Protein 6RJR (pdb70)

Sequence (2008 aa):
FQGAMGHPTNTADVRKDRVVTNSQGAPINEPFATQRVGQHGPLLLQDFNLLDSLAHFNRERIPERNPHAHGSGAFGYLEITDDITDVCGSAMFDTVGKRTRCLVRFSTVGGEKKGGSADTARDPRGFAIKFYSEEGNVDWVNNNTPVFFIRDPSKFPHFIHTQKRNPETNMKDADMFWDFLTTEENQVAIHQVMILFSDRGTPASYRNMNSYSGHTYKWSNKQGEWRYVQVHLKTDQGIKNLNNEEATKLAGENPDYCQKDLFENIAKGNYPSWTLYIQTMTEEEAEKLPFSVFDLTKVWPHKQFPLRRVGKMVLNENPENYFAQVEQAAFSPSHTVPYQEASADPVLQARLFSYPDAHRYRLGPNYSQIPVNCCPYASKVFNPAIRDGPMNVNGNLGKEPNYLSTSKKYQFIQQSKPIQQHQEVWSGPAPVHWATSPGDIDFVQARDLYNKVLSKQPGQQKALAHNVAVHVASACPEIQDRVFAMFARVDRGLSENIKKEALSLSPRGHPTNTADVRKDRVVTNSQGAPINEPFATQRVGQHGPLLLQDFNLLDSLAHFNRERIPERNPHAHGSGAFGYLEITDDITDVCGSAMFDTVGKRTRCLVRFSTVGGEKGSADTARDPRGFAIKFYSEEGNVDWVNNNTPVFFIRDPSKFPHFIHTQKRNPETNMKDADMMFWDFLTTEENQVAIHQVMILFSDRGTPASYRNMNSYSGHTYKWSNKQGEWRYVQVHLKTDQGIKNLNNEEATKLAGENPDYCQKDLFENIAKGNYPSWTLYIQTMTEEEAEKLPFSVFDLTKVWPHKQFPLRRVGKMVLNENPENYFAQVEQAAFSPSHTVPYQEASADPVLQARLFSYPDAHRYRLGPNYSQIPVNCCPYASKVFNPAIRDGPMNVNGNLGKEPNYLSTSKKYQFIQQSKPIQQHQEVWSGPAMPVHWATSPGDIDFVQARDLYNKVLSKQPGQQKALAHNVAVHVASACPEIQDRVFAMFARVDRGLSENIKKEALSLSPRHPTNTADVRKDRVVTNSQGAPINEPFATQRVGQHGPLLLQDFNLLDSSLAHFNRERIPERNPHAHGSGAFGYLEITDDITDVCGSAMFDTVGKRTRCLVRFSTVGGEKGSADTARDPRGFAIKFYSEEGNVDWVNNNTPVFFIRDPSKFPHFIHTQKRNPETNMKDADMFWDFLTTEENQVVAIHQVMILFSDRGTPASYRNMNSYSGHTYKWSNKQGEWRYVQVHLKTDQGIKNLNNEEATKLAGENPDYCQKDLFENIAKGNYPSWTLYIQTMTEEEAEKLPFSVFDLTKVWPHKQFPLRRVGKMVLNENPENYFAQVEQAAFSPSHTVPYQEASADPVLQARLFSYPDAHRYRLGPNYSQIPVNCCPYASKVFNPAIRDGPMNVNGNLGKEPNYLSTSKKYQFIQQSKPIQQHQEVWSGPAMPVHWATSPGDIDFVQARDLYNKVLSKQPGQQKALAHNVAVHVASACCPEIQDRVFAMFARVDRGLSSENIKKEALSLSPRGHPTNTADVRKDRVVTNSQGAPINEPFATQRVGQHGPLLLQDFNLLDSLAHFNRERIPERNPHAHGSGAFGYLEITDDITDVCGSAMFDTVGKRTRCLVRFSTVGGEKGSADTARDPRGFAIKFYSEEGNVDWVNNNTPVFFIRDPSKFPHFIHTQKRNPETNMKDADMFWDFLTTEENQVAIHQVMILFSDRGTPASYRNMNSYSGHTYKWSNKQGEWRYVQVHLKTDQGIKNLNNEEATKLAGENPDYCQKDLFENIAKGNYPSWTLYIQTMTEEEAEKLPFSVFDLTKVWPHKQFPLRRVGKMVLNENPENYFAQVEQAAFSPSHTVPYQEASADPVLQARLFSYPDAHRYRLGPNYSQIPVNCCPYASKVFNPAIRDGPMNVNGNLGKEPNYLSTSKKYQFIQQSKPIQQHQEVWSGPAMPVHWATSPGDIDFVQARDLYNKVLSKQPGQQKALAHNVAVHVASACPEIQDRRVFAMFARVDRGLSENIKKEALSLSPRK

Structure (mmCIF, N/CA/C/O backbone):
data_6RJR
#
_entry.id   6RJR
#
_cell.length_a   96.670
_cell.length_b   131.620
_cell.length_c   176.670
_cell.angle_alpha   90.00
_cell.angle_beta   90.00
_cell.angle_gamma   90.00
#
_symmetry.space_group_name_H-M   'P 21 21 21'
#
loop_
_entity.id
_entity.type
_entity.pdbx_description
1 polymer Catalase
2 non-polymer 'PROTOPORPHYRIN IX CONTAINING FE'
3 non-polymer 'NADPH DIHYDRO-NICOTINAMIDE-ADENINE-DINUCLEOTIDE PHOSPHATE'
4 non-polymer GLYCEROL
5 non-polymer 'POTASSIUM ION'
6 non-polymer 'CHLORIDE ION'
7 water water
#
loop_
_atom_site.group_PDB
_atom_site.id
_atom_site.type_symbol
_atom_site.label_atom_id
_atom_site.label_alt_id
_atom_site.label_comp_id
_atom_site.label_asym_id
_atom_site.label_entity_id
_atom_site.label_seq_id
_atom_site.pdbx_PDB_ins_code
_atom_site.Cartn_x
_atom_site.Cartn_y
_atom_site.Cartn_z
_atom_site.occupancy
_atom_site.B_iso_or_equiv
_atom_site.auth_seq_id
_atom_site.auth_comp_id
_atom_site.auth_asym_id
_atom_site.auth_atom_id
_atom_site.pdbx_PDB_model_num
ATOM 1 N N . PHE A 1 23 ? 80.209 33.176 55.358 1.00 45.24 -3 PHE A N 1
ATOM 2 C CA . PHE A 1 23 ? 80.822 32.901 54.033 1.00 54.37 -3 PHE A CA 1
ATOM 3 C C . PHE A 1 23 ? 80.591 34.026 53.017 1.00 55.48 -3 PHE A C 1
ATOM 4 O O . PHE A 1 23 ? 79.590 34.746 53.073 1.00 54.69 -3 PHE A O 1
ATOM 12 N N . GLN A 1 24 ? 81.504 34.151 52.060 1.00 57.30 -2 GLN A N 1
ATOM 13 C CA . GLN A 1 24 ? 81.333 35.127 50.995 1.00 79.24 -2 GLN A CA 1
ATOM 14 C C . GLN A 1 24 ? 80.084 34.824 50.179 1.00 68.18 -2 GLN A C 1
ATOM 15 O O . GLN A 1 24 ? 79.659 33.677 50.050 1.00 65.17 -2 GLN A O 1
ATOM 21 N N . GLY A 1 25 ? 79.499 35.875 49.609 1.00 64.06 -1 GLY A N 1
ATOM 22 C CA . GLY A 1 25 ? 78.287 35.738 48.832 1.00 74.29 -1 GLY A CA 1
ATOM 23 C C . GLY A 1 25 ? 78.539 35.585 47.338 1.00 64.34 -1 GLY A C 1
ATOM 24 O O . GLY A 1 25 ? 79.668 35.569 46.855 1.00 73.17 -1 GLY A O 1
ATOM 25 N N . ALA A 1 26 ? 77.437 35.460 46.599 1.00 44.75 0 ALA A N 1
ATOM 26 C CA . ALA A 1 26 ? 77.489 35.363 45.146 1.00 55.99 0 ALA A CA 1
ATOM 27 C C . ALA A 1 26 ? 77.842 36.708 44.521 1.00 78.18 0 ALA A C 1
ATOM 28 O O . ALA A 1 26 ? 77.205 37.721 44.825 1.00 58.58 0 ALA A O 1
ATOM 30 N N . MET A 1 27 ? 78.859 36.715 43.643 1.00 92.60 1 MET A N 1
ATOM 31 C CA . MET A 1 27 ? 79.228 37.926 42.909 1.00 86.19 1 MET A CA 1
ATOM 32 C C . MET A 1 27 ? 78.364 38.087 41.656 1.00 77.68 1 MET A C 1
ATOM 33 O O . MET A 1 27 ? 78.034 37.101 40.989 1.00 81.41 1 MET A O 1
ATOM 38 N N . GLY A 1 28 ? 78.002 39.329 41.343 1.00 63.75 2 GLY A N 1
ATOM 39 C CA . GLY A 1 28 ? 77.445 39.649 40.043 1.00 67.45 2 GLY A CA 1
ATOM 40 C C . GLY A 1 28 ? 78.515 39.583 38.976 1.00 53.47 2 GLY A C 1
ATOM 41 O O . GLY A 1 28 ? 79.718 39.522 39.248 1.00 47.90 2 GLY A O 1
ATOM 42 N N . HIS A 1 29 ? 78.095 39.584 37.720 1.00 46.06 3 HIS A N 1
ATOM 43 C CA . HIS A 1 29 ? 79.080 39.417 36.658 1.00 40.36 3 HIS A CA 1
ATOM 44 C C . HIS A 1 29 ? 80.024 40.627 36.602 1.00 53.13 3 HIS A C 1
ATOM 45 O O . HIS A 1 29 ? 79.635 41.761 36.901 1.00 28.06 3 HIS A O 1
ATOM 52 N N . PRO A 1 30 ? 81.290 40.403 36.257 1.00 30.07 4 PRO A N 1
ATOM 53 C CA . PRO A 1 30 ? 82.234 41.537 36.236 1.00 38.26 4 PRO A CA 1
ATOM 54 C C . PRO A 1 30 ? 81.827 42.666 35.308 1.00 32.60 4 PRO A C 1
ATOM 55 O O . PRO A 1 30 ? 82.158 43.825 35.584 1.00 27.49 4 PRO A O 1
ATOM 59 N N . THR A 1 31 ? 81.127 42.358 34.209 1.00 27.67 5 THR A N 1
ATOM 60 C CA . THR A 1 31 ? 80.638 43.407 33.322 1.00 26.33 5 THR A CA 1
ATOM 61 C C . THR A 1 31 ? 79.448 44.176 33.886 1.00 29.27 5 THR A C 1
ATOM 62 O O . THR A 1 31 ? 78.983 45.130 33.246 1.00 24.04 5 THR A O 1
ATOM 66 N N . ASN A 1 32 ? 78.859 43.715 34.991 1.00 30.00 6 ASN A N 1
ATOM 67 C CA . ASN A 1 32 ? 77.610 44.314 35.455 1.00 28.59 6 ASN A CA 1
ATOM 68 C C . ASN A 1 32 ? 77.473 44.163 36.969 1.00 35.65 6 ASN A C 1
ATOM 69 O O . ASN A 1 32 ? 76.588 43.472 37.475 1.00 39.74 6 ASN A O 1
ATOM 74 N N . THR A 1 33 ? 78.288 44.912 37.712 1.00 36.72 7 THR A N 1
ATOM 75 C CA . THR A 1 33 ? 78.285 44.787 39.160 1.00 41.29 7 THR A CA 1
ATOM 76 C C . THR A 1 33 ? 78.771 46.082 39.797 1.00 39.80 7 THR A C 1
ATOM 77 O O . THR A 1 33 ? 79.027 47.074 39.113 1.00 23.48 7 THR A O 1
ATOM 81 N N . ALA A 1 34 ? 78.862 46.079 41.130 1.00 24.77 8 ALA A N 1
ATOM 82 C CA . ALA A 1 34 ? 79.265 47.269 41.872 1.00 30.91 8 ALA A CA 1
ATOM 83 C C . ALA A 1 34 ? 79.943 46.865 43.181 1.00 36.84 8 ALA A C 1
ATOM 84 O O . ALA A 1 34 ? 79.884 45.701 43.599 1.00 32.87 8 ALA A O 1
ATOM 86 N N . ASP A 1 35 ? 80.524 47.867 43.866 1.00 35.40 9 ASP A N 1
ATOM 87 C CA . ASP A 1 35 ? 81.212 47.671 45.143 1.00 38.52 9 ASP A CA 1
ATOM 88 C C . ASP A 1 35 ? 80.718 48.723 46.122 1.00 35.59 9 ASP A C 1
ATOM 89 O O . ASP A 1 35 ? 81.082 49.905 46.009 1.00 39.48 9 ASP A O 1
ATOM 94 N N . VAL A 1 36 ? 79.941 48.279 47.111 1.00 31.70 10 VAL A N 1
ATOM 95 C CA . VAL A 1 36 ? 79.296 49.164 48.071 1.00 31.41 10 VAL A CA 1
ATOM 96 C C . VAL A 1 36 ? 79.663 48.726 49.482 1.00 37.23 10 VAL A C 1
ATOM 97 O O . VAL A 1 36 ? 79.458 47.560 49.846 1.00 55.75 10 VAL A O 1
ATOM 101 N N . ARG A 1 37 ? 80.159 49.671 50.286 1.00 27.86 11 ARG A N 1
ATOM 102 C CA . ARG A 1 37 ? 80.551 49.380 51.662 1.00 33.43 11 ARG A CA 1
ATOM 103 C C . ARG A 1 37 ? 79.448 48.643 52.404 1.00 42.60 11 ARG A C 1
ATOM 104 O O . ARG A 1 37 ? 78.292 49.064 52.395 1.00 42.09 11 ARG A O 1
ATOM 112 N N . LYS A 1 38 ? 79.816 47.573 53.099 1.00 36.93 12 LYS A N 1
ATOM 113 C CA . LYS A 1 38 ? 78.815 46.892 53.904 1.00 43.34 12 LYS A CA 1
ATOM 114 C C . LYS A 1 38 ? 78.388 47.757 55.082 1.00 44.29 12 LYS A C 1
ATOM 115 O O . LYS A 1 38 ? 77.215 47.760 55.449 1.00 30.06 12 LYS A O 1
ATOM 121 N N . ASP A 1 39 ? 79.297 48.530 55.658 1.00 29.35 13 ASP A N 1
ATOM 122 C CA . ASP A 1 39 ? 78.980 49.313 56.850 1.00 30.12 13 ASP A CA 1
ATOM 123 C C . ASP A 1 39 ? 78.131 50.554 56.559 1.00 30.74 13 ASP A C 1
ATOM 124 O O . ASP A 1 39 ? 77.683 51.216 57.509 1.00 35.54 13 ASP A O 1
ATOM 129 N N . ARG A 1 40 ? 77.899 50.884 55.285 1.00 27.26 14 ARG A N 1
ATOM 130 C CA . ARG A 1 40 ? 77.074 52.009 54.873 1.00 42.46 14 ARG A CA 1
ATOM 131 C C . ARG A 1 40 ? 77.635 53.340 55.344 1.00 45.46 14 ARG A C 1
ATOM 132 O O . ARG A 1 40 ? 76.938 54.335 55.336 1.00 25.25 14 ARG A O 1
ATOM 140 N N . VAL A 1 41 ? 78.912 53.406 55.710 1.00 42.40 15 VAL A N 1
ATOM 141 C CA . VAL A 1 41 ? 79.491 54.672 56.157 1.00 32.94 15 VAL A CA 1
ATOM 142 C C . VAL A 1 41 ? 79.660 55.578 54.949 1.00 26.97 15 VAL A C 1
ATOM 143 O O . VAL A 1 41 ? 80.402 55.251 54.006 1.00 28.52 15 VAL A O 1
ATOM 147 N N . VAL A 1 42 ? 79.018 56.750 55.001 1.00 33.64 16 VAL A N 1
ATOM 148 C CA . VAL A 1 42 ? 79.090 57.722 53.921 1.00 23.56 16 VAL A CA 1
ATOM 149 C C . VAL A 1 42 ? 80.394 58.494 54.047 1.00 23.72 16 VAL A C 1
ATOM 150 O O . VAL A 1 42 ? 80.740 58.942 55.148 1.00 29.30 16 VAL A O 1
ATOM 154 N N . THR A 1 43 ? 81.104 58.668 52.924 1.00 23.25 17 THR A N 1
ATOM 155 C CA . THR A 1 43 ? 82.429 59.273 52.881 1.00 41.92 17 THR A CA 1
ATOM 156 C C . THR A 1 43 ? 82.498 60.295 51.753 1.00 34.54 17 THR A C 1
ATOM 157 O O . THR A 1 43 ? 81.602 60.376 50.910 1.00 22.70 17 THR A O 1
ATOM 161 N N . ASN A 1 44 ? 83.607 61.052 51.688 1.00 31.99 18 ASN A N 1
ATOM 162 C CA . ASN A 1 44 ? 83.831 61.926 50.539 1.00 27.72 18 ASN A CA 1
ATOM 163 C C . ASN A 1 44 ? 84.543 61.130 49.447 1.00 22.08 18 ASN A C 1
ATOM 164 O O . ASN A 1 44 ? 84.718 59.912 49.557 1.00 26.17 18 ASN A O 1
ATOM 169 N N . SER A 1 45 ? 84.957 61.807 48.373 1.00 39.46 19 SER A N 1
ATOM 170 C CA . SER A 1 45 ? 85.579 61.113 47.255 1.00 28.59 19 SER A CA 1
ATOM 171 C C . SER A 1 45 ? 86.973 60.574 47.600 1.00 32.88 19 SER A C 1
ATOM 172 O O . SER A 1 45 ? 87.584 59.910 46.764 1.00 26.56 19 SER A O 1
ATOM 175 N N . GLN A 1 46 ? 87.499 60.859 48.799 1.00 29.77 20 GLN A N 1
ATOM 176 C CA . GLN A 1 46 ? 88.802 60.362 49.233 1.00 24.59 20 GLN A CA 1
ATOM 177 C C . GLN A 1 46 ? 88.705 59.412 50.432 1.00 27.92 20 GLN A C 1
ATOM 178 O O . GLN A 1 46 ? 89.731 59.129 51.094 1.00 25.57 20 GLN A O 1
ATOM 184 N N . GLY A 1 47 ? 87.498 58.945 50.762 1.00 24.43 21 GLY A N 1
ATOM 185 C CA . GLY A 1 47 ? 87.315 57.935 51.779 1.00 25.88 21 GLY A CA 1
ATOM 186 C C . GLY A 1 47 ? 87.253 58.455 53.191 1.00 26.05 21 GLY A C 1
ATOM 187 O O . GLY A 1 47 ? 87.156 57.651 54.127 1.00 26.35 21 GLY A O 1
ATOM 188 N N . ALA A 1 48 ? 87.327 59.725 53.378 1.00 33.44 22 ALA A N 1
ATOM 189 C CA . ALA A 1 48 ? 87.156 60.254 54.721 1.00 38.38 22 ALA A CA 1
ATOM 190 C C . ALA A 1 48 ? 85.661 60.374 55.024 1.00 33.37 22 ALA A C 1
ATOM 191 O O . ALA A 1 48 ? 84.878 60.694 54.131 1.00 24.61 22 ALA A O 1
ATOM 193 N N . PRO A 1 49 ? 85.238 60.052 56.243 1.00 26.23 23 PRO A N 1
ATOM 194 C CA . PRO A 1 49 ? 83.801 60.081 56.552 1.00 35.43 23 PRO A CA 1
ATOM 195 C C . PRO A 1 49 ? 83.222 61.475 56.651 1.00 25.36 23 PRO A C 1
ATOM 196 O O . PRO A 1 49 ? 83.854 62.406 57.150 1.00 28.77 23 PRO A O 1
ATOM 200 N N . ILE A 1 50 ? 81.988 61.607 56.194 1.00 24.70 24 ILE A N 1
ATOM 201 C CA . ILE A 1 50 ? 81.201 62.840 56.372 1.00 27.59 24 ILE A CA 1
ATOM 202 C C . ILE A 1 50 ? 80.354 62.679 57.634 1.00 30.35 24 ILE A C 1
ATOM 203 O O . ILE A 1 50 ? 79.623 61.691 57.779 1.00 37.46 24 ILE A O 1
ATOM 208 N N . ASN A 1 51 ? 80.455 63.642 58.545 1.00 34.54 25 ASN A N 1
ATOM 209 C CA . ASN A 1 51 ? 79.810 63.531 59.840 1.00 33.13 25 ASN A CA 1
ATOM 210 C C . ASN A 1 51 ? 78.442 64.219 59.914 1.00 35.50 25 ASN A C 1
ATOM 211 O O . ASN A 1 51 ? 77.778 64.127 60.957 1.00 27.60 25 ASN A O 1
ATOM 216 N N . GLU A 1 52 ? 78.014 64.879 58.852 1.00 36.23 26 GLU A N 1
ATOM 217 C CA . GLU A 1 52 ? 76.700 65.470 58.706 1.00 37.98 26 GLU A CA 1
ATOM 218 C C . GLU A 1 52 ? 76.463 65.592 57.205 1.00 33.94 26 GLU A C 1
ATOM 219 O O . GLU A 1 52 ? 77.238 66.256 56.499 1.00 29.46 26 GLU A O 1
ATOM 225 N N . PRO A 1 53 ? 75.371 65.024 56.692 1.00 28.89 27 PRO A N 1
ATOM 226 C CA . PRO A 1 53 ? 75.165 65.000 55.232 1.00 22.40 27 PRO A CA 1
ATOM 227 C C . PRO A 1 53 ? 75.110 66.363 54.552 1.00 44.35 27 PRO A C 1
ATOM 228 O O . PRO A 1 53 ? 75.500 66.467 53.383 1.00 29.65 27 PRO A O 1
ATOM 232 N N . PHE A 1 54 ? 74.607 67.402 55.209 1.00 32.82 28 PHE A N 1
ATOM 233 C CA . PHE A 1 54 ? 74.332 68.631 54.494 1.00 38.11 28 PHE A CA 1
ATOM 234 C C . PHE A 1 54 ? 74.865 69.917 55.114 1.00 35.54 28 PHE A C 1
ATOM 235 O O . PHE A 1 54 ? 74.702 70.978 54.499 1.00 25.37 28 PHE A O 1
ATOM 243 N N . ALA A 1 55 ? 75.502 69.864 56.286 1.00 34.02 29 ALA A N 1
ATOM 244 C CA . ALA A 1 55 ? 76.061 71.069 56.884 1.00 34.34 29 ALA A CA 1
ATOM 245 C C . ALA A 1 55 ? 77.194 71.597 56.016 1.00 24.03 29 ALA A C 1
ATOM 246 O O . ALA A 1 55 ? 77.982 70.819 55.473 1.00 26.53 29 ALA A O 1
ATOM 248 N N . THR A 1 56 ? 77.214 72.917 55.823 1.00 34.65 30 THR A N 1
ATOM 249 C CA . THR A 1 56 ? 78.249 73.620 55.084 1.00 34.57 30 THR A CA 1
ATOM 250 C C . THR A 1 56 ? 78.854 74.708 55.969 1.00 31.63 30 THR A C 1
ATOM 251 O O . THR A 1 56 ? 78.185 75.292 56.833 1.00 30.73 30 THR A O 1
ATOM 255 N N . GLN A 1 57 ? 80.147 74.949 55.789 1.00 28.66 31 GLN A N 1
ATOM 256 C CA . GLN A 1 57 ? 80.854 75.847 56.676 1.00 28.39 31 GLN A CA 1
ATOM 257 C C . GLN A 1 57 ? 80.665 77.287 56.248 1.00 26.99 31 GLN A C 1
ATOM 258 O O . GLN A 1 57 ? 80.861 77.631 55.076 1.00 32.44 31 GLN A O 1
ATOM 264 N N . ARG A 1 58 ? 80.345 78.129 57.219 1.00 27.99 32 ARG A N 1
ATOM 265 C CA . ARG A 1 58 ? 80.279 79.569 57.018 1.00 33.01 32 ARG A CA 1
ATOM 266 C C . ARG A 1 58 ? 80.756 80.187 58.318 1.00 30.00 32 ARG A C 1
ATOM 267 O O . ARG A 1 58 ? 80.928 79.496 59.324 1.00 34.86 32 ARG A O 1
ATOM 275 N N . VAL A 1 59 ? 80.983 81.494 58.314 1.00 43.79 33 VAL A N 1
ATOM 276 C CA . VAL A 1 59 ? 81.380 82.168 59.543 1.00 39.96 33 VAL A CA 1
ATOM 277 C C . VAL A 1 59 ? 80.117 82.467 60.346 1.00 34.59 33 VAL A C 1
ATOM 278 O O . VAL A 1 59 ? 79.160 83.044 59.825 1.00 35.40 33 VAL A O 1
ATOM 282 N N . GLY A 1 60 ? 80.072 81.983 61.576 1.00 34.30 34 GLY A N 1
ATOM 283 C CA . GLY A 1 60 ? 78.859 82.099 62.365 1.00 43.73 34 GLY A CA 1
ATOM 284 C C . GLY A 1 60 ? 77.735 81.267 61.786 1.00 49.56 34 GLY A C 1
ATOM 285 O O . GLY A 1 60 ? 77.957 80.276 61.070 1.00 34.07 34 GLY A O 1
ATOM 286 N N . GLN A 1 61 ? 76.510 81.677 62.124 1.00 52.46 35 GLN A N 1
ATOM 287 C CA . GLN A 1 61 ? 75.330 80.947 61.684 1.00 40.09 35 GLN A CA 1
ATOM 288 C C . GLN A 1 61 ? 74.966 81.248 60.238 1.00 34.79 35 GLN A C 1
ATOM 289 O O . GLN A 1 61 ? 74.628 80.328 59.465 1.00 30.55 35 GLN A O 1
ATOM 295 N N . HIS A 1 62 ? 75.092 82.510 59.830 1.00 33.66 36 HIS A N 1
ATOM 296 C CA . HIS A 1 62 ? 74.575 82.896 58.523 1.00 44.56 36 HIS A CA 1
ATOM 297 C C . HIS A 1 62 ? 75.531 83.793 57.753 1.00 37.55 36 HIS A C 1
ATOM 298 O O . HIS A 1 62 ? 75.102 84.495 56.836 1.00 35.34 36 HIS A O 1
ATOM 305 N N . GLY A 1 63 ? 76.817 83.776 58.068 1.00 31.72 37 GLY A N 1
ATOM 306 C CA . GLY A 1 63 ? 77.761 84.519 57.285 1.00 44.39 37 GLY A CA 1
ATOM 307 C C . GLY A 1 63 ? 78.053 83.844 55.962 1.00 46.15 37 GLY A C 1
ATOM 308 O O . GLY A 1 63 ? 77.548 82.758 55.674 1.00 31.11 37 GLY A O 1
ATOM 309 N N . PRO A 1 64 ? 78.899 84.476 55.152 1.00 36.48 38 PRO A N 1
ATOM 310 C CA . PRO A 1 64 ? 79.220 83.917 53.829 1.00 44.60 38 PRO A CA 1
ATOM 311 C C . PRO A 1 64 ? 80.011 82.625 53.920 1.00 28.63 38 PRO A C 1
ATOM 312 O O . PRO A 1 64 ? 80.636 82.297 54.939 1.00 32.49 38 PRO A O 1
ATOM 316 N N . LEU A 1 65 ? 79.935 81.867 52.837 1.00 27.44 39 LEU A N 1
ATOM 317 C CA . LEU A 1 65 ? 80.546 80.544 52.799 1.00 27.59 39 LEU A CA 1
ATOM 318 C C . LEU A 1 65 ? 82.079 80.619 52.697 1.00 27.06 39 LEU A C 1
ATOM 319 O O . LEU A 1 65 ? 82.651 81.505 52.048 1.00 27.42 39 LEU A O 1
ATOM 324 N N . LEU A 1 66 ? 82.715 79.637 53.333 1.00 27.00 40 LEU A N 1
ATOM 325 C CA . LEU A 1 66 ? 84.168 79.537 53.431 1.00 32.39 40 LEU A CA 1
ATOM 326 C C . LEU A 1 66 ? 84.720 78.655 52.328 1.00 34.08 40 LEU A C 1
ATOM 327 O O . LEU A 1 66 ? 84.165 77.618 52.000 1.00 25.61 40 LEU A O 1
ATOM 332 N N . LEU A 1 67 ? 85.823 79.083 51.751 1.00 29.67 41 LEU A N 1
ATOM 333 C CA . LEU A 1 67 ? 86.479 78.300 50.709 1.00 30.57 41 LEU A CA 1
ATOM 334 C C . LEU A 1 67 ? 86.922 76.922 51.194 1.00 30.81 41 LEU A C 1
ATOM 335 O O . LEU A 1 67 ? 86.988 75.985 50.392 1.00 27.52 41 LEU A O 1
ATOM 340 N N . GLN A 1 68 ? 87.166 76.761 52.487 1.00 3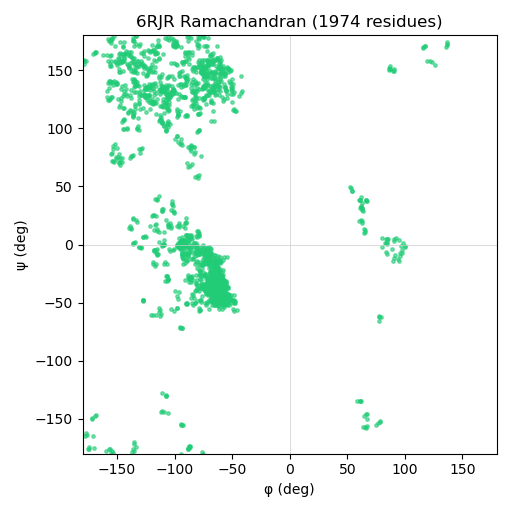1.54 42 GLN A N 1
ATOM 341 C CA . GLN A 1 68 ? 87.791 75.555 53.011 1.00 26.52 42 GLN A CA 1
ATOM 342 C C . GLN A 1 68 ? 86.854 74.369 53.147 1.00 42.96 42 GLN A C 1
ATOM 343 O O . GLN A 1 68 ? 87.231 73.371 53.760 1.00 38.24 42 GLN A O 1
ATOM 349 N N . ASP A 1 69 ? 85.633 74.467 52.644 1.00 27.23 43 ASP A N 1
ATOM 350 C CA . ASP A 1 69 ? 84.653 73.383 52.723 1.00 29.46 43 ASP A CA 1
ATOM 351 C C . ASP A 1 69 ? 84.878 72.450 51.537 1.00 36.03 43 ASP A C 1
ATOM 352 O O . ASP A 1 69 ? 84.221 72.572 50.495 1.00 33.68 43 ASP A O 1
ATOM 357 N N . PHE A 1 70 ? 85.822 71.499 51.710 1.00 33.12 44 PHE A N 1
ATOM 358 C CA . PHE A 1 70 ? 86.167 70.550 50.647 1.00 27.23 44 PHE A CA 1
ATOM 359 C C . PHE A 1 70 ? 84.967 69.711 50.253 1.00 54.23 44 PHE A C 1
ATOM 360 O O . PHE A 1 70 ? 84.743 69.476 49.067 1.00 30.55 44 PHE A O 1
ATOM 368 N N . ASN A 1 71 ? 84.155 69.295 51.222 1.00 26.90 45 ASN A N 1
ATOM 369 C CA . ASN A 1 71 ? 83.093 68.339 50.931 1.00 29.82 45 ASN A CA 1
ATOM 370 C C . ASN A 1 71 ? 82.034 68.959 50.044 1.00 26.94 45 ASN A C 1
ATOM 371 O O . ASN A 1 71 ? 81.558 68.308 49.104 1.00 28.55 45 ASN A O 1
ATOM 376 N N . LEU A 1 72 ? 81.717 70.244 50.269 1.00 31.69 46 LEU A N 1
ATOM 377 C CA . LEU A 1 72 ? 80.761 70.933 49.415 1.00 30.31 46 LEU A CA 1
ATOM 378 C C . LEU A 1 72 ? 81.294 71.027 47.991 1.00 33.25 46 LEU A C 1
ATOM 379 O O . LEU A 1 72 ? 80.620 70.620 47.037 1.00 28.75 46 LEU A O 1
ATOM 384 N N . LEU A 1 73 ? 82.530 71.530 47.832 1.00 34.32 47 LEU A N 1
ATOM 385 C CA . LEU A 1 73 ? 83.094 71.699 46.494 1.00 24.17 47 LEU A CA 1
ATOM 386 C C . LEU A 1 73 ? 83.328 70.368 45.796 1.00 22.58 47 LEU A C 1
ATOM 387 O O . LEU A 1 73 ? 83.126 70.260 44.576 1.00 28.09 47 LEU A O 1
ATOM 392 N N . ASP A 1 74 ? 83.762 69.344 46.543 1.00 24.98 48 ASP A N 1
ATOM 393 C CA . ASP A 1 74 ? 83.844 67.986 46.006 1.00 27.90 48 ASP A CA 1
ATOM 394 C C . ASP A 1 74 ? 82.506 67.566 45.399 1.00 20.90 48 ASP A C 1
ATOM 395 O O . ASP A 1 74 ? 82.425 67.151 44.226 1.00 20.00 48 ASP A O 1
ATOM 400 N N . SER A 1 75 ? 81.430 67.701 46.176 1.00 21.13 49 SER A N 1
ATOM 401 C CA . SER A 1 75 ? 80.123 67.289 45.662 1.00 20.34 49 SER A CA 1
ATOM 402 C C . SER A 1 75 ? 79.737 68.101 44.428 1.00 19.60 49 SER A C 1
ATOM 403 O O . SER A 1 75 ? 79.328 67.543 43.407 1.00 23.32 49 SER A O 1
ATOM 406 N N . LEU A 1 76 ? 79.915 69.425 44.483 1.00 28.02 50 LEU A N 1
ATOM 407 C CA . LEU A 1 76 ? 79.427 70.295 43.415 1.00 19.51 50 LEU A CA 1
ATOM 408 C C . LEU A 1 76 ? 80.237 70.158 42.142 1.00 18.94 50 LEU A C 1
ATOM 409 O O . LEU A 1 76 ? 79.666 70.101 41.057 1.00 20.37 50 LEU A O 1
ATOM 414 N N . ALA A 1 77 ? 81.571 70.028 42.244 1.00 27.76 51 ALA A N 1
ATOM 415 C CA . ALA A 1 77 ? 82.369 69.846 41.033 1.00 31.24 51 ALA A CA 1
ATOM 416 C C . ALA A 1 77 ? 82.124 68.483 40.398 1.00 27.03 51 ALA A C 1
ATOM 417 O O . ALA A 1 77 ? 82.167 68.345 39.171 1.00 17.45 51 ALA A O 1
ATOM 419 N N . HIS A 1 78 ? 81.863 67.449 41.186 1.00 18.10 52 HIS A N 1
ATOM 420 C CA . HIS A 1 78 ? 81.598 66.178 40.497 1.00 17.36 52 HIS A CA 1
ATOM 421 C C . HIS A 1 78 ? 80.229 66.230 39.795 1.00 16.68 52 HIS A C 1
ATOM 422 O O . HIS A 1 78 ? 80.099 65.814 38.628 1.00 18.05 52 HIS A O 1
ATOM 429 N N . PHE A 1 79 ? 79.241 66.837 40.462 1.00 18.62 53 PHE A N 1
ATOM 430 C CA . PHE A 1 79 ? 77.935 67.041 39.836 1.00 16.50 53 PHE A CA 1
ATOM 431 C C . PHE A 1 79 ? 78.069 67.755 38.498 1.00 27.62 53 PHE A C 1
ATOM 432 O O . PHE A 1 79 ? 77.417 67.388 37.510 1.00 24.27 53 PHE A O 1
ATOM 440 N N . ASN A 1 80 ? 78.926 68.775 38.445 1.00 26.02 54 ASN A N 1
ATOM 441 C CA . ASN A 1 80 ? 79.151 69.492 37.203 1.00 28.70 54 ASN A CA 1
ATOM 442 C C . ASN A 1 80 ? 79.753 68.621 36.113 1.00 22.63 54 ASN A C 1
ATOM 443 O O . ASN A 1 80 ? 79.754 69.042 34.952 1.00 21.76 54 ASN A O 1
ATOM 448 N N . ARG A 1 81 ? 80.270 67.435 36.453 1.00 18.01 55 ARG A N 1
ATOM 449 C CA . ARG A 1 81 ? 80.941 66.582 35.484 1.00 15.22 55 ARG A CA 1
ATOM 450 C C . ARG A 1 81 ? 80.227 65.248 35.282 1.00 35.40 55 ARG A C 1
ATOM 451 O O . ARG A 1 81 ? 80.779 64.339 34.689 1.00 14.35 55 ARG A O 1
ATOM 459 N N . GLU A 1 82 ? 78.972 65.140 35.696 1.00 16.38 56 GLU A N 1
ATOM 460 C CA . GLU A 1 82 ? 78.269 63.877 35.523 1.00 19.81 56 GLU A CA 1
ATOM 461 C C . GLU A 1 82 ? 78.078 63.504 34.062 1.00 24.05 56 GLU A C 1
ATOM 462 O O . GLU A 1 82 ? 78.121 62.303 33.717 1.00 31.58 56 GLU A O 1
ATOM 468 N N . ARG A 1 83 ? 77.853 64.502 33.194 1.00 21.06 57 ARG A N 1
ATOM 469 C CA . ARG A 1 83 ? 77.420 64.272 31.827 1.00 18.33 57 ARG A CA 1
ATOM 470 C C . ARG A 1 83 ? 78.580 64.118 30.853 1.00 24.49 57 ARG A C 1
ATOM 471 O O . ARG A 1 83 ? 79.608 64.796 30.960 1.00 26.64 57 ARG A O 1
ATOM 479 N N . ILE A 1 84 ? 78.414 63.230 29.889 1.00 16.08 58 ILE A N 1
ATOM 480 C CA . ILE A 1 84 ? 79.375 63.135 28.789 1.00 19.90 58 ILE A CA 1
ATOM 481 C C . ILE A 1 84 ? 78.594 63.479 27.531 1.00 19.13 58 ILE A C 1
ATOM 482 O O . ILE A 1 84 ? 77.355 63.412 27.539 1.00 26.88 58 ILE A O 1
ATOM 487 N N . PRO A 1 85 ? 79.278 63.781 26.430 1.00 22.69 59 PRO A N 1
ATOM 488 C CA . PRO A 1 85 ? 78.551 64.079 25.179 1.00 19.33 59 PRO A CA 1
ATOM 489 C C . PRO A 1 85 ? 77.709 62.875 24.765 1.00 22.07 59 PRO A C 1
ATOM 490 O O . PRO A 1 85 ? 78.114 61.725 24.946 1.00 15.43 59 PRO A O 1
ATOM 494 N N . GLU A 1 86 ? 76.505 63.146 24.265 1.00 18.38 60 GLU A N 1
ATOM 495 C CA . GLU A 1 86 ? 75.650 62.071 23.783 1.00 21.05 60 GLU A CA 1
ATOM 496 C C . GLU A 1 86 ? 76.186 61.484 22.476 1.00 27.50 60 GLU A C 1
ATOM 497 O O . GLU A 1 86 ? 76.931 62.137 21.721 1.00 16.85 60 GLU A O 1
ATOM 503 N N . ARG A 1 87 ? 75.831 60.224 22.234 1.00 18.15 61 ARG A N 1
ATOM 504 C CA . ARG A 1 87 ? 76.163 59.594 20.959 1.00 19.60 61 ARG A CA 1
ATOM 505 C C . ARG A 1 87 ? 75.575 60.402 19.800 1.00 14.30 61 ARG A C 1
ATOM 506 O O . ARG A 1 87 ? 74.486 60.994 19.907 1.00 22.96 61 ARG A O 1
ATOM 514 N N . ASN A 1 88 ? 76.290 60.410 18.673 1.00 22.02 62 ASN A N 1
ATOM 515 C CA . ASN A 1 88 ? 75.849 61.109 17.469 1.00 20.34 62 ASN A CA 1
ATOM 516 C C . ASN A 1 88 ? 76.016 60.134 16.307 1.00 21.07 62 ASN A C 1
ATOM 517 O O . ASN A 1 88 ? 77.154 59.926 15.832 1.00 13.48 62 ASN A O 1
ATOM 522 N N . PRO A 1 89 ? 74.928 59.487 15.818 1.00 14.83 63 PRO A N 1
ATOM 523 C CA . PRO A 1 89 ? 73.526 59.565 16.295 1.00 13.43 63 PRO A CA 1
ATOM 524 C C . PRO A 1 89 ? 73.224 58.456 17.278 1.00 17.50 63 PRO A C 1
ATOM 525 O O . PRO A 1 89 ? 74.143 57.979 17.928 1.00 15.66 63 PRO A O 1
ATOM 529 N N . HIS A 1 90 ? 71.950 58.071 17.407 1.00 17.42 64 HIS A N 1
ATOM 530 C CA . HIS A 1 90 ? 71.537 57.008 18.305 1.00 14.56 64 HIS A CA 1
ATOM 531 C C . HIS A 1 90 ? 71.724 57.398 19.772 1.00 16.40 64 HIS A C 1
ATOM 532 O O . HIS A 1 90 ? 72.017 56.545 20.601 1.00 14.35 64 HIS A O 1
ATOM 539 N N . ALA A 1 91 ? 71.475 58.673 20.121 1.00 17.09 65 ALA A N 1
ATOM 540 C CA . ALA A 1 91 ? 71.732 59.135 21.489 1.00 12.16 65 ALA A CA 1
ATOM 541 C C . ALA A 1 91 ? 70.832 58.491 22.522 1.00 20.70 65 ALA A C 1
ATOM 542 O O . ALA A 1 91 ? 71.251 58.333 23.674 1.00 12.28 65 ALA A O 1
ATOM 544 N N . HIS A 1 92 ? 69.592 58.163 22.163 1.00 18.43 66 HIS A N 1
ATOM 545 C CA . HIS A 1 92 ? 68.568 57.713 23.100 1.00 30.17 66 HIS A CA 1
ATOM 546 C C . HIS A 1 92 ? 68.374 56.202 23.024 1.00 24.69 66 HIS A C 1
ATOM 547 O O . HIS A 1 92 ? 68.269 55.649 21.935 1.00 24.50 66 HIS A O 1
ATOM 554 N N . GLY A 1 93 ? 68.383 55.515 24.163 1.00 24.17 67 GLY A N 1
ATOM 555 C CA . GLY A 1 93 ? 68.317 54.067 24.082 1.00 23.62 67 GLY A CA 1
ATOM 556 C C . GLY A 1 93 ? 68.207 53.342 25.402 1.00 18.47 67 GLY A C 1
ATOM 557 O O . GLY A 1 93 ? 68.175 53.925 26.480 1.00 19.47 67 GLY A O 1
ATOM 558 N N . SER A 1 94 ? 68.228 52.024 25.274 1.00 22.10 68 SER A N 1
ATOM 559 C CA . SER A 1 94 ? 67.992 51.082 26.351 1.00 24.24 68 SER A CA 1
ATOM 560 C C . SER A 1 94 ? 68.886 49.859 26.174 1.00 14.69 68 SER A C 1
ATOM 561 O O . SER A 1 94 ? 69.316 49.536 25.069 1.00 19.39 68 SER A O 1
ATOM 564 N N . GLY A 1 95 ? 69.125 49.158 27.265 1.00 15.15 69 GLY A N 1
ATOM 565 C CA . GLY A 1 95 ? 70.011 48.006 27.203 1.00 16.56 69 GLY A CA 1
ATOM 566 C C . GLY A 1 95 ? 69.712 46.895 28.177 1.00 16.05 69 GLY A C 1
ATOM 567 O O . GLY A 1 95 ? 69.182 47.101 29.273 1.00 14.27 69 GLY A O 1
ATOM 568 N N . ALA A 1 96 ? 70.161 45.711 27.790 1.00 24.47 70 ALA A N 1
ATOM 569 C CA . ALA A 1 96 ? 69.991 44.540 28.622 1.00 16.11 70 ALA A CA 1
ATOM 570 C C . ALA A 1 96 ? 71.070 43.552 28.238 1.00 12.51 70 ALA A C 1
ATOM 571 O O . ALA A 1 96 ? 71.535 43.547 27.108 1.00 15.51 70 ALA A O 1
ATOM 573 N N . PHE A 1 97 ? 71.437 42.705 29.186 1.00 22.30 71 PHE A N 1
ATOM 574 C CA . PHE A 1 97 ? 72.377 41.605 28.967 1.00 13.02 71 PHE A CA 1
ATOM 575 C C . PHE A 1 97 ? 71.649 40.263 28.786 1.00 17.50 71 PHE A C 1
ATOM 576 O O . PHE A 1 97 ? 70.552 40.028 29.322 1.00 18.30 71 PHE A O 1
ATOM 584 N N . GLY A 1 98 ? 72.337 39.339 28.106 1.00 23.93 72 GLY A N 1
ATOM 585 C CA . GLY A 1 98 ? 71.814 38.013 27.836 1.00 19.15 72 GLY A CA 1
ATOM 586 C C . GLY A 1 98 ? 72.875 37.074 27.301 1.00 28.38 72 GLY A C 1
ATOM 587 O O . GLY A 1 98 ? 74.030 37.137 27.726 1.00 17.55 72 GLY A O 1
ATOM 588 N N . TYR A 1 99 ? 72.483 36.147 26.422 1.00 19.22 73 TYR A N 1
ATOM 589 C CA . TYR A 1 99 ? 73.435 35.223 25.828 1.00 19.71 73 TYR A CA 1
ATOM 590 C C . TYR A 1 99 ? 72.934 34.808 24.458 1.00 21.16 73 TYR A C 1
ATOM 591 O O . TYR A 1 99 ? 71.731 34.858 24.162 1.00 21.35 73 TYR A O 1
ATOM 600 N N . LEU A 1 100 ? 73.876 34.373 23.631 1.00 24.01 74 LEU A N 1
ATOM 601 C CA . LEU A 1 100 ? 73.579 33.666 22.402 1.00 24.68 74 LEU A CA 1
ATOM 602 C C . LEU A 1 100 ? 73.949 32.196 22.604 1.00 24.10 74 LEU A C 1
ATOM 603 O O . LEU A 1 100 ? 75.103 31.872 22.952 1.00 23.34 74 LEU A O 1
ATOM 608 N N . GLU A 1 101 ? 72.993 31.302 22.344 1.00 25.64 75 GLU A N 1
ATOM 609 C CA . GLU A 1 101 ? 73.232 29.866 22.411 1.00 27.87 75 GLU A CA 1
ATOM 610 C C . GLU A 1 101 ? 73.238 29.315 20.998 1.00 16.70 75 GLU A C 1
ATOM 611 O O . GLU A 1 101 ? 72.288 29.523 20.231 1.00 18.33 75 GLU A O 1
ATOM 617 N N . ILE A 1 102 ? 74.267 28.542 20.683 1.00 25.36 76 ILE A N 1
ATOM 618 C CA . ILE A 1 102 ? 74.369 27.922 19.362 1.00 23.65 76 ILE A CA 1
ATOM 619 C C . ILE A 1 102 ? 73.527 26.659 19.338 1.00 21.44 76 ILE A C 1
ATOM 620 O O . ILE A 1 102 ? 73.637 25.813 20.231 1.00 29.67 76 ILE A O 1
ATOM 625 N N . THR A 1 103 ? 72.676 26.539 18.333 1.00 19.35 77 THR A N 1
ATOM 626 C CA . THR A 1 103 ? 71.817 25.379 18.183 1.00 33.11 77 THR A CA 1
ATOM 627 C C . THR A 1 103 ? 72.109 24.560 16.936 1.00 19.31 77 THR A C 1
ATOM 628 O O . THR A 1 103 ? 71.525 23.483 16.775 1.00 25.72 77 THR A O 1
ATOM 632 N N . ASP A 1 104 ? 72.966 25.037 16.033 1.00 24.54 78 ASP A N 1
ATOM 633 C CA . ASP A 1 104 ? 73.265 24.315 14.803 1.00 23.37 78 ASP A CA 1
ATOM 634 C C . ASP A 1 104 ? 74.747 24.467 14.503 1.00 19.78 78 ASP A C 1
ATOM 635 O O . ASP A 1 104 ? 75.376 25.426 14.929 1.00 30.75 78 ASP A O 1
ATOM 640 N N . ASP A 1 105 ? 75.302 23.521 13.765 1.00 28.14 79 ASP A N 1
ATOM 641 C CA . ASP A 1 105 ? 76.719 23.533 13.401 1.00 30.02 79 ASP A CA 1
ATOM 642 C C . ASP A 1 105 ? 76.874 24.291 12.095 1.00 33.46 79 ASP A C 1
ATOM 643 O O . ASP A 1 105 ? 76.415 23.819 11.051 1.00 21.64 79 ASP A O 1
ATOM 648 N N . ILE A 1 106 ? 77.508 25.462 12.164 1.00 35.83 80 ILE A N 1
ATOM 649 C CA . ILE A 1 106 ? 77.818 26.248 10.983 1.00 34.44 80 ILE A CA 1
ATOM 650 C C . ILE A 1 106 ? 79.324 26.384 10.790 1.00 31.95 80 ILE A C 1
ATOM 651 O O . ILE A 1 106 ? 79.804 27.374 10.181 1.00 26.52 80 ILE A O 1
ATOM 656 N N . THR A 1 107 ? 80.094 25.440 11.331 1.00 27.89 81 THR A N 1
ATOM 657 C CA . THR A 1 107 ? 81.544 25.541 11.229 1.00 28.76 81 THR A CA 1
ATOM 658 C C . THR A 1 107 ? 82.019 25.438 9.793 1.00 36.22 81 THR A C 1
ATOM 659 O O . THR A 1 107 ? 83.143 25.857 9.504 1.00 25.08 81 THR A O 1
ATOM 663 N N . ASP A 1 108 ? 81.165 24.942 8.891 1.00 28.19 82 ASP A N 1
ATOM 664 C CA . ASP A 1 108 ? 81.494 24.908 7.472 1.00 28.89 82 ASP A CA 1
ATOM 665 C C . ASP A 1 108 ? 81.566 26.291 6.872 1.00 26.03 82 ASP A C 1
ATOM 666 O O . ASP A 1 108 ? 82.307 26.516 5.908 1.00 26.05 82 ASP A O 1
ATOM 671 N N . VAL A 1 109 ? 80.848 27.229 7.473 1.00 19.53 83 VAL A N 1
ATOM 672 C CA . VAL A 1 109 ? 80.835 28.612 7.052 1.00 20.18 83 VAL A CA 1
ATOM 673 C C . VAL A 1 109 ? 81.819 29.455 7.858 1.00 20.59 83 VAL A C 1
ATOM 674 O O . VAL A 1 109 ? 82.446 30.351 7.307 1.00 22.47 83 VAL A O 1
ATOM 678 N N . CYS A 1 110 ? 81.912 29.244 9.172 1.00 18.24 84 CYS A N 1
ATOM 679 C CA . CYS A 1 110 ? 82.639 30.182 10.013 1.00 25.14 84 CYS A CA 1
ATOM 680 C C . CYS A 1 110 ? 83.409 29.466 11.110 1.00 22.51 84 CYS A C 1
ATOM 681 O O . CYS A 1 110 ? 82.846 28.684 11.881 1.00 21.94 84 CYS A O 1
ATOM 684 N N . GLY A 1 111 ? 84.691 29.795 11.214 1.00 29.26 85 GLY A N 1
ATOM 685 C CA . GLY A 1 111 ? 85.565 29.165 12.182 1.00 22.19 85 GLY A CA 1
ATOM 686 C C . GLY A 1 111 ? 85.689 29.856 13.510 1.00 22.96 85 GLY A C 1
ATOM 687 O O . GLY A 1 111 ? 86.445 29.375 14.359 1.00 25.39 85 GLY A O 1
ATOM 688 N N . SER A 1 112 ? 84.946 30.947 13.729 1.00 21.43 86 SER A N 1
ATOM 689 C CA . SER A 1 112 ? 85.025 31.688 14.981 1.00 16.88 86 SER A CA 1
ATOM 690 C C . SER A 1 112 ? 84.716 30.799 16.182 1.00 30.19 86 SER A C 1
ATOM 691 O O . SER A 1 112 ? 83.883 29.895 16.124 1.00 26.01 86 SER A O 1
ATOM 694 N N . ALA A 1 113 ? 85.369 31.115 17.301 1.00 21.84 87 ALA A N 1
ATOM 695 C CA . ALA A 1 113 ? 85.186 30.334 18.510 1.00 22.22 87 ALA A CA 1
ATOM 696 C C . ALA A 1 113 ? 83.722 30.331 18.958 1.00 21.43 87 ALA A C 1
ATOM 697 O O . ALA A 1 113 ? 83.221 29.309 19.429 1.00 24.65 87 ALA A O 1
ATOM 699 N N . MET A 1 114 ? 83.034 31.465 18.827 1.00 19.57 88 MET A N 1
ATOM 700 C CA . MET A 1 114 ? 81.675 31.595 19.321 1.00 18.26 88 MET A CA 1
ATOM 701 C C . MET A 1 114 ? 80.729 30.594 18.674 1.00 16.04 88 MET A C 1
ATOM 702 O O . MET A 1 114 ? 79.663 30.326 19.229 1.00 24.86 88 MET A O 1
ATOM 707 N N . PHE A 1 115 ? 81.138 29.976 17.571 1.00 20.93 89 PHE A N 1
ATOM 708 C CA . PHE A 1 115 ? 80.358 28.957 16.903 1.00 19.52 89 PHE A CA 1
ATOM 709 C C . PHE A 1 115 ? 80.931 27.545 17.036 1.00 22.17 89 PHE A C 1
ATOM 710 O O . PHE A 1 115 ? 80.420 26.644 16.372 1.00 20.78 89 PHE A O 1
ATOM 718 N N . ASP A 1 116 ? 82.018 27.330 17.796 1.00 22.63 90 ASP A N 1
ATOM 719 C CA . ASP A 1 116 ? 82.752 26.082 17.568 1.00 27.36 90 ASP A CA 1
ATOM 720 C C . ASP A 1 116 ? 82.115 24.878 18.254 1.00 19.85 90 ASP A C 1
ATOM 721 O O . ASP A 1 116 ? 82.563 23.750 18.028 1.00 30.22 90 ASP A O 1
ATOM 726 N N . THR A 1 117 ? 81.046 25.089 19.017 1.00 20.61 91 THR A N 1
ATOM 727 C CA . THR A 1 117 ? 80.418 24.027 19.788 1.00 29.55 91 THR A CA 1
ATOM 728 C C . THR A 1 117 ? 78.912 24.259 19.854 1.00 27.59 91 THR A C 1
ATOM 729 O O . THR A 1 117 ? 78.464 25.325 20.308 1.00 22.14 91 THR A O 1
ATOM 733 N N . VAL A 1 118 ? 78.139 23.274 19.409 1.00 31.84 92 VAL A N 1
ATOM 734 C CA . VAL A 1 118 ? 76.697 23.367 19.550 1.00 28.08 92 VAL A CA 1
ATOM 735 C C . VAL A 1 118 ? 76.309 23.231 21.012 1.00 20.27 92 VAL A C 1
ATOM 736 O O . VAL A 1 118 ? 76.765 22.326 21.723 1.00 32.02 92 VAL A O 1
ATOM 740 N N . GLY A 1 119 ? 75.434 24.131 21.463 1.00 27.33 93 GLY A N 1
ATOM 741 C CA . GLY A 1 119 ? 75.025 24.220 22.841 1.00 19.96 93 GLY A CA 1
ATOM 742 C C . GLY A 1 119 ? 75.795 25.246 23.637 1.00 24.25 93 GLY A C 1
ATOM 743 O O . GLY A 1 119 ? 75.423 25.542 24.787 1.00 24.16 93 GLY A O 1
ATOM 744 N N . LYS A 1 120 ? 76.870 25.793 23.066 1.00 26.74 94 LYS A N 1
ATOM 745 C CA . LYS A 1 120 ? 77.693 26.751 23.788 1.00 20.46 94 LYS A CA 1
ATOM 746 C C . LYS A 1 120 ? 77.059 28.145 23.783 1.00 17.64 94 LYS A C 1
ATOM 747 O O . LYS A 1 120 ? 76.580 28.618 22.745 1.00 17.10 94 LYS A O 1
ATOM 753 N N . ARG A 1 121 ? 77.130 28.822 24.932 1.00 17.53 95 ARG A N 1
ATOM 754 C CA . ARG A 1 121 ? 76.600 30.163 25.107 1.00 26.39 95 ARG A CA 1
ATOM 755 C C . ARG A 1 121 ? 77.702 31.210 25.189 1.00 19.94 95 ARG A C 1
ATOM 756 O O . ARG A 1 121 ? 78.672 31.054 25.930 1.00 28.70 95 ARG A O 1
ATOM 764 N N . THR A 1 122 ? 77.524 32.299 24.468 1.00 26.38 96 THR A N 1
ATOM 765 C CA . THR A 1 122 ? 78.358 33.471 24.629 1.00 15.73 96 THR A CA 1
ATOM 766 C C . THR A 1 122 ? 77.512 34.575 25.249 1.00 20.43 96 THR A C 1
ATOM 767 O O . THR A 1 122 ? 76.387 34.838 24.793 1.00 18.39 96 THR A O 1
ATOM 771 N N . ARG A 1 123 ? 78.058 35.211 26.283 1.00 14.61 97 ARG A N 1
ATOM 772 C CA . ARG A 1 123 ? 77.404 36.358 26.895 1.00 15.39 97 ARG A CA 1
ATOM 773 C C . ARG A 1 123 ? 77.372 37.539 25.929 1.00 26.66 97 ARG A C 1
ATOM 774 O O . ARG A 1 123 ? 78.267 37.733 25.101 1.00 20.87 97 ARG A O 1
ATOM 782 N N . CYS A 1 124 ? 76.313 38.345 26.042 1.00 19.15 98 CYS A N 1
ATOM 783 C CA . CYS A 1 124 ? 76.151 39.488 25.155 1.00 19.61 98 CYS A CA 1
ATOM 784 C C . CYS A 1 124 ? 75.465 40.645 25.855 1.00 21.14 98 CYS A C 1
ATOM 785 O O . CYS A 1 124 ? 74.825 40.487 26.901 1.00 23.52 98 CYS A O 1
ATOM 788 N N . LEU A 1 125 ? 75.694 41.834 25.297 1.00 18.33 99 LEU A N 1
ATOM 789 C CA . LEU A 1 125 ? 75.021 43.065 25.697 1.00 17.34 99 LEU A CA 1
ATOM 790 C C . LEU A 1 125 ? 74.346 43.653 24.471 1.00 16.29 99 LEU A C 1
ATOM 791 O O . LEU A 1 125 ? 74.955 43.724 23.396 1.00 17.97 99 LEU A O 1
ATOM 796 N N . VAL A 1 126 ? 73.078 44.068 24.640 1.00 17.72 100 VAL A N 1
ATOM 797 C CA . VAL A 1 126 ? 72.344 44.696 23.564 1.00 16.20 100 VAL A CA 1
ATOM 798 C C . VAL A 1 126 ? 71.981 46.108 24.000 1.00 17.51 100 VAL A C 1
ATOM 799 O O . VAL A 1 126 ? 71.589 46.345 25.145 1.00 16.64 100 VAL A O 1
ATOM 803 N N . ARG A 1 127 ? 72.179 47.050 23.111 1.00 22.37 101 ARG A N 1
ATOM 804 C CA . ARG A 1 127 ? 71.675 48.399 23.270 1.00 11.07 101 ARG A CA 1
ATOM 805 C C . ARG A 1 127 ? 70.734 48.657 22.109 1.00 18.78 101 ARG A C 1
ATOM 806 O O . ARG A 1 127 ? 71.113 48.563 20.940 1.00 17.23 101 ARG A O 1
ATOM 814 N N . PHE A 1 128 ? 69.515 48.962 22.441 1.00 12.08 102 PHE A N 1
ATOM 815 C CA . PHE A 1 128 ? 68.490 49.387 21.509 1.00 17.04 102 PHE A CA 1
ATOM 816 C C . PHE A 1 128 ? 68.429 50.895 21.498 1.00 17.08 102 PHE A C 1
ATOM 817 O O . PHE A 1 128 ? 68.575 51.544 22.537 1.00 17.55 102 PHE A O 1
ATOM 825 N N . SER A 1 129 ? 68.149 51.460 20.335 1.00 12.23 103 SER A N 1
ATOM 826 C CA . SER A 1 129 ? 68.088 52.908 20.312 1.00 22.44 103 SER A CA 1
ATOM 827 C C . SER A 1 129 ? 67.218 53.373 19.170 1.00 18.62 103 SER A C 1
ATOM 828 O O . SER A 1 129 ? 66.912 52.611 18.276 1.00 18.36 103 SER A O 1
ATOM 831 N N . THR A 1 130 ? 66.807 54.624 19.237 1.00 22.58 104 THR A N 1
ATOM 832 C CA . THR A 1 130 ? 66.352 55.354 18.062 1.00 27.98 104 THR A CA 1
ATOM 833 C C . THR A 1 130 ? 67.579 55.990 17.405 1.00 27.70 104 THR A C 1
ATOM 834 O O . THR A 1 130 ? 68.713 55.771 17.830 1.00 22.35 104 THR A O 1
ATOM 838 N N . VAL A 1 131 ? 67.390 56.791 16.375 1.00 24.59 105 VAL A N 1
ATOM 839 C CA . VAL A 1 131 ? 68.509 57.363 15.610 1.00 23.32 105 VAL A CA 1
ATOM 840 C C . VAL A 1 131 ? 68.599 58.882 15.776 1.00 28.87 105 VAL A C 1
ATOM 841 O O . VAL A 1 131 ? 69.637 59.412 16.150 1.00 36.00 105 VAL A O 1
ATOM 845 N N . GLY A 1 132 ? 67.489 59.599 15.497 1.00 15.39 106 GLY A N 1
ATOM 846 C CA . GLY A 1 132 ? 67.550 61.046 15.337 1.00 15.71 106 GLY A CA 1
ATOM 847 C C . GLY A 1 132 ? 67.452 61.840 16.611 1.00 29.73 106 GLY A C 1
ATOM 848 O O . GLY A 1 132 ? 68.088 62.874 16.764 1.00 34.90 106 GLY A O 1
ATOM 849 N N . GLY A 1 133 ? 66.705 61.317 17.558 1.00 18.99 107 GLY A N 1
ATOM 850 C CA . GLY A 1 133 ? 66.371 62.072 18.744 1.00 25.00 107 GLY A CA 1
ATOM 851 C C . GLY A 1 133 ? 67.552 62.246 19.679 1.00 31.93 107 GLY A C 1
ATOM 852 O O . GLY A 1 133 ? 68.509 61.467 19.698 1.00 25.95 107 GLY A O 1
ATOM 853 N N . GLU A 1 134 ? 67.495 63.304 20.446 1.00 17.21 108 GLU A N 1
ATOM 854 C CA . GLU A 1 134 ? 68.500 63.550 21.475 1.00 19.35 108 GLU A CA 1
ATOM 855 C C . GLU A 1 134 ? 68.184 62.690 22.702 1.00 33.95 108 GLU A C 1
ATOM 856 O O . GLU A 1 134 ? 67.236 61.905 22.718 1.00 29.28 108 GLU A O 1
ATOM 862 N N A LYS A 1 135 ? 69.030 62.801 23.722 0.30 27.54 109 LYS A N 1
ATOM 863 N N B LYS A 1 135 ? 68.962 62.861 23.767 0.70 26.98 109 LYS A N 1
ATOM 864 C CA A LYS A 1 135 ? 68.687 62.273 25.031 0.30 24.70 109 LYS A CA 1
ATOM 865 C CA B LYS A 1 135 ? 68.895 61.964 24.910 0.70 21.48 109 LYS A CA 1
ATOM 866 C C A LYS A 1 135 ? 67.377 62.916 25.481 0.30 22.40 109 LYS A C 1
ATOM 867 C C B LYS A 1 135 ? 67.500 61.932 25.529 0.70 19.34 109 LYS A C 1
ATOM 868 O O A LYS A 1 135 ? 67.197 64.137 25.373 0.30 18.92 109 LYS A O 1
ATOM 869 O O B LYS A 1 135 ? 67.073 60.884 26.023 0.70 36.36 109 LYS A O 1
ATOM 880 N N A GLY A 1 136 ? 66.457 62.095 25.976 0.30 26.11 110 GLY A N 1
ATOM 881 N N B GLY A 1 136 ? 66.789 63.054 25.535 0.70 18.74 110 GLY A N 1
ATOM 882 C CA A GLY A 1 136 ? 65.185 62.595 26.435 0.30 29.36 110 GLY A CA 1
ATOM 883 C CA B GLY A 1 136 ? 65.500 63.111 26.211 0.70 25.68 110 GLY A CA 1
ATOM 884 C C A GLY A 1 136 ? 64.134 62.799 25.364 0.30 28.94 110 GLY A C 1
ATOM 885 C C B GLY A 1 136 ? 64.273 63.074 25.304 0.70 27.65 110 GLY A C 1
ATOM 886 O O A GLY A 1 136 ? 63.017 63.212 25.695 0.30 29.07 110 GLY A O 1
ATOM 887 O O B GLY A 1 136 ? 63.181 63.489 25.697 0.70 24.65 110 GLY A O 1
ATOM 888 N N . SER A 1 137 ? 64.450 62.545 24.092 1.00 18.88 111 SER A N 1
ATOM 889 C CA . SER A 1 137 ? 63.403 62.472 23.090 1.00 18.92 111 SER A CA 1
ATOM 890 C C . SER A 1 137 ? 62.571 61.195 23.328 1.00 23.38 111 SER A C 1
ATOM 891 O O . SER A 1 137 ? 62.869 60.341 24.197 1.00 24.58 111 SER A O 1
ATOM 894 N N . ALA A 1 138 ? 61.570 60.995 22.499 1.00 22.84 112 ALA A N 1
ATOM 895 C CA . ALA A 1 138 ? 60.570 59.984 22.805 1.00 28.33 112 ALA A CA 1
ATOM 896 C C . ALA A 1 138 ? 60.981 58.600 22.324 1.00 18.55 112 ALA A C 1
ATOM 897 O O . ALA A 1 138 ? 61.493 58.424 21.205 1.00 26.70 112 ALA A O 1
ATOM 899 N N . ASP A 1 139 ? 60.730 57.593 23.175 1.00 21.66 113 ASP A N 1
ATOM 900 C CA . ASP A 1 139 ? 60.965 56.218 22.746 1.00 24.20 113 ASP A CA 1
ATOM 901 C C . ASP A 1 139 ? 60.199 55.888 21.460 1.00 26.62 113 ASP A C 1
ATOM 902 O O . ASP A 1 139 ? 60.693 55.147 20.596 1.00 29.02 113 ASP A O 1
ATOM 907 N N . THR A 1 140 ? 58.999 56.445 21.300 1.00 19.19 114 THR A N 1
ATOM 908 C CA . THR A 1 140 ? 58.100 56.028 20.222 1.00 22.94 114 THR A CA 1
ATOM 909 C C . THR A 1 140 ? 58.160 56.891 18.986 1.00 18.46 114 THR A C 1
ATOM 910 O O . THR A 1 140 ? 57.310 56.730 18.099 1.00 35.40 114 THR A O 1
ATOM 914 N N . ALA A 1 141 ? 59.182 57.723 18.840 1.00 26.96 115 ALA A N 1
ATOM 915 C CA . ALA A 1 141 ? 59.346 58.486 17.612 1.00 37.52 115 ALA A CA 1
ATOM 916 C C . ALA A 1 141 ? 59.461 57.558 16.423 1.00 27.10 115 ALA A C 1
ATOM 917 O O . ALA A 1 141 ? 59.941 56.445 16.542 1.00 32.07 115 ALA A O 1
ATOM 919 N N . ARG A 1 142 ? 59.042 58.029 15.254 1.00 19.31 116 ARG A N 1
ATOM 920 C CA . ARG A 1 142 ? 59.277 57.289 14.029 1.00 19.42 116 ARG A CA 1
ATOM 921 C C . ARG A 1 142 ? 60.766 57.334 13.678 1.00 16.69 116 ARG A C 1
ATOM 922 O O . ARG A 1 142 ? 61.383 58.412 13.627 1.00 23.13 116 ARG A O 1
ATOM 930 N N . ASP A 1 143 ? 61.338 56.163 13.440 1.00 23.58 117 ASP A N 1
ATOM 931 C CA . ASP A 1 143 ? 62.784 56.076 13.236 1.00 15.76 117 ASP A CA 1
ATOM 932 C C . ASP A 1 143 ? 63.114 54.622 12.957 1.00 15.42 117 ASP A C 1
ATOM 933 O O . ASP A 1 143 ? 62.331 53.718 13.322 1.00 17.13 117 ASP A O 1
ATOM 938 N N . PRO A 1 144 ? 64.251 54.353 12.304 1.00 20.14 118 PRO A N 1
ATOM 939 C CA . PRO A 1 144 ? 64.891 53.048 12.467 1.00 17.49 118 PRO A CA 1
ATOM 940 C C . PRO A 1 144 ? 65.237 52.912 13.938 1.00 18.02 118 PRO A C 1
ATOM 941 O O . PRO A 1 144 ? 65.370 53.913 14.644 1.00 24.96 118 PRO A O 1
ATOM 945 N N . ARG A 1 145 ? 65.349 51.673 14.408 1.00 14.56 119 ARG A N 1
ATOM 946 C CA . ARG A 1 145 ? 65.842 51.405 15.751 1.00 15.73 119 ARG A CA 1
ATOM 947 C C . ARG A 1 145 ? 67.199 50.739 15.614 1.00 14.14 119 ARG A C 1
ATOM 948 O O . ARG A 1 145 ? 67.384 49.893 14.754 1.00 18.63 119 ARG A O 1
ATOM 956 N N . GLY A 1 146 ? 68.143 51.162 16.433 1.00 22.28 120 GLY A N 1
ATOM 957 C CA . GLY A 1 146 ? 69.381 50.437 16.570 1.00 17.44 120 GLY A CA 1
ATOM 958 C C . GLY A 1 146 ? 69.172 49.199 17.405 1.00 23.52 120 GLY A C 1
ATOM 959 O O . GLY A 1 146 ? 68.312 49.137 18.275 1.00 15.03 120 GLY A O 1
ATOM 960 N N . PHE A 1 147 ? 69.962 48.195 17.121 1.00 13.58 121 PHE A N 1
ATOM 961 C CA . PHE A 1 147 ? 69.893 46.916 17.753 1.00 14.87 121 PHE A CA 1
ATOM 962 C C . PHE A 1 147 ? 71.324 46.377 17.763 1.00 14.31 121 PHE A C 1
ATOM 963 O O . PHE A 1 147 ? 71.667 45.451 17.054 1.00 15.52 121 PHE A O 1
ATOM 971 N N . ALA A 1 148 ? 72.169 46.981 18.601 1.00 21.14 122 ALA A N 1
ATOM 972 C CA . ALA A 1 148 ? 73.600 46.650 18.634 1.00 24.64 122 ALA A CA 1
ATOM 973 C C . ALA A 1 148 ? 73.893 45.535 19.631 1.00 20.21 122 ALA A C 1
ATOM 974 O O . ALA A 1 148 ? 73.349 45.519 20.738 1.00 19.57 122 ALA A O 1
ATOM 976 N N . ILE A 1 149 ? 74.737 44.589 19.229 1.00 13.13 123 ILE A N 1
ATOM 977 C CA . ILE A 1 149 ? 75.031 43.427 20.067 1.00 17.46 123 ILE A CA 1
ATOM 978 C C . ILE A 1 149 ? 76.542 43.306 20.247 1.00 15.37 123 ILE A C 1
ATOM 979 O O . ILE A 1 149 ? 77.288 43.315 19.255 1.00 15.76 123 ILE A O 1
ATOM 984 N N . LYS A 1 150 ? 76.979 43.171 21.498 1.00 13.30 124 LYS A N 1
ATOM 985 C CA . LYS A 1 150 ? 78.350 42.895 21.861 1.00 28.52 124 LYS A CA 1
ATOM 986 C C . LYS A 1 150 ? 78.454 41.482 22.415 1.00 23.62 124 LYS A C 1
ATOM 987 O O . LYS A 1 150 ? 77.749 41.131 23.382 1.00 13.70 124 LYS A O 1
ATOM 993 N N . PHE A 1 151 ? 79.342 40.668 21.817 1.00 14.75 125 PHE A N 1
ATOM 994 C CA . PHE A 1 151 ? 79.613 39.316 22.293 1.00 13.65 125 PHE A CA 1
ATOM 995 C C . PHE A 1 151 ? 80.965 39.213 22.980 1.00 13.74 125 PHE A C 1
ATOM 996 O O . PHE A 1 151 ? 81.996 39.545 22.392 1.00 22.20 125 PHE A O 1
ATOM 1004 N N . TYR A 1 152 ? 80.966 38.693 24.190 1.00 21.85 126 TYR A N 1
ATOM 1005 C CA . TYR A 1 152 ? 82.213 38.547 24.945 1.00 17.49 126 TYR A CA 1
ATOM 1006 C C . TYR A 1 152 ? 82.740 37.134 24.713 1.00 14.34 126 TYR A C 1
ATOM 1007 O O . TYR A 1 152 ? 82.420 36.192 25.457 1.00 24.69 126 TYR A O 1
ATOM 1016 N N . SER A 1 153 ? 83.515 36.971 23.637 1.00 26.58 127 SER A N 1
ATOM 1017 C CA . SER A 1 153 ? 83.988 35.657 23.262 1.00 19.21 127 SER A CA 1
ATOM 1018 C C . SER A 1 153 ? 85.422 35.408 23.718 1.00 28.21 127 SER A C 1
ATOM 1019 O O . SER A 1 153 ? 86.156 36.313 24.160 1.00 23.77 127 SER A O 1
ATOM 1022 N N . GLU A 1 154 ? 85.839 34.147 23.577 1.00 23.08 128 GLU A N 1
ATOM 1023 C CA . GLU A 1 154 ? 87.176 33.747 23.999 1.00 32.03 128 GLU A CA 1
ATOM 1024 C C . GLU A 1 154 ? 88.244 34.251 23.056 1.00 18.42 128 GLU A C 1
ATOM 1025 O O . GLU A 1 154 ? 89.428 34.210 23.385 1.00 22.97 128 GLU A O 1
ATOM 1031 N N . GLU A 1 155 ? 87.846 34.700 21.883 1.00 19.35 129 GLU A N 1
ATOM 1032 C CA . GLU A 1 155 ? 88.752 35.299 20.913 1.00 26.67 129 GLU A CA 1
ATOM 1033 C C . GLU A 1 155 ? 88.649 36.829 20.852 1.00 16.98 129 GLU A C 1
ATOM 1034 O O . GLU A 1 155 ? 89.112 37.436 19.876 1.00 15.07 129 GLU A O 1
ATOM 1040 N N . GLY A 1 156 ? 88.004 37.449 21.827 1.00 15.36 130 GLY A N 1
ATOM 1041 C CA . GLY A 1 156 ? 87.813 38.885 21.855 1.00 21.18 130 GLY A CA 1
ATOM 1042 C C . GLY A 1 156 ? 86.342 39.262 21.753 1.00 21.17 130 GLY A C 1
ATOM 1043 O O . GLY A 1 156 ? 85.469 38.448 21.470 1.00 17.20 130 GLY A O 1
ATOM 1044 N N . ASN A 1 157 ? 86.086 40.536 21.981 1.00 18.97 131 ASN A N 1
ATOM 1045 C CA . ASN A 1 157 ? 84.736 41.079 21.847 1.00 17.63 131 ASN A CA 1
ATOM 1046 C C . ASN A 1 157 ? 84.451 41.377 20.386 1.00 13.28 131 ASN A C 1
ATOM 1047 O O . ASN A 1 157 ? 85.248 42.045 19.724 1.00 23.77 131 ASN A O 1
ATOM 1052 N N . VAL A 1 158 ? 83.358 40.820 19.854 1.00 13.24 132 VAL A N 1
ATOM 1053 C CA . VAL A 1 158 ? 82.900 41.092 18.495 1.00 13.10 132 VAL A CA 1
ATOM 1054 C C . VAL A 1 158 ? 81.540 41.775 18.582 1.00 12.98 132 VAL A C 1
ATOM 1055 O O . VAL A 1 158 ? 80.656 41.295 19.287 1.00 16.76 132 VAL A O 1
ATOM 1059 N N . ASP A 1 159 ? 81.392 42.901 17.870 1.00 12.84 133 ASP A N 1
ATOM 1060 C CA . ASP A 1 159 ? 80.183 43.710 17.917 1.00 12.77 133 ASP A CA 1
ATOM 1061 C C . ASP A 1 159 ? 79.457 43.521 16.592 1.00 18.15 133 ASP A C 1
ATOM 1062 O O . ASP A 1 159 ? 80.065 43.641 15.525 1.00 20.59 133 ASP A O 1
ATOM 1067 N N . TRP A 1 160 ? 78.165 43.275 16.668 1.00 13.79 134 TRP A N 1
ATOM 1068 C CA . TRP A 1 160 ? 77.267 43.278 15.504 1.00 12.76 134 TRP A CA 1
ATOM 1069 C C . TRP A 1 160 ? 76.404 44.526 15.604 1.00 17.91 134 TRP A C 1
ATOM 1070 O O . TRP A 1 160 ? 75.431 44.551 16.363 1.00 17.66 134 TRP A O 1
ATOM 1081 N N . VAL A 1 161 ? 76.774 45.572 14.878 1.00 19.87 135 VAL A N 1
ATOM 1082 C CA . VAL A 1 161 ? 76.181 46.905 15.055 1.00 17.95 135 VAL A CA 1
ATOM 1083 C C . VAL A 1 161 ? 75.110 47.043 13.985 1.00 18.61 135 VAL A C 1
ATOM 1084 O O . VAL A 1 161 ? 75.380 47.376 12.824 1.00 15.99 135 VAL A O 1
ATOM 1088 N N . ASN A 1 162 ? 73.895 46.701 14.384 1.00 12.82 136 ASN A N 1
ATOM 1089 C CA . ASN A 1 162 ? 72.808 46.437 13.460 1.00 14.63 136 ASN A CA 1
ATOM 1090 C C . ASN A 1 162 ? 71.670 47.415 13.711 1.00 13.07 136 ASN A C 1
ATOM 1091 O O . ASN A 1 162 ? 71.482 47.908 14.816 1.00 15.49 136 ASN A O 1
ATOM 1096 N N . ASN A 1 163 ? 70.889 47.619 12.689 1.00 14.57 137 ASN A N 1
ATOM 1097 C CA . ASN A 1 163 ? 69.592 48.257 12.830 1.00 17.57 137 ASN A CA 1
ATOM 1098 C C . ASN A 1 163 ? 68.482 47.228 12.718 1.00 22.33 137 ASN A C 1
ATOM 1099 O O . ASN A 1 163 ? 68.713 46.087 12.384 1.00 15.25 137 ASN A O 1
ATOM 1104 N N . ASN A 1 164 ? 67.252 47.685 12.921 1.00 29.85 138 ASN A N 1
ATOM 1105 C CA . ASN A 1 164 ? 66.085 46.821 12.806 1.00 19.00 138 ASN A CA 1
ATOM 1106 C C . ASN A 1 164 ? 65.524 46.809 11.415 1.00 16.41 138 ASN A C 1
ATOM 1107 O O . ASN A 1 164 ? 64.328 46.557 11.258 1.00 20.38 138 ASN A O 1
ATOM 1112 N N . THR A 1 165 ? 66.336 47.147 10.415 1.00 21.88 139 THR A N 1
ATOM 1113 C CA . THR A 1 165 ? 66.034 47.070 8.996 1.00 14.52 139 THR A CA 1
ATOM 1114 C C . THR A 1 165 ? 67.186 46.452 8.226 1.00 18.49 139 THR A C 1
ATOM 1115 O O . THR A 1 165 ? 68.365 46.588 8.607 1.00 15.04 139 THR A O 1
ATOM 1119 N N . PRO A 1 166 ? 66.891 45.775 7.112 1.00 17.57 140 PRO A N 1
ATOM 1120 C CA . PRO A 1 166 ? 67.966 45.179 6.312 1.00 17.39 140 PRO A CA 1
ATOM 1121 C C . PRO A 1 166 ? 68.636 46.136 5.347 1.00 22.39 140 PRO A C 1
ATOM 1122 O O . PRO A 1 166 ? 69.551 45.725 4.650 1.00 14.24 140 PRO A O 1
ATOM 1126 N N . VAL A 1 167 ? 68.223 47.392 5.266 1.00 19.33 141 VAL A N 1
ATOM 1127 C CA . VAL A 1 167 ? 68.834 48.294 4.295 1.00 22.04 141 VAL A CA 1
ATOM 1128 C C . VAL A 1 167 ? 69.090 49.591 5.012 1.00 13.92 141 VAL A C 1
ATOM 1129 O O . VAL A 1 167 ? 68.952 49.664 6.240 1.00 23.94 141 VAL A O 1
ATOM 1133 N N . PHE A 1 168 ? 69.450 50.624 4.274 1.00 15.39 142 PHE A N 1
ATOM 1134 C CA . PHE A 1 168 ? 69.719 51.916 4.895 1.00 13.95 142 PHE A CA 1
ATOM 1135 C C . PHE A 1 168 ? 69.555 52.992 3.842 1.00 14.19 142 PHE A C 1
ATOM 1136 O O . PHE A 1 168 ? 69.267 52.718 2.674 1.00 23.87 142 PHE A O 1
ATOM 1144 N N . PHE A 1 169 ? 69.706 54.233 4.264 1.00 21.13 143 PHE A N 1
ATOM 1145 C CA . PHE A 1 169 ? 69.367 55.363 3.391 1.00 21.37 143 PHE A CA 1
ATOM 1146 C C . PHE A 1 169 ? 70.436 55.670 2.351 1.00 20.77 143 PHE A C 1
ATOM 1147 O O . PHE A 1 169 ? 70.133 56.331 1.352 1.00 15.96 143 PHE A O 1
ATOM 1155 N N . ILE A 1 170 ? 71.684 55.250 2.588 1.00 18.93 144 ILE A N 1
ATOM 1156 C CA . ILE A 1 170 ? 72.785 55.659 1.730 1.00 27.29 144 ILE A CA 1
ATOM 1157 C C . ILE A 1 170 ? 73.665 54.468 1.360 1.00 14.37 144 ILE A C 1
ATOM 1158 O O . ILE A 1 170 ? 73.777 53.475 2.091 1.00 14.61 144 ILE A O 1
ATOM 1163 N N . ARG A 1 171 ? 74.336 54.604 0.233 1.00 22.12 145 ARG A N 1
ATOM 1164 C CA . ARG A 1 171 ? 75.421 53.693 -0.117 1.00 19.64 145 ARG A CA 1
ATOM 1165 C C . ARG A 1 171 ? 76.722 54.455 -0.405 1.00 18.02 145 ARG A C 1
ATOM 1166 O O . ARG A 1 171 ? 77.699 53.837 -0.822 1.00 17.59 145 ARG A O 1
ATOM 1174 N N . ASP A 1 172 ? 76.746 55.777 -0.179 1.00 20.12 146 ASP A N 1
ATOM 1175 C CA . ASP A 1 172 ? 77.984 56.587 -0.163 1.00 20.82 146 ASP A CA 1
ATOM 1176 C C . ASP A 1 172 ? 78.278 57.064 1.246 1.00 19.28 146 ASP A C 1
ATOM 1177 O O . ASP A 1 172 ? 77.481 57.817 1.822 1.00 15.66 146 ASP A O 1
ATOM 1182 N N . PRO A 1 173 ? 79.420 56.697 1.836 1.00 21.64 147 PRO A N 1
ATOM 1183 C CA . PRO A 1 173 ? 79.646 57.077 3.242 1.00 19.76 147 PRO A CA 1
ATOM 1184 C C . PRO A 1 173 ? 79.791 58.579 3.483 1.00 19.66 147 PRO A C 1
ATOM 1185 O O . PRO A 1 173 ? 79.524 59.048 4.595 1.00 20.13 147 PRO A O 1
ATOM 1189 N N . SER A 1 174 ? 80.250 59.334 2.493 1.00 16.35 148 SER A N 1
ATOM 1190 C CA . SER A 1 174 ? 80.387 60.771 2.622 1.00 18.94 148 SER A CA 1
ATOM 1191 C C . SER A 1 174 ? 79.059 61.486 2.829 1.00 23.57 148 SER A C 1
ATOM 1192 O O . SER A 1 174 ? 79.045 62.599 3.373 1.00 17.17 148 SER A O 1
ATOM 1195 N N . LYS A 1 175 ? 77.947 60.888 2.388 1.00 19.44 149 LYS A N 1
ATOM 1196 C CA . LYS A 1 175 ? 76.620 61.485 2.609 1.00 18.48 149 LYS A CA 1
ATOM 1197 C C . LYS A 1 175 ? 76.122 61.305 4.039 1.00 17.99 149 LYS A C 1
ATOM 1198 O O . LYS A 1 175 ? 75.087 61.876 4.392 1.00 26.99 149 LYS A O 1
ATOM 1204 N N . PHE A 1 176 ? 76.820 60.556 4.904 1.00 19.90 150 PHE A N 1
ATOM 1205 C CA . PHE A 1 176 ? 76.242 60.305 6.224 1.00 21.33 150 PHE A CA 1
ATOM 1206 C C . PHE A 1 176 ? 76.098 61.549 7.074 1.00 34.35 150 PHE A C 1
ATOM 1207 O O . PHE A 1 176 ? 75.011 61.735 7.641 1.00 20.70 150 PHE A O 1
ATOM 1215 N N . PRO A 1 177 ? 77.104 62.425 7.226 1.00 14.62 151 PRO A N 1
ATOM 1216 C CA . PRO A 1 177 ? 76.880 63.629 8.045 1.00 32.10 151 PRO A CA 1
ATOM 1217 C C . PRO A 1 177 ? 75.760 64.487 7.494 1.00 26.79 151 PRO A C 1
ATOM 1218 O O . PRO A 1 177 ? 74.942 65.024 8.251 1.00 18.55 151 PRO A O 1
ATOM 1222 N N . HIS A 1 178 ? 75.713 64.612 6.164 1.00 20.84 152 HIS A N 1
ATOM 1223 C CA . HIS A 1 178 ? 74.669 65.384 5.527 1.00 17.62 152 HIS A CA 1
ATOM 1224 C C . HIS A 1 178 ? 73.303 64.784 5.843 1.00 23.62 152 HIS A C 1
ATOM 1225 O O . HIS A 1 178 ? 72.391 65.481 6.294 1.00 25.72 152 HIS A O 1
ATOM 1232 N N . PHE A 1 179 ? 73.156 63.481 5.593 1.00 16.43 153 PHE A N 1
ATOM 1233 C CA . PHE A 1 179 ? 71.896 62.806 5.846 1.00 17.11 153 PHE A CA 1
ATOM 1234 C C . PHE A 1 179 ? 71.474 62.972 7.303 1.00 24.62 153 PHE A C 1
ATOM 1235 O O . PHE A 1 179 ? 70.348 63.362 7.587 1.00 15.50 153 PHE A O 1
ATOM 1243 N N . ILE A 1 180 ? 72.376 62.697 8.244 1.00 15.00 154 ILE A N 1
ATOM 1244 C CA . ILE A 1 180 ? 72.028 62.811 9.646 1.00 16.97 154 ILE A CA 1
ATOM 1245 C C . ILE A 1 180 ? 71.622 64.241 10.001 1.00 23.79 154 ILE A C 1
ATOM 1246 O O . ILE A 1 180 ? 70.679 64.454 10.772 1.00 22.48 154 ILE A O 1
ATOM 1251 N N . HIS A 1 181 ? 72.303 65.251 9.440 1.00 19.54 155 HIS A N 1
ATOM 1252 C CA . HIS A 1 181 ? 71.916 66.632 9.736 1.00 19.57 155 HIS A CA 1
ATOM 1253 C C . HIS A 1 181 ? 70.464 66.894 9.371 1.00 16.50 155 HIS A C 1
ATOM 1254 O O . HIS A 1 181 ? 69.751 67.584 10.105 1.00 16.86 155 HIS A O 1
ATOM 1261 N N . THR A 1 182 ? 70.024 66.391 8.218 1.00 16.88 156 THR A N 1
ATOM 1262 C CA . THR A 1 182 ? 68.665 66.705 7.758 1.00 16.79 156 THR A CA 1
ATOM 1263 C C . THR A 1 182 ? 67.584 65.962 8.544 1.00 23.18 156 THR A C 1
ATOM 1264 O O . THR A 1 182 ? 66.404 66.335 8.420 1.00 28.65 156 THR A O 1
ATOM 1268 N N . GLN A 1 183 ? 67.941 64.894 9.285 1.00 16.34 157 GLN A N 1
ATOM 1269 C CA . GLN A 1 183 ? 67.024 64.203 10.189 1.00 16.35 157 GLN A CA 1
ATOM 1270 C C . GLN A 1 183 ? 66.931 64.876 11.547 1.00 30.71 157 GLN A C 1
ATOM 1271 O O . GLN A 1 183 ? 66.019 64.591 12.328 1.00 18.69 157 GLN A O 1
ATOM 1277 N N . LYS A 1 184 ? 67.825 65.811 11.833 1.00 24.86 158 LYS A N 1
ATOM 1278 C CA . LYS A 1 184 ? 67.854 66.436 13.150 1.00 29.32 158 LYS A CA 1
ATOM 1279 C C . LYS A 1 184 ? 67.379 67.876 13.040 1.00 22.42 158 LYS A C 1
ATOM 1280 O O . LYS A 1 184 ? 66.476 68.178 12.259 1.00 27.02 158 LYS A O 1
ATOM 1286 N N . ARG A 1 185 ? 67.975 68.758 13.822 1.00 30.25 159 ARG A N 1
ATOM 1287 C CA . ARG A 1 185 ? 67.452 70.100 13.930 1.00 18.56 159 ARG A CA 1
ATOM 1288 C C . ARG A 1 185 ? 68.123 71.101 12.998 1.00 25.22 159 ARG A C 1
ATOM 1289 O O . ARG A 1 185 ? 69.317 71.039 12.688 1.00 29.99 159 ARG A O 1
ATOM 1297 N N . ASN A 1 186 ? 67.305 72.030 12.535 1.00 19.54 160 ASN A N 1
ATOM 1298 C CA . ASN A 1 186 ? 67.750 73.117 11.682 1.00 24.57 160 ASN A CA 1
ATOM 1299 C C . ASN A 1 186 ? 68.785 73.970 12.399 1.00 24.99 160 ASN A C 1
ATOM 1300 O O . ASN A 1 186 ? 68.553 74.393 13.532 1.00 21.39 160 ASN A O 1
ATOM 1305 N N . PRO A 1 187 ? 69.909 74.297 11.762 1.00 23.56 161 PRO A N 1
ATOM 1306 C CA . PRO A 1 187 ? 70.986 74.967 12.507 1.00 38.93 161 PRO A CA 1
ATOM 1307 C C . PRO A 1 187 ? 70.617 76.365 12.984 1.00 27.92 161 PRO A C 1
ATOM 1308 O O . PRO A 1 187 ? 71.172 76.802 13.984 1.00 22.35 161 PRO A O 1
ATOM 1312 N N . GLU A 1 188 ? 69.642 77.034 12.380 1.00 27.06 162 GLU A N 1
ATOM 1313 C CA . GLU A 1 188 ? 69.151 78.336 12.826 1.00 26.45 162 GLU A CA 1
ATOM 1314 C C . GLU A 1 188 ? 68.003 78.265 13.828 1.00 32.74 162 GLU A C 1
ATOM 1315 O O . GLU A 1 188 ? 68.045 78.957 14.850 1.00 30.10 162 GLU A O 1
ATOM 1321 N N . THR A 1 189 ? 66.956 77.490 13.530 1.00 33.80 163 THR A N 1
ATOM 1322 C CA . THR A 1 189 ? 65.740 77.496 14.335 1.00 34.64 163 THR A CA 1
ATOM 1323 C C . THR A 1 189 ? 65.722 76.444 15.430 1.00 36.60 163 THR A C 1
ATOM 1324 O O . THR A 1 189 ? 64.795 76.422 16.236 1.00 34.78 163 THR A O 1
ATOM 1328 N N . ASN A 1 190 ? 66.634 75.503 15.383 1.00 37.45 164 ASN A N 1
ATOM 1329 C CA . ASN A 1 190 ? 66.720 74.407 16.336 1.00 33.29 164 ASN A CA 1
ATOM 1330 C C . ASN A 1 190 ? 65.498 73.497 16.329 1.00 31.97 164 ASN A C 1
ATOM 1331 O O . ASN A 1 190 ? 65.186 72.884 17.340 1.00 26.11 164 ASN A O 1
ATOM 1336 N N . MET A 1 191 ? 64.821 73.360 15.191 1.00 20.91 165 MET A N 1
ATOM 1337 C CA . MET A 1 191 ? 63.649 72.500 15.081 1.00 33.53 165 MET A CA 1
ATOM 1338 C C . MET A 1 191 ? 63.792 71.527 13.927 1.00 37.58 165 MET A C 1
ATOM 1339 O O . MET A 1 191 ? 64.384 71.844 12.902 1.00 29.55 165 MET A O 1
ATOM 1344 N N . LYS A 1 192 ? 63.215 70.343 14.092 1.00 33.10 166 LYS A N 1
ATOM 1345 C CA . LYS A 1 192 ? 63.088 69.448 12.951 1.00 32.82 166 LYS A CA 1
ATOM 1346 C C . LYS A 1 192 ? 62.452 70.208 11.790 1.00 31.26 166 LYS A C 1
ATOM 1347 O O . LYS A 1 192 ? 61.657 71.130 11.984 1.00 28.73 166 LYS A O 1
ATOM 1353 N N . ASP A 1 193 ? 62.802 69.815 10.571 1.00 27.74 167 ASP A N 1
ATOM 1354 C CA . ASP A 1 193 ? 62.458 70.596 9.386 1.00 30.30 167 ASP A CA 1
ATOM 1355 C C . ASP A 1 193 ? 62.141 69.640 8.248 1.00 31.31 167 ASP A C 1
ATOM 1356 O O . ASP A 1 193 ? 63.052 69.041 7.673 1.00 23.84 167 ASP A O 1
ATOM 1361 N N . ALA A 1 194 ? 60.848 69.524 7.900 1.00 23.35 168 ALA A N 1
ATOM 1362 C CA . ALA A 1 194 ? 60.437 68.581 6.870 1.00 34.26 168 ALA A CA 1
ATOM 1363 C C . ALA A 1 194 ? 61.039 68.936 5.521 1.00 19.63 168 ALA A C 1
ATOM 1364 O O . ALA A 1 194 ? 61.260 68.048 4.692 1.00 21.44 168 ALA A O 1
ATOM 1366 N N . ASP A 1 195 ? 61.293 70.220 5.268 1.00 20.05 169 ASP A N 1
ATOM 1367 C CA . ASP A 1 195 ? 61.871 70.625 3.998 1.00 30.21 169 ASP A CA 1
ATOM 1368 C C . ASP A 1 195 ? 63.254 70.035 3.807 1.00 20.65 169 ASP A C 1
ATOM 1369 O O . ASP A 1 195 ? 63.568 69.507 2.747 1.00 24.49 169 ASP A O 1
ATOM 1374 N N . MET A 1 196 ? 64.105 70.122 4.812 1.00 19.71 170 MET A N 1
ATOM 1375 C CA . MET A 1 196 ? 65.455 69.615 4.585 1.00 28.92 170 MET A CA 1
ATOM 1376 C C . MET A 1 196 ? 65.477 68.094 4.654 1.00 19.79 170 MET A C 1
ATOM 1377 O O . MET A 1 196 ? 66.257 67.454 3.928 1.00 25.26 170 MET A O 1
ATOM 1382 N N . PHE A 1 197 ? 64.585 67.504 5.464 1.00 31.02 171 PHE A N 1
ATOM 1383 C CA . PHE A 1 197 ? 64.367 66.053 5.471 1.00 23.08 171 PHE A CA 1
ATOM 1384 C C . PHE A 1 197 ? 64.164 65.531 4.062 1.00 22.39 171 PHE A C 1
ATOM 1385 O O . PHE A 1 197 ? 64.889 64.626 3.589 1.00 17.24 171 PHE A O 1
ATOM 1393 N N . TRP A 1 198 ? 63.188 66.113 3.360 1.00 18.15 172 TRP A N 1
ATOM 1394 C CA . TRP A 1 198 ? 62.800 65.623 2.057 1.00 18.24 172 TRP A CA 1
ATOM 1395 C C . TRP A 1 198 ? 63.636 66.213 0.950 1.00 18.35 172 TRP A C 1
ATOM 1396 O O . TRP A 1 198 ? 63.782 65.580 -0.101 1.00 18.28 172 TRP A O 1
ATOM 1407 N N . ASP A 1 199 ? 64.128 67.440 1.134 1.00 19.94 173 ASP A N 1
ATOM 1408 C CA . ASP A 1 199 ? 65.080 68.005 0.178 1.00 23.49 173 ASP A CA 1
ATOM 1409 C C . ASP A 1 199 ? 66.253 67.037 -0.026 1.00 19.85 173 ASP A C 1
ATOM 1410 O O . ASP A 1 199 ? 66.623 66.718 -1.157 1.00 18.86 173 ASP A O 1
ATOM 1415 N N . PHE A 1 200 ? 66.815 66.510 1.064 1.00 19.92 174 PHE A N 1
ATOM 1416 C CA . PHE A 1 200 ? 67.939 65.596 0.878 1.00 17.26 174 PHE A CA 1
ATOM 1417 C C . PHE A 1 200 ? 67.501 64.297 0.220 1.00 25.60 174 PHE A C 1
ATOM 1418 O O . PHE A 1 200 ? 68.134 63.858 -0.744 1.00 19.08 174 PHE A O 1
ATOM 1426 N N . LEU A 1 201 ? 66.369 63.704 0.671 1.00 21.87 175 LEU A N 1
ATOM 1427 C CA . LEU A 1 201 ? 65.996 62.378 0.207 1.00 20.26 175 LEU A CA 1
ATOM 1428 C C . LEU A 1 201 ? 65.538 62.374 -1.238 1.00 24.03 175 LEU A C 1
ATOM 1429 O O . LEU A 1 201 ? 65.733 61.364 -1.913 1.00 22.78 175 LEU A O 1
ATOM 1434 N N . THR A 1 202 ? 64.968 63.480 -1.738 1.00 17.74 176 THR A N 1
ATOM 1435 C CA . THR A 1 202 ? 64.522 63.548 -3.124 1.00 25.72 176 THR A CA 1
ATOM 1436 C C . THR A 1 202 ? 65.555 64.128 -4.083 1.00 25.42 176 THR A C 1
ATOM 1437 O O . THR A 1 202 ? 65.300 64.157 -5.291 1.00 27.79 176 THR A O 1
ATOM 1441 N N . THR A 1 203 ? 66.671 64.663 -3.598 1.00 18.16 177 THR A N 1
ATOM 1442 C CA . THR A 1 203 ? 67.750 65.041 -4.507 1.00 26.18 177 THR A CA 1
ATOM 1443 C C . THR A 1 203 ? 68.136 63.816 -5.338 1.00 18.20 177 THR A C 1
ATOM 1444 O O . THR A 1 203 ? 68.286 62.719 -4.814 1.00 26.21 177 THR A O 1
ATOM 1448 N N . GLU A 1 204 ? 68.272 64.000 -6.650 1.00 18.63 178 GLU A N 1
ATOM 1449 C CA . GLU A 1 204 ? 68.297 62.879 -7.591 1.00 18.92 178 GLU A CA 1
ATOM 1450 C C . GLU A 1 204 ? 69.369 61.859 -7.251 1.00 30.11 178 GLU A C 1
ATOM 1451 O O . GLU A 1 204 ? 69.120 60.648 -7.318 1.00 23.40 178 GLU A O 1
ATOM 1457 N N . GLU A 1 205 ? 70.556 62.310 -6.904 1.00 26.68 179 GLU A N 1
ATOM 1458 C CA . GLU A 1 205 ? 71.660 61.422 -6.604 1.00 32.49 179 GLU A CA 1
ATOM 1459 C C . GLU A 1 205 ? 71.456 60.650 -5.315 1.00 34.39 179 GLU A C 1
ATOM 1460 O O . GLU A 1 205 ? 72.195 59.688 -5.093 1.00 27.09 179 GLU A O 1
ATOM 1466 N N . ASN A 1 206 ? 70.490 61.054 -4.462 1.00 17.05 180 ASN A N 1
ATOM 1467 C CA . ASN A 1 206 ? 70.283 60.441 -3.164 1.00 16.58 180 ASN A CA 1
ATOM 1468 C C . ASN A 1 206 ? 69.086 59.509 -3.107 1.00 23.83 180 ASN A C 1
ATOM 1469 O O . ASN A 1 206 ? 68.915 58.840 -2.077 1.00 16.17 180 ASN A O 1
ATOM 1474 N N . GLN A 1 207 ? 68.278 59.424 -4.191 1.00 22.10 181 GLN A N 1
ATOM 1475 C CA . GLN A 1 207 ? 67.011 58.701 -4.152 1.00 22.04 181 GLN A CA 1
ATOM 1476 C C . GLN A 1 207 ? 67.182 57.196 -4.011 1.00 33.84 181 GLN A C 1
ATOM 1477 O O . GLN A 1 207 ? 66.191 56.488 -3.812 1.00 27.86 181 GLN A O 1
ATOM 1483 N N . VAL A 1 208 ? 68.413 56.678 -4.090 1.00 23.37 182 VAL A N 1
ATOM 1484 C CA . VAL A 1 208 ? 68.649 55.317 -3.707 1.00 18.35 182 VAL A CA 1
ATOM 1485 C C . VAL A 1 208 ? 68.162 55.057 -2.299 1.00 18.51 182 VAL A C 1
ATOM 1486 O O . VAL A 1 208 ? 68.031 53.901 -1.902 1.00 20.38 182 VAL A O 1
ATOM 1490 N N . ALA A 1 209 ? 67.810 56.111 -1.565 1.00 21.74 183 ALA A N 1
ATOM 1491 C CA . ALA A 1 209 ? 67.240 55.950 -0.226 1.00 16.61 183 ALA A CA 1
ATOM 1492 C C . ALA A 1 209 ? 65.790 55.445 -0.218 1.00 19.45 183 ALA A C 1
ATOM 1493 O O . ALA A 1 209 ? 65.238 55.205 0.862 1.00 18.46 183 ALA A O 1
ATOM 1495 N N . ILE A 1 210 ? 65.150 55.282 -1.372 1.00 16.22 184 ILE A N 1
ATOM 1496 C CA . ILE A 1 210 ? 63.707 55.046 -1.373 1.00 22.21 184 ILE A CA 1
ATOM 1497 C C . ILE A 1 210 ? 63.352 53.720 -0.686 1.00 23.46 184 ILE A C 1
ATOM 1498 O O . ILE A 1 210 ? 62.363 53.634 0.054 1.00 26.21 184 ILE A O 1
ATOM 1503 N N . HIS A 1 211 ? 64.166 52.683 -0.864 1.00 20.61 185 HIS A N 1
ATOM 1504 C CA . HIS A 1 211 ? 63.869 51.415 -0.215 1.00 19.19 185 HIS A CA 1
ATOM 1505 C C . HIS A 1 211 ? 63.755 51.598 1.287 1.00 15.56 185 HIS A C 1
ATOM 1506 O O . HIS A 1 211 ? 62.796 51.118 1.921 1.00 18.03 185 HIS A O 1
ATOM 1513 N N . GLN A 1 212 ? 64.713 52.313 1.884 1.00 17.00 186 GLN A N 1
ATOM 1514 C CA . GLN A 1 212 ? 64.699 52.475 3.331 1.00 15.09 186 GLN A CA 1
ATOM 1515 C C . GLN A 1 212 ? 63.583 53.400 3.774 1.00 17.85 186 GLN A C 1
ATOM 1516 O O . GLN A 1 212 ? 63.048 53.249 4.887 1.00 20.71 186 GLN A O 1
ATOM 1522 N N . VAL A 1 213 ? 63.258 54.399 2.940 1.00 23.64 187 VAL A N 1
ATOM 1523 C CA . VAL A 1 213 ? 62.184 55.335 3.236 1.00 22.59 187 VAL A CA 1
ATOM 1524 C C . VAL A 1 213 ? 60.848 54.606 3.298 1.00 16.28 187 VAL A C 1
ATOM 1525 O O . VAL A 1 213 ? 60.048 54.841 4.211 1.00 17.46 187 VAL A O 1
ATOM 1529 N N . MET A 1 214 ? 60.608 53.679 2.363 1.00 17.83 188 MET A N 1
ATOM 1530 C CA . MET A 1 214 ? 59.384 52.865 2.419 1.00 30.42 188 MET A CA 1
ATOM 1531 C C . MET A 1 214 ? 59.282 52.138 3.750 1.00 34.90 188 MET A C 1
ATOM 1532 O O . MET A 1 214 ? 58.222 52.081 4.360 1.00 27.11 188 MET A O 1
ATOM 1537 N N . ILE A 1 215 ? 60.381 51.556 4.213 1.00 30.24 189 ILE A N 1
ATOM 1538 C CA . ILE A 1 215 ? 60.355 50.843 5.475 1.00 24.89 189 ILE A CA 1
ATOM 1539 C C . ILE A 1 215 ? 60.167 51.801 6.631 1.00 22.08 189 ILE A C 1
ATOM 1540 O O . ILE A 1 215 ? 59.344 51.539 7.509 1.00 18.23 189 ILE A O 1
ATOM 1545 N N . LEU A 1 216 ? 60.875 52.951 6.626 1.00 16.49 190 LEU A N 1
ATOM 1546 C CA . LEU A 1 216 ? 60.775 53.936 7.700 1.00 20.56 190 LEU A CA 1
ATOM 1547 C C . LEU A 1 216 ? 59.337 54.398 7.913 1.00 33.95 190 LEU A C 1
ATOM 1548 O O . LEU A 1 216 ? 58.908 54.589 9.059 1.00 16.61 190 LEU A O 1
ATOM 1553 N N . PHE A 1 217 ? 58.630 54.614 6.800 1.00 17.49 191 PHE A N 1
ATOM 1554 C CA . PHE A 1 217 ? 57.254 55.179 6.769 1.00 19.95 191 PHE A CA 1
ATOM 1555 C C . PHE A 1 217 ? 56.162 54.123 6.832 1.00 30.81 191 PHE A C 1
ATOM 1556 O O . PHE A 1 217 ? 54.992 54.466 6.865 1.00 26.91 191 PHE A O 1
ATOM 1564 N N . SER A 1 218 ? 56.567 52.868 6.912 1.00 18.84 192 SER A N 1
ATOM 1565 C CA . SER A 1 218 ? 55.593 51.796 7.195 1.00 25.83 192 SER A CA 1
ATOM 1566 C C . SER A 1 218 ? 55.363 51.773 8.707 1.00 23.63 192 SER A C 1
ATOM 1567 O O . SER A 1 218 ? 56.141 52.367 9.461 1.00 26.30 192 SER A O 1
ATOM 1570 N N . ASP A 1 219 ? 54.440 50.953 9.189 1.00 21.13 193 ASP A N 1
ATOM 1571 C CA . ASP A 1 219 ? 54.199 50.886 10.653 1.00 18.10 193 ASP A CA 1
ATOM 1572 C C . ASP A 1 219 ? 55.415 50.313 11.431 1.00 20.03 193 ASP A C 1
ATOM 1573 O O . ASP A 1 219 ? 55.440 50.486 12.640 1.00 17.66 193 ASP A O 1
ATOM 1578 N N . ARG A 1 220 ? 56.337 49.589 10.780 1.00 23.07 194 ARG A N 1
ATOM 1579 C CA . ARG A 1 220 ? 57.591 49.092 11.400 1.00 21.30 194 ARG A CA 1
ATOM 1580 C C . ARG A 1 220 ? 58.456 50.276 11.857 1.00 16.41 194 ARG A C 1
ATOM 1581 O O . ARG A 1 220 ? 59.348 50.026 12.629 1.00 28.66 194 ARG A O 1
ATOM 1589 N N . GLY A 1 221 ? 58.233 51.488 11.337 1.00 21.37 195 GLY A N 1
ATOM 1590 C CA . GLY A 1 221 ? 58.927 52.664 11.821 1.00 23.38 195 GLY A CA 1
ATOM 1591 C C . GLY A 1 221 ? 58.557 53.083 13.218 1.00 21.73 195 GLY A C 1
ATOM 1592 O O . GLY A 1 221 ? 59.231 53.972 13.781 1.00 16.69 195 GLY A O 1
ATOM 1593 N N . THR A 1 222 ? 57.512 52.468 13.788 1.00 17.15 196 THR A N 1
ATOM 1594 C CA . THR A 1 222 ? 57.097 52.716 15.168 1.00 23.43 196 THR A CA 1
ATOM 1595 C C . THR A 1 222 ? 56.749 51.381 15.820 1.00 26.20 196 THR A C 1
ATOM 1596 O O . THR A 1 222 ? 55.552 51.032 16.007 1.00 19.01 196 THR A O 1
ATOM 1600 N N . PRO A 1 223 ? 57.771 50.599 16.194 1.00 22.70 197 PRO A N 1
ATOM 1601 C CA . PRO A 1 223 ? 57.511 49.301 16.818 1.00 17.27 197 PRO A CA 1
ATOM 1602 C C . PRO A 1 223 ? 56.798 49.460 18.147 1.00 22.33 197 PRO A C 1
ATOM 1603 O O . PRO A 1 223 ? 56.957 50.464 18.843 1.00 21.03 197 PRO A O 1
ATOM 1607 N N . ALA A 1 224 ? 56.046 48.428 18.527 1.00 28.88 198 ALA A N 1
ATOM 1608 C CA . ALA A 1 224 ? 55.360 48.466 19.813 1.00 22.17 198 ALA A CA 1
ATOM 1609 C C . ALA A 1 224 ? 56.306 48.274 20.996 1.00 19.11 198 ALA A C 1
ATOM 1610 O O . ALA A 1 224 ? 55.949 48.659 22.112 1.00 24.42 198 ALA A O 1
ATOM 1612 N N . SER A 1 225 ? 57.448 47.620 20.798 1.00 18.97 199 SER A N 1
ATOM 1613 C CA . SER A 1 225 ? 58.471 47.543 21.829 1.00 25.05 199 SER A CA 1
ATOM 1614 C C . SER A 1 225 ? 59.724 46.977 21.185 1.00 25.22 199 SER A C 1
ATOM 1615 O O . SER A 1 225 ? 59.687 46.469 20.067 1.00 16.89 199 SER A O 1
ATOM 1618 N N . TYR A 1 226 ? 60.850 47.111 21.886 1.00 19.83 200 TYR A N 1
ATOM 1619 C CA . TYR A 1 226 ? 62.102 46.553 21.372 1.00 23.07 200 TYR A CA 1
ATOM 1620 C C . TYR A 1 226 ? 62.023 45.048 21.267 1.00 16.30 200 TYR A C 1
ATOM 1621 O O . TYR A 1 226 ? 62.720 44.446 20.445 1.00 23.02 200 TYR A O 1
ATOM 1630 N N . ARG A 1 227 ? 61.190 44.415 22.109 1.00 27.69 201 ARG A N 1
ATOM 1631 C CA . ARG A 1 227 ? 61.016 42.968 22.070 1.00 26.20 201 ARG A CA 1
ATOM 1632 C C . ARG A 1 227 ? 60.302 42.483 20.815 1.00 21.97 201 ARG A C 1
ATOM 1633 O O . ARG A 1 227 ? 60.298 41.275 20.556 1.00 21.96 201 ARG A O 1
ATOM 1641 N N . ASN A 1 228 ? 59.687 43.387 20.052 1.00 23.37 202 ASN A N 1
ATOM 1642 C CA . ASN A 1 228 ? 58.859 43.016 18.914 1.00 17.16 202 ASN A CA 1
ATOM 1643 C C . ASN A 1 228 ? 59.410 43.532 17.599 1.00 20.38 202 ASN A C 1
ATOM 1644 O O . ASN A 1 228 ? 58.664 43.992 16.719 1.00 19.17 202 ASN A O 1
ATOM 1649 N N . MET A 1 229 ? 60.726 43.481 17.455 1.00 17.09 203 MET A N 1
ATOM 1650 C CA . MET A 1 229 ? 61.354 43.912 16.218 1.00 21.97 203 MET A CA 1
ATOM 1651 C C . MET A 1 229 ? 62.547 43.014 15.910 1.00 16.95 203 MET A C 1
ATOM 1652 O O . MET A 1 229 ? 63.033 42.265 16.763 1.00 15.32 203 MET A O 1
ATOM 1657 N N . ASN A 1 230 ? 62.982 43.082 14.673 1.00 17.26 204 ASN A N 1
ATOM 1658 C CA . ASN A 1 230 ? 64.090 42.282 14.219 1.00 19.95 204 ASN A CA 1
ATOM 1659 C C . ASN A 1 230 ? 65.385 43.093 14.231 1.00 18.85 204 ASN A C 1
ATOM 1660 O O . ASN A 1 230 ? 65.384 44.305 14.442 1.00 27.20 204 ASN A O 1
ATOM 1665 N N . SER A 1 231 ? 66.492 42.389 13.994 1.00 19.96 205 SER A N 1
ATOM 1666 C CA . SER A 1 231 ? 67.829 42.944 13.888 1.00 19.42 205 SER A CA 1
ATOM 1667 C C . SER A 1 231 ? 68.502 42.379 12.648 1.00 23.77 205 SER A C 1
ATOM 1668 O O . SER A 1 231 ? 68.434 41.170 12.390 1.00 14.94 205 SER A O 1
ATOM 1671 N N . TYR A 1 232 ? 69.198 43.230 11.899 1.00 16.18 206 TYR A N 1
ATOM 1672 C CA . TYR A 1 232 ? 69.819 42.788 10.655 1.00 14.84 206 TYR A CA 1
ATOM 1673 C C . TYR A 1 232 ? 71.250 43.330 10.547 1.00 13.31 206 TYR A C 1
ATOM 1674 O O . TYR A 1 232 ? 71.490 44.482 10.905 1.00 16.58 206 TYR A O 1
ATOM 1683 N N . SER A 1 233 ? 72.176 42.509 10.028 1.00 21.34 207 SER A N 1
ATOM 1684 C CA . SER A 1 233 ? 73.512 43.035 9.726 1.00 21.71 207 SER A CA 1
ATOM 1685 C C . SER A 1 233 ? 73.403 44.183 8.720 1.00 13.16 207 SER A C 1
ATOM 1686 O O . SER A 1 233 ? 74.116 45.178 8.802 1.00 13.58 207 SER A O 1
ATOM 1689 N N . GLY A 1 234 ? 72.471 44.102 7.802 1.00 19.88 208 GLY A N 1
ATOM 1690 C CA . GLY A 1 234 ? 72.329 45.173 6.835 1.00 13.38 208 GLY A CA 1
ATOM 1691 C C . GLY A 1 234 ? 73.358 45.069 5.749 1.00 17.76 208 GLY A C 1
ATOM 1692 O O . GLY A 1 234 ? 73.015 44.903 4.583 1.00 13.68 208 GLY A O 1
ATOM 1693 N N . HIS A 1 235 ? 74.629 45.168 6.125 1.00 15.94 209 HIS A N 1
ATOM 1694 C CA . HIS A 1 235 ? 75.720 44.930 5.193 1.00 20.72 209 HIS A CA 1
ATOM 1695 C C . HIS A 1 235 ? 75.979 43.448 4.953 1.00 18.83 209 HIS A C 1
ATOM 1696 O O . HIS A 1 235 ? 75.661 42.587 5.766 1.00 17.69 209 HIS A O 1
ATOM 1703 N N . THR A 1 236 ? 76.626 43.168 3.837 1.00 16.22 210 THR A N 1
ATOM 1704 C CA . THR A 1 236 ? 77.300 41.896 3.657 1.00 21.21 210 THR A CA 1
ATOM 1705 C C . THR A 1 236 ? 78.615 41.857 4.428 1.00 23.13 210 THR A C 1
ATOM 1706 O O . THR A 1 236 ? 79.397 42.819 4.390 1.00 16.43 210 THR A O 1
ATOM 1710 N N . TYR A 1 237 ? 78.853 40.751 5.141 1.00 28.09 211 TYR A N 1
ATOM 1711 C CA . TYR A 1 237 ? 80.141 40.457 5.773 1.00 22.26 211 TYR A CA 1
ATOM 1712 C C . TYR A 1 237 ? 80.765 39.234 5.101 1.00 24.67 211 TYR A C 1
ATOM 1713 O O . TYR A 1 237 ? 80.118 38.547 4.312 1.00 16.78 211 TYR A O 1
ATOM 1722 N N . LYS A 1 238 ? 82.030 38.951 5.430 1.00 28.29 212 LYS A N 1
ATOM 1723 C CA . LYS A 1 238 ? 82.722 37.762 4.926 1.00 14.83 212 LYS A CA 1
ATOM 1724 C C . LYS A 1 238 ? 83.118 36.862 6.094 1.00 14.81 212 LYS A C 1
ATOM 1725 O O . LYS A 1 238 ? 83.850 37.268 6.998 1.00 14.63 212 LYS A O 1
ATOM 1731 N N . TRP A 1 239 ? 82.662 35.627 6.056 1.00 19.87 213 TRP A N 1
ATOM 1732 C CA . TRP A 1 239 ? 82.940 34.612 7.073 1.00 15.14 213 TRP A CA 1
ATOM 1733 C C . TRP A 1 239 ? 83.725 33.492 6.394 1.00 15.67 213 TRP A C 1
ATOM 1734 O O . TRP A 1 239 ? 83.498 33.178 5.212 1.00 16.00 213 TRP A O 1
ATOM 1745 N N . SER A 1 240 ? 84.735 32.996 7.108 1.00 26.45 214 SER A N 1
ATOM 1746 C CA . SER A 1 240 ? 85.655 31.987 6.602 1.00 23.15 214 SER A CA 1
ATOM 1747 C C . SER A 1 240 ? 85.710 30.816 7.566 1.00 16.54 214 SER A C 1
ATOM 1748 O O . SER A 1 240 ? 85.530 30.993 8.774 1.00 16.22 214 SER A O 1
ATOM 1751 N N . ASN A 1 241 ? 85.994 29.627 7.038 1.00 17.11 215 ASN A N 1
ATOM 1752 C CA . ASN A 1 241 ? 86.169 28.463 7.898 1.00 28.13 215 ASN A CA 1
ATOM 1753 C C . ASN A 1 241 ? 87.656 28.155 8.035 1.00 17.74 215 ASN A C 1
ATOM 1754 O O . ASN A 1 241 ? 88.507 28.844 7.470 1.00 24.71 215 ASN A O 1
ATOM 1759 N N . LYS A 1 242 ? 87.959 27.138 8.843 1.00 20.86 216 LYS A N 1
ATOM 1760 C CA . LYS A 1 242 ? 89.326 26.772 9.177 1.00 24.56 216 LYS A CA 1
ATOM 1761 C C . LYS A 1 242 ? 90.078 26.126 8.024 1.00 29.28 216 LYS A C 1
ATOM 1762 O O . LYS A 1 242 ? 91.301 25.997 8.120 1.00 35.55 216 LYS A O 1
ATOM 1768 N N . GLN A 1 243 ? 89.402 25.784 6.944 1.00 30.22 217 GLN A N 1
ATOM 1769 C CA . GLN A 1 243 ? 90.019 25.254 5.743 1.00 27.83 217 GLN A CA 1
ATOM 1770 C C . GLN A 1 243 ? 90.290 26.349 4.713 1.00 26.31 217 GLN A C 1
ATOM 1771 O O . GLN A 1 243 ? 90.711 26.042 3.595 1.00 26.50 217 GLN A O 1
ATOM 1777 N N . GLY A 1 244 ? 89.948 27.611 5.014 1.00 23.16 218 GLY A N 1
ATOM 1778 C CA . GLY A 1 244 ? 90.229 28.696 4.103 1.00 28.85 218 GLY A CA 1
ATOM 1779 C C . GLY A 1 244 ? 89.133 29.011 3.105 1.00 28.87 218 GLY A C 1
ATOM 1780 O O . GLY A 1 244 ? 89.336 29.870 2.239 1.00 25.84 218 GLY A O 1
ATOM 1781 N N . GLU A 1 245 ? 87.991 28.350 3.191 1.00 37.65 219 GLU A N 1
ATOM 1782 C CA . GLU A 1 245 ? 86.861 28.699 2.351 1.00 19.04 219 GLU A CA 1
ATOM 1783 C C . GLU A 1 245 ? 86.101 29.841 2.990 1.00 28.22 219 GLU A C 1
ATOM 1784 O O . GLU A 1 245 ? 86.066 29.978 4.215 1.00 22.36 219 GLU A O 1
ATOM 1790 N N . TRP A 1 246 ? 85.483 30.674 2.159 1.00 27.75 220 TRP A N 1
ATOM 1791 C CA . TRP A 1 246 ? 84.794 31.839 2.687 1.00 25.31 220 TRP A CA 1
ATOM 1792 C C . TRP A 1 246 ? 83.495 32.030 1.925 1.00 17.25 220 TRP A C 1
ATOM 1793 O O . TRP A 1 246 ? 83.304 31.466 0.844 1.00 18.35 220 TRP A O 1
ATOM 1804 N N . ARG A 1 247 ? 82.612 32.839 2.497 1.00 19.75 221 ARG A N 1
ATOM 1805 C CA . ARG A 1 247 ? 81.307 33.141 1.921 1.00 20.71 221 ARG A CA 1
ATOM 1806 C C . ARG A 1 247 ? 80.906 34.556 2.310 1.00 16.58 221 ARG A C 1
ATOM 1807 O O . ARG A 1 247 ? 81.220 35.028 3.408 1.00 19.69 221 ARG A O 1
ATOM 1815 N N . TYR A 1 248 ? 80.158 35.211 1.426 1.00 22.32 222 TYR A N 1
ATOM 1816 C CA . TYR A 1 248 ? 79.426 36.409 1.802 1.00 15.62 222 TYR A CA 1
ATOM 1817 C C . TYR A 1 248 ? 78.248 36.054 2.713 1.00 15.38 222 TYR A C 1
ATOM 1818 O O . TYR A 1 248 ? 77.493 35.115 2.463 1.00 16.18 222 TYR A O 1
ATOM 1827 N N . VAL A 1 249 ? 78.053 36.849 3.743 1.00 16.31 223 VAL A N 1
ATOM 1828 C CA . VAL A 1 249 ? 77.075 36.529 4.778 1.00 22.28 223 VAL A CA 1
ATOM 1829 C C . VAL A 1 249 ? 76.225 37.733 5.126 1.00 14.42 223 VAL A C 1
ATOM 1830 O O . VAL A 1 249 ? 76.722 38.862 5.201 1.00 18.20 223 VAL A O 1
ATOM 1834 N N . GLN A 1 250 ? 74.935 37.473 5.348 1.00 24.07 224 GLN A N 1
ATOM 1835 C CA . GLN A 1 250 ? 73.985 38.423 5.906 1.00 18.10 224 GLN A CA 1
ATOM 1836 C C . GLN A 1 250 ? 73.385 37.789 7.146 1.00 14.16 224 GLN A C 1
ATOM 1837 O O . GLN A 1 250 ? 72.990 36.627 7.115 1.00 18.05 224 GLN A O 1
ATOM 1843 N N . VAL A 1 251 ? 73.277 38.575 8.223 1.00 14.62 225 VAL A N 1
ATOM 1844 C CA . VAL A 1 251 ? 72.733 38.144 9.496 1.00 14.42 225 VAL A CA 1
ATOM 1845 C C . VAL A 1 251 ? 71.330 38.690 9.721 1.00 13.90 225 VAL A C 1
ATOM 1846 O O . VAL A 1 251 ? 71.027 39.838 9.389 1.00 26.49 225 VAL A O 1
ATOM 1850 N N . HIS A 1 252 ? 70.464 37.813 10.231 1.00 22.20 226 HIS A N 1
ATOM 1851 C CA . HIS A 1 252 ? 69.048 38.064 10.501 1.00 18.83 226 HIS A CA 1
ATOM 1852 C C . HIS A 1 252 ? 68.721 37.523 11.882 1.00 19.26 226 HIS A C 1
ATOM 1853 O O . HIS A 1 252 ? 68.813 36.325 12.105 1.00 18.30 226 HIS A O 1
ATOM 1860 N N . LEU A 1 253 ? 68.292 38.345 12.775 1.00 14.27 227 LEU A N 1
ATOM 1861 C CA . LEU A 1 253 ? 67.810 37.931 14.082 1.00 27.15 227 LEU A CA 1
ATOM 1862 C C . LEU A 1 253 ? 66.312 38.226 14.149 1.00 20.78 227 LEU A C 1
ATOM 1863 O O . LEU A 1 253 ? 65.913 39.385 14.166 1.00 19.74 227 LEU A O 1
ATOM 1868 N N . LYS A 1 254 ? 65.496 37.186 14.179 1.00 25.75 228 LYS A N 1
ATOM 1869 C CA . LYS A 1 254 ? 64.041 37.314 14.128 1.00 26.31 228 LYS A CA 1
ATOM 1870 C C . LYS A 1 254 ? 63.401 37.168 15.517 1.00 24.49 228 LYS A C 1
ATOM 1871 O O . LYS A 1 254 ? 63.682 36.237 16.270 1.00 15.80 228 LYS A O 1
ATOM 1877 N N . THR A 1 255 ? 62.515 38.083 15.846 1.00 18.89 229 THR A N 1
ATOM 1878 C CA . THR A 1 255 ? 61.922 38.111 17.178 1.00 19.23 229 THR A CA 1
ATOM 1879 C C . THR A 1 255 ? 60.986 36.914 17.361 1.00 20.90 229 THR A C 1
ATOM 1880 O O . THR A 1 255 ? 60.116 36.642 16.513 1.00 21.78 229 THR A O 1
ATOM 1884 N N . ASP A 1 256 ? 61.189 36.174 18.470 1.00 16.81 230 ASP A N 1
ATOM 1885 C CA . ASP A 1 256 ? 60.285 35.092 18.834 1.00 22.19 230 ASP A CA 1
ATOM 1886 C C . ASP A 1 256 ? 58.990 35.600 19.475 1.00 17.82 230 ASP A C 1
ATOM 1887 O O . ASP A 1 256 ? 58.100 34.791 19.754 1.00 26.26 230 ASP A O 1
ATOM 1892 N N . GLN A 1 257 ? 58.902 36.900 19.754 1.00 23.76 231 GLN A N 1
ATOM 1893 C CA . GLN A 1 257 ? 57.695 37.496 20.293 1.00 25.34 231 GLN A CA 1
ATOM 1894 C C . GLN A 1 257 ? 56.756 37.952 19.197 1.00 18.30 231 GLN A C 1
ATOM 1895 O O . GLN A 1 257 ? 55.589 38.204 19.478 1.00 21.33 231 GLN A O 1
ATOM 1901 N N . GLY A 1 258 ? 57.223 38.022 17.968 1.00 17.89 232 GLY A N 1
ATOM 1902 C CA . GLY A 1 258 ? 56.446 38.500 16.843 1.00 17.98 232 GLY A CA 1
ATOM 1903 C C . GLY A 1 258 ? 56.584 39.987 16.622 1.00 19.84 232 GLY A C 1
ATOM 1904 O O . GLY A 1 258 ? 56.841 40.774 17.542 1.00 26.48 232 GLY A O 1
ATOM 1905 N N . ILE A 1 259 ? 56.436 40.377 15.356 1.00 17.60 233 ILE A N 1
ATOM 1906 C CA . ILE A 1 259 ? 56.354 41.769 15.005 1.00 19.39 233 ILE A CA 1
ATOM 1907 C C . ILE A 1 259 ? 55.062 42.334 15.576 1.00 26.08 233 ILE A C 1
ATOM 1908 O O . ILE A 1 259 ? 53.992 41.712 15.487 1.00 26.56 233 ILE A O 1
ATOM 1913 N N . LYS A 1 260 ? 55.154 43.489 16.210 1.00 21.48 234 LYS A N 1
ATOM 1914 C CA . LYS A 1 260 ? 54.002 44.243 16.686 1.00 18.62 234 LYS A CA 1
ATOM 1915 C C . LYS A 1 260 ? 54.385 45.711 16.544 1.00 20.89 234 LYS A C 1
ATOM 1916 O O . LYS A 1 260 ? 55.494 46.122 16.942 1.00 19.16 234 LYS A O 1
ATOM 1922 N N . ASN A 1 261 ? 53.469 46.514 15.995 1.00 18.77 235 ASN A N 1
ATOM 1923 C CA . ASN A 1 261 ? 53.733 47.911 15.706 1.00 18.65 235 ASN A CA 1
ATOM 1924 C C . ASN A 1 261 ? 52.670 48.817 16.314 1.00 27.97 235 ASN A C 1
ATOM 1925 O O . ASN A 1 261 ? 51.516 48.426 16.473 1.00 19.88 235 ASN A O 1
ATOM 1930 N N . LEU A 1 262 ? 53.064 50.054 16.583 1.00 25.73 236 LEU A N 1
ATOM 1931 C CA . LEU A 1 262 ? 52.143 51.144 16.836 1.00 27.38 236 LEU A CA 1
ATOM 1932 C C . LEU A 1 262 ? 51.756 51.802 15.514 1.00 20.31 236 LEU A C 1
ATOM 1933 O O . LEU A 1 262 ? 52.447 51.658 14.509 1.00 25.05 236 LEU A O 1
ATOM 1938 N N . ASN A 1 263 ? 50.627 52.523 15.517 1.00 22.91 237 ASN A N 1
ATOM 1939 C CA . ASN A 1 263 ? 50.311 53.411 14.395 1.00 20.68 237 ASN A CA 1
ATOM 1940 C C . ASN A 1 263 ? 50.725 54.835 14.752 1.00 20.74 237 ASN A C 1
ATOM 1941 O O . ASN A 1 263 ? 51.048 55.150 15.891 1.00 20.83 237 ASN A O 1
ATOM 1946 N N . ASN A 1 264 ? 50.671 55.703 13.761 1.00 20.05 238 ASN A N 1
ATOM 1947 C CA . ASN A 1 264 ? 51.221 57.047 13.896 1.00 20.33 238 ASN A CA 1
ATOM 1948 C C . ASN A 1 264 ? 50.594 57.815 15.061 1.00 22.95 238 ASN A C 1
ATOM 1949 O O . ASN A 1 264 ? 51.302 58.525 15.802 1.00 20.66 238 ASN A O 1
ATOM 1954 N N . GLU A 1 265 ? 49.271 57.689 15.245 1.00 22.15 239 GLU A N 1
ATOM 1955 C CA . GLU A 1 265 ? 48.622 58.449 16.301 1.00 23.39 239 GLU A CA 1
ATOM 1956 C C . GLU A 1 265 ? 48.935 57.860 17.665 1.00 26.38 239 GLU A C 1
ATOM 1957 O O . GLU A 1 265 ? 49.142 58.602 18.636 1.00 25.82 239 GLU A O 1
ATOM 1963 N N . GLU A 1 266 ? 48.992 56.525 17.752 1.00 23.79 240 GLU A N 1
ATOM 1964 C CA . GLU A 1 266 ? 49.358 55.893 19.010 1.00 27.41 240 GLU A CA 1
ATOM 1965 C C . GLU A 1 266 ? 50.752 56.309 19.406 1.00 22.16 240 GLU A C 1
ATOM 1966 O O . GLU A 1 266 ? 51.002 56.612 20.576 1.00 22.40 240 GLU A O 1
ATOM 1972 N N . ALA A 1 267 ? 51.672 56.335 18.436 1.00 26.20 241 ALA A N 1
ATOM 1973 C CA . ALA A 1 267 ? 53.055 56.702 18.722 1.00 18.73 241 ALA A CA 1
ATOM 1974 C C . ALA A 1 267 ? 53.140 58.130 19.214 1.00 19.34 241 ALA A C 1
ATOM 1975 O O . ALA A 1 267 ? 53.879 58.400 20.166 1.00 25.29 241 ALA A O 1
ATOM 1977 N N . THR A 1 268 ? 52.344 59.052 18.614 1.00 26.82 242 THR A N 1
ATOM 1978 C CA . THR A 1 268 ? 52.405 60.456 19.015 1.00 21.06 242 THR A CA 1
ATOM 1979 C C . THR A 1 268 ? 51.859 60.650 20.420 1.00 22.86 242 THR A C 1
ATOM 1980 O O . THR A 1 268 ? 52.447 61.383 21.233 1.00 22.02 242 THR A O 1
ATOM 1984 N N . LYS A 1 269 ? 50.717 60.006 20.729 1.00 25.38 243 LYS A N 1
ATOM 1985 C CA . LYS A 1 269 ? 50.132 60.185 22.054 1.00 23.59 243 LYS A CA 1
ATOM 1986 C C . LYS A 1 269 ? 51.043 59.625 23.140 1.00 22.79 243 LYS A C 1
ATOM 1987 O O . LYS A 1 269 ? 51.240 60.277 24.176 1.00 26.19 243 LYS A O 1
ATOM 1993 N N . LEU A 1 270 ? 51.656 58.461 22.908 1.00 25.97 244 LEU A N 1
ATOM 1994 C CA . LEU A 1 270 ? 52.599 57.920 23.881 1.00 33.89 244 LEU A CA 1
ATOM 1995 C C . LEU A 1 270 ? 53.836 58.800 24.030 1.00 29.85 244 LEU A C 1
ATOM 1996 O O . LEU A 1 270 ? 54.384 58.902 25.126 1.00 25.53 244 LEU A O 1
ATOM 2001 N N . ALA A 1 271 ? 54.285 59.451 22.953 1.00 20.84 245 ALA A N 1
ATOM 2002 C CA . ALA A 1 271 ? 55.414 60.370 23.064 1.00 19.72 245 ALA A CA 1
ATOM 2003 C C . ALA A 1 271 ? 55.167 61.401 24.155 1.00 28.88 245 ALA A C 1
ATOM 2004 O O . ALA A 1 271 ? 56.089 61.774 24.888 1.00 30.12 245 ALA A O 1
ATOM 2006 N N . GLY A 1 272 ? 53.915 61.863 24.282 1.00 24.05 246 GLY A N 1
ATOM 2007 C CA . GLY A 1 272 ? 53.526 62.827 25.294 1.00 23.37 246 GLY A CA 1
ATOM 2008 C C . GLY A 1 272 ? 53.283 62.267 26.674 1.00 23.77 246 GLY A C 1
ATOM 2009 O O . GLY A 1 272 ? 53.627 62.898 27.681 1.00 49.07 246 GLY A O 1
ATOM 2010 N N . GLU A 1 273 ? 52.681 61.095 26.748 1.00 23.57 247 GLU A N 1
ATOM 2011 C CA . GLU A 1 273 ? 52.294 60.588 28.058 1.00 24.21 247 GLU A CA 1
ATOM 2012 C C . GLU A 1 273 ? 53.376 59.735 28.690 1.00 27.15 247 GLU A C 1
ATOM 2013 O O . GLU A 1 273 ? 53.487 59.709 29.923 1.00 31.95 247 GLU A O 1
ATOM 2019 N N . ASN A 1 274 ? 54.181 59.040 27.888 1.00 28.49 248 ASN A N 1
ATOM 2020 C CA . ASN A 1 274 ? 55.251 58.194 28.414 1.00 36.08 248 ASN A CA 1
ATOM 2021 C C . ASN A 1 274 ? 56.388 58.124 27.427 1.00 39.24 248 ASN A C 1
ATOM 2022 O O . ASN A 1 274 ? 56.495 57.172 26.649 1.00 27.88 248 ASN A O 1
ATOM 2027 N N . PRO A 1 275 ? 57.274 59.124 27.437 1.00 27.51 249 PRO A N 1
ATOM 2028 C CA . PRO A 1 275 ? 58.410 59.120 26.497 1.00 28.47 249 PRO A CA 1
ATOM 2029 C C . PRO A 1 275 ? 59.393 57.991 26.739 1.00 17.57 249 PRO A C 1
ATOM 2030 O O . PRO A 1 275 ? 60.217 57.738 25.847 1.00 17.57 249 PRO A O 1
ATOM 2034 N N . ASP A 1 276 ? 59.270 57.250 27.838 1.00 22.03 250 ASP A N 1
ATOM 2035 C CA . ASP A 1 276 ? 60.151 56.113 28.104 1.00 31.88 250 ASP A CA 1
ATOM 2036 C C . ASP A 1 276 ? 59.415 54.773 28.013 1.00 22.63 250 ASP A C 1
ATOM 2037 O O . ASP A 1 276 ? 59.820 53.783 28.644 1.00 18.11 250 ASP A O 1
ATOM 2042 N N . TYR A 1 277 ? 58.365 54.728 27.178 1.00 22.61 251 TYR A N 1
ATOM 2043 C CA . TYR A 1 277 ? 57.508 53.553 27.085 1.00 23.45 251 TYR A CA 1
ATOM 2044 C C . TYR A 1 277 ? 58.290 52.264 26.777 1.00 29.34 251 TYR A C 1
ATOM 2045 O O . TYR A 1 277 ? 58.047 51.226 27.407 1.00 20.40 251 TYR A O 1
ATOM 2054 N N . CYS A 1 278 ? 59.217 52.294 25.814 1.00 15.41 252 CYS A N 1
ATOM 2055 C CA . CYS A 1 278 ? 59.936 51.072 25.472 1.00 34.31 252 CYS A CA 1
ATOM 2056 C C . CYS A 1 278 ? 60.965 50.691 26.533 1.00 28.24 252 CYS A C 1
ATOM 2057 O O . CYS A 1 278 ? 61.156 49.510 26.832 1.00 20.56 252 CYS A O 1
ATOM 2060 N N . GLN A 1 279 ? 61.615 51.664 27.146 1.00 29.71 253 GLN A N 1
ATOM 2061 C CA . GLN A 1 279 ? 62.527 51.343 28.242 1.00 36.57 253 GLN A CA 1
ATOM 2062 C C . GLN A 1 279 ? 61.772 50.646 29.367 1.00 22.98 253 GLN A C 1
ATOM 2063 O O . GLN A 1 279 ? 62.206 49.612 29.895 1.00 18.27 253 GLN A O 1
ATOM 2069 N N . LYS A 1 280 ? 60.617 51.176 29.728 1.00 17.65 254 LYS A N 1
ATOM 2070 C CA . LYS A 1 280 ? 59.803 50.528 30.763 1.00 22.22 254 LYS A CA 1
ATOM 2071 C C . LYS A 1 280 ? 59.423 49.087 30.382 1.00 17.43 254 LYS A C 1
ATOM 2072 O O . LYS A 1 280 ? 59.565 48.170 31.200 1.00 18.75 254 LYS A O 1
ATOM 2078 N N . ASP A 1 281 ? 59.015 48.856 29.139 1.00 19.53 255 ASP A N 1
ATOM 2079 C CA . ASP A 1 281 ? 58.622 47.510 28.712 1.00 21.90 255 ASP A CA 1
ATOM 2080 C C . ASP A 1 281 ? 59.780 46.512 28.796 1.00 21.03 255 ASP A C 1
ATOM 2081 O O . ASP A 1 281 ? 59.632 45.395 29.324 1.00 19.45 255 ASP A O 1
ATOM 2086 N N . LEU A 1 282 ? 60.943 46.895 28.276 1.00 22.78 256 LEU A N 1
ATOM 2087 C CA . LEU A 1 282 ? 62.081 45.992 28.328 1.00 18.70 256 LEU A CA 1
ATOM 2088 C C . LEU A 1 282 ? 62.432 45.649 29.769 1.00 19.03 256 LEU A C 1
ATOM 2089 O O . LEU A 1 282 ? 62.580 44.474 30.135 1.00 23.77 256 LEU A O 1
ATOM 2094 N N . PHE A 1 283 ? 62.580 46.671 30.598 1.00 19.47 257 PHE A N 1
ATOM 2095 C CA . PHE A 1 283 ? 63.018 46.460 31.963 1.00 19.16 257 PHE A CA 1
ATOM 2096 C C . PHE A 1 283 ? 62.029 45.619 32.733 1.00 27.76 257 PHE A C 1
ATOM 2097 O O . PHE A 1 283 ? 62.413 44.674 33.416 1.00 18.42 257 PHE A O 1
ATOM 2105 N N . GLU A 1 284 ? 60.744 45.963 32.664 1.00 25.99 258 GLU A N 1
ATOM 2106 C CA . GLU A 1 284 ? 59.760 45.280 33.492 1.00 25.45 258 GLU A CA 1
ATOM 2107 C C . GLU A 1 284 ? 59.561 43.835 33.057 1.00 18.89 258 GLU A C 1
ATOM 2108 O O . GLU A 1 284 ? 59.376 42.961 33.900 1.00 23.51 258 GLU A O 1
ATOM 2114 N N . ASN A 1 285 ? 59.584 43.562 31.763 1.00 18.10 259 ASN A N 1
ATOM 2115 C CA . ASN A 1 285 ? 59.443 42.184 31.317 1.00 18.18 259 ASN A CA 1
ATOM 2116 C C . ASN A 1 285 ? 60.630 41.342 31.720 1.00 27.99 259 ASN A C 1
ATOM 2117 O O . ASN A 1 285 ? 60.458 40.207 32.163 1.00 20.09 259 ASN A O 1
ATOM 2122 N N . ILE A 1 286 ? 61.845 41.883 31.611 1.00 22.21 260 ILE A N 1
ATOM 2123 C CA . ILE A 1 286 ? 62.999 41.153 32.107 1.00 17.43 260 ILE A CA 1
ATOM 2124 C C . ILE A 1 286 ? 62.894 40.992 33.609 1.00 18.49 260 ILE A C 1
ATOM 2125 O O . ILE A 1 286 ? 63.082 39.900 34.149 1.00 25.62 260 ILE A O 1
ATOM 2130 N N . ALA A 1 287 ? 62.533 42.069 34.309 1.00 20.06 261 ALA A N 1
ATOM 2131 C CA . ALA A 1 287 ? 62.560 41.987 35.764 1.00 19.89 261 ALA A CA 1
ATOM 2132 C C . ALA A 1 287 ? 61.607 40.920 36.258 1.00 25.52 261 ALA A C 1
ATOM 2133 O O . ALA A 1 287 ? 61.870 40.269 37.283 1.00 21.78 261 ALA A O 1
ATOM 2135 N N . LYS A 1 288 ? 60.519 40.668 35.525 1.00 26.49 262 LYS A N 1
ATOM 2136 C CA . LYS A 1 288 ? 59.552 39.684 35.997 1.00 27.05 262 LYS A CA 1
ATOM 2137 C C . LYS A 1 288 ? 59.780 38.291 35.412 1.00 28.40 262 LYS A C 1
ATOM 2138 O O . LYS A 1 288 ? 59.043 37.367 35.738 1.00 23.11 262 LYS A O 1
ATOM 2144 N N . GLY A 1 289 ? 60.811 38.104 34.586 1.00 29.73 263 GLY A N 1
ATOM 2145 C CA . GLY A 1 289 ? 61.114 36.781 34.080 1.00 27.20 263 GLY A CA 1
ATOM 2146 C C . GLY A 1 289 ? 60.604 36.476 32.688 1.00 20.48 263 GLY A C 1
ATOM 2147 O O . GLY A 1 289 ? 60.739 35.323 32.243 1.00 33.83 263 GLY A O 1
ATOM 2148 N N . ASN A 1 290 ? 59.949 37.432 32.028 1.00 22.32 264 ASN A N 1
ATOM 2149 C CA . ASN A 1 290 ? 59.438 37.224 30.674 1.00 19.47 264 ASN A CA 1
ATOM 2150 C C . ASN A 1 290 ? 60.517 37.595 29.671 1.00 29.28 264 ASN A C 1
ATOM 2151 O O . ASN A 1 290 ? 60.359 38.525 28.859 1.00 26.87 264 ASN A O 1
ATOM 2156 N N . TYR A 1 291 ? 61.596 36.787 29.696 1.00 23.25 265 TYR A N 1
ATOM 2157 C CA . TYR A 1 291 ? 62.801 37.111 28.930 1.00 22.89 265 TYR A CA 1
ATOM 2158 C C . TYR A 1 291 ? 62.504 37.039 27.448 1.00 16.58 265 TYR A C 1
ATOM 2159 O O . TYR A 1 291 ? 62.104 35.976 26.969 1.00 21.65 265 TYR A O 1
ATOM 2168 N N . PRO A 1 292 ? 62.704 38.110 26.684 1.00 15.93 266 PRO A N 1
ATOM 2169 C CA . PRO A 1 292 ? 62.519 38.033 25.237 1.00 15.23 266 PRO A CA 1
ATOM 2170 C C . PRO A 1 292 ? 63.675 37.311 24.557 1.00 24.81 266 PRO A C 1
ATOM 2171 O O . PRO A 1 292 ? 64.808 37.348 25.035 1.00 19.47 266 PRO A O 1
ATOM 2175 N N . SER A 1 293 ? 63.373 36.668 23.427 1.00 20.46 267 SER A N 1
ATOM 2176 C CA . SER A 1 293 ? 64.381 35.955 22.665 1.00 22.81 267 SER A CA 1
ATOM 2177 C C . SER A 1 293 ? 64.206 36.214 21.172 1.00 20.58 267 SER A C 1
ATOM 2178 O O . SER A 1 293 ? 63.196 36.728 20.711 1.00 19.42 267 SER A O 1
ATOM 2181 N N . TRP A 1 294 ? 65.236 35.859 20.431 1.00 16.55 268 TRP A N 1
ATOM 2182 C CA . TRP A 1 294 ? 65.293 35.973 18.987 1.00 19.14 268 TRP A CA 1
ATOM 2183 C C . TRP A 1 294 ? 65.962 34.727 18.440 1.00 19.01 268 TRP A C 1
ATOM 2184 O O . TRP A 1 294 ? 66.770 34.086 19.115 1.00 28.88 268 TRP A O 1
ATOM 2195 N N . THR A 1 295 ? 65.624 34.387 17.215 1.00 15.42 269 THR A N 1
ATOM 2196 C CA . THR A 1 295 ? 66.243 33.280 16.503 1.00 17.57 269 THR A CA 1
ATOM 2197 C C . THR A 1 295 ? 67.219 33.834 15.461 1.00 20.72 269 THR A C 1
ATOM 2198 O O . THR A 1 295 ? 66.851 34.680 14.635 1.00 15.91 269 THR A O 1
ATOM 2202 N N . LEU A 1 296 ? 68.466 33.340 15.513 1.00 25.80 270 LEU A N 1
ATOM 2203 C CA . LEU A 1 296 ? 69.553 33.806 14.651 1.00 14.22 270 LEU A CA 1
ATOM 2204 C C . LEU A 1 296 ? 69.636 32.975 13.383 1.00 14.39 270 LEU A C 1
ATOM 2205 O O . LEU A 1 296 ? 69.686 31.739 13.440 1.00 23.82 270 LEU A O 1
ATOM 2210 N N . TYR A 1 297 ? 69.625 33.656 12.239 1.00 25.91 271 TYR A N 1
ATOM 2211 C CA . TYR A 1 297 ? 69.829 33.006 10.954 1.00 19.26 271 TYR A CA 1
ATOM 2212 C C . TYR A 1 297 ? 70.905 33.712 10.141 1.00 21.04 271 TYR A C 1
ATOM 2213 O O . TYR A 1 297 ? 71.237 34.863 10.403 1.00 18.37 271 TYR A O 1
ATOM 2222 N N . ILE A 1 298 ? 71.399 33.039 9.109 1.00 18.89 272 ILE A N 1
ATOM 2223 C CA . ILE A 1 298 ? 72.279 33.672 8.137 1.00 18.61 272 ILE A CA 1
ATOM 2224 C C . ILE A 1 298 ? 71.815 33.328 6.738 1.00 15.18 272 ILE A C 1
ATOM 2225 O O . ILE A 1 298 ? 71.235 32.266 6.506 1.00 24.56 272 ILE A O 1
ATOM 2230 N N . GLN A 1 299 ? 72.107 34.219 5.800 1.00 20.22 273 GLN A N 1
ATOM 2231 C CA . GLN A 1 299 ? 72.145 33.936 4.368 1.00 15.56 273 GLN A CA 1
ATOM 2232 C C . GLN A 1 299 ? 73.615 33.867 3.956 1.00 32.68 273 GLN A C 1
ATOM 2233 O O . GLN A 1 299 ? 74.449 34.583 4.501 1.00 21.34 273 GLN A O 1
ATOM 2239 N N . THR A 1 300 ? 73.934 32.984 3.004 1.00 18.04 274 THR A N 1
ATOM 2240 C CA . THR A 1 300 ? 75.282 32.848 2.483 1.00 22.88 274 THR A CA 1
ATOM 2241 C C . THR A 1 300 ? 75.258 32.860 0.965 1.00 20.84 274 THR A C 1
ATOM 2242 O O . THR A 1 300 ? 74.299 32.411 0.333 1.00 19.64 274 THR A O 1
ATOM 2246 N N . MET A 1 301 ? 76.372 33.284 0.371 1.00 25.25 275 MET A N 1
ATOM 2247 C CA . MET A 1 301 ? 76.484 33.400 -1.079 1.00 22.91 275 MET A CA 1
ATOM 2248 C C . MET A 1 301 ? 77.959 33.217 -1.438 1.00 25.73 275 MET A C 1
ATOM 2249 O O . MET A 1 301 ? 78.847 33.670 -0.699 1.00 19.40 275 MET A O 1
ATOM 2254 N N . THR A 1 302 ? 78.216 32.511 -2.527 1.00 23.80 276 THR A N 1
ATOM 2255 C CA . THR A 1 302 ? 79.576 32.375 -2.998 1.00 29.42 276 THR A CA 1
ATOM 2256 C C . THR A 1 302 ? 79.945 33.533 -3.921 1.00 38.97 276 THR A C 1
ATOM 2257 O O . THR A 1 302 ? 79.095 34.280 -4.405 1.00 27.74 276 THR A O 1
ATOM 2261 N N . GLU A 1 303 ? 81.245 33.662 -4.172 1.00 34.24 277 GLU A N 1
ATOM 2262 C CA . GLU A 1 303 ? 81.724 34.712 -5.055 1.00 22.63 277 GLU A CA 1
ATOM 2263 C C . GLU A 1 303 ? 81.140 34.555 -6.453 1.00 34.32 277 GLU A C 1
ATOM 2264 O O . GLU A 1 303 ? 80.854 35.547 -7.127 1.00 23.22 277 GLU A O 1
ATOM 2270 N N . GLU A 1 304 ? 80.944 33.314 -6.901 1.00 49.68 278 GLU A N 1
ATOM 2271 C CA . GLU A 1 304 ? 80.394 33.080 -8.233 1.00 51.18 278 GLU A CA 1
ATOM 2272 C C . GLU A 1 304 ? 78.959 33.597 -8.328 1.00 31.78 278 GLU A C 1
ATOM 2273 O O . GLU A 1 304 ? 78.561 34.179 -9.338 1.00 33.07 278 GLU A O 1
ATOM 2279 N N . GLU A 1 305 ? 78.145 33.299 -7.319 1.00 28.10 279 GLU A N 1
ATOM 2280 C CA . GLU A 1 305 ? 76.762 33.761 -7.320 1.00 39.12 279 GLU A CA 1
ATOM 2281 C C . GLU A 1 305 ? 76.693 35.281 -7.305 1.00 36.17 279 GLU A C 1
ATOM 2282 O O . GLU A 1 305 ? 75.892 35.891 -8.024 1.00 23.92 279 GLU A O 1
ATOM 2288 N N . ALA A 1 306 ? 77.580 35.914 -6.543 1.00 24.60 280 ALA A N 1
ATOM 2289 C CA . ALA A 1 306 ? 77.520 37.363 -6.391 1.00 22.90 280 ALA A CA 1
ATOM 2290 C C . ALA A 1 306 ? 77.850 38.091 -7.689 1.00 21.23 280 ALA A C 1
ATOM 2291 O O . ALA A 1 306 ? 77.288 39.164 -7.946 1.00 25.56 280 ALA A O 1
ATOM 2293 N N . GLU A 1 307 ? 78.715 37.535 -8.530 1.00 38.42 281 GLU A N 1
ATOM 2294 C CA . GLU A 1 307 ? 78.967 38.167 -9.822 1.00 38.05 281 GLU A CA 1
ATOM 2295 C C . GLU A 1 307 ? 77.775 38.039 -10.759 1.00 36.52 281 GLU A C 1
ATOM 2296 O O . GLU A 1 307 ? 77.680 38.789 -11.730 1.00 31.36 281 GLU A O 1
ATOM 2302 N N . LYS A 1 308 ? 76.842 37.141 -10.473 1.00 35.49 282 LYS A N 1
ATOM 2303 C CA . LYS A 1 308 ? 75.693 36.899 -11.340 1.00 39.68 282 LYS A CA 1
ATOM 2304 C C . LYS A 1 308 ? 74.480 37.746 -10.951 1.00 34.66 282 LYS A C 1
ATOM 2305 O O . LYS A 1 308 ? 73.523 37.838 -11.722 1.00 41.20 282 LYS A O 1
ATOM 2311 N N . LEU A 1 309 ? 74.512 38.392 -9.791 1.00 26.28 283 LEU A N 1
ATOM 2312 C CA . LEU A 1 309 ? 73.386 39.173 -9.323 1.00 21.11 283 LEU A CA 1
ATOM 2313 C C . LEU A 1 309 ? 73.193 40.454 -10.134 1.00 28.31 283 LEU A C 1
ATOM 2314 O O . LEU A 1 309 ? 74.167 41.067 -10.592 1.00 21.63 283 LEU A O 1
ATOM 2319 N N . PRO A 1 310 ? 71.939 40.899 -10.290 1.00 34.52 284 PRO A N 1
ATOM 2320 C CA . PRO A 1 310 ? 71.651 42.187 -10.940 1.00 34.39 284 PRO A CA 1
ATOM 2321 C C . PRO A 1 310 ? 71.918 43.412 -10.074 1.00 28.40 284 PRO A C 1
ATOM 2322 O O . PRO A 1 310 ? 71.757 44.542 -10.546 1.00 33.52 284 PRO A O 1
ATOM 2326 N N . PHE A 1 311 ? 72.296 43.220 -8.818 1.00 24.32 285 PHE A N 1
ATOM 2327 C CA . PHE A 1 311 ? 72.721 44.297 -7.942 1.00 24.92 285 PHE A CA 1
ATOM 2328 C C . PHE A 1 311 ? 73.995 43.842 -7.237 1.00 28.22 285 PHE A C 1
ATOM 2329 O O . PHE A 1 311 ? 74.465 42.708 -7.410 1.00 26.51 285 PHE A O 1
ATOM 2337 N N . SER A 1 312 ? 74.528 44.713 -6.394 1.00 28.38 286 SER A N 1
ATOM 2338 C CA . SER A 1 312 ? 75.808 44.491 -5.751 1.00 18.60 286 SER A CA 1
ATOM 2339 C C . SER A 1 312 ? 75.628 44.023 -4.323 1.00 18.76 286 SER A C 1
ATOM 2340 O O . SER A 1 312 ? 74.842 44.607 -3.564 1.00 23.90 286 SER A O 1
ATOM 2343 N N . VAL A 1 313 ? 76.380 42.986 -3.945 1.00 20.05 287 VAL A N 1
ATOM 2344 C CA . VAL A 1 313 ? 76.436 42.625 -2.540 1.00 18.93 287 VAL A CA 1
ATOM 2345 C C . VAL A 1 313 ? 77.091 43.718 -1.700 1.00 17.36 287 VAL A C 1
ATOM 2346 O O . VAL A 1 313 ? 76.983 43.703 -0.477 1.00 31.34 287 VAL A O 1
ATOM 2350 N N . PHE A 1 314 ? 77.783 44.667 -2.319 1.00 15.82 288 PHE A N 1
ATOM 2351 C CA . PHE A 1 314 ? 78.353 45.774 -1.562 1.00 26.31 288 PHE A CA 1
ATOM 2352 C C . PHE A 1 314 ? 77.384 46.939 -1.396 1.00 17.57 288 PHE A C 1
ATOM 2353 O O . PHE A 1 314 ? 77.752 47.940 -0.776 1.00 22.53 288 PHE A O 1
ATOM 2361 N N . ASP A 1 315 ? 76.151 46.804 -1.883 1.00 18.43 289 ASP A N 1
ATOM 2362 C CA . ASP A 1 315 ? 75.152 47.869 -1.852 1.00 17.30 289 ASP A CA 1
ATOM 2363 C C . ASP A 1 315 ? 74.209 47.665 -0.662 1.00 18.79 289 ASP A C 1
ATOM 2364 O O . ASP A 1 315 ? 73.330 46.770 -0.671 1.00 17.49 289 ASP A O 1
ATOM 2369 N N . LEU A 1 316 ? 74.346 48.556 0.322 1.00 18.83 290 LEU A N 1
ATOM 2370 C CA . LEU A 1 316 ? 73.559 48.505 1.540 1.00 19.88 290 LEU A CA 1
ATOM 2371 C C . LEU A 1 316 ? 72.059 48.691 1.304 1.00 20.67 290 LEU A C 1
ATOM 2372 O O . LEU A 1 316 ? 71.269 48.457 2.224 1.00 16.05 290 LEU A O 1
ATOM 2377 N N . THR A 1 317 ? 71.650 49.194 0.148 1.00 21.98 291 THR A N 1
ATOM 2378 C CA . THR A 1 317 ? 70.218 49.437 -0.070 1.00 23.46 291 THR A CA 1
ATOM 2379 C C . THR A 1 317 ? 69.488 48.238 -0.680 1.00 23.11 291 THR A C 1
ATOM 2380 O O . THR A 1 317 ? 68.313 48.372 -1.117 1.00 29.39 291 THR A O 1
ATOM 2384 N N . LYS A 1 318 ? 70.156 47.094 -0.779 1.00 24.31 292 LYS A N 1
ATOM 2385 C CA . LYS A 1 318 ? 69.578 45.913 -1.387 1.00 20.60 292 LYS A CA 1
ATOM 2386 C C . LYS A 1 318 ? 69.502 44.794 -0.372 1.00 24.81 292 LYS A C 1
ATOM 2387 O O . LYS A 1 318 ? 70.386 44.653 0.487 1.00 30.98 292 LYS A O 1
ATOM 2393 N N . VAL A 1 319 ? 68.487 43.950 -0.546 1.00 13.86 293 VAL A N 1
ATOM 2394 C CA . VAL A 1 319 ? 68.343 42.724 0.232 1.00 22.79 293 VAL A CA 1
ATOM 2395 C C . VAL A 1 319 ? 68.601 41.576 -0.722 1.00 15.99 293 VAL A C 1
ATOM 2396 O O . VAL A 1 319 ? 68.532 41.738 -1.946 1.00 16.86 293 VAL A O 1
ATOM 2400 N N . TRP A 1 320 ? 68.855 40.386 -0.146 1.00 19.62 294 TRP A N 1
ATOM 2401 C CA . TRP A 1 320 ? 68.956 39.147 -0.950 1.00 16.30 294 TRP A CA 1
ATOM 2402 C C . TRP A 1 320 ? 67.623 38.415 -0.876 1.00 15.77 294 TRP A C 1
ATOM 2403 O O . TRP A 1 320 ? 67.247 37.974 0.225 1.00 18.07 294 TRP A O 1
ATOM 2414 N N . PRO A 1 321 ? 66.907 38.240 -1.963 1.00 16.56 295 PRO A N 1
ATOM 2415 C CA . PRO A 1 321 ? 65.601 37.564 -1.890 1.00 34.30 295 PRO A CA 1
ATOM 2416 C C . PRO A 1 321 ? 65.674 36.178 -1.262 1.00 25.63 295 PRO A C 1
ATOM 2417 O O . PRO A 1 321 ? 66.567 35.367 -1.552 1.00 21.76 295 PRO A O 1
ATOM 2421 N N . HIS A 1 322 ? 64.717 35.908 -0.370 1.00 21.75 296 HIS A N 1
ATOM 2422 C CA . HIS A 1 322 ? 64.732 34.658 0.395 1.00 23.81 296 HIS A CA 1
ATOM 2423 C C . HIS A 1 322 ? 64.662 33.411 -0.497 1.00 26.27 296 HIS A C 1
ATOM 2424 O O . HIS A 1 322 ? 65.226 32.365 -0.148 1.00 25.33 296 HIS A O 1
ATOM 2431 N N . LYS A 1 323 ? 63.947 33.470 -1.614 1.00 23.64 297 LYS A N 1
ATOM 2432 C CA . LYS A 1 323 ? 63.769 32.261 -2.395 1.00 23.58 297 LYS A CA 1
ATOM 2433 C C . LYS A 1 323 ? 65.110 31.722 -2.886 1.00 40.96 297 LYS A C 1
ATOM 2434 O O . LYS A 1 323 ? 65.344 30.512 -2.889 1.00 25.84 297 LYS A O 1
ATOM 2440 N N . GLN A 1 324 ? 65.971 32.604 -3.397 1.00 24.42 298 GLN A N 1
ATOM 2441 C CA . GLN A 1 324 ? 67.314 32.231 -3.871 1.00 20.96 298 GLN A CA 1
ATOM 2442 C C . GLN A 1 324 ? 68.325 32.113 -2.738 1.00 21.10 298 GLN A C 1
ATOM 2443 O O . GLN A 1 324 ? 69.325 31.394 -2.882 1.00 20.92 298 GLN A O 1
ATOM 2449 N N . PHE A 1 325 ? 68.105 32.821 -1.625 1.00 22.47 299 PHE A N 1
ATOM 2450 C CA . PHE A 1 325 ? 69.031 32.818 -0.484 1.00 23.65 299 PHE A CA 1
ATOM 2451 C C . PHE A 1 325 ? 68.235 32.553 0.785 1.00 19.38 299 PHE A C 1
ATOM 2452 O O . PHE A 1 325 ? 67.986 33.462 1.568 1.00 20.72 299 PHE A O 1
ATOM 2460 N N . PRO A 1 326 ? 67.889 31.295 1.045 1.00 22.73 300 PRO A N 1
ATOM 2461 C CA . PRO A 1 326 ? 67.074 30.989 2.219 1.00 18.61 300 PRO A CA 1
ATOM 2462 C C . PRO A 1 326 ? 67.872 31.200 3.498 1.00 21.27 300 PRO A C 1
ATOM 2463 O O . PRO A 1 326 ? 69.120 31.185 3.517 1.00 17.70 300 PRO A O 1
ATOM 2467 N N . LEU A 1 327 ? 67.114 31.421 4.568 1.00 19.56 301 LEU A N 1
ATOM 2468 C CA . LEU A 1 327 ? 67.673 31.543 5.881 1.00 18.91 301 LEU A CA 1
ATOM 2469 C C . LEU A 1 327 ? 68.081 30.197 6.429 1.00 21.13 301 LEU A C 1
ATOM 2470 O O . LEU A 1 327 ? 67.350 29.203 6.287 1.00 20.79 301 LEU A O 1
ATOM 2475 N N . ARG A 1 328 ? 69.206 30.198 7.142 1.00 21.66 302 ARG A N 1
ATOM 2476 C CA . ARG A 1 328 ? 69.772 28.998 7.745 1.00 17.61 302 ARG A CA 1
ATOM 2477 C C . ARG A 1 328 ? 69.899 29.260 9.247 1.00 20.03 302 ARG A C 1
ATOM 2478 O O . ARG A 1 328 ? 70.515 30.251 9.667 1.00 24.69 302 ARG A O 1
ATOM 2486 N N . ARG A 1 329 ? 69.331 28.376 10.059 1.00 20.49 303 ARG A N 1
ATOM 2487 C CA . ARG A 1 329 ? 69.317 28.637 11.482 1.00 27.78 303 ARG A CA 1
ATOM 2488 C C . ARG A 1 329 ? 70.679 28.387 12.108 1.00 17.48 303 ARG A C 1
ATOM 2489 O O . ARG A 1 329 ? 71.382 27.440 11.750 1.00 22.83 303 ARG A O 1
ATOM 2497 N N . VAL A 1 330 ? 70.988 29.189 13.114 1.00 19.24 304 VAL A N 1
ATOM 2498 C CA . VAL A 1 330 ? 72.270 29.127 13.796 1.00 21.59 304 VAL A CA 1
ATOM 2499 C C . VAL A 1 330 ? 72.079 28.995 15.302 1.00 21.97 304 VAL A C 1
ATOM 2500 O O . VAL A 1 330 ? 72.689 28.130 15.931 1.00 22.50 304 VAL A O 1
ATOM 2504 N N . GLY A 1 331 ? 71.235 29.831 15.892 1.00 16.89 305 GLY A N 1
ATOM 2505 C CA . GLY A 1 331 ? 71.093 29.802 17.331 1.00 26.80 305 GLY A CA 1
ATOM 2506 C C . GLY A 1 331 ? 69.945 30.666 17.813 1.00 23.11 305 GLY A C 1
ATOM 2507 O O . GLY A 1 331 ? 69.072 31.081 17.043 1.00 18.07 305 GLY A O 1
ATOM 2508 N N . LYS A 1 332 ? 69.969 30.925 19.120 1.00 19.61 306 LYS A N 1
ATOM 2509 C CA . LYS A 1 332 ? 68.933 31.652 19.850 1.00 21.12 306 LYS A CA 1
ATOM 2510 C C . LYS A 1 332 ? 69.570 32.664 20.788 1.00 16.19 306 LYS A C 1
ATOM 2511 O O . LYS A 1 332 ? 70.453 32.309 21.572 1.00 23.18 306 LYS A O 1
ATOM 2517 N N . MET A 1 333 ? 69.089 33.896 20.755 1.00 16.06 307 MET A N 1
ATOM 2518 C CA . MET A 1 333 ? 69.556 34.902 21.692 1.00 15.67 307 MET A CA 1
ATOM 2519 C C . MET A 1 333 ? 68.458 35.207 22.702 1.00 24.80 307 MET A C 1
ATOM 2520 O O . MET A 1 333 ? 67.304 35.448 22.323 1.00 19.23 307 MET A O 1
ATOM 2525 N N . VAL A 1 334 ? 68.846 35.255 23.976 1.00 18.00 308 VAL A N 1
ATOM 2526 C CA . VAL A 1 334 ? 67.956 35.536 25.085 1.00 20.94 308 VAL A CA 1
ATOM 2527 C C . VAL A 1 334 ? 68.504 36.692 25.887 1.00 24.86 308 VAL A C 1
ATOM 2528 O O . VAL A 1 334 ? 69.679 36.692 26.265 1.00 24.88 308 VAL A O 1
ATOM 2532 N N . LEU A 1 335 ? 67.640 37.632 26.210 1.00 15.68 309 LEU A N 1
ATOM 2533 C CA . LEU A 1 335 ? 67.976 38.726 27.090 1.00 15.62 309 LEU A CA 1
ATOM 2534 C C . LEU A 1 335 ? 67.282 38.508 28.416 1.00 19.66 309 LEU A C 1
ATOM 2535 O O . LEU A 1 335 ? 66.044 38.552 28.483 1.00 18.78 309 LEU A O 1
ATOM 2540 N N . ASN A 1 336 ? 68.090 38.360 29.484 1.00 26.47 310 ASN A N 1
ATOM 2541 C CA . ASN A 1 336 ? 67.575 37.959 30.780 1.00 19.79 310 ASN A CA 1
ATOM 2542 C C . ASN A 1 336 ? 68.184 38.720 31.956 1.00 18.61 310 ASN A C 1
ATOM 2543 O O . ASN A 1 336 ? 67.975 38.314 33.108 1.00 17.02 310 ASN A O 1
ATOM 2548 N N . GLU A 1 337 ? 68.884 39.825 31.739 1.00 20.34 311 GLU A N 1
ATOM 2549 C CA . GLU A 1 337 ? 69.580 40.503 32.833 1.00 19.24 311 GLU A CA 1
ATOM 2550 C C . GLU A 1 337 ? 69.487 42.006 32.590 1.00 27.11 311 GLU A C 1
ATOM 2551 O O . GLU A 1 337 ? 69.989 42.529 31.589 1.00 26.64 311 GLU A O 1
ATOM 2557 N N . ASN A 1 338 ? 68.847 42.705 33.490 1.00 22.92 312 ASN A N 1
ATOM 2558 C CA . ASN A 1 338 ? 68.876 44.152 33.343 1.00 23.92 312 ASN A CA 1
ATOM 2559 C C . ASN A 1 338 ? 70.200 44.716 33.833 1.00 16.33 312 ASN A C 1
ATOM 2560 O O . ASN A 1 338 ? 70.870 44.144 34.690 1.00 17.33 312 ASN A O 1
ATOM 2565 N N . PRO A 1 339 ? 70.576 45.865 33.326 1.00 17.51 313 PRO A N 1
ATOM 2566 C CA . PRO A 1 339 ? 71.737 46.566 33.891 1.00 19.16 313 PRO A CA 1
ATOM 2567 C C . PRO A 1 339 ? 71.486 47.032 35.319 1.00 17.26 313 PRO A C 1
ATOM 2568 O O . PRO A 1 339 ? 70.372 47.424 35.700 1.00 24.52 313 PRO A O 1
ATOM 2572 N N . GLU A 1 340 ? 72.540 46.968 36.124 1.00 19.13 314 GLU A N 1
ATOM 2573 C CA . GLU A 1 340 ? 72.492 47.467 37.504 1.00 27.76 314 GLU A CA 1
ATOM 2574 C C . GLU A 1 340 ? 72.546 48.983 37.563 1.00 27.37 314 GLU A C 1
ATOM 2575 O O . GLU A 1 340 ? 71.921 49.581 38.435 1.00 19.92 314 GLU A O 1
ATOM 2581 N N . ASN A 1 341 ? 73.281 49.608 36.648 1.00 19.29 315 ASN A N 1
ATOM 2582 C CA . ASN A 1 341 ? 73.433 51.055 36.598 1.00 25.54 315 ASN A CA 1
ATOM 2583 C C . ASN A 1 341 ? 73.399 51.465 35.140 1.00 30.61 315 ASN A C 1
ATOM 2584 O O . ASN A 1 341 ? 74.314 51.129 34.376 1.00 27.44 315 ASN A O 1
ATOM 2589 N N . TYR A 1 342 ? 72.357 52.202 34.763 1.00 16.35 316 TYR A N 1
ATOM 2590 C CA . TYR A 1 342 ? 72.181 52.593 33.364 1.00 20.58 316 TYR A CA 1
ATOM 2591 C C . TYR A 1 342 ? 73.431 53.308 32.824 1.00 18.03 316 TYR A C 1
ATOM 2592 O O . TYR A 1 342 ? 73.940 52.989 31.734 1.00 16.76 316 TYR A O 1
ATOM 2601 N N . PHE A 1 343 ? 73.928 54.297 33.548 1.00 16.03 317 PHE A N 1
ATOM 2602 C CA . PHE A 1 343 ? 75.053 55.068 33.030 1.00 26.97 317 PHE A CA 1
ATOM 2603 C C . PHE A 1 343 ? 76.277 54.172 32.832 1.00 17.05 317 PHE A C 1
ATOM 2604 O O . PHE A 1 343 ? 76.944 54.229 31.788 1.00 22.60 317 PHE A O 1
ATOM 2612 N N . ALA A 1 344 ? 76.603 53.355 33.845 1.00 17.53 318 ALA A N 1
ATOM 2613 C CA . ALA A 1 344 ? 77.857 52.604 33.828 1.00 22.81 318 ALA A CA 1
ATOM 2614 C C . ALA A 1 344 ? 77.851 51.565 32.724 1.00 28.16 318 ALA A C 1
ATOM 2615 O O . ALA A 1 344 ? 78.897 51.289 32.114 1.00 22.50 318 ALA A O 1
ATOM 2617 N N . GLN A 1 345 ? 76.693 50.944 32.462 1.00 15.45 319 GLN A N 1
ATOM 2618 C CA . GLN A 1 345 ? 76.666 49.876 31.454 1.00 15.20 319 GLN A CA 1
ATOM 2619 C C . GLN A 1 345 ? 76.014 50.237 30.119 1.00 22.54 319 GLN A C 1
ATOM 2620 O O . GLN A 1 345 ? 76.394 49.671 29.103 1.00 21.72 319 GLN A O 1
ATOM 2626 N N . VAL A 1 346 ? 75.044 51.141 30.067 1.00 20.02 320 VAL A N 1
ATOM 2627 C CA . VAL A 1 346 ? 74.405 51.431 28.789 1.00 15.48 320 VAL A CA 1
ATOM 2628 C C . VAL A 1 346 ? 75.035 52.684 28.178 1.00 14.61 320 VAL A C 1
ATOM 2629 O O . VAL A 1 346 ? 75.498 52.677 27.027 1.00 19.20 320 VAL A O 1
ATOM 2633 N N . GLU A 1 347 ? 75.038 53.789 28.936 1.00 18.33 321 GLU A N 1
ATOM 2634 C CA . GLU A 1 347 ? 75.526 55.038 28.372 1.00 21.66 321 GLU A CA 1
ATOM 2635 C C . GLU A 1 347 ? 76.992 54.937 27.967 1.00 15.32 321 GLU A C 1
ATOM 2636 O O . GLU A 1 347 ? 77.393 55.487 26.940 1.00 14.42 321 GLU A O 1
ATOM 2642 N N . GLN A 1 348 ? 77.805 54.234 28.750 1.00 21.29 322 GLN A N 1
ATOM 2643 C CA . GLN A 1 348 ? 79.229 54.115 28.453 1.00 21.00 322 GLN A CA 1
ATOM 2644 C C . GLN A 1 348 ? 79.550 52.938 27.541 1.00 23.54 322 GLN A C 1
ATOM 2645 O O . GLN A 1 348 ? 80.713 52.754 27.170 1.00 22.92 322 GLN A O 1
ATOM 2651 N N . ALA A 1 349 ? 78.567 52.127 27.168 1.00 22.82 323 ALA A N 1
ATOM 2652 C CA . ALA A 1 349 ? 78.839 51.011 26.282 1.00 16.04 323 ALA A CA 1
ATOM 2653 C C . ALA A 1 349 ? 79.386 51.497 24.942 1.00 13.84 323 ALA A C 1
ATOM 2654 O O . ALA A 1 349 ? 78.929 52.498 24.391 1.00 13.80 323 ALA A O 1
ATOM 2656 N N . ALA A 1 350 ? 80.326 50.760 24.379 1.00 20.01 324 ALA A N 1
ATOM 2657 C CA . ALA A 1 350 ? 80.906 51.151 23.101 1.00 22.99 324 ALA A CA 1
ATOM 2658 C C . ALA A 1 350 ? 80.925 50.003 22.087 1.00 15.27 324 ALA A C 1
ATOM 2659 O O . ALA A 1 350 ? 81.652 49.022 22.259 1.00 23.01 324 ALA A O 1
ATOM 2661 N N . PHE A 1 351 ? 80.204 50.175 20.984 1.00 15.69 325 PHE A N 1
ATOM 2662 C CA . PHE A 1 351 ? 80.107 49.194 19.918 1.00 18.53 325 PHE A CA 1
ATOM 2663 C C . PHE A 1 351 ? 80.826 49.740 18.685 1.00 13.23 325 PHE A C 1
ATOM 2664 O O . PHE A 1 351 ? 80.787 50.940 18.416 1.00 17.13 325 PHE A O 1
ATOM 2672 N N . SER A 1 352 ? 81.440 48.833 17.909 1.00 15.10 326 SER A N 1
ATOM 2673 C CA . SER A 1 352 ? 82.010 49.186 16.603 1.00 13.16 326 SER A CA 1
ATOM 2674 C C . SER A 1 352 ? 81.988 47.997 15.661 1.00 13.23 326 SER A C 1
ATOM 2675 O O . SER A 1 352 ? 82.312 46.874 16.089 1.00 13.31 326 SER A O 1
ATOM 2678 N N . PRO A 1 353 ? 81.668 48.196 14.383 1.00 13.23 327 PRO A N 1
ATOM 2679 C CA . PRO A 1 353 ? 81.758 47.069 13.434 1.00 13.39 327 PRO A CA 1
ATOM 2680 C C . PRO A 1 353 ? 83.180 46.562 13.238 1.00 18.40 327 PRO A C 1
ATOM 2681 O O . PRO A 1 353 ? 83.358 45.441 12.721 1.00 17.70 327 PRO A O 1
ATOM 2685 N N . SER A 1 354 ? 84.197 47.394 13.538 1.00 23.75 328 SER A N 1
ATOM 2686 C CA . SER A 1 354 ? 85.580 46.953 13.407 1.00 25.03 328 SER A CA 1
ATOM 2687 C C . SER A 1 354 ? 86.028 46.142 14.611 1.00 23.74 328 SER A C 1
ATOM 2688 O O . SER A 1 354 ? 87.127 45.573 14.602 1.00 23.53 328 SER A O 1
ATOM 2691 N N . HIS A 1 355 ? 85.193 46.058 15.645 1.00 16.70 329 HIS A N 1
ATOM 2692 C CA . HIS A 1 355 ? 85.422 45.101 16.713 1.00 13.50 329 HIS A CA 1
ATOM 2693 C C . HIS A 1 355 ? 84.960 43.729 16.258 1.00 16.77 329 HIS A C 1
ATOM 2694 O O . HIS A 1 355 ? 83.775 43.425 16.325 1.00 20.44 329 HIS A O 1
ATOM 2701 N N . THR A 1 356 ? 85.899 42.886 15.811 1.00 22.49 330 THR A N 1
ATOM 2702 C CA . THR A 1 356 ? 85.577 41.584 15.256 1.00 15.98 330 THR A CA 1
ATOM 2703 C C . THR A 1 356 ? 86.545 40.519 15.794 1.00 20.17 330 THR A C 1
ATOM 2704 O O . THR A 1 356 ? 87.459 40.805 16.565 1.00 26.34 330 THR A O 1
ATOM 2708 N N . VAL A 1 357 ? 86.296 39.267 15.421 1.00 14.83 331 VAL A N 1
ATOM 2709 C CA . VAL A 1 357 ? 87.054 38.112 15.911 1.00 19.62 331 VAL A CA 1
ATOM 2710 C C . VAL A 1 357 ? 87.653 37.381 14.713 1.00 24.91 331 VAL A C 1
ATOM 2711 O O . VAL A 1 357 ? 87.239 37.647 13.566 1.00 17.97 331 VAL A O 1
ATOM 2715 N N . PRO A 1 358 ? 88.607 36.467 14.919 1.00 16.93 332 PRO A N 1
ATOM 2716 C CA . PRO A 1 358 ? 89.065 35.621 13.812 1.00 17.10 332 PRO A CA 1
ATOM 2717 C C . PRO A 1 358 ? 87.907 34.982 13.071 1.00 24.26 332 PRO A C 1
ATOM 2718 O O . PRO A 1 358 ? 86.925 34.548 13.685 1.00 23.15 332 PRO A O 1
ATOM 2722 N N . TYR A 1 359 ? 88.020 34.973 11.730 1.00 15.94 333 TYR A N 1
ATOM 2723 C CA . TYR A 1 359 ? 87.149 34.295 10.744 1.00 26.09 333 TYR A CA 1
ATOM 2724 C C . TYR A 1 359 ? 85.887 35.110 10.418 1.00 24.17 333 TYR A C 1
ATOM 2725 O O . TYR A 1 359 ? 85.054 34.648 9.619 1.00 19.27 333 TYR A O 1
ATOM 2734 N N . GLN A 1 360 ? 85.709 36.291 11.000 1.00 15.50 334 GLN A N 1
ATOM 2735 C CA . GLN A 1 360 ? 84.669 37.227 10.592 1.00 15.24 334 GLN A CA 1
ATOM 2736 C C . GLN A 1 360 ? 85.320 38.523 10.138 1.00 16.89 334 GLN A C 1
ATOM 2737 O O . GLN A 1 360 ? 86.083 39.137 10.899 1.00 29.27 334 GLN A O 1
ATOM 2743 N N . GLU A 1 361 ? 85.011 38.954 8.909 1.00 17.35 335 GLU A N 1
ATOM 2744 C CA . GLU A 1 361 ? 85.599 40.172 8.353 1.00 14.78 335 GLU A CA 1
ATOM 2745 C C . GLU A 1 361 ? 84.511 40.995 7.671 1.00 21.40 335 GLU A C 1
ATOM 2746 O O . GLU A 1 361 ? 83.430 40.501 7.359 1.00 22.10 335 GLU A O 1
ATOM 2752 N N . ALA A 1 362 ? 84.805 42.272 7.487 1.00 21.64 336 ALA A N 1
ATOM 2753 C CA . ALA A 1 362 ? 83.930 43.168 6.749 1.00 26.34 336 ALA A CA 1
ATOM 2754 C C . ALA A 1 362 ? 84.138 43.034 5.251 1.00 30.48 336 ALA A C 1
ATOM 2755 O O . ALA A 1 362 ? 85.231 42.732 4.776 1.00 31.08 336 ALA A O 1
ATOM 2757 N N . SER A 1 363 ? 83.078 43.293 4.505 1.00 23.26 337 SER A N 1
ATOM 2758 C CA . SER A 1 363 ? 83.180 43.343 3.053 1.00 14.95 337 SER A CA 1
ATOM 2759 C C . SER A 1 363 ? 83.530 44.764 2.598 1.00 14.83 337 SER A C 1
ATOM 2760 O O . SER A 1 363 ? 83.652 45.678 3.402 1.00 21.85 337 SER A O 1
ATOM 2763 N N . ALA A 1 364 ? 83.681 44.957 1.272 1.00 15.08 338 ALA A N 1
ATOM 2764 C CA . ALA A 1 364 ? 83.997 46.221 0.636 1.00 30.42 338 ALA A CA 1
ATOM 2765 C C . ALA A 1 364 ? 82.784 47.126 0.492 1.00 23.51 338 ALA A C 1
ATOM 2766 O O . ALA A 1 364 ? 82.830 48.134 -0.232 1.00 26.00 338 ALA A O 1
ATOM 2768 N N . ASP A 1 365 ? 81.691 46.808 1.139 1.00 23.42 339 ASP A N 1
ATOM 2769 C CA . ASP A 1 365 ? 80.581 47.771 1.247 1.00 15.81 339 ASP A CA 1
ATOM 2770 C C . ASP A 1 365 ? 81.146 49.111 1.720 1.00 15.95 339 ASP A C 1
ATOM 2771 O O . ASP A 1 365 ? 81.613 49.220 2.862 1.00 19.78 339 ASP A O 1
ATOM 2776 N N . PRO A 1 366 ? 81.072 50.166 0.902 1.00 14.74 340 PRO A N 1
ATOM 2777 C CA . PRO A 1 366 ? 81.763 51.405 1.255 1.00 14.94 340 PRO A CA 1
ATOM 2778 C C . PRO A 1 366 ? 81.202 52.077 2.485 1.00 20.67 340 PRO A C 1
ATOM 2779 O O . PRO A 1 366 ? 81.940 52.732 3.222 1.00 16.08 340 PRO A O 1
ATOM 2783 N N . VAL A 1 367 ? 79.913 51.922 2.763 1.00 23.31 341 VAL A N 1
ATOM 2784 C CA . VAL A 1 367 ? 79.382 52.419 4.027 1.00 15.97 341 VAL A CA 1
ATOM 2785 C C . VAL A 1 367 ? 79.991 51.645 5.190 1.00 18.69 341 VAL A C 1
ATOM 2786 O O . VAL A 1 367 ? 80.441 52.237 6.182 1.00 13.78 341 VAL A O 1
ATOM 2790 N N . LEU A 1 368 ? 80.021 50.305 5.094 1.00 13.97 342 LEU A N 1
ATOM 2791 C CA . LEU A 1 368 ? 80.629 49.528 6.182 1.00 20.43 342 LEU A CA 1
ATOM 2792 C C . LEU A 1 368 ? 82.101 49.889 6.373 1.00 19.36 342 LEU A C 1
ATOM 2793 O O . LEU A 1 368 ? 82.599 49.940 7.488 1.00 13.61 342 LEU A O 1
ATOM 2798 N N . GLN A 1 369 ? 82.829 50.045 5.284 1.00 16.75 343 GLN A N 1
ATOM 2799 C CA . GLN A 1 369 ? 84.245 50.423 5.369 1.00 13.86 343 GLN A CA 1
ATOM 2800 C C . GLN A 1 369 ? 84.456 51.694 6.174 1.00 13.70 343 GLN A C 1
ATOM 2801 O O . GLN A 1 369 ? 85.322 51.740 7.056 1.00 17.42 343 GLN A O 1
ATOM 2807 N N . ALA A 1 370 ? 83.628 52.720 5.939 1.00 23.78 344 ALA A N 1
ATOM 2808 C CA . ALA A 1 370 ? 83.770 53.953 6.697 1.00 13.65 344 ALA A CA 1
ATOM 2809 C C . ALA A 1 370 ? 83.472 53.740 8.168 1.00 15.94 344 ALA A C 1
ATOM 2810 O O . ALA A 1 370 ? 84.104 54.380 9.024 1.00 22.03 344 ALA A O 1
ATOM 2812 N N . ARG A 1 371 ? 82.531 52.840 8.483 1.00 16.70 345 ARG A N 1
ATOM 2813 C CA . ARG A 1 371 ? 82.156 52.611 9.880 1.00 13.32 345 ARG A CA 1
ATOM 2814 C C . ARG A 1 371 ? 83.320 52.017 10.654 1.00 13.24 345 ARG A C 1
ATOM 2815 O O . ARG A 1 371 ? 83.468 52.285 11.851 1.00 13.15 345 ARG A O 1
ATOM 2823 N N . LEU A 1 372 ? 84.173 51.222 9.983 1.00 14.93 346 LEU A N 1
ATOM 2824 C CA . LEU A 1 372 ? 85.368 50.684 10.660 1.00 17.29 346 LEU A CA 1
ATOM 2825 C C . LEU A 1 372 ? 86.206 51.796 11.263 1.00 18.33 346 LEU A C 1
ATOM 2826 O O . LEU A 1 372 ? 86.762 51.643 12.362 1.00 15.94 346 LEU A O 1
ATOM 2831 N N . PHE A 1 373 ? 86.254 52.938 10.595 1.00 15.74 347 PHE A N 1
ATOM 2832 C CA . PHE A 1 373 ? 87.004 54.065 11.129 1.00 15.31 347 PHE A CA 1
ATOM 2833 C C . PHE A 1 373 ? 86.181 54.855 12.130 1.00 13.64 347 PHE A C 1
ATOM 2834 O O . PHE A 1 373 ? 86.699 55.261 13.179 1.00 22.82 347 PHE A O 1
ATOM 2842 N N . SER A 1 374 ? 84.898 55.101 11.816 1.00 16.99 348 SER A N 1
ATOM 2843 C CA . SER A 1 374 ? 84.173 56.135 12.538 1.00 13.21 348 SER A CA 1
ATOM 2844 C C . SER A 1 374 ? 84.003 55.790 14.000 1.00 15.61 348 SER A C 1
ATOM 2845 O O . SER A 1 374 ? 84.127 56.662 14.867 1.00 22.99 348 SER A O 1
ATOM 2848 N N . TYR A 1 375 ? 83.667 54.541 14.298 1.00 19.78 349 TYR A N 1
ATOM 2849 C CA . TYR A 1 375 ? 83.183 54.234 15.643 1.00 19.48 349 TYR A CA 1
ATOM 2850 C C . TYR A 1 375 ? 84.305 54.254 16.674 1.00 13.07 349 TYR A C 1
ATOM 2851 O O . TYR A 1 375 ? 84.131 54.883 17.731 1.00 16.97 349 TYR A O 1
ATOM 2860 N N . PRO A 1 376 ? 85.436 53.582 16.476 1.00 18.98 350 PRO A N 1
ATOM 2861 C CA . PRO A 1 376 ? 86.517 53.751 17.463 1.00 14.36 350 PRO A CA 1
ATOM 2862 C C . PRO A 1 376 ? 86.885 55.219 17.682 1.00 13.05 350 PRO A C 1
ATOM 2863 O O . PRO A 1 376 ? 87.139 55.625 18.820 1.00 13.10 350 PRO A O 1
ATOM 2867 N N . ASP A 1 377 ? 86.859 56.042 16.633 1.00 13.06 351 ASP A N 1
ATOM 2868 C CA . ASP A 1 377 ? 87.154 57.458 16.806 1.00 25.24 351 ASP A CA 1
ATOM 2869 C C . ASP A 1 377 ? 86.096 58.161 17.665 1.00 14.21 351 ASP A C 1
ATOM 2870 O O . ASP A 1 377 ? 86.425 58.979 18.546 1.00 16.69 351 ASP A O 1
ATOM 2875 N N . ALA A 1 378 ? 84.811 57.864 17.436 1.00 14.47 352 ALA A N 1
ATOM 2876 C CA . ALA A 1 378 ? 83.798 58.448 18.305 1.00 13.42 352 ALA A CA 1
ATOM 2877 C C . ALA A 1 378 ? 83.980 57.984 19.734 1.00 13.44 352 ALA A C 1
ATOM 2878 O O . ALA A 1 378 ? 83.816 58.770 20.661 1.00 17.86 352 ALA A O 1
ATOM 2880 N N . HIS A 1 379 ? 84.268 56.696 19.949 1.00 13.33 353 HIS A N 1
ATOM 2881 C CA . HIS A 1 379 ? 84.453 56.244 21.332 1.00 21.22 353 HIS A CA 1
ATOM 2882 C C . HIS A 1 379 ? 85.564 57.041 22.025 1.00 28.78 353 HIS A C 1
ATOM 2883 O O . HIS A 1 379 ? 85.448 57.446 23.182 1.00 13.63 353 HIS A O 1
ATOM 2890 N N . ARG A 1 380 ? 86.659 57.276 21.335 1.00 15.04 354 ARG A N 1
ATOM 2891 C CA . ARG A 1 380 ? 87.806 57.918 22.002 1.00 13.92 354 ARG A CA 1
ATOM 2892 C C . ARG A 1 380 ? 87.494 59.347 22.421 1.00 13.64 354 ARG A C 1
ATOM 2893 O O . ARG A 1 380 ? 87.951 59.802 23.485 1.00 17.46 354 ARG A O 1
ATOM 2901 N N . TYR A 1 381 ? 86.667 60.058 21.622 1.00 15.69 355 TYR A N 1
ATOM 2902 C CA . TYR A 1 381 ? 86.239 61.390 22.022 1.00 24.27 355 TYR A CA 1
ATOM 2903 C C . TYR A 1 381 ? 85.148 61.325 23.088 1.00 18.83 355 TYR A C 1
ATOM 2904 O O . TYR A 1 381 ? 85.259 61.990 24.109 1.00 19.96 355 TYR A O 1
ATOM 2913 N N . ARG A 1 382 ? 84.119 60.497 22.891 1.00 22.59 356 ARG A N 1
ATOM 2914 C CA . ARG A 1 382 ? 82.949 60.501 23.766 1.00 19.13 356 ARG A CA 1
ATOM 2915 C C . ARG A 1 382 ? 83.268 59.966 25.162 1.00 18.23 356 ARG A C 1
ATOM 2916 O O . ARG A 1 382 ? 82.804 60.531 26.169 1.00 15.75 356 ARG A O 1
ATOM 2924 N N . LEU A 1 383 ? 84.045 58.871 25.252 1.00 16.62 357 LEU A N 1
ATOM 2925 C CA . LEU A 1 383 ? 84.342 58.182 26.512 1.00 20.21 357 LEU A CA 1
ATOM 2926 C C . LEU A 1 383 ? 85.769 58.352 27.032 1.00 15.11 357 LEU A C 1
ATOM 2927 O O . LEU A 1 383 ? 85.963 58.361 28.249 1.00 24.12 357 LEU A O 1
ATOM 2932 N N . GLY A 1 384 ? 86.762 58.497 26.157 1.00 27.19 358 GLY A N 1
ATOM 2933 C CA . GLY A 1 384 ? 88.153 58.586 26.565 1.00 25.84 358 GLY A CA 1
ATOM 2934 C C . GLY A 1 384 ? 89.000 57.561 25.856 1.00 27.53 358 GLY A C 1
ATOM 2935 O O . GLY A 1 384 ? 88.515 56.535 25.420 1.00 15.46 358 GLY A O 1
ATOM 2936 N N . PRO A 1 385 ? 90.291 57.828 25.707 1.00 22.92 359 PRO A N 1
ATOM 2937 C CA . PRO A 1 385 ? 91.148 56.879 24.965 1.00 26.71 359 PRO A CA 1
ATOM 2938 C C . PRO A 1 385 ? 91.206 55.485 25.552 1.00 13.77 359 PRO A C 1
ATOM 2939 O O . PRO A 1 385 ? 91.401 54.523 24.805 1.00 17.35 359 PRO A O 1
ATOM 2943 N N . ASN A 1 386 ? 91.010 55.332 26.856 1.00 13.85 360 ASN A N 1
ATOM 2944 C CA . ASN A 1 386 ? 91.069 54.032 27.505 1.00 13.93 360 ASN A CA 1
ATOM 2945 C C . ASN A 1 386 ? 89.688 53.449 27.820 1.00 14.01 360 ASN A C 1
ATOM 2946 O O . ASN A 1 386 ? 89.543 52.737 28.813 1.00 19.34 360 ASN A O 1
ATOM 2951 N N . TYR A 1 387 ? 88.706 53.690 26.953 1.00 24.97 361 TYR A N 1
ATOM 2952 C CA . TYR A 1 387 ? 87.337 53.233 27.169 1.00 21.15 361 TYR A CA 1
ATOM 2953 C C . TYR A 1 387 ? 87.215 51.716 27.195 1.00 17.92 361 TYR A C 1
ATOM 2954 O O . TYR A 1 387 ? 86.281 51.177 27.797 1.00 14.13 361 TYR A O 1
ATOM 2963 N N . SER A 1 388 ? 88.166 50.990 26.604 1.00 15.33 362 SER A N 1
ATOM 2964 C CA . SER A 1 388 ? 88.135 49.537 26.685 1.00 13.95 362 SER A CA 1
ATOM 2965 C C . SER A 1 388 ? 88.429 49.012 28.076 1.00 14.22 362 SER A C 1
ATOM 2966 O O . SER A 1 388 ? 88.224 47.817 28.318 1.00 22.41 362 SER A O 1
ATOM 2969 N N . GLN A 1 389 ? 88.855 49.867 29.003 1.00 17.16 363 GLN A N 1
ATOM 2970 C CA . GLN A 1 389 ? 89.018 49.492 30.400 1.00 16.21 363 GLN A CA 1
ATOM 2971 C C . GLN A 1 389 ? 87.745 49.698 31.236 1.00 17.50 363 GLN A C 1
ATOM 2972 O O . GLN A 1 389 ? 87.719 49.360 32.418 1.00 15.14 363 GLN A O 1
ATOM 2978 N N . ILE A 1 390 ? 86.719 50.318 30.693 1.00 20.54 364 ILE A N 1
ATOM 2979 C CA . ILE A 1 390 ? 85.436 50.355 31.426 1.00 14.90 364 ILE A CA 1
ATOM 2980 C C . ILE A 1 390 ? 84.907 48.935 31.476 1.00 14.99 364 ILE A C 1
ATOM 2981 O O . ILE A 1 390 ? 84.973 48.231 30.452 1.00 14.80 364 ILE A O 1
ATOM 2986 N N . PRO A 1 391 ? 84.451 48.441 32.631 1.00 16.32 365 PRO A N 1
ATOM 2987 C CA . PRO A 1 391 ? 84.062 47.009 32.711 1.00 15.44 365 PRO A CA 1
ATOM 2988 C C . PRO A 1 391 ? 83.147 46.526 31.597 1.00 19.74 365 PRO A C 1
ATOM 2989 O O . PRO A 1 391 ? 83.479 45.510 30.966 1.00 18.97 365 PRO A O 1
ATOM 2993 N N . VAL A 1 392 ? 82.040 47.230 31.289 1.00 20.19 366 VAL A N 1
ATOM 2994 C CA . VAL A 1 392 ? 81.117 46.728 30.262 1.00 14.94 366 VAL A CA 1
ATOM 2995 C C . VAL A 1 392 ? 81.816 46.548 28.911 1.00 14.66 366 VAL A C 1
ATOM 2996 O O . VAL A 1 392 ? 81.374 45.746 28.059 1.00 19.33 366 VAL A O 1
ATOM 3000 N N . ASN A 1 393 ? 82.881 47.321 28.657 1.00 14.61 367 ASN A N 1
ATOM 3001 C CA . ASN A 1 393 ? 83.602 47.218 27.384 1.00 18.05 367 ASN A CA 1
ATOM 3002 C C . ASN A 1 393 ? 84.823 46.280 27.420 1.00 17.25 367 ASN A C 1
ATOM 3003 O O . ASN A 1 393 ? 85.449 46.050 26.381 1.00 14.22 367 ASN A O 1
ATOM 3008 N N . CYS A 1 394 ? 85.166 45.753 28.545 1.00 15.09 368 CYS A N 1
ATOM 3009 C CA A CYS A 1 394 ? 86.337 44.904 28.684 0.66 29.48 368 CYS A CA 1
ATOM 3010 C CA B CYS A 1 394 ? 86.334 44.905 28.683 0.34 27.15 368 CYS A CA 1
ATOM 3011 C C . CYS A 1 394 ? 86.060 43.522 28.099 1.00 23.51 368 CYS A C 1
ATOM 3012 O O . CYS A 1 394 ? 84.981 42.964 28.311 1.00 18.00 368 CYS A O 1
ATOM 3017 N N . PRO A 1 395 ? 87.015 42.953 27.374 1.00 17.70 369 PRO A N 1
ATOM 3018 C CA . PRO A 1 395 ? 86.859 41.565 26.887 1.00 20.53 369 PRO A CA 1
ATOM 3019 C C . PRO A 1 395 ? 87.235 40.573 27.993 1.00 24.29 369 PRO A C 1
ATOM 3020 O O . PRO A 1 395 ? 88.326 39.996 28.053 1.00 21.44 369 PRO A O 1
ATOM 3024 N N . TYR A 1 396 ? 86.307 40.356 28.931 1.00 20.71 370 TYR A N 1
ATOM 3025 C CA . TYR A 1 396 ? 86.630 39.586 30.132 1.00 24.01 370 TYR A CA 1
ATOM 3026 C C . TYR A 1 396 ? 87.016 38.139 29.833 1.00 16.28 370 TYR A C 1
ATOM 3027 O O . TYR A 1 396 ? 87.629 37.468 30.683 1.00 25.42 370 TYR A O 1
ATOM 3036 N N . ALA A 1 397 ? 86.664 37.638 28.670 1.00 17.58 371 ALA A N 1
ATOM 3037 C CA . ALA A 1 397 ? 87.002 36.266 28.338 1.00 29.13 371 ALA A CA 1
ATOM 3038 C C . ALA A 1 397 ? 88.257 36.131 27.482 1.00 23.66 371 ALA A C 1
ATOM 3039 O O . ALA A 1 397 ? 88.591 34.992 27.127 1.00 29.43 371 ALA A O 1
ATOM 3041 N N . SER A 1 398 ? 88.906 37.241 27.125 1.00 19.99 372 SER A N 1
ATOM 3042 C CA . SER A 1 398 ? 90.149 37.309 26.363 1.00 21.42 372 SER A CA 1
ATOM 3043 C C . SER A 1 398 ? 90.919 38.598 26.672 1.00 15.71 372 SER A C 1
ATOM 3044 O O . SER A 1 398 ? 90.820 39.582 25.920 1.00 22.69 372 SER A O 1
ATOM 3047 N N . LYS A 1 399 ? 91.615 38.644 27.793 1.00 18.60 373 LYS A N 1
ATOM 3048 C CA . LYS A 1 399 ? 92.188 39.888 28.279 1.00 15.71 373 LYS A CA 1
ATOM 3049 C C . LYS A 1 399 ? 93.182 40.494 27.282 1.00 19.67 373 LYS A C 1
ATOM 3050 O O . LYS A 1 399 ? 93.860 39.799 26.511 1.00 18.27 373 LYS A O 1
ATOM 3056 N N . VAL A 1 400 ? 93.272 41.823 27.324 1.00 17.19 374 VAL A N 1
ATOM 3057 C CA . VAL A 1 400 ? 94.153 42.549 26.418 1.00 16.10 374 VAL A CA 1
ATOM 3058 C C . VAL A 1 400 ? 95.605 42.347 26.850 1.00 18.65 374 VAL A C 1
ATOM 3059 O O . VAL A 1 400 ? 95.910 42.334 28.047 1.00 25.59 374 VAL A O 1
ATOM 3063 N N . PHE A 1 401 ? 96.476 42.075 25.883 1.00 23.74 375 PHE A N 1
ATOM 3064 C CA . PHE A 1 401 ? 97.917 42.088 26.126 1.00 15.91 375 PHE A CA 1
ATOM 3065 C C . PHE A 1 401 ? 98.554 42.628 24.842 1.00 16.59 375 PHE A C 1
ATOM 3066 O O . PHE A 1 401 ? 98.601 41.920 23.826 1.00 22.55 375 PHE A O 1
ATOM 3074 N N . ASN A 1 402 ? 98.902 43.936 24.866 1.00 14.56 376 ASN A N 1
ATOM 3075 C CA . ASN A 1 402 ? 99.638 44.586 23.817 1.00 27.23 376 ASN A CA 1
ATOM 3076 C C . ASN A 1 402 ? 100.714 45.472 24.436 1.00 18.95 376 ASN A C 1
ATOM 3077 O O . ASN A 1 402 ? 100.409 46.502 25.043 1.00 14.26 376 ASN A O 1
ATOM 3082 N N . PRO A 1 403 ? 101.983 45.099 24.312 1.00 19.69 377 PRO A N 1
ATOM 3083 C CA . PRO A 1 403 ? 103.041 45.873 24.991 1.00 29.23 377 PRO A CA 1
ATOM 3084 C C . PRO A 1 403 ? 103.116 47.321 24.574 1.00 14.10 377 PRO A C 1
ATOM 3085 O O . PRO A 1 403 ? 103.568 48.170 25.353 1.00 21.42 377 PRO A O 1
ATOM 3089 N N . ALA A 1 404 ? 102.735 47.631 23.338 1.00 17.25 378 ALA A N 1
ATOM 3090 C CA . ALA A 1 404 ? 102.861 48.984 22.814 1.00 13.68 378 ALA A CA 1
ATOM 3091 C C . ALA A 1 404 ? 101.632 49.856 23.026 1.00 17.93 378 ALA A C 1
ATOM 3092 O O . ALA A 1 404 ? 101.679 51.023 22.645 1.00 21.87 378 ALA A O 1
ATOM 3094 N N . ILE A 1 405 ? 100.559 49.354 23.630 1.00 18.38 379 ILE A N 1
ATOM 3095 C CA . ILE A 1 405 ? 99.367 50.159 23.891 1.00 13.58 379 ILE A CA 1
ATOM 3096 C C . ILE A 1 405 ? 99.388 50.454 25.381 1.00 13.74 379 ILE A C 1
ATOM 3097 O O . ILE A 1 405 ? 99.050 49.586 26.184 1.00 16.93 379 ILE A O 1
ATOM 3102 N N . ARG A 1 406 ? 99.823 51.684 25.754 1.00 18.02 380 ARG A N 1
ATOM 3103 C CA . ARG A 1 406 ? 100.140 51.990 27.138 1.00 13.90 380 ARG A CA 1
ATOM 3104 C C . ARG A 1 406 ? 99.766 53.433 27.427 1.00 17.15 380 ARG A C 1
ATOM 3105 O O . ARG A 1 406 ? 99.554 54.229 26.512 1.00 13.71 380 ARG A O 1
ATOM 3113 N N . ASP A 1 407 ? 99.687 53.757 28.709 1.00 14.10 381 ASP A N 1
ATOM 3114 C CA . ASP A 1 407 ? 99.499 55.128 29.202 1.00 14.17 381 ASP A CA 1
ATOM 3115 C C . ASP A 1 407 ? 98.100 55.628 28.790 1.00 28.98 381 ASP A C 1
ATOM 3116 O O . ASP A 1 407 ? 97.134 54.871 28.618 1.00 14.07 381 ASP A O 1
ATOM 3121 N N . GLY A 1 408 ? 97.981 56.941 28.595 1.00 17.39 382 GLY A N 1
ATOM 3122 C CA . GLY A 1 408 ? 96.687 57.545 28.321 1.00 21.08 382 GLY A CA 1
ATOM 3123 C C . GLY A 1 408 ? 95.904 57.915 29.550 1.00 14.35 382 GLY A C 1
ATOM 3124 O O . GLY A 1 408 ? 96.091 57.370 30.632 1.00 14.55 382 GLY A O 1
ATOM 3125 N N . PRO A 1 409 ? 95.032 58.901 29.422 1.00 19.98 383 PRO A N 1
ATOM 3126 C CA . PRO A 1 409 ? 94.254 59.336 30.598 1.00 21.79 383 PRO A CA 1
ATOM 3127 C C . PRO A 1 409 ? 93.394 58.214 31.161 1.00 14.78 383 PRO A C 1
ATOM 3128 O O . PRO A 1 409 ? 92.947 57.337 30.438 1.00 21.90 383 PRO A O 1
ATOM 3132 N N . MET A 1 410 ? 93.234 58.229 32.487 1.00 15.11 384 MET A N 1
ATOM 3133 C CA . MET A 1 410 ? 92.430 57.268 33.237 1.00 21.34 384 MET A CA 1
ATOM 3134 C C . MET A 1 410 ? 92.823 55.834 32.917 1.00 31.20 384 MET A C 1
ATOM 3135 O O . MET A 1 410 ? 91.981 54.989 32.594 1.00 19.98 384 MET A O 1
ATOM 3140 N N . ASN A 1 411 ? 94.125 55.568 32.964 1.00 29.25 385 ASN A N 1
ATOM 3141 C CA . ASN A 1 411 ? 94.610 54.198 32.879 1.00 15.03 385 ASN A CA 1
ATOM 3142 C C . ASN A 1 411 ? 94.458 53.564 34.244 1.00 16.96 385 ASN A C 1
ATOM 3143 O O . ASN A 1 411 ? 95.103 53.987 35.203 1.00 19.72 385 ASN A O 1
ATOM 3148 N N . VAL A 1 412 ? 93.558 52.585 34.344 1.00 20.91 386 VAL A N 1
ATOM 3149 C CA . VAL A 1 412 ? 93.109 52.096 35.639 1.00 26.24 386 VAL A CA 1
ATOM 3150 C C . VAL A 1 412 ? 93.447 50.639 35.871 1.00 16.45 386 VAL A C 1
ATOM 3151 O O . VAL A 1 412 ? 93.214 50.137 36.972 1.00 29.42 386 VAL A O 1
ATOM 3155 N N . ASN A 1 413 ? 93.999 49.939 34.888 1.00 15.72 387 ASN A N 1
ATOM 3156 C CA . ASN A 1 413 ? 94.217 48.512 35.041 1.00 27.75 387 ASN A CA 1
ATOM 3157 C C . ASN A 1 413 ? 95.687 48.157 35.266 1.00 31.91 387 ASN A C 1
ATOM 3158 O O . ASN A 1 413 ? 96.062 47.005 35.105 1.00 19.70 387 ASN A O 1
ATOM 3163 N N . GLY A 1 414 ? 96.514 49.115 35.654 1.00 24.56 388 GLY A N 1
ATOM 3164 C CA . GLY A 1 414 ? 97.901 48.873 35.972 1.00 20.70 388 GLY A CA 1
ATOM 3165 C C . GLY A 1 414 ? 98.892 49.080 34.855 1.00 17.04 388 GLY A C 1
ATOM 3166 O O . GLY A 1 414 ? 100.085 49.125 35.122 1.00 20.06 388 GLY A O 1
ATOM 3167 N N . ASN A 1 415 ? 98.434 49.210 33.617 1.00 17.08 389 ASN A N 1
ATOM 3168 C CA . ASN A 1 415 ? 99.276 49.602 32.487 1.00 21.36 389 ASN A CA 1
ATOM 3169 C C . ASN A 1 415 ? 100.388 48.584 32.194 1.00 21.30 389 ASN A C 1
ATOM 3170 O O . ASN A 1 415 ? 101.444 48.936 31.652 1.00 16.87 389 ASN A O 1
ATOM 3175 N N . LEU A 1 416 ? 100.106 47.316 32.461 1.00 15.43 390 LEU A N 1
ATOM 3176 C CA . LEU A 1 416 ? 101.023 46.185 32.284 1.00 16.65 390 LEU A CA 1
ATOM 3177 C C . LEU A 1 416 ? 102.222 46.259 33.213 1.00 18.63 390 LEU A C 1
ATOM 3178 O O . LEU A 1 416 ? 103.187 45.463 33.067 1.00 17.22 390 LEU A O 1
ATOM 3183 N N . GLY A 1 417 ? 102.198 47.165 34.189 1.00 19.63 391 GLY A N 1
ATOM 3184 C CA . GLY A 1 417 ? 103.279 47.163 35.167 1.00 16.25 391 GLY A CA 1
ATOM 3185 C C . GLY A 1 417 ? 104.603 47.361 34.417 1.00 16.07 391 GLY A C 1
ATOM 3186 O O . GLY A 1 417 ? 104.701 48.165 33.486 1.00 19.83 391 GLY A O 1
ATOM 3187 N N . LYS A 1 418 ? 105.607 46.567 34.764 1.00 16.32 392 LYS A N 1
ATOM 3188 C CA . LYS A 1 418 ? 106.967 46.757 34.242 1.00 20.51 392 LYS A CA 1
ATOM 3189 C C . LYS A 1 418 ? 107.190 46.074 32.899 1.00 19.61 392 LYS A C 1
ATOM 3190 O O . LYS A 1 418 ? 108.285 46.138 32.363 1.00 27.14 392 LYS A O 1
ATOM 3196 N N . GLU A 1 419 ? 106.148 45.546 32.282 1.00 16.04 393 GLU A N 1
ATOM 3197 C CA . GLU A 1 419 ? 106.268 44.980 30.947 1.00 15.72 393 GLU A CA 1
ATOM 3198 C C . GLU A 1 419 ? 106.936 45.963 29.986 1.00 15.37 393 GLU A C 1
ATOM 3199 O O . GLU A 1 419 ? 106.498 47.117 29.876 1.00 25.41 393 GLU A O 1
ATOM 3205 N N . PRO A 1 420 ? 107.965 45.547 29.251 1.00 23.44 394 PRO A N 1
ATOM 3206 C CA . PRO A 1 420 ? 108.527 46.417 28.216 1.00 24.20 394 PRO A CA 1
ATOM 3207 C C . PRO A 1 420 ? 107.427 46.904 27.290 1.00 16.31 394 PRO A C 1
ATOM 3208 O O . PRO A 1 420 ? 106.422 46.218 27.114 1.00 18.89 394 PRO A O 1
ATOM 3212 N N . ASN A 1 421 ? 107.610 48.101 26.715 1.00 18.69 395 ASN A N 1
ATOM 3213 C CA . ASN A 1 421 ? 106.587 48.684 25.848 1.00 19.41 395 ASN A CA 1
ATOM 3214 C C . ASN A 1 421 ? 106.932 48.495 24.371 1.00 14.07 395 ASN A C 1
ATOM 3215 O O . ASN A 1 421 ? 106.507 49.280 23.496 1.00 17.83 395 ASN A O 1
ATOM 3220 N N . TYR A 1 422 ? 107.688 47.431 24.072 1.00 21.55 396 TYR A N 1
ATOM 3221 C CA . TYR A 1 422 ? 108.013 47.043 22.713 1.00 14.18 396 TYR A CA 1
ATOM 3222 C C . TYR A 1 422 ? 108.239 45.547 22.769 1.00 23.55 396 TYR A C 1
ATOM 3223 O O . TYR A 1 422 ? 108.117 44.921 23.824 1.00 14.70 396 TYR A O 1
ATOM 3232 N N . LEU A 1 423 ? 108.551 44.958 21.624 1.00 19.13 397 LEU A N 1
ATOM 3233 C CA . LEU A 1 423 ? 108.813 43.528 21.575 1.00 20.71 397 LEU A CA 1
ATOM 3234 C C . LEU A 1 423 ? 110.286 43.275 21.903 1.00 15.04 397 LEU A C 1
ATOM 3235 O O . LEU A 1 423 ? 111.116 43.003 21.033 1.00 34.76 397 LEU A O 1
ATOM 3240 N N . SER A 1 424 ? 110.579 43.261 23.211 1.00 16.19 398 SER A N 1
ATOM 3241 C CA . SER A 1 424 ? 111.918 42.953 23.707 1.00 23.41 398 SER A CA 1
ATOM 3242 C C . SER A 1 424 ? 112.337 41.516 23.434 1.00 33.14 398 SER A C 1
ATOM 3243 O O . SER A 1 424 ? 111.615 40.567 23.753 1.00 23.15 398 SER A O 1
ATOM 3246 N N . THR A 1 425 ? 113.566 41.339 22.975 1.00 25.27 399 THR A N 1
ATOM 3247 C CA . THR A 1 425 ? 114.097 39.989 22.647 1.00 23.63 399 THR A CA 1
ATOM 3248 C C . THR A 1 425 ? 114.311 39.142 23.904 1.00 18.22 399 THR A C 1
ATOM 3249 O O . THR A 1 425 ? 114.646 37.985 23.754 1.00 27.10 399 THR A O 1
ATOM 3253 N N . SER A 1 426 ? 114.227 39.747 25.079 1.00 16.68 400 SER A N 1
ATOM 3254 C CA . SER A 1 426 ? 114.377 39.035 26.366 1.00 39.21 400 SER A CA 1
ATOM 3255 C C . SER A 1 426 ? 113.039 38.487 26.866 1.00 29.20 400 SER A C 1
ATOM 3256 O O . SER A 1 426 ? 113.044 37.856 27.893 1.00 29.60 400 SER A O 1
ATOM 3259 N N . LYS A 1 427 ? 111.945 38.732 26.152 1.00 28.48 401 LYS A N 1
ATOM 3260 C CA . LYS A 1 427 ? 110.618 38.301 26.644 1.00 35.06 401 LYS A CA 1
ATOM 3261 C C . LYS A 1 427 ? 109.938 37.386 25.621 1.00 26.44 401 LYS A C 1
ATOM 3262 O O . LYS A 1 427 ? 110.332 37.414 24.471 1.00 26.47 401 LYS A O 1
ATOM 3268 N N . LYS A 1 428 ? 108.956 36.612 26.075 1.00 23.98 402 LYS A N 1
ATOM 3269 C CA . LYS A 1 428 ? 108.207 35.711 25.185 1.00 22.34 402 LYS A CA 1
ATOM 3270 C C . LYS A 1 428 ? 106.894 36.393 24.792 1.00 20.85 402 LYS A C 1
ATOM 3271 O O . LYS A 1 428 ? 106.210 36.901 25.659 1.00 26.78 402 LYS A O 1
ATOM 3277 N N . TYR A 1 429 ? 106.615 36.412 23.506 1.00 16.92 403 TYR A N 1
ATOM 3278 C CA . TYR A 1 429 ? 105.363 36.923 22.975 1.00 20.81 403 TYR A CA 1
ATOM 3279 C C . TYR A 1 429 ? 104.822 35.874 22.034 1.00 22.39 403 TYR A C 1
ATOM 3280 O O . TYR A 1 429 ? 105.577 35.325 21.233 1.00 23.10 403 TYR A O 1
ATOM 3289 N N . GLN A 1 430 ? 103.551 35.548 22.169 1.00 22.18 404 GLN A N 1
ATOM 3290 C CA . GLN A 1 430 ? 102.922 34.500 21.368 1.00 18.80 404 GLN A CA 1
ATOM 3291 C C . GLN A 1 430 ? 101.940 35.153 20.404 1.00 22.55 404 GLN A C 1
ATOM 3292 O O . GLN A 1 430 ? 101.081 35.931 20.821 1.00 20.25 404 GLN A O 1
ATOM 3298 N N . PHE A 1 431 ? 102.140 34.915 19.116 1.00 16.78 405 PHE A N 1
ATOM 3299 C CA . PHE A 1 431 ? 101.228 35.356 18.060 1.00 29.65 405 PHE A CA 1
ATOM 3300 C C . PHE A 1 431 ? 100.576 34.101 17.486 1.00 19.30 405 PHE A C 1
ATOM 3301 O O . PHE A 1 431 ? 101.186 33.377 16.698 1.00 23.44 405 PHE A O 1
ATOM 3309 N N . ILE A 1 432 ? 99.306 33.868 17.855 1.00 18.51 406 ILE A N 1
ATOM 3310 C CA . ILE A 1 432 ? 98.632 32.659 17.402 1.00 18.31 406 ILE A CA 1
ATOM 3311 C C . ILE A 1 432 ? 97.954 32.861 16.057 1.00 17.16 406 ILE A C 1
ATOM 3312 O O . ILE A 1 432 ? 97.905 33.995 15.550 1.00 28.93 406 ILE A O 1
ATOM 3317 N N . GLN A 1 433 ? 97.568 31.764 15.426 1.00 26.89 407 GLN A N 1
ATOM 3318 C CA . GLN A 1 433 ? 96.847 31.784 14.167 1.00 25.81 407 GLN A CA 1
ATOM 3319 C C . GLN A 1 433 ? 97.627 32.442 13.033 1.00 28.39 407 GLN A C 1
ATOM 3320 O O . GLN A 1 433 ? 97.049 33.029 12.115 1.00 26.41 407 GLN A O 1
ATOM 3326 N N . GLN A 1 434 ? 98.942 32.197 13.004 1.00 29.15 408 GLN A N 1
ATOM 3327 C CA . GLN A 1 434 ? 99.791 32.834 12.013 1.00 27.58 408 GLN A CA 1
ATOM 3328 C C . GLN A 1 434 ? 99.472 32.410 10.587 1.00 28.24 408 GLN A C 1
ATOM 3329 O O . GLN A 1 434 ? 99.683 33.193 9.654 1.00 26.93 408 GLN A O 1
ATOM 3335 N N . SER A 1 435 ? 98.958 31.192 10.390 1.00 32.91 409 SER A N 1
ATOM 3336 C CA . SER A 1 435 ? 98.643 30.712 9.048 1.00 27.87 409 SER A CA 1
ATOM 3337 C C . SER A 1 435 ? 97.217 31.050 8.617 1.00 42.95 409 SER A C 1
ATOM 3338 O O . SER A 1 435 ? 96.833 30.743 7.486 1.00 31.97 409 SER A O 1
ATOM 3341 N N . LYS A 1 436 ? 96.443 31.714 9.465 1.00 28.35 410 LYS A N 1
ATOM 3342 C CA . LYS A 1 436 ? 95.068 32.096 9.101 1.00 27.11 410 LYS A CA 1
ATOM 3343 C C . LYS A 1 436 ? 95.073 33.400 8.306 1.00 25.02 410 LYS A C 1
ATOM 3344 O O . LYS A 1 436 ? 95.538 34.418 8.816 1.00 46.37 410 LYS A O 1
ATOM 3350 N N . PRO A 1 437 ? 94.588 33.391 7.062 1.00 31.24 411 PRO A N 1
ATOM 3351 C CA . PRO A 1 437 ? 94.516 34.636 6.291 1.00 29.52 411 PRO A CA 1
ATOM 3352 C C . PRO A 1 437 ? 93.523 35.607 6.902 1.00 30.22 411 PRO A C 1
ATOM 3353 O O . PRO A 1 437 ? 92.595 35.227 7.624 1.00 28.49 411 PRO A O 1
ATOM 3357 N N . ILE A 1 438 ? 93.727 36.889 6.580 1.00 35.70 412 ILE A N 1
ATOM 3358 C CA . ILE A 1 438 ? 92.808 37.939 7.000 1.00 30.27 412 ILE A CA 1
ATOM 3359 C C . ILE A 1 438 ? 91.814 38.122 5.866 1.00 21.79 412 ILE A C 1
ATOM 3360 O O . ILE A 1 438 ? 90.638 37.745 5.996 1.00 21.68 412 ILE A O 1
ATOM 3365 N N . GLN A 1 439 ? 92.277 38.703 4.755 1.00 32.26 413 GLN A N 1
ATOM 3366 C CA . GLN A 1 439 ? 91.451 38.819 3.556 1.00 21.44 413 GLN A CA 1
ATOM 3367 C C . GLN A 1 439 ? 92.223 38.463 2.293 1.00 28.98 413 GLN A C 1
ATOM 3368 O O . GLN A 1 439 ? 91.645 38.545 1.203 1.00 26.18 413 GLN A O 1
ATOM 3374 N N . GLN A 1 440 ? 93.506 38.083 2.397 1.00 22.24 414 GLN A N 1
ATOM 3375 C CA . GLN A 1 440 ? 94.283 37.878 1.181 1.00 22.57 414 GLN A CA 1
ATOM 3376 C C . GLN A 1 440 ? 93.841 36.636 0.423 1.00 23.07 414 GLN A C 1
ATOM 3377 O O . GLN A 1 440 ? 94.212 36.487 -0.747 1.00 30.51 414 GLN A O 1
ATOM 3383 N N . HIS A 1 441 ? 92.980 35.797 1.008 1.00 34.17 415 HIS A N 1
ATOM 3384 C CA . HIS A 1 441 ? 92.431 34.625 0.334 1.00 40.17 415 HIS A CA 1
ATOM 3385 C C . HIS A 1 441 ? 91.099 34.900 -0.368 1.00 35.69 415 HIS A C 1
ATOM 3386 O O . HIS A 1 441 ? 90.548 34.004 -1.012 1.00 27.65 415 HIS A O 1
ATOM 3393 N N . GLN A 1 442 ? 90.612 36.126 -0.341 1.00 22.72 416 GLN A N 1
ATOM 3394 C CA . GLN A 1 442 ? 89.278 36.467 -0.821 1.00 23.54 416 GLN A CA 1
ATOM 3395 C C . GLN A 1 442 ? 89.418 37.231 -2.144 1.00 25.86 416 GLN A C 1
ATOM 3396 O O . GLN A 1 442 ? 90.128 36.736 -3.026 1.00 26.05 416 GLN A O 1
ATOM 3402 N N . GLU A 1 443 ? 88.786 38.379 -2.320 1.00 21.73 417 GLU A N 1
ATOM 3403 C CA . GLU A 1 443 ? 88.697 38.979 -3.639 1.00 26.89 417 GLU A CA 1
ATOM 3404 C C . GLU A 1 443 ? 90.045 39.564 -4.063 1.00 29.36 417 GLU A C 1
ATOM 3405 O O . GLU A 1 443 ? 90.881 39.950 -3.244 1.00 21.58 417 GLU A O 1
ATOM 3411 N N . VAL A 1 444 ? 90.239 39.632 -5.370 1.00 25.10 418 VAL A N 1
ATOM 3412 C CA . VAL A 1 444 ? 91.391 40.260 -6.002 1.00 25.58 418 VAL A CA 1
ATOM 3413 C C . VAL A 1 444 ? 90.935 41.589 -6.607 1.00 26.62 418 VAL A C 1
ATOM 3414 O O . VAL A 1 444 ? 90.099 41.617 -7.517 1.00 26.97 418 VAL A O 1
ATOM 3418 N N . TRP A 1 445 ? 91.481 42.680 -6.099 1.00 31.37 419 TRP A N 1
ATOM 3419 C CA . TRP A 1 445 ? 91.111 44.010 -6.536 1.00 30.18 419 TRP A CA 1
ATOM 3420 C C . TRP A 1 445 ? 92.040 44.475 -7.632 1.00 32.95 419 TRP A C 1
ATOM 3421 O O . TRP A 1 445 ? 93.151 43.978 -7.772 1.00 29.86 419 TRP A O 1
ATOM 3432 N N . SER A 1 446 ? 91.567 45.419 -8.431 1.00 30.39 420 SER A N 1
ATOM 3433 C CA . SER A 1 446 ? 92.346 45.927 -9.549 1.00 35.14 420 SER A CA 1
ATOM 3434 C C . SER A 1 446 ? 91.857 47.332 -9.904 1.00 35.37 420 SER A C 1
ATOM 3435 O O . SER A 1 446 ? 90.653 47.595 -9.886 1.00 33.58 420 SER A O 1
ATOM 3438 N N . GLY A 1 447 ? 92.806 48.234 -10.198 1.00 28.67 421 GLY A N 1
ATOM 3439 C CA . GLY A 1 447 ? 92.494 49.588 -10.593 1.00 23.61 421 GLY A CA 1
ATOM 3440 C C . GLY A 1 447 ? 93.361 50.642 -9.918 1.00 20.94 421 GLY A C 1
ATOM 3441 O O . GLY A 1 447 ? 94.089 50.374 -8.955 1.00 25.07 421 GLY A O 1
ATOM 3442 N N . PRO A 1 448 ? 93.263 51.883 -10.382 1.00 30.09 422 PRO A N 1
ATOM 3443 C CA . PRO A 1 448 ? 93.905 52.997 -9.674 1.00 30.86 422 PRO A CA 1
ATOM 3444 C C . PRO A 1 448 ? 93.069 53.407 -8.472 1.00 38.41 422 PRO A C 1
ATOM 3445 O O . PRO A 1 448 ? 91.938 52.975 -8.302 1.00 24.29 422 PRO A O 1
ATOM 3449 N N . ALA A 1 449 ? 93.630 54.268 -7.648 1.00 31.55 423 ALA A N 1
ATOM 3450 C CA . ALA A 1 449 ? 92.856 54.844 -6.568 1.00 37.52 423 ALA A CA 1
ATOM 3451 C C . ALA A 1 449 ? 91.718 55.674 -7.123 1.00 38.09 423 ALA A C 1
ATOM 3452 O O . ALA A 1 449 ? 91.964 56.613 -7.854 1.00 31.85 423 ALA A O 1
ATOM 3454 N N . PRO A 1 451 ? 88.225 57.903 -6.944 1.00 19.88 425 PRO A N 1
ATOM 3455 C CA . PRO A 1 451 ? 87.171 58.537 -6.137 1.00 28.22 425 PRO A CA 1
ATOM 3456 C C . PRO A 1 451 ? 85.858 58.281 -6.815 1.00 34.19 425 PRO A C 1
ATOM 3457 O O . PRO A 1 451 ? 85.720 58.600 -7.992 1.00 25.11 425 PRO A O 1
ATOM 3461 N N . VAL A 1 452 ? 84.885 57.732 -6.113 1.00 26.80 426 VAL A N 1
ATOM 3462 C CA . VAL A 1 452 ? 83.636 57.323 -6.738 1.00 28.41 426 VAL A CA 1
ATOM 3463 C C . VAL A 1 452 ? 82.469 57.869 -5.930 1.00 24.17 426 VAL A C 1
ATOM 3464 O O . VAL A 1 452 ? 82.437 57.728 -4.702 1.00 22.29 426 VAL A O 1
ATOM 3468 N N . HIS A 1 453 ? 81.527 58.507 -6.624 1.00 23.18 427 HIS A N 1
ATOM 3469 C CA . HIS A 1 453 ? 80.239 58.913 -6.060 1.00 33.73 427 HIS A CA 1
ATOM 3470 C C . HIS A 1 453 ? 79.201 57.922 -6.582 1.00 19.84 427 HIS A C 1
ATOM 3471 O O . HIS A 1 453 ? 78.823 57.936 -7.758 1.00 20.21 427 HIS A O 1
ATOM 3478 N N . TRP A 1 454 ? 78.775 56.998 -5.727 1.00 19.52 428 TRP A N 1
ATOM 3479 C CA . TRP A 1 454 ? 77.870 55.925 -6.174 1.00 25.35 428 TRP A CA 1
ATOM 3480 C C . TRP A 1 454 ? 76.408 56.419 -6.239 1.00 19.81 428 TRP A C 1
ATOM 3481 O O . TRP A 1 454 ? 75.487 55.906 -5.588 1.00 19.68 428 TRP A O 1
ATOM 3492 N N . ALA A 1 455 ? 76.201 57.449 -7.043 1.00 29.57 429 ALA A N 1
ATOM 3493 C CA . ALA A 1 455 ? 74.885 58.052 -7.134 1.00 32.86 429 ALA A CA 1
ATOM 3494 C C . ALA A 1 455 ? 73.853 57.065 -7.689 1.00 26.06 429 ALA A C 1
ATOM 3495 O O . ALA A 1 455 ? 74.165 56.071 -8.348 1.00 33.51 429 ALA A O 1
ATOM 3497 N N . THR A 1 456 ? 72.592 57.381 -7.429 1.00 25.37 430 THR A N 1
ATOM 3498 C CA . THR A 1 456 ? 71.470 56.591 -7.936 1.00 21.52 430 THR A CA 1
ATOM 3499 C C . THR A 1 456 ? 71.683 56.164 -9.371 1.00 23.97 430 THR A C 1
ATOM 3500 O O . THR A 1 456 ? 72.145 56.950 -10.203 1.00 23.31 430 THR A O 1
ATOM 3504 N N . SER A 1 457 ? 71.456 54.909 -9.617 1.00 26.44 431 SER A N 1
ATOM 3505 C CA . SER A 1 457 ? 71.672 54.352 -10.937 1.00 24.68 431 SER A CA 1
ATOM 3506 C C . SER A 1 457 ? 70.518 54.709 -11.868 1.00 24.10 431 SER A C 1
ATOM 3507 O O . SER A 1 457 ? 69.400 54.957 -11.413 1.00 36.17 431 SER A O 1
ATOM 3510 N N . PRO A 1 458 ? 70.772 54.752 -13.176 1.00 26.80 432 PRO A N 1
ATOM 3511 C CA . PRO A 1 458 ? 69.675 54.934 -14.138 1.00 36.58 432 PRO A CA 1
ATOM 3512 C C . PRO A 1 458 ? 68.797 53.700 -14.152 1.00 34.10 432 PRO A C 1
ATOM 3513 O O . PRO A 1 458 ? 69.178 52.643 -13.647 1.00 33.29 432 PRO A O 1
ATOM 3517 N N . GLY A 1 459 ? 67.600 53.859 -14.715 1.00 35.85 433 GLY A N 1
ATOM 3518 C CA . GLY A 1 459 ? 66.701 52.731 -14.759 1.00 25.29 433 GLY A CA 1
ATOM 3519 C C . GLY A 1 459 ? 66.077 52.446 -13.408 1.00 35.70 433 GLY A C 1
ATOM 3520 O O . GLY A 1 459 ? 66.034 53.295 -12.520 1.00 29.71 433 GLY A O 1
ATOM 3521 N N . ASP A 1 460 ? 65.671 51.194 -13.217 1.00 35.37 434 ASP A N 1
ATOM 3522 C CA . ASP A 1 460 ? 64.759 50.835 -12.138 1.00 37.14 434 ASP A CA 1
ATOM 3523 C C . ASP A 1 460 ? 65.385 49.996 -11.028 1.00 31.87 434 ASP A C 1
ATOM 3524 O O . ASP A 1 460 ? 64.695 49.710 -10.033 1.00 28.53 434 ASP A O 1
ATOM 3529 N N . ILE A 1 461 ? 66.673 49.653 -11.131 1.00 23.56 435 ILE A N 1
ATOM 3530 C CA . ILE A 1 461 ? 67.277 48.712 -10.203 1.00 26.13 435 ILE A CA 1
ATOM 3531 C C . ILE A 1 461 ? 67.195 49.233 -8.774 1.00 22.37 435 ILE A C 1
ATOM 3532 O O . ILE A 1 461 ? 67.048 48.441 -7.833 1.00 31.97 435 ILE A O 1
ATOM 3537 N N . ASP A 1 462 ? 67.295 50.553 -8.579 1.00 22.17 436 ASP A N 1
ATOM 3538 C CA . ASP A 1 462 ? 67.251 51.156 -7.252 1.00 21.62 436 ASP A CA 1
ATOM 3539 C C . ASP A 1 462 ? 65.832 51.499 -6.792 1.00 21.81 436 ASP A C 1
ATOM 3540 O O . ASP A 1 462 ? 65.657 52.085 -5.706 1.00 21.45 436 ASP A O 1
ATOM 3545 N N . PHE A 1 463 ? 64.829 51.133 -7.572 1.00 22.42 437 PHE A N 1
ATOM 3546 C CA . PHE A 1 463 ? 63.450 51.305 -7.170 1.00 26.19 437 PHE A CA 1
ATOM 3547 C C . PHE A 1 463 ? 62.679 50.003 -7.071 1.00 25.14 437 PHE A C 1
ATOM 3548 O O . PHE A 1 463 ? 61.594 50.012 -6.462 1.00 23.63 437 PHE A O 1
ATOM 3556 N N . VAL A 1 464 ? 63.200 48.889 -7.646 1.00 30.87 438 VAL A N 1
ATOM 3557 C CA . VAL A 1 464 ? 62.388 47.679 -7.828 1.00 23.56 438 VAL A CA 1
ATOM 3558 C C . VAL A 1 464 ? 62.131 46.959 -6.504 1.00 29.21 438 VAL A C 1
ATOM 3559 O O . VAL A 1 464 ? 61.036 46.417 -6.300 1.00 23.52 438 VAL A O 1
ATOM 3563 N N . GLN A 1 465 ? 63.136 46.906 -5.596 1.00 22.48 439 GLN A N 1
ATOM 3564 C CA . GLN A 1 465 ? 62.923 46.214 -4.325 1.00 35.63 439 GLN A CA 1
ATOM 3565 C C . GLN A 1 465 ? 61.924 46.980 -3.452 1.00 23.91 439 GLN A C 1
ATOM 3566 O O . GLN A 1 465 ? 61.220 46.372 -2.631 1.00 22.04 439 GLN A O 1
ATOM 3572 N N . ALA A 1 466 ? 61.879 48.319 -3.587 1.00 21.95 440 ALA A N 1
ATOM 3573 C CA . ALA A 1 466 ? 60.864 49.123 -2.911 1.00 22.75 440 ALA A CA 1
ATOM 3574 C C . ALA A 1 466 ? 59.468 48.824 -3.438 1.00 22.65 440 ALA A C 1
ATOM 3575 O O . ALA A 1 466 ? 58.509 48.784 -2.677 1.00 22.72 440 ALA A O 1
ATOM 3577 N N . ARG A 1 467 ? 59.359 48.614 -4.742 1.00 23.20 441 ARG A N 1
ATOM 3578 C CA . ARG A 1 467 ? 58.106 48.220 -5.350 1.00 23.95 441 ARG A CA 1
ATOM 3579 C C . ARG A 1 467 ? 57.730 46.814 -4.918 1.00 37.15 441 ARG A C 1
ATOM 3580 O O . ARG A 1 467 ? 56.593 46.572 -4.535 1.00 24.39 441 ARG A O 1
ATOM 3588 N N . ASP A 1 468 ? 58.692 45.904 -4.846 1.00 31.61 442 ASP A N 1
ATOM 3589 C CA . ASP A 1 468 ? 58.375 44.547 -4.403 1.00 26.00 442 ASP A CA 1
ATOM 3590 C C . ASP A 1 468 ? 57.891 44.526 -2.950 1.00 30.66 442 ASP A C 1
ATOM 3591 O O . ASP A 1 468 ? 56.998 43.735 -2.588 1.00 25.53 442 ASP A O 1
ATOM 3596 N N . LEU A 1 469 ? 58.487 45.366 -2.095 1.00 22.92 443 LEU A N 1
ATOM 3597 C CA . LEU A 1 469 ? 57.978 45.489 -0.735 1.00 22.97 443 LEU A CA 1
ATOM 3598 C C . LEU A 1 469 ? 56.505 45.937 -0.741 1.00 23.17 443 LEU A C 1
ATOM 3599 O O . LEU A 1 469 ? 55.691 45.431 0.037 1.00 23.20 443 LEU A O 1
ATOM 3604 N N . TYR A 1 470 ? 56.186 46.962 -1.550 1.00 23.35 444 TYR A N 1
ATOM 3605 C CA . TYR A 1 470 ? 54.848 47.534 -1.574 1.00 34.46 444 TYR A CA 1
ATOM 3606 C C . TYR A 1 470 ? 53.840 46.533 -2.101 1.00 24.55 444 TYR A C 1
ATOM 3607 O O . TYR A 1 470 ? 52.789 46.320 -1.482 1.00 24.79 444 TYR A O 1
ATOM 3616 N N . ASN A 1 471 ? 54.142 45.907 -3.243 1.00 31.48 445 ASN A N 1
ATOM 3617 C CA . ASN A 1 471 ? 53.203 45.068 -3.972 1.00 32.74 445 ASN A CA 1
ATOM 3618 C C . ASN A 1 471 ? 53.192 43.610 -3.542 1.00 35.08 445 ASN A C 1
ATOM 3619 O O . ASN A 1 471 ? 52.179 42.919 -3.763 1.00 26.62 445 ASN A O 1
ATOM 3624 N N . LYS A 1 472 ? 54.299 43.084 -2.997 1.00 36.26 446 LYS A N 1
ATOM 3625 C CA . LYS A 1 472 ? 54.326 41.663 -2.692 1.00 25.54 446 LYS A CA 1
ATOM 3626 C C . LYS A 1 472 ? 54.292 41.388 -1.194 1.00 35.82 446 LYS A C 1
ATOM 3627 O O . LYS A 1 472 ? 54.008 40.258 -0.784 1.00 29.70 446 LYS A O 1
ATOM 3633 N N . VAL A 1 473 ? 54.575 42.388 -0.366 1.00 24.68 447 VAL A N 1
ATOM 3634 C CA . VAL A 1 473 ? 54.703 42.151 1.061 1.00 28.04 447 VAL A CA 1
ATOM 3635 C C . VAL A 1 473 ? 53.617 42.906 1.805 1.00 26.53 447 VAL A C 1
ATOM 3636 O O . VAL A 1 473 ? 52.789 42.291 2.480 1.00 25.70 447 VAL A O 1
ATOM 3640 N N . LEU A 1 474 ? 53.612 44.236 1.680 1.00 24.02 448 LEU A N 1
ATOM 3641 C CA . LEU A 1 474 ? 52.616 45.043 2.389 1.00 27.37 448 LEU A CA 1
ATOM 3642 C C . LEU A 1 474 ? 51.193 44.793 1.894 1.00 29.47 448 LEU A C 1
ATOM 3643 O O . LEU A 1 474 ? 50.244 44.899 2.669 1.00 24.69 448 LEU A O 1
ATOM 3648 N N . SER A 1 475 ? 51.037 44.430 0.631 1.00 25.08 449 SER A N 1
ATOM 3649 C CA . SER A 1 475 ? 49.726 44.128 0.094 1.00 25.93 449 SER A CA 1
ATOM 3650 C C . SER A 1 475 ? 49.091 42.989 0.860 1.00 32.34 449 SER A C 1
ATOM 3651 O O . SER A 1 475 ? 47.853 42.929 0.985 1.00 31.97 449 SER A O 1
ATOM 3654 N N . LYS A 1 476 ? 49.915 42.091 1.410 1.00 25.84 450 LYS A N 1
ATOM 3655 C CA . LYS A 1 476 ? 49.430 40.945 2.175 1.00 30.04 450 LYS A CA 1
ATOM 3656 C C . LYS A 1 476 ? 49.138 41.282 3.634 1.00 25.60 450 LYS A C 1
ATOM 3657 O O . LYS A 1 476 ? 48.621 40.420 4.356 1.00 30.28 450 LYS A O 1
ATOM 3663 N N . GLN A 1 477 ? 49.376 42.512 4.063 1.00 29.38 451 GLN A N 1
ATOM 3664 C CA . GLN A 1 477 ? 49.076 42.890 5.433 1.00 24.76 451 GLN A CA 1
ATOM 3665 C C . GLN A 1 477 ? 47.920 43.875 5.465 1.00 25.10 451 GLN A C 1
ATOM 3666 O O . GLN A 1 477 ? 48.109 45.044 5.104 1.00 24.93 451 GLN A O 1
ATOM 3672 N N . PRO A 1 478 ? 46.715 43.473 5.889 1.00 26.24 452 PRO A N 1
ATOM 3673 C CA . PRO A 1 478 ? 45.561 44.365 5.718 1.00 26.08 452 PRO A CA 1
ATOM 3674 C C . PRO A 1 478 ? 45.776 45.705 6.384 1.00 30.34 452 PRO A C 1
ATOM 3675 O O . PRO A 1 478 ? 46.061 45.794 7.578 1.00 29.03 452 PRO A O 1
ATOM 3679 N N . GLY A 1 479 ? 45.615 46.747 5.590 1.00 25.93 453 GLY A N 1
ATOM 3680 C CA . GLY A 1 479 ? 45.740 48.105 6.023 1.00 34.83 453 GLY A CA 1
ATOM 3681 C C . GLY A 1 479 ? 47.120 48.687 5.942 1.00 29.91 453 GLY A C 1
ATOM 3682 O O . GLY A 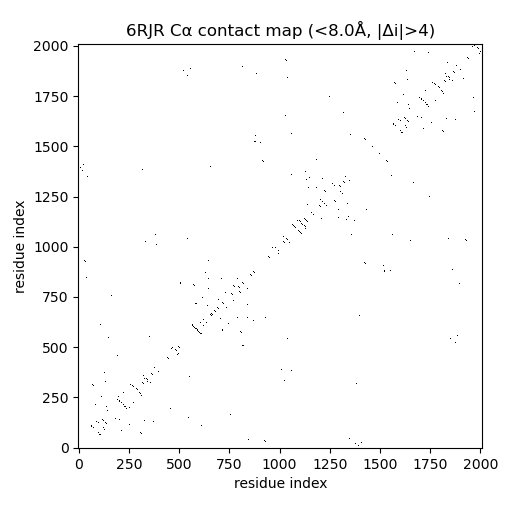1 479 ? 47.268 49.875 6.215 1.00 24.76 453 GLY A O 1
ATOM 3683 N N . GLN A 1 480 ? 48.126 47.914 5.556 1.00 24.38 454 GLN A N 1
ATOM 3684 C CA . GLN A 1 480 ? 49.491 48.454 5.658 1.00 22.61 454 GLN A CA 1
ATOM 3685 C C . GLN A 1 480 ? 49.839 49.358 4.489 1.00 21.55 454 GLN A C 1
ATOM 3686 O O . GLN A 1 480 ? 50.532 50.372 4.677 1.00 20.26 454 GLN A O 1
ATOM 3692 N N . GLN A 1 481 ? 49.310 49.080 3.306 1.00 22.36 455 GLN A N 1
ATOM 3693 C CA . GLN A 1 481 ? 49.485 50.000 2.182 1.00 21.76 455 GLN A CA 1
ATOM 3694 C C . GLN A 1 481 ? 48.847 51.349 2.491 1.00 27.48 455 GLN A C 1
ATOM 3695 O O . GLN A 1 481 ? 49.450 52.408 2.266 1.00 20.76 455 GLN A O 1
ATOM 3701 N N . LYS A 1 482 ? 47.653 51.335 3.056 1.00 26.13 456 LYS A N 1
ATOM 3702 C CA . LYS A 1 482 ? 47.017 52.599 3.413 1.00 24.00 456 LYS A CA 1
ATOM 3703 C C . LYS A 1 482 ? 47.813 53.310 4.506 1.00 21.08 456 LYS A C 1
ATOM 3704 O O . LYS A 1 482 ? 47.991 54.530 4.481 1.00 20.35 456 LYS A O 1
ATOM 3710 N N . ALA A 1 483 ? 48.306 52.573 5.485 1.00 27.38 457 ALA A N 1
ATOM 3711 C CA . ALA A 1 483 ? 49.012 53.244 6.572 1.00 20.17 457 ALA A CA 1
ATOM 3712 C C . ALA A 1 483 ? 50.322 53.873 6.097 1.00 27.02 457 ALA A C 1
ATOM 3713 O O . ALA A 1 483 ? 50.706 54.941 6.568 1.00 19.38 457 ALA A O 1
ATOM 3715 N N . LEU A 1 484 ? 51.021 53.240 5.166 1.00 18.34 458 LEU A N 1
ATOM 3716 C CA . LEU A 1 484 ? 52.234 53.843 4.606 1.00 23.24 458 LEU A CA 1
ATOM 3717 C C . LEU A 1 484 ? 51.963 55.216 3.998 1.00 22.19 458 LEU A C 1
ATOM 3718 O O . LEU A 1 484 ? 52.645 56.200 4.321 1.00 18.28 458 LEU A O 1
ATOM 3723 N N . ALA A 1 485 ? 50.942 55.324 3.123 1.00 17.56 459 ALA A N 1
ATOM 3724 C CA . ALA A 1 485 ? 50.648 56.625 2.518 1.00 27.24 459 ALA A CA 1
ATOM 3725 C C . ALA A 1 485 ? 50.293 57.650 3.592 1.00 21.64 459 ALA A C 1
ATOM 3726 O O . ALA A 1 485 ? 50.714 58.808 3.542 1.00 23.53 459 ALA A O 1
ATOM 3728 N N . HIS A 1 486 ? 49.484 57.247 4.566 1.00 25.00 460 HIS A N 1
ATOM 3729 C CA . HIS A 1 486 ? 49.144 58.153 5.654 1.00 18.45 460 HIS A CA 1
ATOM 3730 C C . HIS A 1 486 ? 50.389 58.633 6.419 1.00 19.53 460 HIS A C 1
ATOM 3731 O O . HIS A 1 486 ? 50.510 59.813 6.753 1.00 17.66 460 HIS A O 1
ATOM 3738 N N . ASN A 1 487 ? 51.299 57.727 6.746 1.00 18.61 461 ASN A N 1
ATOM 3739 C CA . ASN A 1 487 ? 52.448 58.115 7.550 1.00 24.57 461 ASN A CA 1
ATOM 3740 C C . ASN A 1 487 ? 53.303 59.132 6.801 1.00 26.73 461 ASN A C 1
ATOM 3741 O O . ASN A 1 487 ? 53.818 60.094 7.402 1.00 21.41 461 ASN A O 1
ATOM 3746 N N . VAL A 1 488 ? 53.433 58.961 5.485 1.00 19.63 462 VAL A N 1
ATOM 3747 C CA . VAL A 1 488 ? 54.158 59.934 4.684 1.00 30.96 462 VAL A CA 1
ATOM 3748 C C . VAL A 1 488 ? 53.400 61.247 4.620 1.00 24.93 462 VAL A C 1
ATOM 3749 O O . VAL A 1 488 ? 53.990 62.323 4.805 1.00 21.78 462 VAL A O 1
ATOM 3753 N N . ALA A 1 489 ? 52.089 61.175 4.317 1.00 16.25 463 ALA A N 1
ATOM 3754 C CA . ALA A 1 489 ? 51.308 62.382 4.107 1.00 20.09 463 ALA A CA 1
ATOM 3755 C C . ALA A 1 489 ? 51.397 63.326 5.294 1.00 17.21 463 ALA A C 1
ATOM 3756 O O . ALA A 1 489 ? 51.561 64.528 5.123 1.00 26.37 463 ALA A O 1
ATOM 3758 N N . VAL A 1 490 ? 51.261 62.798 6.508 1.00 26.61 464 VAL A N 1
ATOM 3759 C CA . VAL A 1 490 ? 51.233 63.672 7.653 1.00 26.53 464 VAL A CA 1
ATOM 3760 C C . VAL A 1 490 ? 52.598 64.288 7.851 1.00 18.02 464 VAL A C 1
ATOM 3761 O O . VAL A 1 490 ? 52.717 65.336 8.460 1.00 22.39 464 VAL A O 1
ATOM 3765 N N . HIS A 1 491 ? 53.649 63.637 7.361 1.00 26.12 465 HIS A N 1
ATOM 3766 C CA . HIS A 1 491 ? 55.001 64.142 7.557 1.00 28.37 465 HIS A CA 1
ATOM 3767 C C . HIS A 1 491 ? 55.343 65.216 6.538 1.00 25.40 465 HIS A C 1
ATOM 3768 O O . HIS A 1 491 ? 55.797 66.299 6.911 1.00 27.14 465 HIS A O 1
ATOM 3775 N N . VAL A 1 492 ? 55.108 64.936 5.251 1.00 20.76 466 VAL A N 1
ATOM 3776 C CA . VAL A 1 492 ? 55.375 65.885 4.178 1.00 16.61 466 VAL A CA 1
ATOM 3777 C C . VAL A 1 492 ? 54.386 67.049 4.159 1.00 26.79 466 VAL A C 1
ATOM 3778 O O . VAL A 1 492 ? 54.639 68.076 3.481 1.00 23.57 466 VAL A O 1
ATOM 3782 N N . ALA A 1 493 ? 53.264 66.954 4.880 1.00 30.11 467 ALA A N 1
ATOM 3783 C CA . ALA A 1 493 ? 52.323 68.056 4.829 1.00 41.05 467 ALA A CA 1
ATOM 3784 C C . ALA A 1 493 ? 52.929 69.355 5.342 1.00 32.67 467 ALA A C 1
ATOM 3785 O O . ALA A 1 493 ? 52.472 70.443 4.935 1.00 24.41 467 ALA A O 1
ATOM 3787 N N . SER A 1 494 ? 53.966 69.264 6.210 1.00 27.93 468 SER A N 1
ATOM 3788 C CA . SER A 1 494 ? 54.657 70.443 6.744 1.00 35.71 468 SER A CA 1
ATOM 3789 C C . SER A 1 494 ? 55.657 71.087 5.769 1.00 29.35 468 SER A C 1
ATOM 3790 O O . SER A 1 494 ? 56.196 72.163 6.059 1.00 25.78 468 SER A O 1
ATOM 3793 N N . ALA A 1 495 ? 56.031 70.387 4.709 1.00 28.83 469 ALA A N 1
ATOM 3794 C CA . ALA A 1 495 ? 56.976 70.885 3.732 1.00 29.14 469 ALA A CA 1
ATOM 3795 C C . ALA A 1 495 ? 56.317 71.853 2.750 1.00 36.71 469 ALA A C 1
ATOM 3796 O O . ALA A 1 495 ? 55.107 71.812 2.503 1.00 28.07 469 ALA A O 1
ATOM 3798 N N . CYS A 1 496 ? 57.148 72.701 2.139 1.00 35.35 470 CYS A N 1
ATOM 3799 C CA . CYS A 1 496 ? 56.632 73.642 1.163 1.00 37.24 470 CYS A CA 1
ATOM 3800 C C . CYS A 1 496 ? 56.174 72.904 -0.088 1.00 36.81 470 CYS A C 1
ATOM 3801 O O . CYS A 1 496 ? 56.475 71.723 -0.289 1.00 35.45 470 CYS A O 1
ATOM 3804 N N . PRO A 1 497 ? 55.382 73.568 -0.919 1.00 37.93 471 PRO A N 1
ATOM 3805 C CA . PRO A 1 497 ? 54.788 72.855 -2.068 1.00 28.70 471 PRO A CA 1
ATOM 3806 C C . PRO A 1 497 ? 55.790 72.302 -3.071 1.00 34.95 471 PRO A C 1
ATOM 3807 O O . PRO A 1 497 ? 55.564 71.212 -3.615 1.00 25.62 471 PRO A O 1
ATOM 3811 N N . GLU A 1 498 ? 56.875 73.026 -3.363 1.00 22.89 472 GLU A N 1
ATOM 3812 C CA . GLU A 1 498 ? 57.848 72.514 -4.326 1.00 24.76 472 GLU A CA 1
ATOM 3813 C C . GLU A 1 498 ? 58.474 71.217 -3.826 1.00 22.94 472 GLU A C 1
ATOM 3814 O O . GLU A 1 498 ? 58.670 70.259 -4.599 1.00 32.79 472 GLU A O 1
ATOM 3820 N N . ILE A 1 499 ? 58.809 71.163 -2.535 1.00 26.39 473 ILE A N 1
ATOM 3821 C CA . ILE A 1 499 ? 59.341 69.931 -1.968 1.00 33.43 473 ILE A CA 1
ATOM 3822 C C . ILE A 1 499 ? 58.284 68.839 -1.991 1.00 20.31 473 ILE A C 1
ATOM 3823 O O . ILE A 1 499 ? 58.557 67.713 -2.397 1.00 23.51 473 ILE A O 1
ATOM 3828 N N . GLN A 1 500 ? 57.058 69.164 -1.586 1.00 21.44 474 GLN A N 1
ATOM 3829 C CA . GLN A 1 500 ? 55.956 68.201 -1.640 1.00 27.52 474 GLN A CA 1
ATOM 3830 C C . GLN A 1 500 ? 55.830 67.569 -3.014 1.00 19.92 474 GLN A C 1
ATOM 3831 O O . GLN A 1 500 ? 55.645 66.351 -3.141 1.00 18.30 474 GLN A O 1
ATOM 3837 N N . ASP A 1 501 ? 55.877 68.394 -4.068 1.00 19.94 475 ASP A N 1
ATOM 3838 C CA . ASP A 1 501 ? 55.751 67.825 -5.401 1.00 20.71 475 ASP A CA 1
ATOM 3839 C C . ASP A 1 501 ? 56.924 66.916 -5.759 1.00 36.38 475 ASP A C 1
ATOM 3840 O O . ASP A 1 501 ? 56.775 65.991 -6.553 1.00 29.59 475 ASP A O 1
ATOM 3845 N N . ARG A 1 502 ? 58.113 67.188 -5.247 1.00 30.53 476 ARG A N 1
ATOM 3846 C CA . ARG A 1 502 ? 59.209 66.258 -5.511 1.00 24.24 476 ARG A CA 1
ATOM 3847 C C . ARG A 1 502 ? 58.980 64.929 -4.796 1.00 19.80 476 ARG A C 1
ATOM 3848 O O . ARG A 1 502 ? 59.252 63.855 -5.353 1.00 20.10 476 ARG A O 1
ATOM 3856 N N . VAL A 1 503 ? 58.462 64.992 -3.562 1.00 17.76 477 VAL A N 1
ATOM 3857 C CA . VAL A 1 503 ? 58.143 63.789 -2.817 1.00 33.46 477 VAL A CA 1
ATOM 3858 C C . VAL A 1 503 ? 57.086 62.988 -3.558 1.00 31.81 477 VAL A C 1
ATOM 3859 O O . VAL A 1 503 ? 57.240 61.776 -3.782 1.00 31.68 477 VAL A O 1
ATOM 3863 N N . PHE A 1 504 ? 56.007 63.656 -3.997 1.00 29.37 478 PHE A N 1
ATOM 3864 C CA . PHE A 1 504 ? 54.979 62.921 -4.720 1.00 18.59 478 PHE A CA 1
ATOM 3865 C C . PHE A 1 504 ? 55.580 62.198 -5.922 1.00 23.74 478 PHE A C 1
ATOM 3866 O O . PHE A 1 504 ? 55.222 61.039 -6.210 1.00 28.20 478 PHE A O 1
ATOM 3874 N N . ALA A 1 505 ? 56.457 62.884 -6.660 1.00 29.67 479 ALA A N 1
ATOM 3875 C CA . ALA A 1 505 ? 57.019 62.296 -7.867 1.00 21.13 479 ALA A CA 1
ATOM 3876 C C . ALA A 1 505 ? 57.924 61.111 -7.548 1.00 27.79 479 ALA A C 1
ATOM 3877 O O . ALA A 1 505 ? 57.922 60.111 -8.264 1.00 21.33 479 ALA A O 1
ATOM 3879 N N . MET A 1 506 ? 58.712 61.198 -6.481 1.00 19.30 480 MET A N 1
ATOM 3880 C CA . MET A 1 506 ? 59.621 60.099 -6.175 1.00 25.06 480 MET A CA 1
ATOM 3881 C C . MET A 1 506 ? 58.835 58.836 -5.821 1.00 24.42 480 MET A C 1
ATOM 3882 O O . MET A 1 506 ? 59.124 57.735 -6.318 1.00 22.49 480 MET A O 1
ATOM 3887 N N . PHE A 1 507 ? 57.800 58.980 -5.003 1.00 30.23 481 PHE A N 1
ATOM 3888 C CA . PHE A 1 507 ? 57.004 57.808 -4.668 1.00 24.05 481 PHE A CA 1
ATOM 3889 C C . PHE A 1 507 ? 56.271 57.240 -5.880 1.00 19.63 481 PHE A C 1
ATOM 3890 O O . PHE A 1 507 ? 56.016 56.040 -5.944 1.00 21.94 481 PHE A O 1
ATOM 3898 N N . ALA A 1 508 ? 55.922 58.072 -6.845 1.00 24.72 482 ALA A N 1
ATOM 3899 C CA . ALA A 1 508 ? 55.266 57.544 -8.039 1.00 25.23 482 ALA A CA 1
ATOM 3900 C C . ALA A 1 508 ? 56.181 56.612 -8.814 1.00 24.83 482 ALA A C 1
ATOM 3901 O O . ALA A 1 508 ? 55.702 55.801 -9.618 1.00 27.60 482 ALA A O 1
ATOM 3903 N N . ARG A 1 509 ? 57.508 56.773 -8.673 1.00 36.21 483 ARG A N 1
ATOM 3904 C CA . ARG A 1 509 ? 58.407 55.803 -9.284 1.00 35.27 483 ARG A CA 1
ATOM 3905 C C . ARG A 1 509 ? 58.205 54.433 -8.669 1.00 25.97 483 ARG A C 1
ATOM 3906 O O . ARG A 1 509 ? 58.441 53.418 -9.324 1.00 28.52 483 ARG A O 1
ATOM 3914 N N . VAL A 1 510 ? 57.773 54.382 -7.415 1.00 29.33 484 VAL A N 1
ATOM 3915 C CA . VAL A 1 510 ? 57.470 53.093 -6.806 1.00 21.54 484 VAL A CA 1
ATOM 3916 C C . VAL A 1 510 ? 56.108 52.607 -7.269 1.00 24.54 484 VAL A C 1
ATOM 3917 O O . VAL A 1 510 ? 55.976 51.533 -7.871 1.00 28.74 484 VAL A O 1
ATOM 3921 N N . ASP A 1 511 ? 55.079 53.418 -7.043 1.00 27.91 485 ASP A N 1
ATOM 3922 C CA . ASP A 1 511 ? 53.737 53.038 -7.447 1.00 35.27 485 ASP A CA 1
ATOM 3923 C C . ASP A 1 511 ? 52.866 54.279 -7.570 1.00 24.16 485 ASP A C 1
ATOM 3924 O O . ASP A 1 511 ? 52.728 55.044 -6.618 1.00 22.71 485 ASP A O 1
ATOM 3929 N N . ARG A 1 512 ? 52.235 54.431 -8.730 1.00 29.99 486 ARG A N 1
ATOM 3930 C CA . ARG A 1 512 ? 51.359 55.568 -8.979 1.00 37.89 486 ARG A CA 1
ATOM 3931 C C . ARG A 1 512 ? 50.291 55.707 -7.904 1.00 26.27 486 ARG A C 1
ATOM 3932 O O . ARG A 1 512 ? 50.067 56.812 -7.408 1.00 29.99 486 ARG A O 1
ATOM 3940 N N . GLY A 1 513 ? 49.659 54.608 -7.491 1.00 36.03 487 GLY A N 1
ATOM 3941 C CA . GLY A 1 513 ? 48.575 54.701 -6.522 1.00 26.76 487 GLY A CA 1
ATOM 3942 C C . GLY A 1 513 ? 49.032 55.092 -5.119 1.00 24.38 487 GLY A C 1
ATOM 3943 O O . GLY A 1 513 ? 48.336 55.802 -4.397 1.00 24.11 487 GLY A O 1
ATOM 3944 N N . LEU A 1 514 ? 50.159 54.550 -4.672 1.00 24.18 488 LEU A N 1
ATOM 3945 C CA . LEU A 1 514 ? 50.754 55.032 -3.436 1.00 21.01 488 LEU A CA 1
ATOM 3946 C C . LEU A 1 514 ? 50.962 56.529 -3.517 1.00 27.40 488 LEU A C 1
ATOM 3947 O O . LEU A 1 514 ? 50.641 57.259 -2.572 1.00 19.90 488 LEU A O 1
ATOM 3952 N N . SER A 1 515 ? 51.468 57.009 -4.660 1.00 22.33 489 SER A N 1
ATOM 3953 C CA . SER A 1 515 ? 51.686 58.440 -4.831 1.00 24.51 489 SER A CA 1
ATOM 3954 C C . SER A 1 515 ? 50.382 59.212 -4.711 1.00 21.43 489 SER A C 1
ATOM 3955 O O . SER A 1 515 ? 50.300 60.217 -4.009 1.00 26.47 489 SER A O 1
ATOM 3958 N N . GLU A 1 516 ? 49.338 58.758 -5.404 1.00 27.21 490 GLU A N 1
ATOM 3959 C CA . GLU A 1 516 ? 48.086 59.523 -5.396 1.00 29.11 490 GLU A CA 1
ATOM 3960 C C . GLU A 1 516 ? 47.511 59.585 -3.984 1.00 23.73 490 GLU A C 1
ATOM 3961 O O . GLU A 1 516 ? 47.050 60.640 -3.537 1.00 42.11 490 GLU A O 1
ATOM 3967 N N . ASN A 1 517 ? 47.611 58.479 -3.243 1.00 24.22 491 ASN A N 1
ATOM 3968 C CA . ASN A 1 517 ? 47.140 58.457 -1.866 1.00 22.55 491 ASN A CA 1
ATOM 3969 C C . ASN A 1 517 ? 47.895 59.435 -1.006 1.00 22.55 491 ASN A C 1
ATOM 3970 O O . ASN A 1 517 ? 47.290 60.158 -0.217 1.00 21.14 491 ASN A O 1
ATOM 3975 N N . ILE A 1 518 ? 49.242 59.466 -1.120 1.00 25.28 492 ILE A N 1
ATOM 3976 C CA . ILE A 1 518 ? 50.011 60.430 -0.352 1.00 18.47 492 ILE A CA 1
ATOM 3977 C C . ILE A 1 518 ? 49.578 61.848 -0.705 1.00 19.09 492 ILE A C 1
ATOM 3978 O O . ILE A 1 518 ? 49.336 62.678 0.170 1.00 20.86 492 ILE A O 1
ATOM 3983 N N . LYS A 1 519 ? 49.471 62.135 -1.995 1.00 26.21 493 LYS A N 1
ATOM 3984 C CA . LYS A 1 519 ? 49.171 63.483 -2.450 1.00 30.15 493 LYS A CA 1
ATOM 3985 C C . LYS A 1 519 ? 47.822 63.953 -1.939 1.00 36.72 493 LYS A C 1
ATOM 3986 O O . LYS A 1 519 ? 47.723 64.981 -1.271 1.00 28.58 493 LYS A O 1
ATOM 3992 N N . LYS A 1 520 ? 46.774 63.197 -2.224 1.00 23.18 494 LYS A N 1
ATOM 3993 C CA . LYS A 1 520 ? 45.429 63.593 -1.795 1.00 24.67 494 LYS A CA 1
ATOM 3994 C C . LYS A 1 520 ? 45.414 63.933 -0.307 1.00 23.82 494 LYS A C 1
ATOM 3995 O O . LYS A 1 520 ? 44.856 64.947 0.104 1.00 28.06 494 LYS A O 1
ATOM 4001 N N . GLU A 1 521 ? 46.006 63.080 0.528 1.00 22.49 495 GLU A N 1
ATOM 4002 C CA . GLU A 1 521 ? 45.925 63.344 1.948 1.00 22.47 495 GLU A CA 1
ATOM 4003 C C . GLU A 1 521 ? 46.779 64.541 2.318 1.00 31.06 495 GLU A C 1
ATOM 4004 O O . GLU A 1 521 ? 46.351 65.416 3.075 1.00 22.00 495 GLU A O 1
ATOM 4010 N N . ALA A 1 522 ? 47.988 64.624 1.768 1.00 27.84 496 ALA A N 1
ATOM 4011 C CA . ALA A 1 522 ? 48.868 65.732 2.106 1.00 31.99 496 ALA A CA 1
ATOM 4012 C C . ALA A 1 522 ? 48.225 67.058 1.748 1.00 33.84 496 ALA A C 1
ATOM 4013 O O . ALA A 1 522 ? 48.303 68.027 2.515 1.00 21.22 496 ALA A O 1
ATOM 4015 N N . LEU A 1 523 ? 47.588 67.126 0.580 1.00 33.31 497 LEU A N 1
ATOM 4016 C CA . LEU A 1 523 ? 47.009 68.390 0.155 1.00 34.70 497 LEU A CA 1
ATOM 4017 C C . LEU A 1 523 ? 45.812 68.738 1.018 1.00 28.82 497 LEU A C 1
ATOM 4018 O O . LEU A 1 523 ? 45.552 69.918 1.268 1.00 30.05 497 LEU A O 1
ATOM 4023 N N . SER A 1 524 ? 45.050 67.726 1.452 1.00 28.87 498 SER A N 1
ATOM 4024 C CA . SER A 1 524 ? 43.937 67.963 2.373 1.00 26.81 498 SER A CA 1
ATOM 4025 C C . SER A 1 524 ? 44.473 68.537 3.684 1.00 25.65 498 SER A C 1
ATOM 4026 O O . SER A 1 524 ? 43.818 69.367 4.318 1.00 27.79 498 SER A O 1
ATOM 4029 N N . LEU A 1 525 ? 45.698 68.133 4.077 1.00 24.77 499 LEU A N 1
ATOM 4030 C CA . LEU A 1 525 ? 46.317 68.668 5.276 1.00 33.23 499 LEU A CA 1
ATOM 4031 C C . LEU A 1 525 ? 46.966 70.025 5.046 1.00 29.08 499 LEU A C 1
ATOM 4032 O O . LEU A 1 525 ? 47.177 70.763 6.020 1.00 34.05 499 LEU A O 1
ATOM 4037 N N . SER A 1 526 ? 47.269 70.386 3.801 1.00 31.94 500 SER A N 1
ATOM 4038 C CA . SER A 1 526 ? 47.917 71.666 3.499 1.00 24.02 500 SER A CA 1
ATOM 4039 C C . SER A 1 526 ? 47.434 72.151 2.152 1.00 34.37 500 SER A C 1
ATOM 4040 O O . SER A 1 526 ? 48.166 72.102 1.142 1.00 31.86 500 SER A O 1
ATOM 4043 N N . PRO A 1 527 ? 46.206 72.648 2.071 1.00 35.40 501 PRO A N 1
ATOM 4044 C CA . PRO A 1 527 ? 45.650 73.008 0.768 1.00 40.76 501 PRO A CA 1
ATOM 4045 C C . PRO A 1 527 ? 46.322 74.257 0.216 1.00 38.26 501 PRO A C 1
ATOM 4046 O O . PRO A 1 527 ? 46.967 75.024 0.927 1.00 37.30 501 PRO A O 1
ATOM 4050 N N . ARG A 1 528 ? 46.216 74.414 -1.086 1.00 43.80 502 ARG A N 1
ATOM 4051 C CA . ARG A 1 528 ? 46.840 75.520 -1.799 1.00 46.11 502 ARG A CA 1
ATOM 4052 C C . ARG A 1 528 ? 45.730 76.440 -2.344 1.00 46.74 502 ARG A C 1
ATOM 4053 O O . ARG A 1 528 ? 45.999 77.438 -3.001 1.00 67.21 502 ARG A O 1
ATOM 4061 N N . GLY B 1 28 ? 76.004 92.235 10.698 1.00 89.65 2 GLY B N 1
ATOM 4062 C CA . GLY B 1 28 ? 75.600 91.705 11.981 1.00 74.24 2 GLY B CA 1
ATOM 4063 C C . GLY B 1 28 ? 76.527 92.050 13.131 1.00 73.59 2 GLY B C 1
ATOM 4064 O O . GLY B 1 28 ? 77.671 92.457 12.937 1.00 61.97 2 GLY B O 1
ATOM 4065 N N . HIS B 1 29 ? 76.027 91.875 14.349 1.00 71.62 3 HIS B N 1
ATOM 4066 C CA . HIS B 1 29 ? 76.800 92.163 15.540 1.00 57.57 3 HIS B CA 1
ATOM 4067 C C . HIS B 1 29 ? 77.889 91.117 15.742 1.00 45.89 3 HIS B C 1
ATOM 4068 O O . HIS B 1 29 ? 77.688 89.950 15.424 1.00 29.74 3 HIS B O 1
ATOM 4075 N N . PRO B 1 30 ? 79.051 91.512 16.280 1.00 39.08 4 PRO B N 1
ATOM 4076 C CA . PRO B 1 30 ? 80.117 90.517 16.538 1.00 45.01 4 PRO B CA 1
ATOM 4077 C C . PRO B 1 30 ? 79.673 89.368 17.441 1.00 41.63 4 PRO B C 1
ATOM 4078 O O . PRO B 1 30 ? 80.171 88.243 17.277 1.00 41.06 4 PRO B O 1
ATOM 4082 N N . THR B 1 31 ? 78.743 89.615 18.389 1.00 39.70 5 THR B N 1
ATOM 4083 C CA . THR B 1 31 ? 78.245 88.524 19.220 1.00 50.03 5 THR B CA 1
ATOM 4084 C C . THR B 1 31 ? 77.313 87.586 18.442 1.00 44.35 5 THR B C 1
ATOM 4085 O O . THR B 1 31 ? 77.041 86.486 18.917 1.00 39.20 5 THR B O 1
ATOM 4089 N N . ASN B 1 32 ? 76.828 87.987 17.243 1.00 55.18 6 ASN B N 1
ATOM 4090 C CA . ASN B 1 32 ? 75.803 87.224 16.526 1.00 65.31 6 ASN B CA 1
ATOM 4091 C C . ASN B 1 32 ? 75.994 87.451 15.023 1.00 61.33 6 ASN B C 1
ATOM 4092 O O . ASN B 1 32 ? 75.248 88.174 14.364 1.00 42.28 6 ASN B O 1
ATOM 4097 N N . THR B 1 33 ? 77.019 86.814 14.464 1.00 44.86 7 THR B N 1
ATOM 4098 C CA . THR B 1 33 ? 77.283 86.917 13.027 1.00 48.09 7 THR B CA 1
ATOM 4099 C C . THR B 1 33 ? 78.090 85.695 12.566 1.00 46.95 7 THR B C 1
ATOM 4100 O O . THR B 1 33 ? 78.257 84.722 13.299 1.00 28.74 7 THR B O 1
ATOM 4104 N N . ALA B 1 34 ? 78.475 85.710 11.295 1.00 53.32 8 ALA B N 1
ATOM 4105 C CA . ALA B 1 34 ? 79.230 84.629 10.687 1.00 57.11 8 ALA B CA 1
ATOM 4106 C C . ALA B 1 34 ? 80.006 85.205 9.511 1.00 49.44 8 ALA B C 1
ATOM 4107 O O . ALA B 1 34 ? 79.832 86.367 9.142 1.00 42.63 8 ALA B O 1
ATOM 4109 N N . ASP B 1 35 ? 80.868 84.380 8.917 1.00 39.24 9 ASP B N 1
ATOM 4110 C CA . ASP B 1 35 ? 81.615 84.785 7.727 1.00 63.39 9 ASP B CA 1
ATOM 4111 C C . ASP B 1 35 ? 81.589 83.645 6.720 1.00 45.69 9 ASP B C 1
ATOM 4112 O O . ASP B 1 35 ? 82.193 82.588 6.937 1.00 36.93 9 ASP B O 1
ATOM 4117 N N . VAL B 1 36 ? 80.938 83.874 5.592 1.00 31.77 10 VAL B N 1
ATOM 4118 C CA . VAL B 1 36 ? 80.731 82.845 4.578 1.00 33.98 10 VAL B CA 1
ATOM 4119 C C . VAL B 1 36 ? 81.326 83.318 3.262 1.00 28.83 10 VAL B C 1
ATOM 4120 O O . VAL B 1 36 ? 81.083 84.454 2.831 1.00 33.72 10 VAL B O 1
ATOM 4124 N N . ARG B 1 37 ? 82.150 82.466 2.665 1.00 29.19 11 ARG B N 1
ATOM 4125 C CA . ARG B 1 37 ? 82.796 82.807 1.412 1.00 40.86 11 ARG B CA 1
ATOM 4126 C C . ARG B 1 37 ? 81.748 83.308 0.433 1.00 27.80 11 ARG B C 1
ATOM 4127 O O . ARG B 1 37 ? 80.713 82.665 0.237 1.00 49.14 11 ARG B O 1
ATOM 4135 N N . LYS B 1 38 ? 82.063 84.406 -0.246 1.00 30.81 12 LYS B N 1
ATOM 4136 C CA . LYS B 1 38 ? 81.099 84.977 -1.186 1.00 36.85 12 LYS B CA 1
ATOM 4137 C C . LYS B 1 38 ? 81.086 84.211 -2.504 1.00 37.70 12 LYS B C 1
ATOM 4138 O O . LYS B 1 38 ? 80.075 84.225 -3.227 1.00 31.16 12 LYS B O 1
ATOM 4144 N N . ASP B 1 39 ? 82.209 83.567 -2.838 1.00 29.43 13 ASP B N 1
ATOM 4145 C CA . ASP B 1 39 ? 82.289 82.738 -4.032 1.00 32.99 13 ASP B CA 1
ATOM 4146 C C . ASP B 1 39 ? 81.661 81.356 -3.831 1.00 28.41 13 ASP B C 1
ATOM 4147 O O . ASP B 1 39 ? 81.600 80.584 -4.781 1.00 35.67 13 ASP B O 1
ATOM 4152 N N . ARG B 1 40 ? 81.233 81.014 -2.622 1.00 27.64 14 ARG B N 1
ATOM 4153 C CA . ARG B 1 40 ? 80.519 79.768 -2.378 1.00 36.62 14 ARG B CA 1
ATOM 4154 C C . ARG B 1 40 ? 81.348 78.542 -2.742 1.00 29.97 14 ARG B C 1
ATOM 4155 O O . ARG B 1 40 ? 80.809 77.485 -2.991 1.00 31.69 14 ARG B O 1
ATOM 4163 N N . VAL B 1 41 ? 82.665 78.667 -2.819 1.00 31.44 15 VAL B N 1
ATOM 4164 C CA . VAL B 1 41 ? 83.537 77.526 -3.106 1.00 28.75 15 VAL B CA 1
ATOM 4165 C C . VAL B 1 41 ? 83.650 76.664 -1.867 1.00 24.43 15 VAL B C 1
ATOM 4166 O O . VAL B 1 41 ? 84.048 77.144 -0.799 1.00 27.89 15 VAL B O 1
ATOM 4170 N N . VAL B 1 42 ? 83.328 75.392 -2.011 1.00 24.47 16 VAL B N 1
ATOM 4171 C CA . VAL B 1 42 ? 83.349 74.428 -0.903 1.00 22.80 16 VAL B CA 1
ATOM 4172 C C . VAL B 1 42 ? 84.750 73.880 -0.733 1.00 22.39 16 VAL B C 1
ATOM 4173 O O . VAL B 1 42 ? 85.353 73.407 -1.711 1.00 22.51 16 VAL B O 1
ATOM 4177 N N . THR B 1 43 ? 85.227 73.861 0.521 1.00 32.07 17 THR B N 1
ATOM 4178 C CA . THR B 1 43 ? 86.589 73.471 0.856 1.00 32.63 17 THR B CA 1
ATOM 4179 C C . THR B 1 43 ? 86.584 72.451 1.994 1.00 29.00 17 THR B C 1
ATOM 4180 O O . THR B 1 43 ? 85.557 72.189 2.621 1.00 32.59 17 THR B O 1
ATOM 4184 N N . ASN B 1 44 ? 87.754 71.866 2.282 1.00 29.50 18 ASN B N 1
ATOM 4185 C CA . ASN B 1 44 ? 87.888 71.053 3.485 1.00 22.68 18 ASN B CA 1
ATOM 4186 C C . ASN B 1 44 ? 88.286 71.977 4.638 1.00 27.55 18 ASN B C 1
ATOM 4187 O O . ASN B 1 44 ? 88.341 73.205 4.493 1.00 20.20 18 ASN B O 1
ATOM 4192 N N . SER B 1 45 ? 88.554 71.405 5.804 1.00 25.53 19 SER B N 1
ATOM 4193 C CA . SER B 1 45 ? 88.846 72.195 7.000 1.00 30.76 19 SER B CA 1
ATOM 4194 C C . SER B 1 45 ? 90.181 72.943 6.936 1.00 19.43 19 SER B C 1
ATOM 4195 O O . SER B 1 45 ? 90.509 73.701 7.864 1.00 23.56 19 SER B O 1
ATOM 4198 N N . GLN B 1 46 ? 90.953 72.757 5.878 1.00 20.53 20 GLN B N 1
ATOM 4199 C CA . GLN B 1 46 ? 92.235 73.426 5.710 1.00 22.19 20 GLN B CA 1
ATOM 4200 C C . GLN B 1 46 ? 92.206 74.364 4.526 1.00 30.96 20 GLN B C 1
ATOM 4201 O O . GLN B 1 46 ? 93.261 74.826 4.076 1.00 33.38 20 GLN B O 1
ATOM 4207 N N . GLY B 1 47 ? 91.019 74.622 3.989 1.00 26.43 21 GLY B N 1
ATOM 4208 C CA . GLY B 1 47 ? 90.840 75.580 2.929 1.00 38.06 21 GLY B CA 1
ATOM 4209 C C . GLY B 1 47 ? 91.125 75.039 1.554 1.00 23.92 21 GLY B C 1
ATOM 4210 O O . GLY B 1 47 ? 91.111 75.803 0.590 1.00 27.16 21 GLY B O 1
ATOM 4211 N N . ALA B 1 48 ? 91.408 73.749 1.426 1.00 24.44 22 ALA B N 1
ATOM 4212 C CA . ALA B 1 48 ? 91.660 73.185 0.109 1.00 25.87 22 ALA B CA 1
ATOM 4213 C C . ALA B 1 48 ? 90.327 72.892 -0.569 1.00 22.42 22 ALA B C 1
ATOM 4214 O O . ALA B 1 48 ? 89.392 72.431 0.088 1.00 25.39 22 ALA B O 1
ATOM 4216 N N . PRO B 1 49 ? 90.211 73.176 -1.855 1.00 22.52 23 PRO B N 1
ATOM 4217 C CA . PRO B 1 49 ? 88.920 72.981 -2.531 1.00 23.38 23 PRO B CA 1
ATOM 4218 C C . PRO B 1 49 ? 88.599 71.503 -2.716 1.00 26.87 23 PRO B C 1
ATOM 4219 O O . PRO B 1 49 ? 89.481 70.680 -2.973 1.00 29.58 23 PRO B O 1
ATOM 4223 N N . ILE B 1 50 ? 87.323 71.180 -2.563 1.00 30.03 24 ILE B N 1
ATOM 4224 C CA . ILE B 1 50 ? 86.797 69.851 -2.840 1.00 22.51 24 ILE B CA 1
ATOM 4225 C C . ILE B 1 50 ? 86.203 69.872 -4.236 1.00 22.08 24 ILE B C 1
ATOM 4226 O O . ILE B 1 50 ? 85.293 70.667 -4.507 1.00 32.61 24 ILE B O 1
ATOM 4231 N N . ASN B 1 51 ? 86.650 68.955 -5.100 1.00 21.71 25 ASN B N 1
ATOM 4232 C CA . ASN B 1 51 ? 86.215 68.951 -6.494 1.00 35.94 25 ASN B CA 1
ATOM 4233 C C . ASN B 1 51 ? 85.030 68.024 -6.768 1.00 38.52 25 ASN B C 1
ATOM 4234 O O . ASN B 1 51 ? 84.614 67.904 -7.922 1.00 37.97 25 ASN B O 1
ATOM 4239 N N . GLU B 1 52 ? 84.526 67.324 -5.778 1.00 32.93 26 GLU B N 1
ATOM 4240 C CA . GLU B 1 52 ? 83.302 66.535 -5.894 1.00 29.14 26 GLU B CA 1
ATOM 4241 C C . GLU B 1 52 ? 82.736 66.378 -4.488 1.00 32.79 26 GLU B C 1
ATOM 4242 O O . GLU B 1 52 ? 83.433 65.912 -3.574 1.00 29.71 26 GLU B O 1
ATOM 4248 N N . PRO B 1 53 ? 81.479 66.761 -4.249 1.00 20.64 27 PRO B N 1
ATOM 4249 C CA . PRO B 1 53 ? 80.962 66.706 -2.871 1.00 20.24 27 PRO B CA 1
ATOM 4250 C C . PRO B 1 53 ? 81.019 65.337 -2.214 1.00 22.64 27 PRO B C 1
ATOM 4251 O O . PRO B 1 53 ? 81.261 65.268 -0.996 1.00 26.31 27 PRO B O 1
ATOM 4255 N N . PHE B 1 54 ? 80.839 64.246 -2.952 1.00 22.20 28 PHE B N 1
ATOM 4256 C CA . PHE B 1 54 ? 80.666 62.983 -2.273 1.00 26.60 28 PHE B CA 1
ATOM 4257 C C . PHE B 1 54 ? 81.539 61.823 -2.720 1.00 27.69 28 PHE B C 1
ATOM 4258 O O . PHE B 1 54 ? 81.449 60.754 -2.104 1.00 22.11 28 PHE B O 1
ATOM 4266 N N . ALA B 1 55 ? 82.391 61.991 -3.725 1.00 23.06 29 ALA B N 1
ATOM 4267 C CA . ALA B 1 55 ? 83.218 60.870 -4.158 1.00 18.38 29 ALA B CA 1
ATOM 4268 C C . ALA B 1 55 ? 84.234 60.478 -3.087 1.00 21.76 29 ALA B C 1
ATOM 4269 O O . ALA B 1 55 ? 84.838 61.342 -2.452 1.00 24.50 29 ALA B O 1
ATOM 4271 N N . THR B 1 56 ? 84.401 59.172 -2.865 1.00 24.79 30 THR B N 1
ATOM 4272 C CA . THR B 1 56 ? 85.391 58.673 -1.916 1.00 23.10 30 THR B CA 1
ATOM 4273 C C . THR B 1 56 ? 86.327 57.716 -2.636 1.00 23.48 30 THR B C 1
ATOM 4274 O O . THR B 1 56 ? 85.913 56.994 -3.547 1.00 18.63 30 THR B O 1
ATOM 4278 N N . GLN B 1 57 ? 87.581 57.696 -2.197 1.00 22.15 31 GLN B N 1
ATOM 4279 C CA . GLN B 1 57 ? 88.596 56.920 -2.879 1.00 26.31 31 GLN B CA 1
ATOM 4280 C C . GLN B 1 57 ? 88.566 55.462 -2.466 1.00 24.93 31 GLN B C 1
ATOM 4281 O O . GLN B 1 57 ? 88.563 55.127 -1.268 1.00 15.99 31 GLN B O 1
ATOM 4287 N N . ARG B 1 58 ? 88.598 54.606 -3.471 1.00 16.55 32 ARG B N 1
ATOM 4288 C CA . ARG B 1 58 ? 88.745 53.183 -3.297 1.00 34.11 32 ARG B CA 1
ATOM 4289 C C . ARG B 1 58 ? 89.591 52.631 -4.438 1.00 18.46 32 ARG B C 1
ATOM 4290 O O . ARG B 1 58 ? 89.968 53.331 -5.372 1.00 26.42 32 ARG B O 1
ATOM 4298 N N . VAL B 1 59 ? 89.903 51.351 -4.337 1.00 28.43 33 VAL B N 1
ATOM 4299 C CA . VAL B 1 59 ? 90.647 50.659 -5.383 1.00 16.63 33 VAL B CA 1
ATOM 4300 C C . VAL B 1 59 ? 89.691 50.328 -6.521 1.00 23.44 33 VAL B C 1
ATOM 4301 O O . VAL B 1 59 ? 88.742 49.558 -6.345 1.00 30.04 33 VAL B O 1
ATOM 4305 N N . GLY B 1 60 ? 89.942 50.891 -7.688 1.00 28.86 34 GLY B N 1
ATOM 4306 C CA . GLY B 1 60 ? 88.978 50.654 -8.742 1.00 26.17 34 GLY B CA 1
ATOM 4307 C C . GLY B 1 60 ? 87.589 51.231 -8.434 1.00 17.64 34 GLY B C 1
ATOM 4308 O O . GLY B 1 60 ? 87.395 52.098 -7.562 1.00 20.59 34 GLY B O 1
ATOM 4309 N N . GLN B 1 61 ? 86.587 50.656 -9.095 1.00 26.70 35 GLN B N 1
ATOM 4310 C CA . GLN B 1 61 ? 85.244 51.178 -8.887 1.00 23.13 35 GLN B CA 1
ATOM 4311 C C . GLN B 1 61 ? 84.648 50.721 -7.561 1.00 25.56 35 GLN B C 1
ATOM 4312 O O . GLN B 1 61 ? 83.968 51.499 -6.899 1.00 26.79 35 GLN B O 1
ATOM 4318 N N . HIS B 1 62 ? 84.897 49.478 -7.141 1.00 25.32 36 HIS B N 1
ATOM 4319 C CA . HIS B 1 62 ? 84.181 48.949 -5.985 1.00 39.43 36 HIS B CA 1
ATOM 4320 C C . HIS B 1 62 ? 85.070 48.249 -4.967 1.00 38.33 36 HIS B C 1
ATOM 4321 O O . HIS B 1 62 ? 84.556 47.500 -4.136 1.00 46.04 36 HIS B O 1
ATOM 4328 N N . GLY B 1 63 ? 86.382 48.528 -4.965 1.00 29.98 37 GLY B N 1
ATOM 4329 C CA . GLY B 1 63 ? 87.257 47.944 -3.987 1.00 20.97 37 GLY B CA 1
ATOM 4330 C C . GLY B 1 63 ? 87.117 48.588 -2.628 1.00 22.70 37 GLY B C 1
ATOM 4331 O O . GLY B 1 63 ? 86.322 49.505 -2.425 1.00 18.71 37 GLY B O 1
ATOM 4332 N N . PRO B 1 64 ? 87.896 48.084 -1.668 1.00 19.04 38 PRO B N 1
ATOM 4333 C CA . PRO B 1 64 ? 87.863 48.635 -0.312 1.00 15.14 38 PRO B CA 1
ATOM 4334 C C . PRO B 1 64 ? 88.425 50.048 -0.307 1.00 18.82 38 PRO B C 1
ATOM 4335 O O . PRO B 1 64 ? 89.177 50.452 -1.206 1.00 17.93 38 PRO B O 1
ATOM 4339 N N . LEU B 1 65 ? 88.013 50.808 0.712 1.00 18.87 39 LEU B N 1
ATOM 4340 C CA . LEU B 1 65 ? 88.375 52.212 0.779 1.00 16.23 39 LEU B CA 1
ATOM 4341 C C . LEU B 1 65 ? 89.835 52.413 1.191 1.00 19.39 39 LEU B C 1
ATOM 4342 O O . LEU B 1 65 ? 90.389 51.695 2.046 1.00 20.73 39 LEU B O 1
ATOM 4347 N N . LEU B 1 66 ? 90.419 53.460 0.648 1.00 24.17 40 LEU B N 1
ATOM 4348 C CA . LEU B 1 66 ? 91.809 53.792 0.893 1.00 21.66 40 LEU B CA 1
ATOM 4349 C C . LEU B 1 66 ? 91.915 54.756 2.070 1.00 32.32 40 LEU B C 1
ATOM 4350 O O . LEU B 1 66 ? 91.112 55.681 2.212 1.00 16.24 40 LEU B O 1
ATOM 4355 N N . LEU B 1 67 ? 92.912 54.503 2.925 1.00 16.93 41 LEU B N 1
ATOM 4356 C CA . LEU B 1 67 ? 93.236 55.325 4.068 1.00 26.03 41 LEU B CA 1
ATOM 4357 C C . LEU B 1 67 ? 93.566 56.745 3.704 1.00 26.09 41 LEU B C 1
ATOM 4358 O O . LEU B 1 67 ? 93.549 57.595 4.588 1.00 20.51 41 LEU B O 1
ATOM 4363 N N . GLN B 1 68 ? 93.997 56.999 2.483 1.00 25.62 42 GLN B N 1
ATOM 4364 C CA . GLN B 1 68 ? 94.491 58.308 2.084 1.00 22.63 42 GLN B CA 1
ATOM 4365 C C . GLN B 1 68 ? 93.385 59.276 1.747 1.00 25.59 42 GLN B C 1
ATOM 4366 O O . GLN B 1 68 ? 93.657 60.361 1.247 1.00 30.39 42 GLN B O 1
ATOM 4372 N N . ASP B 1 69 ? 92.135 58.911 1.978 1.00 32.08 43 ASP B N 1
ATOM 4373 C CA . ASP B 1 69 ? 91.035 59.821 1.667 1.00 39.71 43 ASP B CA 1
ATOM 4374 C C . ASP B 1 69 ? 90.853 60.792 2.832 1.00 39.09 43 ASP B C 1
ATOM 4375 O O . ASP B 1 69 ? 90.017 60.582 3.716 1.00 22.51 43 ASP B O 1
ATOM 4380 N N . PHE B 1 70 ? 91.674 61.869 2.816 1.00 25.01 44 PHE B N 1
ATOM 4381 C CA . PHE B 1 70 ? 91.655 62.864 3.890 1.00 21.07 44 PHE B CA 1
ATOM 4382 C C . PHE B 1 70 ? 90.300 63.555 3.976 1.00 18.63 44 PHE B C 1
ATOM 4383 O O . PHE B 1 70 ? 89.769 63.763 5.077 1.00 23.22 44 PHE B O 1
ATOM 4391 N N . ASN B 1 71 ? 89.692 63.863 2.826 1.00 22.12 45 ASN B N 1
ATOM 4392 C CA . ASN B 1 71 ? 88.467 64.650 2.877 1.00 26.19 45 ASN B CA 1
ATOM 4393 C C . ASN B 1 71 ? 87.346 63.898 3.577 1.00 31.39 45 ASN B C 1
ATOM 4394 O O . ASN B 1 71 ? 86.552 64.507 4.312 1.00 26.94 45 ASN B O 1
ATOM 4399 N N . LEU B 1 72 ? 87.282 62.570 3.380 1.00 19.68 46 LEU B N 1
ATOM 4400 C CA . LEU B 1 72 ? 86.299 61.738 4.055 1.00 25.90 46 LEU B CA 1
ATOM 4401 C C . LEU B 1 72 ? 86.560 61.666 5.546 1.00 22.71 46 LEU B C 1
ATOM 4402 O O . LEU B 1 72 ? 85.632 61.809 6.347 1.00 22.25 46 LEU B O 1
ATOM 4407 N N . LEU B 1 73 ? 87.799 61.370 5.955 1.00 18.29 47 LEU B N 1
ATOM 4408 C CA . LEU B 1 73 ? 88.083 61.259 7.388 1.00 18.71 47 LEU B CA 1
ATOM 4409 C C . LEU B 1 73 ? 87.910 62.602 8.105 1.00 16.40 47 LEU B C 1
ATOM 4410 O O . LEU B 1 73 ? 87.580 62.622 9.297 1.00 23.54 47 LEU B O 1
ATOM 4415 N N . ASP B 1 74 ? 88.271 63.715 7.442 1.00 24.31 48 ASP B N 1
ATOM 4416 C CA . ASP B 1 74 ? 88.029 65.058 7.972 1.00 25.67 48 ASP B CA 1
ATOM 4417 C C . ASP B 1 74 ? 86.548 65.267 8.318 1.00 24.71 48 ASP B C 1
ATOM 4418 O O . ASP B 1 74 ? 86.204 65.706 9.420 1.00 16.63 48 ASP B O 1
ATOM 4423 N N . SER B 1 75 ? 85.661 64.929 7.399 1.00 16.22 49 SER B N 1
ATOM 4424 C CA . SER B 1 75 ? 84.225 65.122 7.613 1.00 18.15 49 SER B CA 1
ATOM 4425 C C . SER B 1 75 ? 83.704 64.196 8.688 1.00 15.84 49 SER B C 1
ATOM 4426 O O . SER B 1 75 ? 83.023 64.632 9.621 1.00 21.57 49 SER B O 1
ATOM 4429 N N . LEU B 1 76 ? 84.086 62.922 8.625 1.00 18.08 50 LEU B N 1
ATOM 4430 C CA . LEU B 1 76 ? 83.571 61.974 9.595 1.00 15.12 50 LEU B CA 1
ATOM 4431 C C . LEU B 1 76 ? 84.100 62.264 10.989 1.00 18.06 50 LEU B C 1
ATOM 4432 O O . LEU B 1 76 ? 83.371 62.098 11.995 1.00 19.55 50 LEU B O 1
ATOM 4437 N N . ALA B 1 77 ? 85.383 62.687 11.087 1.00 15.21 51 ALA B N 1
ATOM 4438 C CA . ALA B 1 77 ? 85.931 62.924 12.413 1.00 14.84 51 ALA B CA 1
ATOM 4439 C C . ALA B 1 77 ? 85.341 64.155 13.062 1.00 15.07 51 ALA B C 1
ATOM 4440 O O . ALA B 1 77 ? 85.242 64.218 14.292 1.00 19.71 51 ALA B O 1
ATOM 4442 N N . HIS B 1 78 ? 84.988 65.162 12.273 1.00 18.80 52 HIS B N 1
ATOM 4443 C CA . HIS B 1 78 ? 84.380 66.331 12.882 1.00 15.73 52 HIS B CA 1
ATOM 4444 C C . HIS B 1 78 ? 82.958 66.016 13.303 1.00 15.68 52 HIS B C 1
ATOM 4445 O O . HIS B 1 78 ? 82.521 66.396 14.390 1.00 23.93 52 HIS B O 1
ATOM 4452 N N . PHE B 1 79 ? 82.244 65.276 12.477 1.00 15.64 53 PHE B N 1
ATOM 4453 C CA . PHE B 1 79 ? 80.908 64.797 12.849 1.00 15.59 53 PHE B CA 1
ATOM 4454 C C . PHE B 1 79 ? 80.923 64.081 14.198 1.00 22.74 53 PHE B C 1
ATOM 4455 O O . PHE B 1 79 ? 80.060 64.333 15.042 1.00 20.31 53 PHE B O 1
ATOM 4463 N N . ASN B 1 80 ? 81.920 63.225 14.446 1.00 18.87 54 ASN B N 1
ATOM 4464 C CA . ASN B 1 80 ? 82.037 62.560 15.743 1.00 14.67 54 ASN B CA 1
ATOM 4465 C C . ASN B 1 80 ? 82.239 63.542 16.918 1.00 14.78 54 ASN B C 1
ATOM 4466 O O . ASN B 1 80 ? 82.108 63.133 18.072 1.00 19.37 54 ASN B O 1
ATOM 4471 N N . ARG B 1 81 ? 82.565 64.806 16.668 1.00 15.06 55 ARG B N 1
ATOM 4472 C CA . ARG B 1 81 ? 82.891 65.769 17.733 1.00 19.09 55 ARG B CA 1
ATOM 4473 C C . ARG B 1 81 ? 81.934 66.965 17.808 1.00 27.49 55 ARG B C 1
ATOM 4474 O O . ARG B 1 81 ? 82.176 67.877 18.593 1.00 20.84 55 ARG B O 1
ATOM 4482 N N . GLU B 1 82 ? 80.786 66.908 17.124 1.00 15.74 56 GLU B N 1
ATOM 4483 C CA . GLU B 1 82 ? 79.843 68.024 17.109 1.00 16.17 56 GLU B CA 1
ATOM 4484 C C . GLU B 1 82 ? 79.241 68.278 18.481 1.00 21.65 56 GLU B C 1
ATOM 4485 O O . GLU B 1 82 ? 78.917 69.429 18.816 1.00 24.58 56 GLU B O 1
ATOM 4491 N N . ARG B 1 83 ? 79.047 67.214 19.268 1.00 19.42 57 ARG B N 1
ATOM 4492 C CA . ARG B 1 83 ? 78.315 67.328 20.513 1.00 16.00 57 ARG B CA 1
ATOM 4493 C C . ARG B 1 83 ? 79.252 67.662 21.654 1.00 26.78 57 ARG B C 1
ATOM 4494 O O . ARG B 1 83 ? 80.410 67.204 21.700 1.00 20.05 57 ARG B O 1
ATOM 4502 N N . ILE B 1 84 ? 78.754 68.483 22.563 1.00 18.17 58 ILE B N 1
ATOM 4503 C CA . ILE B 1 84 ? 79.437 68.732 23.827 1.00 21.60 58 ILE B CA 1
ATOM 4504 C C . ILE B 1 84 ? 78.502 68.268 24.930 1.00 21.33 58 ILE B C 1
ATOM 4505 O O . ILE B 1 84 ? 77.334 67.953 24.652 1.00 17.99 58 ILE B O 1
ATOM 4510 N N . PRO B 1 85 ? 78.977 68.149 26.165 1.00 25.83 59 PRO B N 1
ATOM 4511 C CA . PRO B 1 85 ? 78.080 67.739 27.247 1.00 20.24 59 PRO B CA 1
ATOM 4512 C C . PRO B 1 85 ? 76.973 68.756 27.465 1.00 19.07 59 PRO B C 1
ATOM 4513 O O . PRO B 1 85 ? 77.204 69.957 27.455 1.00 25.43 59 PRO B O 1
ATOM 4517 N N . GLU B 1 86 ? 75.752 68.252 27.670 1.00 20.63 60 GLU B N 1
ATOM 4518 C CA . GLU B 1 86 ? 74.592 69.121 27.961 1.00 20.43 60 GLU B CA 1
ATOM 4519 C C . GLU B 1 86 ? 74.729 69.730 29.365 1.00 22.09 60 GLU B C 1
ATOM 4520 O O . GLU B 1 86 ? 75.476 69.225 30.237 1.00 20.62 60 GLU B O 1
ATOM 4526 N N . ARG B 1 87 ? 74.064 70.886 29.549 1.00 20.24 61 ARG B N 1
ATOM 4527 C CA . ARG B 1 87 ? 74.015 71.496 30.862 1.00 18.33 61 ARG B CA 1
ATOM 4528 C C . ARG B 1 87 ? 73.368 70.554 31.864 1.00 22.89 61 ARG B C 1
ATOM 4529 O O . ARG B 1 87 ? 72.459 69.775 31.529 1.00 26.00 61 ARG B O 1
ATOM 4537 N N . ASN B 1 88 ? 73.810 70.666 33.112 1.00 25.84 62 ASN B N 1
ATOM 4538 C CA . ASN B 1 88 ? 73.259 69.889 34.224 1.00 22.68 62 ASN B CA 1
ATOM 4539 C C . ASN B 1 88 ? 73.004 70.845 35.374 1.00 30.33 62 ASN B C 1
ATOM 4540 O O . ASN B 1 88 ? 73.948 71.183 36.101 1.00 24.60 62 ASN B O 1
ATOM 4545 N N . PRO B 1 89 ? 71.759 71.303 35.585 1.00 25.39 63 PRO B N 1
ATOM 4546 C CA . PRO B 1 89 ? 70.545 71.017 34.821 1.00 22.35 63 PRO B CA 1
ATOM 4547 C C . PRO B 1 89 ? 70.341 72.073 33.737 1.00 19.79 63 PRO B C 1
ATOM 4548 O O . PRO B 1 89 ? 71.305 72.691 33.324 1.00 23.66 63 PRO B O 1
ATOM 4552 N N . HIS B 1 90 ? 69.095 72.267 33.297 1.00 20.15 64 HIS B N 1
ATOM 4553 C CA . HIS B 1 90 ? 68.715 73.276 32.309 1.00 20.42 64 HIS B CA 1
ATOM 4554 C C . HIS B 1 90 ? 69.312 72.968 30.932 1.00 20.00 64 HIS B C 1
ATOM 4555 O O . HIS B 1 90 ? 69.736 73.865 30.203 1.00 22.99 64 HIS B O 1
ATOM 4562 N N . ALA B 1 91 ? 69.364 71.686 30.562 1.00 20.37 65 ALA B N 1
ATOM 4563 C CA . ALA B 1 91 ? 69.941 71.296 29.276 1.00 19.18 65 ALA B CA 1
ATOM 4564 C C . ALA B 1 91 ? 69.152 71.802 28.071 1.00 32.67 65 ALA B C 1
ATOM 4565 O O . ALA B 1 91 ? 69.737 72.061 27.012 1.00 19.32 65 ALA B O 1
ATOM 4567 N N . HIS B 1 92 ? 67.823 71.887 28.197 1.00 26.53 66 HIS B N 1
ATOM 4568 C CA . HIS B 1 92 ? 66.928 72.160 27.075 1.00 26.04 66 HIS B CA 1
ATOM 4569 C C . HIS B 1 92 ? 66.510 73.625 27.082 1.00 23.39 66 HIS B C 1
ATOM 4570 O O . HIS B 1 92 ? 66.101 74.147 28.120 1.00 27.09 66 HIS B O 1
ATOM 4577 N N . GLY B 1 93 ? 66.631 74.313 25.949 1.00 29.01 67 GLY B N 1
ATOM 4578 C CA . GLY B 1 93 ? 66.316 75.731 26.048 1.00 28.79 67 GLY B CA 1
ATOM 4579 C C . GLY B 1 93 ? 66.332 76.508 24.752 1.00 25.30 67 GLY B C 1
ATOM 4580 O O . GLY B 1 93 ? 66.512 75.960 23.666 1.00 21.68 67 GLY B O 1
ATOM 4581 N N . SER B 1 94 ? 66.118 77.822 24.887 1.00 22.56 68 SER B N 1
ATOM 4582 C CA . SER B 1 94 ? 65.974 78.693 23.751 1.00 23.02 68 SER B CA 1
ATOM 4583 C C . SER B 1 94 ? 66.607 80.034 24.099 1.00 23.41 68 SER B C 1
ATOM 4584 O O . SER B 1 94 ? 66.679 80.426 25.261 1.00 27.75 68 SER B O 1
ATOM 4587 N N . GLY B 1 95 ? 66.981 80.808 23.094 1.00 29.17 69 GLY B N 1
ATOM 4588 C CA . GLY B 1 95 ? 67.599 82.080 23.344 1.00 24.14 69 GLY B CA 1
ATOM 4589 C C . GLY B 1 95 ? 67.209 83.144 22.330 1.00 29.92 69 GLY B C 1
ATOM 4590 O O . GLY B 1 95 ? 66.776 82.855 21.233 1.00 25.05 69 GLY B O 1
ATOM 4591 N N . ALA B 1 96 ? 67.417 84.391 22.742 1.00 29.65 70 ALA B N 1
ATOM 4592 C CA . ALA B 1 96 ? 67.227 85.543 21.875 1.00 34.67 70 ALA B CA 1
ATOM 4593 C C . ALA B 1 96 ? 68.079 86.701 22.386 1.00 31.05 70 ALA B C 1
ATOM 4594 O O . ALA B 1 96 ? 68.391 86.792 23.583 1.00 33.14 70 ALA B O 1
ATOM 4596 N N . PHE B 1 97 ? 68.424 87.612 21.474 1.00 27.25 71 PHE B N 1
ATOM 4597 C CA . PHE B 1 97 ? 69.121 88.843 21.807 1.00 28.92 71 PHE B CA 1
ATOM 4598 C C . PHE B 1 97 ? 68.139 90.028 21.911 1.00 33.55 71 PHE B C 1
ATOM 4599 O O . PHE B 1 97 ? 67.057 90.047 21.322 1.00 29.30 71 PHE B O 1
ATOM 4607 N N . GLY B 1 98 ? 68.545 91.041 22.670 1.00 29.31 72 GLY B N 1
ATOM 4608 C CA . GLY B 1 98 ? 67.777 92.254 22.839 1.00 35.29 72 GLY B CA 1
ATOM 4609 C C . GLY B 1 98 ? 68.553 93.362 23.521 1.00 34.98 72 GLY B C 1
ATOM 4610 O O . GLY B 1 98 ? 69.755 93.510 23.300 1.00 31.47 72 GLY B O 1
ATOM 4611 N N . TYR B 1 99 ? 67.860 94.191 24.290 1.00 31.55 73 TYR B N 1
ATOM 4612 C CA . TYR B 1 99 ? 68.494 95.237 25.072 1.00 32.03 73 TYR B CA 1
ATOM 4613 C C . TYR B 1 99 ? 67.625 95.604 26.273 1.00 32.42 73 TYR B C 1
ATOM 4614 O O . TYR B 1 99 ? 66.402 95.417 26.282 1.00 32.68 73 TYR B O 1
ATOM 4623 N N . LEU B 1 100 ? 68.278 96.173 27.260 1.00 44.61 74 LEU B N 1
ATOM 4624 C CA . LEU B 1 100 ? 67.606 96.815 28.372 1.00 43.06 74 LEU B CA 1
ATOM 4625 C C . LEU B 1 100 ? 67.710 98.327 28.189 1.00 48.18 74 LEU B C 1
ATOM 4626 O O . LEU B 1 100 ? 68.786 98.854 27.883 1.00 36.57 74 LEU B O 1
ATOM 4631 N N . GLU B 1 101 ? 66.584 99.007 28.322 1.00 35.18 75 GLU B N 1
ATOM 4632 C CA . GLU B 1 101 ? 66.528 100.460 28.287 1.00 36.38 75 GLU B CA 1
ATOM 4633 C C . GLU B 1 101 ? 66.210 100.987 29.685 1.00 40.51 75 GLU B C 1
ATOM 4634 O O . GLU B 1 101 ? 65.257 100.514 30.329 1.00 44.73 75 GLU B O 1
ATOM 4640 N N . ILE B 1 102 ? 66.974 101.983 30.134 1.00 39.38 76 ILE B N 1
ATOM 4641 C CA . ILE B 1 102 ? 66.733 102.590 31.437 1.00 50.08 76 ILE B CA 1
ATOM 4642 C C . ILE B 1 102 ? 65.670 103.670 31.293 1.00 39.09 76 ILE B C 1
ATOM 4643 O O . ILE B 1 102 ? 65.849 104.635 30.536 1.00 39.95 76 ILE B O 1
ATOM 4648 N N . THR B 1 103 ? 64.590 103.551 32.083 1.00 42.33 77 THR B N 1
ATOM 4649 C CA . THR B 1 103 ? 63.504 104.525 32.046 1.00 40.74 77 THR B CA 1
ATOM 4650 C C . THR B 1 103 ? 63.343 105.309 33.343 1.00 41.47 77 THR B C 1
ATOM 4651 O O . THR B 1 103 ? 62.564 106.259 33.369 1.00 44.64 77 THR B O 1
ATOM 4655 N N . ASP B 1 104 ? 64.043 104.926 34.410 1.00 62.19 78 ASP B N 1
ATOM 4656 C CA . ASP B 1 104 ? 63.922 105.598 35.692 1.00 41.13 78 ASP B CA 1
ATOM 4657 C C . ASP B 1 104 ? 65.307 105.712 36.306 1.00 43.11 78 ASP B C 1
ATOM 4658 O O . ASP B 1 104 ? 66.198 104.901 36.029 1.00 39.69 78 ASP B O 1
ATOM 4663 N N . ASP B 1 105 ? 65.483 106.720 37.146 1.00 41.51 79 ASP B N 1
ATOM 4664 C CA . ASP B 1 105 ? 66.769 107.001 37.783 1.00 47.79 79 ASP B CA 1
ATOM 4665 C C . ASP B 1 105 ? 66.823 106.258 39.111 1.00 44.11 79 ASP B C 1
ATOM 4666 O O . ASP B 1 105 ? 66.080 106.582 40.043 1.00 54.32 79 ASP B O 1
ATOM 4671 N N . ILE B 1 106 ? 67.681 105.236 39.182 1.00 45.46 80 ILE B N 1
ATOM 4672 C CA . ILE B 1 106 ? 67.890 104.549 40.450 1.00 43.76 80 ILE B CA 1
ATOM 4673 C C . ILE B 1 106 ? 69.328 104.656 40.947 1.00 44.73 80 ILE B C 1
ATOM 4674 O O . ILE B 1 106 ? 69.779 103.802 41.718 1.00 46.73 80 ILE B O 1
ATOM 4679 N N . THR B 1 107 ? 70.051 105.710 40.543 1.00 39.19 81 THR B N 1
ATOM 4680 C CA . THR B 1 107 ? 71.453 105.870 40.951 1.00 38.96 81 THR B CA 1
ATOM 4681 C C . THR B 1 107 ? 71.612 106.094 42.450 1.00 39.17 81 THR B C 1
ATOM 4682 O O . THR B 1 107 ? 72.728 105.990 42.956 1.00 75.96 81 THR B O 1
ATOM 4686 N N . ASP B 1 108 ? 70.533 106.412 43.161 1.00 45.38 82 ASP B N 1
ATOM 4687 C CA . ASP B 1 108 ? 70.560 106.439 44.619 1.00 42.52 82 ASP B CA 1
ATOM 4688 C C . ASP B 1 108 ? 70.763 105.044 45.201 1.00 38.75 82 ASP B C 1
ATOM 4689 O O . ASP B 1 108 ? 71.204 104.929 46.342 1.00 47.50 82 ASP B O 1
ATOM 4694 N N . VAL B 1 109 ? 70.404 103.996 44.467 1.00 54.66 83 VAL B N 1
ATOM 4695 C CA . VAL B 1 109 ? 70.569 102.621 44.919 1.00 36.87 83 VAL B CA 1
ATOM 4696 C C . VAL B 1 109 ? 71.847 102.007 44.372 1.00 40.95 83 VAL B C 1
ATOM 4697 O O . VAL B 1 109 ? 72.640 101.445 45.122 1.00 48.21 83 VAL B O 1
ATOM 4701 N N . CYS B 1 110 ? 72.102 102.176 43.077 1.00 37.81 84 CYS B N 1
ATOM 4702 C CA . CYS B 1 110 ? 73.122 101.390 42.407 1.00 41.48 84 CYS B CA 1
ATOM 4703 C C . CYS B 1 110 ? 73.934 102.242 41.450 1.00 54.10 84 CYS B C 1
ATOM 4704 O O . CYS B 1 110 ? 73.373 102.882 40.555 1.00 36.00 84 CYS B O 1
ATOM 4707 N N . GLY B 1 111 ? 75.269 102.162 41.596 1.00 44.97 85 GLY B N 1
ATOM 4708 C CA . GLY B 1 111 ? 76.196 102.955 40.828 1.00 35.48 85 GLY B CA 1
ATOM 4709 C C . GLY B 1 111 ? 76.709 102.334 39.555 1.00 37.87 85 GLY B C 1
ATOM 4710 O O . GLY B 1 111 ? 77.536 102.972 38.889 1.00 40.31 85 GLY B O 1
ATOM 4711 N N . SER B 1 112 ? 76.228 101.151 39.187 1.00 33.99 86 SER B N 1
ATOM 4712 C CA . SER B 1 112 ? 76.680 100.483 37.974 1.00 42.07 86 SER B CA 1
ATOM 4713 C C . SER B 1 112 ? 76.396 101.326 36.737 1.00 34.94 86 SER B C 1
ATOM 4714 O O . SER B 1 112 ? 75.346 101.954 36.615 1.00 34.75 86 SER B O 1
ATOM 4717 N N . ALA B 1 113 ? 77.320 101.252 35.776 1.00 36.74 87 ALA B N 1
ATOM 4718 C CA . ALA B 1 113 ? 77.234 102.077 34.580 1.00 35.31 87 ALA B CA 1
ATOM 4719 C C . ALA B 1 113 ? 75.953 101.800 33.809 1.00 34.59 87 ALA B C 1
ATOM 4720 O O . ALA B 1 113 ? 75.360 102.732 33.260 1.00 35.73 87 ALA B O 1
ATOM 4722 N N . MET B 1 114 ? 75.521 100.528 33.741 1.00 33.64 88 MET B N 1
ATOM 4723 C CA . MET B 1 114 ? 74.301 100.215 33.004 1.00 44.94 88 MET B CA 1
ATOM 4724 C C . MET B 1 114 ? 73.085 100.973 33.527 1.00 34.53 88 MET B C 1
ATOM 4725 O O . MET B 1 114 ? 72.058 101.011 32.829 1.00 43.66 88 MET B O 1
ATOM 4730 N N . PHE B 1 115 ? 73.174 101.601 34.704 1.00 34.97 89 PHE B N 1
ATOM 4731 C CA . PHE B 1 115 ? 72.067 102.374 35.235 1.00 41.12 89 PHE B CA 1
ATOM 4732 C C . PHE B 1 115 ? 72.306 103.874 35.251 1.00 45.81 89 PHE B C 1
ATOM 4733 O O . PHE B 1 115 ? 71.423 104.612 35.697 1.00 58.21 89 PHE B O 1
ATOM 4741 N N . ASP B 1 116 ? 73.453 104.356 34.791 1.00 62.60 90 ASP B N 1
ATOM 4742 C CA . ASP B 1 116 ? 73.857 105.703 35.197 1.00 61.05 90 ASP B CA 1
ATOM 4743 C C . ASP B 1 116 ? 73.191 106.826 34.400 1.00 61.59 90 ASP B C 1
ATOM 4744 O O . ASP B 1 116 ? 73.360 107.999 34.756 1.00 74.89 90 ASP B O 1
ATOM 4749 N N . THR B 1 117 ? 72.405 106.504 33.382 1.00 51.41 91 THR B N 1
ATOM 4750 C CA . THR B 1 117 ? 71.785 107.518 32.542 1.00 53.71 91 THR B CA 1
ATOM 4751 C C . THR B 1 117 ? 70.403 107.027 32.120 1.00 40.63 91 THR B C 1
ATOM 4752 O O . THR B 1 117 ? 70.255 105.902 31.625 1.00 45.99 91 THR B O 1
ATOM 4756 N N . VAL B 1 118 ? 69.386 107.846 32.344 1.00 41.77 92 VAL B N 1
ATOM 4757 C CA . VAL B 1 118 ? 68.070 107.485 31.854 1.00 42.19 92 VAL B CA 1
ATOM 4758 C C . VAL B 1 118 ? 68.133 107.501 30.334 1.00 41.95 92 VAL B C 1
ATOM 4759 O O . VAL B 1 118 ? 68.650 108.451 29.731 1.00 57.05 92 VAL B O 1
ATOM 4763 N N . GLY B 1 119 ? 67.622 106.435 29.711 1.00 41.63 93 GLY B N 1
ATOM 4764 C CA . GLY B 1 119 ? 67.683 106.297 28.273 1.00 53.26 93 GLY B CA 1
ATOM 4765 C C . GLY B 1 119 ? 68.817 105.451 27.769 1.00 42.90 93 GLY B C 1
ATOM 4766 O O . GLY B 1 119 ? 68.911 105.228 26.551 1.00 43.56 93 GLY B O 1
ATOM 4767 N N . LYS B 1 120 ? 69.701 104.992 28.654 1.00 40.74 94 LYS B N 1
ATOM 4768 C CA . LYS B 1 120 ? 70.858 104.225 28.237 1.00 42.90 94 LYS B CA 1
ATOM 4769 C C . LYS B 1 120 ? 70.444 102.818 27.860 1.00 48.30 94 LYS B C 1
ATOM 4770 O O . LYS B 1 120 ? 69.681 102.174 28.576 1.00 36.82 94 LYS B O 1
ATOM 4776 N N . ARG B 1 121 ? 70.955 102.329 26.749 1.00 36.86 95 ARG B N 1
ATOM 4777 C CA . ARG B 1 121 ? 70.646 100.977 26.310 1.00 46.47 95 ARG B CA 1
ATOM 4778 C C . ARG B 1 121 ? 71.867 100.091 26.470 1.00 38.45 95 ARG B C 1
ATOM 4779 O O . ARG B 1 121 ? 72.972 100.479 26.094 1.00 39.02 95 ARG B O 1
ATOM 4787 N N . THR B 1 122 ? 71.659 98.915 27.050 1.00 37.79 96 THR B N 1
ATOM 4788 C CA . THR B 1 122 ? 72.662 97.856 27.117 1.00 32.67 96 THR B CA 1
ATOM 4789 C C . THR B 1 122 ? 72.143 96.629 26.377 1.00 33.69 96 THR B C 1
ATOM 4790 O O . THR B 1 122 ? 71.019 96.169 26.623 1.00 31.83 96 THR B O 1
ATOM 4794 N N . ARG B 1 123 ? 72.959 96.109 25.475 1.00 31.44 97 ARG B N 1
ATOM 4795 C CA . ARG B 1 123 ? 72.619 94.879 24.773 1.00 34.63 97 ARG B CA 1
ATOM 4796 C C . ARG B 1 123 ? 72.568 93.722 25.752 1.00 46.38 97 ARG B C 1
ATOM 4797 O O . ARG B 1 123 ? 73.275 93.698 26.753 1.00 29.44 97 ARG B O 1
ATOM 4805 N N . CYS B 1 124 ? 71.693 92.767 25.478 1.00 36.19 98 CYS B N 1
ATOM 4806 C CA . CYS B 1 124 ? 71.565 91.619 26.346 1.00 29.64 98 CYS B CA 1
ATOM 4807 C C . CYS B 1 124 ? 71.212 90.376 25.537 1.00 27.78 98 CYS B C 1
ATOM 4808 O O . CYS B 1 124 ? 70.768 90.430 24.387 1.00 28.05 98 CYS B O 1
ATOM 4811 N N . LEU B 1 125 ? 71.524 89.234 26.146 1.00 39.65 99 LEU B N 1
ATOM 4812 C CA . LEU B 1 125 ? 71.219 87.908 25.634 1.00 33.64 99 LEU B CA 1
ATOM 4813 C C . LEU B 1 125 ? 70.433 87.172 26.707 1.00 29.46 99 LEU B C 1
ATOM 4814 O O . LEU B 1 125 ? 70.818 87.198 27.882 1.00 29.93 99 LEU B O 1
ATOM 4819 N N . VAL B 1 126 ? 69.350 86.519 26.311 1.00 39.47 100 VAL B N 1
ATOM 4820 C CA . VAL B 1 126 ? 68.533 85.750 27.234 1.00 25.61 100 VAL B CA 1
ATOM 4821 C C . VAL B 1 126 ? 68.496 84.310 26.768 1.00 24.85 100 VAL B C 1
ATOM 4822 O O . VAL B 1 126 ? 68.344 84.050 25.570 1.00 24.80 100 VAL B O 1
ATOM 4826 N N . ARG B 1 127 ? 68.631 83.376 27.711 1.00 25.37 101 ARG B N 1
ATOM 4827 C CA . ARG B 1 127 ? 68.373 81.956 27.463 1.00 23.66 101 ARG B CA 1
ATOM 4828 C C . ARG B 1 127 ? 67.265 81.511 28.398 1.00 23.80 101 ARG B C 1
ATOM 4829 O O . ARG B 1 127 ? 67.362 81.714 29.619 1.00 23.88 101 ARG B O 1
ATOM 4837 N N . PHE B 1 128 ? 66.175 80.993 27.803 1.00 27.71 102 PHE B N 1
ATOM 4838 C CA . PHE B 1 128 ? 65.079 80.370 28.518 1.00 24.04 102 PHE B CA 1
ATOM 4839 C C . PHE B 1 128 ? 65.294 78.858 28.522 1.00 26.67 102 PHE B C 1
ATOM 4840 O O . PHE B 1 128 ? 65.733 78.286 27.517 1.00 22.88 102 PHE B O 1
ATOM 4848 N N . SER B 1 129 ? 64.860 78.188 29.594 1.00 23.65 103 SER B N 1
ATOM 4849 C CA . SER B 1 129 ? 65.074 76.754 29.652 1.00 25.74 103 SER B CA 1
ATOM 4850 C C . SER B 1 129 ? 64.066 76.104 30.583 1.00 22.98 103 SER B C 1
ATOM 4851 O O . SER B 1 129 ? 63.459 76.752 31.416 1.00 23.33 103 SER B O 1
ATOM 4854 N N . THR B 1 130 ? 63.915 74.792 30.431 1.00 28.70 104 THR B N 1
ATOM 4855 C CA . THR B 1 130 ? 63.338 73.977 31.489 1.00 29.35 104 THR B CA 1
ATOM 4856 C C . THR B 1 130 ? 64.474 73.557 32.413 1.00 25.94 104 THR B C 1
ATOM 4857 O O . THR B 1 130 ? 65.617 73.963 32.218 1.00 30.52 104 THR B O 1
ATOM 4861 N N . VAL B 1 131 ? 64.195 72.706 33.390 1.00 28.33 105 VAL B N 1
ATOM 4862 C CA . VAL B 1 131 ? 65.167 72.340 34.415 1.00 33.44 105 VAL B CA 1
ATOM 4863 C C . VAL B 1 131 ? 65.558 70.882 34.312 1.00 37.58 105 VAL B C 1
ATOM 4864 O O . VAL B 1 131 ? 66.723 70.554 34.107 1.00 38.99 105 VAL B O 1
ATOM 4868 N N . GLY B 1 132 ? 64.594 69.992 34.403 1.00 22.92 106 GLY B N 1
ATOM 4869 C CA . GLY B 1 132 ? 64.859 68.587 34.569 1.00 22.67 106 GLY B CA 1
ATOM 4870 C C . GLY B 1 132 ? 65.123 67.842 33.292 1.00 32.09 106 GLY B C 1
ATOM 4871 O O . GLY B 1 132 ? 65.849 66.840 33.299 1.00 34.43 106 GLY B O 1
ATOM 4872 N N . GLY B 1 133 ? 64.520 68.298 32.201 1.00 22.34 107 GLY B N 1
ATOM 4873 C CA . GLY B 1 133 ? 64.563 67.538 30.967 1.00 43.61 107 GLY B CA 1
ATOM 4874 C C . GLY B 1 133 ? 65.905 67.609 30.270 1.00 32.14 107 GLY B C 1
ATOM 4875 O O . GLY B 1 133 ? 66.571 68.654 30.245 1.00 35.18 107 GLY B O 1
ATOM 4876 N N . GLU B 1 134 ? 66.261 66.497 29.612 1.00 21.95 108 GLU B N 1
ATOM 4877 C CA . GLU B 1 134 ? 67.489 66.430 28.827 1.00 26.75 108 GLU B CA 1
ATOM 4878 C C . GLU B 1 134 ? 67.274 67.168 27.511 1.00 43.57 108 GLU B C 1
ATOM 4879 O O . GLU B 1 134 ? 66.217 67.721 27.254 1.00 21.45 108 GLU B O 1
ATOM 4885 N N . LYS B 1 135 ? 68.300 67.203 26.677 1.00 30.99 109 LYS B N 1
ATOM 4886 C CA . LYS B 1 135 ? 68.285 68.090 25.516 1.00 30.03 109 LYS B CA 1
ATOM 4887 C C . LYS B 1 135 ? 67.083 67.838 24.610 1.00 27.73 109 LYS B C 1
ATOM 4888 O O . LYS B 1 135 ? 66.519 68.783 24.042 1.00 46.74 109 LYS B O 1
ATOM 4894 N N . GLY B 1 136 ? 66.702 66.577 24.419 1.00 24.91 110 GLY B N 1
ATOM 4895 C CA . GLY B 1 136 ? 65.572 66.390 23.523 1.00 33.37 110 GLY B CA 1
ATOM 4896 C C . GLY B 1 136 ? 64.192 66.342 24.145 1.00 26.09 110 GLY B C 1
ATOM 4897 O O . GLY B 1 136 ? 63.246 65.883 23.493 1.00 23.34 110 GLY B O 1
ATOM 4898 N N . SER B 1 137 ? 64.047 66.783 25.383 1.00 26.87 111 SER B N 1
ATOM 4899 C CA . SER B 1 137 ? 62.767 66.710 26.074 1.00 30.37 111 SER B CA 1
ATOM 4900 C C . SER B 1 137 ? 61.845 67.845 25.594 1.00 24.15 111 SER B C 1
ATOM 4901 O O . SER B 1 137 ? 62.192 68.655 24.709 1.00 23.68 111 SER B O 1
ATOM 4904 N N . ALA B 1 138 ? 60.619 67.851 26.121 1.00 28.82 112 ALA B N 1
ATOM 4905 C CA . ALA B 1 138 ? 59.561 68.722 25.638 1.00 32.80 112 ALA B CA 1
ATOM 4906 C C . ALA B 1 138 ? 59.518 70.083 26.321 1.00 25.24 112 ALA B C 1
ATOM 4907 O O . ALA B 1 138 ? 59.702 70.195 27.540 1.00 28.24 112 ALA B O 1
ATOM 4909 N N . ASP B 1 139 ? 59.242 71.109 25.503 1.00 28.89 113 ASP B N 1
ATOM 4910 C CA . ASP B 1 139 ? 59.095 72.482 25.981 1.00 38.65 113 ASP B CA 1
ATOM 4911 C C . ASP B 1 139 ? 58.023 72.622 27.069 1.00 33.62 113 ASP B C 1
ATOM 4912 O O . ASP B 1 139 ? 58.159 73.458 27.970 1.00 42.73 113 ASP B O 1
ATOM 4917 N N . THR B 1 140 ? 56.936 71.842 26.984 1.00 27.92 114 THR B N 1
ATOM 4918 C CA . THR B 1 140 ? 55.788 72.025 27.871 1.00 27.25 114 THR B CA 1
ATOM 4919 C C . THR B 1 140 ? 55.815 71.098 29.086 1.00 28.77 114 THR B C 1
ATOM 4920 O O . THR B 1 140 ? 54.769 70.870 29.709 1.00 33.39 114 THR B O 1
ATOM 4924 N N . ALA B 1 141 ? 56.973 70.531 29.427 1.00 26.26 115 ALA B N 1
ATOM 4925 C CA . ALA B 1 141 ? 57.050 69.789 30.678 1.00 26.12 115 ALA B CA 1
ATOM 4926 C C . ALA B 1 141 ? 56.746 70.696 31.875 1.00 35.43 115 ALA B C 1
ATOM 4927 O O . ALA B 1 141 ? 56.948 71.911 31.834 1.00 31.40 115 ALA B O 1
ATOM 4929 N N . ARG B 1 142 ? 56.221 70.101 32.949 1.00 34.85 116 ARG B N 1
ATOM 4930 C CA . ARG B 1 142 ? 56.084 70.840 34.201 1.00 27.34 116 ARG B CA 1
ATOM 4931 C C . ARG B 1 142 ? 57.459 70.990 34.854 1.00 35.09 116 ARG B C 1
ATOM 4932 O O . ARG B 1 142 ? 58.140 70.003 35.115 1.00 26.10 116 ARG B O 1
ATOM 4940 N N . ASP B 1 143 ? 57.834 72.200 35.164 1.00 32.61 117 ASP B N 1
ATOM 4941 C CA . ASP B 1 143 ? 59.173 72.525 35.648 1.00 38.15 117 ASP B CA 1
ATOM 4942 C C . ASP B 1 143 ? 59.192 74.022 35.927 1.00 43.05 117 ASP B C 1
ATOM 4943 O O . ASP B 1 143 ? 58.435 74.791 35.318 1.00 38.51 117 ASP B O 1
ATOM 4948 N N . PRO B 1 144 ? 60.061 74.488 36.802 1.00 31.94 118 PRO B N 1
ATOM 4949 C CA . PRO B 1 144 ? 60.458 75.887 36.714 1.00 26.85 118 PRO B CA 1
ATOM 4950 C C . PRO B 1 144 ? 61.099 76.109 35.361 1.00 26.35 118 PRO B C 1
ATOM 4951 O O . PRO B 1 144 ? 61.630 75.179 34.739 1.00 32.27 118 PRO B O 1
ATOM 4955 N N . ARG B 1 145 ? 61.085 77.350 34.912 1.00 26.70 119 ARG B N 1
ATOM 4956 C CA . ARG B 1 145 ? 61.829 77.720 33.717 1.00 26.30 119 ARG B CA 1
ATOM 4957 C C . ARG B 1 145 ? 62.971 78.641 34.121 1.00 31.19 119 ARG B C 1
ATOM 4958 O O . ARG B 1 145 ? 62.800 79.507 34.979 1.00 30.07 119 ARG B O 1
ATOM 4966 N N . GLY B 1 146 ? 64.150 78.424 33.541 1.00 26.56 120 GLY B N 1
ATOM 4967 C CA . GLY B 1 146 ? 65.198 79.406 33.646 1.00 39.23 120 GLY B CA 1
ATOM 4968 C C . GLY B 1 146 ? 64.909 80.611 32.771 1.00 25.93 120 GLY B C 1
ATOM 4969 O O . GLY B 1 146 ? 64.239 80.519 31.748 1.00 28.70 120 GLY B O 1
ATOM 4970 N N . PHE B 1 147 ? 65.407 81.753 33.199 1.00 26.25 121 PHE B N 1
ATOM 4971 C CA . PHE B 1 147 ? 65.230 83.022 32.503 1.00 29.22 121 PHE B CA 1
ATOM 4972 C C . PHE B 1 147 ? 66.517 83.803 32.783 1.00 27.52 121 PHE B C 1
ATOM 4973 O O . PHE B 1 147 ? 66.553 84.844 33.453 1.00 36.00 121 PHE B O 1
ATOM 4981 N N . ALA B 1 148 ? 67.618 83.319 32.210 1.00 28.60 122 ALA B N 1
ATOM 4982 C CA . ALA B 1 148 ? 68.927 83.904 32.480 1.00 25.87 122 ALA B CA 1
ATOM 4983 C C . ALA B 1 148 ? 69.260 85.000 31.487 1.00 39.04 122 ALA B C 1
ATOM 4984 O O . ALA B 1 148 ? 69.035 84.852 30.288 1.00 26.09 122 ALA B O 1
ATOM 4986 N N . ILE B 1 149 ? 69.816 86.096 31.996 1.00 26.56 123 ILE B N 1
ATOM 4987 C CA . ILE B 1 149 ? 70.111 87.285 31.201 1.00 27.05 123 ILE B CA 1
ATOM 4988 C C . ILE B 1 149 ? 71.581 87.691 31.330 1.00 28.02 123 ILE B C 1
ATOM 4989 O O . ILE B 1 149 ? 72.074 87.941 32.435 1.00 26.90 123 ILE B O 1
ATOM 4994 N N . LYS B 1 150 ? 72.241 87.849 30.192 1.00 28.51 124 LYS B N 1
ATOM 4995 C CA . LYS B 1 150 ? 73.594 88.372 30.118 1.00 29.74 124 LYS B CA 1
ATOM 4996 C C . LYS B 1 150 ? 73.547 89.789 29.546 1.00 31.28 124 LYS B C 1
ATOM 4997 O O . LYS B 1 150 ? 73.099 90.009 28.421 1.00 27.54 124 LYS B O 1
ATOM 5003 N N . PHE B 1 151 ? 74.060 90.734 30.301 1.00 27.78 125 PHE B N 1
ATOM 5004 C CA . PHE B 1 151 ? 74.158 92.111 29.870 1.00 28.50 125 PHE B CA 1
ATOM 5005 C C . PHE B 1 151 ? 75.606 92.404 29.498 1.00 35.23 125 PHE B C 1
ATOM 5006 O O . PHE B 1 151 ? 76.503 92.213 30.320 1.00 28.20 125 PHE B O 1
ATOM 5014 N N . TYR B 1 152 ? 75.810 92.937 28.293 1.00 35.81 126 TYR B N 1
ATOM 5015 C CA . TYR B 1 152 ? 77.138 93.301 27.816 1.00 30.03 126 TYR B CA 1
ATOM 5016 C C . TYR B 1 152 ? 77.402 94.769 28.125 1.00 29.53 126 TYR B C 1
ATOM 5017 O O . TYR B 1 152 ? 77.243 95.640 27.270 1.00 30.08 126 TYR B O 1
ATOM 5026 N N . SER B 1 153 ? 77.882 95.058 29.326 1.00 31.66 127 SER B N 1
ATOM 5027 C CA . SER B 1 153 ? 78.054 96.451 29.738 1.00 43.23 127 SER B CA 1
ATOM 5028 C C . SER B 1 153 ? 79.500 96.935 29.588 1.00 42.35 127 SER B C 1
ATOM 5029 O O . SER B 1 153 ? 80.388 96.194 29.185 1.00 38.01 127 SER B O 1
ATOM 5032 N N . GLU B 1 154 ? 79.702 98.234 29.848 1.00 42.71 128 GLU B N 1
ATOM 5033 C CA . GLU B 1 154 ? 81.018 98.863 29.759 1.00 39.09 128 GLU B CA 1
ATOM 5034 C C . GLU B 1 154 ? 81.929 98.524 30.919 1.00 49.32 128 GLU B C 1
ATOM 5035 O O . GLU B 1 154 ? 83.127 98.743 30.814 1.00 46.49 128 GLU B O 1
ATOM 5041 N N . GLU B 1 155 ? 81.385 98.021 32.018 1.00 60.65 129 GLU B N 1
ATOM 5042 C CA . GLU B 1 155 ? 82.157 97.576 33.170 1.00 41.49 129 GLU B CA 1
ATOM 5043 C C . GLU B 1 155 ? 82.267 96.049 33.221 1.00 39.60 129 GLU B C 1
ATOM 5044 O O . GLU B 1 155 ? 82.575 95.475 34.268 1.00 41.49 129 GLU B O 1
ATOM 5050 N N . GLY B 1 156 ? 81.961 95.381 32.121 1.00 31.93 130 GLY B N 1
ATOM 5051 C CA . GLY B 1 156 ? 81.990 93.940 32.052 1.00 28.86 130 GLY B CA 1
ATOM 5052 C C . GLY B 1 156 ? 80.622 93.353 31.757 1.00 28.54 130 GLY B C 1
ATOM 5053 O O . GLY B 1 156 ? 79.592 94.044 31.720 1.00 29.01 130 GLY B O 1
ATOM 5054 N N . ASN B 1 157 ? 80.650 92.046 31.503 1.00 28.54 131 ASN B N 1
ATOM 5055 C CA . ASN B 1 157 ? 79.430 91.276 31.315 1.00 27.42 131 ASN B CA 1
ATOM 5056 C C . ASN B 1 157 ? 78.883 90.853 32.661 1.00 48.75 131 ASN B C 1
ATOM 5057 O O . ASN B 1 157 ? 79.550 90.138 33.406 1.00 39.54 131 ASN B O 1
ATOM 5062 N N . VAL B 1 158 ? 77.659 91.260 32.950 1.00 27.70 132 VAL B N 1
ATOM 5063 C CA . VAL B 1 158 ? 76.956 90.878 34.169 1.00 30.62 132 VAL B CA 1
ATOM 5064 C C . VAL B 1 158 ? 75.796 89.958 33.806 1.00 27.34 132 VAL B C 1
ATOM 5065 O O . VAL B 1 158 ? 75.025 90.234 32.872 1.00 27.52 132 VAL B O 1
ATOM 5069 N N . ASP B 1 159 ? 75.702 88.856 34.523 1.00 26.86 133 ASP B N 1
ATOM 5070 C CA . ASP B 1 159 ? 74.674 87.866 34.283 1.00 26.51 133 ASP B CA 1
ATOM 5071 C C . ASP B 1 159 ? 73.694 87.844 35.440 1.00 26.85 133 ASP B C 1
ATOM 5072 O O . ASP B 1 159 ? 74.101 87.715 36.607 1.00 26.89 133 ASP B O 1
ATOM 5077 N N . TRP B 1 160 ? 72.397 87.884 35.110 1.00 27.12 134 TRP B N 1
ATOM 5078 C CA . TRP B 1 160 ? 71.327 87.708 36.094 1.00 30.34 134 TRP B CA 1
ATOM 5079 C C . TRP B 1 160 ? 70.739 86.330 35.822 1.00 28.02 134 TRP B C 1
ATOM 5080 O O . TRP B 1 160 ? 69.850 86.184 34.965 1.00 26.94 134 TRP B O 1
ATOM 5091 N N . VAL B 1 161 ? 71.176 85.335 36.588 1.00 26.43 135 VAL B N 1
ATOM 5092 C CA . VAL B 1 161 ? 70.853 83.936 36.288 1.00 28.84 135 VAL B CA 1
ATOM 5093 C C . VAL B 1 161 ? 69.615 83.625 37.120 1.00 30.09 135 VAL B C 1
ATOM 5094 O O . VAL B 1 161 ? 69.701 83.190 38.264 1.00 32.02 135 VAL B O 1
ATOM 5098 N N . ASN B 1 162 ? 68.445 83.853 36.529 1.00 33.26 136 ASN B N 1
ATOM 5099 C CA . ASN B 1 162 ? 67.185 83.870 37.246 1.00 27.14 136 ASN B CA 1
ATOM 5100 C C . ASN B 1 162 ? 66.304 82.725 36.743 1.00 26.87 136 ASN B C 1
ATOM 5101 O O . ASN B 1 162 ? 66.452 82.261 35.602 1.00 26.41 136 ASN B O 1
ATOM 5106 N N . ASN B 1 163 ? 65.337 82.326 37.584 1.00 29.51 137 ASN B N 1
ATOM 5107 C CA . ASN B 1 163 ? 64.219 81.468 37.194 1.00 29.22 137 ASN B CA 1
ATOM 5108 C C . ASN B 1 163 ? 62.943 82.322 37.108 1.00 38.42 137 ASN B C 1
ATOM 5109 O O . ASN B 1 163 ? 62.938 83.532 37.381 1.00 34.82 137 ASN B O 1
ATOM 5114 N N . ASN B 1 164 ? 61.837 81.672 36.723 1.00 35.01 138 ASN B N 1
ATOM 5115 C CA . ASN B 1 164 ? 60.537 82.321 36.615 1.00 29.22 138 ASN B CA 1
ATOM 5116 C C . ASN B 1 164 ? 59.738 82.248 37.891 1.00 29.88 138 ASN B C 1
ATOM 5117 O O . ASN B 1 164 ? 58.512 82.453 37.866 1.00 30.62 138 ASN B O 1
ATOM 5122 N N . THR B 1 165 ? 60.401 81.982 39.004 1.00 29.69 139 THR B N 1
ATOM 5123 C CA . THR B 1 165 ? 59.796 81.953 40.322 1.00 30.79 139 THR B CA 1
ATOM 5124 C C . THR B 1 165 ? 60.674 82.743 41.270 1.00 34.33 139 THR B C 1
ATOM 5125 O O . THR B 1 165 ? 61.895 82.798 41.095 1.00 29.87 139 THR B O 1
ATOM 5129 N N . PRO B 1 166 ? 60.076 83.399 42.267 1.00 37.20 140 PRO B N 1
ATOM 5130 C CA . PRO B 1 166 ? 60.868 84.152 43.244 1.00 40.92 140 PRO B CA 1
ATOM 5131 C C . PRO B 1 166 ? 61.428 83.298 44.360 1.00 31.41 140 PRO B C 1
ATOM 5132 O O . PRO B 1 166 ? 62.102 83.840 45.243 1.00 32.65 140 PRO B O 1
ATOM 5136 N N . VAL B 1 167 ? 61.174 81.986 44.335 1.00 32.42 141 VAL B N 1
ATOM 5137 C CA . VAL B 1 167 ? 61.690 81.107 45.395 1.00 31.54 141 VAL B CA 1
ATOM 5138 C C . VAL B 1 167 ? 62.305 79.889 44.751 1.00 33.46 141 VAL B C 1
ATOM 5139 O O . VAL B 1 167 ? 62.410 79.831 43.512 1.00 30.58 141 VAL B O 1
ATOM 5143 N N . PHE B 1 168 ? 62.722 78.915 45.556 1.00 31.26 142 PHE B N 1
ATOM 5144 C CA . PHE B 1 168 ? 63.298 77.686 45.041 1.00 30.79 142 PHE B CA 1
ATOM 5145 C C . PHE B 1 168 ? 63.103 76.583 46.080 1.00 28.53 142 PHE B C 1
ATOM 5146 O O . PHE B 1 168 ? 62.652 76.828 47.197 1.00 29.28 142 PHE B O 1
ATOM 5154 N N . PHE B 1 169 ? 63.514 75.368 45.718 1.00 27.96 143 PHE B N 1
ATOM 5155 C CA . PHE B 1 169 ? 63.232 74.207 46.542 1.00 31.60 143 PHE B CA 1
ATOM 5156 C C . PHE B 1 169 ? 64.076 74.083 47.804 1.00 37.52 143 PHE B C 1
ATOM 5157 O O . PHE B 1 169 ? 63.630 73.442 48.755 1.00 37.58 143 PHE B O 1
ATOM 5165 N N . ILE B 1 170 ? 65.259 74.693 47.859 1.00 32.06 144 ILE B N 1
ATOM 5166 C CA . ILE B 1 170 ? 66.209 74.440 48.934 1.00 34.39 144 ILE B CA 1
ATOM 5167 C C . ILE B 1 170 ? 66.820 75.744 49.420 1.00 31.22 144 ILE B C 1
ATOM 5168 O O . ILE B 1 170 ? 66.865 76.742 48.690 1.00 34.54 144 ILE B O 1
ATOM 5173 N N . ARG B 1 171 ? 67.325 75.718 50.673 1.00 33.39 145 ARG B N 1
ATOM 5174 C CA . ARG B 1 171 ? 68.180 76.780 51.196 1.00 30.50 145 ARG B CA 1
ATOM 5175 C C . ARG B 1 171 ? 69.515 76.262 51.754 1.00 42.39 145 ARG B C 1
ATOM 5176 O O . ARG B 1 171 ? 70.268 77.041 52.374 1.00 29.62 145 ARG B O 1
ATOM 5184 N N . ASP B 1 172 ? 69.814 74.971 51.565 1.00 35.75 146 ASP B N 1
ATOM 5185 C CA . ASP B 1 172 ? 71.131 74.382 51.790 1.00 40.83 146 ASP B CA 1
ATOM 5186 C C . ASP B 1 172 ? 71.744 73.980 50.457 1.00 27.07 146 ASP B C 1
ATOM 5187 O O . ASP B 1 172 ? 71.157 73.128 49.766 1.00 25.74 146 ASP B O 1
ATOM 5192 N N . PRO B 1 173 ? 72.907 74.526 50.056 1.00 38.97 147 PRO B N 1
ATOM 5193 C CA . PRO B 1 173 ? 73.460 74.176 48.731 1.00 35.46 147 PRO B CA 1
ATOM 5194 C C . PRO B 1 173 ? 73.928 72.729 48.628 1.00 24.38 147 PRO B C 1
ATOM 5195 O O . PRO B 1 173 ? 74.033 72.194 47.505 1.00 23.76 147 PRO B O 1
ATOM 5199 N N . SER B 1 174 ? 74.260 72.075 49.748 1.00 25.07 148 SER B N 1
ATOM 5200 C CA . SER B 1 174 ? 74.665 70.675 49.683 1.00 29.01 148 SER B CA 1
ATOM 5201 C C . SER B 1 174 ? 73.545 69.772 49.213 1.00 39.09 148 SER B C 1
ATOM 5202 O O . SER B 1 174 ? 73.821 68.654 48.769 1.00 23.38 148 SER B O 1
ATOM 5205 N N . LYS B 1 175 ? 72.294 70.206 49.348 1.00 24.40 149 LYS B N 1
ATOM 5206 C CA . LYS B 1 175 ? 71.156 69.421 48.895 1.00 27.36 149 LYS B CA 1
ATOM 5207 C C . LYS B 1 175 ? 70.915 69.535 47.395 1.00 28.10 149 LYS B C 1
ATOM 5208 O O . LYS B 1 175 ? 70.135 68.739 46.835 1.00 27.00 149 LYS B O 1
ATOM 5214 N N . PHE B 1 176 ? 71.607 70.444 46.701 1.00 30.24 150 PHE B N 1
ATOM 5215 C CA . PHE B 1 176 ? 71.273 70.661 45.299 1.00 26.77 150 PHE B CA 1
ATOM 5216 C C . PHE B 1 176 ? 71.493 69.432 44.445 1.00 22.64 150 PHE B C 1
ATOM 5217 O O . PHE B 1 176 ? 70.607 69.120 43.625 1.00 32.72 150 PHE B O 1
ATOM 5225 N N . PRO B 1 177 ? 72.607 68.707 44.551 1.00 22.21 151 PRO B N 1
ATOM 5226 C CA . PRO B 1 177 ? 72.777 67.510 43.711 1.00 21.64 151 PRO B CA 1
ATOM 5227 C C . PRO B 1 177 ? 71.743 66.430 43.991 1.00 27.31 151 PRO B C 1
ATOM 5228 O O . PRO B 1 177 ? 71.288 65.730 43.069 1.00 21.63 151 PRO B O 1
ATOM 5232 N N . HIS B 1 178 ? 71.389 66.276 45.268 1.00 27.44 152 HIS B N 1
ATOM 5233 C CA . HIS B 1 178 ? 70.376 65.321 45.660 1.00 24.47 152 HIS B CA 1
ATOM 5234 C C . HIS B 1 178 ? 69.036 65.683 45.047 1.00 32.30 152 HIS B C 1
ATOM 5235 O O . HIS B 1 178 ? 68.381 64.850 44.402 1.00 25.38 152 HIS B O 1
ATOM 5242 N N . PHE B 1 179 ? 68.628 66.937 45.235 1.00 32.65 153 PHE B N 1
ATOM 5243 C CA . PHE B 1 179 ? 67.358 67.373 44.688 1.00 28.28 153 PHE B CA 1
ATOM 5244 C C . PHE B 1 179 ? 67.302 67.126 43.187 1.00 27.85 153 PHE B C 1
ATOM 5245 O O . PHE B 1 179 ? 66.350 66.529 42.679 1.00 24.61 153 PHE B O 1
ATOM 5253 N N . ILE B 1 180 ? 68.322 67.577 42.459 1.00 25.98 154 ILE B N 1
ATOM 5254 C CA . ILE B 1 180 ? 68.317 67.411 41.011 1.00 26.42 154 ILE B CA 1
ATOM 5255 C C . ILE B 1 180 ? 68.280 65.939 40.632 1.00 28.72 154 ILE B C 1
ATOM 5256 O O . ILE B 1 180 ? 67.552 65.552 39.712 1.00 22.23 154 ILE B O 1
ATOM 5261 N N . HIS B 1 181 ? 69.039 65.090 41.335 1.00 21.62 155 HIS B N 1
ATOM 5262 C CA . HIS B 1 181 ? 68.988 63.668 41.022 1.00 21.33 155 HIS B CA 1
ATOM 5263 C C . HIS B 1 181 ? 67.551 63.149 41.124 1.00 22.11 155 HIS B C 1
ATOM 5264 O O . HIS B 1 181 ? 67.119 62.327 40.299 1.00 22.20 155 HIS B O 1
ATOM 5271 N N . THR B 1 182 ? 66.804 63.582 42.164 1.00 22.38 156 THR B N 1
ATOM 5272 C CA . THR B 1 182 ? 65.472 63.032 42.354 1.00 27.28 156 THR B CA 1
ATOM 5273 C C . THR B 1 182 ? 64.458 63.616 41.374 1.00 32.74 156 THR B C 1
ATOM 5274 O O . THR B 1 182 ? 63.379 63.043 41.217 1.00 27.99 156 THR B O 1
ATOM 5278 N N . GLN B 1 183 ? 64.774 64.756 40.743 1.00 32.54 157 GLN B N 1
ATOM 5279 C CA . GLN B 1 183 ? 63.955 65.321 39.678 1.00 29.55 157 GLN B CA 1
ATOM 5280 C C . GLN B 1 183 ? 64.237 64.669 38.338 1.00 28.08 157 GLN B C 1
ATOM 5281 O O . GLN B 1 183 ? 63.483 64.904 37.386 1.00 27.63 157 GLN B O 1
ATOM 5287 N N . LYS B 1 184 ? 65.289 63.845 38.240 1.00 22.08 158 LYS B N 1
ATOM 5288 C CA . LYS B 1 184 ? 65.633 63.234 36.962 1.00 21.63 158 LYS B CA 1
ATOM 5289 C C . LYS B 1 184 ? 65.384 61.728 36.964 1.00 21.53 158 LYS B C 1
ATOM 5290 O O . LYS B 1 184 ? 64.369 61.247 37.497 1.00 25.99 158 LYS B O 1
ATOM 5296 N N . ARG B 1 185 ? 66.251 60.979 36.306 1.00 29.32 159 ARG B N 1
ATOM 5297 C CA . ARG B 1 185 ? 66.021 59.560 36.055 1.00 20.93 159 ARG B CA 1
ATOM 5298 C C . ARG B 1 185 ? 66.593 58.693 37.156 1.00 26.32 159 ARG B C 1
ATOM 5299 O O . ARG B 1 185 ? 67.645 58.995 37.726 1.00 28.73 159 ARG B O 1
ATOM 5307 N N . ASN B 1 186 ? 65.873 57.622 37.446 1.00 28.19 160 ASN B N 1
ATOM 5308 C CA . ASN B 1 186 ? 66.333 56.615 38.390 1.00 25.57 160 ASN B CA 1
ATOM 5309 C C . ASN B 1 186 ? 67.619 55.973 37.871 1.00 20.45 160 ASN B C 1
ATOM 5310 O O . ASN B 1 186 ? 67.691 55.588 36.696 1.00 20.32 160 ASN B O 1
ATOM 5315 N N . PRO B 1 187 ? 68.645 55.835 38.702 1.00 21.37 161 PRO B N 1
ATOM 5316 C CA . PRO B 1 187 ? 69.941 55.360 38.189 1.00 19.75 161 PRO B CA 1
ATOM 5317 C C . PRO B 1 187 ? 69.922 53.922 37.747 1.00 19.67 161 PRO B C 1
ATOM 5318 O O . PRO B 1 187 ? 70.799 53.517 36.967 1.00 25.50 161 PRO B O 1
ATOM 5322 N N . GLU B 1 188 ? 68.971 53.117 38.215 1.00 26.14 162 GLU B N 1
ATOM 5323 C CA . GLU B 1 188 ? 68.845 51.743 37.728 1.00 20.03 162 GLU B CA 1
ATOM 5324 C C . GLU B 1 188 ? 67.925 51.642 36.506 1.00 26.80 162 GLU B C 1
ATOM 5325 O O . GLU B 1 188 ? 68.302 51.029 35.505 1.00 22.99 162 GLU B O 1
ATOM 5331 N N . THR B 1 189 ? 66.702 52.219 36.574 1.00 20.57 163 THR B N 1
ATOM 5332 C CA . THR B 1 189 ? 65.698 52.052 35.518 1.00 20.80 163 THR B CA 1
ATOM 5333 C C . THR B 1 189 ? 65.753 53.117 34.423 1.00 23.44 163 THR B C 1
ATOM 5334 O O . THR B 1 189 ? 65.147 52.933 33.361 1.00 32.69 163 THR B O 1
ATOM 5338 N N . ASN B 1 190 ? 66.435 54.232 34.669 1.00 22.59 164 ASN B N 1
ATOM 5339 C CA . ASN B 1 190 ? 66.546 55.358 33.741 1.00 32.30 164 ASN B CA 1
ATOM 5340 C C . ASN B 1 190 ? 65.208 56.040 33.443 1.00 31.17 164 ASN B C 1
ATOM 5341 O O . ASN B 1 190 ? 65.035 56.635 32.371 1.00 22.82 164 ASN B O 1
ATOM 5346 N N . MET B 1 191 ? 64.277 56.004 34.388 1.00 29.96 165 MET B N 1
ATOM 5347 C CA . MET B 1 191 ? 62.977 56.647 34.221 1.00 37.50 165 MET B CA 1
ATOM 5348 C C . MET B 1 191 ? 62.710 57.630 35.345 1.00 26.26 165 MET B C 1
ATOM 5349 O O . MET B 1 191 ? 63.226 57.474 36.454 1.00 23.01 165 MET B O 1
ATOM 5354 N N . LYS B 1 192 ? 61.926 58.671 35.039 1.00 40.26 166 LYS B N 1
ATOM 5355 C CA . LYS B 1 192 ? 61.388 59.507 36.108 1.00 37.34 166 LYS B CA 1
ATOM 5356 C C . LYS B 1 192 ? 60.707 58.622 37.147 1.00 32.37 166 LYS B C 1
ATOM 5357 O O . LYS B 1 192 ? 60.185 57.552 36.832 1.00 26.96 166 LYS B O 1
ATOM 5363 N N . ASP B 1 193 ? 60.741 59.064 38.395 1.00 33.51 167 ASP B N 1
ATOM 5364 C CA . ASP B 1 193 ? 60.367 58.218 39.521 1.00 36.48 167 ASP B CA 1
ATOM 5365 C C . ASP B 1 193 ? 59.671 59.101 40.546 1.00 29.56 167 ASP B C 1
ATOM 5366 O O . ASP B 1 193 ? 60.314 59.951 41.173 1.00 27.49 167 ASP B O 1
ATOM 5371 N N . ALA B 1 194 ? 58.349 58.939 40.670 1.00 30.72 168 ALA B N 1
ATOM 5372 C CA . ALA B 1 194 ? 57.606 59.756 41.626 1.00 29.77 168 ALA B CA 1
ATOM 5373 C C . ALA B 1 194 ? 58.011 59.440 43.060 1.00 29.32 168 ALA B C 1
ATOM 5374 O O . ALA B 1 194 ? 57.888 60.295 43.952 1.00 26.78 168 ALA B O 1
ATOM 5376 N N . ASP B 1 195 ? 58.430 58.207 43.305 1.00 34.74 169 ASP B N 1
ATOM 5377 C CA . ASP B 1 195 ? 58.826 57.801 44.638 1.00 44.23 169 ASP B CA 1
ATOM 5378 C C . ASP B 1 195 ? 60.025 58.608 45.115 1.00 37.42 169 ASP B C 1
ATOM 5379 O O . ASP B 1 195 ? 60.016 59.141 46.215 1.00 27.96 169 ASP B O 1
ATOM 5384 N N A MET B 1 196 ? 61.069 58.722 44.309 0.56 38.78 170 MET B N 1
ATOM 5385 N N B MET B 1 196 ? 61.069 58.721 44.304 0.44 39.33 170 MET B N 1
ATOM 5386 C CA A MET B 1 196 ? 62.214 59.507 44.768 0.56 34.70 170 MET B CA 1
ATOM 5387 C CA B MET B 1 196 ? 62.217 59.502 44.761 0.44 34.05 170 MET B CA 1
ATOM 5388 C C A MET B 1 196 ? 61.909 61.004 44.700 0.56 26.73 170 MET B C 1
ATOM 5389 C C B MET B 1 196 ? 61.908 61.002 44.704 0.44 27.71 170 MET B C 1
ATOM 5390 O O A MET B 1 196 ? 62.323 61.761 45.584 0.56 28.29 170 MET B O 1
ATOM 5391 O O B MET B 1 196 ? 62.328 61.766 45.579 0.44 27.31 170 MET B O 1
ATOM 5400 N N . PHE B 1 197 ? 61.142 61.431 43.696 1.00 36.97 171 PHE B N 1
ATOM 5401 C CA . PHE B 1 197 ? 60.679 62.814 43.635 1.00 29.08 171 PHE B CA 1
ATOM 5402 C C . PHE B 1 197 ? 60.106 63.253 44.973 1.00 26.27 171 PHE B C 1
ATOM 5403 O O . PHE B 1 197 ? 60.553 64.244 45.565 1.00 32.10 171 PHE B O 1
ATOM 5411 N N . TRP B 1 198 ? 59.102 62.534 45.461 1.00 31.83 172 TRP B N 1
ATOM 5412 C CA . TRP B 1 198 ? 58.409 62.943 46.673 1.00 28.90 172 TRP B CA 1
ATOM 5413 C C . TRP B 1 198 ? 59.086 62.446 47.949 1.00 27.86 172 TRP B C 1
ATOM 5414 O O . TRP B 1 198 ? 58.913 63.062 49.009 1.00 28.51 172 TRP B O 1
ATOM 5425 N N . ASP B 1 199 ? 59.801 61.328 47.908 1.00 27.30 173 ASP B N 1
ATOM 5426 C CA . ASP B 1 199 ? 60.584 60.934 49.072 1.00 47.87 173 ASP B CA 1
ATOM 5427 C C . ASP B 1 199 ? 61.465 62.082 49.558 1.00 27.21 173 ASP B C 1
ATOM 5428 O O . ASP B 1 199 ? 61.488 62.401 50.755 1.00 32.25 173 ASP B O 1
ATOM 5433 N N . PHE B 1 200 ? 62.165 62.734 48.635 1.00 35.54 174 PHE B N 1
ATOM 5434 C CA . PHE B 1 200 ? 63.041 63.831 49.026 1.00 41.76 174 PHE B CA 1
ATOM 5435 C C . PHE B 1 200 ? 62.245 65.029 49.524 1.00 27.27 174 PHE B C 1
ATOM 5436 O O . PHE B 1 200 ? 62.623 65.669 50.511 1.00 43.06 174 PHE B O 1
ATOM 5444 N N . LEU B 1 201 ? 61.154 65.360 48.844 1.00 37.99 175 LEU B N 1
ATOM 5445 C CA . LEU B 1 201 ? 60.408 66.556 49.206 1.00 29.17 175 LEU B CA 1
ATOM 5446 C C . LEU B 1 201 ? 59.687 66.421 50.533 1.00 29.37 175 LEU B C 1
ATOM 5447 O O . LEU B 1 201 ? 59.484 67.437 51.216 1.00 34.83 175 LEU B O 1
ATOM 5452 N N . THR B 1 202 ? 59.312 65.212 50.937 1.00 37.01 176 THR B N 1
ATOM 5453 C CA . THR B 1 202 ? 58.607 65.053 52.213 1.00 44.21 176 THR B CA 1
ATOM 5454 C C . THR B 1 202 ? 59.535 64.734 53.387 1.00 34.34 176 THR B C 1
ATOM 5455 O O . THR B 1 202 ? 59.067 64.719 54.542 1.00 31.46 176 THR B O 1
ATOM 5459 N N . THR B 1 203 ? 60.825 64.455 53.137 1.00 29.66 177 THR B N 1
ATOM 5460 C CA . THR B 1 203 ? 61.747 64.323 54.260 1.00 29.74 177 THR B CA 1
ATOM 5461 C C . THR B 1 203 ? 61.636 65.604 55.088 1.00 30.50 177 THR B C 1
ATOM 5462 O O . THR B 1 203 ? 61.702 66.711 54.537 1.00 34.45 177 THR B O 1
ATOM 5466 N N . GLU B 1 204 ? 61.437 65.470 56.401 1.00 31.33 178 GLU B N 1
ATOM 5467 C CA . GLU B 1 204 ? 61.007 66.631 57.175 1.00 43.76 178 GLU B CA 1
ATOM 5468 C C . GLU B 1 204 ? 62.034 67.756 57.114 1.00 31.94 178 GLU B C 1
ATOM 5469 O O . GLU B 1 204 ? 61.674 68.927 57.003 1.00 33.35 178 GLU B O 1
ATOM 5475 N N . GLU B 1 205 ? 63.335 67.416 57.114 1.00 37.45 179 GLU B N 1
ATOM 5476 C CA . GLU B 1 205 ? 64.367 68.446 56.998 1.00 30.85 179 GLU B CA 1
ATOM 5477 C C . GLU B 1 205 ? 64.317 69.186 55.664 1.00 30.29 179 GLU B C 1
ATOM 5478 O O . GLU B 1 205 ? 64.838 70.303 55.571 1.00 40.84 179 GLU B O 1
ATOM 5484 N N . ASN B 1 206 ? 63.682 68.612 54.650 1.00 29.88 180 ASN B N 1
ATOM 5485 C CA . ASN B 1 206 ? 63.638 69.209 53.325 1.00 30.16 180 ASN B CA 1
ATOM 5486 C C . ASN B 1 206 ? 62.324 69.916 53.012 1.00 38.24 180 ASN B C 1
ATOM 5487 O O . ASN B 1 206 ? 62.211 70.526 51.948 1.00 29.69 180 ASN B O 1
ATOM 5492 N N . GLN B 1 207 ? 61.334 69.853 53.897 1.00 32.32 181 GLN B N 1
ATOM 5493 C CA . GLN B 1 207 ? 59.996 70.336 53.560 1.00 41.02 181 GLN B CA 1
ATOM 5494 C C . GLN B 1 207 ? 59.906 71.839 53.402 1.00 54.01 181 GLN B C 1
ATOM 5495 O O . GLN B 1 207 ? 58.865 72.316 52.958 1.00 32.57 181 GLN B O 1
ATOM 5501 N N . VAL B 1 208 ? 60.965 72.585 53.711 1.00 40.11 182 VAL B N 1
ATOM 5502 C CA . VAL B 1 208 ? 61.031 73.991 53.337 1.00 37.37 182 VAL B CA 1
ATOM 5503 C C . VAL B 1 208 ? 60.884 74.229 51.843 1.00 31.44 182 VAL B C 1
ATOM 5504 O O . VAL B 1 208 ? 60.736 75.391 51.421 1.00 35.26 182 VAL B O 1
ATOM 5508 N N . ALA B 1 209 ? 60.939 73.174 51.032 1.00 36.16 183 ALA B N 1
ATOM 5509 C CA . ALA B 1 209 ? 60.635 73.292 49.620 1.00 30.31 183 ALA B CA 1
ATOM 5510 C C . ALA B 1 209 ? 59.153 73.532 49.325 1.00 30.96 183 ALA B C 1
ATOM 5511 O O . ALA B 1 209 ? 58.818 73.732 48.154 1.00 30.82 183 ALA B O 1
ATOM 5513 N N . ILE B 1 210 ? 58.265 73.507 50.323 1.00 31.95 184 ILE B N 1
ATOM 5514 C CA . ILE B 1 210 ? 56.824 73.461 50.021 1.00 32.67 184 ILE B CA 1
ATOM 5515 C C . ILE B 1 210 ? 56.365 74.721 49.296 1.00 37.43 184 ILE B C 1
ATOM 5516 O O . ILE B 1 210 ? 55.424 74.678 48.498 1.00 40.49 184 ILE B O 1
ATOM 5521 N N . HIS B 1 211 ? 56.985 75.865 49.573 1.00 35.75 185 HIS B N 1
ATOM 5522 C CA . HIS B 1 211 ? 56.631 77.088 48.858 1.00 33.47 185 HIS B CA 1
ATOM 5523 C C . HIS B 1 211 ? 56.828 76.926 47.347 1.00 32.61 185 HIS B C 1
ATOM 5524 O O . HIS B 1 211 ? 55.936 77.238 46.553 1.00 32.95 185 HIS B O 1
ATOM 5531 N N . GLN B 1 212 ? 57.990 76.401 46.923 1.00 31.54 186 GLN B N 1
ATOM 5532 C CA . GLN B 1 212 ? 58.233 76.252 45.493 1.00 30.77 186 GLN B CA 1
ATOM 5533 C C . GLN B 1 212 ? 57.380 75.129 44.889 1.00 30.66 186 GLN B C 1
ATOM 5534 O O . GLN B 1 212 ? 56.936 75.228 43.739 1.00 30.53 186 GLN B O 1
ATOM 5540 N N . VAL B 1 213 ? 57.115 74.079 45.651 1.00 30.77 187 VAL B N 1
ATOM 5541 C CA . VAL B 1 213 ? 56.288 72.976 45.165 1.00 30.75 187 VAL B CA 1
ATOM 5542 C C . VAL B 1 213 ? 54.872 73.465 44.827 1.00 31.67 187 VAL B C 1
ATOM 5543 O O . VAL B 1 213 ? 54.338 73.156 43.756 1.00 31.53 187 VAL B O 1
ATOM 5547 N N . MET B 1 214 ? 54.276 74.275 45.700 1.00 40.48 188 MET B N 1
ATOM 5548 C CA . MET B 1 214 ? 52.987 74.895 45.391 1.00 36.07 188 MET B CA 1
ATOM 5549 C C . MET B 1 214 ? 53.054 75.672 44.084 1.00 37.55 188 MET B C 1
ATOM 5550 O O . MET B 1 214 ? 52.158 75.587 43.243 1.00 33.62 188 MET B O 1
ATOM 5555 N N . ILE B 1 215 ? 54.120 76.431 43.889 1.00 45.49 189 ILE B N 1
ATOM 5556 C CA . ILE B 1 215 ? 54.254 77.206 42.667 1.00 35.53 189 ILE B CA 1
ATOM 5557 C C . ILE B 1 215 ? 54.437 76.277 41.477 1.00 31.70 189 ILE B C 1
ATOM 5558 O O . ILE B 1 215 ? 53.814 76.462 40.423 1.00 36.14 189 ILE B O 1
ATOM 5563 N N . LEU B 1 216 ? 55.269 75.239 41.637 1.00 35.62 190 LEU B N 1
ATOM 5564 C CA . LEU B 1 216 ? 55.543 74.307 40.546 1.00 31.63 190 LEU B CA 1
ATOM 5565 C C . LEU B 1 216 ? 54.290 73.597 40.043 1.00 30.50 190 LEU B C 1
ATOM 5566 O O . LEU B 1 216 ? 54.145 73.375 38.832 1.00 30.20 190 LEU B O 1
ATOM 5571 N N . PHE B 1 217 ? 53.396 73.176 40.950 1.00 35.98 191 PHE B N 1
ATOM 5572 C CA . PHE B 1 217 ? 52.199 72.420 40.570 1.00 31.72 191 PHE B CA 1
ATOM 5573 C C . PHE B 1 217 ? 50.970 73.302 40.400 1.00 43.34 191 PHE B C 1
ATOM 5574 O O . PHE B 1 217 ? 49.871 72.789 40.184 1.00 36.21 191 PHE B O 1
ATOM 5582 N N . SER B 1 218 ? 51.121 74.613 40.543 1.00 38.34 192 SER B N 1
ATOM 5583 C CA . SER B 1 218 ? 50.134 75.529 39.997 1.00 38.41 192 SER B CA 1
ATOM 5584 C C . SER B 1 218 ? 50.291 75.549 38.477 1.00 37.44 192 SER B C 1
ATOM 5585 O O . SER B 1 218 ? 51.234 74.991 37.913 1.00 32.45 192 SER B O 1
ATOM 5588 N N . ASP B 1 219 ? 49.351 76.194 37.794 1.00 34.19 193 ASP B N 1
ATOM 5589 C CA . ASP B 1 219 ? 49.462 76.219 36.346 1.00 40.03 193 ASP B CA 1
ATOM 5590 C C . ASP B 1 219 ? 50.623 77.075 35.844 1.00 40.77 193 ASP B C 1
ATOM 5591 O O . ASP B 1 219 ? 50.891 77.052 34.648 1.00 32.66 193 ASP B O 1
ATOM 5596 N N . ARG B 1 220 ? 51.283 77.863 36.687 1.00 38.68 194 ARG B N 1
ATOM 5597 C CA . ARG B 1 220 ? 52.507 78.523 36.224 1.00 34.38 194 ARG B CA 1
ATOM 5598 C C . ARG B 1 220 ? 53.687 77.545 36.078 1.00 51.76 194 ARG B C 1
ATOM 5599 O O . ARG B 1 220 ? 54.773 78.011 35.739 1.00 30.61 194 ARG B O 1
ATOM 5607 N N . GLY B 1 221 ? 53.532 76.263 36.431 1.00 30.94 195 GLY B N 1
ATOM 5608 C CA . GLY B 1 221 ? 54.480 75.232 36.094 1.00 33.29 195 GLY B CA 1
ATOM 5609 C C . GLY B 1 221 ? 54.481 74.813 34.642 1.00 34.61 195 GLY B C 1
ATOM 5610 O O . GLY B 1 221 ? 55.435 74.141 34.216 1.00 28.64 195 GLY B O 1
ATOM 5611 N N . THR B 1 222 ? 53.474 75.241 33.865 1.00 30.16 196 THR B N 1
ATOM 5612 C CA . THR B 1 222 ? 53.400 74.950 32.431 1.00 38.70 196 THR B CA 1
ATOM 5613 C C . THR B 1 222 ? 52.992 76.253 31.752 1.00 31.63 196 THR B C 1
ATOM 5614 O O . THR B 1 222 ? 51.823 76.476 31.408 1.00 31.32 196 THR B O 1
ATOM 5618 N N . PRO B 1 223 ? 53.929 77.178 31.611 1.00 37.85 197 PRO B N 1
ATOM 5619 C CA . PRO B 1 223 ? 53.637 78.447 30.919 1.00 36.15 197 PRO B CA 1
ATOM 5620 C C . PRO B 1 223 ? 53.241 78.193 29.473 1.00 30.78 197 PRO B C 1
ATOM 5621 O O . PRO B 1 223 ? 53.580 77.172 28.878 1.00 38.68 197 PRO B O 1
ATOM 5625 N N . ALA B 1 224 ? 52.491 79.129 28.915 1.00 38.63 198 ALA B N 1
ATOM 5626 C CA . ALA B 1 224 ? 52.053 79.002 27.536 1.00 44.00 198 ALA B CA 1
ATOM 5627 C C . ALA B 1 224 ? 53.145 79.331 26.538 1.00 36.21 198 ALA B C 1
ATOM 5628 O O . ALA B 1 224 ? 53.105 78.836 25.401 1.00 37.78 198 ALA B O 1
ATOM 5630 N N . SER B 1 225 ? 54.099 80.169 26.930 1.00 41.76 199 SER B N 1
ATOM 5631 C CA . SER B 1 225 ? 55.273 80.487 26.124 1.00 37.44 199 SER B CA 1
ATOM 5632 C C . SER B 1 225 ? 56.230 81.285 26.993 1.00 30.02 199 SER B C 1
ATOM 5633 O O . SER B 1 225 ? 55.850 81.809 28.040 1.00 30.48 199 SER B O 1
ATOM 5636 N N . TYR B 1 226 ? 57.478 81.383 26.548 1.00 32.98 200 TYR B N 1
ATOM 5637 C CA . TYR B 1 226 ? 58.439 82.176 27.324 1.00 39.30 200 TYR B CA 1
ATOM 5638 C C . TYR B 1 226 ? 58.056 83.660 27.362 1.00 32.26 200 TYR B C 1
ATOM 5639 O O . TYR B 1 226 ? 58.438 84.382 28.303 1.00 30.15 200 TYR B O 1
ATOM 5648 N N . ARG B 1 227 ? 57.311 84.135 26.354 1.00 30.60 201 ARG B N 1
ATOM 5649 C CA . ARG B 1 227 ? 56.877 85.518 26.351 1.00 56.10 201 ARG B CA 1
ATOM 5650 C C . ARG B 1 227 ? 55.855 85.803 27.440 1.00 41.53 201 ARG B C 1
ATOM 5651 O O . ARG B 1 227 ? 55.654 86.965 27.762 1.00 35.19 201 ARG B O 1
ATOM 5659 N N . ASN B 1 228 ? 55.245 84.782 28.044 1.00 37.74 202 ASN B N 1
ATOM 5660 C CA . ASN B 1 228 ? 54.163 84.948 29.005 1.00 42.97 202 ASN B CA 1
ATOM 5661 C C . ASN B 1 228 ? 54.564 84.510 30.409 1.00 40.01 202 ASN B C 1
ATOM 5662 O O . ASN B 1 228 ? 53.765 83.883 31.133 1.00 39.05 202 ASN B O 1
ATOM 5667 N N . MET B 1 229 ? 55.787 84.871 30.810 1.00 32.14 203 MET B N 1
ATOM 5668 C CA . MET B 1 229 ? 56.280 84.538 32.137 1.00 36.08 203 MET B CA 1
ATOM 5669 C C . MET B 1 229 ? 57.212 85.623 32.671 1.00 33.78 203 MET B C 1
ATOM 5670 O O . MET B 1 229 ? 57.738 86.459 31.927 1.00 31.89 203 MET B O 1
ATOM 5675 N N . ASN B 1 230 ? 57.404 85.597 33.981 1.00 39.67 204 ASN B N 1
ATOM 5676 C CA . ASN B 1 230 ? 58.242 86.576 34.644 1.00 42.70 204 ASN B CA 1
ATOM 5677 C C . ASN B 1 230 ? 59.622 85.972 34.931 1.00 46.00 204 ASN B C 1
ATOM 5678 O O . ASN B 1 230 ? 59.841 84.762 34.819 1.00 30.89 204 ASN B O 1
ATOM 5683 N N . SER B 1 231 ? 60.530 86.848 35.384 1.00 42.22 205 SER B N 1
ATOM 5684 C CA . SER B 1 231 ? 61.892 86.538 35.815 1.00 30.98 205 SER B CA 1
ATOM 5685 C C . SER B 1 231 ? 62.125 87.205 37.159 1.00 30.69 205 SER B C 1
ATOM 5686 O O . SER B 1 231 ? 61.711 88.349 37.358 1.00 35.13 205 SER B O 1
ATOM 5689 N N . TYR B 1 232 ? 62.752 86.475 38.077 1.00 40.83 206 TYR B N 1
ATOM 5690 C CA . TYR B 1 232 ? 63.001 86.959 39.417 1.00 31.52 206 TYR B CA 1
ATOM 5691 C C . TYR B 1 232 ? 64.429 86.660 39.852 1.00 32.03 206 TYR B C 1
ATOM 5692 O O . TYR B 1 232 ? 64.906 85.532 39.665 1.00 29.58 206 TYR B O 1
ATOM 5701 N N . SER B 1 233 ? 65.075 87.613 40.539 1.00 30.22 207 SER B N 1
ATOM 5702 C CA . SER B 1 233 ? 66.391 87.312 41.077 1.00 39.77 207 SER B CA 1
ATOM 5703 C C . SER B 1 233 ? 66.315 86.105 42.012 1.00 29.43 207 SER B C 1
ATOM 5704 O O . SER B 1 233 ? 67.203 85.243 42.003 1.00 28.81 207 SER B O 1
ATOM 5707 N N . GLY B 1 234 ? 65.215 85.980 42.765 1.00 29.87 208 GLY B N 1
ATOM 5708 C CA . GLY B 1 234 ? 65.060 84.901 43.719 1.00 31.32 208 GLY B CA 1
ATOM 5709 C C . GLY B 1 234 ? 65.854 85.144 44.976 1.00 44.74 208 GLY B C 1
ATOM 5710 O O . GLY B 1 234 ? 65.285 85.208 46.054 1.00 31.52 208 GLY B O 1
ATOM 5711 N N . HIS B 1 235 ? 67.176 85.224 44.854 1.00 29.36 209 HIS B N 1
ATOM 5712 C CA . HIS B 1 235 ? 68.017 85.633 45.958 1.00 29.53 209 HIS B CA 1
ATOM 5713 C C . HIS B 1 235 ? 67.957 87.154 46.185 1.00 31.61 209 HIS B C 1
ATOM 5714 O O . HIS B 1 235 ? 67.655 87.953 45.285 1.00 37.37 209 HIS B O 1
ATOM 5721 N N . THR B 1 236 ? 68.285 87.558 47.401 1.00 30.56 210 THR B N 1
ATOM 5722 C CA . THR B 1 236 ? 68.687 88.919 47.654 1.00 42.88 210 THR B CA 1
ATOM 5723 C C . THR B 1 236 ? 70.086 89.152 47.120 1.00 30.71 210 THR B C 1
ATOM 5724 O O . THR B 1 236 ? 70.968 88.317 47.296 1.00 37.12 210 THR B O 1
ATOM 5728 N N . TYR B 1 237 ? 70.288 90.294 46.472 1.00 32.89 211 TYR B N 1
ATOM 5729 C CA . TYR B 1 237 ? 71.612 90.806 46.148 1.00 31.06 211 TYR B CA 1
ATOM 5730 C C . TYR B 1 237 ? 71.841 92.086 46.932 1.00 31.56 211 TYR B C 1
ATOM 5731 O O . TYR B 1 237 ? 70.924 92.644 47.514 1.00 32.15 211 TYR B O 1
ATOM 5740 N N . LYS B 1 238 ? 73.065 92.584 46.904 1.00 44.44 212 LYS B N 1
ATOM 5741 C CA . LYS B 1 238 ? 73.386 93.847 47.556 1.00 32.22 212 LYS B CA 1
ATOM 5742 C C . LYS B 1 238 ? 73.862 94.854 46.522 1.00 47.22 212 LYS B C 1
ATOM 5743 O O . LYS B 1 238 ? 74.852 94.624 45.841 1.00 31.94 212 LYS B O 1
ATOM 5749 N N . TRP B 1 239 ? 73.179 95.985 46.435 1.00 33.04 213 TRP B N 1
ATOM 5750 C CA . TRP B 1 239 ? 73.500 97.038 45.481 1.00 36.18 213 TRP B CA 1
ATOM 5751 C C . TRP B 1 239 ? 73.921 98.285 46.243 1.00 34.02 213 TRP B C 1
ATOM 5752 O O . TRP B 1 239 ? 73.285 98.665 47.230 1.00 39.15 213 TRP B O 1
ATOM 5763 N N . SER B 1 240 ? 74.988 98.927 45.768 1.00 34.07 214 SER B N 1
ATOM 5764 C CA . SER B 1 240 ? 75.603 100.072 46.413 1.00 34.72 214 SER B CA 1
ATOM 5765 C C . SER B 1 240 ? 75.596 101.257 45.453 1.00 35.17 214 SER B C 1
ATOM 5766 O O . SER B 1 240 ? 75.688 101.081 44.235 1.00 35.10 214 SER B O 1
ATOM 5769 N N . ASN B 1 241 ? 75.563 102.467 46.001 1.00 41.53 215 ASN B N 1
ATOM 5770 C CA . ASN B 1 241 ? 75.691 103.667 45.187 1.00 51.13 215 ASN B CA 1
ATOM 5771 C C . ASN B 1 241 ? 77.105 104.230 45.276 1.00 45.19 215 ASN B C 1
ATOM 5772 O O . ASN B 1 241 ? 77.910 103.810 46.107 1.00 37.58 215 ASN B O 1
ATOM 5777 N N . LYS B 1 242 ? 77.373 105.252 44.458 1.00 42.53 216 LYS B N 1
ATOM 5778 C CA . LYS B 1 242 ? 78.732 105.772 44.352 1.00 47.71 216 LYS B CA 1
ATOM 5779 C C . LYS B 1 242 ? 79.190 106.503 45.600 1.00 37.76 216 LYS B C 1
ATOM 5780 O O . LYS B 1 242 ? 80.377 106.815 45.728 1.00 48.94 216 LYS B O 1
ATOM 5786 N N . GLN B 1 243 ? 78.285 106.761 46.515 1.00 40.02 217 GLN B N 1
ATOM 5787 C CA . GLN B 1 243 ? 78.574 107.336 47.812 1.00 38.81 217 GLN B CA 1
ATOM 5788 C C . GLN B 1 243 ? 78.839 106.306 48.873 1.00 38.41 217 GLN B C 1
ATOM 5789 O O . GLN B 1 243 ? 79.260 106.672 49.970 1.00 42.88 217 GLN B O 1
ATOM 5795 N N . GLY B 1 244 ? 78.675 105.038 48.557 1.00 38.57 218 GLY B N 1
ATOM 5796 C CA . GLY B 1 244 ? 78.959 104.002 49.526 1.00 39.19 218 GLY B CA 1
ATOM 5797 C C . GLY B 1 244 ? 77.801 103.536 50.378 1.00 41.60 218 GLY B C 1
ATOM 5798 O O . GLY B 1 244 ? 78.017 102.759 51.313 1.00 48.76 218 GLY B O 1
ATOM 5799 N N . GLU B 1 245 ? 76.593 104.010 50.120 1.00 43.45 219 GLU B N 1
ATOM 5800 C CA . GLU B 1 245 ? 75.411 103.439 50.751 1.00 42.46 219 GLU B CA 1
ATOM 5801 C C . GLU B 1 245 ? 74.963 102.247 49.931 1.00 37.83 219 GLU B C 1
ATOM 5802 O O . GLU B 1 245 ? 75.195 102.187 48.721 1.00 37.86 219 GLU B O 1
ATOM 5808 N N . TRP B 1 246 ? 74.336 101.286 50.602 1.00 36.59 220 TRP B N 1
ATOM 5809 C CA . TRP B 1 246 ? 73.938 100.040 49.951 1.00 38.72 220 TRP B CA 1
ATOM 5810 C C . TRP B 1 246 ? 72.586 99.555 50.476 1.00 36.89 220 TRP B C 1
ATOM 5811 O O . TRP B 1 246 ? 72.121 99.982 51.528 1.00 36.54 220 TRP B O 1
ATOM 5822 N N . ARG B 1 247 ? 72.018 98.588 49.752 1.00 60.03 221 ARG B N 1
ATOM 5823 C CA . ARG B 1 247 ? 70.721 98.019 50.066 1.00 46.33 221 ARG B CA 1
ATOM 5824 C C . ARG B 1 247 ? 70.654 96.552 49.662 1.00 53.54 221 ARG B C 1
ATOM 5825 O O . ARG B 1 247 ? 71.351 96.112 48.747 1.00 42.70 221 ARG B O 1
ATOM 5833 N N . TYR B 1 248 ? 69.830 95.796 50.386 1.00 34.62 222 TYR B N 1
ATOM 5834 C CA . TYR B 1 248 ? 69.367 94.498 49.909 1.00 33.98 222 TYR B CA 1
ATOM 5835 C C . TYR B 1 248 ? 68.349 94.705 48.795 1.00 34.65 222 TYR B C 1
ATOM 5836 O O . TYR B 1 248 ? 67.447 95.544 48.915 1.00 40.27 222 TYR B O 1
ATOM 5845 N N . VAL B 1 249 ? 68.458 93.906 47.734 1.00 33.40 223 VAL B N 1
ATOM 5846 C CA . VAL B 1 249 ? 67.679 94.125 46.521 1.00 33.45 223 VAL B CA 1
ATOM 5847 C C . VAL B 1 249 ? 67.094 92.813 46.011 1.00 43.43 223 VAL B C 1
ATOM 5848 O O . VAL B 1 249 ? 67.748 91.765 46.037 1.00 32.23 223 VAL B O 1
ATOM 5852 N N . GLN B 1 250 ? 65.846 92.892 45.539 1.00 36.09 224 GLN B N 1
ATOM 5853 C CA . GLN B 1 250 ? 65.176 91.823 44.816 1.00 35.03 224 GLN B CA 1
ATOM 5854 C C . GLN B 1 250 ? 64.793 92.375 43.456 1.00 32.92 224 GLN B C 1
ATOM 5855 O O . GLN B 1 250 ? 64.295 93.495 43.356 1.00 42.13 224 GLN B O 1
ATOM 5861 N N . VAL B 1 251 ? 65.013 91.588 42.418 1.00 33.21 225 VAL B N 1
ATOM 5862 C CA . VAL B 1 251 ? 64.761 91.986 41.038 1.00 36.29 225 VAL B CA 1
ATOM 5863 C C . VAL B 1 251 ? 63.523 91.265 40.512 1.00 32.38 225 VAL B C 1
ATOM 5864 O O . VAL B 1 251 ? 63.313 90.085 40.794 1.00 34.12 225 VAL B O 1
ATOM 5868 N N . HIS B 1 252 ? 62.680 92.006 39.800 1.00 47.81 226 HIS B N 1
ATOM 5869 C CA . HIS B 1 252 ? 61.433 91.482 39.258 1.00 40.40 226 HIS B CA 1
ATOM 5870 C C . HIS B 1 252 ? 61.310 91.940 37.813 1.00 34.06 226 HIS B C 1
ATOM 5871 O O . HIS B 1 252 ? 61.203 93.150 37.556 1.00 38.81 226 HIS B O 1
ATOM 5878 N N . LEU B 1 253 ? 61.223 90.994 36.887 1.00 34.38 227 LEU B N 1
ATOM 5879 C CA . LEU B 1 253 ? 60.978 91.304 35.481 1.00 32.84 227 LEU B CA 1
ATOM 5880 C C . LEU B 1 253 ? 59.592 90.785 35.118 1.00 42.98 227 LEU B C 1
ATOM 5881 O O . LEU B 1 253 ? 59.392 89.565 35.057 1.00 32.68 227 LEU B O 1
ATOM 5886 N N . LYS B 1 254 ? 58.636 91.698 34.900 1.00 34.01 228 LYS B N 1
ATOM 5887 C CA . LYS B 1 254 ? 57.238 91.321 34.647 1.00 36.75 228 LYS B CA 1
ATOM 5888 C C . LYS B 1 254 ? 56.920 91.401 33.153 1.00 39.31 228 LYS B C 1
ATOM 5889 O O . LYS B 1 254 ? 57.278 92.369 32.489 1.00 34.86 228 LYS B O 1
ATOM 5895 N N . THR B 1 255 ? 56.260 90.382 32.621 1.00 34.40 229 THR B N 1
ATOM 5896 C CA . THR B 1 255 ? 56.036 90.329 31.187 1.00 39.01 229 THR B CA 1
ATOM 5897 C C . THR B 1 255 ? 55.023 91.384 30.749 1.00 47.75 229 THR B C 1
ATOM 5898 O O . THR B 1 255 ? 53.960 91.551 31.359 1.00 36.13 229 THR B O 1
ATOM 5902 N N . ASP B 1 256 ? 55.369 92.113 29.694 1.00 49.12 230 ASP B N 1
ATOM 5903 C CA . ASP B 1 256 ? 54.455 93.054 29.064 1.00 36.61 230 ASP B CA 1
ATOM 5904 C C . ASP B 1 256 ? 53.442 92.346 28.168 1.00 46.61 230 ASP B C 1
ATOM 5905 O O . ASP B 1 256 ? 52.587 93.010 27.573 1.00 44.48 230 ASP B O 1
ATOM 5910 N N . GLN B 1 257 ? 53.563 91.020 28.006 1.00 40.68 231 GLN B N 1
ATOM 5911 C CA . GLN B 1 257 ? 52.594 90.226 27.259 1.00 39.29 231 GLN B CA 1
ATOM 5912 C C . GLN B 1 257 ? 51.505 89.620 28.127 1.00 38.92 231 GLN B C 1
ATOM 5913 O O . GLN B 1 257 ? 50.560 89.060 27.577 1.00 38.52 231 GLN B O 1
ATOM 5919 N N . GLY B 1 258 ? 51.644 89.663 29.441 1.00 36.52 232 GLY B N 1
ATOM 5920 C CA . GLY B 1 258 ? 50.700 89.047 30.355 1.00 42.51 232 GLY B CA 1
ATOM 5921 C C . GLY B 1 258 ? 51.040 87.611 30.678 1.00 35.93 232 GLY B C 1
ATOM 5922 O O . GLY B 1 258 ? 51.620 86.890 29.880 1.00 35.28 232 GLY B O 1
ATOM 5923 N N . ILE B 1 259 ? 50.682 87.195 31.895 1.00 36.45 233 ILE B N 1
ATOM 5924 C CA . ILE B 1 259 ? 50.809 85.798 32.290 1.00 40.03 233 ILE B CA 1
ATOM 5925 C C . ILE B 1 259 ? 49.794 84.948 31.530 1.00 42.65 233 ILE B C 1
ATOM 5926 O O . ILE B 1 259 ? 48.599 85.279 31.508 1.00 50.61 233 ILE B O 1
ATOM 5931 N N . LYS B 1 260 ? 50.256 83.837 30.945 1.00 34.78 234 LYS B N 1
ATOM 5932 C CA . LYS B 1 260 ? 49.382 82.838 30.362 1.00 47.40 234 LYS B CA 1
ATOM 5933 C C . LYS B 1 260 ? 49.925 81.434 30.598 1.00 47.81 234 LYS B C 1
ATOM 5934 O O . LYS B 1 260 ? 51.117 81.171 30.423 1.00 44.15 234 LYS B O 1
ATOM 5940 N N . ASN B 1 261 ? 49.032 80.512 30.956 1.00 47.75 235 ASN B N 1
ATOM 5941 C CA . ASN B 1 261 ? 49.417 79.157 31.331 1.00 33.49 235 ASN B CA 1
ATOM 5942 C C . ASN B 1 261 ? 48.667 78.105 30.537 1.00 65.07 235 ASN B C 1
ATOM 5943 O O . ASN B 1 261 ? 47.556 78.340 30.073 1.00 44.80 235 ASN B O 1
ATOM 5948 N N . LEU B 1 262 ? 49.292 76.934 30.408 1.00 32.77 236 LEU B N 1
ATOM 5949 C CA . LEU B 1 262 ? 48.639 75.710 29.974 1.00 55.15 236 LEU B CA 1
ATOM 5950 C C . LEU B 1 262 ? 48.094 74.969 31.192 1.00 44.45 236 LEU B C 1
ATOM 5951 O O . LEU B 1 262 ? 48.615 75.101 32.299 1.00 35.86 236 LEU B O 1
ATOM 5956 N N . ASN B 1 263 ? 47.111 74.115 30.971 1.00 34.09 237 ASN B N 1
ATOM 5957 C CA . ASN B 1 263 ? 46.749 73.127 31.981 1.00 35.98 237 ASN B CA 1
ATOM 5958 C C . ASN B 1 263 ? 47.475 71.817 31.682 1.00 41.76 237 ASN B C 1
ATOM 5959 O O . ASN B 1 263 ? 48.066 71.637 30.619 1.00 34.76 237 ASN B O 1
ATOM 5964 N N . ASN B 1 264 ? 47.401 70.892 32.640 1.00 32.16 238 ASN B N 1
ATOM 5965 C CA . ASN B 1 264 ? 48.235 69.695 32.594 1.00 41.65 238 ASN B CA 1
ATOM 5966 C C . ASN B 1 264 ? 48.023 68.925 31.302 1.00 43.74 238 ASN B C 1
ATOM 5967 O O . ASN B 1 264 ? 48.975 68.426 30.707 1.00 30.44 238 ASN B O 1
ATOM 5972 N N . GLU B 1 265 ? 46.777 68.837 30.838 1.00 31.94 239 GLU B N 1
ATOM 5973 C CA . GLU B 1 265 ? 46.450 68.047 29.654 1.00 52.42 239 GLU B CA 1
ATOM 5974 C C . GLU B 1 265 ? 46.861 68.743 28.365 1.00 31.81 239 GLU B C 1
ATOM 5975 O O . GLU B 1 265 ? 47.269 68.081 27.400 1.00 37.50 239 GLU B O 1
ATOM 5981 N N . GLU B 1 266 ? 46.758 70.065 28.313 1.00 32.24 240 GLU B N 1
ATOM 5982 C CA . GLU B 1 266 ? 47.258 70.790 27.151 1.00 32.12 240 GLU B CA 1
ATOM 5983 C C . GLU B 1 266 ? 48.775 70.631 27.055 1.00 31.10 240 GLU B C 1
ATOM 5984 O O . GLU B 1 266 ? 49.331 70.417 25.959 1.00 30.71 240 GLU B O 1
ATOM 5990 N N . ALA B 1 267 ? 49.450 70.696 28.208 1.00 32.67 241 ALA B N 1
ATOM 5991 C CA . ALA B 1 267 ? 50.900 70.510 28.244 1.00 29.77 241 ALA B CA 1
ATOM 5992 C C . ALA B 1 267 ? 51.293 69.108 27.776 1.00 36.21 241 ALA B C 1
ATOM 5993 O O . ALA B 1 267 ? 52.267 68.945 27.020 1.00 32.59 241 ALA B O 1
ATOM 5995 N N . THR B 1 268 ? 50.527 68.076 28.194 1.00 29.34 242 THR B N 1
ATOM 5996 C CA . THR B 1 268 ? 50.881 66.698 27.834 1.00 28.79 242 THR B CA 1
ATOM 5997 C C . THR B 1 268 ? 50.686 66.448 26.343 1.00 29.68 242 THR B C 1
ATOM 5998 O O . THR B 1 268 ? 51.467 65.716 25.702 1.00 28.21 242 THR B O 1
ATOM 6002 N N . LYS B 1 269 ? 49.614 66.991 25.794 1.00 29.63 243 LYS B N 1
ATOM 6003 C CA . LYS B 1 269 ? 49.283 66.761 24.406 1.00 29.91 243 LYS B CA 1
ATOM 6004 C C . LYS B 1 269 ? 50.306 67.420 23.508 1.00 29.38 243 LYS B C 1
ATOM 6005 O O . LYS B 1 269 ? 50.715 66.834 22.508 1.00 31.45 243 LYS B O 1
ATOM 6011 N N . LEU B 1 270 ? 50.716 68.649 23.853 1.00 30.70 244 LEU B N 1
ATOM 6012 C CA . LEU B 1 270 ? 51.705 69.374 23.072 1.00 29.91 244 LEU B CA 1
ATOM 6013 C C . LEU B 1 270 ? 53.069 68.699 23.140 1.00 33.90 244 LEU B C 1
ATOM 6014 O O . LEU B 1 270 ? 53.839 68.737 22.172 1.00 29.91 244 LEU B O 1
ATOM 6019 N N . ALA B 1 271 ? 53.382 68.090 24.279 1.00 28.22 245 ALA B N 1
ATOM 6020 C CA . ALA B 1 271 ? 54.626 67.361 24.419 1.00 31.37 245 ALA B CA 1
ATOM 6021 C C . ALA B 1 271 ? 54.765 66.288 23.349 1.00 36.25 245 ALA B C 1
ATOM 6022 O O . ALA B 1 271 ? 55.823 66.156 22.737 1.00 25.97 245 ALA B O 1
ATOM 6024 N N . GLY B 1 272 ? 53.697 65.566 23.055 1.00 30.82 246 GLY B N 1
ATOM 6025 C CA . GLY B 1 272 ? 53.785 64.524 22.051 1.00 26.71 246 GLY B CA 1
ATOM 6026 C C . GLY B 1 272 ? 53.692 65.101 20.659 1.00 26.97 246 GLY B C 1
ATOM 6027 O O . GLY B 1 272 ? 54.313 64.608 19.717 1.00 26.57 246 GLY B O 1
ATOM 6028 N N . GLU B 1 273 ? 52.860 66.120 20.493 1.00 28.56 247 GLU B N 1
ATOM 6029 C CA . GLU B 1 273 ? 52.607 66.636 19.157 1.00 29.72 247 GLU B CA 1
ATOM 6030 C C . GLU B 1 273 ? 53.583 67.718 18.736 1.00 35.44 247 GLU B C 1
ATOM 6031 O O . GLU B 1 273 ? 53.822 67.866 17.536 1.00 27.86 247 GLU B O 1
ATOM 6037 N N . ASN B 1 274 ? 54.142 68.481 19.667 1.00 45.04 248 ASN B N 1
ATOM 6038 C CA . ASN B 1 274 ? 55.114 69.521 19.331 1.00 43.05 248 ASN B CA 1
ATOM 6039 C C . ASN B 1 274 ? 56.036 69.756 20.505 1.00 36.86 248 ASN B C 1
ATOM 6040 O O . ASN B 1 274 ? 55.822 70.656 21.316 1.00 27.25 248 ASN B O 1
ATOM 6045 N N . PRO B 1 275 ? 57.094 68.949 20.633 1.00 43.48 249 PRO B N 1
ATOM 6046 C CA . PRO B 1 275 ? 58.042 69.145 21.745 1.00 35.50 249 PRO B CA 1
ATOM 6047 C C . PRO B 1 275 ? 58.795 70.467 21.667 1.00 27.32 249 PRO B C 1
ATOM 6048 O O . PRO B 1 275 ? 59.347 70.902 22.689 1.00 28.05 249 PRO B O 1
ATOM 6052 N N . ASP B 1 276 ? 58.757 71.175 20.533 1.00 31.36 250 ASP B N 1
ATOM 6053 C CA . ASP B 1 276 ? 59.462 72.444 20.393 1.00 33.76 250 ASP B CA 1
ATOM 6054 C C . ASP B 1 276 ? 58.523 73.643 20.324 1.00 33.27 250 ASP B C 1
ATOM 6055 O O . ASP B 1 276 ? 58.846 74.658 19.712 1.00 39.05 250 ASP B O 1
ATOM 6060 N N . TYR B 1 277 ? 57.378 73.531 20.990 1.00 27.35 251 TYR B N 1
ATOM 6061 C CA . TYR B 1 277 ? 56.327 74.544 20.920 1.00 35.08 251 TYR B CA 1
ATOM 6062 C C . TYR B 1 277 ? 56.824 75.924 21.354 1.00 30.03 251 TYR B C 1
ATOM 6063 O O . TYR B 1 277 ? 56.517 76.938 20.717 1.00 30.11 251 TYR B O 1
ATOM 6072 N N . CYS B 1 278 ? 57.563 75.987 22.455 1.00 38.41 252 CYS B N 1
ATOM 6073 C CA . CYS B 1 278 ? 57.969 77.289 22.959 1.00 28.22 252 CYS B CA 1
ATOM 6074 C C . CYS B 1 278 ? 59.094 77.878 22.120 1.00 33.03 252 CYS B C 1
ATOM 6075 O O . CYS B 1 278 ? 59.138 79.086 21.883 1.00 33.11 252 CYS B O 1
ATOM 6078 N N . GLN B 1 279 ? 60.002 77.045 21.626 1.00 43.29 253 GLN B N 1
ATOM 6079 C CA . GLN B 1 279 ? 61.028 77.560 20.714 1.00 33.37 253 GLN B CA 1
ATOM 6080 C C . GLN B 1 279 ? 60.398 78.156 19.459 1.00 27.62 253 GLN B C 1
ATOM 6081 O O . GLN B 1 279 ? 60.810 79.221 18.996 1.00 27.88 253 GLN B O 1
ATOM 6087 N N . LYS B 1 280 ? 59.395 77.481 18.897 1.00 30.37 254 LYS B N 1
ATOM 6088 C CA . LYS B 1 280 ? 58.732 77.997 17.703 1.00 29.55 254 LYS B CA 1
ATOM 6089 C C . LYS B 1 280 ? 58.041 79.321 17.981 1.00 39.39 254 LYS B C 1
ATOM 6090 O O . LYS B 1 280 ? 58.107 80.245 17.159 1.00 36.96 254 LYS B O 1
ATOM 6096 N N . ASP B 1 281 ? 57.357 79.423 19.123 1.00 29.60 255 ASP B N 1
ATOM 6097 C CA . ASP B 1 281 ? 56.670 80.661 19.478 1.00 40.67 255 ASP B CA 1
ATOM 6098 C C . ASP B 1 281 ? 57.637 81.829 19.589 1.00 49.89 255 ASP B C 1
ATOM 6099 O O . ASP B 1 281 ? 57.379 82.917 19.046 1.00 31.00 255 ASP B O 1
ATOM 6104 N N . LEU B 1 282 ? 58.740 81.629 20.326 1.00 29.67 256 LEU B N 1
ATOM 6105 C CA . LEU B 1 282 ? 59.715 82.686 20.515 1.00 35.11 256 LEU B CA 1
ATOM 6106 C C . LEU B 1 282 ? 60.313 83.098 19.186 1.00 29.64 256 LEU B C 1
ATOM 6107 O O . LEU B 1 282 ? 60.277 84.267 18.814 1.00 33.35 256 LEU B O 1
ATOM 6112 N N . PHE B 1 283 ? 60.817 82.142 18.429 1.00 29.09 257 PHE B N 1
ATOM 6113 C CA . PHE B 1 283 ? 61.477 82.474 17.184 1.00 29.07 257 PHE B CA 1
ATOM 6114 C C . PHE B 1 283 ? 60.531 83.177 16.221 1.00 29.92 257 PHE B C 1
ATOM 6115 O O . PHE B 1 283 ? 60.887 84.194 15.626 1.00 31.50 257 PHE B O 1
ATOM 6123 N N . GLU B 1 284 ? 59.327 82.631 16.036 1.00 30.28 258 GLU B N 1
ATOM 6124 C CA . GLU B 1 284 ? 58.424 83.174 15.034 1.00 31.10 258 GLU B CA 1
ATOM 6125 C C . GLU B 1 284 ? 57.923 84.550 15.433 1.00 31.89 258 GLU B C 1
ATOM 6126 O O . GLU B 1 284 ? 57.792 85.440 14.586 1.00 39.22 258 GLU B O 1
ATOM 6132 N N . ASN B 1 285 ? 57.639 84.766 16.711 1.00 31.95 259 ASN B N 1
ATOM 6133 C CA . ASN B 1 285 ? 57.142 86.096 17.070 1.00 32.76 259 ASN B CA 1
ATOM 6134 C C . ASN B 1 285 ? 58.221 87.147 16.866 1.00 41.09 259 ASN B C 1
ATOM 6135 O O . ASN B 1 285 ? 57.929 88.242 16.386 1.00 42.78 259 ASN B O 1
ATOM 6140 N N . ILE B 1 286 ? 59.482 86.828 17.181 1.00 35.90 260 ILE B N 1
ATOM 6141 C CA . ILE B 1 286 ? 60.555 87.781 16.914 1.00 31.89 260 ILE B CA 1
ATOM 6142 C C . ILE B 1 286 ? 60.723 87.988 15.417 1.00 32.12 260 ILE B C 1
ATOM 6143 O O . ILE B 1 286 ? 60.815 89.124 14.944 1.00 32.81 260 ILE B O 1
ATOM 6148 N N . ALA B 1 287 ? 60.697 86.906 14.636 1.00 31.74 261 ALA B N 1
ATOM 6149 C CA . ALA B 1 287 ? 60.964 87.031 13.205 1.00 31.91 261 ALA B CA 1
ATOM 6150 C C . ALA B 1 287 ? 59.952 87.934 12.500 1.00 41.69 261 ALA B C 1
ATOM 6151 O O . ALA B 1 287 ? 60.276 88.539 11.466 1.00 37.44 261 ALA B O 1
ATOM 6153 N N . LYS B 1 288 ? 58.723 88.035 13.020 1.00 48.00 262 LYS B N 1
ATOM 6154 C CA . LYS B 1 288 ? 57.701 88.861 12.385 1.00 41.72 262 LYS B CA 1
ATOM 6155 C C . LYS B 1 288 ? 57.566 90.247 12.996 1.00 47.87 262 LYS B C 1
ATOM 6156 O O . LYS B 1 288 ? 56.733 91.038 12.537 1.00 52.49 262 LYS B O 1
ATOM 6162 N N . GLY B 1 289 ? 58.346 90.563 14.019 1.00 44.12 263 GLY B N 1
ATOM 6163 C CA . GLY B 1 289 ? 58.305 91.875 14.619 1.00 37.92 263 GLY B CA 1
ATOM 6164 C C . GLY B 1 289 ? 57.506 91.986 15.894 1.00 42.62 263 GLY B C 1
ATOM 6165 O O . GLY B 1 289 ? 57.484 93.066 16.483 1.00 51.98 263 GLY B O 1
ATOM 6166 N N . ASN B 1 290 ? 56.876 90.910 16.357 1.00 43.55 264 ASN B N 1
ATOM 6167 C CA . ASN B 1 290 ? 56.101 90.955 17.599 1.00 48.68 264 ASN B CA 1
ATOM 6168 C C . ASN B 1 290 ? 57.034 90.688 18.777 1.00 53.16 264 ASN B C 1
ATOM 6169 O O . ASN B 1 290 ? 56.923 89.696 19.498 1.00 34.27 264 ASN B O 1
ATOM 6174 N N . TYR B 1 291 ? 57.929 91.655 18.986 1.00 54.74 265 TYR B N 1
ATOM 6175 C CA . TYR B 1 291 ? 58.991 91.543 19.975 1.00 35.67 265 TYR B CA 1
ATOM 6176 C C . TYR B 1 291 ? 58.436 91.551 21.390 1.00 34.23 265 TYR B C 1
ATOM 6177 O O . TYR B 1 291 ? 57.785 92.520 21.784 1.00 35.00 265 TYR B O 1
ATOM 6186 N N . PRO B 1 292 ? 58.690 90.536 22.193 1.00 39.11 266 PRO B N 1
ATOM 6187 C CA . PRO B 1 292 ? 58.215 90.584 23.583 1.00 35.52 266 PRO B CA 1
ATOM 6188 C C . PRO B 1 292 ? 59.058 91.533 24.423 1.00 33.70 266 PRO B C 1
ATOM 6189 O O . PRO B 1 292 ? 60.243 91.787 24.134 1.00 35.92 266 PRO B O 1
ATOM 6193 N N . SER B 1 293 ? 58.431 92.067 25.472 1.00 34.20 267 SER B N 1
ATOM 6194 C CA . SER B 1 293 ? 59.106 92.990 26.363 1.00 41.95 267 SER B CA 1
ATOM 6195 C C . SER B 1 293 ? 58.746 92.704 27.808 1.00 41.44 267 SER B C 1
ATOM 6196 O O . SER B 1 293 ? 57.783 92.009 28.114 1.00 34.40 267 SER B O 1
ATOM 6199 N N . TRP B 1 294 ? 59.573 93.229 28.697 1.00 37.15 268 TRP B N 1
ATOM 6200 C CA . TRP B 1 294 ? 59.373 93.079 30.123 1.00 34.18 268 TRP B CA 1
ATOM 6201 C C . TRP B 1 294 ? 59.704 94.390 30.821 1.00 45.29 268 TRP B C 1
ATOM 6202 O O . TRP B 1 294 ? 60.525 95.177 30.354 1.00 34.75 268 TRP B O 1
ATOM 6213 N N . THR B 1 295 ? 59.063 94.612 31.953 1.00 35.13 269 THR B N 1
ATOM 6214 C CA . THR B 1 295 ? 59.306 95.801 32.755 1.00 35.66 269 THR B CA 1
ATOM 6215 C C . THR B 1 295 ? 60.119 95.411 33.979 1.00 35.15 269 THR B C 1
ATOM 6216 O O . THR B 1 295 ? 59.749 94.493 34.715 1.00 34.88 269 THR B O 1
ATOM 6220 N N . LEU B 1 296 ? 61.236 96.090 34.165 1.00 36.56 270 LEU B N 1
ATOM 6221 C CA . LEU B 1 296 ? 62.136 95.792 35.258 1.00 35.07 270 LEU B CA 1
ATOM 6222 C C . LEU B 1 296 ? 61.786 96.654 36.461 1.00 35.26 270 LEU B C 1
ATOM 6223 O O . LEU B 1 296 ? 61.710 97.880 36.356 1.00 56.65 270 LEU B O 1
ATOM 6228 N N . TYR B 1 297 ? 61.584 95.994 37.596 1.00 35.10 271 TYR B N 1
ATOM 6229 C CA . TYR B 1 297 ? 61.381 96.612 38.884 1.00 35.63 271 TYR B CA 1
ATOM 6230 C C . TYR B 1 297 ? 62.378 96.034 39.882 1.00 49.26 271 TYR B C 1
ATOM 6231 O O . TYR B 1 297 ? 62.898 94.920 39.693 1.00 34.27 271 TYR B O 1
ATOM 6240 N N . ILE B 1 298 ? 62.563 96.750 41.003 1.00 35.49 272 ILE B N 1
ATOM 6241 C CA . ILE B 1 298 ? 63.331 96.224 42.122 1.00 35.10 272 ILE B CA 1
ATOM 6242 C C . ILE B 1 298 ? 62.585 96.458 43.421 1.00 35.69 272 ILE B C 1
ATOM 6243 O O . ILE B 1 298 ? 61.750 97.364 43.523 1.00 36.49 272 ILE B O 1
ATOM 6248 N N . GLN B 1 299 ? 62.860 95.599 44.403 1.00 41.12 273 GLN B N 1
ATOM 6249 C CA . GLN B 1 299 ? 62.568 95.873 45.800 1.00 45.92 273 GLN B CA 1
ATOM 6250 C C . GLN B 1 299 ? 63.864 96.190 46.523 1.00 36.73 273 GLN B C 1
ATOM 6251 O O . GLN B 1 299 ? 64.910 95.578 46.232 1.00 36.66 273 GLN B O 1
ATOM 6257 N N . THR B 1 300 ? 63.801 97.108 47.484 1.00 36.34 274 THR B N 1
ATOM 6258 C CA . THR B 1 300 ? 64.966 97.447 48.291 1.00 39.76 274 THR B CA 1
ATOM 6259 C C . THR B 1 300 ? 64.602 97.374 49.768 1.00 43.74 274 THR B C 1
ATOM 6260 O O . THR B 1 300 ? 63.440 97.467 50.149 1.00 47.16 274 THR B O 1
ATOM 6264 N N . MET B 1 301 ? 65.616 97.206 50.603 1.00 42.94 275 MET B N 1
ATOM 6265 C CA . MET B 1 301 ? 65.457 97.031 52.044 1.00 41.58 275 MET B CA 1
ATOM 6266 C C . MET B 1 301 ? 66.732 97.480 52.745 1.00 47.43 275 MET B C 1
ATOM 6267 O O . MET B 1 301 ? 67.842 97.219 52.268 1.00 36.33 275 MET B O 1
ATOM 6272 N N . THR B 1 302 ? 66.560 98.155 53.871 1.00 50.12 276 THR B N 1
ATOM 6273 C CA . THR B 1 302 ? 67.698 98.605 54.653 1.00 53.56 276 THR B CA 1
ATOM 6274 C C . THR B 1 302 ? 68.168 97.484 55.575 1.00 54.81 276 THR B C 1
ATOM 6275 O O . THR B 1 302 ? 67.454 96.503 55.816 1.00 48.73 276 THR B O 1
ATOM 6279 N N . GLU B 1 303 ? 69.396 97.635 56.078 1.00 60.87 277 GLU B N 1
ATOM 6280 C CA . GLU B 1 303 ? 69.926 96.650 57.010 1.00 57.00 277 GLU B CA 1
ATOM 6281 C C . GLU B 1 303 ? 69.070 96.609 58.270 1.00 60.96 277 GLU B C 1
ATOM 6282 O O . GLU B 1 303 ? 68.842 95.536 58.842 1.00 50.12 277 GLU B O 1
ATOM 6288 N N . GLU B 1 304 ? 68.554 97.770 58.693 1.00 49.76 278 GLU B N 1
ATOM 6289 C CA . GLU B 1 304 ? 67.687 97.824 59.869 1.00 57.16 278 GLU B CA 1
ATOM 6290 C C . GLU B 1 304 ? 66.384 97.076 59.622 1.00 56.20 278 GLU B C 1
ATOM 6291 O O . GLU B 1 304 ? 65.947 96.274 60.454 1.00 78.15 278 GLU B O 1
ATOM 6297 N N . GLU B 1 305 ? 65.753 97.325 58.476 1.00 47.84 279 GLU B N 1
ATOM 6298 C CA . GLU B 1 305 ? 64.521 96.618 58.168 1.00 49.49 279 GLU B CA 1
ATOM 6299 C C . GLU B 1 305 ? 64.762 95.110 58.137 1.00 44.62 279 GLU B C 1
ATOM 6300 O O . GLU B 1 305 ? 63.913 94.323 58.571 1.00 44.39 279 GLU B O 1
ATOM 6306 N N . ALA B 1 306 ? 65.942 94.682 57.662 1.00 49.32 280 ALA B N 1
ATOM 6307 C CA . ALA B 1 306 ? 66.159 93.251 57.469 1.00 42.03 280 ALA B CA 1
ATOM 6308 C C . ALA B 1 306 ? 66.201 92.493 58.790 1.00 43.21 280 ALA B C 1
ATOM 6309 O O . ALA B 1 306 ? 65.805 91.322 58.843 1.00 54.06 280 ALA B O 1
ATOM 6311 N N . GLU B 1 307 ? 66.683 93.131 59.861 1.00 45.63 281 GLU B N 1
ATOM 6312 C CA . GLU B 1 307 ? 66.798 92.443 61.141 1.00 62.79 281 GLU B CA 1
ATOM 6313 C C . GLU B 1 307 ? 65.460 92.326 61.851 1.00 70.90 281 GLU B C 1
ATOM 6314 O O . GLU B 1 307 ? 65.293 91.429 62.686 1.00 72.21 281 GLU B O 1
ATOM 6320 N N . LYS B 1 308 ? 64.504 93.199 61.531 1.00 64.12 282 LYS B N 1
ATOM 6321 C CA . LYS B 1 308 ? 63.171 93.127 62.111 1.00 64.13 282 LYS B CA 1
ATOM 6322 C C . LYS B 1 308 ? 62.272 92.107 61.429 1.00 46.93 282 LYS B C 1
ATOM 6323 O O . LYS B 1 308 ? 61.170 91.858 61.925 1.00 47.77 282 LYS B O 1
ATOM 6329 N N . LEU B 1 309 ? 62.714 91.499 60.332 1.00 50.53 283 LEU B N 1
ATOM 6330 C CA . LEU B 1 309 ? 61.867 90.564 59.614 1.00 44.80 283 LEU B CA 1
ATOM 6331 C C . LEU B 1 309 ? 61.627 89.301 60.443 1.00 47.54 283 LEU B C 1
ATOM 6332 O O . LEU B 1 309 ? 62.480 88.896 61.246 1.00 50.92 283 LEU B O 1
ATOM 6337 N N . PRO B 1 310 ? 60.458 88.674 60.286 1.00 47.91 284 PRO B N 1
ATOM 6338 C CA . PRO B 1 310 ? 60.237 87.346 60.880 1.00 56.08 284 PRO B CA 1
ATOM 6339 C C . PRO B 1 310 ? 60.895 86.197 60.125 1.00 48.49 284 PRO B C 1
ATOM 6340 O O . PRO B 1 310 ? 60.741 85.043 60.538 1.00 47.68 284 PRO B O 1
ATOM 6344 N N . PHE B 1 311 ? 61.552 86.467 59.002 1.00 40.98 285 PHE B N 1
ATOM 6345 C CA . PHE B 1 311 ? 62.331 85.460 58.294 1.00 52.38 285 PHE B CA 1
ATOM 6346 C C . PHE B 1 311 ? 63.656 86.095 57.895 1.00 46.43 285 PHE B C 1
ATOM 6347 O O . PHE B 1 311 ? 63.947 87.238 58.246 1.00 50.91 285 PHE B O 1
ATOM 6355 N N . SER B 1 312 ? 64.480 85.327 57.186 1.00 41.14 286 SER B N 1
ATOM 6356 C CA . SER B 1 312 ? 65.804 85.777 56.798 1.00 35.73 286 SER B CA 1
ATOM 6357 C C . SER B 1 312 ? 65.808 86.247 55.349 1.00 34.18 286 SER B C 1
ATOM 6358 O O . SER B 1 312 ? 65.367 85.532 54.449 1.00 32.85 286 SER B O 1
ATOM 6361 N N . VAL B 1 313 ? 66.390 87.420 55.122 1.00 34.57 287 VAL B N 1
ATOM 6362 C CA . VAL B 1 313 ? 66.649 87.920 53.784 1.00 33.44 287 VAL B CA 1
ATOM 6363 C C . VAL B 1 313 ? 67.603 87.009 53.030 1.00 46.61 287 VAL B C 1
ATOM 6364 O O . VAL B 1 313 ? 67.735 87.117 51.811 1.00 31.16 287 VAL B O 1
ATOM 6368 N N . PHE B 1 314 ? 68.290 86.125 53.732 1.00 37.27 288 PHE B N 1
ATOM 6369 C CA . PHE B 1 314 ? 69.158 85.137 53.127 1.00 31.58 288 PHE B CA 1
ATOM 6370 C C . PHE B 1 314 ? 68.469 83.840 52.778 1.00 48.54 288 PHE B C 1
ATOM 6371 O O . PHE B 1 314 ? 69.138 82.917 52.306 1.00 32.58 288 PHE B O 1
ATOM 6379 N N . ASP B 1 315 ? 67.175 83.751 52.989 1.00 45.29 289 ASP B N 1
ATOM 6380 C CA . ASP B 1 315 ? 66.421 82.524 52.775 1.00 31.33 289 ASP B CA 1
ATOM 6381 C C . ASP B 1 315 ? 65.754 82.555 51.390 1.00 37.48 289 ASP B C 1
ATOM 6382 O O . ASP B 1 315 ? 64.797 83.327 51.140 1.00 29.10 289 ASP B O 1
ATOM 6387 N N . LEU B 1 316 ? 66.250 81.685 50.506 1.00 27.91 290 LEU B N 1
ATOM 6388 C CA . LEU B 1 316 ? 65.768 81.597 49.142 1.00 32.38 290 LEU B CA 1
ATOM 6389 C C . LEU B 1 316 ? 64.315 81.142 49.042 1.00 36.08 290 LEU B C 1
ATOM 6390 O O . LEU B 1 316 ? 63.657 81.406 48.020 1.00 34.47 290 LEU B O 1
ATOM 6395 N N . THR B 1 317 ? 63.779 80.493 50.070 1.00 30.51 291 THR B N 1
ATOM 6396 C CA . THR B 1 317 ? 62.423 79.996 49.981 1.00 32.60 291 THR B CA 1
ATOM 6397 C C . THR B 1 317 ? 61.401 81.021 50.438 1.00 29.66 291 THR B C 1
ATOM 6398 O O . THR B 1 317 ? 60.218 80.694 50.518 1.00 39.45 291 THR B O 1
ATOM 6402 N N . LYS B 1 318 ? 61.832 82.247 50.727 1.00 35.04 292 LYS B N 1
ATOM 6403 C CA . LYS B 1 318 ? 60.961 83.291 51.237 1.00 42.89 292 LYS B CA 1
ATOM 6404 C C . LYS B 1 318 ? 60.905 84.445 50.245 1.00 46.76 292 LYS B C 1
ATOM 6405 O O . LYS B 1 318 ? 61.894 84.758 49.579 1.00 45.56 292 LYS B O 1
ATOM 6411 N N . VAL B 1 319 ? 59.752 85.116 50.202 1.00 46.15 293 VAL B N 1
ATOM 6412 C CA . VAL B 1 319 ? 59.554 86.313 49.386 1.00 37.46 293 VAL B CA 1
ATOM 6413 C C . VAL B 1 319 ? 59.351 87.527 50.286 1.00 45.32 293 VAL B C 1
ATOM 6414 O O . VAL B 1 319 ? 58.989 87.408 51.458 1.00 46.41 293 VAL B O 1
ATOM 6418 N N . TRP B 1 320 ? 59.571 88.717 49.711 1.00 45.73 294 TRP B N 1
ATOM 6419 C CA . TRP B 1 320 ? 59.342 89.964 50.434 1.00 43.67 294 TRP B CA 1
ATOM 6420 C C . TRP B 1 320 ? 57.945 90.498 50.099 1.00 47.95 294 TRP B C 1
ATOM 6421 O O . TRP B 1 320 ? 57.689 90.853 48.947 1.00 35.15 294 TRP B O 1
ATOM 6432 N N . PRO B 1 321 ? 57.037 90.567 51.057 1.00 37.57 295 PRO B N 1
ATOM 6433 C CA . PRO B 1 321 ? 55.665 91.023 50.747 1.00 49.57 295 PRO B CA 1
ATOM 6434 C C . PRO B 1 321 ? 55.611 92.402 50.101 1.00 50.54 295 PRO B C 1
ATOM 6435 O O . PRO B 1 321 ? 56.289 93.335 50.537 1.00 42.20 295 PRO B O 1
ATOM 6439 N N . HIS B 1 322 ? 54.790 92.510 49.045 1.00 41.45 296 HIS B N 1
ATOM 6440 C CA . HIS B 1 322 ? 54.746 93.723 48.224 1.00 39.71 296 HIS B CA 1
ATOM 6441 C C . HIS B 1 322 ? 54.270 94.949 49.008 1.00 48.31 296 HIS B C 1
ATOM 6442 O O . HIS B 1 322 ? 54.692 96.078 48.732 1.00 41.92 296 HIS B O 1
ATOM 6449 N N . LYS B 1 323 ? 53.312 94.761 49.926 1.00 42.77 297 LYS B N 1
ATOM 6450 C CA . LYS B 1 323 ? 52.748 95.916 50.628 1.00 53.73 297 LYS B CA 1
ATOM 6451 C C . LYS B 1 323 ? 53.823 96.646 51.428 1.00 52.26 297 LYS B C 1
ATOM 6452 O O . LYS B 1 323 ? 53.823 97.883 51.495 1.00 56.05 297 LYS B O 1
ATOM 6458 N N . GLN B 1 324 ? 54.710 95.890 52.093 1.00 47.86 298 GLN B N 1
ATOM 6459 C CA . GLN B 1 324 ? 55.797 96.489 52.866 1.00 43.81 298 GLN B CA 1
ATOM 6460 C C . GLN B 1 324 ? 56.976 96.902 51.998 1.00 42.45 298 GLN B C 1
ATOM 6461 O O . GLN B 1 324 ? 57.694 97.834 52.353 1.00 43.19 298 GLN B O 1
ATOM 6467 N N . PHE B 1 325 ? 57.211 96.203 50.895 1.00 43.10 299 PHE B N 1
ATOM 6468 C CA . PHE B 1 325 ? 58.354 96.433 50.009 1.00 51.77 299 PHE B CA 1
ATOM 6469 C C . PHE B 1 325 ? 57.844 96.567 48.590 1.00 40.27 299 PHE B C 1
ATOM 6470 O O . PHE B 1 325 ? 57.835 95.606 47.812 1.00 53.26 299 PHE B O 1
ATOM 6478 N N . PRO B 1 326 ? 57.375 97.752 48.231 1.00 52.25 300 PRO B N 1
ATOM 6479 C CA . PRO B 1 326 ? 56.777 97.941 46.910 1.00 45.02 300 PRO B CA 1
ATOM 6480 C C . PRO B 1 326 ? 57.815 97.903 45.809 1.00 62.95 300 PRO B C 1
ATOM 6481 O O . PRO B 1 326 ? 58.991 98.214 45.991 1.00 39.83 300 PRO B O 1
ATOM 6485 N N . LEU B 1 327 ? 57.320 97.564 44.628 1.00 40.16 301 LEU B N 1
ATOM 6486 C CA . LEU B 1 327 ? 58.158 97.546 43.438 1.00 39.74 301 LEU B CA 1
ATOM 6487 C C . LEU B 1 327 ? 58.431 98.968 42.974 1.00 49.60 301 LEU B C 1
ATOM 6488 O O . LEU B 1 327 ? 57.566 99.839 43.067 1.00 42.61 301 LEU B O 1
ATOM 6493 N N . ARG B 1 328 ? 59.627 99.190 42.468 1.00 45.33 302 ARG B N 1
ATOM 6494 C CA . ARG B 1 328 ? 60.070 100.465 41.946 1.00 48.76 302 ARG B CA 1
ATOM 6495 C C . ARG B 1 328 ? 60.564 100.241 40.534 1.00 36.97 302 ARG B C 1
ATOM 6496 O O . ARG B 1 328 ? 61.401 99.363 40.301 1.00 35.15 302 ARG B O 1
ATOM 6504 N N . ARG B 1 329 ? 60.072 101.039 39.599 1.00 36.87 303 ARG B N 1
ATOM 6505 C CA . ARG B 1 329 ? 60.377 100.793 38.198 1.00 36.64 303 ARG B CA 1
ATOM 6506 C C . ARG B 1 329 ? 61.778 101.249 37.811 1.00 39.29 303 ARG B C 1
ATOM 6507 O O . ARG B 1 329 ? 62.291 102.243 38.328 1.00 45.21 303 ARG B O 1
ATOM 6515 N N . VAL B 1 330 ? 62.369 100.522 36.860 1.00 48.02 304 VAL B N 1
ATOM 6516 C CA . VAL B 1 330 ? 63.735 100.787 36.465 1.00 48.86 304 VAL B CA 1
ATOM 6517 C C . VAL B 1 330 ? 63.866 100.965 34.960 1.00 35.42 304 VAL B C 1
ATOM 6518 O O . VAL B 1 330 ? 64.527 101.890 34.489 1.00 35.84 304 VAL B O 1
ATOM 6522 N N . GLY B 1 331 ? 63.281 100.073 34.185 1.00 37.21 305 GLY B N 1
ATOM 6523 C CA . GLY B 1 331 ? 63.452 100.138 32.752 1.00 39.34 305 GLY B CA 1
ATOM 6524 C C . GLY B 1 331 ? 62.633 99.097 32.043 1.00 43.85 305 GLY B C 1
ATOM 6525 O O . GLY B 1 331 ? 61.713 98.519 32.624 1.00 35.86 305 GLY B O 1
ATOM 6526 N N . LYS B 1 332 ? 62.985 98.866 30.781 1.00 44.30 306 LYS B N 1
ATOM 6527 C CA . LYS B 1 332 ? 62.267 97.955 29.905 1.00 38.61 306 LYS B CA 1
ATOM 6528 C C . LYS B 1 332 ? 63.295 97.096 29.171 1.00 40.11 306 LYS B C 1
ATOM 6529 O O . LYS B 1 332 ? 64.302 97.602 28.687 1.00 33.90 306 LYS B O 1
ATOM 6535 N N . MET B 1 333 ? 63.043 95.800 29.093 1.00 38.32 307 MET B N 1
ATOM 6536 C CA . MET B 1 333 ? 63.865 94.897 28.310 1.00 40.43 307 MET B CA 1
ATOM 6537 C C . MET B 1 333 ? 63.086 94.452 27.077 1.00 39.83 307 MET B C 1
ATOM 6538 O O . MET B 1 333 ? 61.903 94.116 27.161 1.00 41.92 307 MET B O 1
ATOM 6543 N N . VAL B 1 334 ? 63.748 94.461 25.922 1.00 38.87 308 VAL B N 1
ATOM 6544 C CA . VAL B 1 334 ? 63.127 94.036 24.673 1.00 35.70 308 VAL B CA 1
ATOM 6545 C C . VAL B 1 334 ? 63.997 92.959 24.048 1.00 43.76 308 VAL B C 1
ATOM 6546 O O . VAL B 1 334 ? 65.210 93.125 23.974 1.00 31.68 308 VAL B O 1
ATOM 6550 N N . LEU B 1 335 ? 63.378 91.878 23.582 1.00 32.04 309 LEU B N 1
ATOM 6551 C CA . LEU B 1 335 ? 64.049 90.868 22.765 1.00 37.82 309 LEU B CA 1
ATOM 6552 C C . LEU B 1 335 ? 63.588 91.067 21.328 1.00 32.12 309 LEU B C 1
ATOM 6553 O O . LEU B 1 335 ? 62.387 91.039 21.051 1.00 32.92 309 LEU B O 1
ATOM 6558 N N . ASN B 1 336 ? 64.520 91.336 20.439 1.00 33.78 310 ASN B N 1
ATOM 6559 C CA . ASN B 1 336 ? 64.155 91.704 19.083 1.00 32.93 310 ASN B CA 1
ATOM 6560 C C . ASN B 1 336 ? 65.064 91.075 18.046 1.00 32.39 310 ASN B C 1
ATOM 6561 O O . ASN B 1 336 ? 65.024 91.493 16.884 1.00 33.11 310 ASN B O 1
ATOM 6566 N N . GLU B 1 337 ? 65.866 90.073 18.416 1.00 38.30 311 GLU B N 1
ATOM 6567 C CA . GLU B 1 337 ? 66.883 89.532 17.522 1.00 31.00 311 GLU B CA 1
ATOM 6568 C C . GLU B 1 337 ? 67.034 88.029 17.724 1.00 43.39 311 GLU B C 1
ATOM 6569 O O . GLU B 1 337 ? 67.457 87.569 18.796 1.00 28.78 311 GLU B O 1
ATOM 6575 N N . ASN B 1 338 ? 66.739 87.269 16.673 1.00 36.49 312 ASN B N 1
ATOM 6576 C CA . ASN B 1 338 ? 66.953 85.837 16.803 1.00 28.79 312 ASN B CA 1
ATOM 6577 C C . ASN B 1 338 ? 68.428 85.490 16.618 1.00 34.62 312 ASN B C 1
ATOM 6578 O O . ASN B 1 338 ? 69.162 86.189 15.909 1.00 28.09 312 ASN B O 1
ATOM 6583 N N . PRO B 1 339 ? 68.871 84.402 17.228 1.00 26.88 313 PRO B N 1
ATOM 6584 C CA . PRO B 1 339 ? 70.219 83.901 16.952 1.00 26.44 313 PRO B CA 1
ATOM 6585 C C . PRO B 1 339 ? 70.388 83.440 15.515 1.00 40.48 313 PRO B C 1
ATOM 6586 O O . PRO B 1 339 ? 69.510 82.789 14.943 1.00 29.34 313 PRO B O 1
ATOM 6590 N N . GLU B 1 340 ? 71.570 83.701 14.962 1.00 39.23 314 GLU B N 1
ATOM 6591 C CA . GLU B 1 340 ? 71.870 83.213 13.623 1.00 43.28 314 GLU B CA 1
ATOM 6592 C C . GLU B 1 340 ? 72.188 81.721 13.626 1.00 28.95 314 GLU B C 1
ATOM 6593 O O . GLU B 1 340 ? 71.803 81.011 12.699 1.00 26.82 314 GLU B O 1
ATOM 6599 N N . ASN B 1 341 ? 72.851 81.221 14.678 1.00 24.21 315 ASN B N 1
ATOM 6600 C CA . ASN B 1 341 ? 73.246 79.824 14.789 1.00 23.37 315 ASN B CA 1
ATOM 6601 C C . ASN B 1 341 ? 72.975 79.391 16.217 1.00 29.53 315 ASN B C 1
ATOM 6602 O O . ASN B 1 341 ? 73.608 79.893 17.144 1.00 26.75 315 ASN B O 1
ATOM 6607 N N . TYR B 1 342 ? 72.049 78.453 16.391 1.00 33.61 316 TYR B N 1
ATOM 6608 C CA . TYR B 1 342 ? 71.659 78.010 17.730 1.00 27.73 316 TYR B CA 1
ATOM 6609 C C . TYR B 1 342 ? 72.865 77.497 18.534 1.00 23.90 316 TYR B C 1
ATOM 6610 O O . TYR B 1 342 ? 73.077 77.893 19.689 1.00 21.49 316 TYR B O 1
ATOM 6619 N N . PHE B 1 343 ? 73.661 76.606 17.949 1.00 29.54 317 PHE B N 1
ATOM 6620 C CA . PHE B 1 343 ? 74.785 76.044 18.688 1.00 22.75 317 PHE B CA 1
ATOM 6621 C C . PHE B 1 343 ? 75.776 77.124 19.076 1.00 20.27 317 PHE B C 1
ATOM 6622 O O . PHE B 1 343 ? 76.217 77.193 20.227 1.00 23.02 317 PHE B O 1
ATOM 6630 N N . ALA B 1 344 ? 76.146 77.975 18.125 1.00 20.64 318 ALA B N 1
ATOM 6631 C CA . ALA B 1 344 ? 77.197 78.949 18.382 1.00 26.97 318 ALA B CA 1
ATOM 6632 C C . ALA B 1 344 ? 76.778 79.961 19.433 1.00 29.03 318 ALA B C 1
ATOM 6633 O O . ALA B 1 344 ? 77.593 80.338 20.287 1.00 20.75 318 ALA B O 1
ATOM 6635 N N . GLN B 1 345 ? 75.495 80.392 19.423 1.00 21.60 319 GLN B N 1
ATOM 6636 C CA . GLN B 1 345 ? 75.085 81.454 20.329 1.00 22.04 319 GLN B CA 1
ATOM 6637 C C . GLN B 1 345 ? 74.231 81.009 21.506 1.00 29.88 319 GLN B C 1
ATOM 6638 O O . GLN B 1 345 ? 74.191 81.721 22.496 1.00 34.22 319 GLN B O 1
ATOM 6644 N N . VAL B 1 346 ? 73.477 79.920 21.414 1.00 30.82 320 VAL B N 1
ATOM 6645 C CA . VAL B 1 346 ? 72.648 79.499 22.536 1.00 32.64 320 VAL B CA 1
ATOM 6646 C C . VAL B 1 346 ? 73.299 78.369 23.309 1.00 26.70 320 VAL B C 1
ATOM 6647 O O . VAL B 1 346 ? 73.525 78.511 24.510 1.00 20.86 320 VAL B O 1
ATOM 6651 N N . GLU B 1 347 ? 73.615 77.259 22.632 1.00 20.60 321 GLU B N 1
ATOM 6652 C CA . GLU B 1 347 ? 74.209 76.120 23.319 1.00 25.36 321 GLU B CA 1
ATOM 6653 C C . GLU B 1 347 ? 75.544 76.494 23.984 1.00 20.64 321 GLU B C 1
ATOM 6654 O O . GLU B 1 347 ? 75.860 75.995 25.076 1.00 20.91 321 GLU B O 1
ATOM 6660 N N . GLN B 1 348 ? 76.356 77.331 23.322 1.00 32.33 322 GLN B N 1
ATOM 6661 C CA . GLN B 1 348 ? 77.643 77.710 23.869 1.00 32.64 322 GLN B CA 1
ATOM 6662 C C . GLN B 1 348 ? 77.540 78.903 24.813 1.00 25.29 322 GLN B C 1
ATOM 6663 O O . GLN B 1 348 ? 78.552 79.296 25.412 1.00 25.80 322 GLN B O 1
ATOM 6669 N N . ALA B 1 349 ? 76.353 79.515 24.969 1.00 21.35 323 ALA B N 1
ATOM 6670 C CA . ALA B 1 349 ? 76.235 80.612 25.923 1.00 20.68 323 ALA B CA 1
ATOM 6671 C C . ALA B 1 349 ? 76.552 80.140 27.340 1.00 23.98 323 ALA B C 1
ATOM 6672 O O . ALA B 1 349 ? 76.144 79.044 27.746 1.00 22.35 323 ALA B O 1
ATOM 6674 N N . ALA B 1 350 ? 77.264 80.982 28.094 1.00 20.50 324 ALA B N 1
ATOM 6675 C CA . ALA B 1 350 ? 77.664 80.667 29.465 1.00 28.63 324 ALA B CA 1
ATOM 6676 C C . ALA B 1 350 ? 77.247 81.785 30.410 1.00 23.47 324 ALA B C 1
ATOM 6677 O O . ALA B 1 350 ? 77.722 82.910 30.273 1.00 26.19 324 ALA B O 1
ATOM 6679 N N . PHE B 1 351 ? 76.379 81.474 31.373 1.00 25.43 325 PHE B N 1
ATOM 6680 C CA . PHE B 1 351 ? 75.944 82.398 32.401 1.00 25.59 325 PHE B CA 1
ATOM 6681 C C . PHE B 1 351 ? 76.421 81.976 33.788 1.00 21.33 325 PHE B C 1
ATOM 6682 O O . PHE B 1 351 ? 76.448 80.796 34.117 1.00 33.56 325 PHE B O 1
ATOM 6690 N N . SER B 1 352 ? 76.735 82.945 34.634 1.00 25.20 326 SER B N 1
ATOM 6691 C CA . SER B 1 352 ? 77.086 82.677 36.016 1.00 21.74 326 SER B CA 1
ATOM 6692 C C . SER B 1 352 ? 76.684 83.838 36.906 1.00 22.37 326 SER B C 1
ATOM 6693 O O . SER B 1 352 ? 76.899 85.004 36.523 1.00 29.33 326 SER B O 1
ATOM 6696 N N . PRO B 1 353 ? 76.124 83.585 38.091 1.00 22.56 327 PRO B N 1
ATOM 6697 C CA . PRO B 1 353 ? 75.889 84.710 39.020 1.00 23.19 327 PRO B CA 1
ATOM 6698 C C . PRO B 1 353 ? 77.168 85.412 39.475 1.00 23.37 327 PRO B C 1
ATOM 6699 O O . PRO B 1 353 ? 77.108 86.566 39.922 1.00 32.06 327 PRO B O 1
ATOM 6703 N N . SER B 1 354 ? 78.315 84.764 39.390 1.00 31.19 328 SER B N 1
ATOM 6704 C CA . SER B 1 354 ? 79.553 85.430 39.797 1.00 28.27 328 SER B CA 1
ATOM 6705 C C . SER B 1 354 ? 80.095 86.339 38.710 1.00 33.33 328 SER B C 1
ATOM 6706 O O . SER B 1 354 ? 81.068 87.072 38.964 1.00 38.87 328 SER B O 1
ATOM 6709 N N . HIS B 1 355 ? 79.466 86.333 37.525 1.00 23.17 329 HIS B N 1
ATOM 6710 C CA . HIS B 1 355 ? 79.717 87.372 36.518 1.00 23.57 329 HIS B CA 1
ATOM 6711 C C . HIS B 1 355 ? 78.931 88.625 36.875 1.00 33.67 329 HIS B C 1
ATOM 6712 O O . HIS B 1 355 ? 77.744 88.735 36.552 1.00 25.90 329 HIS B O 1
ATOM 6719 N N . THR B 1 356 ? 79.588 89.586 37.517 1.00 24.70 330 THR B N 1
ATOM 6720 C CA . THR B 1 356 ? 78.908 90.781 37.961 1.00 35.70 330 THR B CA 1
ATOM 6721 C C . THR B 1 356 ? 79.758 92.008 37.656 1.00 36.11 330 THR B C 1
ATOM 6722 O O . THR B 1 356 ? 80.877 91.911 37.157 1.00 34.15 330 THR B O 1
ATOM 6726 N N . VAL B 1 357 ? 79.211 93.173 37.983 1.00 28.93 331 VAL B N 1
ATOM 6727 C CA . VAL B 1 357 ? 79.844 94.460 37.721 1.00 40.80 331 VAL B CA 1
ATOM 6728 C C . VAL B 1 357 ? 80.070 95.206 39.030 1.00 35.48 331 VAL B C 1
ATOM 6729 O O . VAL B 1 357 ? 79.552 94.794 40.086 1.00 34.22 331 VAL B O 1
ATOM 6733 N N . PRO B 1 358 ? 80.881 96.266 39.013 1.00 38.96 332 PRO B N 1
ATOM 6734 C CA . PRO B 1 358 ? 81.008 97.135 40.192 1.00 42.43 332 PRO B CA 1
ATOM 6735 C C . PRO B 1 358 ? 79.647 97.608 40.662 1.00 35.82 332 PRO B C 1
ATOM 6736 O O . PRO B 1 358 ? 78.769 97.886 39.861 1.00 29.87 332 PRO B O 1
ATOM 6740 N N . TYR B 1 359 ? 79.481 97.649 41.976 1.00 30.05 333 TYR B N 1
ATOM 6741 C CA . TYR B 1 359 ? 78.310 98.119 42.719 1.00 31.76 333 TYR B CA 1
ATOM 6742 C C . TYR B 1 359 ? 77.192 97.078 42.783 1.00 32.20 333 TYR B C 1
ATOM 6743 O O . TYR B 1 359 ? 76.209 97.337 43.481 1.00 40.02 333 TYR B O 1
ATOM 6752 N N . GLN B 1 360 ? 77.332 95.906 42.159 1.00 29.10 334 GLN B N 1
ATOM 6753 C CA . GLN B 1 360 ? 76.402 94.797 42.326 1.00 28.56 334 GLN B CA 1
ATOM 6754 C C . GLN B 1 360 ? 77.085 93.574 42.928 1.00 33.17 334 GLN B C 1
ATOM 6755 O O . GLN B 1 360 ? 78.047 93.038 42.347 1.00 38.23 334 GLN B O 1
ATOM 6761 N N . GLU B 1 361 ? 76.563 93.101 44.058 1.00 35.07 335 GLU B N 1
ATOM 6762 C CA . GLU B 1 361 ? 77.174 91.992 44.762 1.00 36.32 335 GLU B CA 1
ATOM 6763 C C . GLU B 1 361 ? 76.167 90.974 45.266 1.00 40.33 335 GLU B C 1
ATOM 6764 O O . GLU B 1 361 ? 74.969 91.242 45.398 1.00 28.09 335 GLU B O 1
ATOM 6770 N N . ALA B 1 362 ? 76.678 89.779 45.543 1.00 26.75 336 ALA B N 1
ATOM 6771 C CA . ALA B 1 362 ? 75.852 88.732 46.120 1.00 43.94 336 ALA B CA 1
ATOM 6772 C C . ALA B 1 362 ? 75.719 88.902 47.625 1.00 37.25 336 ALA B C 1
ATOM 6773 O O . ALA B 1 362 ? 76.644 89.344 48.301 1.00 32.19 336 ALA B O 1
ATOM 6775 N N . SER B 1 363 ? 74.582 88.490 48.156 1.00 32.43 337 SER B N 1
ATOM 6776 C CA . SER B 1 363 ? 74.402 88.431 49.596 1.00 31.03 337 SER B CA 1
ATOM 6777 C C . SER B 1 363 ? 74.885 87.069 50.106 1.00 27.28 337 SER B C 1
ATOM 6778 O O . SER B 1 363 ? 75.301 86.197 49.326 1.00 26.64 337 SER B O 1
ATOM 6781 N N . ALA B 1 364 ? 74.803 86.884 51.429 1.00 35.30 338 ALA B N 1
ATOM 6782 C CA . ALA B 1 364 ? 75.219 85.660 52.090 1.00 29.46 338 ALA B CA 1
ATOM 6783 C C . ALA B 1 364 ? 74.196 84.529 51.983 1.00 38.85 338 ALA B C 1
ATOM 6784 O O . ALA B 1 364 ? 74.350 83.503 52.651 1.00 29.39 338 ALA B O 1
ATOM 6786 N N . ASP B 1 365 ? 73.172 84.676 51.164 1.00 34.75 339 ASP B N 1
ATOM 6787 C CA . ASP B 1 365 ? 72.314 83.553 50.830 1.00 46.09 339 ASP B CA 1
ATOM 6788 C C . ASP B 1 365 ? 73.178 82.345 50.473 1.00 28.33 339 ASP B C 1
ATOM 6789 O O . ASP B 1 365 ? 73.893 82.382 49.475 1.00 29.41 339 ASP B O 1
ATOM 6794 N N . PRO B 1 366 ? 73.134 81.267 51.254 1.00 26.15 340 PRO B N 1
ATOM 6795 C CA . PRO B 1 366 ? 74.114 80.184 51.050 1.00 31.22 340 PRO B CA 1
ATOM 6796 C C . PRO B 1 366 ? 73.945 79.457 49.736 1.00 32.31 340 PRO B C 1
ATOM 6797 O O . PRO B 1 366 ? 74.929 78.945 49.180 1.00 24.55 340 PRO B O 1
ATOM 6801 N N . VAL B 1 367 ? 72.727 79.388 49.212 1.00 27.63 341 VAL B N 1
ATOM 6802 C CA . VAL B 1 367 ? 72.532 78.817 47.887 1.00 38.29 341 VAL B CA 1
ATOM 6803 C C . VAL B 1 367 ? 73.235 79.684 46.860 1.00 24.08 341 VAL B C 1
ATOM 6804 O O . VAL B 1 367 ? 73.986 79.181 46.008 1.00 24.05 341 VAL B O 1
ATOM 6808 N N . LEU B 1 368 ? 73.034 81.008 46.958 1.00 24.48 342 LEU B N 1
ATOM 6809 C CA . LEU B 1 368 ? 73.690 81.942 46.038 1.00 25.07 342 LEU B CA 1
ATOM 6810 C C . LEU B 1 368 ? 75.217 81.836 46.152 1.00 24.13 342 LEU B C 1
ATOM 6811 O O . LEU B 1 368 ? 75.912 81.817 45.133 1.00 29.68 342 LEU B O 1
ATOM 6816 N N . GLN B 1 369 ? 75.740 81.761 47.385 1.00 24.48 343 GLN B N 1
ATOM 6817 C CA . GLN B 1 369 ? 77.193 81.616 47.611 1.00 24.41 343 GLN B CA 1
ATOM 6818 C C . GLN B 1 369 ? 77.775 80.420 46.869 1.00 26.08 343 GLN B C 1
ATOM 6819 O O . GLN B 1 369 ? 78.844 80.528 46.243 1.00 23.51 343 GLN B O 1
ATOM 6825 N N . ALA B 1 370 ? 77.075 79.278 46.906 1.00 23.53 344 ALA B N 1
ATOM 6826 C CA . ALA B 1 370 ? 77.539 78.088 46.214 1.00 22.96 344 ALA B CA 1
ATOM 6827 C C . ALA B 1 370 ? 77.502 78.194 44.685 1.00 27.23 344 ALA B C 1
ATOM 6828 O O . ALA B 1 370 ? 78.331 77.540 43.997 1.00 22.87 344 ALA B O 1
ATOM 6830 N N . ARG B 1 371 ? 76.528 78.919 44.139 1.00 22.53 345 ARG B N 1
ATOM 6831 C CA . ARG B 1 371 ? 76.433 79.145 42.710 1.00 33.01 345 ARG B CA 1
ATOM 6832 C C . ARG B 1 371 ? 77.613 79.960 42.191 1.00 30.32 345 ARG B C 1
ATOM 6833 O O . ARG B 1 371 ? 78.039 79.765 41.039 1.00 31.91 345 ARG B O 1
ATOM 6841 N N . LEU B 1 372 ? 78.168 80.852 43.018 1.00 28.47 346 LEU B N 1
ATOM 6842 C CA . LEU B 1 372 ? 79.338 81.621 42.602 1.00 26.62 346 LEU B CA 1
ATOM 6843 C C . LEU B 1 372 ? 80.496 80.711 42.232 1.00 35.05 346 LEU B C 1
ATOM 6844 O O . LEU B 1 372 ? 81.265 81.028 41.329 1.00 28.54 346 LEU B O 1
ATOM 6849 N N . PHE B 1 373 ? 80.619 79.569 42.895 1.00 22.01 347 PHE B N 1
ATOM 6850 C CA . PHE B 1 373 ? 81.633 78.601 42.523 1.00 27.89 347 PHE B CA 1
ATOM 6851 C C . PHE B 1 373 ? 81.174 77.715 41.380 1.00 28.46 347 PHE B C 1
ATOM 6852 O O . PHE B 1 373 ? 81.918 77.511 40.417 1.00 20.64 347 PHE B O 1
ATOM 6860 N N . SER B 1 374 ? 79.940 77.190 41.457 1.00 25.31 348 SER B N 1
ATOM 6861 C CA . SER B 1 374 ? 79.523 76.082 40.589 1.00 20.47 348 SER B CA 1
ATOM 6862 C C . SER B 1 374 ? 79.515 76.459 39.115 1.00 20.14 348 SER B C 1
ATOM 6863 O O . SER B 1 374 ? 79.866 75.635 38.261 1.00 29.72 348 SER B O 1
ATOM 6866 N N . TYR B 1 375 ? 79.087 77.675 38.771 1.00 20.41 349 TYR B N 1
ATOM 6867 C CA . TYR B 1 375 ? 78.856 77.921 37.350 1.00 20.17 349 TYR B CA 1
ATOM 6868 C C . TYR B 1 375 ? 80.152 78.047 36.559 1.00 22.11 349 TYR B C 1
ATOM 6869 O O . TYR B 1 375 ? 80.293 77.330 35.550 1.00 24.69 349 TYR B O 1
ATOM 6878 N N . PRO B 1 376 ? 81.132 78.884 36.932 1.00 23.73 350 PRO B N 1
ATOM 6879 C CA . PRO B 1 376 ? 82.390 78.914 36.155 1.00 33.82 350 PRO B CA 1
ATOM 6880 C C . PRO B 1 376 ? 83.065 77.551 36.076 1.00 19.47 350 PRO B C 1
ATOM 6881 O O . PRO B 1 376 ? 83.671 77.222 35.058 1.00 19.13 350 PRO B O 1
ATOM 6885 N N . ASP B 1 377 ? 82.959 76.754 37.128 1.00 19.50 351 ASP B N 1
ATOM 6886 C CA . ASP B 1 377 ? 83.501 75.412 37.120 1.00 28.77 351 ASP B CA 1
ATOM 6887 C C . ASP B 1 377 ? 82.791 74.539 36.095 1.00 30.89 351 ASP B C 1
ATOM 6888 O O . ASP B 1 377 ? 83.439 73.790 35.360 1.00 20.48 351 ASP B O 1
ATOM 6893 N N . ALA B 1 378 ? 81.456 74.633 36.013 1.00 22.24 352 ALA B N 1
ATOM 6894 C CA . ALA B 1 378 ? 80.732 73.909 34.986 1.00 19.23 352 ALA B CA 1
ATOM 6895 C C . ALA B 1 378 ? 81.158 74.363 33.605 1.00 18.25 352 ALA B C 1
ATOM 6896 O O . ALA B 1 378 ? 81.391 73.533 32.729 1.00 21.99 352 ALA B O 1
ATOM 6898 N N . HIS B 1 379 ? 81.239 75.675 33.384 1.00 26.24 353 HIS B N 1
ATOM 6899 C CA . HIS B 1 379 ? 81.598 76.168 32.062 1.00 18.43 353 HIS B CA 1
ATOM 6900 C C . HIS B 1 379 ? 82.966 75.631 31.628 1.00 27.13 353 HIS B C 1
ATOM 6901 O O . HIS B 1 379 ? 83.193 75.306 30.459 1.00 17.81 353 HIS B O 1
ATOM 6908 N N . ARG B 1 380 ? 83.915 75.577 32.545 1.00 24.08 354 ARG B N 1
ATOM 6909 C CA . ARG B 1 380 ? 85.264 75.132 32.152 1.00 27.24 354 ARG B CA 1
ATOM 6910 C C . ARG B 1 380 ? 85.249 73.691 31.686 1.00 17.46 354 ARG B C 1
ATOM 6911 O O . ARG B 1 380 ? 85.995 73.321 30.770 1.00 17.19 354 ARG B O 1
ATOM 6919 N N . TYR B 1 381 ? 84.365 72.857 32.267 1.00 17.40 355 TYR B N 1
ATOM 6920 C CA . TYR B 1 381 ? 84.257 71.478 31.811 1.00 17.03 355 TYR B CA 1
ATOM 6921 C C . TYR B 1 381 ? 83.459 71.376 30.523 1.00 24.00 355 TYR B C 1
ATOM 6922 O O . TYR B 1 381 ? 83.889 70.695 29.593 1.00 16.60 355 TYR B O 1
ATOM 6931 N N . ARG B 1 382 ? 82.278 72.029 30.465 1.00 20.82 356 ARG B N 1
ATOM 6932 C CA . ARG B 1 382 ? 81.344 71.860 29.348 1.00 17.03 356 ARG B CA 1
ATOM 6933 C C . ARG B 1 382 ? 81.839 72.542 28.075 1.00 25.03 356 ARG B C 1
ATOM 6934 O O . ARG B 1 382 ? 81.697 71.996 26.975 1.00 21.72 356 ARG B O 1
ATOM 6942 N N . LEU B 1 383 ? 82.380 73.752 28.192 1.00 21.32 357 LEU B N 1
ATOM 6943 C CA . LEU B 1 383 ? 82.806 74.529 27.029 1.00 26.21 357 LEU B CA 1
ATOM 6944 C C . LEU B 1 383 ? 84.308 74.611 26.872 1.00 28.30 357 LEU B C 1
ATOM 6945 O O . LEU B 1 383 ? 84.790 74.859 25.763 1.00 23.60 357 LEU B O 1
ATOM 6950 N N . GLY B 1 384 ? 85.068 74.501 27.952 1.00 29.93 358 GLY B N 1
ATOM 6951 C CA . GLY B 1 384 ? 86.513 74.593 27.828 1.00 25.50 358 GLY B CA 1
ATOM 6952 C C . GLY B 1 384 ? 87.056 75.758 28.634 1.00 17.54 358 GLY B C 1
ATOM 6953 O O . GLY B 1 384 ? 86.378 76.755 28.890 1.00 23.44 358 GLY B O 1
ATOM 6954 N N . PRO B 1 385 ? 88.338 75.683 28.977 1.00 20.15 359 PRO B N 1
ATOM 6955 C CA . PRO B 1 385 ? 88.931 76.739 29.821 1.00 22.03 359 PRO B CA 1
ATOM 6956 C C . PRO B 1 385 ? 88.888 78.139 29.240 1.00 18.46 359 PRO B C 1
ATOM 6957 O O . PRO B 1 385 ? 88.764 79.122 30.002 1.00 20.69 359 PRO B O 1
ATOM 6961 N N . ASN B 1 386 ? 88.944 78.293 27.918 1.00 18.35 360 ASN B N 1
ATOM 6962 C CA . ASN B 1 386 ? 88.910 79.640 27.331 1.00 18.81 360 ASN B CA 1
ATOM 6963 C C . ASN B 1 386 ? 87.544 79.984 26.755 1.00 18.88 360 ASN B C 1
ATOM 6964 O O . ASN B 1 386 ? 87.449 80.648 25.722 1.00 20.30 360 ASN B O 1
ATOM 6969 N N . TYR B 1 387 ? 86.482 79.541 27.430 1.00 20.37 361 TYR B N 1
ATOM 6970 C CA . TYR B 1 387 ? 85.109 79.771 26.950 1.00 24.43 361 TYR B CA 1
ATOM 6971 C C . TYR B 1 387 ? 84.741 81.248 26.854 1.00 22.67 361 TYR B C 1
ATOM 6972 O O . TYR B 1 387 ? 83.796 81.605 26.123 1.00 25.08 361 TYR B O 1
ATOM 6981 N N . SER B 1 388 ? 85.418 82.134 27.593 1.00 26.92 362 SER B N 1
ATOM 6982 C CA . SER B 1 388 ? 85.116 83.553 27.470 1.00 35.02 362 SER B CA 1
ATOM 6983 C C . SER B 1 388 ? 85.586 84.143 26.145 1.00 39.58 362 SER B C 1
ATOM 6984 O O . SER B 1 388 ? 85.263 85.293 25.871 1.00 23.99 362 SER B O 1
ATOM 6987 N N . GLN B 1 389 ? 86.331 83.400 25.326 1.00 28.54 363 GLN B N 1
ATOM 6988 C CA . GLN B 1 389 ? 86.719 83.841 23.990 1.00 20.56 363 GLN B CA 1
ATOM 6989 C C . GLN B 1 389 ? 85.718 83.462 22.918 1.00 20.46 363 GLN B C 1
ATOM 6990 O O . GLN B 1 389 ? 85.819 83.955 21.789 1.00 24.93 363 GLN B O 1
ATOM 6996 N N . ILE B 1 390 ? 84.726 82.666 23.249 1.00 21.70 364 ILE B N 1
ATOM 6997 C CA . ILE B 1 390 ? 83.607 82.427 22.323 1.00 32.50 364 ILE B CA 1
ATOM 6998 C C . ILE B 1 390 ? 82.841 83.732 22.137 1.00 28.65 364 ILE B C 1
ATOM 6999 O O . ILE B 1 390 ? 82.543 84.418 23.129 1.00 23.03 364 ILE B O 1
ATOM 7004 N N . PRO B 1 391 ? 82.551 84.139 20.900 1.00 22.56 365 PRO B N 1
ATOM 7005 C CA . PRO B 1 391 ? 81.955 85.474 20.684 1.00 22.14 365 PRO B CA 1
ATOM 7006 C C . PRO B 1 391 ? 80.791 85.812 21.584 1.00 22.41 365 PRO B C 1
ATOM 7007 O O . PRO B 1 391 ? 80.772 86.902 22.191 1.00 24.40 365 PRO B O 1
ATOM 7011 N N . VAL B 1 392 ? 79.803 84.921 21.676 1.00 22.14 366 VAL B N 1
ATOM 7012 C CA . VAL B 1 392 ? 78.617 85.194 22.465 1.00 22.44 366 VAL B CA 1
ATOM 7013 C C . VAL B 1 392 ? 78.983 85.454 23.913 1.00 24.18 366 VAL B C 1
ATOM 7014 O O . VAL B 1 392 ? 78.307 86.235 24.599 1.00 32.28 366 VAL B O 1
ATOM 7018 N N . ASN B 1 393 ? 80.085 84.880 24.387 1.00 21.78 367 ASN B N 1
ATOM 7019 C CA . ASN B 1 393 ? 80.508 85.097 25.767 1.00 23.08 367 ASN B CA 1
ATOM 7020 C C . ASN B 1 393 ? 81.539 86.221 25.934 1.00 25.33 367 ASN B C 1
ATOM 7021 O O . ASN B 1 393 ? 81.886 86.559 27.067 1.00 23.05 367 ASN B O 1
ATOM 7026 N N . CYS B 1 394 ? 82.000 86.836 24.847 1.00 23.58 368 CYS B N 1
ATOM 7027 C CA A CYS B 1 394 ? 83.025 87.859 24.931 0.57 35.17 368 CYS B CA 1
ATOM 7028 C CA B CYS B 1 394 ? 83.027 87.855 24.946 0.43 34.94 368 CYS B CA 1
ATOM 7029 C C . CYS B 1 394 ? 82.459 89.140 25.541 1.00 28.44 368 CYS B C 1
ATOM 7030 O O . CYS B 1 394 ? 81.328 89.546 25.219 1.00 26.59 368 CYS B O 1
ATOM 7035 N N . PRO B 1 395 ? 83.191 89.789 26.409 1.00 29.47 369 PRO B N 1
ATOM 7036 C CA . PRO B 1 395 ? 82.733 91.098 26.908 1.00 31.75 369 PRO B CA 1
ATOM 7037 C C . PRO B 1 395 ? 83.148 92.167 25.899 1.00 26.67 369 PRO B C 1
ATOM 7038 O O . PRO B 1 395 ? 84.138 92.905 26.086 1.00 25.61 369 PRO B O 1
ATOM 7042 N N . TYR B 1 396 ? 82.387 92.247 24.792 1.00 26.62 370 TYR B N 1
ATOM 7043 C CA . TYR B 1 396 ? 82.817 93.059 23.666 1.00 41.50 370 TYR B CA 1
ATOM 7044 C C . TYR B 1 396 ? 82.863 94.541 23.997 1.00 47.88 370 TYR B C 1
ATOM 7045 O O . TYR B 1 396 ? 83.492 95.305 23.264 1.00 36.84 370 TYR B O 1
ATOM 7054 N N . ALA B 1 397 ? 82.189 94.984 25.049 1.00 41.55 371 ALA B N 1
ATOM 7055 C CA . ALA B 1 397 ? 82.213 96.392 25.422 1.00 41.94 371 ALA B CA 1
ATOM 7056 C C . ALA B 1 397 ? 83.211 96.717 26.529 1.00 30.52 371 ALA B C 1
ATOM 7057 O O . ALA B 1 397 ? 83.317 97.881 26.926 1.00 42.40 371 ALA B O 1
ATOM 7059 N N . SER B 1 398 ? 83.939 95.715 27.040 1.00 42.85 372 SER B N 1
ATOM 7060 C CA . SER B 1 398 ? 84.918 95.856 28.124 1.00 31.16 372 SER B CA 1
ATOM 7061 C C . SER B 1 398 ? 85.915 94.711 27.914 1.00 39.96 372 SER B C 1
ATOM 7062 O O . SER B 1 398 ? 85.951 93.691 28.637 1.00 26.39 372 SER B O 1
ATOM 7065 N N . LYS B 1 399 ? 86.730 94.877 26.854 1.00 30.88 373 LYS B N 1
ATOM 7066 C CA . LYS B 1 399 ? 87.755 93.907 26.468 1.00 38.09 373 LYS B CA 1
ATOM 7067 C C . LYS B 1 399 ? 88.509 93.376 27.682 1.00 32.97 373 LYS B C 1
ATOM 7068 O O . LYS B 1 399 ? 88.731 94.109 28.656 1.00 27.66 373 LYS B O 1
ATOM 7074 N N . VAL B 1 400 ? 88.884 92.100 27.634 1.00 31.85 374 VAL B N 1
ATOM 7075 C CA . VAL B 1 400 ? 89.620 91.464 28.726 1.00 30.89 374 VAL B CA 1
ATOM 7076 C C . VAL B 1 400 ? 91.100 91.839 28.614 1.00 30.57 374 VAL B C 1
ATOM 7077 O O . VAL B 1 400 ? 91.700 91.734 27.537 1.00 34.51 374 VAL B O 1
ATOM 7081 N N . PHE B 1 401 ? 91.695 92.256 29.728 1.00 21.05 375 PHE B N 1
ATOM 7082 C CA . PHE B 1 401 ? 93.133 92.480 29.783 1.00 25.42 375 PHE B CA 1
ATOM 7083 C C . PHE B 1 401 ? 93.608 92.055 31.165 1.00 23.79 375 PHE B C 1
ATOM 7084 O O . PHE B 1 401 ? 93.508 92.823 32.133 1.00 27.31 375 PHE B O 1
ATOM 7092 N N . ASN B 1 402 ? 94.150 90.848 31.245 1.00 22.87 376 ASN B N 1
ATOM 7093 C CA . ASN B 1 402 ? 94.761 90.352 32.474 1.00 25.40 376 ASN B CA 1
ATOM 7094 C C . ASN B 1 402 ? 96.081 89.668 32.104 1.00 26.67 376 ASN B C 1
ATOM 7095 O O . ASN B 1 402 ? 96.092 88.624 31.446 1.00 22.57 376 ASN B O 1
ATOM 7100 N N . PRO B 1 403 ? 97.205 90.260 32.505 1.00 18.93 377 PRO B N 1
ATOM 7101 C CA . PRO B 1 403 ? 98.500 89.696 32.069 1.00 26.37 377 PRO B CA 1
ATOM 7102 C C . PRO B 1 403 ? 98.724 88.268 32.477 1.00 17.73 377 PRO B C 1
ATOM 7103 O O . PRO B 1 403 ? 99.404 87.517 31.747 1.00 29.07 377 PRO B O 1
ATOM 7107 N N . ALA B 1 404 ? 98.193 87.861 33.623 1.00 25.95 378 ALA B N 1
ATOM 7108 C CA . ALA B 1 404 ? 98.412 86.544 34.196 1.00 31.97 378 ALA B CA 1
ATOM 7109 C C . ALA B 1 404 ? 97.394 85.488 33.778 1.00 28.74 378 ALA B C 1
ATOM 7110 O O . ALA B 1 404 ? 97.493 84.348 34.244 1.00 28.39 378 ALA B O 1
ATOM 7112 N N . ILE B 1 405 ? 96.420 85.808 32.946 1.00 26.45 379 ILE B N 1
ATOM 7113 C CA . ILE B 1 405 ? 95.480 84.813 32.442 1.00 23.47 379 ILE B CA 1
ATOM 7114 C C . ILE B 1 405 ? 95.861 84.558 30.987 1.00 16.90 379 ILE B C 1
ATOM 7115 O O . ILE B 1 405 ? 95.602 85.378 30.101 1.00 17.16 379 ILE B O 1
ATOM 7120 N N . ARG B 1 406 ? 96.498 83.426 30.724 1.00 16.75 380 ARG B N 1
ATOM 7121 C CA . ARG B 1 406 ? 97.140 83.209 29.442 1.00 33.26 380 ARG B CA 1
ATOM 7122 C C . ARG B 1 406 ? 97.081 81.729 29.112 1.00 16.68 380 ARG B C 1
ATOM 7123 O O . ARG B 1 406 ? 96.912 80.881 29.996 1.00 16.75 380 ARG B O 1
ATOM 7131 N N . ASP B 1 407 ? 97.329 81.422 27.831 1.00 18.67 381 ASP B N 1
ATOM 7132 C CA . ASP B 1 407 ? 97.454 80.056 27.334 1.00 20.18 381 ASP B CA 1
ATOM 7133 C C . ASP B 1 407 ? 96.121 79.304 27.471 1.00 29.07 381 ASP B C 1
ATOM 7134 O O . ASP B 1 407 ? 95.019 79.884 27.359 1.00 17.79 381 ASP B O 1
ATOM 7139 N N . GLY B 1 408 ? 96.211 78.001 27.710 1.00 22.67 382 GLY B N 1
ATOM 7140 C CA . GLY B 1 408 ? 95.042 77.172 27.758 1.00 31.03 382 GLY B CA 1
ATOM 7141 C C . GLY B 1 408 ? 94.676 76.691 26.367 1.00 17.55 382 GLY B C 1
ATOM 7142 O O . GLY B 1 408 ? 94.993 77.344 25.358 1.00 17.44 382 GLY B O 1
ATOM 7143 N N . PRO B 1 409 ? 94.024 75.523 26.274 1.00 17.97 383 PRO B N 1
ATOM 7144 C CA . PRO B 1 409 ? 93.623 75.025 24.953 1.00 18.23 383 PRO B CA 1
ATOM 7145 C C . PRO B 1 409 ? 92.674 75.966 24.242 1.00 28.98 383 PRO B C 1
ATOM 7146 O O . PRO B 1 409 ? 91.855 76.673 24.857 1.00 18.29 383 PRO B O 1
ATOM 7150 N N . MET B 1 410 ? 92.799 75.967 22.918 1.00 21.59 384 MET B N 1
ATOM 7151 C CA . MET B 1 410 ? 91.944 76.769 22.056 1.00 24.01 384 MET B CA 1
ATOM 7152 C C . MET B 1 410 ? 91.978 78.235 22.475 1.00 28.25 384 MET B C 1
ATOM 7153 O O . MET B 1 410 ? 90.952 78.928 22.566 1.00 22.20 384 MET B O 1
ATOM 7158 N N . ASN B 1 411 ? 93.193 78.710 22.714 1.00 23.26 385 ASN B N 1
ATOM 7159 C CA . ASN B 1 411 ? 93.410 80.132 22.882 1.00 27.51 385 ASN B CA 1
ATOM 7160 C C . ASN B 1 411 ? 93.430 80.728 21.485 1.00 28.96 385 ASN B C 1
ATOM 7161 O O . ASN B 1 411 ? 94.341 80.445 20.708 1.00 23.06 385 ASN B O 1
ATOM 7166 N N . VAL B 1 412 ? 92.425 81.532 21.144 1.00 18.20 386 VAL B N 1
ATOM 7167 C CA . VAL B 1 412 ? 92.208 81.934 19.769 1.00 26.00 386 VAL B CA 1
ATOM 7168 C C . VAL B 1 412 ? 92.365 83.433 19.537 1.00 19.56 386 VAL B C 1
ATOM 7169 O O . VAL B 1 412 ? 92.294 83.882 18.403 1.00 21.92 386 VAL B O 1
ATOM 7173 N N . ASN B 1 413 ? 92.589 84.231 20.586 1.00 19.79 387 ASN B N 1
ATOM 7174 C CA . ASN B 1 413 ? 92.609 85.689 20.417 1.00 23.63 387 ASN B CA 1
ATOM 7175 C C . ASN B 1 413 ? 94.006 86.309 20.474 1.00 25.59 387 ASN B C 1
ATOM 7176 O O . ASN B 1 413 ? 94.114 87.526 20.610 1.00 36.93 387 ASN B O 1
ATOM 7181 N N . GLY B 1 414 ? 95.065 85.507 20.323 1.00 22.45 388 GLY B N 1
ATOM 7182 C CA . GLY B 1 414 ? 96.448 85.991 20.347 1.00 29.73 388 GLY B CA 1
ATOM 7183 C C . GLY B 1 414 ? 97.164 85.919 21.683 1.00 21.20 388 GLY B C 1
ATOM 7184 O O . GLY B 1 414 ? 98.404 86.018 21.727 1.00 22.71 388 GLY B O 1
ATOM 7185 N N . ASN B 1 415 ? 96.444 85.705 22.775 1.00 18.34 389 ASN B N 1
ATOM 7186 C CA . ASN B 1 415 ? 97.075 85.453 24.064 1.00 22.56 389 ASN B CA 1
ATOM 7187 C C . ASN B 1 415 ? 97.895 86.660 24.497 1.00 26.62 389 ASN B C 1
ATOM 7188 O O . ASN B 1 415 ? 98.919 86.500 25.169 1.00 19.65 389 ASN B O 1
ATOM 7193 N N . LEU B 1 416 ? 97.431 87.855 24.095 1.00 36.53 390 LEU B N 1
ATOM 7194 C CA . LEU B 1 416 ? 98.003 89.174 24.397 1.00 27.54 390 LEU B CA 1
ATOM 7195 C C . LEU B 1 416 ? 99.388 89.379 23.808 1.00 23.43 390 LEU B C 1
ATOM 7196 O O . LEU B 1 416 ? 100.095 90.291 24.236 1.00 22.62 390 LEU B O 1
ATOM 7201 N N . GLY B 1 417 ? 99.817 88.517 22.892 1.00 28.06 391 GLY B N 1
ATOM 7202 C CA . GLY B 1 417 ? 101.079 88.661 22.208 1.00 29.00 391 GLY B CA 1
ATOM 7203 C C . GLY B 1 417 ? 102.204 88.621 23.205 1.00 20.34 391 GLY B C 1
ATOM 7204 O O . GLY B 1 417 ? 102.201 87.823 24.155 1.00 19.62 391 GLY B O 1
ATOM 7205 N N . LYS B 1 418 ? 103.140 89.549 23.041 1.00 26.54 392 LYS B N 1
ATOM 7206 C CA . LYS B 1 418 ? 104.370 89.560 23.843 1.00 26.45 392 LYS B CA 1
ATOM 7207 C C . LYS B 1 418 ? 104.189 90.282 25.178 1.00 23.19 392 LYS B C 1
ATOM 7208 O O . LYS B 1 418 ? 105.166 90.447 25.921 1.00 21.24 392 LYS B O 1
ATOM 7214 N N . GLU B 1 419 ? 102.959 90.670 25.529 1.00 23.69 393 GLU B N 1
ATOM 7215 C CA . GLU B 1 419 ? 102.744 91.257 26.838 1.00 26.04 393 GLU B CA 1
ATOM 7216 C C . GLU B 1 419 ? 103.347 90.353 27.908 1.00 25.86 393 GLU B C 1
ATOM 7217 O O . GLU B 1 419 ? 103.201 89.135 27.836 1.00 27.72 393 GLU B O 1
ATOM 7223 N N . PRO B 1 420 ? 104.064 90.892 28.877 1.00 26.74 394 PRO B N 1
ATOM 7224 C CA . PRO B 1 420 ? 104.475 90.072 30.031 1.00 24.59 394 PRO B CA 1
ATOM 7225 C C . PRO B 1 420 ? 103.301 89.388 30.731 1.00 19.97 394 PRO B C 1
ATOM 7226 O O . PRO B 1 420 ? 102.170 89.881 30.701 1.00 19.25 394 PRO B O 1
ATOM 7230 N N . ASN B 1 421 ? 103.587 88.245 31.365 1.00 18.57 395 ASN B N 1
ATOM 7231 C CA . ASN B 1 421 ? 102.577 87.464 32.060 1.00 28.43 395 ASN B CA 1
ATOM 7232 C C . ASN B 1 421 ? 102.652 87.686 33.562 1.00 18.15 395 ASN B C 1
ATOM 7233 O O . ASN B 1 421 ? 102.268 86.825 34.337 1.00 18.92 395 ASN B O 1
ATOM 7238 N N . TYR B 1 422 ? 103.101 88.860 33.985 1.00 18.60 396 TYR B N 1
ATOM 7239 C CA . TYR B 1 422 ? 103.114 89.275 35.387 1.00 18.85 396 TYR B CA 1
ATOM 7240 C C . TYR B 1 422 ? 103.079 90.796 35.349 1.00 26.83 396 TYR B C 1
ATOM 7241 O O . TYR B 1 422 ? 103.110 91.395 34.269 1.00 25.22 396 TYR B O 1
ATOM 7250 N N . LEU B 1 423 ? 103.036 91.437 36.520 1.00 19.78 397 LEU B N 1
ATOM 7251 C CA . LEU B 1 423 ? 102.962 92.908 36.544 1.00 24.22 397 LEU B CA 1
ATOM 7252 C C . LEU B 1 423 ? 104.388 93.464 36.462 1.00 21.73 397 LEU B C 1
ATOM 7253 O O . LEU B 1 423 ? 105.060 93.699 37.482 1.00 21.48 397 LEU B O 1
ATOM 7258 N N . SER B 1 424 ? 104.867 93.600 35.229 1.00 21.20 398 SER B N 1
ATOM 7259 C CA . SER B 1 424 ? 106.222 94.078 34.993 1.00 24.69 398 SER B CA 1
ATOM 7260 C C . SER B 1 424 ? 106.356 95.544 35.355 1.00 39.67 398 SER B C 1
ATOM 7261 O O . SER B 1 424 ? 105.488 96.349 35.066 1.00 23.18 398 SER B O 1
ATOM 7264 N N . THR B 1 425 ? 107.438 95.878 36.036 1.00 39.36 399 THR B N 1
ATOM 7265 C CA . THR B 1 425 ? 107.739 97.272 36.348 1.00 32.65 399 THR B CA 1
ATOM 7266 C C . THR B 1 425 ? 108.225 98.069 35.136 1.00 25.56 399 THR B C 1
ATOM 7267 O O . THR B 1 425 ? 108.478 99.258 35.302 1.00 26.69 399 THR B O 1
ATOM 7271 N N . SER B 1 426 ? 108.418 97.443 33.982 1.00 34.41 400 SER B N 1
ATOM 7272 C CA . SER B 1 426 ? 108.726 98.161 32.760 1.00 28.47 400 SER B CA 1
ATOM 7273 C C . SER B 1 426 ? 107.472 98.599 32.020 1.00 33.97 400 SER B C 1
ATOM 7274 O O . SER B 1 426 ? 107.577 99.336 31.032 1.00 52.35 400 SER B O 1
ATOM 7277 N N . LYS B 1 427 ? 106.303 98.158 32.483 1.00 35.20 401 LYS B N 1
ATOM 7278 C CA . LYS B 1 427 ? 105.035 98.447 31.844 1.00 32.99 401 LYS B CA 1
ATOM 7279 C C . LYS B 1 427 ? 104.117 99.212 32.791 1.00 30.60 401 LYS B C 1
ATOM 7280 O O . LYS B 1 427 ? 104.403 99.378 33.978 1.00 37.35 401 LYS B O 1
ATOM 7286 N N . LYS B 1 428 ? 103.003 99.669 32.229 1.00 29.61 402 LYS B N 1
ATOM 7287 C CA . LYS B 1 428 ? 101.982 100.408 32.954 1.00 33.01 402 LYS B CA 1
ATOM 7288 C C . LYS B 1 428 ? 100.724 99.571 33.042 1.00 33.20 402 LYS B C 1
ATOM 7289 O O . LYS B 1 428 ? 100.360 98.891 32.078 1.00 36.32 402 LYS B O 1
ATOM 7295 N N . TYR B 1 429 ? 100.073 99.623 34.205 1.00 32.21 403 TYR B N 1
ATOM 7296 C CA . TYR B 1 429 ? 98.819 98.918 34.466 1.00 29.75 403 TYR B CA 1
ATOM 7297 C C . TYR B 1 429 ? 97.899 99.866 35.233 1.00 34.89 403 TYR B C 1
ATOM 7298 O O . TYR B 1 429 ? 98.324 100.513 36.193 1.00 35.43 403 TYR B O 1
ATOM 7307 N N . GLN B 1 430 ? 96.656 99.958 34.816 1.00 25.83 404 GLN B N 1
ATOM 7308 C CA . GLN B 1 430 ? 95.690 100.854 35.434 1.00 27.01 404 GLN B CA 1
ATOM 7309 C C . GLN B 1 430 ? 94.717 99.997 36.234 1.00 31.27 404 GLN B C 1
ATOM 7310 O O . GLN B 1 430 ? 94.112 99.062 35.694 1.00 36.25 404 GLN B O 1
ATOM 7316 N N . PHE B 1 431 ? 94.627 100.266 37.526 1.00 32.63 405 PHE B N 1
ATOM 7317 C CA . PHE B 1 431 ? 93.641 99.658 38.412 1.00 26.85 405 PHE B CA 1
ATOM 7318 C C . PHE B 1 431 ? 92.648 100.730 38.819 1.00 28.46 405 PHE B C 1
ATOM 7319 O O . PHE B 1 431 ? 92.953 101.591 39.660 1.00 34.61 405 PHE B O 1
ATOM 7327 N N . ILE B 1 432 ? 91.461 100.675 38.235 1.00 29.39 406 ILE B N 1
ATOM 7328 C CA . ILE B 1 432 ? 90.501 101.727 38.500 1.00 30.58 406 ILE B CA 1
ATOM 7329 C C . ILE B 1 432 ? 89.614 101.377 39.682 1.00 42.19 406 ILE B C 1
ATOM 7330 O O . ILE B 1 432 ? 89.608 100.231 40.155 1.00 30.02 406 ILE B O 1
ATOM 7335 N N . GLN B 1 433 ? 88.907 102.398 40.180 1.00 32.85 407 GLN B N 1
ATOM 7336 C CA . GLN B 1 433 ? 87.941 102.274 41.265 1.00 38.02 407 GLN B CA 1
ATOM 7337 C C . GLN B 1 433 ? 88.594 101.744 42.534 1.00 41.60 407 GLN B C 1
ATOM 7338 O O . GLN B 1 433 ? 87.989 100.970 43.275 1.00 35.35 407 GLN B O 1
ATOM 7344 N N . GLN B 1 434 ? 89.828 102.196 42.797 1.00 34.06 408 GLN B N 1
ATOM 7345 C CA . GLN B 1 434 ? 90.577 101.677 43.935 1.00 40.66 408 GLN B CA 1
ATOM 7346 C C . GLN B 1 434 ? 89.875 102.013 45.245 1.00 34.35 408 GLN B C 1
ATOM 7347 O O . GLN B 1 434 ? 90.029 101.299 46.245 1.00 33.05 408 GLN B O 1
ATOM 7353 N N . SER B 1 435 ? 89.109 103.091 45.262 1.00 39.82 409 SER B N 1
ATOM 7354 C CA . SER B 1 435 ? 88.413 103.522 46.461 1.00 41.50 409 SER B CA 1
ATOM 7355 C C . SER B 1 435 ? 87.004 102.981 46.576 1.00 39.90 409 SER B C 1
ATOM 7356 O O . SER B 1 435 ? 86.342 103.230 47.585 1.00 47.67 409 SER B O 1
ATOM 7359 N N . LYS B 1 436 ? 86.544 102.210 45.610 1.00 36.77 410 LYS B N 1
ATOM 7360 C CA . LYS B 1 436 ? 85.199 101.641 45.683 1.00 38.62 410 LYS B CA 1
ATOM 7361 C C . LYS B 1 436 ? 85.259 100.375 46.528 1.00 47.32 410 LYS B C 1
ATOM 7362 O O . LYS B 1 436 ? 85.937 99.416 46.139 1.00 39.27 410 LYS B O 1
ATOM 7368 N N . PRO B 1 437 ? 84.582 100.322 47.670 1.00 42.05 411 PRO B N 1
ATOM 7369 C CA . PRO B 1 437 ? 84.595 99.081 48.447 1.00 37.75 411 PRO B CA 1
ATOM 7370 C C . PRO B 1 437 ? 83.890 97.979 47.678 1.00 33.50 411 PRO B C 1
ATOM 7371 O O . PRO B 1 437 ? 83.075 98.219 46.775 1.00 31.58 411 PRO B O 1
ATOM 7375 N N . ILE B 1 438 ? 84.220 96.749 48.049 1.00 31.59 412 ILE B N 1
ATOM 7376 C CA . ILE B 1 438 ? 83.547 95.592 47.472 1.00 44.07 412 ILE B CA 1
ATOM 7377 C C . ILE B 1 438 ? 82.421 95.182 48.405 1.00 46.34 412 ILE B C 1
ATOM 7378 O O . ILE B 1 438 ? 81.243 95.390 48.098 1.00 42.09 412 ILE B O 1
ATOM 7383 N N . GLN B 1 439 ? 82.774 94.626 49.562 1.00 33.07 413 GLN B N 1
ATOM 7384 C CA . GLN B 1 439 ? 81.799 94.292 50.595 1.00 29.79 413 GLN B CA 1
ATOM 7385 C C . GLN B 1 439 ? 82.241 94.732 51.994 1.00 33.33 413 GLN B C 1
ATOM 7386 O O . GLN B 1 439 ? 81.519 94.467 52.969 1.00 36.44 413 GLN B O 1
ATOM 7392 N N . GLN B 1 440 ? 83.392 95.386 52.130 1.00 34.17 414 GLN B N 1
ATOM 7393 C CA . GLN B 1 440 ? 83.872 95.713 53.468 1.00 43.71 414 GLN B CA 1
ATOM 7394 C C . GLN B 1 440 ? 83.053 96.827 54.121 1.00 38.61 414 GLN B C 1
ATOM 7395 O O . GLN B 1 440 ? 83.113 96.996 55.343 1.00 33.01 414 GLN B O 1
ATOM 7401 N N . HIS B 1 441 ? 82.204 97.505 53.368 1.00 37.19 415 HIS B N 1
ATOM 7402 C CA . HIS B 1 441 ? 81.335 98.530 53.933 1.00 35.10 415 HIS B CA 1
ATOM 7403 C C . HIS B 1 441 ? 79.967 97.996 54.364 1.00 38.84 415 HIS B C 1
ATOM 7404 O O . HIS B 1 441 ? 79.120 98.779 54.826 1.00 38.95 415 HIS B O 1
ATOM 7411 N N . GLN B 1 442 ? 79.743 96.696 54.263 1.00 51.53 416 GLN B N 1
ATOM 7412 C CA . GLN B 1 442 ? 78.427 96.095 54.491 1.00 40.18 416 GLN B CA 1
ATOM 7413 C C . GLN B 1 442 ? 78.447 95.344 55.807 1.00 35.56 416 GLN B C 1
ATOM 7414 O O . GLN B 1 442 ? 78.828 95.937 56.820 1.00 35.14 416 GLN B O 1
ATOM 7420 N N . GLU B 1 443 ? 78.009 94.091 55.888 1.00 33.70 417 GLU B N 1
ATOM 7421 C CA . GLU B 1 443 ? 77.797 93.472 57.186 1.00 58.54 417 GLU B CA 1
ATOM 7422 C C . GLU B 1 443 ? 79.100 93.082 57.867 1.00 34.37 417 GLU B C 1
ATOM 7423 O O . GLU B 1 443 ? 80.109 92.746 57.213 1.00 34.55 417 GLU B O 1
ATOM 7429 N N . VAL B 1 444 ? 79.062 93.086 59.199 1.00 34.10 418 VAL B N 1
ATOM 7430 C CA . VAL B 1 444 ? 80.178 92.631 60.023 1.00 33.65 418 VAL B CA 1
ATOM 7431 C C . VAL B 1 444 ? 79.841 91.269 60.610 1.00 36.51 418 VAL B C 1
ATOM 7432 O O . VAL B 1 444 ? 78.921 91.153 61.438 1.00 38.33 418 VAL B O 1
ATOM 7436 N N . TRP B 1 445 ? 80.607 90.252 60.202 1.00 48.66 419 TRP B N 1
ATOM 7437 C CA . TRP B 1 445 ? 80.356 88.879 60.598 1.00 31.44 419 TRP B CA 1
ATOM 7438 C C . TRP B 1 445 ? 81.146 88.506 61.834 1.00 42.38 419 TRP B C 1
ATOM 7439 O O . TRP B 1 445 ? 82.194 89.084 62.121 1.00 54.77 419 TRP B O 1
ATOM 7450 N N . SER B 1 446 ? 80.631 87.518 62.562 1.00 38.94 420 SER B N 1
ATOM 7451 C CA . SER B 1 446 ? 81.252 87.077 63.791 1.00 32.04 420 SER B CA 1
ATOM 7452 C C . SER B 1 446 ? 80.901 85.635 64.092 1.00 44.21 420 SER B C 1
ATOM 7453 O O . SER B 1 446 ? 79.772 85.202 63.903 1.00 46.99 420 SER B O 1
ATOM 7456 N N . GLY B 1 447 ? 81.885 84.906 64.575 1.00 38.89 421 GLY B N 1
ATOM 7457 C CA . GLY B 1 447 ? 81.713 83.525 64.915 1.00 37.62 421 GLY B CA 1
ATOM 7458 C C . GLY B 1 447 ? 82.867 82.669 64.445 1.00 36.43 421 GLY B C 1
ATOM 7459 O O . GLY B 1 447 ? 83.775 83.120 63.730 1.00 28.80 421 GLY B O 1
ATOM 7460 N N . PRO B 1 448 ? 82.856 81.406 64.865 1.00 34.68 422 PRO B N 1
ATOM 7461 C CA . PRO B 1 448 ? 83.826 80.433 64.346 1.00 34.30 422 PRO B CA 1
ATOM 7462 C C . PRO B 1 448 ? 83.387 79.901 62.993 1.00 43.34 422 PRO B C 1
ATOM 7463 O O . PRO B 1 448 ? 82.299 80.200 62.513 1.00 43.38 422 PRO B O 1
ATOM 7467 N N . ALA B 1 449 ? 84.297 79.151 62.372 1.00 46.19 423 ALA B N 1
ATOM 7468 C CA . ALA B 1 449 ? 83.959 78.376 61.195 1.00 40.04 423 ALA B CA 1
ATOM 7469 C C . ALA B 1 449 ? 82.998 77.278 61.604 1.00 49.08 423 ALA B C 1
ATOM 7470 O O . ALA B 1 449 ? 83.349 76.399 62.401 1.00 37.44 423 ALA B O 1
ATOM 7472 N N . MET B 1 450 ? 81.779 77.341 61.091 1.00 25.99 424 MET B N 1
ATOM 7473 C CA . MET B 1 450 ? 80.680 76.571 61.652 1.00 31.34 424 MET B CA 1
ATOM 7474 C C . MET B 1 450 ? 79.944 75.835 60.549 1.00 26.14 424 MET B C 1
ATOM 7475 O O . MET B 1 450 ? 79.457 76.477 59.591 1.00 25.96 424 MET B O 1
ATOM 7480 N N . PRO B 1 451 ? 79.804 74.515 60.645 1.00 32.83 425 PRO B N 1
ATOM 7481 C CA . PRO B 1 451 ? 78.939 73.806 59.701 1.00 29.88 425 PRO B CA 1
ATOM 7482 C C . PRO B 1 451 ? 77.484 73.893 60.145 1.00 31.61 425 PRO B C 1
ATOM 7483 O O . PRO B 1 451 ? 77.146 73.585 61.290 1.00 35.82 425 PRO B O 1
ATOM 7487 N N . VAL B 1 452 ? 76.625 74.325 59.221 1.00 30.20 426 VAL B N 1
ATOM 7488 C CA . VAL B 1 452 ? 75.221 74.542 59.499 1.00 27.55 426 VAL B CA 1
ATOM 7489 C C . VAL B 1 452 ? 74.413 73.808 58.442 1.00 36.53 426 VAL B C 1
ATOM 7490 O O . VAL B 1 452 ? 74.639 73.989 57.235 1.00 26.46 426 VAL B O 1
ATOM 7494 N N . HIS B 1 453 ? 73.451 72.986 58.908 1.00 41.19 427 HIS B N 1
ATOM 7495 C CA . HIS B 1 453 ? 72.422 72.358 58.082 1.00 40.24 427 HIS B CA 1
ATOM 7496 C C . HIS B 1 453 ? 71.128 73.108 58.377 1.00 40.91 427 HIS B C 1
ATOM 7497 O O . HIS B 1 453 ? 70.555 72.949 59.453 1.00 31.01 427 HIS B O 1
ATOM 7504 N N . TRP B 1 454 ? 70.690 73.944 57.434 1.00 31.65 428 TRP B N 1
ATOM 7505 C CA . TRP B 1 454 ? 69.566 74.853 57.644 1.00 29.56 428 TRP B CA 1
ATOM 7506 C C . TRP B 1 454 ? 68.240 74.111 57.439 1.00 32.58 428 TRP B C 1
ATOM 7507 O O . TRP B 1 454 ? 67.375 74.501 56.639 1.00 30.16 428 TRP B O 1
ATOM 7518 N N . ALA B 1 455 ? 68.057 73.051 58.226 1.00 31.49 429 ALA B N 1
ATOM 7519 C CA . ALA B 1 455 ? 66.869 72.217 58.071 1.00 32.57 429 ALA B CA 1
ATOM 7520 C C . ALA B 1 455 ? 65.587 73.014 58.315 1.00 36.97 429 ALA B C 1
ATOM 7521 O O . ALA B 1 455 ? 65.595 74.094 58.902 1.00 32.36 429 ALA B O 1
ATOM 7523 N N . THR B 1 456 ? 64.477 72.465 57.826 1.00 37.74 430 THR B N 1
ATOM 7524 C CA . THR B 1 456 ? 63.154 73.061 58.018 1.00 33.04 430 THR B CA 1
ATOM 7525 C C . THR B 1 456 ? 62.972 73.521 59.453 1.00 34.13 430 THR B C 1
ATOM 7526 O O . THR B 1 456 ? 63.128 72.725 60.378 1.00 35.88 430 THR B O 1
ATOM 7530 N N . SER B 1 457 ? 62.580 74.789 59.631 1.00 40.02 431 SER B N 1
ATOM 7531 C CA . SER B 1 457 ? 62.447 75.359 60.968 1.00 35.93 431 SER B CA 1
ATOM 7532 C C . SER B 1 457 ? 61.184 74.808 61.653 1.00 54.58 431 SER B C 1
ATOM 7533 O O . SER B 1 457 ? 60.204 74.449 60.990 1.00 58.88 431 SER B O 1
ATOM 7536 N N . PRO B 1 458 ? 61.179 74.731 62.982 1.00 51.41 432 PRO B N 1
ATOM 7537 C CA . PRO B 1 458 ? 59.953 74.355 63.699 1.00 64.36 432 PRO B CA 1
ATOM 7538 C C . PRO B 1 458 ? 58.881 75.430 63.630 1.00 50.25 432 PRO B C 1
ATOM 7539 O O . PRO B 1 458 ? 59.135 76.613 63.394 1.00 45.80 432 PRO B O 1
ATOM 7543 N N . GLY B 1 459 ? 57.660 75.008 63.933 1.00 53.83 433 GLY B N 1
ATOM 7544 C CA . GLY B 1 459 ? 56.555 75.932 63.846 1.00 43.58 433 GLY B CA 1
ATOM 7545 C C . GLY B 1 459 ? 56.127 76.114 62.399 1.00 47.97 433 GLY B C 1
ATOM 7546 O O . GLY B 1 459 ? 56.301 75.237 61.551 1.00 40.28 433 GLY B O 1
ATOM 7547 N N . ASP B 1 460 ? 55.579 77.284 62.112 1.00 52.20 434 ASP B N 1
ATOM 7548 C CA . ASP B 1 460 ? 54.838 77.470 60.881 1.00 46.98 434 ASP B CA 1
ATOM 7549 C C . ASP B 1 460 ? 55.548 78.364 59.884 1.00 51.32 434 ASP B C 1
ATOM 7550 O O . ASP B 1 460 ? 55.025 78.587 58.790 1.00 42.45 434 ASP B O 1
ATOM 7555 N N . ILE B 1 461 ? 56.727 78.866 60.225 1.00 46.21 435 ILE B N 1
ATOM 7556 C CA . ILE B 1 461 ? 57.341 79.923 59.434 1.00 48.01 435 ILE B CA 1
ATOM 7557 C C . ILE B 1 461 ? 57.607 79.468 58.000 1.00 39.24 435 ILE B C 1
ATOM 7558 O O . ILE B 1 461 ? 57.468 80.258 57.051 1.00 38.52 435 ILE B O 1
ATOM 7563 N N . ASP B 1 462 ? 58.000 78.205 57.812 1.00 37.75 436 ASP B N 1
ATOM 7564 C CA . ASP B 1 462 ? 58.350 77.696 56.495 1.00 41.48 436 ASP B CA 1
ATOM 7565 C C . ASP B 1 462 ? 57.151 77.195 55.721 1.00 45.99 436 ASP B C 1
ATOM 7566 O O . ASP B 1 462 ? 57.328 76.625 54.646 1.00 40.15 436 ASP B O 1
ATOM 7571 N N . PHE B 1 463 ? 55.950 77.381 56.253 1.00 37.91 437 PHE B N 1
ATOM 7572 C CA . PHE B 1 463 ? 54.701 77.062 55.567 1.00 38.26 437 PHE B CA 1
ATOM 7573 C C . PHE B 1 463 ? 53.791 78.273 55.345 1.00 39.23 437 PHE B C 1
ATOM 7574 O O . PHE B 1 463 ? 52.881 78.192 54.520 1.00 44.55 437 PHE B O 1
ATOM 7582 N N . VAL B 1 464 ? 54.004 79.379 56.043 1.00 39.93 438 VAL B N 1
ATOM 7583 C CA . VAL B 1 464 ? 53.016 80.441 56.004 1.00 42.45 438 VAL B CA 1
ATOM 7584 C C . VAL B 1 464 ? 52.948 81.073 54.616 1.00 41.37 438 VAL B C 1
ATOM 7585 O O . VAL B 1 464 ? 51.860 81.417 54.129 1.00 44.26 438 VAL B O 1
ATOM 7589 N N . GLN B 1 465 ? 54.084 81.221 53.939 1.00 50.48 439 GLN B N 1
ATOM 7590 C CA . GLN B 1 465 ? 54.046 81.808 52.601 1.00 42.44 439 GLN B CA 1
ATOM 7591 C C . GLN B 1 465 ? 53.396 80.854 51.599 1.00 44.69 439 GLN B C 1
ATOM 7592 O O . GLN B 1 465 ? 52.860 81.292 50.568 1.00 39.05 439 GLN B O 1
ATOM 7598 N N . ALA B 1 466 ? 53.472 79.549 51.847 1.00 38.33 440 ALA B N 1
ATOM 7599 C CA . ALA B 1 466 ? 52.732 78.623 51.007 1.00 38.09 440 ALA B CA 1
ATOM 7600 C C . ALA B 1 466 ? 51.229 78.773 51.230 1.00 39.28 440 ALA B C 1
ATOM 7601 O O . ALA B 1 466 ? 50.439 78.738 50.276 1.00 39.44 440 ALA B O 1
ATOM 7603 N N . ARG B 1 467 ? 50.822 78.952 52.487 1.00 40.19 441 ARG B N 1
ATOM 7604 C CA . ARG B 1 467 ? 49.402 79.142 52.748 1.00 43.52 441 ARG B CA 1
ATOM 7605 C C . ARG B 1 467 ? 48.909 80.473 52.182 1.00 42.13 441 ARG B C 1
ATOM 7606 O O . ARG B 1 467 ? 47.801 80.539 51.617 1.00 42.72 441 ARG B O 1
ATOM 7614 N N . ASP B 1 468 ? 49.712 81.537 52.294 1.00 42.13 442 ASP B N 1
ATOM 7615 C CA . ASP B 1 468 ? 49.287 82.819 51.749 1.00 46.17 442 ASP B CA 1
ATOM 7616 C C . ASP B 1 468 ? 49.106 82.743 50.241 1.00 50.00 442 ASP B C 1
ATOM 7617 O O . ASP B 1 468 ? 48.129 83.285 49.698 1.00 43.16 442 ASP B O 1
ATOM 7622 N N . LEU B 1 469 ? 50.005 82.030 49.554 1.00 41.06 443 LEU B N 1
ATOM 7623 C CA . LEU B 1 469 ? 49.834 81.817 48.119 1.00 41.40 443 LEU B CA 1
ATOM 7624 C C . LEU B 1 469 ? 48.502 81.135 47.820 1.00 48.23 443 LEU B C 1
ATOM 7625 O O . LEU B 1 469 ? 47.804 81.505 46.878 1.00 43.38 443 LEU B O 1
ATOM 7630 N N . TYR B 1 470 ? 48.170 80.115 48.575 1.00 41.04 444 TYR B N 1
ATOM 7631 C CA . TYR B 1 470 ? 46.910 79.402 48.287 1.00 44.60 444 TYR B CA 1
ATOM 7632 C C . TYR B 1 470 ? 45.694 80.272 48.648 1.00 51.30 444 TYR B C 1
ATOM 7633 O O . TYR B 1 470 ? 44.861 80.541 47.786 1.00 54.06 444 TYR B O 1
ATOM 7642 N N . ASN B 1 471 ? 45.639 80.737 49.889 1.00 43.69 445 ASN B N 1
ATOM 7643 C CA . ASN B 1 471 ? 44.472 81.500 50.408 1.00 50.52 445 ASN B CA 1
ATOM 7644 C C . ASN B 1 471 ? 44.387 82.936 49.882 1.00 45.83 445 ASN B C 1
ATOM 7645 O O . ASN B 1 471 ? 43.272 83.441 49.800 1.00 54.28 445 ASN B O 1
ATOM 7650 N N . LYS B 1 472 ? 45.476 83.579 49.486 1.00 45.28 446 LYS B N 1
ATOM 7651 C CA . LYS B 1 472 ? 45.305 85.005 49.116 1.00 46.07 446 LYS B CA 1
ATOM 7652 C C . LYS B 1 472 ? 45.646 85.288 47.661 1.00 45.54 446 LYS B C 1
ATOM 7653 O O . LYS B 1 472 ? 45.447 86.399 47.249 1.00 52.19 446 LYS B O 1
ATOM 7659 N N . VAL B 1 473 ? 46.152 84.312 46.925 1.00 48.08 447 VAL B N 1
ATOM 7660 C CA . VAL B 1 473 ? 46.549 84.561 45.545 1.00 46.66 447 VAL B CA 1
ATOM 7661 C C . VAL B 1 473 ? 45.784 83.678 44.572 1.00 58.02 447 VAL B C 1
ATOM 7662 O O . VAL B 1 473 ? 45.078 84.182 43.689 1.00 44.34 447 VAL B O 1
ATOM 7666 N N . LEU B 1 474 ? 45.938 82.363 44.718 1.00 42.76 448 LEU B N 1
ATOM 7667 C CA . LEU B 1 474 ? 45.264 81.435 43.821 1.00 48.64 448 LEU B CA 1
ATOM 7668 C C . LEU B 1 474 ? 43.742 81.508 43.965 1.00 50.60 448 LEU B C 1
ATOM 7669 O O . LEU B 1 474 ? 43.005 81.140 43.036 1.00 51.38 448 LEU B O 1
ATOM 7674 N N . SER B 1 475 ? 43.250 81.919 45.134 1.00 68.59 449 SER B N 1
ATOM 7675 C CA . SER B 1 475 ? 41.815 82.055 45.332 1.00 53.70 449 SER B CA 1
ATOM 7676 C C . SER B 1 475 ? 41.211 83.153 44.455 1.00 48.26 449 SER B C 1
ATOM 7677 O O . SER B 1 475 ? 40.021 83.089 44.125 1.00 58.04 449 SER B O 1
ATOM 7680 N N . LYS B 1 476 ? 42.005 84.165 44.084 1.00 63.73 450 LYS B N 1
ATOM 7681 C CA . LYS B 1 476 ? 41.561 85.253 43.220 1.00 48.68 450 LYS B CA 1
ATOM 7682 C C . LYS B 1 476 ? 41.577 84.850 41.749 1.00 55.66 450 LYS B C 1
ATOM 7683 O O . LYS B 1 476 ? 41.250 85.664 40.888 1.00 49.42 450 LYS B O 1
ATOM 7689 N N . GLN B 1 477 ? 41.980 83.630 41.445 1.00 58.30 451 GLN B N 1
ATOM 7690 C CA . GLN B 1 477 ? 42.068 83.132 40.075 1.00 66.97 451 GLN B CA 1
ATOM 7691 C C . GLN B 1 477 ? 41.094 81.982 39.896 1.00 49.38 451 GLN B C 1
ATOM 7692 O O . GLN B 1 477 ? 41.268 80.923 40.533 1.00 47.47 451 GLN B O 1
ATOM 7698 N N . PRO B 1 478 ? 40.037 82.145 39.100 1.00 59.11 452 PRO B N 1
ATOM 7699 C CA . PRO B 1 478 ? 38.970 81.123 39.074 1.00 57.83 452 PRO B CA 1
ATOM 7700 C C . PRO B 1 478 ? 39.502 79.746 38.694 1.00 57.36 452 PRO B C 1
ATOM 7701 O O . PRO B 1 478 ? 40.128 79.567 37.645 1.00 53.08 452 PRO B O 1
ATOM 7705 N N . GLY B 1 479 ? 39.272 78.766 39.566 1.00 45.08 453 GLY B N 1
ATOM 7706 C CA . GLY B 1 479 ? 39.643 77.407 39.262 1.00 44.14 453 GLY B CA 1
ATOM 7707 C C . GLY B 1 479 ? 41.101 77.083 39.467 1.00 54.63 453 GLY B C 1
ATOM 7708 O O . GLY B 1 479 ? 41.528 75.983 39.115 1.00 51.99 453 GLY B O 1
ATOM 7709 N N . GLN B 1 480 ? 41.886 77.998 39.998 1.00 42.16 454 GLN B N 1
ATOM 7710 C CA . GLN B 1 480 ? 43.309 77.694 40.126 1.00 45.73 454 GLN B CA 1
ATOM 7711 C C . GLN B 1 480 ? 43.580 76.843 41.363 1.00 52.50 454 GLN B C 1
ATOM 7712 O O . GLN B 1 480 ? 44.472 75.977 41.329 1.00 51.51 454 GLN B O 1
ATOM 7718 N N . GLN B 1 481 ? 42.819 77.039 42.447 1.00 40.81 455 GLN B N 1
ATOM 7719 C CA . GLN B 1 481 ? 42.981 76.180 43.612 1.00 40.45 455 GLN B CA 1
ATOM 7720 C C . GLN B 1 481 ? 42.714 74.722 43.256 1.00 47.32 455 GLN B C 1
ATOM 7721 O O . GLN B 1 481 ? 43.372 73.817 43.774 1.00 44.96 455 GLN B O 1
ATOM 7727 N N . LYS B 1 482 ? 41.734 74.471 42.383 1.00 40.89 456 LYS B N 1
ATOM 7728 C CA . LYS B 1 482 ? 41.446 73.088 42.001 1.00 46.86 456 LYS B CA 1
ATOM 7729 C C . LYS B 1 482 ? 42.532 72.548 41.068 1.00 50.53 456 LYS B C 1
ATOM 7730 O O . LYS B 1 482 ? 42.887 71.374 41.142 1.00 38.79 456 LYS B O 1
ATOM 7736 N N . ALA B 1 483 ? 43.027 73.378 40.149 1.00 38.99 457 ALA B N 1
ATOM 7737 C CA . ALA B 1 483 ? 44.031 72.910 39.204 1.00 52.45 457 ALA B CA 1
ATOM 7738 C C . ALA B 1 483 ? 45.304 72.498 39.936 1.00 51.11 457 ALA B C 1
ATOM 7739 O O . ALA B 1 483 ? 45.966 71.534 39.546 1.00 36.95 457 ALA B O 1
ATOM 7741 N N . LEU B 1 484 ? 45.657 73.213 41.006 1.00 39.00 458 LEU B N 1
ATOM 7742 C CA . LEU B 1 484 ? 46.801 72.819 41.831 1.00 38.91 458 LEU B CA 1
ATOM 7743 C C . LEU B 1 484 ? 46.614 71.406 42.374 1.00 38.81 458 LEU B C 1
ATOM 7744 O O . LEU B 1 484 ? 47.520 70.567 42.254 1.00 37.65 458 LEU B O 1
ATOM 7749 N N . ALA B 1 485 ? 45.435 71.124 42.971 1.00 36.34 459 ALA B N 1
ATOM 7750 C CA . ALA B 1 485 ? 45.180 69.795 43.515 1.00 36.59 459 ALA B CA 1
ATOM 7751 C C . ALA B 1 485 ? 45.265 68.730 42.425 1.00 36.30 459 ALA B C 1
ATOM 7752 O O . ALA B 1 485 ? 45.972 67.721 42.569 1.00 35.71 459 ALA B O 1
ATOM 7754 N N . HIS B 1 486 ? 44.598 68.969 41.299 1.00 36.86 460 HIS B N 1
ATOM 7755 C CA . HIS B 1 486 ? 44.646 68.012 40.202 1.00 36.86 460 HIS B CA 1
ATOM 7756 C C . HIS B 1 486 ? 46.087 67.769 39.748 1.00 44.88 460 HIS B C 1
ATOM 7757 O O . HIS B 1 486 ? 46.514 66.623 39.578 1.00 42.20 460 HIS B O 1
ATOM 7764 N N . ASN B 1 487 ? 46.875 68.825 39.618 1.00 39.30 461 ASN B N 1
ATOM 7765 C CA . ASN B 1 487 ? 48.239 68.673 39.093 1.00 39.39 461 ASN B CA 1
ATOM 7766 C C . ASN B 1 487 ? 49.115 67.828 40.018 1.00 34.91 461 ASN B C 1
ATOM 7767 O O . ASN B 1 487 ? 49.962 67.047 39.550 1.00 32.24 461 ASN B O 1
ATOM 7772 N N . VAL B 1 488 ? 48.945 67.968 41.331 1.00 36.05 462 VAL B N 1
ATOM 7773 C CA . VAL B 1 488 ? 49.677 67.103 42.248 1.00 32.56 462 VAL B CA 1
ATOM 7774 C C . VAL B 1 488 ? 49.145 65.677 42.155 1.00 33.68 462 VAL B C 1
ATOM 7775 O O . VAL B 1 488 ? 49.908 64.714 42.005 1.00 37.53 462 VAL B O 1
ATOM 7779 N N . ALA B 1 489 ? 47.811 65.532 42.201 1.00 34.33 463 ALA B N 1
ATOM 7780 C CA . ALA B 1 489 ? 47.214 64.208 42.290 1.00 35.27 463 ALA B CA 1
ATOM 7781 C C . ALA B 1 489 ? 47.678 63.308 41.155 1.00 35.08 463 ALA B C 1
ATOM 7782 O O . ALA B 1 489 ? 47.986 62.138 41.372 1.00 35.33 463 ALA B O 1
ATOM 7784 N N . VAL B 1 490 ? 47.694 63.814 39.924 1.00 34.87 464 VAL B N 1
ATOM 7785 C CA . VAL B 1 490 ? 48.010 62.923 38.820 1.00 35.03 464 VAL B CA 1
ATOM 7786 C C . VAL B 1 490 ? 49.485 62.508 38.871 1.00 38.39 464 VAL B C 1
ATOM 7787 O O . VAL B 1 490 ? 49.852 61.456 38.336 1.00 35.65 464 VAL B O 1
ATOM 7791 N N . HIS B 1 491 ? 50.328 63.322 39.512 1.00 32.87 465 HIS B N 1
ATOM 7792 C CA . HIS B 1 491 ? 51.756 63.063 39.598 1.00 33.20 465 HIS B CA 1
ATOM 7793 C C . HIS B 1 491 ? 52.051 62.085 40.720 1.00 37.35 465 HIS B C 1
ATOM 7794 O O . HIS B 1 491 ? 52.709 61.059 40.511 1.00 32.52 465 HIS B O 1
ATOM 7801 N N . VAL B 1 492 ? 51.521 62.368 41.909 1.00 36.00 466 VAL B N 1
ATOM 7802 C CA . VAL B 1 492 ? 51.765 61.506 43.046 1.00 48.59 466 VAL B CA 1
ATOM 7803 C C . VAL B 1 492 ? 51.038 60.180 42.937 1.00 44.94 466 VAL B C 1
ATOM 7804 O O . VAL B 1 492 ? 51.409 59.218 43.617 1.00 34.47 466 VAL B O 1
ATOM 7808 N N . ALA B 1 493 ? 50.045 60.082 42.060 1.00 45.80 467 ALA B N 1
ATOM 7809 C CA . ALA B 1 493 ? 49.295 58.843 41.926 1.00 57.19 467 ALA B CA 1
ATOM 7810 C C . ALA B 1 493 ? 50.196 57.696 41.518 1.00 48.13 467 ALA B C 1
ATOM 7811 O O . ALA B 1 493 ? 49.848 56.534 41.731 1.00 37.47 467 ALA B O 1
ATOM 7813 N N . SER B 1 494 ? 51.354 57.998 40.941 1.00 36.78 468 SER B N 1
ATOM 7814 C CA . SER B 1 494 ? 52.322 56.965 40.570 1.00 37.27 468 SER B CA 1
ATOM 7815 C C . SER B 1 494 ? 53.147 56.462 41.748 1.00 36.31 468 SER B C 1
ATOM 7816 O O . SER B 1 494 ? 53.753 55.385 41.651 1.00 43.19 468 SER B O 1
ATOM 7819 N N . ALA B 1 495 ? 53.188 57.210 42.845 1.00 55.43 469 ALA B N 1
ATOM 7820 C CA . ALA B 1 495 ? 53.999 56.829 43.990 1.00 38.65 469 ALA B CA 1
ATOM 7821 C C . ALA B 1 495 ? 53.328 55.717 44.786 1.00 38.92 469 ALA B C 1
ATOM 7822 O O . ALA B 1 495 ? 52.104 55.584 44.778 1.00 38.07 469 ALA B O 1
ATOM 7824 N N . CYS B 1 496 ? 54.152 54.932 45.498 1.00 36.52 470 CYS B N 1
ATOM 7825 C CA . CYS B 1 496 ? 53.660 53.898 46.381 1.00 42.10 470 CYS B CA 1
ATOM 7826 C C . CYS B 1 496 ? 52.837 54.513 47.512 1.00 46.12 470 CYS B C 1
ATOM 7827 O O . CYS B 1 496 ? 52.985 55.691 47.855 1.00 37.64 470 CYS B O 1
ATOM 7830 N N . PRO B 1 497 ? 51.985 53.709 48.134 1.00 40.38 471 PRO B N 1
ATOM 7831 C CA . PRO B 1 497 ? 51.022 54.280 49.092 1.00 41.11 471 PRO B CA 1
ATOM 7832 C C . PRO B 1 497 ? 51.641 55.040 50.250 1.00 40.66 471 PRO B C 1
ATOM 7833 O O . PRO B 1 497 ? 51.162 56.133 50.581 1.00 50.71 471 PRO B O 1
ATOM 7837 N N . GLU B 1 498 ? 52.665 54.486 50.909 1.00 40.92 472 GLU B N 1
ATOM 7838 C CA . GLU B 1 498 ? 53.239 55.189 52.058 1.00 44.75 472 GLU B CA 1
ATOM 7839 C C . GLU B 1 498 ? 53.779 56.557 51.653 1.00 39.17 472 GLU B C 1
ATOM 7840 O O . GLU B 1 498 ? 53.701 57.511 52.433 1.00 44.96 472 GLU B O 1
ATOM 7846 N N . ILE B 1 499 ? 54.334 56.675 50.440 1.00 37.65 473 ILE B N 1
ATOM 7847 C CA . ILE B 1 499 ? 54.812 57.975 49.978 1.00 37.38 473 ILE B CA 1
ATOM 7848 C C . ILE B 1 499 ? 53.630 58.890 49.691 1.00 35.98 473 ILE B C 1
ATOM 7849 O O . ILE B 1 499 ? 53.663 60.091 49.996 1.00 35.48 473 ILE B O 1
ATOM 7854 N N . GLN B 1 500 ? 52.588 58.349 49.044 1.00 36.54 474 GLN B N 1
ATOM 7855 C CA . GLN B 1 500 ? 51.369 59.125 48.847 1.00 42.35 474 GLN B CA 1
ATOM 7856 C C . GLN B 1 500 ? 50.890 59.708 50.174 1.00 44.32 474 GLN B C 1
ATOM 7857 O O . GLN B 1 500 ? 50.504 60.883 50.256 1.00 43.48 474 GLN B O 1
ATOM 7863 N N . ASP B 1 501 ? 50.886 58.884 51.225 1.00 38.91 475 ASP B N 1
ATOM 7864 C CA . ASP B 1 501 ? 50.390 59.342 52.521 1.00 40.06 475 ASP B CA 1
ATOM 7865 C C . ASP B 1 501 ? 51.239 60.484 53.062 1.00 48.64 475 ASP B C 1
ATOM 7866 O O . ASP B 1 501 ? 50.688 61.475 53.561 1.00 39.63 475 ASP B O 1
ATOM 7871 N N . ARG B 1 502 ? 52.573 60.400 52.917 1.00 49.09 476 ARG B N 1
ATOM 7872 C CA . ARG B 1 502 ? 53.430 61.495 53.360 1.00 43.42 476 ARG B CA 1
ATOM 7873 C C . ARG B 1 502 ? 53.116 62.776 52.598 1.00 40.45 476 ARG B C 1
ATOM 7874 O O . ARG B 1 502 ? 53.056 63.870 53.186 1.00 36.98 476 ARG B O 1
ATOM 7882 N N . VAL B 1 503 ? 52.912 62.660 51.284 1.00 43.21 477 VAL B N 1
ATOM 7883 C CA . VAL B 1 503 ? 52.560 63.827 50.488 1.00 34.95 477 VAL B CA 1
ATOM 7884 C C . VAL B 1 503 ? 51.271 64.453 51.008 1.00 35.97 477 VAL B C 1
ATOM 7885 O O . VAL B 1 503 ? 51.165 65.679 51.117 1.00 35.87 477 VAL B O 1
ATOM 7889 N N . PHE B 1 504 ? 50.252 63.623 51.283 1.00 57.47 478 PHE B N 1
ATOM 7890 C CA . PHE B 1 504 ? 48.986 64.152 51.798 1.00 38.32 478 PHE B CA 1
ATOM 7891 C C . PHE B 1 504 ? 49.194 64.921 53.100 1.00 39.10 478 PHE B C 1
ATOM 7892 O O . PHE B 1 504 ? 48.675 66.027 53.272 1.00 41.23 478 PHE B O 1
ATOM 7900 N N . ALA B 1 505 ? 49.975 64.360 54.024 1.00 39.55 479 ALA B N 1
ATOM 7901 C CA . ALA B 1 505 ? 50.178 65.011 55.311 1.00 40.60 479 ALA B CA 1
ATOM 7902 C C . ALA B 1 505 ? 50.867 66.358 55.155 1.00 39.77 479 ALA B C 1
ATOM 7903 O O . ALA B 1 505 ? 50.540 67.316 55.866 1.00 40.70 479 ALA B O 1
ATOM 7905 N N . MET B 1 506 ? 51.826 66.453 54.235 1.00 39.04 480 MET B N 1
ATOM 7906 C CA . MET B 1 506 ? 52.577 67.694 54.068 1.00 52.69 480 MET B CA 1
ATOM 7907 C C . MET B 1 506 ? 51.681 68.822 53.566 1.00 49.52 480 MET B C 1
ATOM 7908 O O . MET B 1 506 ? 51.718 69.936 54.093 1.00 45.84 480 MET B O 1
ATOM 7913 N N . PHE B 1 507 ? 50.853 68.544 52.559 1.00 37.13 481 PHE B N 1
ATOM 7914 C CA . PHE B 1 507 ? 49.932 69.550 52.044 1.00 37.34 481 PHE B CA 1
ATOM 7915 C C . PHE B 1 507 ? 48.854 69.917 53.056 1.00 39.03 481 PHE B C 1
ATOM 7916 O O . PHE B 1 507 ? 48.375 71.046 53.055 1.00 40.95 481 PHE B O 1
ATOM 7924 N N . ALA B 1 508 ? 48.487 68.988 53.925 1.00 40.06 482 ALA B N 1
ATOM 7925 C CA . ALA B 1 508 ? 47.521 69.294 54.966 1.00 41.94 482 ALA B CA 1
ATOM 7926 C C . ALA B 1 508 ? 48.043 70.373 55.893 1.00 60.27 482 ALA B C 1
ATOM 7927 O O . ALA B 1 508 ? 47.264 71.156 56.419 1.00 43.99 482 ALA B O 1
ATOM 7929 N N . ARG B 1 509 ? 49.355 70.467 56.060 1.00 58.17 483 ARG B N 1
ATOM 7930 C CA . ARG B 1 509 ? 49.915 71.553 56.850 1.00 47.79 483 ARG B CA 1
ATOM 7931 C C . ARG B 1 509 ? 49.629 72.900 56.210 1.00 48.89 483 ARG B C 1
ATOM 7932 O O . ARG B 1 509 ? 49.490 73.914 56.916 1.00 43.91 483 ARG B O 1
ATOM 7940 N N . VAL B 1 510 ? 49.521 72.928 54.880 1.00 41.14 484 VAL B N 1
ATOM 7941 C CA . VAL B 1 510 ? 49.183 74.165 54.197 1.00 41.12 484 VAL B CA 1
ATOM 7942 C C . VAL B 1 510 ? 47.697 74.453 54.319 1.00 42.38 484 VAL B C 1
ATOM 7943 O O . VAL B 1 510 ? 47.304 75.500 54.837 1.00 43.71 484 VAL B O 1
ATOM 7947 N N . ASP B 1 511 ? 46.860 73.514 53.878 1.00 45.25 485 ASP B N 1
ATOM 7948 C CA . ASP B 1 511 ? 45.409 73.702 53.878 1.00 52.48 485 ASP B CA 1
ATOM 7949 C C . ASP B 1 511 ? 44.755 72.333 53.847 1.00 43.63 485 ASP B C 1
ATOM 7950 O O . ASP B 1 511 ? 45.020 71.550 52.936 1.00 52.45 485 ASP B O 1
ATOM 7955 N N . ARG B 1 512 ? 43.882 72.050 54.814 1.00 47.96 486 ARG B N 1
ATOM 7956 C CA . ARG B 1 512 ? 43.329 70.707 54.918 1.00 64.98 486 ARG B CA 1
ATOM 7957 C C . ARG B 1 512 ? 42.469 70.365 53.710 1.00 57.38 486 ARG B C 1
ATOM 7958 O O . ARG B 1 512 ? 42.419 69.208 53.272 1.00 46.06 486 ARG B O 1
ATOM 7966 N N . GLY B 1 513 ? 41.747 71.350 53.173 1.00 45.94 487 GLY B N 1
ATOM 7967 C CA . GLY B 1 513 ? 40.908 71.082 52.014 1.00 45.88 487 GLY B CA 1
ATOM 7968 C C . GLY B 1 513 ? 41.722 70.776 50.778 1.00 47.71 487 GLY B C 1
ATOM 7969 O O . GLY B 1 513 ? 41.413 69.844 50.034 1.00 43.70 487 GLY B O 1
ATOM 7970 N N . LEU B 1 514 ? 42.792 71.541 50.554 1.00 43.40 488 LEU B N 1
ATOM 7971 C CA . LEU B 1 514 ? 43.720 71.211 49.475 1.00 45.09 488 LEU B CA 1
ATOM 7972 C C . LEU B 1 514 ? 44.213 69.776 49.598 1.00 40.28 488 LEU B C 1
ATOM 7973 O O . LEU B 1 514 ? 44.240 69.039 48.611 1.00 39.62 488 LEU B O 1
ATOM 7978 N N . SER B 1 515 ? 44.591 69.360 50.818 1.00 47.13 489 SER B N 1
ATOM 7979 C CA . SER B 1 515 ? 45.056 67.994 51.041 1.00 40.50 489 SER B CA 1
ATOM 7980 C C . SER B 1 515 ? 43.997 66.971 50.688 1.00 41.65 489 SER B C 1
ATOM 7981 O O . SER B 1 515 ? 44.300 65.944 50.077 1.00 44.42 489 SER B O 1
ATOM 7984 N N . GLU B 1 516 ? 42.754 67.210 51.079 1.00 43.09 490 GLU B N 1
ATOM 7985 C CA . GLU B 1 516 ? 41.697 66.249 50.776 1.00 45.36 490 GLU B CA 1
ATOM 7986 C C . GLU B 1 516 ? 41.399 66.183 49.286 1.00 43.69 490 GLU B C 1
ATOM 7987 O O . GLU B 1 516 ? 41.142 65.101 48.758 1.00 44.02 490 GLU B O 1
ATOM 7993 N N . ASN B 1 517 ? 41.438 67.311 48.583 1.00 42.96 491 ASN B N 1
ATOM 7994 C CA . ASN B 1 517 ? 41.202 67.269 47.145 1.00 42.51 491 ASN B CA 1
ATOM 7995 C C . ASN B 1 517 ? 42.261 66.424 46.440 1.00 41.81 491 ASN B C 1
ATOM 7996 O O . ASN B 1 517 ? 41.945 65.662 45.514 1.00 41.31 491 ASN B O 1
ATOM 8001 N N . ILE B 1 518 ? 43.529 66.562 46.850 1.00 39.75 492 ILE B N 1
ATOM 8002 C CA . ILE B 1 518 ? 44.593 65.741 46.272 1.00 38.52 492 ILE B CA 1
ATOM 8003 C C . ILE B 1 518 ? 44.345 64.278 46.579 1.00 53.44 492 ILE B C 1
ATOM 8004 O O . ILE B 1 518 ? 44.425 63.417 45.698 1.00 39.28 492 ILE B O 1
ATOM 8009 N N . LYS B 1 519 ? 44.051 63.978 47.843 1.00 46.88 493 LYS B N 1
ATOM 8010 C CA . LYS B 1 519 ? 43.873 62.595 48.257 1.00 51.66 493 LYS B CA 1
ATOM 8011 C C . LYS B 1 519 ? 42.772 61.930 47.454 1.00 42.69 493 LYS B C 1
ATOM 8012 O O . LYS B 1 519 ? 42.967 60.851 46.890 1.00 53.69 493 LYS B O 1
ATOM 8018 N N . LYS B 1 520 ? 41.608 62.576 47.372 1.00 43.78 494 LYS B N 1
ATOM 8019 C CA . LYS B 1 520 ? 40.476 61.967 46.693 1.00 53.02 494 LYS B CA 1
ATOM 8020 C C . LYS B 1 520 ? 40.833 61.626 45.258 1.00 52.52 494 LYS B C 1
ATOM 8021 O O . LYS B 1 520 ? 40.674 60.486 44.826 1.00 45.35 494 LYS B O 1
ATOM 8027 N N . GLU B 1 521 ? 41.327 62.600 44.498 1.00 43.07 495 GLU B N 1
ATOM 8028 C CA . GLU B 1 521 ? 41.636 62.337 43.100 1.00 42.50 495 GLU B CA 1
ATOM 8029 C C . GLU B 1 521 ? 42.741 61.308 42.976 1.00 56.88 495 GLU B C 1
ATOM 8030 O O . GLU B 1 521 ? 42.650 60.387 42.164 1.00 46.67 495 GLU B O 1
ATOM 8036 N N . ALA B 1 522 ? 43.783 61.435 43.798 1.00 59.55 496 ALA B N 1
ATOM 8037 C CA . ALA B 1 522 ? 44.904 60.506 43.734 1.00 40.28 496 ALA B CA 1
ATOM 8038 C C . ALA B 1 522 ? 44.454 59.083 44.006 1.00 47.95 496 ALA B C 1
ATOM 8039 O O . ALA B 1 522 ? 44.868 58.141 43.315 1.00 44.48 496 ALA B O 1
ATOM 8041 N N . LEU B 1 523 ? 43.597 58.908 45.008 1.00 56.56 497 LEU B N 1
ATOM 8042 C CA . LEU B 1 523 ? 43.138 57.577 45.370 1.00 60.00 497 LEU B CA 1
ATOM 8043 C C . LEU B 1 523 ? 42.246 56.977 44.295 1.00 58.46 497 LEU B C 1
ATOM 8044 O O . LEU B 1 523 ? 42.325 55.774 44.039 1.00 54.68 497 LEU B O 1
ATOM 8049 N N . SER B 1 524 ? 41.448 57.789 43.603 1.00 46.11 498 SER B N 1
ATOM 8050 C CA . SER B 1 524 ? 40.643 57.233 42.522 1.00 47.61 498 SER B CA 1
ATOM 8051 C C . SER B 1 524 ? 41.526 56.681 41.403 1.00 46.80 498 SER B C 1
ATOM 8052 O O . SER B 1 524 ? 41.209 55.646 40.798 1.00 48.30 498 SER B O 1
ATOM 8055 N N . LEU B 1 525 ? 42.663 57.316 41.154 1.00 46.99 499 LEU B N 1
ATOM 8056 C CA . LEU B 1 525 ? 43.553 56.861 40.099 1.00 48.01 499 LEU B CA 1
ATOM 8057 C C . LEU B 1 525 ? 44.427 55.687 40.515 1.00 49.13 499 LEU B C 1
ATOM 8058 O O . LEU B 1 525 ? 45.069 55.091 39.650 1.00 61.79 499 LEU B O 1
ATOM 8063 N N . SER B 1 526 ? 44.520 55.386 41.806 1.00 54.59 500 SER B N 1
ATOM 8064 C CA . SER B 1 526 ? 45.393 54.317 42.290 1.00 44.27 500 SER B CA 1
ATOM 8065 C C . SER B 1 526 ? 44.782 53.673 43.518 1.00 47.00 500 SER B C 1
ATOM 8066 O O . SER B 1 526 ? 45.194 53.941 44.653 1.00 101.33 500 SER B O 1
ATOM 8069 N N . PRO B 1 527 ? 43.786 52.815 43.332 1.00 52.99 501 PRO B N 1
ATOM 8070 C CA . PRO B 1 527 ? 43.099 52.202 44.479 1.00 52.17 501 PRO B CA 1
ATOM 8071 C C . PRO B 1 527 ? 43.979 51.176 45.177 1.00 69.99 501 PRO B C 1
ATOM 8072 O O . PRO B 1 527 ? 44.906 50.614 44.588 1.00 75.37 501 PRO B O 1
ATOM 8076 N N . ARG B 1 528 ? 43.643 50.899 46.439 1.00 60.88 502 ARG B N 1
ATOM 8077 C CA . ARG B 1 528 ? 44.474 50.011 47.258 1.00 65.54 502 ARG B CA 1
ATOM 8078 C C . ARG B 1 528 ? 43.823 48.668 47.599 1.00 69.04 502 ARG B C 1
ATOM 8079 O O . ARG B 1 528 ? 42.973 48.573 48.473 1.00 84.15 502 ARG B O 1
ATOM 8087 N N . HIS C 1 29 ? 100.689 44.910 45.564 1.00 77.19 3 HIS C N 1
ATOM 8088 C CA . HIS C 1 29 ? 99.694 45.701 46.274 1.00 64.93 3 HIS C CA 1
ATOM 8089 C C . HIS C 1 29 ? 98.671 46.276 45.291 1.00 57.16 3 HIS C C 1
ATOM 8090 O O . HIS C 1 29 ? 99.006 46.523 44.134 1.00 55.88 3 HIS C O 1
ATOM 8097 N N . PRO C 1 30 ? 97.421 46.477 45.718 1.00 73.22 4 PRO C N 1
ATOM 8098 C CA . PRO C 1 30 ? 96.435 47.055 44.784 1.00 69.97 4 PRO C CA 1
ATOM 8099 C C . PRO C 1 30 ? 96.842 48.397 44.195 1.00 78.23 4 PRO C C 1
ATOM 8100 O O . PRO C 1 30 ? 96.499 48.687 43.037 1.00 75.20 4 PRO C O 1
ATOM 8104 N N . THR C 1 31 ? 97.550 49.237 44.959 1.00 67.05 5 THR C N 1
ATOM 8105 C CA . THR C 1 31 ? 98.000 50.513 44.417 1.00 57.23 5 THR C CA 1
ATOM 8106 C C . THR C 1 31 ? 99.166 50.358 43.442 1.00 55.07 5 THR C C 1
ATOM 8107 O O . THR C 1 31 ? 99.370 51.253 42.615 1.00 56.34 5 THR C O 1
ATOM 8111 N N . ASN C 1 32 ? 99.842 49.183 43.419 1.00 61.96 6 ASN C N 1
ATOM 8112 C CA . ASN C 1 32 ? 101.081 49.009 42.656 1.00 67.96 6 ASN C CA 1
ATOM 8113 C C . ASN C 1 32 ? 101.198 47.588 42.097 1.00 58.49 6 ASN C C 1
ATOM 8114 O O . ASN C 1 32 ? 102.042 46.766 42.506 1.00 50.30 6 ASN C O 1
ATOM 8119 N N . THR C 1 33 ? 100.371 47.273 41.104 1.00 68.83 7 THR C N 1
ATOM 8120 C CA . THR C 1 33 ? 100.455 45.960 40.470 1.00 77.42 7 THR C CA 1
ATOM 8121 C C . THR C 1 33 ? 99.789 46.040 39.095 1.00 71.44 7 THR C C 1
ATOM 8122 O O . THR C 1 33 ? 99.332 47.107 38.661 1.00 65.04 7 THR C O 1
ATOM 8126 N N . ALA C 1 34 ? 99.738 44.894 38.406 1.00 68.87 8 ALA C N 1
ATOM 8127 C CA . ALA C 1 34 ? 99.167 44.818 37.064 1.00 67.10 8 ALA C CA 1
ATOM 8128 C C . ALA C 1 34 ? 98.687 43.388 36.814 1.00 49.54 8 ALA C C 1
ATOM 8129 O O . ALA C 1 34 ? 98.820 42.504 37.668 1.00 44.27 8 ALA C O 1
ATOM 8131 N N . ASP C 1 35 ? 98.072 43.173 35.650 1.00 51.15 9 ASP C N 1
ATOM 8132 C CA . ASP C 1 35 ? 97.635 41.838 35.249 1.00 56.63 9 ASP C CA 1
ATOM 8133 C C . ASP C 1 35 ? 98.037 41.578 33.803 1.00 43.24 9 ASP C C 1
ATOM 8134 O O . ASP C 1 35 ? 97.567 42.262 32.886 1.00 40.78 9 ASP C O 1
ATOM 8139 N N . VAL C 1 36 ? 98.902 40.590 33.603 1.00 29.24 10 VAL C N 1
ATOM 8140 C CA . VAL C 1 36 ? 99.440 40.278 32.289 1.00 24.25 10 VAL C CA 1
ATOM 8141 C C . VAL C 1 36 ? 99.118 38.847 31.946 1.00 24.24 10 VAL C C 1
ATOM 8142 O O . VAL C 1 36 ? 99.405 37.944 32.740 1.00 32.21 10 VAL C O 1
ATOM 8146 N N . ARG C 1 37 ? 98.543 38.631 30.755 1.00 23.30 11 ARG C N 1
ATOM 8147 C CA . ARG C 1 37 ? 98.175 37.289 30.329 1.00 32.67 11 ARG C CA 1
ATOM 8148 C C . ARG C 1 37 ? 99.343 36.336 30.519 1.00 37.31 11 ARG C C 1
ATOM 8149 O O . ARG C 1 37 ? 100.453 36.586 30.025 1.00 28.10 11 ARG C O 1
ATOM 8157 N N . LYS C 1 38 ? 99.079 35.213 31.176 1.00 33.79 12 LYS C N 1
ATOM 8158 C CA . LYS C 1 38 ? 100.148 34.247 31.409 1.00 37.37 12 LYS C CA 1
ATOM 8159 C C . LYS C 1 38 ? 100.555 33.522 30.131 1.00 32.45 12 LYS C C 1
ATOM 8160 O O . LYS C 1 38 ? 101.721 33.135 29.996 1.00 34.07 12 LYS C O 1
ATOM 8166 N N . ASP C 1 39 ? 99.645 33.373 29.170 1.00 28.42 13 ASP C N 1
ATOM 8167 C CA . ASP C 1 39 ? 100.012 32.736 27.907 1.00 26.12 13 ASP C CA 1
ATOM 8168 C C . ASP C 1 39 ? 100.774 33.663 26.961 1.00 28.53 13 ASP C C 1
ATOM 8169 O O . ASP C 1 39 ? 101.203 33.199 25.897 1.00 28.57 13 ASP C O 1
ATOM 8174 N N . ARG C 1 40 ? 100.937 34.938 27.299 1.00 22.15 14 ARG C N 1
ATOM 8175 C CA . ARG C 1 40 ? 101.715 35.881 26.501 1.00 26.07 14 ARG C CA 1
ATOM 8176 C C . ARG C 1 40 ? 101.136 36.101 25.103 1.00 24.51 14 ARG C C 1
ATOM 8177 O O . ARG C 1 40 ? 101.844 36.533 24.206 1.00 19.97 14 ARG C O 1
ATOM 8185 N N . VAL C 1 41 ? 99.848 35.797 24.895 1.00 20.50 15 VAL C N 1
ATOM 8186 C CA . VAL C 1 41 ? 99.244 35.990 23.588 1.00 22.22 15 VAL C CA 1
ATOM 8187 C C . VAL C 1 41 ? 98.989 37.462 23.355 1.00 19.18 15 VAL C C 1
ATOM 8188 O O . VAL C 1 41 ? 98.381 38.160 24.182 1.00 27.59 15 VAL C O 1
ATOM 8192 N N . VAL C 1 42 ? 99.507 37.978 22.231 1.00 21.05 16 VAL C N 1
ATOM 8193 C CA . VAL C 1 42 ? 99.386 39.370 21.909 1.00 22.97 16 VAL C CA 1
ATOM 8194 C C . VAL C 1 42 ? 98.063 39.611 21.201 1.00 20.98 16 VAL C C 1
ATOM 8195 O O . VAL C 1 42 ? 97.671 38.860 20.299 1.00 21.14 16 VAL C O 1
ATOM 8199 N N . THR C 1 43 ? 97.372 40.648 21.623 1.00 19.55 17 THR C N 1
ATOM 8200 C CA . THR C 1 43 ? 96.036 40.957 21.119 1.00 26.06 17 THR C CA 1
ATOM 8201 C C . THR C 1 43 ? 95.906 42.444 20.826 1.00 24.60 17 THR C C 1
ATOM 8202 O O . THR C 1 43 ? 96.714 43.246 21.290 1.00 23.33 17 THR C O 1
ATOM 8206 N N . ASN C 1 44 ? 94.786 42.829 20.186 1.00 22.50 18 ASN C N 1
ATOM 8207 C CA . ASN C 1 44 ? 94.444 44.239 20.055 1.00 16.87 18 ASN C CA 1
ATOM 8208 C C . ASN C 1 44 ? 93.665 44.709 21.299 1.00 18.79 18 ASN C C 1
ATOM 8209 O O . ASN C 1 44 ? 93.523 43.995 22.293 1.00 17.85 18 ASN C O 1
ATOM 8214 N N . SER C 1 45 ? 93.173 45.940 21.281 1.00 27.08 19 SER C N 1
ATOM 8215 C CA . SER C 1 45 ? 92.546 46.473 22.482 1.00 26.12 19 SER C CA 1
ATOM 8216 C C . SER C 1 45 ? 91.191 45.860 22.811 1.00 19.86 19 SER C C 1
ATOM 8217 O O . SER C 1 45 ? 90.614 46.186 23.862 1.00 21.04 19 SER C O 1
ATOM 8220 N N . GLN C 1 46 ? 90.663 44.968 21.983 1.00 21.95 20 GLN C N 1
ATOM 8221 C CA . GLN C 1 46 ? 89.385 44.303 22.222 1.00 28.03 20 GLN C CA 1
ATOM 8222 C C . GLN C 1 46 ? 89.557 42.814 22.472 1.00 22.44 20 GLN C C 1
ATOM 8223 O O . GLN C 1 46 ? 88.566 42.078 22.509 1.00 23.90 20 GLN C O 1
ATOM 8229 N N . GLY C 1 47 ? 90.798 42.360 22.665 1.00 21.22 21 GLY C N 1
ATOM 8230 C CA . GLY C 1 47 ? 91.075 40.995 23.015 1.00 19.33 21 GLY C CA 1
ATOM 8231 C C . GLY C 1 47 ? 91.179 40.060 21.855 1.00 24.74 21 GLY C C 1
ATOM 8232 O O . GLY C 1 47 ? 91.312 38.867 22.076 1.00 19.47 21 GLY C O 1
ATOM 8233 N N . ALA C 1 48 ? 91.108 40.530 20.668 1.00 18.62 22 ALA C N 1
ATOM 8234 C CA . ALA C 1 48 ? 91.299 39.629 19.553 1.00 22.83 22 ALA C CA 1
ATOM 8235 C C . ALA C 1 48 ? 92.798 39.425 19.324 1.00 25.85 22 ALA C C 1
ATOM 8236 O O . ALA C 1 48 ? 93.596 40.381 19.422 1.00 25.43 22 ALA C O 1
ATOM 8238 N N . PRO C 1 49 ? 93.209 38.196 19.054 1.00 27.81 23 PRO C N 1
ATOM 8239 C CA . PRO C 1 49 ? 94.639 37.936 18.849 1.00 20.37 23 PRO C CA 1
ATOM 8240 C C . PRO C 1 49 ? 95.114 38.574 17.563 1.00 17.81 23 PRO C C 1
ATOM 8241 O O . PRO C 1 49 ? 94.385 38.627 16.571 1.00 25.24 23 PRO C O 1
ATOM 8245 N N . ILE C 1 50 ? 96.341 39.074 17.595 1.00 17.46 24 ILE C N 1
ATOM 8246 C CA . ILE C 1 50 ? 97.029 39.581 16.418 1.00 27.20 24 ILE C CA 1
ATOM 8247 C C . ILE C 1 50 ? 97.913 38.456 15.895 1.00 19.54 24 ILE C C 1
ATOM 8248 O O . ILE C 1 50 ? 98.653 37.820 16.667 1.00 21.27 24 ILE C O 1
ATOM 8253 N N . ASN C 1 51 ? 97.812 38.164 14.599 1.00 17.80 25 ASN C N 1
ATOM 8254 C CA . ASN C 1 51 ? 98.515 37.000 14.076 1.00 21.97 25 ASN C CA 1
ATOM 8255 C C . ASN C 1 51 ? 99.846 37.334 13.427 1.00 33.13 25 ASN C C 1
ATOM 8256 O O . ASN C 1 51 ? 100.517 36.399 12.990 1.00 21.80 25 ASN C O 1
ATOM 8261 N N . GLU C 1 52 ? 100.237 38.628 13.370 1.00 18.96 26 GLU C N 1
ATOM 8262 C CA . GLU C 1 52 ? 101.545 39.099 12.843 1.00 17.79 26 GLU C CA 1
ATOM 8263 C C . GLU C 1 52 ? 101.806 40.422 13.549 1.00 25.01 26 GLU C C 1
ATOM 8264 O O . GLU C 1 52 ? 100.947 41.320 13.505 1.00 21.45 26 GLU C O 1
ATOM 8270 N N . PRO C 1 53 ? 102.961 40.593 14.191 1.00 24.48 27 PRO C N 1
ATOM 8271 C CA . PRO C 1 53 ? 103.157 41.816 14.970 1.00 18.05 27 PRO C CA 1
ATOM 8272 C C . PRO C 1 53 ? 103.078 43.097 14.149 1.00 22.42 27 PRO C C 1
ATOM 8273 O O . PRO C 1 53 ? 102.584 44.111 14.655 1.00 21.98 27 PRO C O 1
ATOM 8277 N N . PHE C 1 54 ? 103.550 43.094 12.903 1.00 19.23 28 PHE C N 1
ATOM 8278 C CA . PHE C 1 54 ? 103.708 44.341 12.184 1.00 16.44 28 PHE C CA 1
ATOM 8279 C C . PHE C 1 54 ? 103.107 44.405 10.790 1.00 17.09 28 PHE C C 1
ATOM 8280 O O . PHE C 1 54 ? 103.195 45.466 10.138 1.00 18.60 28 PHE C O 1
ATOM 8288 N N . ALA C 1 55 ? 102.531 43.327 10.294 1.00 17.07 29 ALA C N 1
ATOM 8289 C CA . ALA C 1 55 ? 101.980 43.366 8.945 1.00 17.50 29 ALA C CA 1
ATOM 8290 C C . ALA C 1 55 ? 100.817 44.358 8.882 1.00 17.15 29 ALA C C 1
ATOM 8291 O O . ALA C 1 55 ? 100.031 44.451 9.815 1.00 17.37 29 ALA C O 1
ATOM 8293 N N . THR C 1 56 ? 100.761 45.157 7.798 1.00 17.41 30 THR C N 1
ATOM 8294 C CA . THR C 1 56 ? 99.680 46.103 7.531 1.00 27.57 30 THR C CA 1
ATOM 8295 C C . THR C 1 56 ? 99.057 45.821 6.170 1.00 26.21 30 THR C C 1
ATOM 8296 O O . THR C 1 56 ? 99.749 45.417 5.231 1.00 18.67 30 THR C O 1
ATOM 8300 N N . GLN C 1 57 ? 97.740 46.049 6.062 1.00 18.07 31 GLN C N 1
ATOM 8301 C CA . GLN C 1 57 ? 96.987 45.670 4.861 1.00 24.09 31 GLN C CA 1
ATOM 8302 C C . GLN C 1 57 ? 97.078 46.745 3.774 1.00 19.35 31 GLN C C 1
ATOM 8303 O O . GLN C 1 57 ? 96.879 47.936 4.030 1.00 23.20 31 GLN C O 1
ATOM 8309 N N . ARG C 1 58 ? 97.386 46.323 2.564 1.00 20.28 32 ARG C N 1
ATOM 8310 C CA . ARG C 1 58 ? 97.391 47.216 1.432 1.00 20.95 32 ARG C CA 1
ATOM 8311 C C . ARG C 1 58 ? 96.976 46.408 0.220 1.00 22.19 32 ARG C C 1
ATOM 8312 O O . ARG C 1 58 ? 96.840 45.190 0.266 1.00 29.76 32 ARG C O 1
ATOM 8320 N N . VAL C 1 59 ? 96.810 47.099 -0.886 1.00 23.04 33 VAL C N 1
ATOM 8321 C CA . VAL C 1 59 ? 96.445 46.438 -2.122 1.00 24.44 33 VAL C CA 1
ATOM 8322 C C . VAL C 1 59 ? 97.687 45.798 -2.722 1.00 26.70 33 VAL C C 1
ATOM 8323 O O . VAL C 1 59 ? 98.639 46.500 -3.089 1.00 27.64 33 VAL C O 1
ATOM 8327 N N . GLY C 1 60 ? 97.669 44.471 -2.862 1.00 25.80 34 GLY C N 1
ATOM 8328 C CA . GLY C 1 60 ? 98.838 43.833 -3.406 1.00 34.27 34 GLY C CA 1
ATOM 8329 C C . GLY C 1 60 ? 100.009 43.993 -2.459 1.00 27.95 34 GLY C C 1
ATOM 8330 O O . GLY C 1 60 ? 99.873 44.228 -1.280 1.00 24.27 34 GLY C O 1
ATOM 8331 N N . GLN C 1 61 ? 101.198 43.880 -3.028 1.00 36.97 35 GLN C N 1
ATOM 8332 C CA . GLN C 1 61 ? 102.371 43.919 -2.163 1.00 37.86 35 GLN C CA 1
ATOM 8333 C C . GLN C 1 61 ? 102.719 45.342 -1.747 1.00 24.64 35 GLN C C 1
ATOM 8334 O O . GLN C 1 61 ? 103.154 45.556 -0.607 1.00 26.13 35 GLN C O 1
ATOM 8340 N N . HIS C 1 62 ? 102.536 46.329 -2.643 1.00 36.09 36 HIS C N 1
ATOM 8341 C CA . HIS C 1 62 ? 103.043 47.664 -2.335 1.00 30.66 36 HIS C CA 1
ATOM 8342 C C . HIS C 1 62 ? 102.072 48.770 -2.661 1.00 32.43 36 HIS C C 1
ATOM 8343 O O . HIS C 1 62 ? 102.504 49.909 -2.843 1.00 31.36 36 HIS C O 1
ATOM 8350 N N . GLY C 1 63 ? 100.790 48.474 -2.736 1.00 34.89 37 GLY C N 1
ATOM 8351 C CA . GLY C 1 63 ? 99.792 49.487 -2.986 1.00 24.57 37 GLY C CA 1
ATOM 8352 C C . GLY C 1 63 ? 99.492 50.335 -1.759 1.00 23.20 37 GLY C C 1
ATOM 8353 O O . GLY C 1 63 ? 100.069 50.169 -0.690 1.00 22.70 37 GLY C O 1
ATOM 8354 N N . PRO C 1 64 ? 98.557 51.263 -1.909 1.00 23.25 38 PRO C N 1
ATOM 8355 C CA . PRO C 1 64 ? 98.217 52.149 -0.792 1.00 30.99 38 PRO C CA 1
ATOM 8356 C C . PRO C 1 64 ? 97.527 51.402 0.333 1.00 21.28 38 PRO C C 1
ATOM 8357 O O . PRO C 1 64 ? 96.946 50.331 0.141 1.00 22.43 38 PRO C O 1
ATOM 8361 N N . LEU C 1 65 ? 97.590 51.986 1.522 1.00 20.32 39 LEU C N 1
ATOM 8362 C CA . LEU C 1 65 ? 97.022 51.345 2.691 1.00 19.54 39 LEU C CA 1
ATOM 8363 C C . LEU C 1 65 ? 95.481 51.411 2.722 1.00 19.94 39 LEU C C 1
ATOM 8364 O O . LEU C 1 65 ? 94.836 52.361 2.233 1.00 20.12 39 LEU C O 1
ATOM 8369 N N . LEU C 1 66 ? 94.895 50.372 3.316 1.00 19.69 40 LEU C N 1
ATOM 8370 C CA . LEU C 1 66 ? 93.448 50.217 3.405 1.00 21.59 40 LEU C CA 1
ATOM 8371 C C . LEU C 1 66 ? 92.924 50.711 4.752 1.00 18.93 40 LEU C C 1
ATOM 8372 O O . LEU C 1 66 ? 93.494 50.416 5.818 1.00 18.24 40 LEU C O 1
ATOM 8377 N N . LEU C 1 67 ? 91.815 51.431 4.698 1.00 19.24 41 LEU C N 1
ATOM 8378 C CA . LEU C 1 67 ? 91.152 51.908 5.901 1.00 24.92 41 LEU C CA 1
ATOM 8379 C C . LEU C 1 67 ? 90.754 50.769 6.834 1.00 18.50 41 LEU C C 1
ATOM 8380 O O . LEU C 1 67 ? 90.673 50.971 8.064 1.00 23.30 41 LEU C O 1
ATOM 8385 N N . GLN C 1 68 ? 90.538 49.567 6.300 1.00 20.99 42 GLN C N 1
ATOM 8386 C CA . GLN C 1 68 ? 89.982 48.464 7.098 1.00 21.46 42 GLN C CA 1
ATOM 8387 C C . GLN C 1 68 ? 91.011 47.779 8.017 1.00 30.84 42 GLN C C 1
ATOM 8388 O O . GLN C 1 68 ? 90.698 46.724 8.573 1.00 33.15 42 GLN C O 1
ATOM 8394 N N . ASP C 1 69 ? 92.236 48.307 8.134 1.00 18.53 43 ASP C N 1
ATOM 8395 C CA . ASP C 1 69 ? 93.243 47.721 9.027 1.00 28.64 43 ASP C CA 1
ATOM 8396 C C . ASP C 1 69 ? 93.011 48.306 10.422 1.00 27.95 43 ASP C C 1
ATOM 8397 O O . ASP C 1 69 ? 93.678 49.262 10.867 1.00 21.47 43 ASP C O 1
ATOM 8402 N N . PHE C 1 70 ? 92.073 47.683 11.150 1.00 20.77 44 PHE C N 1
ATOM 8403 C CA . PHE C 1 70 ? 91.760 48.156 12.496 1.00 17.37 44 PHE C CA 1
ATOM 8404 C C . PHE C 1 70 ? 92.982 48.094 13.418 1.00 18.78 44 PHE C C 1
ATOM 8405 O O . PHE C 1 70 ? 93.144 48.935 14.320 1.00 20.23 44 PHE C O 1
ATOM 8413 N N . ASN C 1 71 ? 93.824 47.081 13.251 1.00 17.04 45 ASN C N 1
ATOM 8414 C CA . ASN C 1 71 ? 94.928 46.909 14.185 1.00 16.69 45 ASN C CA 1
ATOM 8415 C C . ASN C 1 71 ? 95.939 48.058 14.080 1.00 16.09 45 ASN C C 1
ATOM 8416 O O . ASN C 1 71 ? 96.531 48.440 15.086 1.00 18.61 45 ASN C O 1
ATOM 8421 N N . LEU C 1 72 ? 96.180 48.577 12.874 1.00 16.12 46 LEU C N 1
ATOM 8422 C CA . LEU C 1 72 ? 97.074 49.714 12.714 1.00 15.67 46 LEU C CA 1
ATOM 8423 C C . LEU C 1 72 ? 96.490 50.982 13.333 1.00 30.66 46 LEU C C 1
ATOM 8424 O O . LEU C 1 72 ? 97.170 51.691 14.080 1.00 14.82 46 LEU C O 1
ATOM 8429 N N . LEU C 1 73 ? 95.247 51.323 12.972 1.00 19.84 47 LEU C N 1
ATOM 8430 C CA . LEU C 1 73 ? 94.645 52.543 13.501 1.00 15.19 47 LEU C CA 1
ATOM 8431 C C . LEU C 1 73 ? 94.484 52.474 15.011 1.00 15.59 47 LEU C C 1
ATOM 8432 O O . LEU C 1 73 ? 94.678 53.472 15.712 1.00 26.53 47 LEU C O 1
ATOM 8437 N N . ASP C 1 74 ? 94.141 51.293 15.531 1.00 17.12 48 ASP C N 1
ATOM 8438 C CA . ASP C 1 74 ? 94.050 51.070 16.971 1.00 25.42 48 ASP C CA 1
ATOM 8439 C C . ASP C 1 74 ? 95.350 51.495 17.640 1.00 24.61 48 ASP C C 1
ATOM 8440 O O . ASP C 1 74 ? 95.345 52.315 18.548 1.00 14.18 48 ASP C O 1
ATOM 8445 N N A SER C 1 75 ? 96.480 50.952 17.183 0.60 15.51 49 SER C N 1
ATOM 8446 N N B SER C 1 75 ? 96.482 50.962 17.176 0.40 16.00 49 SER C N 1
ATOM 8447 C CA A SER C 1 75 ? 97.771 51.281 17.794 0.60 19.70 49 SER C CA 1
ATOM 8448 C CA B SER C 1 75 ? 97.773 51.278 17.790 0.40 18.55 49 SER C CA 1
ATOM 8449 C C A SER C 1 75 ? 98.113 52.757 17.595 0.60 15.72 49 SER C C 1
ATOM 8450 C C B SER C 1 75 ? 98.138 52.744 17.586 0.40 14.00 49 SER C C 1
ATOM 8451 O O A SER C 1 75 ? 98.477 53.459 18.541 0.60 14.68 49 SER C O 1
ATOM 8452 O O B SER C 1 75 ? 98.528 53.434 18.529 0.40 14.39 49 SER C O 1
ATOM 8457 N N . LEU C 1 76 ? 97.977 53.250 16.359 1.00 15.69 50 LEU C N 1
ATOM 8458 C CA . LEU C 1 76 ? 98.381 54.632 16.078 1.00 13.85 50 LEU C CA 1
ATOM 8459 C C . LEU C 1 76 ? 97.523 55.645 16.840 1.00 15.72 50 LEU C C 1
ATOM 8460 O O . LEU C 1 76 ? 98.039 56.667 17.322 1.00 16.78 50 LEU C O 1
ATOM 8465 N N . ALA C 1 77 ? 96.216 55.385 16.981 1.00 22.28 51 ALA C N 1
ATOM 8466 C CA . ALA C 1 77 ? 95.384 56.342 17.709 1.00 13.57 51 ALA C CA 1
ATOM 8467 C C . ALA C 1 77 ? 95.663 56.340 19.198 1.00 13.49 51 ALA C C 1
ATOM 8468 O O . ALA C 1 77 ? 95.565 57.389 19.846 1.00 13.23 51 ALA C O 1
ATOM 8470 N N . HIS C 1 78 ? 95.983 55.186 19.791 1.00 18.50 52 HIS C N 1
ATOM 8471 C CA . HIS C 1 78 ? 96.261 55.213 21.224 1.00 16.78 52 HIS C CA 1
ATOM 8472 C C . HIS C 1 78 ? 97.607 55.894 21.508 1.00 12.64 52 HIS C C 1
ATOM 8473 O O . HIS C 1 78 ? 97.771 56.578 22.531 1.00 15.57 52 HIS C O 1
ATOM 8480 N N . PHE C 1 79 ? 98.575 55.657 20.649 1.00 14.98 53 PHE C N 1
ATOM 8481 C CA . PHE C 1 79 ? 99.860 56.354 20.717 1.00 23.35 53 PHE C CA 1
ATOM 8482 C C . PHE C 1 79 ? 99.661 57.863 20.726 1.00 16.75 53 PHE C C 1
ATOM 8483 O O . PHE C 1 79 ? 100.279 58.574 21.524 1.00 19.25 53 PHE C O 1
ATOM 8491 N N . ASN C 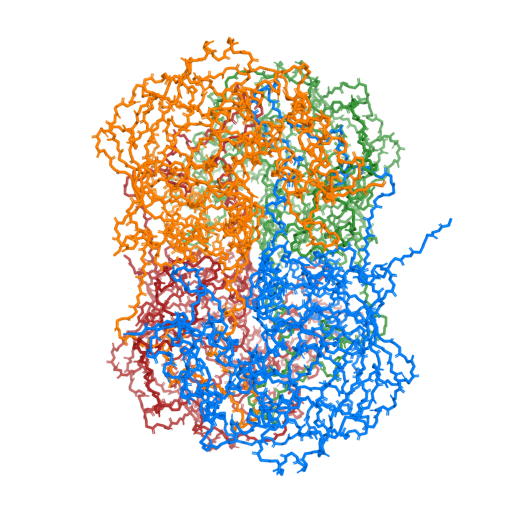1 80 ? 98.746 58.372 19.883 1.00 24.77 54 ASN C N 1
ATOM 8492 C CA . ASN C 1 80 ? 98.440 59.793 19.864 1.00 18.19 54 ASN C CA 1
ATOM 8493 C C . ASN C 1 80 ? 97.846 60.287 21.159 1.00 12.27 54 ASN C C 1
ATOM 8494 O O . ASN C 1 80 ? 97.683 61.497 21.326 1.00 27.93 54 ASN C O 1
ATOM 8499 N N . ARG C 1 81 ? 97.447 59.418 22.070 1.00 19.45 55 ARG C N 1
ATOM 8500 C CA . ARG C 1 81 ? 96.753 59.864 23.282 1.00 13.65 55 ARG C CA 1
ATOM 8501 C C . ARG C 1 81 ? 97.502 59.452 24.543 1.00 21.88 55 ARG C C 1
ATOM 8502 O O . ARG C 1 81 ? 96.966 59.530 25.661 1.00 12.23 55 ARG C O 1
ATOM 8510 N N . GLU C 1 82 ? 98.764 59.078 24.402 1.00 19.51 56 GLU C N 1
ATOM 8511 C CA . GLU C 1 82 ? 99.503 58.599 25.562 1.00 22.10 56 GLU C CA 1
ATOM 8512 C C . GLU C 1 82 ? 99.714 59.686 26.596 1.00 16.14 56 GLU C C 1
ATOM 8513 O O . GLU C 1 82 ? 99.723 59.410 27.797 1.00 15.34 56 GLU C O 1
ATOM 8519 N N . ARG C 1 83 ? 99.871 60.917 26.151 1.00 13.21 57 ARG C N 1
ATOM 8520 C CA . ARG C 1 83 ? 100.254 62.030 26.998 1.00 13.45 57 ARG C CA 1
ATOM 8521 C C . ARG C 1 83 ? 99.048 62.714 27.628 1.00 20.81 57 ARG C C 1
ATOM 8522 O O . ARG C 1 83 ? 97.997 62.881 26.987 1.00 18.73 57 ARG C O 1
ATOM 8530 N N . ILE C 1 84 ? 99.214 63.139 28.871 1.00 18.34 58 ILE C N 1
ATOM 8531 C CA . ILE C 1 84 ? 98.213 63.974 29.516 1.00 20.55 58 ILE C CA 1
ATOM 8532 C C . ILE C 1 84 ? 98.952 65.274 29.826 1.00 23.91 58 ILE C C 1
ATOM 8533 O O . ILE C 1 84 ? 100.193 65.327 29.735 1.00 18.99 58 ILE C O 1
ATOM 8538 N N . PRO C 1 85 ? 98.234 66.335 30.185 1.00 21.28 59 PRO C N 1
ATOM 8539 C CA . PRO C 1 85 ? 98.901 67.590 30.547 1.00 14.74 59 PRO C CA 1
ATOM 8540 C C . PRO C 1 85 ? 99.791 67.374 31.765 1.00 15.11 59 PRO C C 1
ATOM 8541 O O . PRO C 1 85 ? 99.388 66.731 32.744 1.00 15.91 59 PRO C O 1
ATOM 8545 N N . GLU C 1 86 ? 101.001 67.947 31.703 1.00 21.04 60 GLU C N 1
ATOM 8546 C CA . GLU C 1 86 ? 101.923 67.918 32.833 1.00 19.52 60 GLU C CA 1
ATOM 8547 C C . GLU C 1 86 ? 101.359 68.763 33.966 1.00 11.30 60 GLU C C 1
ATOM 8548 O O . GLU C 1 86 ? 100.583 69.688 33.743 1.00 17.45 60 GLU C O 1
ATOM 8554 N N . ARG C 1 87 ? 101.783 68.437 35.193 1.00 20.45 61 ARG C N 1
ATOM 8555 C CA . ARG C 1 87 ? 101.459 69.275 36.328 1.00 13.29 61 ARG C CA 1
ATOM 8556 C C . ARG C 1 87 ? 101.993 70.685 36.113 1.00 25.61 61 ARG C C 1
ATOM 8557 O O . ARG C 1 87 ? 103.046 70.902 35.474 1.00 21.43 61 ARG C O 1
ATOM 8565 N N . ASN C 1 88 ? 101.261 71.649 36.681 1.00 15.33 62 ASN C N 1
ATOM 8566 C CA . ASN C 1 88 ? 101.633 73.054 36.670 1.00 14.42 62 ASN C CA 1
ATOM 8567 C C . ASN C 1 88 ? 101.476 73.588 38.077 1.00 18.57 62 ASN C C 1
ATOM 8568 O O . ASN C 1 88 ? 100.366 73.930 38.497 1.00 18.79 62 ASN C O 1
ATOM 8573 N N . PRO C 1 89 ? 102.571 73.715 38.842 1.00 22.16 63 PRO C N 1
ATOM 8574 C CA . PRO C 1 89 ? 103.941 73.353 38.510 1.00 26.57 63 PRO C CA 1
ATOM 8575 C C . PRO C 1 89 ? 104.289 71.946 39.001 1.00 24.57 63 PRO C C 1
ATOM 8576 O O . PRO C 1 89 ? 103.430 71.097 39.117 1.00 16.50 63 PRO C O 1
ATOM 8580 N N . HIS C 1 90 ? 105.571 71.690 39.235 1.00 19.27 64 HIS C N 1
ATOM 8581 C CA . HIS C 1 90 ? 106.041 70.413 39.732 1.00 11.62 64 HIS C CA 1
ATOM 8582 C C . HIS C 1 90 ? 105.819 69.307 38.710 1.00 11.28 64 HIS C C 1
ATOM 8583 O O . HIS C 1 90 ? 105.519 68.173 39.052 1.00 14.62 64 HIS C O 1
ATOM 8590 N N . ALA C 1 91 ? 106.023 69.642 37.445 1.00 13.22 65 ALA C N 1
ATOM 8591 C CA . ALA C 1 91 ? 105.829 68.679 36.364 1.00 15.12 65 ALA C CA 1
ATOM 8592 C C . ALA C 1 91 ? 106.812 67.509 36.412 1.00 18.63 65 ALA C C 1
ATOM 8593 O O . ALA C 1 91 ? 106.429 66.376 36.100 1.00 13.74 65 ALA C O 1
ATOM 8595 N N . HIS C 1 92 ? 108.057 67.741 36.830 1.00 16.54 66 HIS C N 1
ATOM 8596 C CA . HIS C 1 92 ? 109.123 66.753 36.717 1.00 23.63 66 HIS C CA 1
ATOM 8597 C C . HIS C 1 92 ? 109.375 66.103 38.064 1.00 24.69 66 HIS C C 1
ATOM 8598 O O . HIS C 1 92 ? 109.588 66.808 39.052 1.00 21.35 66 HIS C O 1
ATOM 8605 N N . GLY C 1 93 ? 109.407 64.780 38.109 1.00 25.85 67 GLY C N 1
ATOM 8606 C CA . GLY C 1 93 ? 109.522 64.167 39.413 1.00 25.15 67 GLY C CA 1
ATOM 8607 C C . GLY C 1 93 ? 109.696 62.675 39.375 1.00 17.20 67 GLY C C 1
ATOM 8608 O O . GLY C 1 93 ? 109.835 62.064 38.320 1.00 22.60 67 GLY C O 1
ATOM 8609 N N . SER C 1 94 ? 109.679 62.103 40.572 1.00 16.54 68 SER C N 1
ATOM 8610 C CA . SER C 1 94 ? 109.993 60.706 40.808 1.00 12.16 68 SER C CA 1
ATOM 8611 C C . SER C 1 94 ? 109.180 60.225 41.998 1.00 13.58 68 SER C C 1
ATOM 8612 O O . SER C 1 94 ? 108.867 61.007 42.881 1.00 17.57 68 SER C O 1
ATOM 8615 N N . GLY C 1 95 ? 108.952 58.913 42.088 1.00 23.72 69 GLY C N 1
ATOM 8616 C CA . GLY C 1 95 ? 108.105 58.384 43.142 1.00 16.83 69 GLY C CA 1
ATOM 8617 C C . GLY C 1 95 ? 108.551 57.043 43.684 1.00 18.27 69 GLY C C 1
ATOM 8618 O O . GLY C 1 95 ? 109.309 56.306 43.062 1.00 22.25 69 GLY C O 1
ATOM 8619 N N . ALA C 1 96 ? 108.056 56.747 44.884 1.00 17.22 70 ALA C N 1
ATOM 8620 C CA . ALA C 1 96 ? 108.288 55.471 45.551 1.00 30.73 70 ALA C CA 1
ATOM 8621 C C . ALA C 1 96 ? 107.198 55.223 46.591 1.00 19.10 70 ALA C C 1
ATOM 8622 O O . ALA C 1 96 ? 106.530 56.155 47.044 1.00 19.46 70 ALA C O 1
ATOM 8624 N N . PHE C 1 97 ? 107.021 53.937 46.937 1.00 28.37 71 PHE C N 1
ATOM 8625 C CA . PHE C 1 97 ? 106.108 53.515 47.993 1.00 29.86 71 PHE C CA 1
ATOM 8626 C C . PHE C 1 97 ? 106.841 53.152 49.279 1.00 33.78 71 PHE C C 1
ATOM 8627 O O . PHE C 1 97 ? 108.026 52.812 49.267 1.00 22.80 71 PHE C O 1
ATOM 8635 N N . GLY C 1 98 ? 106.111 53.243 50.396 1.00 21.88 72 GLY C N 1
ATOM 8636 C CA . GLY C 1 98 ? 106.634 52.876 51.693 1.00 24.85 72 GLY C CA 1
ATOM 8637 C C . GLY C 1 98 ? 105.613 52.855 52.805 1.00 24.69 72 GLY C C 1
ATOM 8638 O O . GLY C 1 98 ? 104.435 52.567 52.587 1.00 22.77 72 GLY C O 1
ATOM 8639 N N . TYR C 1 99 ? 106.064 53.139 54.020 1.00 25.36 73 TYR C N 1
ATOM 8640 C CA . TYR C 1 99 ? 105.160 53.184 55.149 1.00 30.92 73 TYR C CA 1
ATOM 8641 C C . TYR C 1 99 ? 105.727 54.147 56.169 1.00 28.51 73 TYR C C 1
ATOM 8642 O O . TYR C 1 99 ? 106.926 54.455 56.163 1.00 22.33 73 TYR C O 1
ATOM 8651 N N . LEU C 1 100 ? 104.825 54.644 57.016 1.00 28.69 74 LEU C N 1
ATOM 8652 C CA . LEU C 1 100 ? 105.140 55.372 58.237 1.00 31.22 74 LEU C CA 1
ATOM 8653 C C . LEU C 1 100 ? 104.856 54.476 59.436 1.00 25.80 74 LEU C C 1
ATOM 8654 O O . LEU C 1 100 ? 103.771 53.909 59.533 1.00 31.27 74 LEU C O 1
ATOM 8659 N N . GLU C 1 101 ? 105.811 54.354 60.348 1.00 27.18 75 GLU C N 1
ATOM 8660 C CA . GLU C 1 101 ? 105.619 53.615 61.588 1.00 25.60 75 GLU C CA 1
ATOM 8661 C C . GLU C 1 101 ? 105.584 54.589 62.750 1.00 36.73 75 GLU C C 1
ATOM 8662 O O . GLU C 1 101 ? 106.459 55.449 62.863 1.00 30.04 75 GLU C O 1
ATOM 8668 N N . ILE C 1 102 ? 104.604 54.433 63.625 1.00 32.35 76 ILE C N 1
ATOM 8669 C CA . ILE C 1 102 ? 104.509 55.292 64.795 1.00 21.97 76 ILE C CA 1
ATOM 8670 C C . ILE C 1 102 ? 105.457 54.774 65.870 1.00 28.01 76 ILE C C 1
ATOM 8671 O O . ILE C 1 102 ? 105.403 53.593 66.236 1.00 34.91 76 ILE C O 1
ATOM 8676 N N . THR C 1 103 ? 106.326 55.651 66.389 1.00 27.55 77 THR C N 1
ATOM 8677 C CA . THR C 1 103 ? 107.237 55.246 67.452 1.00 28.66 77 THR C CA 1
ATOM 8678 C C . THR C 1 103 ? 106.972 55.958 68.763 1.00 25.55 77 THR C C 1
ATOM 8679 O O . THR C 1 103 ? 107.530 55.559 69.792 1.00 27.44 77 THR C O 1
ATOM 8683 N N . ASP C 1 104 ? 106.099 56.958 68.770 1.00 28.54 78 ASP C N 1
ATOM 8684 C CA . ASP C 1 104 ? 105.775 57.709 69.976 1.00 34.72 78 ASP C CA 1
ATOM 8685 C C . ASP C 1 104 ? 104.277 57.987 70.054 1.00 34.79 78 ASP C C 1
ATOM 8686 O O . ASP C 1 104 ? 103.571 57.999 69.050 1.00 54.03 78 ASP C O 1
ATOM 8691 N N . ASP C 1 105 ? 103.808 58.210 71.286 1.00 36.36 79 ASP C N 1
ATOM 8692 C CA . ASP C 1 105 ? 102.403 58.504 71.541 1.00 38.32 79 ASP C CA 1
ATOM 8693 C C . ASP C 1 105 ? 102.181 60.013 71.468 1.00 51.42 79 ASP C C 1
ATOM 8694 O O . ASP C 1 105 ? 102.619 60.752 72.345 1.00 52.42 79 ASP C O 1
ATOM 8699 N N . ILE C 1 106 ? 101.475 60.463 70.432 1.00 36.57 80 ILE C N 1
ATOM 8700 C CA . ILE C 1 106 ? 101.076 61.853 70.303 1.00 37.31 80 ILE C CA 1
ATOM 8701 C C . ILE C 1 106 ? 99.553 61.999 70.268 1.00 30.64 80 ILE C C 1
ATOM 8702 O O . ILE C 1 106 ? 99.032 62.942 69.685 1.00 38.73 80 ILE C O 1
ATOM 8707 N N . THR C 1 107 ? 98.834 61.041 70.858 1.00 39.64 81 THR C N 1
ATOM 8708 C CA . THR C 1 107 ? 97.387 61.131 70.852 1.00 37.08 81 THR C CA 1
ATOM 8709 C C . THR C 1 107 ? 96.892 62.285 71.704 1.00 26.06 81 THR C C 1
ATOM 8710 O O . THR C 1 107 ? 95.731 62.676 71.584 1.00 39.38 81 THR C O 1
ATOM 8714 N N . ASP C 1 108 ? 97.739 62.840 72.567 1.00 39.37 82 ASP C N 1
ATOM 8715 C CA . ASP C 1 108 ? 97.349 64.052 73.277 1.00 38.50 82 ASP C CA 1
ATOM 8716 C C . ASP C 1 108 ? 97.159 65.222 72.321 1.00 32.01 82 ASP C C 1
ATOM 8717 O O . ASP C 1 108 ? 96.441 66.171 72.651 1.00 31.63 82 ASP C O 1
ATOM 8722 N N . VAL C 1 109 ? 97.798 65.167 71.155 1.00 28.19 83 VAL C N 1
ATOM 8723 C CA . VAL C 1 109 ? 97.711 66.211 70.149 1.00 29.88 83 VAL C CA 1
ATOM 8724 C C . VAL C 1 109 ? 96.694 65.868 69.067 1.00 31.04 83 VAL C C 1
ATOM 8725 O O . VAL C 1 109 ? 95.890 66.716 68.676 1.00 42.04 83 VAL C O 1
ATOM 8729 N N . CYS C 1 110 ? 96.711 64.628 68.588 1.00 33.37 84 CYS C N 1
ATOM 8730 C CA . CYS C 1 110 ? 95.960 64.267 67.392 1.00 33.85 84 CYS C CA 1
ATOM 8731 C C . CYS C 1 110 ? 95.351 62.879 67.531 1.00 41.76 84 CYS C C 1
ATOM 8732 O O . CYS C 1 110 ? 96.055 61.909 67.819 1.00 32.12 84 CYS C O 1
ATOM 8735 N N . GLY C 1 111 ? 94.048 62.790 67.297 1.00 41.21 85 GLY C N 1
ATOM 8736 C CA . GLY C 1 111 ? 93.284 61.571 67.434 1.00 30.09 85 GLY C CA 1
ATOM 8737 C C . GLY C 1 111 ? 93.146 60.781 66.153 1.00 27.29 85 GLY C C 1
ATOM 8738 O O . GLY C 1 111 ? 92.413 59.788 66.127 1.00 35.27 85 GLY C O 1
ATOM 8739 N N . SER C 1 112 ? 93.831 61.190 65.086 1.00 24.30 86 SER C N 1
ATOM 8740 C CA . SER C 1 112 ? 93.731 60.462 63.828 1.00 31.18 86 SER C CA 1
ATOM 8741 C C . SER C 1 112 ? 94.113 58.998 64.026 1.00 34.50 86 SER C C 1
ATOM 8742 O O . SER C 1 112 ? 94.998 58.667 64.838 1.00 29.79 86 SER C O 1
ATOM 8745 N N . ALA C 1 113 ? 93.447 58.125 63.259 1.00 37.07 87 ALA C N 1
ATOM 8746 C CA . ALA C 1 113 ? 93.670 56.689 63.374 1.00 36.96 87 ALA C CA 1
ATOM 8747 C C . ALA C 1 113 ? 95.117 56.308 63.086 1.00 34.79 87 ALA C C 1
ATOM 8748 O O . ALA C 1 113 ? 95.674 55.415 63.747 1.00 31.74 87 ALA C O 1
ATOM 8750 N N . MET C 1 114 ? 95.738 56.961 62.089 1.00 27.16 88 MET C N 1
ATOM 8751 C CA . MET C 1 114 ? 97.118 56.658 61.743 1.00 27.68 88 MET C CA 1
ATOM 8752 C C . MET C 1 114 ? 98.096 56.907 62.882 1.00 29.26 88 MET C C 1
ATOM 8753 O O . MET C 1 114 ? 99.248 56.480 62.777 1.00 31.18 88 MET C O 1
ATOM 8758 N N . PHE C 1 115 ? 97.699 57.621 63.929 1.00 30.80 89 PHE C N 1
ATOM 8759 C CA . PHE C 1 115 ? 98.584 57.822 65.060 1.00 27.40 89 PHE C CA 1
ATOM 8760 C C . PHE C 1 115 ? 98.151 57.056 66.312 1.00 31.21 89 PHE C C 1
ATOM 8761 O O . PHE C 1 115 ? 98.833 57.148 67.340 1.00 32.24 89 PHE C O 1
ATOM 8769 N N . ASP C 1 116 ? 97.052 56.302 66.270 1.00 37.99 90 ASP C N 1
ATOM 8770 C CA . ASP C 1 116 ? 96.393 55.931 67.522 1.00 48.55 90 ASP C CA 1
ATOM 8771 C C . ASP C 1 116 ? 97.057 54.762 68.240 1.00 52.23 90 ASP C C 1
ATOM 8772 O O . ASP C 1 116 ? 96.611 54.390 69.330 1.00 39.62 90 ASP C O 1
ATOM 8777 N N . THR C 1 117 ? 98.093 54.166 67.663 1.00 38.09 91 THR C N 1
ATOM 8778 C CA . THR C 1 117 ? 98.700 52.990 68.260 1.00 43.65 91 THR C CA 1
ATOM 8779 C C . THR C 1 117 ? 100.189 53.007 67.972 1.00 56.16 91 THR C C 1
ATOM 8780 O O . THR C 1 117 ? 100.606 53.060 66.804 1.00 29.29 91 THR C O 1
ATOM 8784 N N . VAL C 1 118 ? 100.987 52.910 69.028 1.00 39.10 92 VAL C N 1
ATOM 8785 C CA . VAL C 1 118 ? 102.432 52.882 68.855 1.00 34.11 92 VAL C CA 1
ATOM 8786 C C . VAL C 1 118 ? 102.825 51.585 68.168 1.00 39.52 92 VAL C C 1
ATOM 8787 O O . VAL C 1 118 ? 102.363 50.500 68.538 1.00 42.44 92 VAL C O 1
ATOM 8791 N N . GLY C 1 119 ? 103.655 51.697 67.134 1.00 28.04 93 GLY C N 1
ATOM 8792 C CA . GLY C 1 119 ? 104.028 50.565 66.331 1.00 31.86 93 GLY C CA 1
ATOM 8793 C C . GLY C 1 119 ? 103.197 50.417 65.077 1.00 32.22 93 GLY C C 1
ATOM 8794 O O . GLY C 1 119 ? 103.539 49.583 64.225 1.00 29.56 93 GLY C O 1
ATOM 8795 N N . LYS C 1 120 ? 102.145 51.231 64.926 1.00 29.14 94 LYS C N 1
ATOM 8796 C CA . LYS C 1 120 ? 101.234 51.106 63.788 1.00 31.13 94 LYS C CA 1
ATOM 8797 C C . LYS C 1 120 ? 101.881 51.628 62.522 1.00 25.05 94 LYS C C 1
ATOM 8798 O O . LYS C 1 120 ? 102.555 52.657 62.552 1.00 31.59 94 LYS C O 1
ATOM 8804 N N . ARG C 1 121 ? 101.707 50.890 61.425 1.00 27.69 95 ARG C N 1
ATOM 8805 C CA . ARG C 1 121 ? 102.250 51.216 60.115 1.00 21.86 95 ARG C CA 1
ATOM 8806 C C . ARG C 1 121 ? 101.115 51.552 59.152 1.00 30.20 95 ARG C C 1
ATOM 8807 O O . ARG C 1 121 ? 100.102 50.849 59.135 1.00 33.17 95 ARG C O 1
ATOM 8815 N N . THR C 1 122 ? 101.265 52.639 58.393 1.00 28.38 96 THR C N 1
ATOM 8816 C CA . THR C 1 122 ? 100.352 53.041 57.324 1.00 22.89 96 THR C CA 1
ATOM 8817 C C . THR C 1 122 ? 101.116 53.090 56.003 1.00 25.18 96 THR C C 1
ATOM 8818 O O . THR C 1 122 ? 102.204 53.666 55.936 1.00 20.88 96 THR C O 1
ATOM 8822 N N . ARG C 1 123 ? 100.544 52.531 54.945 1.00 24.00 97 ARG C N 1
ATOM 8823 C CA . ARG C 1 123 ? 101.192 52.602 53.635 1.00 22.31 97 ARG C CA 1
ATOM 8824 C C . ARG C 1 123 ? 101.219 54.040 53.115 1.00 23.63 97 ARG C C 1
ATOM 8825 O O . ARG C 1 123 ? 100.321 54.857 53.398 1.00 22.61 97 ARG C O 1
ATOM 8833 N N . CYS C 1 124 ? 102.266 54.357 52.344 1.00 30.15 98 CYS C N 1
ATOM 8834 C CA . CYS C 1 124 ? 102.358 55.695 51.780 1.00 22.84 98 CYS C CA 1
ATOM 8835 C C . CYS C 1 124 ? 103.001 55.694 50.400 1.00 31.32 98 CYS C C 1
ATOM 8836 O O . CYS C 1 124 ? 103.730 54.789 50.008 1.00 19.70 98 CYS C O 1
ATOM 8839 N N . LEU C 1 125 ? 102.697 56.739 49.670 1.00 35.20 99 LEU C N 1
ATOM 8840 C CA . LEU C 1 125 ? 103.300 57.020 48.387 1.00 24.78 99 LEU C CA 1
ATOM 8841 C C . LEU C 1 125 ? 103.923 58.398 48.491 1.00 18.88 99 LEU C C 1
ATOM 8842 O O . LEU C 1 125 ? 103.319 59.306 49.060 1.00 18.85 99 LEU C O 1
ATOM 8847 N N . VAL C 1 126 ? 105.139 58.535 47.985 1.00 26.64 100 VAL C N 1
ATOM 8848 C CA . VAL C 1 126 ? 105.838 59.807 47.956 1.00 13.04 100 VAL C CA 1
ATOM 8849 C C . VAL C 1 126 ? 106.171 60.155 46.514 1.00 12.61 100 VAL C C 1
ATOM 8850 O O . VAL C 1 126 ? 106.644 59.293 45.767 1.00 23.33 100 VAL C O 1
ATOM 8854 N N . ARG C 1 127 ? 105.890 61.405 46.125 1.00 16.97 101 ARG C N 1
ATOM 8855 C CA . ARG C 1 127 ? 106.366 61.949 44.857 1.00 20.94 101 ARG C CA 1
ATOM 8856 C C . ARG C 1 127 ? 107.305 63.105 45.175 1.00 21.07 101 ARG C C 1
ATOM 8857 O O . ARG C 1 127 ? 106.908 64.064 45.860 1.00 22.57 101 ARG C O 1
ATOM 8865 N N . PHE C 1 128 ? 108.541 62.992 44.693 1.00 19.46 102 PHE C N 1
ATOM 8866 C CA . PHE C 1 128 ? 109.547 64.037 44.706 1.00 14.26 102 PHE C CA 1
ATOM 8867 C C . PHE C 1 128 ? 109.502 64.795 43.380 1.00 11.74 102 PHE C C 1
ATOM 8868 O O . PHE C 1 128 ? 109.134 64.235 42.335 1.00 13.33 102 PHE C O 1
ATOM 8876 N N . SER C 1 129 ? 109.849 66.084 43.428 1.00 11.78 103 SER C N 1
ATOM 8877 C CA . SER C 1 129 ? 109.818 66.873 42.203 1.00 16.20 103 SER C CA 1
ATOM 8878 C C . SER C 1 129 ? 110.633 68.161 42.299 1.00 19.00 103 SER C C 1
ATOM 8879 O O . SER C 1 129 ? 110.955 68.636 43.388 1.00 18.85 103 SER C O 1
ATOM 8882 N N . THR C 1 130 ? 110.935 68.739 41.131 1.00 15.48 104 THR C N 1
ATOM 8883 C CA . THR C 1 130 ? 111.316 70.142 41.053 1.00 14.59 104 THR C CA 1
ATOM 8884 C C . THR C 1 130 ? 110.048 70.990 40.879 1.00 16.80 104 THR C C 1
ATOM 8885 O O . THR C 1 130 ? 108.927 70.466 40.883 1.00 33.15 104 THR C O 1
ATOM 8889 N N . VAL C 1 131 ? 110.184 72.292 40.699 1.00 18.43 105 VAL C N 1
ATOM 8890 C CA . VAL C 1 131 ? 109.041 73.198 40.679 1.00 23.53 105 VAL C CA 1
ATOM 8891 C C . VAL C 1 131 ? 108.818 73.789 39.298 1.00 25.28 105 VAL C C 1
ATOM 8892 O O . VAL C 1 131 ? 107.773 73.571 38.677 1.00 28.82 105 VAL C O 1
ATOM 8896 N N . GLY C 1 132 ? 109.832 74.503 38.777 1.00 15.23 106 GLY C N 1
ATOM 8897 C CA . GLY C 1 132 ? 109.638 75.286 37.555 1.00 21.03 106 GLY C CA 1
ATOM 8898 C C . GLY C 1 132 ? 109.848 74.497 36.280 1.00 21.93 106 GLY C C 1
ATOM 8899 O O . GLY C 1 132 ? 109.217 74.802 35.253 1.00 24.14 106 GLY C O 1
ATOM 8900 N N . GLY C 1 133 ? 110.705 73.473 36.301 1.00 22.91 107 GLY C N 1
ATOM 8901 C CA . GLY C 1 133 ? 111.063 72.825 35.071 1.00 29.48 107 GLY C CA 1
ATOM 8902 C C . GLY C 1 133 ? 109.912 72.024 34.494 1.00 34.77 107 GLY C C 1
ATOM 8903 O O . GLY C 1 133 ? 109.056 71.493 35.207 1.00 21.83 107 GLY C O 1
ATOM 8904 N N . GLU C 1 134 ? 109.903 71.927 33.171 1.00 30.75 108 GLU C N 1
ATOM 8905 C CA . GLU C 1 134 ? 108.891 71.120 32.529 1.00 45.48 108 GLU C CA 1
ATOM 8906 C C . GLU C 1 134 ? 109.270 69.641 32.616 1.00 32.36 108 GLU C C 1
ATOM 8907 O O . GLU C 1 134 ? 110.346 69.257 33.085 1.00 22.13 108 GLU C O 1
ATOM 8913 N N . LYS C 1 135 ? 108.396 68.792 32.130 1.00 21.16 109 LYS C N 1
ATOM 8914 C CA . LYS C 1 135 ? 108.728 67.377 31.971 1.00 27.83 109 LYS C CA 1
ATOM 8915 C C . LYS C 1 135 ? 109.989 67.255 31.121 1.00 26.91 109 LYS C C 1
ATOM 8916 O O . LYS C 1 135 ? 110.120 67.907 30.083 1.00 33.50 109 LYS C O 1
ATOM 8922 N N . GLY C 1 136 ? 110.936 66.469 31.561 1.00 34.57 110 GLY C N 1
ATOM 8923 C CA . GLY C 1 136 ? 112.148 66.330 30.790 1.00 36.02 110 GLY C CA 1
ATOM 8924 C C . GLY C 1 136 ? 113.285 67.292 31.116 1.00 33.06 110 GLY C C 1
ATOM 8925 O O . GLY C 1 136 ? 114.411 67.088 30.624 1.00 25.41 110 GLY C O 1
ATOM 8926 N N . SER C 1 137 ? 113.050 68.308 31.945 1.00 21.90 111 SER C N 1
ATOM 8927 C CA . SER C 1 137 ? 114.115 69.166 32.415 1.00 28.20 111 SER C CA 1
ATOM 8928 C C . SER C 1 137 ? 115.007 68.396 33.394 1.00 19.10 111 SER C C 1
ATOM 8929 O O . SER C 1 137 ? 114.744 67.257 33.753 1.00 24.93 111 SER C O 1
ATOM 8932 N N . ALA C 1 138 ? 116.063 69.041 33.877 1.00 22.92 112 ALA C N 1
ATOM 8933 C CA . ALA C 1 138 ? 117.081 68.306 34.613 1.00 25.13 112 ALA C CA 1
ATOM 8934 C C . ALA C 1 138 ? 116.713 68.154 36.079 1.00 16.57 112 ALA C C 1
ATOM 8935 O O . ALA C 1 138 ? 116.238 69.085 36.718 1.00 21.53 112 ALA C O 1
ATOM 8937 N N . ASP C 1 139 ? 116.992 66.966 36.612 1.00 14.85 113 ASP C N 1
ATOM 8938 C CA . ASP C 1 139 ? 116.782 66.687 38.027 1.00 18.67 113 ASP C CA 1
ATOM 8939 C C . ASP C 1 139 ? 117.557 67.662 38.908 1.00 20.34 113 ASP C C 1
ATOM 8940 O O . ASP C 1 139 ? 117.150 67.943 40.044 1.00 21.90 113 ASP C O 1
ATOM 8945 N N . THR C 1 140 ? 118.741 68.111 38.450 1.00 19.60 114 THR C N 1
ATOM 8946 C CA . THR C 1 140 ? 119.640 68.854 39.334 1.00 27.53 114 THR C CA 1
ATOM 8947 C C . THR C 1 140 ? 119.508 70.370 39.187 1.00 23.55 114 THR C C 1
ATOM 8948 O O . THR C 1 140 ? 120.348 71.121 39.693 1.00 20.72 114 THR C O 1
ATOM 8952 N N . ALA C 1 141 ? 118.427 70.845 38.581 1.00 26.76 115 ALA C N 1
ATOM 8953 C CA . ALA C 1 141 ? 118.168 72.273 38.547 1.00 29.25 115 ALA C CA 1
ATOM 8954 C C . ALA C 1 141 ? 118.089 72.863 39.952 1.00 26.47 115 ALA C C 1
ATOM 8955 O O . ALA C 1 141 ? 117.769 72.168 40.922 1.00 22.78 115 ALA C O 1
ATOM 8957 N N . ARG C 1 142 ? 118.403 74.159 40.059 1.00 20.43 116 ARG C N 1
ATOM 8958 C CA . ARG C 1 142 ? 118.203 74.901 41.295 1.00 24.47 116 ARG C CA 1
ATOM 8959 C C . ARG C 1 142 ? 116.713 75.185 41.432 1.00 27.69 116 ARG C C 1
ATOM 8960 O O . ARG C 1 142 ? 116.101 75.776 40.549 1.00 16.34 116 ARG C O 1
ATOM 8968 N N . ASP C 1 143 ? 116.153 74.808 42.543 1.00 23.60 117 ASP C N 1
ATOM 8969 C CA . ASP C 1 143 ? 114.719 74.889 42.717 1.00 15.80 117 ASP C CA 1
ATOM 8970 C C . ASP C 1 143 ? 114.474 74.434 44.139 1.00 18.99 117 ASP C C 1
ATOM 8971 O O . ASP C 1 143 ? 115.310 73.701 44.694 1.00 15.77 117 ASP C O 1
ATOM 8976 N N . PRO C 1 144 ? 113.357 74.800 44.744 1.00 13.50 118 PRO C N 1
ATOM 8977 C CA . PRO C 1 144 ? 112.809 73.971 45.827 1.00 32.04 118 PRO C CA 1
ATOM 8978 C C . PRO C 1 144 ? 112.522 72.571 45.290 1.00 24.03 118 PRO C C 1
ATOM 8979 O O . PRO C 1 144 ? 112.388 72.346 44.086 1.00 18.82 118 PRO C O 1
ATOM 8983 N N . ARG C 1 145 ? 112.452 71.606 46.188 1.00 25.84 119 ARG C N 1
ATOM 8984 C CA . ARG C 1 145 ? 111.975 70.290 45.792 1.00 21.15 119 ARG C CA 1
ATOM 8985 C C . ARG C 1 145 ? 110.615 70.042 46.450 1.00 22.13 119 ARG C C 1
ATOM 8986 O O . ARG C 1 145 ? 110.419 70.363 47.615 1.00 16.02 119 ARG C O 1
ATOM 8994 N N . GLY C 1 146 ? 109.661 69.510 45.679 1.00 14.75 120 GLY C N 1
ATOM 8995 C CA . GLY C 1 146 ? 108.485 68.921 46.288 1.00 26.46 120 GLY C CA 1
ATOM 8996 C C . GLY C 1 146 ? 108.784 67.580 46.929 1.00 23.04 120 GLY C C 1
ATOM 8997 O O . GLY C 1 146 ? 109.617 66.812 46.485 1.00 22.56 120 GLY C O 1
ATOM 8998 N N . PHE C 1 147 ? 108.080 67.291 47.990 1.00 22.85 121 PHE C N 1
ATOM 8999 C CA . PHE C 1 147 ? 108.205 66.109 48.800 1.00 18.22 121 PHE C CA 1
ATOM 9000 C C . PHE C 1 147 ? 106.782 65.828 49.299 1.00 20.16 121 PHE C C 1
ATOM 9001 O O . PHE C 1 147 ? 106.432 66.033 50.440 1.00 17.30 121 PHE C O 1
ATOM 9009 N N . ALA C 1 148 ? 105.908 65.384 48.385 1.00 16.31 122 ALA C N 1
ATOM 9010 C CA . ALA C 1 148 ? 104.513 65.122 48.729 1.00 24.72 122 ALA C CA 1
ATOM 9011 C C . ALA C 1 148 ? 104.287 63.666 49.124 1.00 21.21 122 ALA C C 1
ATOM 9012 O O . ALA C 1 148 ? 104.782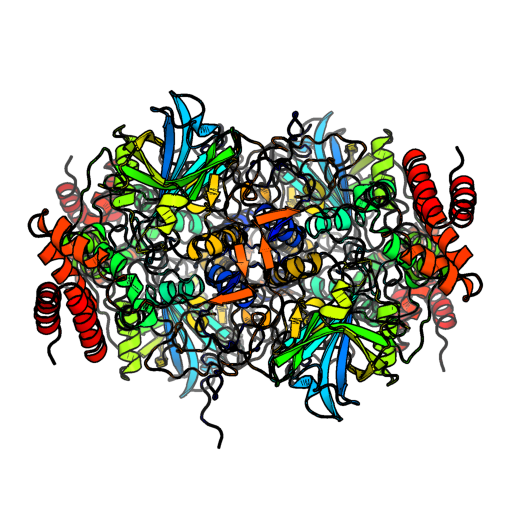 62.733 48.477 1.00 16.04 122 ALA C O 1
ATOM 9014 N N . ILE C 1 149 ? 103.509 63.488 50.191 1.00 19.94 123 ILE C N 1
ATOM 9015 C CA . ILE C 1 149 ? 103.251 62.186 50.793 1.00 20.25 123 ILE C CA 1
ATOM 9016 C C . ILE C 1 149 ? 101.746 61.929 50.888 1.00 20.24 123 ILE C C 1
ATOM 9017 O O . ILE C 1 149 ? 101.017 62.703 51.513 1.00 22.42 123 ILE C O 1
ATOM 9022 N N . LYS C 1 150 ? 101.317 60.795 50.354 1.00 18.98 124 LYS C N 1
ATOM 9023 C CA . LYS C 1 150 ? 99.957 60.273 50.464 1.00 17.13 124 LYS C CA 1
ATOM 9024 C C . LYS C 1 150 ? 99.940 59.106 51.451 1.00 16.72 124 LYS C C 1
ATOM 9025 O O . LYS C 1 150 ? 100.657 58.121 51.263 1.00 24.81 124 LYS C O 1
ATOM 9031 N N . PHE C 1 151 ? 99.082 59.192 52.456 1.00 30.50 125 PHE C N 1
ATOM 9032 C CA . PHE C 1 151 ? 98.881 58.124 53.420 1.00 17.82 125 PHE C CA 1
ATOM 9033 C C . PHE C 1 151 ? 97.529 57.435 53.183 1.00 21.30 125 PHE C C 1
ATOM 9034 O O . PHE C 1 151 ? 96.495 58.115 53.071 1.00 24.68 125 PHE C O 1
ATOM 9042 N N . TYR C 1 152 ? 97.540 56.086 53.091 1.00 21.44 126 TYR C N 1
ATOM 9043 C CA . TYR C 1 152 ? 96.334 55.289 52.869 1.00 19.09 126 TYR C CA 1
ATOM 9044 C C . TYR C 1 152 ? 95.809 54.800 54.218 1.00 29.02 126 TYR C C 1
ATOM 9045 O O . TYR C 1 152 ? 96.131 53.689 54.647 1.00 27.76 126 TYR C O 1
ATOM 9054 N N . SER C 1 153 ? 94.984 55.619 54.890 1.00 25.93 127 SER C N 1
ATOM 9055 C CA . SER C 1 153 ? 94.538 55.292 56.248 1.00 20.87 127 SER C CA 1
ATOM 9056 C C . SER C 1 153 ? 93.135 54.700 56.228 1.00 27.26 127 SER C C 1
ATOM 9057 O O . SER C 1 153 ? 92.438 54.715 55.201 1.00 30.21 127 SER C O 1
ATOM 9060 N N . GLU C 1 154 ? 92.716 54.175 57.384 1.00 25.36 128 GLU C N 1
ATOM 9061 C CA . GLU C 1 154 ? 91.398 53.585 57.515 1.00 39.90 128 GLU C CA 1
ATOM 9062 C C . GLU C 1 154 ? 90.309 54.630 57.566 1.00 38.75 128 GLU C C 1
ATOM 9063 O O . GLU C 1 154 ? 89.128 54.270 57.531 1.00 31.78 128 GLU C O 1
ATOM 9069 N N . GLU C 1 155 ? 90.692 55.895 57.771 1.00 27.51 129 GLU C N 1
ATOM 9070 C CA . GLU C 1 155 ? 89.780 57.028 57.776 1.00 26.06 129 GLU C CA 1
ATOM 9071 C C . GLU C 1 155 ? 89.909 57.869 56.512 1.00 30.12 129 GLU C C 1
ATOM 9072 O O . GLU C 1 155 ? 89.463 59.022 56.497 1.00 31.93 129 GLU C O 1
ATOM 9078 N N . GLY C 1 156 ? 90.544 57.337 55.480 1.00 21.39 130 GLY C N 1
ATOM 9079 C CA . GLY C 1 156 ? 90.710 58.046 54.227 1.00 27.21 130 GLY C CA 1
ATOM 9080 C C . GLY C 1 156 ? 92.172 58.310 53.891 1.00 24.65 130 GLY C C 1
ATOM 9081 O O . GLY C 1 156 ? 93.088 58.068 54.676 1.00 25.69 130 GLY C O 1
ATOM 9082 N N . ASN C 1 157 ? 92.365 58.786 52.660 1.00 19.68 131 ASN C N 1
ATOM 9083 C CA . ASN C 1 157 ? 93.678 59.207 52.196 1.00 22.08 131 ASN C CA 1
ATOM 9084 C C . ASN C 1 157 ? 93.946 60.634 52.624 1.00 27.83 131 ASN C C 1
ATOM 9085 O O . ASN C 1 157 ? 93.181 61.549 52.290 1.00 29.88 131 ASN C O 1
ATOM 9090 N N . VAL C 1 158 ? 95.008 60.845 53.403 1.00 19.06 132 VAL C N 1
ATOM 9091 C CA . VAL C 1 158 ? 95.430 62.180 53.776 1.00 24.39 132 VAL C CA 1
ATOM 9092 C C . VAL C 1 158 ? 96.746 62.423 53.070 1.00 20.08 132 VAL C C 1
ATOM 9093 O O . VAL C 1 158 ? 97.610 61.539 53.067 1.00 29.61 132 VAL C O 1
ATOM 9097 N N . ASP C 1 159 ? 96.869 63.578 52.422 1.00 31.66 133 ASP C N 1
ATOM 9098 C CA . ASP C 1 159 ? 98.079 63.974 51.707 1.00 22.74 133 ASP C CA 1
ATOM 9099 C C . ASP C 1 159 ? 98.776 65.078 52.514 1.00 16.00 133 ASP C C 1
ATOM 9100 O O . ASP C 1 159 ? 98.111 65.954 53.057 1.00 29.36 133 ASP C O 1
ATOM 9105 N N . TRP C 1 160 ? 100.080 64.968 52.680 1.00 25.63 134 TRP C N 1
ATOM 9106 C CA . TRP C 1 160 ? 100.931 66.029 53.255 1.00 16.43 134 TRP C CA 1
ATOM 9107 C C . TRP C 1 160 ? 101.716 66.566 52.073 1.00 18.13 134 TRP C C 1
ATOM 9108 O O . TRP C 1 160 ? 102.689 65.951 51.657 1.00 21.41 134 TRP C O 1
ATOM 9119 N N . VAL C 1 161 ? 101.270 67.678 51.509 1.00 22.77 135 VAL C N 1
ATOM 9120 C CA . VAL C 1 161 ? 101.786 68.161 50.234 1.00 14.75 135 VAL C CA 1
ATOM 9121 C C . VAL C 1 161 ? 102.820 69.220 50.582 1.00 14.33 135 VAL C C 1
ATOM 9122 O O . VAL C 1 161 ? 102.520 70.392 50.760 1.00 25.17 135 VAL C O 1
ATOM 9126 N N . ASN C 1 162 ? 104.062 68.779 50.674 1.00 27.65 136 ASN C N 1
ATOM 9127 C CA . ASN C 1 162 ? 105.153 69.520 51.270 1.00 14.32 136 ASN C CA 1
ATOM 9128 C C . ASN C 1 162 ? 106.256 69.812 50.277 1.00 15.91 136 ASN C C 1
ATOM 9129 O O . ASN C 1 162 ? 106.407 69.122 49.282 1.00 17.71 136 ASN C O 1
ATOM 9134 N N . ASN C 1 163 ? 107.053 70.826 50.595 1.00 28.22 137 ASN C N 1
ATOM 9135 C CA . ASN C 1 163 ? 108.329 71.073 49.934 1.00 18.44 137 ASN C CA 1
ATOM 9136 C C . ASN C 1 163 ? 109.482 70.733 50.874 1.00 22.27 137 ASN C C 1
ATOM 9137 O O . ASN C 1 163 ? 109.298 70.372 52.034 1.00 14.60 137 ASN C O 1
ATOM 9142 N N . ASN C 1 164 ? 110.708 70.880 50.362 1.00 18.10 138 ASN C N 1
ATOM 9143 C CA . ASN C 1 164 ? 111.898 70.577 51.142 1.00 14.77 138 ASN C CA 1
ATOM 9144 C C . ASN C 1 164 ? 112.408 71.782 51.884 1.00 23.34 138 ASN C C 1
ATOM 9145 O O . ASN C 1 164 ? 113.571 71.799 52.303 1.00 29.41 138 ASN C O 1
ATOM 9150 N N . THR C 1 165 ? 111.566 72.788 52.055 1.00 22.56 139 THR C N 1
ATOM 9151 C CA . THR C 1 165 ? 111.831 73.985 52.825 1.00 14.85 139 THR C CA 1
ATOM 9152 C C . THR C 1 165 ? 110.638 74.298 53.718 1.00 24.90 139 THR C C 1
ATOM 9153 O O . THR C 1 165 ? 109.460 74.034 53.338 1.00 18.40 139 THR C O 1
ATOM 9157 N N . PRO C 1 166 ? 110.898 74.893 54.886 1.00 24.78 140 PRO C N 1
ATOM 9158 C CA . PRO C 1 166 ? 109.820 75.255 55.799 1.00 43.90 140 PRO C CA 1
ATOM 9159 C C . PRO C 1 166 ? 109.133 76.553 55.455 1.00 15.52 140 PRO C C 1
ATOM 9160 O O . PRO C 1 166 ? 108.316 77.019 56.243 1.00 21.12 140 PRO C O 1
ATOM 9164 N N . VAL C 1 167 ? 109.502 77.240 54.394 1.00 19.50 141 VAL C N 1
ATOM 9165 C CA . VAL C 1 167 ? 108.910 78.504 54.022 1.00 18.77 141 VAL C CA 1
ATOM 9166 C C . VAL C 1 167 ? 108.652 78.498 52.512 1.00 24.55 141 VAL C C 1
ATOM 9167 O O . VAL C 1 167 ? 108.874 77.504 51.814 1.00 25.89 141 VAL C O 1
ATOM 9171 N N . PHE C 1 168 ? 108.191 79.645 52.016 1.00 22.04 142 PHE C N 1
ATOM 9172 C CA . PHE C 1 168 ? 107.899 79.782 50.592 1.00 23.98 142 PHE C CA 1
ATOM 9173 C C . PHE C 1 168 ? 107.970 81.261 50.260 1.00 20.06 142 PHE C C 1
ATOM 9174 O O . PHE C 1 168 ? 108.157 82.098 51.145 1.00 23.20 142 PHE C O 1
ATOM 9182 N N . PHE C 1 169 ? 107.820 81.561 48.952 1.00 24.10 143 PHE C N 1
ATOM 9183 C CA . PHE C 1 169 ? 108.050 82.886 48.399 1.00 25.04 143 PHE C CA 1
ATOM 9184 C C . PHE C 1 169 ? 106.939 83.894 48.627 1.00 23.51 143 PHE C C 1
ATOM 9185 O O . PHE C 1 169 ? 107.199 85.108 48.563 1.00 18.72 143 PHE C O 1
ATOM 9193 N N . ILE C 1 170 ? 105.702 83.444 48.849 1.00 14.71 144 ILE C N 1
ATOM 9194 C CA . ILE C 1 170 ? 104.571 84.343 48.905 1.00 15.03 144 ILE C CA 1
ATOM 9195 C C . ILE C 1 170 ? 103.758 84.025 50.143 1.00 25.44 144 ILE C C 1
ATOM 9196 O O . ILE C 1 170 ? 103.858 82.940 50.707 1.00 16.70 144 ILE C O 1
ATOM 9201 N N . ARG C 1 171 ? 102.986 85.021 50.580 1.00 19.84 145 ARG C N 1
ATOM 9202 C CA . ARG C 1 171 ? 101.933 84.847 51.568 1.00 21.06 145 ARG C CA 1
ATOM 9203 C C . ARG C 1 171 ? 100.593 85.407 51.103 1.00 20.07 145 ARG C C 1
ATOM 9204 O O . ARG C 1 171 ? 99.652 85.431 51.904 1.00 20.04 145 ARG C O 1
ATOM 9212 N N . ASP C 1 172 ? 100.490 85.866 49.839 1.00 24.80 146 ASP C N 1
ATOM 9213 C CA . ASP C 1 172 ? 99.213 86.200 49.201 1.00 23.08 146 ASP C CA 1
ATOM 9214 C C . ASP C 1 172 ? 98.917 85.164 48.116 1.00 24.58 146 ASP C C 1
ATOM 9215 O O . ASP C 1 172 ? 99.673 85.067 47.138 1.00 24.62 146 ASP C O 1
ATOM 9220 N N . PRO C 1 173 ? 97.831 84.399 48.195 1.00 23.26 147 PRO C N 1
ATOM 9221 C CA . PRO C 1 173 ? 97.640 83.340 47.193 1.00 23.54 147 PRO C CA 1
ATOM 9222 C C . PRO C 1 173 ? 97.466 83.850 45.781 1.00 15.68 147 PRO C C 1
ATOM 9223 O O . PRO C 1 173 ? 97.785 83.115 44.821 1.00 15.24 147 PRO C O 1
ATOM 9227 N N . SER C 1 174 ? 96.980 85.082 45.638 1.00 22.98 148 SER C N 1
ATOM 9228 C CA . SER C 1 174 ? 96.769 85.706 44.343 1.00 31.48 148 SER C CA 1
ATOM 9229 C C . SER C 1 174 ? 98.047 85.935 43.572 1.00 23.83 148 SER C C 1
ATOM 9230 O O . SER C 1 174 ? 98.004 86.069 42.349 1.00 22.11 148 SER C O 1
ATOM 9233 N N . LYS C 1 175 ? 99.181 86.029 44.252 1.00 18.45 149 LYS C N 1
ATOM 9234 C CA . LYS C 1 175 ? 100.465 86.193 43.581 1.00 28.92 149 LYS C CA 1
ATOM 9235 C C . LYS C 1 175 ? 101.033 84.895 43.033 1.00 24.62 149 LYS C C 1
ATOM 9236 O O . LYS C 1 175 ? 102.065 84.949 42.348 1.00 26.36 149 LYS C O 1
ATOM 9242 N N . PHE C 1 176 ? 100.417 83.722 43.309 1.00 16.70 150 PHE C N 1
ATOM 9243 C CA . PHE C 1 176 ? 101.043 82.478 42.861 1.00 17.20 150 PHE C CA 1
ATOM 9244 C C . PHE C 1 176 ? 101.141 82.381 41.342 1.00 20.59 150 PHE C C 1
ATOM 9245 O O . PHE C 1 176 ? 102.234 82.055 40.831 1.00 18.18 150 PHE C O 1
ATOM 9253 N N . PRO C 1 177 ? 100.089 82.650 40.566 1.00 14.06 151 PRO C N 1
ATOM 9254 C CA . PRO C 1 177 ? 100.250 82.542 39.110 1.00 19.61 151 PRO C CA 1
ATOM 9255 C C . PRO C 1 177 ? 101.318 83.486 38.599 1.00 22.70 151 PRO C C 1
ATOM 9256 O O . PRO C 1 177 ? 102.095 83.128 37.701 1.00 26.18 151 PRO C O 1
ATOM 9260 N N . HIS C 1 178 ? 101.388 84.694 39.165 1.00 21.56 152 HIS C N 1
ATOM 9261 C CA . HIS C 1 178 ? 102.397 85.658 38.747 1.00 20.07 152 HIS C CA 1
ATOM 9262 C C . HIS C 1 178 ? 103.796 85.153 39.054 1.00 17.74 152 HIS C C 1
ATOM 9263 O O . HIS C 1 178 ? 104.710 85.256 38.230 1.00 18.67 152 HIS C O 1
ATOM 9270 N N . PHE C 1 179 ? 103.989 84.697 40.283 1.00 15.41 153 PHE C N 1
ATOM 9271 C CA . PHE C 1 179 ? 105.284 84.200 40.679 1.00 17.86 153 PHE C CA 1
ATOM 9272 C C . PHE C 1 179 ? 105.741 83.024 39.803 1.00 19.57 153 PHE C C 1
ATOM 9273 O O . PHE C 1 179 ? 106.861 83.023 39.277 1.00 21.89 153 PHE C O 1
ATOM 9281 N N . ILE C 1 180 ? 104.897 82.009 39.639 1.00 13.26 154 ILE C N 1
ATOM 9282 C CA . ILE C 1 180 ? 105.272 80.847 38.863 1.00 13.01 154 ILE C CA 1
ATOM 9283 C C . ILE C 1 180 ? 105.599 81.240 37.437 1.00 17.81 154 ILE C C 1
ATOM 9284 O O . ILE C 1 180 ? 106.520 80.697 36.823 1.00 19.84 154 ILE C O 1
ATOM 9289 N N . HIS C 1 181 ? 104.851 82.176 36.870 1.00 22.00 155 HIS C N 1
ATOM 9290 C CA . HIS C 1 181 ? 105.170 82.609 35.521 1.00 16.20 155 HIS C CA 1
ATOM 9291 C C . HIS C 1 181 ? 106.599 83.160 35.432 1.00 19.48 155 HIS C C 1
ATOM 9292 O O . HIS C 1 181 ? 107.295 82.909 34.445 1.00 16.52 155 HIS C O 1
ATOM 9299 N N . THR C 1 182 ? 107.027 83.965 36.425 1.00 15.38 156 THR C N 1
ATOM 9300 C CA . THR C 1 182 ? 108.338 84.622 36.348 1.00 13.81 156 THR C CA 1
ATOM 9301 C C . THR C 1 182 ? 109.491 83.656 36.604 1.00 26.03 156 THR C C 1
ATOM 9302 O O . THR C 1 182 ? 110.660 84.018 36.349 1.00 15.70 156 THR C O 1
ATOM 9306 N N . GLN C 1 183 ? 109.178 82.485 37.170 1.00 18.20 157 GLN C N 1
ATOM 9307 C CA . GLN C 1 183 ? 110.072 81.371 37.353 1.00 22.70 157 GLN C CA 1
ATOM 9308 C C . GLN C 1 183 ? 110.179 80.500 36.128 1.00 18.81 157 GLN C C 1
ATOM 9309 O O . GLN C 1 183 ? 111.111 79.704 36.032 1.00 27.56 157 GLN C O 1
ATOM 9315 N N . LYS C 1 184 ? 109.302 80.676 35.167 1.00 15.09 158 LYS C N 1
ATOM 9316 C CA . LYS C 1 184 ? 109.320 79.827 33.985 1.00 20.34 158 LYS C CA 1
ATOM 9317 C C . LYS C 1 184 ? 109.735 80.630 32.762 1.00 21.81 158 LYS C C 1
ATOM 9318 O O . LYS C 1 184 ? 110.559 81.550 32.872 1.00 29.47 158 LYS C O 1
ATOM 9324 N N . ARG C 1 185 ? 109.148 80.321 31.597 1.00 15.78 159 ARG C N 1
ATOM 9325 C CA . ARG C 1 185 ? 109.654 80.879 30.355 1.00 20.21 159 ARG C CA 1
ATOM 9326 C C . ARG C 1 185 ? 108.956 82.182 29.985 1.00 23.93 159 ARG C C 1
ATOM 9327 O O . ARG C 1 185 ? 107.762 82.369 30.234 1.00 27.53 159 ARG C O 1
ATOM 9335 N N . ASN C 1 186 ? 109.731 83.087 29.380 1.00 26.89 160 ASN C N 1
ATOM 9336 C CA . ASN C 1 186 ? 109.207 84.322 28.841 1.00 29.32 160 ASN C CA 1
ATOM 9337 C C . ASN C 1 186 ? 108.166 84.023 27.762 1.00 23.32 160 ASN C C 1
ATOM 9338 O O . ASN C 1 186 ? 108.369 83.133 26.924 1.00 15.18 160 ASN C O 1
ATOM 9343 N N . PRO C 1 187 ? 107.024 84.729 27.776 1.00 32.46 161 PRO C N 1
ATOM 9344 C CA . PRO C 1 187 ? 105.926 84.349 26.853 1.00 22.22 161 PRO C CA 1
ATOM 9345 C C . PRO C 1 187 ? 106.194 84.629 25.374 1.00 19.52 161 PRO C C 1
ATOM 9346 O O . PRO C 1 187 ? 105.510 84.055 24.521 1.00 16.24 161 PRO C O 1
ATOM 9350 N N . GLU C 1 188 ? 107.132 85.523 25.037 1.00 18.92 162 GLU C N 1
ATOM 9351 C CA . GLU C 1 188 ? 107.558 85.798 23.669 1.00 23.57 162 GLU C CA 1
ATOM 9352 C C . GLU C 1 188 ? 108.713 84.891 23.246 1.00 22.52 162 GLU C C 1
ATOM 9353 O O . GLU C 1 188 ? 108.628 84.255 22.192 1.00 25.61 162 GLU C O 1
ATOM 9359 N N . THR C 1 189 ? 109.777 84.813 24.063 1.00 27.66 163 THR C N 1
ATOM 9360 C CA . THR C 1 189 ? 111.019 84.141 23.687 1.00 30.26 163 THR C CA 1
ATOM 9361 C C . THR C 1 189 ? 111.094 82.683 24.111 1.00 27.08 163 THR C C 1
ATOM 9362 O O . THR C 1 189 ? 111.963 81.955 23.651 1.00 23.59 163 THR C O 1
ATOM 9366 N N . ASN C 1 190 ? 110.239 82.258 25.030 1.00 21.02 164 ASN C N 1
ATOM 9367 C CA . ASN C 1 190 ? 110.210 80.893 25.521 1.00 15.66 164 ASN C CA 1
ATOM 9368 C C . ASN C 1 190 ? 111.518 80.505 26.213 1.00 27.11 164 ASN C C 1
ATOM 9369 O O . ASN C 1 190 ? 111.922 79.345 26.191 1.00 25.81 164 ASN C O 1
ATOM 9374 N N . MET C 1 191 ? 112.191 81.453 26.855 1.00 33.00 165 MET C N 1
ATOM 9375 C CA . MET C 1 191 ? 113.412 81.152 27.593 1.00 29.80 165 MET C CA 1
ATOM 9376 C C . MET C 1 191 ? 113.225 81.588 29.038 1.00 24.75 165 MET C C 1
ATOM 9377 O O . MET C 1 191 ? 112.410 82.469 29.326 1.00 21.41 165 MET C O 1
ATOM 9382 N N . LYS C 1 192 ? 113.898 80.892 29.965 1.00 27.82 166 LYS C N 1
ATOM 9383 C CA . LYS C 1 192 ? 114.017 81.437 31.314 1.00 22.72 166 LYS C CA 1
ATOM 9384 C C . LYS C 1 192 ? 114.581 82.848 31.222 1.00 28.26 166 LYS C C 1
ATOM 9385 O O . LYS C 1 192 ? 115.294 83.186 30.274 1.00 20.60 166 LYS C O 1
ATOM 9391 N N . ASP C 1 193 ? 114.229 83.696 32.190 1.00 26.47 167 ASP C N 1
ATOM 9392 C CA . ASP C 1 193 ? 114.494 85.129 32.066 1.00 25.24 167 ASP C CA 1
ATOM 9393 C C . ASP C 1 193 ? 114.829 85.725 33.422 1.00 28.23 167 ASP C C 1
ATOM 9394 O O . ASP C 1 193 ? 113.924 85.977 34.233 1.00 18.90 167 ASP C O 1
ATOM 9399 N N . ALA C 1 194 ? 116.113 86.060 33.616 1.00 25.90 168 ALA C N 1
ATOM 9400 C CA . ALA C 1 194 ? 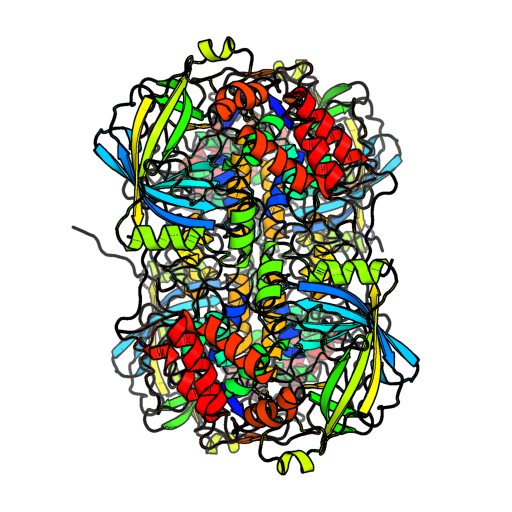116.544 86.630 34.886 1.00 29.41 168 ALA C CA 1
ATOM 9401 C C . ALA C 1 194 ? 115.861 87.967 35.171 1.00 21.49 168 ALA C C 1
ATOM 9402 O O . ALA C 1 194 ? 115.599 88.304 36.333 1.00 21.46 168 ALA C O 1
ATOM 9404 N N . ASP C 1 195 ? 115.537 88.739 34.141 1.00 21.32 169 ASP C N 1
ATOM 9405 C CA . ASP C 1 195 ? 114.886 90.019 34.397 1.00 25.28 169 ASP C CA 1
ATOM 9406 C C . ASP C 1 195 ? 113.510 89.847 35.064 1.00 21.53 169 ASP C C 1
ATOM 9407 O O . ASP C 1 195 ? 113.246 90.455 36.105 1.00 29.76 169 ASP C O 1
ATOM 9412 N N . MET C 1 196 ? 112.637 88.996 34.521 1.00 24.20 170 MET C N 1
ATOM 9413 C CA . MET C 1 196 ? 111.319 88.853 35.158 1.00 29.71 170 MET C CA 1
ATOM 9414 C C . MET C 1 196 ? 111.428 88.104 36.491 1.00 19.49 170 MET C C 1
ATOM 9415 O O . MET C 1 196 ? 110.799 88.483 37.487 1.00 19.88 170 MET C O 1
ATOM 9420 N N . PHE C 1 197 ? 112.282 87.090 36.552 1.00 18.63 171 PHE C N 1
ATOM 9421 C CA . PHE C 1 197 ? 112.583 86.439 37.813 1.00 21.80 171 PHE C CA 1
ATOM 9422 C C . PHE C 1 197 ? 112.834 87.462 38.920 1.00 22.26 171 PHE C C 1
ATOM 9423 O O . PHE C 1 197 ? 112.217 87.407 39.989 1.00 20.77 171 PHE C O 1
ATOM 9431 N N . TRP C 1 198 ? 113.790 88.375 38.713 1.00 28.66 172 TRP C N 1
ATOM 9432 C CA . TRP C 1 198 ? 114.192 89.265 39.791 1.00 19.78 172 TRP C CA 1
ATOM 9433 C C . TRP C 1 198 ? 113.310 90.507 39.850 1.00 17.97 172 TRP C C 1
ATOM 9434 O O . TRP C 1 198 ? 113.148 91.096 40.922 1.00 19.56 172 TRP C O 1
ATOM 9445 N N . ASP C 1 199 ? 112.744 90.926 38.712 1.00 20.21 173 ASP C N 1
ATOM 9446 C CA . ASP C 1 199 ? 111.787 92.027 38.727 1.00 20.03 173 ASP C CA 1
ATOM 9447 C C . ASP C 1 199 ? 110.689 91.758 39.736 1.00 19.38 173 ASP C C 1
ATOM 9448 O O . ASP C 1 199 ? 110.350 92.623 40.546 1.00 19.94 173 ASP C O 1
ATOM 9453 N N . PHE C 1 200 ? 110.106 90.551 39.677 1.00 25.02 174 PHE C N 1
ATOM 9454 C CA . PHE C 1 200 ? 108.995 90.216 40.560 1.00 21.53 174 PHE C CA 1
ATOM 9455 C C . PHE C 1 200 ? 109.452 90.160 42.016 1.00 20.24 174 PHE C C 1
ATOM 9456 O O . PHE C 1 200 ? 108.807 90.727 42.911 1.00 17.70 174 PHE C O 1
ATOM 9464 N N . LEU C 1 201 ? 110.599 89.502 42.274 1.00 26.75 175 LEU C N 1
ATOM 9465 C CA . LEU C 1 201 ? 111.017 89.273 43.656 1.00 23.73 175 LEU C CA 1
ATOM 9466 C C . LEU C 1 201 ? 111.507 90.542 44.339 1.00 30.58 175 LEU C C 1
ATOM 9467 O O . LEU C 1 201 ? 111.522 90.595 45.584 1.00 20.54 175 LEU C O 1
ATOM 9472 N N . THR C 1 202 ? 111.996 91.538 43.565 1.00 26.22 176 THR C N 1
ATOM 9473 C CA . THR C 1 202 ? 112.460 92.786 44.164 1.00 27.08 176 THR C CA 1
ATOM 9474 C C . THR C 1 202 ? 111.373 93.874 44.214 1.00 27.87 176 THR C C 1
ATOM 9475 O O . THR C 1 202 ? 111.583 94.922 44.820 1.00 21.17 176 THR C O 1
ATOM 9479 N N . THR C 1 203 ? 110.221 93.662 43.598 1.00 20.19 177 THR C N 1
ATOM 9480 C CA . THR C 1 203 ? 109.087 94.557 43.777 1.00 20.66 177 THR C CA 1
ATOM 9481 C C . THR C 1 203 ? 108.789 94.686 45.260 1.00 23.26 177 THR C C 1
ATOM 9482 O O . THR C 1 203 ? 108.639 93.683 45.954 1.00 26.78 177 THR C O 1
ATOM 9486 N N . GLU C 1 204 ? 108.741 95.925 45.757 1.00 34.66 178 GLU C N 1
ATOM 9487 C CA . GLU C 1 204 ? 108.711 96.133 47.205 1.00 27.13 178 GLU C CA 1
ATOM 9488 C C . GLU C 1 204 ? 107.661 95.247 47.884 1.00 27.13 178 GLU C C 1
ATOM 9489 O O . GLU C 1 204 ? 107.954 94.533 48.848 1.00 27.99 178 GLU C O 1
ATOM 9495 N N . GLU C 1 205 ? 106.432 95.260 47.367 1.00 31.95 179 GLU C N 1
ATOM 9496 C CA . GLU C 1 205 ? 105.341 94.521 47.986 1.00 28.53 179 GLU C CA 1
ATOM 9497 C C . GLU C 1 205 ? 105.583 93.022 48.047 1.00 26.25 179 GLU C C 1
ATOM 9498 O O . GLU C 1 205 ? 104.887 92.327 48.799 1.00 24.27 179 GLU C O 1
ATOM 9504 N N . ASN C 1 206 ? 106.540 92.507 47.278 1.00 26.07 180 ASN C N 1
ATOM 9505 C CA . ASN C 1 206 ? 106.789 91.085 47.175 1.00 16.60 180 ASN C CA 1
ATOM 9506 C C . ASN C 1 206 ? 108.046 90.616 47.934 1.00 26.11 180 ASN C C 1
ATOM 9507 O O . ASN C 1 206 ? 108.336 89.404 47.950 1.00 21.81 180 ASN C O 1
ATOM 9512 N N . GLN C 1 207 ? 108.811 91.531 48.534 1.00 22.41 181 GLN C N 1
ATOM 9513 C CA . GLN C 1 207 ? 110.113 91.172 49.087 1.00 20.79 181 GLN C CA 1
ATOM 9514 C C . GLN C 1 207 ? 110.023 90.304 50.325 1.00 30.97 181 GLN C C 1
ATOM 9515 O O . GLN C 1 207 ? 111.074 89.888 50.825 1.00 20.86 181 GLN C O 1
ATOM 9521 N N A VAL C 1 208 ? 108.827 90.052 50.855 0.91 24.77 182 VAL C N 1
ATOM 9522 N N B VAL C 1 208 ? 108.798 90.040 50.823 0.09 27.24 182 VAL C N 1
ATOM 9523 C CA A VAL C 1 208 ? 108.647 89.016 51.864 0.91 24.55 182 VAL C CA 1
ATOM 9524 C CA B VAL C 1 208 ? 108.620 89.013 51.839 0.09 24.45 182 VAL C CA 1
ATOM 9525 C C A VAL C 1 208 ? 109.140 87.663 51.374 0.91 16.28 182 VAL C C 1
ATOM 9526 C C B VAL C 1 208 ? 109.220 87.711 51.392 0.09 17.27 182 VAL C C 1
ATOM 9527 O O A VAL C 1 208 ? 109.279 86.721 52.155 0.91 16.57 182 VAL C O 1
ATOM 9528 O O B VAL C 1 208 ? 109.577 86.866 52.222 0.09 18.49 182 VAL C O 1
ATOM 9535 N N . ALA C 1 209 ? 109.373 87.529 50.088 1.00 16.55 183 ALA C N 1
ATOM 9536 C CA . ALA C 1 209 ? 109.952 86.311 49.548 1.00 15.49 183 ALA C CA 1
ATOM 9537 C C . ALA C 1 209 ? 111.414 86.149 49.949 1.00 26.69 183 ALA C C 1
ATOM 9538 O O . ALA C 1 209 ? 112.032 85.141 49.594 1.00 22.33 183 ALA C O 1
ATOM 9540 N N . ILE C 1 210 ? 111.994 87.103 50.672 1.00 20.22 184 ILE C N 1
ATOM 9541 C CA . ILE C 1 210 ? 113.461 87.060 50.821 1.00 25.53 184 ILE C CA 1
ATOM 9542 C C . ILE C 1 210 ? 113.937 85.839 51.571 1.00 39.21 184 ILE C C 1
ATOM 9543 O O . ILE C 1 210 ? 114.990 85.315 51.255 1.00 16.17 184 ILE C O 1
ATOM 9548 N N . HIS C 1 211 ? 113.183 85.344 52.539 1.00 27.97 185 HIS C N 1
ATOM 9549 C CA . HIS C 1 211 ? 113.610 84.164 53.288 1.00 17.34 185 HIS C CA 1
ATOM 9550 C C . HIS C 1 211 ? 113.790 82.946 52.378 1.00 26.16 185 HIS C C 1
ATOM 9551 O O . HIS C 1 211 ? 114.804 82.257 52.437 1.00 18.42 185 HIS C O 1
ATOM 9558 N N . GLN C 1 212 ? 112.824 82.676 51.511 1.00 15.37 186 GLN C N 1
ATOM 9559 C CA . GLN C 1 212 ? 112.929 81.502 50.675 1.00 21.44 186 GLN C CA 1
ATOM 9560 C C . GLN C 1 212 ? 113.992 81.694 49.619 1.00 17.12 186 GLN C C 1
ATOM 9561 O O . GLN C 1 212 ? 114.630 80.725 49.205 1.00 21.18 186 GLN C O 1
ATOM 9567 N N . VAL C 1 213 ? 114.167 82.923 49.155 1.00 17.51 187 VAL C N 1
ATOM 9568 C CA . VAL C 1 213 ? 115.210 83.236 48.180 1.00 15.17 187 VAL C CA 1
ATOM 9569 C C . VAL C 1 213 ? 116.600 82.924 48.760 1.00 15.71 187 VAL C C 1
ATOM 9570 O O . VAL C 1 213 ? 117.446 82.333 48.087 1.00 16.28 187 VAL C O 1
ATOM 9574 N N . MET C 1 214 ? 116.843 83.278 50.020 1.00 18.30 188 MET C N 1
ATOM 9575 C CA . MET C 1 214 ? 118.093 82.885 50.659 1.00 23.88 188 MET C CA 1
ATOM 9576 C C . MET C 1 214 ? 118.248 81.381 50.622 1.00 24.52 188 MET C C 1
ATOM 9577 O O . MET C 1 214 ? 119.284 80.856 50.208 1.00 23.83 188 MET C O 1
ATOM 9582 N N . ILE C 1 215 ? 117.169 80.655 50.971 1.00 22.95 189 ILE C N 1
ATOM 9583 C CA . ILE C 1 215 ? 117.244 79.212 51.044 1.00 17.80 189 ILE C CA 1
ATOM 9584 C C . ILE C 1 215 ? 117.475 78.627 49.667 1.00 19.54 189 ILE C C 1
ATOM 9585 O O . ILE C 1 215 ? 118.282 77.718 49.506 1.00 18.97 189 ILE C O 1
ATOM 9590 N N . LEU C 1 216 ? 116.778 79.151 48.667 1.00 16.36 190 LEU C N 1
ATOM 9591 C CA . LEU C 1 216 ? 116.884 78.664 47.298 1.00 17.56 190 LEU C CA 1
ATOM 9592 C C . LEU C 1 216 ? 118.296 78.809 46.756 1.00 24.88 190 LEU C C 1
ATOM 9593 O O . LEU C 1 216 ? 118.760 77.958 45.995 1.00 25.57 190 LEU C O 1
ATOM 9598 N N . PHE C 1 217 ? 118.982 79.905 47.094 1.00 19.43 191 PHE C N 1
ATOM 9599 C CA . PHE C 1 217 ? 120.310 80.183 46.555 1.00 15.95 191 PHE C CA 1
ATOM 9600 C C . PHE C 1 217 ? 121.439 79.727 47.467 1.00 27.41 191 PHE C C 1
ATOM 9601 O O . PHE C 1 217 ? 122.602 79.972 47.153 1.00 29.96 191 PHE C O 1
ATOM 9609 N N . SER C 1 218 ? 121.132 79.101 48.592 1.00 26.72 192 SER C N 1
ATOM 9610 C CA . SER C 1 218 ? 122.081 78.267 49.289 1.00 24.97 192 SER C CA 1
ATOM 9611 C C . SER C 1 218 ? 122.246 76.942 48.541 1.00 23.12 192 SER C C 1
ATOM 9612 O O . SER C 1 218 ? 121.527 76.638 47.575 1.00 21.79 192 SER C O 1
ATOM 9615 N N . ASP C 1 219 ? 123.231 76.159 48.965 1.00 18.35 193 ASP C N 1
ATOM 9616 C CA . ASP C 1 219 ? 123.495 74.897 48.275 1.00 23.97 193 ASP C CA 1
ATOM 9617 C C . ASP C 1 219 ? 122.358 73.911 48.493 1.00 19.02 193 ASP C C 1
ATOM 9618 O O . ASP C 1 219 ? 122.218 72.989 47.687 1.00 20.77 193 ASP C O 1
ATOM 9623 N N . ARG C 1 220 ? 121.462 74.168 49.455 1.00 23.13 194 ARG C N 1
ATOM 9624 C CA . ARG C 1 220 ? 120.285 73.313 49.571 1.00 29.57 194 ARG C CA 1
ATOM 9625 C C . ARG C 1 220 ? 119.294 73.523 48.436 1.00 16.18 194 ARG C C 1
ATOM 9626 O O . ARG C 1 220 ? 118.355 72.742 48.309 1.00 21.08 194 ARG C O 1
ATOM 9634 N N . GLY C 1 221 ? 119.492 74.522 47.592 1.00 23.58 195 GLY C N 1
ATOM 9635 C CA . GLY C 1 221 ? 118.735 74.628 46.359 1.00 16.72 195 GLY C CA 1
ATOM 9636 C C . GLY C 1 221 ? 119.098 73.607 45.311 1.00 26.49 195 GLY C C 1
ATOM 9637 O O . GLY C 1 221 ? 118.399 73.520 44.282 1.00 22.88 195 GLY C O 1
ATOM 9638 N N . THR C 1 222 ? 120.169 72.837 45.544 1.00 24.40 196 THR C N 1
ATOM 9639 C CA . THR C 1 222 ? 120.590 71.756 44.657 1.00 30.84 196 THR C CA 1
ATOM 9640 C C . THR C 1 222 ? 120.976 70.557 45.513 1.00 23.48 196 THR C C 1
ATOM 9641 O O . THR C 1 222 ? 122.163 70.253 45.703 1.00 26.37 196 THR C O 1
ATOM 9645 N N . PRO C 1 223 ? 119.991 69.836 46.037 1.00 24.64 197 PRO C N 1
ATOM 9646 C CA . PRO C 1 223 ? 120.296 68.634 46.844 1.00 27.18 197 PRO C CA 1
ATOM 9647 C C . PRO C 1 223 ? 121.069 67.568 46.064 1.00 16.66 197 PRO C C 1
ATOM 9648 O O . PRO C 1 223 ? 120.945 67.418 44.849 1.00 16.50 197 PRO C O 1
ATOM 9652 N N . ALA C 1 224 ? 121.847 66.786 46.790 1.00 23.91 198 ALA C N 1
ATOM 9653 C CA . ALA C 1 224 ? 122.626 65.752 46.131 1.00 32.03 198 ALA C CA 1
ATOM 9654 C C . ALA C 1 224 ? 121.746 64.583 45.705 1.00 23.24 198 ALA C C 1
ATOM 9655 O O . ALA C 1 224 ? 122.072 63.903 44.724 1.00 26.62 198 ALA C O 1
ATOM 9657 N N . SER C 1 225 ? 120.621 64.354 46.390 1.00 22.79 199 SER C N 1
ATOM 9658 C CA . SER C 1 225 ? 119.639 63.353 45.980 1.00 28.14 199 SER C CA 1
ATOM 9659 C C . SER C 1 225 ? 118.396 63.573 46.825 1.00 21.18 199 SER C C 1
ATOM 9660 O O . SER C 1 225 ? 118.453 64.263 47.851 1.00 17.57 199 SER C O 1
ATOM 9663 N N . TYR C 1 226 ? 117.269 62.971 46.383 1.00 26.61 200 TYR C N 1
ATOM 9664 C CA . TYR C 1 226 ? 116.027 63.069 47.149 1.00 15.90 200 TYR C CA 1
ATOM 9665 C C . TYR C 1 226 ? 116.152 62.423 48.514 1.00 16.34 200 TYR C C 1
ATOM 9666 O O . TYR C 1 226 ? 115.430 62.798 49.441 1.00 16.21 200 TYR C O 1
ATOM 9675 N N . ARG C 1 227 ? 117.063 61.452 48.665 1.00 16.92 201 ARG C N 1
ATOM 9676 C CA . ARG C 1 227 ? 117.328 60.835 49.962 1.00 22.75 201 ARG C CA 1
ATOM 9677 C C . ARG C 1 227 ? 118.048 61.758 50.950 1.00 28.26 201 ARG C C 1
ATOM 9678 O O . ARG C 1 227 ? 118.106 61.445 52.149 1.00 21.96 201 ARG C O 1
ATOM 9686 N N . ASN C 1 228 ? 118.604 62.867 50.493 1.00 17.44 202 ASN C N 1
ATOM 9687 C CA . ASN C 1 228 ? 119.429 63.710 51.327 1.00 25.02 202 ASN C CA 1
ATOM 9688 C C . ASN C 1 228 ? 118.803 65.081 51.542 1.00 26.81 202 ASN C C 1
ATOM 9689 O O . ASN C 1 228 ? 119.515 66.102 51.593 1.00 23.64 202 ASN C O 1
ATOM 9694 N N . MET C 1 229 ? 117.469 65.124 51.700 1.00 27.40 203 MET C N 1
ATOM 9695 C CA . MET C 1 229 ? 116.765 66.370 51.978 1.00 30.18 203 MET C CA 1
ATOM 9696 C C . MET C 1 229 ? 115.587 66.141 52.923 1.00 31.75 203 MET C C 1
ATOM 9697 O O . MET C 1 229 ? 115.147 65.011 53.156 1.00 29.63 203 MET C O 1
ATOM 9702 N N . ASN C 1 230 ? 115.105 67.227 53.494 1.00 34.54 204 ASN C N 1
ATOM 9703 C CA . ASN C 1 230 ? 114.012 67.177 54.446 1.00 27.86 204 ASN C CA 1
ATOM 9704 C C . ASN C 1 230 ? 112.685 67.515 53.762 1.00 25.44 204 ASN C C 1
ATOM 9705 O O . ASN C 1 230 ? 112.620 67.890 52.593 1.00 21.11 204 ASN C O 1
ATOM 9710 N N . SER C 1 231 ? 111.617 67.378 54.533 1.00 22.09 205 SER C N 1
ATOM 9711 C CA . SER C 1 231 ? 110.242 67.693 54.145 1.00 15.49 205 SER C CA 1
ATOM 9712 C C . SER C 1 231 ? 109.636 68.509 55.271 1.00 19.91 205 SER C C 1
ATOM 9713 O O . SER C 1 231 ? 109.842 68.203 56.447 1.00 17.73 205 SER C O 1
ATOM 9716 N N . TYR C 1 232 ? 108.909 69.560 54.913 1.00 20.42 206 TYR C N 1
ATOM 9717 C CA . TYR C 1 232 ? 108.329 70.446 55.910 1.00 19.94 206 TYR C CA 1
ATOM 9718 C C . TYR C 1 232 ? 106.898 70.769 55.530 1.00 16.59 206 TYR C C 1
ATOM 9719 O O . TYR C 1 232 ? 106.594 71.005 54.360 1.00 23.62 206 TYR C O 1
ATOM 9728 N N . SER C 1 233 ? 106.012 70.810 56.518 1.00 24.45 207 SER C N 1
ATOM 9729 C CA . SER C 1 233 ? 104.637 71.216 56.226 1.00 27.48 207 SER C CA 1
ATOM 9730 C C . SER C 1 233 ? 104.596 72.618 55.657 1.00 16.66 207 SER C C 1
ATOM 9731 O O . SER C 1 233 ? 103.787 72.907 54.775 1.00 24.94 207 SER C O 1
ATOM 9734 N N . GLY C 1 234 ? 105.507 73.480 56.086 1.00 17.62 208 GLY C N 1
ATOM 9735 C CA . GLY C 1 234 ? 105.564 74.849 55.610 1.00 20.28 208 GLY C CA 1
ATOM 9736 C C . GLY C 1 234 ? 104.471 75.657 56.293 1.00 15.93 208 GLY C C 1
ATOM 9737 O O . GLY C 1 234 ? 104.762 76.445 57.173 1.00 16.29 208 GLY C O 1
ATOM 9738 N N . HIS C 1 235 ? 103.214 75.334 56.006 1.00 25.99 209 HIS C N 1
ATOM 9739 C CA . HIS C 1 235 ? 102.118 75.960 56.704 1.00 22.85 209 HIS C CA 1
ATOM 9740 C C . HIS C 1 235 ? 101.974 75.417 58.126 1.00 20.17 209 HIS C C 1
ATOM 9741 O O . HIS C 1 235 ? 102.365 74.294 58.441 1.00 24.46 209 HIS C O 1
ATOM 9748 N N . THR C 1 236 ? 101.324 76.201 58.966 1.00 27.94 210 THR C N 1
ATOM 9749 C CA . THR C 1 236 ? 100.706 75.689 60.192 1.00 30.02 210 THR C CA 1
ATOM 9750 C C . THR C 1 236 ? 99.415 74.936 59.893 1.00 32.45 210 THR C C 1
ATOM 9751 O O . THR C 1 236 ? 98.592 75.382 59.112 1.00 22.41 210 THR C O 1
ATOM 9755 N N . TYR C 1 237 ? 99.249 73.782 60.515 1.00 40.52 211 TYR C N 1
ATOM 9756 C CA . TYR C 1 237 ? 97.988 73.061 60.471 1.00 31.02 211 TYR C CA 1
ATOM 9757 C C . TYR C 1 237 ? 97.398 73.028 61.877 1.00 24.20 211 TYR C C 1
ATOM 9758 O O . TYR C 1 237 ? 98.022 73.501 62.833 1.00 27.18 211 TYR C O 1
ATOM 9767 N N . LYS C 1 238 ? 96.148 72.531 61.981 1.00 24.09 212 LYS C N 1
ATOM 9768 C CA . LYS C 1 238 ? 95.439 72.359 63.247 1.00 23.74 212 LYS C CA 1
ATOM 9769 C C . LYS C 1 238 ? 95.108 70.884 63.457 1.00 37.48 212 LYS C C 1
ATOM 9770 O O . LYS C 1 238 ? 94.410 70.274 62.638 1.00 25.59 212 LYS C O 1
ATOM 9776 N N . TRP C 1 239 ? 95.590 70.326 64.558 1.00 29.47 213 TRP C N 1
ATOM 9777 C CA . TRP C 1 239 ? 95.395 68.938 64.936 1.00 39.96 213 TRP C CA 1
ATOM 9778 C C . TRP C 1 239 ? 94.630 68.930 66.242 1.00 34.65 213 TRP C C 1
ATOM 9779 O O . TRP C 1 239 ? 94.883 69.751 67.104 1.00 26.42 213 TRP C O 1
ATOM 9790 N N . SER C 1 240 ? 93.663 68.039 66.370 1.00 26.17 214 SER C N 1
ATOM 9791 C CA . SER C 1 240 ? 92.805 67.958 67.545 1.00 31.81 214 SER C CA 1
ATOM 9792 C C . SER C 1 240 ? 92.860 66.552 68.116 1.00 34.73 214 SER C C 1
ATOM 9793 O O . SER C 1 240 ? 93.092 65.585 67.385 1.00 30.50 214 SER C O 1
ATOM 9796 N N . ASN C 1 241 ? 92.632 66.434 69.418 1.00 26.28 215 ASN C N 1
ATOM 9797 C CA . ASN C 1 241 ? 92.544 65.107 70.001 1.00 36.02 215 ASN C CA 1
ATOM 9798 C C . ASN C 1 241 ? 91.082 64.734 70.232 1.00 40.27 215 ASN C C 1
ATOM 9799 O O . ASN C 1 241 ? 90.160 65.538 70.010 1.00 36.00 215 ASN C O 1
ATOM 9804 N N . LYS C 1 242 ? 90.880 63.501 70.708 1.00 42.38 216 LYS C N 1
ATOM 9805 C CA . LYS C 1 242 ? 89.551 62.960 70.919 1.00 40.87 216 LYS C CA 1
ATOM 9806 C C . LYS C 1 242 ? 88.846 63.601 72.092 1.00 40.11 216 LYS C C 1
ATOM 9807 O O . LYS C 1 242 ? 87.656 63.344 72.285 1.00 48.07 216 LYS C O 1
ATOM 9813 N N . GLN C 1 243 ? 89.550 64.413 72.875 1.00 42.35 217 GLN C N 1
ATOM 9814 C CA . GLN C 1 243 ? 88.954 65.184 73.962 1.00 42.75 217 GLN C CA 1
ATOM 9815 C C . GLN C 1 243 ? 88.552 66.587 73.508 1.00 36.76 217 GLN C C 1
ATOM 9816 O O . GLN C 1 243 ? 87.981 67.344 74.294 1.00 53.44 217 GLN C O 1
ATOM 9822 N N . GLY C 1 244 ? 88.854 66.955 72.260 1.00 40.99 218 GLY C N 1
ATOM 9823 C CA . GLY C 1 244 ? 88.419 68.203 71.699 1.00 55.67 218 GLY C CA 1
ATOM 9824 C C . GLY C 1 244 ? 89.355 69.366 71.869 1.00 44.79 218 GLY C C 1
ATOM 9825 O O . GLY C 1 244 ? 88.979 70.484 71.513 1.00 35.84 218 GLY C O 1
ATOM 9826 N N . GLU C 1 245 ? 90.524 69.176 72.455 1.00 43.32 219 GLU C N 1
ATOM 9827 C CA . GLU C 1 245 ? 91.509 70.253 72.471 1.00 37.95 219 GLU C CA 1
ATOM 9828 C C . GLU C 1 245 ? 92.343 70.168 71.194 1.00 36.97 219 GLU C C 1
ATOM 9829 O O . GLU C 1 245 ? 92.442 69.110 70.568 1.00 37.34 219 GLU C O 1
ATOM 9835 N N . TRP C 1 246 ? 92.906 71.303 70.791 1.00 47.49 220 TRP C N 1
ATOM 9836 C CA . TRP C 1 246 ? 93.639 71.402 69.540 1.00 39.84 220 TRP C CA 1
ATOM 9837 C C . TRP C 1 246 ? 94.889 72.252 69.714 1.00 30.19 220 TRP C C 1
ATOM 9838 O O . TRP C 1 246 ? 95.053 72.943 70.726 1.00 30.00 220 TRP C O 1
ATOM 9849 N N . ARG C 1 247 ? 95.782 72.170 68.725 1.00 54.78 221 ARG C N 1
ATOM 9850 C CA . ARG C 1 247 ? 97.048 72.867 68.753 1.00 37.13 221 ARG C CA 1
ATOM 9851 C C . ARG C 1 247 ? 97.411 73.246 67.319 1.00 23.77 221 ARG C C 1
ATOM 9852 O O . ARG C 1 247 ? 97.085 72.510 66.380 1.00 24.00 221 ARG C O 1
ATOM 9860 N N . TYR C 1 248 ? 98.110 74.370 67.153 1.00 30.23 222 TYR C N 1
ATOM 9861 C CA . TYR C 1 248 ? 98.799 74.658 65.889 1.00 23.64 222 TYR C CA 1
ATOM 9862 C C . TYR C 1 248 ? 100.010 73.739 65.758 1.00 31.86 222 TYR C C 1
ATOM 9863 O O . TYR C 1 248 ? 100.713 73.502 66.731 1.00 31.79 222 TYR C O 1
ATOM 9872 N N . VAL C 1 249 ? 100.253 73.223 64.563 1.00 24.00 223 VAL C N 1
ATOM 9873 C CA . VAL C 1 249 ? 101.236 72.165 64.332 1.00 33.67 223 VAL C CA 1
ATOM 9874 C C . VAL C 1 249 ? 102.085 72.491 63.111 1.00 29.23 223 VAL C C 1
ATOM 9875 O O . VAL C 1 249 ? 101.593 73.020 62.107 1.00 29.07 223 VAL C O 1
ATOM 9879 N N . GLN C 1 250 ? 103.368 72.191 63.213 1.00 25.97 224 GLN C N 1
ATOM 9880 C CA . GLN C 1 250 ? 104.280 72.201 62.083 1.00 35.38 224 GLN C CA 1
ATOM 9881 C C . GLN C 1 250 ? 104.900 70.822 62.016 1.00 18.53 224 GLN C C 1
ATOM 9882 O O . GLN C 1 250 ? 105.322 70.298 63.042 1.00 20.55 224 GLN C O 1
ATOM 9888 N N . VAL C 1 251 ? 104.985 70.258 60.832 1.00 23.97 225 VAL C N 1
ATOM 9889 C CA . VAL C 1 251 ? 105.511 68.903 60.632 1.00 35.50 225 VAL C CA 1
ATOM 9890 C C . VAL C 1 251 ? 106.901 68.986 60.023 1.00 17.39 225 VAL C C 1
ATOM 9891 O O . VAL C 1 251 ? 107.132 69.761 59.077 1.00 24.52 225 VAL C O 1
ATOM 9895 N N . HIS C 1 252 ? 107.822 68.169 60.540 1.00 25.02 226 HIS C N 1
ATOM 9896 C CA . HIS C 1 252 ? 109.219 68.143 60.117 1.00 19.22 226 HIS C CA 1
ATOM 9897 C C . HIS C 1 252 ? 109.620 66.693 59.852 1.00 22.09 226 HIS C C 1
ATOM 9898 O O . HIS C 1 252 ? 109.506 65.848 60.746 1.00 30.07 226 HIS C O 1
ATOM 9905 N N . LEU C 1 253 ? 110.074 66.393 58.637 1.00 20.37 227 LEU C N 1
ATOM 9906 C CA . LEU C 1 253 ? 110.617 65.081 58.301 1.00 17.65 227 LEU C CA 1
ATOM 9907 C C . LEU C 1 253 ? 112.116 65.223 58.011 1.00 28.88 227 LEU C C 1
ATOM 9908 O O . LEU C 1 253 ? 112.513 65.702 56.940 1.00 21.66 227 LEU C O 1
ATOM 9913 N N . LYS C 1 254 ? 112.959 64.749 58.916 1.00 18.41 228 LYS C N 1
ATOM 9914 C CA . LYS C 1 254 ? 114.399 64.969 58.781 1.00 31.38 228 LYS C CA 1
ATOM 9915 C C . LYS C 1 254 ? 115.055 63.705 58.234 1.00 27.00 228 LYS C C 1
ATOM 9916 O O . LYS C 1 254 ? 114.790 62.595 58.730 1.00 24.25 228 LYS C O 1
ATOM 9922 N N . THR C 1 255 ? 115.918 63.871 57.224 1.00 29.05 229 THR C N 1
ATOM 9923 C CA . THR C 1 255 ? 116.498 62.712 56.556 1.00 23.24 229 THR C CA 1
ATOM 9924 C C . THR C 1 255 ? 117.482 61.951 57.449 1.00 37.56 229 THR C C 1
ATOM 9925 O O . THR C 1 255 ? 118.369 62.544 58.077 1.00 26.38 229 THR C O 1
ATOM 9929 N N . ASP C 1 256 ? 117.317 60.623 57.518 1.00 20.29 230 ASP C N 1
ATOM 9930 C CA . ASP C 1 256 ? 118.292 59.787 58.233 1.00 27.64 230 ASP C CA 1
ATOM 9931 C C . ASP C 1 256 ? 119.547 59.483 57.417 1.00 21.67 230 ASP C C 1
ATOM 9932 O O . ASP C 1 256 ? 120.489 58.888 57.940 1.00 27.83 230 ASP C O 1
ATOM 9937 N N . GLN C 1 257 ? 119.586 59.886 56.162 1.00 28.26 231 GLN C N 1
ATOM 9938 C CA . GLN C 1 257 ? 120.791 59.748 55.363 1.00 29.87 231 GLN C CA 1
ATOM 9939 C C . GLN C 1 257 ? 121.714 60.948 55.497 1.00 24.75 231 GLN C C 1
ATOM 9940 O O . GLN C 1 257 ? 122.837 60.913 54.989 1.00 28.67 231 GLN C O 1
ATOM 9946 N N . GLY C 1 258 ? 121.245 62.030 56.125 1.00 28.07 232 GLY C N 1
ATOM 9947 C CA . GLY C 1 258 ? 121.975 63.278 56.240 1.00 27.34 232 GLY C CA 1
ATOM 9948 C C . GLY C 1 258 ? 121.744 64.188 55.049 1.00 22.06 232 GLY C C 1
ATOM 9949 O O . GLY C 1 258 ? 121.485 63.746 53.926 1.00 28.81 232 GLY C O 1
ATOM 9950 N N . ILE C 1 259 ? 121.837 65.488 55.315 1.00 22.21 233 ILE C N 1
ATOM 9951 C CA . ILE C 1 259 ? 121.835 66.484 54.254 1.00 29.35 233 ILE C CA 1
ATOM 9952 C C . ILE C 1 259 ? 123.120 66.342 53.446 1.00 28.31 233 ILE C C 1
ATOM 9953 O O . ILE C 1 259 ? 124.228 66.250 54.005 1.00 27.14 233 ILE C O 1
ATOM 9958 N N . LYS C 1 260 ? 122.979 66.313 52.123 1.00 29.72 234 LYS C N 1
ATOM 9959 C CA . LYS C 1 260 ? 124.110 66.367 51.192 1.00 21.00 234 LYS C CA 1
ATOM 9960 C C . LYS C 1 260 ? 123.641 67.228 50.022 1.00 19.73 234 LYS C C 1
ATOM 9961 O O . LYS C 1 260 ? 122.514 67.040 49.523 1.00 20.03 234 LYS C O 1
ATOM 9967 N N . ASN C 1 261 ? 124.481 68.165 49.592 1.00 24.10 235 ASN C N 1
ATOM 9968 C CA . ASN C 1 261 ? 124.113 69.148 48.567 1.00 23.02 235 ASN C CA 1
ATOM 9969 C C . ASN C 1 261 ? 125.134 69.120 47.445 1.00 24.17 235 ASN C C 1
ATOM 9970 O O . ASN C 1 261 ? 126.288 68.760 47.664 1.00 21.57 235 ASN C O 1
ATOM 9975 N N . LEU C 1 262 ? 124.709 69.512 46.249 1.00 17.25 236 LEU C N 1
ATOM 9976 C CA . LEU C 1 262 ? 125.593 69.831 45.143 1.00 27.02 236 LEU C CA 1
ATOM 9977 C C . LEU C 1 262 ? 125.924 71.304 45.170 1.00 30.07 236 LEU C C 1
ATOM 9978 O O . LEU C 1 262 ? 125.216 72.123 45.767 1.00 20.89 236 LEU C O 1
ATOM 9983 N N . ASN C 1 263 ? 127.026 71.654 44.538 1.00 30.34 237 ASN C N 1
ATOM 9984 C CA . ASN C 1 263 ? 127.257 73.066 44.276 1.00 18.26 237 ASN C CA 1
ATOM 9985 C C . ASN C 1 263 ? 126.830 73.392 42.839 1.00 17.89 237 ASN C C 1
ATOM 9986 O O . ASN C 1 263 ? 126.444 72.511 42.053 1.00 27.36 237 ASN C O 1
ATOM 9991 N N . ASN C 1 264 ? 126.831 74.696 42.535 1.00 21.44 238 ASN C N 1
ATOM 9992 C CA . ASN C 1 264 ? 126.223 75.173 41.297 1.00 22.29 238 ASN C CA 1
ATOM 9993 C C . ASN C 1 264 ? 126.870 74.532 40.079 1.00 18.88 238 ASN C C 1
ATOM 9994 O O . ASN C 1 264 ? 126.209 74.262 39.064 1.00 24.95 238 ASN C O 1
ATOM 9999 N N . GLU C 1 265 ? 128.180 74.315 40.151 1.00 21.23 239 GLU C N 1
ATOM 10000 C CA . GLU C 1 265 ? 128.913 73.778 39.023 1.00 19.40 239 GLU C CA 1
ATOM 10001 C C . GLU C 1 265 ? 128.678 72.292 38.881 1.00 19.29 239 GLU C C 1
ATOM 10002 O O . GLU C 1 265 ? 128.591 71.803 37.756 1.00 23.84 239 GLU C O 1
ATOM 10008 N N . GLU C 1 266 ? 128.584 71.566 40.000 1.00 19.19 240 GLU C N 1
ATOM 10009 C CA . GLU C 1 266 ? 128.273 70.146 39.946 1.00 19.09 240 GLU C CA 1
ATOM 10010 C C . GLU C 1 266 ? 126.897 69.924 39.369 1.00 18.20 240 GLU C C 1
ATOM 10011 O O . GLU C 1 266 ? 126.707 69.031 38.536 1.00 27.43 240 GLU C O 1
ATOM 10017 N N . ALA C 1 267 ? 125.923 70.740 39.800 1.00 20.37 241 ALA C N 1
ATOM 10018 C CA . ALA C 1 267 ? 124.536 70.584 39.341 1.00 16.67 241 ALA C CA 1
ATOM 10019 C C . ALA C 1 267 ? 124.416 70.848 37.851 1.00 16.72 241 ALA C C 1
ATOM 10020 O O . ALA C 1 267 ? 123.661 70.156 37.147 1.00 21.37 241 ALA C O 1
ATOM 10022 N N . THR C 1 268 ? 125.168 71.832 37.352 1.00 17.19 242 THR C N 1
ATOM 10023 C CA . THR C 1 268 ? 125.132 72.183 35.938 1.00 21.80 242 THR C CA 1
ATOM 10024 C C . THR C 1 268 ? 125.699 71.063 35.091 1.00 27.25 242 THR C C 1
ATOM 10025 O O . THR C 1 268 ? 125.125 70.715 34.057 1.00 22.42 242 THR C O 1
ATOM 10029 N N . LYS C 1 269 ? 126.834 70.496 35.518 1.00 18.61 243 LYS C N 1
ATOM 10030 C CA . LYS C 1 269 ? 127.483 69.428 34.773 1.00 19.28 243 LYS C CA 1
ATOM 10031 C C . LYS C 1 269 ? 126.610 68.191 34.714 1.00 26.72 243 LYS C C 1
ATOM 10032 O O . LYS C 1 269 ? 126.538 67.531 33.667 1.00 26.64 243 LYS C O 1
ATOM 10038 N N . LEU C 1 270 ? 125.949 67.857 35.839 1.00 21.45 244 LEU C N 1
ATOM 10039 C CA . LEU C 1 270 ? 125.035 66.736 35.869 1.00 24.83 244 LEU C CA 1
ATOM 10040 C C . LEU C 1 270 ? 123.796 66.988 35.022 1.00 20.57 244 LEU C C 1
ATOM 10041 O O . LEU C 1 270 ? 123.242 66.046 34.459 1.00 25.96 244 LEU C O 1
ATOM 10046 N N . ALA C 1 271 ? 123.331 68.236 34.956 1.00 20.45 245 ALA C N 1
ATOM 10047 C CA . ALA C 1 271 ? 122.198 68.536 34.092 1.00 27.22 245 ALA C CA 1
ATOM 10048 C C . ALA C 1 271 ? 122.490 68.109 32.658 1.00 23.10 245 ALA C C 1
ATOM 10049 O O . ALA C 1 271 ? 121.599 67.611 31.953 1.00 20.18 245 ALA C O 1
ATOM 10051 N N . GLY C 1 272 ? 123.737 68.303 32.203 1.00 20.95 246 GLY C N 1
ATOM 10052 C CA . GLY C 1 272 ? 124.062 67.939 30.843 1.00 18.31 246 GLY C CA 1
ATOM 10053 C C . GLY C 1 272 ? 124.361 66.460 30.699 1.00 37.45 246 GLY C C 1
ATOM 10054 O O . GLY C 1 272 ? 123.933 65.821 29.733 1.00 30.98 246 GLY C O 1
ATOM 10055 N N . GLU C 1 273 ? 125.068 65.891 31.681 1.00 23.43 247 GLU C N 1
ATOM 10056 C CA . GLU C 1 273 ? 125.554 64.520 31.569 1.00 19.45 247 GLU C CA 1
ATOM 10057 C C . GLU C 1 273 ? 124.546 63.475 32.049 1.00 31.54 247 GLU C C 1
ATOM 10058 O O . GLU C 1 273 ? 124.573 62.351 31.547 1.00 22.31 247 GLU C O 1
ATOM 10064 N N . ASN C 1 274 ? 123.668 63.802 33.002 1.00 18.13 248 ASN C N 1
ATOM 10065 C CA . ASN C 1 274 ? 122.635 62.870 33.462 1.00 36.95 248 ASN C CA 1
ATOM 10066 C C . ASN C 1 274 ? 121.455 63.655 33.996 1.00 22.41 248 ASN C C 1
ATOM 10067 O O . ASN C 1 274 ? 121.278 63.806 35.215 1.00 20.15 248 ASN C O 1
ATOM 10072 N N . PRO C 1 275 ? 120.570 64.114 33.118 1.00 22.02 249 PRO C N 1
ATOM 10073 C CA . PRO C 1 275 ? 119.385 64.856 33.582 1.00 24.82 249 PRO C CA 1
ATOM 10074 C C . PRO C 1 275 ? 118.460 64.053 34.511 1.00 21.90 249 PRO C C 1
ATOM 10075 O O . PRO C 1 275 ? 117.538 64.648 35.121 1.00 34.43 249 PRO C O 1
ATOM 10079 N N . ASP C 1 276 ? 118.670 62.739 34.645 1.00 28.43 250 ASP C N 1
ATOM 10080 C CA . ASP C 1 276 ? 117.841 61.884 35.490 1.00 20.40 250 ASP C CA 1
ATOM 10081 C C . ASP C 1 276 ? 118.620 61.405 36.697 1.00 25.66 250 ASP C C 1
ATOM 10082 O O . ASP C 1 276 ? 118.317 60.353 37.258 1.00 20.42 250 ASP C O 1
ATOM 10087 N N . TYR C 1 277 ? 119.588 62.225 37.133 1.00 19.88 251 TYR C N 1
ATOM 10088 C CA . TYR C 1 277 ? 120.516 61.830 38.173 1.00 33.07 251 TYR C CA 1
ATOM 10089 C C . TYR C 1 277 ? 119.794 61.410 39.435 1.00 15.65 251 TYR C C 1
ATOM 10090 O O . TYR C 1 277 ? 120.148 60.403 40.060 1.00 23.77 251 TYR C O 1
ATOM 10099 N N . CYS C 1 278 ? 118.814 62.193 39.862 1.00 19.06 252 CYS C N 1
ATOM 10100 C CA . CYS C 1 278 ? 118.128 61.893 41.110 1.00 32.31 252 CYS C CA 1
ATOM 10101 C C . CYS C 1 278 ? 117.153 60.734 40.978 1.00 14.69 252 CYS C C 1
ATOM 10102 O O . CYS C 1 278 ? 117.031 59.950 41.911 1.00 23.04 252 CYS C O 1
ATOM 10105 N N . GLN C 1 279 ? 116.448 60.613 39.848 1.00 20.19 253 GLN C N 1
ATOM 10106 C CA . GLN C 1 279 ? 115.601 59.444 39.633 1.00 29.22 253 GLN C CA 1
ATOM 10107 C C . GLN C 1 279 ? 116.437 58.166 39.633 1.00 34.46 253 GLN C C 1
ATOM 10108 O O . GLN C 1 279 ? 116.021 57.143 40.165 1.00 17.78 253 GLN C O 1
ATOM 10114 N N . LYS C 1 280 ? 117.603 58.191 39.008 1.00 26.94 254 LYS C N 1
ATOM 10115 C CA . LYS C 1 280 ? 118.468 57.012 39.018 1.00 19.63 254 LYS C CA 1
ATOM 10116 C C . LYS C 1 280 ? 118.868 56.621 40.436 1.00 17.50 254 LYS C C 1
ATOM 10117 O O . LYS C 1 280 ? 118.847 55.443 40.797 1.00 20.12 254 LYS C O 1
ATOM 10123 N N . ASP C 1 281 ? 119.220 57.602 41.246 1.00 18.84 255 ASP C N 1
ATOM 10124 C CA . ASP C 1 281 ? 119.667 57.340 42.605 1.00 20.33 255 ASP C CA 1
ATOM 10125 C C . ASP C 1 281 ? 118.571 56.719 43.446 1.00 16.92 255 ASP C C 1
ATOM 10126 O O . ASP C 1 281 ? 118.830 55.798 44.220 1.00 24.08 255 ASP C O 1
ATOM 10131 N N . LEU C 1 282 ? 117.367 57.294 43.403 1.00 16.15 256 LEU C N 1
ATOM 10132 C CA . LEU C 1 282 ? 116.291 56.759 44.209 1.00 41.02 256 LEU C CA 1
ATOM 10133 C C . LEU C 1 282 ? 115.987 55.339 43.790 1.00 27.90 256 LEU C C 1
ATOM 10134 O O . LEU C 1 282 ? 115.892 54.450 44.613 1.00 16.93 256 LEU C O 1
ATOM 10139 N N . PHE C 1 283 ? 115.805 55.108 42.501 1.00 24.03 257 PHE C N 1
ATOM 10140 C CA . PHE C 1 283 ? 115.404 53.778 42.052 1.00 16.60 257 PHE C CA 1
ATOM 10141 C C . PHE C 1 283 ? 116.451 52.723 42.416 1.00 32.54 257 PHE C C 1
ATOM 10142 O O . PHE C 1 283 ? 116.129 51.640 42.914 1.00 20.10 257 PHE C O 1
ATOM 10150 N N . GLU C 1 284 ? 117.713 53.009 42.164 1.00 28.86 258 GLU C N 1
ATOM 10151 C CA . GLU C 1 284 ? 118.739 51.994 42.386 1.00 24.51 258 GLU C CA 1
ATOM 10152 C C . GLU C 1 284 ? 118.930 51.691 43.865 1.00 27.03 258 GLU C C 1
ATOM 10153 O O . GLU C 1 284 ? 119.175 50.545 44.241 1.00 28.05 258 GLU C O 1
ATOM 10159 N N . ASN C 1 285 ? 118.846 52.691 44.720 1.00 19.11 259 ASN C N 1
ATOM 10160 C CA . ASN C 1 285 ? 119.048 52.426 46.147 1.00 19.71 259 ASN C CA 1
ATOM 10161 C C . ASN C 1 285 ? 117.909 51.602 46.716 1.00 26.98 259 ASN C C 1
ATOM 10162 O O . ASN C 1 285 ? 118.136 50.708 47.541 1.00 28.08 259 ASN C O 1
ATOM 10167 N N . ILE C 1 286 ? 116.664 51.869 46.282 1.00 19.18 260 ILE C N 1
ATOM 10168 C CA . ILE C 1 286 ? 115.566 51.030 46.728 1.00 25.73 260 ILE C CA 1
ATOM 10169 C C . ILE C 1 286 ? 115.734 49.617 46.183 1.00 19.91 260 ILE C C 1
ATOM 10170 O O . ILE C 1 286 ? 115.644 48.641 46.928 1.00 20.76 260 ILE C O 1
ATOM 10175 N N . ALA C 1 287 ? 116.072 49.494 44.904 1.00 28.48 261 ALA C N 1
ATOM 10176 C CA . ALA C 1 287 ? 116.199 48.179 44.295 1.00 25.82 261 ALA C CA 1
ATOM 10177 C C . ALA C 1 287 ? 117.278 47.335 44.969 1.00 26.81 261 ALA C C 1
ATOM 10178 O O . ALA C 1 287 ? 117.137 46.109 45.056 1.00 22.18 261 ALA C O 1
ATOM 10180 N N . LYS C 1 288 ? 118.319 47.960 45.503 1.00 28.17 262 LYS C N 1
ATOM 10181 C CA . LYS C 1 288 ? 119.377 47.178 46.108 1.00 39.97 262 LYS C CA 1
ATOM 10182 C C . LYS C 1 288 ? 119.197 47.033 47.608 1.00 33.40 262 LYS C C 1
ATOM 10183 O O . LYS C 1 288 ? 120.050 46.445 48.264 1.00 31.65 262 LYS C O 1
ATOM 10189 N N . GLY C 1 289 ? 118.127 47.574 48.167 1.00 35.28 263 GLY C N 1
ATOM 10190 C CA . GLY C 1 289 ? 117.808 47.359 49.557 1.00 23.25 263 GLY C CA 1
ATOM 10191 C C . GLY C 1 289 ? 118.258 48.436 50.500 1.00 27.10 263 GLY C C 1
ATOM 10192 O O . GLY C 1 289 ? 118.008 48.331 51.704 1.00 33.00 263 GLY C O 1
ATOM 10193 N N . ASN C 1 290 ? 118.921 49.466 49.992 1.00 26.40 264 ASN C N 1
ATOM 10194 C CA . ASN C 1 290 ? 119.361 50.583 50.811 1.00 30.56 264 ASN C CA 1
ATOM 10195 C C . ASN C 1 290 ? 118.187 51.566 50.930 1.00 28.89 264 ASN C C 1
ATOM 10196 O O . ASN C 1 290 ? 118.150 52.648 50.332 1.00 32.55 264 ASN C O 1
ATOM 10201 N N . TYR C 1 291 ? 117.175 51.115 51.666 1.00 28.34 265 TYR C N 1
ATOM 10202 C CA . TYR C 1 291 ? 115.924 51.844 51.779 1.00 33.76 265 TYR C CA 1
ATOM 10203 C C . TYR C 1 291 ? 116.146 53.128 52.558 1.00 31.97 265 TYR C C 1
ATOM 10204 O O . TYR C 1 291 ? 116.637 53.065 53.699 1.00 28.78 265 TYR C O 1
ATOM 10213 N N . PRO C 1 292 ? 115.828 54.300 51.995 1.00 21.39 266 PRO C N 1
ATOM 10214 C CA . PRO C 1 292 ? 115.947 55.546 52.746 1.00 19.27 266 PRO C CA 1
ATOM 10215 C C . PRO C 1 292 ? 114.814 55.747 53.730 1.00 28.54 266 PRO C C 1
ATOM 10216 O O . PRO C 1 292 ? 113.671 55.359 53.469 1.00 22.23 266 PRO C O 1
ATOM 10220 N N . SER C 1 293 ? 115.138 56.431 54.837 1.00 19.64 267 SER C N 1
ATOM 10221 C CA . SER C 1 293 ? 114.175 56.730 55.882 1.00 36.61 267 SER C CA 1
ATOM 10222 C C . SER C 1 293 ? 114.319 58.157 56.392 1.00 37.94 267 SER C C 1
ATOM 10223 O O . SER C 1 293 ? 115.310 58.850 56.166 1.00 19.41 267 SER C O 1
ATOM 10226 N N . TRP C 1 294 ? 113.266 58.599 57.059 1.00 29.80 268 TRP C N 1
ATOM 10227 C CA . TRP C 1 294 ? 113.176 59.930 57.634 1.00 26.63 268 TRP C CA 1
ATOM 10228 C C . TRP C 1 294 ? 112.551 59.816 59.013 1.00 26.08 268 TRP C C 1
ATOM 10229 O O . TRP C 1 294 ? 111.693 58.959 59.237 1.00 26.57 268 TRP C O 1
ATOM 10240 N N . THR C 1 295 ? 112.921 60.716 59.922 1.00 27.22 269 THR C N 1
ATOM 10241 C CA . THR C 1 295 ? 112.329 60.726 61.252 1.00 28.78 269 THR C CA 1
ATOM 10242 C C . THR C 1 295 ? 111.317 61.855 61.314 1.00 29.57 269 THR C C 1
ATOM 10243 O O . THR C 1 295 ? 111.637 62.988 60.962 1.00 20.00 269 THR C O 1
ATOM 10247 N N . LEU C 1 296 ? 110.103 61.539 61.743 1.00 25.63 270 LEU C N 1
ATOM 10248 C CA . LEU C 1 296 ? 108.998 62.500 61.775 1.00 23.81 270 LEU C CA 1
ATOM 10249 C C . LEU C 1 296 ? 108.932 63.217 63.118 1.00 21.10 270 LEU C C 1
ATOM 10250 O O . LEU C 1 296 ? 108.861 62.572 64.164 1.00 32.13 270 LEU C O 1
ATOM 10255 N N . TYR C 1 297 ? 108.916 64.554 63.072 1.00 20.67 271 TYR C N 1
ATOM 10256 C CA . TYR C 1 297 ? 108.746 65.363 64.251 1.00 25.25 271 TYR C CA 1
ATOM 10257 C C . TYR C 1 297 ? 107.605 66.332 64.040 1.00 20.86 271 TYR C C 1
ATOM 10258 O O . TYR C 1 297 ? 107.172 66.576 62.922 1.00 25.08 271 TYR C O 1
ATOM 10267 N N . ILE C 1 298 ? 107.151 66.937 65.123 1.00 23.27 272 ILE C N 1
ATOM 10268 C CA . ILE C 1 298 ? 106.239 68.075 65.038 1.00 28.35 272 ILE C CA 1
ATOM 10269 C C . ILE C 1 298 ? 106.693 69.156 66.004 1.00 26.09 272 ILE C C 1
ATOM 10270 O O . ILE C 1 298 ? 107.449 68.898 66.940 1.00 23.12 272 ILE C O 1
ATOM 10275 N N . GLN C 1 299 ? 106.300 70.388 65.693 1.00 39.58 273 GLN C N 1
ATOM 10276 C CA . GLN C 1 299 ? 106.240 71.473 66.657 1.00 35.91 273 GLN C CA 1
ATOM 10277 C C . GLN C 1 299 ? 104.770 71.751 66.977 1.00 23.78 273 GLN C C 1
ATOM 10278 O O . GLN C 1 299 ? 103.918 71.687 66.085 1.00 32.54 273 GLN C O 1
ATOM 10284 N N . THR C 1 300 ? 104.468 72.089 68.224 1.00 23.50 274 THR C N 1
ATOM 10285 C CA . THR C 1 300 ? 103.110 72.455 68.603 1.00 25.76 274 THR C CA 1
ATOM 10286 C C . THR C 1 300 ? 103.106 73.777 69.382 1.00 28.92 274 THR C C 1
ATOM 10287 O O . THR C 1 300 ? 104.084 74.162 70.035 1.00 40.78 274 THR C O 1
ATOM 10291 N N . MET C 1 301 ? 101.954 74.445 69.320 1.00 50.69 275 MET C N 1
ATOM 10292 C CA . MET C 1 301 ? 101.737 75.753 69.915 1.00 25.88 275 MET C CA 1
ATOM 10293 C C . MET C 1 301 ? 100.249 75.929 70.164 1.00 25.68 275 MET C C 1
ATOM 10294 O O . MET C 1 301 ? 99.430 75.507 69.353 1.00 31.11 275 MET C O 1
ATOM 10299 N N . THR C 1 302 ? 99.897 76.526 71.285 1.00 28.74 276 THR C N 1
ATOM 10300 C CA . THR C 1 302 ? 98.509 76.861 71.585 1.00 27.51 276 THR C CA 1
ATOM 10301 C C . THR C 1 302 ? 98.140 78.241 71.034 1.00 36.40 276 THR C C 1
ATOM 10302 O O . THR C 1 302 ? 99.001 79.093 70.774 1.00 29.34 276 THR C O 1
ATOM 10306 N N . GLU C 1 303 ? 96.828 78.491 70.970 1.00 33.92 277 GLU C N 1
ATOM 10307 C CA . GLU C 1 303 ? 96.334 79.778 70.502 1.00 38.65 277 GLU C CA 1
ATOM 10308 C C . GLU C 1 303 ? 96.884 80.929 71.333 1.00 40.74 277 GLU C C 1
ATOM 10309 O O . GLU C 1 303 ? 97.149 82.008 70.791 1.00 27.61 277 GLU C O 1
ATOM 10315 N N . GLU C 1 304 ? 97.065 80.721 72.647 1.00 37.97 278 GLU C N 1
ATOM 10316 C CA . GLU C 1 304 ? 97.615 81.771 73.487 1.00 42.09 278 GLU C CA 1
ATOM 10317 C C . GLU C 1 304 ? 99.054 82.078 73.118 1.00 43.65 278 GLU C C 1
ATOM 10318 O O . GLU C 1 304 ? 99.408 83.235 72.925 1.00 37.00 278 GLU C O 1
ATOM 10324 N N . GLU C 1 305 ? 99.893 81.053 73.000 1.00 50.00 279 GLU C N 1
ATOM 10325 C CA . GLU C 1 305 ? 101.289 81.282 72.656 1.00 40.81 279 GLU C CA 1
ATOM 10326 C C . GLU C 1 305 ? 101.385 82.010 71.328 1.00 27.01 279 GLU C C 1
ATOM 10327 O O . GLU C 1 305 ? 102.228 82.893 71.137 1.00 62.73 279 GLU C O 1
ATOM 10333 N N . ALA C 1 306 ? 100.499 81.671 70.397 1.00 34.77 280 ALA C N 1
ATOM 10334 C CA . ALA C 1 306 ? 100.549 82.247 69.064 1.00 25.17 280 ALA C CA 1
ATOM 10335 C C . ALA C 1 306 ? 100.169 83.712 69.063 1.00 25.46 280 ALA C C 1
ATOM 10336 O O . ALA C 1 306 ? 100.689 84.460 68.239 1.00 27.74 280 ALA C O 1
ATOM 10338 N N . GLU C 1 307 ? 99.273 84.136 69.962 1.00 26.59 281 GLU C N 1
ATOM 10339 C CA . GLU C 1 307 ? 98.901 85.531 70.027 1.00 37.99 281 GLU C CA 1
ATOM 10340 C C . GLU C 1 307 ? 100.012 86.411 70.581 1.00 35.95 281 GLU C C 1
ATOM 10341 O O . GLU C 1 307 ? 99.930 87.627 70.459 1.00 39.20 281 GLU C O 1
ATOM 10347 N N . LYS C 1 308 ? 101.020 85.842 71.224 1.00 41.24 282 LYS C N 1
ATOM 10348 C CA . LYS C 1 308 ? 102.110 86.631 71.784 1.00 36.32 282 LYS C CA 1
ATOM 10349 C C . LYS C 1 308 ? 103.290 86.755 70.837 1.00 36.59 282 LYS C C 1
ATOM 10350 O O . LYS C 1 308 ? 104.237 87.484 71.138 1.00 36.75 282 LYS C O 1
ATOM 10356 N N . LEU C 1 309 ? 103.269 86.041 69.719 1.00 39.53 283 LEU C N 1
ATOM 10357 C CA . LEU C 1 309 ? 104.404 86.051 68.820 1.00 40.26 283 LEU C CA 1
ATOM 10358 C C . LEU C 1 309 ? 104.523 87.394 68.108 1.00 29.46 283 LEU C C 1
ATOM 10359 O O . LEU C 1 309 ? 103.516 88.007 67.746 1.00 37.11 283 LEU C O 1
ATOM 10364 N N . PRO C 1 310 ? 105.752 87.821 67.799 1.00 38.69 284 PRO C N 1
ATOM 10365 C CA . PRO C 1 310 ? 105.912 89.029 66.980 1.00 29.79 284 PRO C CA 1
ATOM 10366 C C . PRO C 1 310 ? 105.596 88.840 65.509 1.00 30.92 284 PRO C C 1
ATOM 10367 O O . PRO C 1 310 ? 105.626 89.825 64.768 1.00 35.33 284 PRO C O 1
ATOM 10371 N N . PHE C 1 311 ? 105.268 87.628 65.066 1.00 22.33 285 PHE C N 1
ATOM 10372 C CA . PHE C 1 311 ? 104.820 87.358 63.697 1.00 21.64 285 PHE C CA 1
ATOM 10373 C C . PHE C 1 311 ? 103.572 86.457 63.744 1.00 21.28 285 PHE C C 1
ATOM 10374 O O . PHE C 1 311 ? 103.090 86.094 64.821 1.00 41.64 285 PHE C O 1
ATOM 10382 N N . SER C 1 312 ? 103.023 86.116 62.570 1.00 28.22 286 SER C N 1
ATOM 10383 C CA . SER C 1 312 ? 101.780 85.344 62.503 1.00 25.69 286 SER C CA 1
ATOM 10384 C C . SER C 1 312 ? 102.048 83.881 62.184 1.00 26.02 286 SER C C 1
ATOM 10385 O O . SER C 1 312 ? 102.896 83.565 61.341 1.00 24.92 286 SER C O 1
ATOM 10388 N N . VAL C 1 313 ? 101.352 82.986 62.894 1.00 29.86 287 VAL C N 1
ATOM 10389 C CA . VAL C 1 313 ? 101.376 81.568 62.566 1.00 23.19 287 VAL C CA 1
ATOM 10390 C C . VAL C 1 313 ? 100.725 81.276 61.200 1.00 26.73 287 VAL C C 1
ATOM 10391 O O . VAL C 1 313 ? 100.892 80.177 60.636 1.00 26.30 287 VAL C O 1
ATOM 10395 N N . PHE C 1 314 ? 100.043 82.274 60.658 1.00 20.37 288 PHE C N 1
ATOM 10396 C CA . PHE C 1 314 ? 99.377 82.181 59.340 1.00 21.51 288 PHE C CA 1
ATOM 10397 C C . PHE C 1 314 ? 100.319 82.661 58.231 1.00 20.20 288 PHE C C 1
ATOM 10398 O O . PHE C 1 314 ? 99.888 82.713 57.086 1.00 17.12 288 PHE C O 1
ATOM 10406 N N . ASP C 1 315 ? 101.547 83.023 58.594 1.00 17.60 289 ASP C N 1
ATOM 10407 C CA . ASP C 1 315 ? 102.538 83.535 57.618 1.00 20.11 289 ASP C CA 1
ATOM 10408 C C . ASP C 1 315 ? 103.471 82.400 57.182 1.00 28.16 289 ASP C C 1
ATOM 10409 O O . ASP C 1 315 ? 104.298 81.978 57.950 1.00 24.47 289 ASP C O 1
ATOM 10414 N N . LEU C 1 316 ? 103.348 82.013 55.931 1.00 22.83 290 LEU C N 1
ATOM 10415 C CA . LEU C 1 316 ? 104.146 80.938 55.312 1.00 17.40 290 LEU C CA 1
ATOM 10416 C C . LEU C 1 316 ? 105.623 81.338 55.237 1.00 19.39 290 LEU C C 1
ATOM 10417 O O . LEU C 1 316 ? 106.427 80.460 55.071 1.00 28.38 290 LEU C O 1
ATOM 10422 N N . THR C 1 317 ? 105.938 82.628 55.257 1.00 28.18 291 THR C N 1
ATOM 10423 C CA . THR C 1 317 ? 107.326 83.027 55.077 1.00 24.02 291 THR C CA 1
ATOM 10424 C C . THR C 1 317 ? 108.131 83.011 56.386 1.00 20.95 291 THR C C 1
ATOM 10425 O O . THR C 1 317 ? 109.319 83.390 56.397 1.00 21.87 291 THR C O 1
ATOM 10429 N N . LYS C 1 318 ? 107.525 82.557 57.480 1.00 19.25 292 LYS C N 1
ATOM 10430 C CA . LYS C 1 318 ? 108.150 82.549 58.804 1.00 21.95 292 LYS C CA 1
ATOM 10431 C C . LYS C 1 318 ? 108.304 81.112 59.307 1.00 20.49 292 LYS C C 1
ATOM 10432 O O . LYS C 1 318 ? 107.552 80.221 58.923 1.00 33.61 292 LYS C O 1
ATOM 10438 N N . VAL C 1 319 ? 109.294 80.870 60.154 1.00 22.25 293 VAL C N 1
ATOM 10439 C CA . VAL C 1 319 ? 109.467 79.588 60.837 1.00 19.98 293 VAL C CA 1
ATOM 10440 C C . VAL C 1 319 ? 109.289 79.808 62.345 1.00 18.83 293 VAL C C 1
ATOM 10441 O O . VAL C 1 319 ? 109.332 80.929 62.845 1.00 24.95 293 VAL C O 1
ATOM 10445 N N . TRP C 1 320 ? 109.103 78.694 63.075 1.00 25.10 294 TRP C N 1
ATOM 10446 C CA . TRP C 1 320 ? 109.041 78.762 64.531 1.00 20.29 294 TRP C CA 1
ATOM 10447 C C . TRP C 1 320 ? 110.410 78.404 65.090 1.00 20.80 294 TRP C C 1
ATOM 10448 O O . TRP C 1 320 ? 110.833 77.258 64.937 1.00 29.44 294 TRP C O 1
ATOM 10459 N N . PRO C 1 321 ? 111.127 79.315 65.746 1.00 32.49 295 PRO C N 1
ATOM 10460 C CA . PRO C 1 321 ? 112.472 78.974 66.248 1.00 34.00 295 PRO C CA 1
ATOM 10461 C C . PRO C 1 321 ? 112.452 77.762 67.177 1.00 31.54 295 PRO C C 1
ATOM 10462 O O . PRO C 1 321 ? 111.610 77.649 68.070 1.00 23.83 295 PRO C O 1
ATOM 10466 N N . HIS C 1 322 ? 113.446 76.889 67.005 1.00 37.55 296 HIS C N 1
ATOM 10467 C CA . HIS C 1 322 ? 113.439 75.582 67.671 1.00 27.11 296 HIS C CA 1
ATOM 10468 C C . HIS C 1 322 ? 113.535 75.723 69.206 1.00 28.37 296 HIS C C 1
ATOM 10469 O O . HIS C 1 322 ? 112.973 74.891 69.930 1.00 35.71 296 HIS C O 1
ATOM 10476 N N . LYS C 1 323 ? 114.254 76.705 69.737 1.00 40.97 297 LYS C N 1
ATOM 10477 C CA . LYS C 1 323 ? 114.368 76.788 71.192 1.00 48.20 297 LYS C CA 1
ATOM 10478 C C . LYS C 1 323 ? 113.053 77.114 71.879 1.00 60.71 297 LYS C C 1
ATOM 10479 O O . LYS C 1 323 ? 112.802 76.607 72.994 1.00 34.57 297 LYS C O 1
ATOM 10485 N N . GLN C 1 324 ? 112.259 78.039 71.292 1.00 42.70 298 GLN C N 1
ATOM 10486 C CA . GLN C 1 324 ? 110.943 78.284 71.883 1.00 44.78 298 GLN C CA 1
ATOM 10487 C C . GLN C 1 324 ? 109.923 77.200 71.515 1.00 32.43 298 GLN C C 1
ATOM 10488 O O . GLN C 1 324 ? 109.012 76.913 72.296 1.00 33.60 298 GLN C O 1
ATOM 10494 N N . PHE C 1 325 ? 110.095 76.522 70.386 1.00 31.56 299 PHE C N 1
ATOM 10495 C CA . PHE C 1 325 ? 109.177 75.460 69.971 1.00 35.12 299 PHE C CA 1
ATOM 10496 C C . PHE C 1 325 ? 109.965 74.226 69.591 1.00 32.98 299 PHE C C 1
ATOM 10497 O O . PHE C 1 325 ? 110.213 73.969 68.408 1.00 26.26 299 PHE C O 1
ATOM 10505 N N . PRO C 1 326 ? 110.355 73.427 70.578 1.00 27.80 300 PRO C N 1
ATOM 10506 C CA . PRO C 1 326 ? 111.200 72.268 70.289 1.00 43.14 300 PRO C CA 1
ATOM 10507 C C . PRO C 1 326 ? 110.432 71.210 69.542 1.00 38.85 300 PRO C C 1
ATOM 10508 O O . PRO C 1 326 ? 109.214 71.126 69.649 1.00 25.07 300 PRO C O 1
ATOM 10512 N N . LEU C 1 327 ? 111.174 70.403 68.802 1.00 24.64 301 LEU C N 1
ATOM 10513 C CA . LEU C 1 327 ? 110.628 69.257 68.094 1.00 29.80 301 LEU C CA 1
ATOM 10514 C C . LEU C 1 327 ? 110.324 68.098 69.043 1.00 33.56 301 LEU C C 1
ATOM 10515 O O . LEU C 1 327 ? 110.973 67.918 70.080 1.00 38.53 301 LEU C O 1
ATOM 10520 N N . ARG C 1 328 ? 109.279 67.355 68.686 1.00 33.02 302 ARG C N 1
ATOM 10521 C CA . ARG C 1 328 ? 108.776 66.192 69.395 1.00 32.30 302 ARG C CA 1
ATOM 10522 C C . ARG C 1 328 ? 108.722 65.061 68.385 1.00 29.35 302 ARG C C 1
ATOM 10523 O O . ARG C 1 328 ? 108.224 65.260 67.274 1.00 26.61 302 ARG C O 1
ATOM 10531 N N . ARG C 1 329 ? 109.306 63.906 68.732 1.00 40.29 303 ARG C N 1
ATOM 10532 C CA . ARG C 1 329 ? 109.347 62.777 67.811 1.00 30.28 303 ARG C CA 1
ATOM 10533 C C . ARG C 1 329 ? 107.998 62.058 67.757 1.00 23.62 303 ARG C C 1
ATOM 10534 O O . ARG C 1 329 ? 107.272 61.971 68.758 1.00 28.17 303 ARG C O 1
ATOM 10542 N N . VAL C 1 330 ? 107.691 61.506 66.584 1.00 27.01 304 VAL C N 1
ATOM 10543 C CA . VAL C 1 330 ? 106.426 60.827 66.344 1.00 31.73 304 VAL C CA 1
ATOM 10544 C C . VAL C 1 330 ? 106.660 59.434 65.787 1.00 23.06 304 VAL C C 1
ATOM 10545 O O . VAL C 1 330 ? 106.040 58.465 66.236 1.00 32.46 304 VAL C O 1
ATOM 10549 N N . GLY C 1 331 ? 107.513 59.327 64.783 1.00 32.24 305 GLY C N 1
ATOM 10550 C CA . GLY C 1 331 ? 107.682 58.054 64.127 1.00 25.75 305 GLY C CA 1
ATOM 10551 C C . GLY C 1 331 ? 108.744 58.080 63.054 1.00 33.02 305 GLY C C 1
ATOM 10552 O O . GLY C 1 331 ? 109.587 58.965 63.014 1.00 21.43 305 GLY C O 1
ATOM 10553 N N . LYS C 1 332 ? 108.699 57.080 62.189 1.00 32.97 306 LYS C N 1
ATOM 10554 C CA . LYS C 1 332 ? 109.677 56.881 61.127 1.00 34.43 306 LYS C CA 1
ATOM 10555 C C . LYS C 1 332 ? 108.971 56.561 59.822 1.00 25.40 306 LYS C C 1
ATOM 10556 O O . LYS C 1 332 ? 107.991 55.800 59.808 1.00 35.98 306 LYS C O 1
ATOM 10562 N N . MET C 1 333 ? 109.431 57.173 58.732 1.00 19.38 307 MET C N 1
ATOM 10563 C CA . MET C 1 333 ? 108.951 56.841 57.399 1.00 26.41 307 MET C CA 1
ATOM 10564 C C . MET C 1 333 ? 110.054 56.174 56.590 1.00 25.60 307 MET C C 1
ATOM 10565 O O . MET C 1 333 ? 111.173 56.696 56.517 1.00 36.44 307 MET C O 1
ATOM 10570 N N . VAL C 1 334 ? 109.710 55.079 55.923 1.00 33.53 308 VAL C N 1
ATOM 10571 C CA . VAL C 1 334 ? 110.644 54.324 55.113 1.00 26.04 308 VAL C CA 1
ATOM 10572 C C . VAL C 1 334 ? 110.101 54.144 53.709 1.00 18.05 308 VAL C C 1
ATOM 10573 O O . VAL C 1 334 ? 108.910 53.862 53.537 1.00 20.79 308 VAL C O 1
ATOM 10577 N N . LEU C 1 335 ? 110.953 54.305 52.695 1.00 20.00 309 LEU C N 1
ATOM 10578 C CA . LEU C 1 335 ? 110.552 53.982 51.321 1.00 23.81 309 LEU C CA 1
ATOM 10579 C C . LEU C 1 335 ? 111.249 52.709 50.852 1.00 25.78 309 LEU C C 1
ATOM 10580 O O . LEU C 1 335 ? 112.477 52.628 50.897 1.00 19.78 309 LEU C O 1
ATOM 10585 N N . ASN C 1 336 ? 110.458 51.686 50.470 1.00 23.41 310 ASN C N 1
ATOM 10586 C CA . ASN C 1 336 ? 111.062 50.389 50.184 1.00 24.62 310 ASN C CA 1
ATOM 10587 C C . ASN C 1 336 ? 110.485 49.687 48.959 1.00 31.56 310 ASN C C 1
ATOM 10588 O O . ASN C 1 336 ? 110.666 48.477 48.801 1.00 35.51 310 ASN C O 1
ATOM 10593 N N . GLU C 1 337 ? 109.773 50.407 48.108 1.00 30.78 311 GLU C N 1
ATOM 10594 C CA . GLU C 1 337 ? 109.109 49.801 46.962 1.00 25.03 311 GLU C CA 1
ATOM 10595 C C . GLU C 1 337 ? 109.098 50.808 45.821 1.00 21.31 311 GLU C C 1
ATOM 10596 O O . GLU C 1 337 ? 108.591 51.926 45.962 1.00 30.24 311 GLU C O 1
ATOM 10602 N N . ASN C 1 338 ? 109.719 50.442 44.709 1.00 20.14 312 ASN C N 1
ATOM 10603 C CA . ASN C 1 338 ? 109.644 51.273 43.526 1.00 15.50 312 ASN C CA 1
ATOM 10604 C C . ASN C 1 338 ? 108.322 50.981 42.830 1.00 19.60 312 ASN C C 1
ATOM 10605 O O . ASN C 1 338 ? 107.788 49.882 42.961 1.00 19.27 312 ASN C O 1
ATOM 10610 N N . PRO C 1 339 ? 107.788 51.949 42.099 1.00 24.69 313 PRO C N 1
ATOM 10611 C CA . PRO C 1 339 ? 106.604 51.691 41.272 1.00 26.75 313 PRO C CA 1
ATOM 10612 C C . PRO C 1 339 ? 106.889 50.680 40.177 1.00 34.81 313 PRO C C 1
ATOM 10613 O O . PRO C 1 339 ? 108.016 50.571 39.684 1.00 28.84 313 PRO C O 1
ATOM 10617 N N . GLU C 1 340 ? 105.849 49.907 39.822 1.00 21.12 314 GLU C N 1
ATOM 10618 C CA . GLU C 1 340 ? 105.973 48.995 38.697 1.00 25.19 314 GLU C CA 1
ATOM 10619 C C . GLU C 1 340 ? 105.893 49.770 37.396 1.00 14.39 314 GLU C C 1
ATOM 10620 O O . GLU C 1 340 ? 106.556 49.435 36.413 1.00 20.71 314 GLU C O 1
ATOM 10626 N N . ASN C 1 341 ? 105.087 50.821 37.357 1.00 22.71 315 ASN C N 1
ATOM 10627 C CA . ASN C 1 341 ? 104.854 51.556 36.117 1.00 27.12 315 ASN C CA 1
ATOM 10628 C C . ASN C 1 341 ? 104.801 53.033 36.458 1.00 20.40 315 ASN C C 1
ATOM 10629 O O . ASN C 1 341 ? 103.857 53.498 37.107 1.00 23.77 315 ASN C O 1
ATOM 10634 N N . TYR C 1 342 ? 105.783 53.782 35.975 1.00 14.47 316 TYR C N 1
ATOM 10635 C CA . TYR C 1 342 ? 105.900 55.211 36.300 1.00 16.25 316 TYR C CA 1
ATOM 10636 C C . TYR C 1 342 ? 104.624 55.991 35.940 1.00 16.67 316 TYR C C 1
ATOM 10637 O O . TYR C 1 342 ? 104.091 56.753 36.757 1.00 14.44 316 TYR C O 1
ATOM 10646 N N . PHE C 1 343 ? 104.133 55.843 34.718 1.00 13.00 317 PHE C N 1
ATOM 10647 C CA . PHE C 1 343 ? 102.981 56.630 34.323 1.00 18.63 317 PHE C CA 1
ATOM 10648 C C . PHE C 1 343 ? 101.801 56.347 35.240 1.00 21.28 317 PHE C C 1
ATOM 10649 O O . PHE C 1 343 ? 101.170 57.271 35.781 1.00 20.60 317 PHE C O 1
ATOM 10657 N N . ALA C 1 344 ? 101.524 55.065 35.458 1.00 17.85 318 ALA C N 1
ATOM 10658 C CA . ALA C 1 344 ? 100.296 54.638 36.140 1.00 23.92 318 ALA C CA 1
ATOM 10659 C C . ALA C 1 344 ? 100.283 55.034 37.597 1.00 27.67 318 ALA C C 1
ATOM 10660 O O . ALA C 1 344 ? 99.213 55.331 38.148 1.00 12.90 318 ALA C O 1
ATOM 10662 N N . GLN C 1 345 ? 101.455 55.001 38.253 1.00 12.61 319 GLN C N 1
ATOM 10663 C CA . GLN C 1 345 ? 101.501 55.289 39.676 1.00 17.07 319 GLN C CA 1
ATOM 10664 C C . GLN C 1 345 ? 102.087 56.641 40.045 1.00 17.15 319 GLN C C 1
ATOM 10665 O O . GLN C 1 345 ? 101.813 57.134 41.144 1.00 18.81 319 GLN C O 1
ATOM 10671 N N . VAL C 1 346 ? 102.976 57.198 39.221 1.00 15.39 320 VAL C N 1
ATOM 10672 C CA . VAL C 1 346 ? 103.625 58.447 39.598 1.00 15.96 320 VAL C CA 1
ATOM 10673 C C . VAL C 1 346 ? 102.979 59.583 38.830 1.00 19.47 320 VAL C C 1
ATOM 10674 O O . VAL C 1 346 ? 102.542 60.567 39.406 1.00 13.53 320 VAL C O 1
ATOM 10678 N N . GLU C 1 347 ? 102.965 59.476 37.513 1.00 11.83 321 GLU C N 1
ATOM 10679 C CA . GLU C 1 347 ? 102.425 60.563 36.704 1.00 11.70 321 GLU C CA 1
ATOM 10680 C C . GLU C 1 347 ? 100.950 60.784 37.033 1.00 16.09 321 GLU C C 1
ATOM 10681 O O . GLU C 1 347 ? 100.494 61.925 37.129 1.00 23.43 321 GLU C O 1
ATOM 10687 N N . GLN C 1 348 ? 100.208 59.720 37.272 1.00 28.33 322 GLN C N 1
ATOM 10688 C CA . GLN C 1 348 ? 98.775 59.830 37.537 1.00 22.03 322 GLN C CA 1
ATOM 10689 C C . GLN C 1 348 ? 98.426 60.087 39.003 1.00 20.36 322 GLN C C 1
ATOM 10690 O O . GLN C 1 348 ? 97.234 60.278 39.323 1.00 23.41 322 GLN C O 1
ATOM 10696 N N . ALA C 1 349 ? 99.414 60.112 39.909 1.00 15.34 323 ALA C N 1
ATOM 10697 C CA . ALA C 1 349 ? 99.105 60.389 41.316 1.00 17.63 323 ALA C CA 1
ATOM 10698 C C . ALA C 1 349 ? 98.559 61.801 41.520 1.00 22.12 323 ALA C C 1
ATOM 10699 O O . ALA C 1 349 ? 99.060 62.773 40.934 1.00 18.71 323 ALA C O 1
ATOM 10701 N N . ALA C 1 350 ? 97.565 61.919 42.410 1.00 12.16 324 ALA C N 1
ATOM 10702 C CA . ALA C 1 350 ? 96.907 63.177 42.725 1.00 12.18 324 ALA C CA 1
ATOM 10703 C C . ALA C 1 350 ? 97.047 63.479 44.213 1.00 14.46 324 ALA C C 1
ATOM 10704 O O . ALA C 1 350 ? 96.504 62.747 45.050 1.00 19.22 324 ALA C O 1
ATOM 10706 N N . PHE C 1 351 ? 97.743 64.573 44.542 1.00 18.79 325 PHE C N 1
ATOM 10707 C CA . PHE C 1 351 ? 97.900 65.010 45.926 1.00 22.02 325 PHE C CA 1
ATOM 10708 C C . PHE C 1 351 ? 97.145 66.315 46.144 1.00 15.28 325 PHE C C 1
ATOM 10709 O O . PHE C 1 351 ? 97.097 67.167 45.255 1.00 22.01 325 PHE C O 1
ATOM 10717 N N . SER C 1 352 ? 96.565 66.482 47.336 1.00 19.31 326 SER C N 1
ATOM 10718 C CA . SER C 1 352 ? 95.945 67.750 47.658 1.00 18.44 326 SER C CA 1
ATOM 10719 C C . SER C 1 352 ? 95.986 68.005 49.151 1.00 21.85 326 SER C C 1
ATOM 10720 O O . SER C 1 352 ? 95.739 67.090 49.921 1.00 23.58 326 SER C O 1
ATOM 10723 N N . PRO C 1 353 ? 96.286 69.219 49.590 1.00 16.63 327 PRO C N 1
ATOM 10724 C CA . PRO C 1 353 ? 96.206 69.501 51.032 1.00 19.78 327 PRO C CA 1
ATOM 10725 C C . PRO C 1 353 ? 94.795 69.354 51.565 1.00 20.03 327 PRO C C 1
ATOM 10726 O O . PRO C 1 353 ? 94.596 69.305 52.806 1.00 20.75 327 PRO C O 1
ATOM 10730 N N . SER C 1 354 ? 93.785 69.378 50.673 1.00 22.30 328 SER C N 1
ATOM 10731 C CA . SER C 1 354 ? 92.420 69.212 51.143 1.00 28.57 328 SER C CA 1
ATOM 10732 C C . SER C 1 354 ? 92.014 67.753 51.313 1.00 18.61 328 SER C C 1
ATOM 10733 O O . SER C 1 354 ? 90.903 67.501 51.807 1.00 27.67 328 SER C O 1
ATOM 10736 N N . HIS C 1 355 ? 92.849 66.799 50.889 1.00 26.67 329 HIS C N 1
ATOM 10737 C CA . HIS C 1 355 ? 92.672 65.379 51.211 1.00 15.11 329 HIS C CA 1
ATOM 10738 C C . HIS C 1 355 ? 93.223 65.194 52.615 1.00 31.76 329 HIS C C 1
ATOM 10739 O O . HIS C 1 355 ? 94.434 65.038 52.787 1.00 25.68 329 HIS C O 1
ATOM 10746 N N . THR C 1 356 ? 92.359 65.211 53.618 1.00 27.68 330 THR C N 1
ATOM 10747 C CA . THR C 1 356 ? 92.769 65.133 55.020 1.00 34.15 330 THR C CA 1
ATOM 10748 C C . THR C 1 356 ? 91.860 64.136 55.728 1.00 29.09 330 THR C C 1
ATOM 10749 O O . THR C 1 356 ? 90.952 63.580 55.117 1.00 26.93 330 THR C O 1
ATOM 10753 N N . VAL C 1 357 ? 92.147 63.862 57.000 1.00 36.29 331 VAL C N 1
ATOM 10754 C CA . VAL C 1 357 ? 91.417 62.858 57.762 1.00 30.54 331 VAL C CA 1
ATOM 10755 C C . VAL C 1 357 ? 90.840 63.520 59.007 1.00 29.37 331 VAL C C 1
ATOM 10756 O O . VAL C 1 357 ? 91.187 64.671 59.302 1.00 32.48 331 VAL C O 1
ATOM 10760 N N . PRO C 1 358 ? 89.923 62.868 59.737 1.00 31.25 332 PRO C N 1
ATOM 10761 C CA . PRO C 1 358 ? 89.473 63.431 61.020 1.00 37.60 332 PRO C CA 1
ATOM 10762 C C . PRO C 1 358 ? 90.658 63.770 61.908 1.00 37.37 332 PRO C C 1
ATOM 10763 O O . PRO C 1 358 ? 91.639 63.019 61.971 1.00 26.02 332 PRO C O 1
ATOM 10767 N N . TYR C 1 359 ? 90.555 64.924 62.581 1.00 26.13 333 TYR C N 1
ATOM 10768 C CA . TYR C 1 359 ? 91.454 65.473 63.613 1.00 24.45 333 TYR C CA 1
ATOM 10769 C C . TYR C 1 359 ? 92.645 66.214 63.013 1.00 22.01 333 TYR C C 1
ATOM 10770 O O . TYR C 1 359 ? 93.528 66.634 63.766 1.00 36.45 333 TYR C O 1
ATOM 10779 N N . GLN C 1 360 ? 92.739 66.307 61.689 1.00 25.39 334 GLN C N 1
ATOM 10780 C CA . GLN C 1 360 ? 93.714 67.150 61.002 1.00 28.86 334 GLN C CA 1
ATOM 10781 C C . GLN C 1 360 ? 92.941 68.120 60.110 1.00 29.01 334 GLN C C 1
ATOM 10782 O O . GLN C 1 360 ? 92.222 67.695 59.202 1.00 21.14 334 GLN C O 1
ATOM 10788 N N . GLU C 1 361 ? 93.152 69.410 60.328 1.00 29.32 335 GLU C N 1
ATOM 10789 C CA . GLU C 1 361 ? 92.494 70.474 59.604 1.00 22.47 335 GLU C CA 1
ATOM 10790 C C . GLU C 1 361 ? 93.539 71.505 59.169 1.00 28.80 335 GLU C C 1
ATOM 10791 O O . GLU C 1 361 ? 94.591 71.660 59.792 1.00 31.65 335 GLU C O 1
ATOM 10797 N N . ALA C 1 362 ? 93.206 72.269 58.139 1.00 28.02 336 ALA C N 1
ATOM 10798 C CA . ALA C 1 362 ? 94.048 73.366 57.696 1.00 27.68 336 ALA C CA 1
ATOM 10799 C C . ALA C 1 362 ? 93.866 74.596 58.591 1.00 33.29 336 ALA C C 1
ATOM 10800 O O . ALA C 1 362 ? 92.830 74.792 59.226 1.00 37.84 336 ALA C O 1
ATOM 10802 N N . SER C 1 363 ? 94.910 75.403 58.668 1.00 22.47 337 SER C N 1
ATOM 10803 C CA . SER C 1 363 ? 94.854 76.677 59.356 1.00 27.22 337 SER C CA 1
ATOM 10804 C C . SER C 1 363 ? 94.380 77.758 58.373 1.00 25.15 337 SER C C 1
ATOM 10805 O O . SER C 1 363 ? 94.231 77.514 57.167 1.00 20.89 337 SER C O 1
ATOM 10808 N N . ALA C 1 364 ? 94.185 78.985 58.897 1.00 27.69 338 ALA C N 1
ATOM 10809 C CA . ALA C 1 364 ? 93.773 80.153 58.132 1.00 33.22 338 ALA C CA 1
ATOM 10810 C C . ALA C 1 364 ? 94.920 80.826 57.387 1.00 25.10 338 ALA C C 1
ATOM 10811 O O . ALA C 1 364 ? 94.756 81.967 56.936 1.00 31.14 338 ALA C O 1
ATOM 10813 N N . ASP C 1 365 ? 96.088 80.187 57.302 1.00 28.56 339 ASP C N 1
ATOM 10814 C CA . ASP C 1 365 ? 97.130 80.618 56.370 1.00 26.71 339 ASP C CA 1
ATOM 10815 C C . ASP C 1 365 ? 96.511 80.823 54.990 1.00 34.76 339 ASP C C 1
ATOM 10816 O O . ASP C 1 365 ? 95.998 79.862 54.404 1.00 23.21 339 ASP C O 1
ATOM 10821 N N . PRO C 1 366 ? 96.525 82.049 54.457 1.00 27.87 340 PRO C N 1
ATOM 10822 C CA . PRO C 1 366 ? 95.773 82.299 53.221 1.00 17.90 340 PRO C CA 1
ATOM 10823 C C . PRO C 1 366 ? 96.319 81.547 52.019 1.00 16.62 340 PRO C C 1
ATOM 10824 O O . PRO C 1 366 ? 95.560 81.244 51.103 1.00 15.21 340 PRO C O 1
ATOM 10828 N N . VAL C 1 367 ? 97.629 81.248 51.965 1.00 18.30 341 VAL C N 1
ATOM 10829 C CA . VAL C 1 367 ? 98.133 80.405 50.869 1.00 14.33 341 VAL C CA 1
ATOM 10830 C C . VAL C 1 367 ? 97.543 79.004 50.949 1.00 14.22 341 VAL C C 1
ATOM 10831 O O . VAL C 1 367 ? 97.071 78.439 49.943 1.00 20.42 341 VAL C O 1
ATOM 10835 N N . LEU C 1 368 ? 97.574 78.411 52.134 1.00 14.39 342 LEU C N 1
ATOM 10836 C CA . LEU C 1 368 ? 97.055 77.078 52.316 1.00 14.39 342 LEU C CA 1
ATOM 10837 C C . LEU C 1 368 ? 95.562 77.027 51.983 1.00 17.75 342 LEU C C 1
ATOM 10838 O O . LEU C 1 368 ? 95.111 76.122 51.274 1.00 23.75 342 LEU C O 1
ATOM 10843 N N . GLN C 1 369 ? 94.803 78.025 52.444 1.00 18.11 343 GLN C N 1
ATOM 10844 C CA . GLN C 1 369 ? 93.376 78.079 52.133 1.00 18.05 343 GLN C CA 1
ATOM 10845 C C . GLN C 1 369 ? 93.135 77.977 50.634 1.00 23.44 343 GLN C C 1
ATOM 10846 O O . GLN C 1 369 ? 92.266 77.237 50.191 1.00 20.74 343 GLN C O 1
ATOM 10852 N N . ALA C 1 370 ? 93.900 78.724 49.832 1.00 20.59 344 ALA C N 1
ATOM 10853 C CA . ALA C 1 370 ? 93.709 78.688 48.393 1.00 14.74 344 ALA C CA 1
ATOM 10854 C C . ALA C 1 370 ? 94.105 77.352 47.790 1.00 17.62 344 ALA C C 1
ATOM 10855 O O . ALA C 1 370 ? 93.500 76.934 46.791 1.00 14.23 344 ALA C O 1
ATOM 10857 N N . ARG C 1 371 ? 95.132 76.696 48.356 1.00 18.69 345 ARG C N 1
ATOM 10858 C CA . ARG C 1 371 ? 95.541 75.389 47.861 1.00 20.29 345 ARG C CA 1
ATOM 10859 C C . ARG C 1 371 ? 94.435 74.348 48.033 1.00 14.46 345 ARG C C 1
ATOM 10860 O O . ARG C 1 371 ? 94.294 73.464 47.190 1.00 14.99 345 ARG C O 1
ATOM 10868 N N . LEU C 1 372 ? 93.621 74.479 49.087 1.00 15.34 346 LEU C N 1
ATOM 10869 C CA . LEU C 1 372 ? 92.505 73.568 49.264 1.00 23.46 346 LEU C CA 1
ATOM 10870 C C . LEU C 1 372 ? 91.593 73.538 48.051 1.00 19.94 346 LEU C C 1
ATOM 10871 O O . LEU C 1 372 ? 90.943 72.518 47.816 1.00 17.98 346 LEU C O 1
ATOM 10876 N N . PHE C 1 373 ? 91.478 74.654 47.330 1.00 19.03 347 PHE C N 1
ATOM 10877 C CA . PHE C 1 373 ? 90.668 74.723 46.115 1.00 14.75 347 PHE C CA 1
ATOM 10878 C C . PHE C 1 373 ? 91.455 74.272 44.891 1.00 18.03 347 PHE C C 1
ATOM 10879 O O . PHE C 1 373 ? 90.969 73.458 44.080 1.00 16.63 347 PHE C O 1
ATOM 10887 N N . SER C 1 374 ? 92.689 74.758 44.768 1.00 15.54 348 SER C N 1
ATOM 10888 C CA . SER C 1 374 ? 93.404 74.652 43.509 1.00 31.37 348 SER C CA 1
ATOM 10889 C C . SER C 1 374 ? 93.662 73.215 43.136 1.00 13.23 348 SER C C 1
ATOM 10890 O O . SER C 1 374 ? 93.552 72.852 41.953 1.00 28.35 348 SER C O 1
ATOM 10893 N N . TYR C 1 375 ? 94.069 72.357 44.109 1.00 22.59 349 TYR C N 1
ATOM 10894 C CA . TYR C 1 375 ? 94.577 71.039 43.722 1.00 15.17 349 TYR C CA 1
ATOM 10895 C C . TYR C 1 375 ? 93.446 70.140 43.220 1.00 13.63 349 TYR C C 1
ATOM 10896 O O . TYR C 1 375 ? 93.559 69.585 42.097 1.00 16.05 349 TYR C O 1
ATOM 10905 N N . PRO C 1 376 ? 92.327 69.982 43.920 1.00 24.39 350 PRO C N 1
ATOM 10906 C CA . PRO C 1 376 ? 91.240 69.178 43.314 1.00 19.45 350 PRO C CA 1
ATOM 10907 C C . PRO C 1 376 ? 90.850 69.685 41.934 1.00 22.62 350 PRO C C 1
ATOM 10908 O O . PRO C 1 376 ? 90.570 68.884 41.037 1.00 19.35 350 PRO C O 1
ATOM 10912 N N . ASP C 1 377 ? 90.865 71.003 41.731 1.00 15.87 351 ASP C N 1
ATOM 10913 C CA . ASP C 1 377 ? 90.472 71.544 40.430 1.00 16.34 351 ASP C CA 1
ATOM 10914 C C . ASP C 1 377 ? 91.482 71.160 39.347 1.00 13.70 351 ASP C C 1
ATOM 10915 O O . ASP C 1 377 ? 91.102 70.809 38.226 1.00 20.66 351 ASP C O 1
ATOM 10920 N N . ALA C 1 378 ? 92.772 71.210 39.671 1.00 16.06 352 ALA C N 1
ATOM 10921 C CA . ALA C 1 378 ? 93.792 70.768 38.726 1.00 17.45 352 ALA C CA 1
ATOM 10922 C C . ALA C 1 378 ? 93.652 69.279 38.435 1.00 14.86 352 ALA C C 1
ATOM 10923 O O . ALA C 1 378 ? 93.717 68.841 37.269 1.00 16.53 352 ALA C O 1
ATOM 10925 N N . HIS C 1 379 ? 93.430 68.476 39.483 1.00 15.05 353 HIS C N 1
ATOM 10926 C CA . HIS C 1 379 ? 93.266 67.046 39.243 1.00 14.33 353 HIS C CA 1
ATOM 10927 C C . HIS C 1 379 ? 92.130 66.766 38.263 1.00 23.06 353 HIS C C 1
ATOM 10928 O O . HIS C 1 379 ? 92.225 65.859 37.433 1.00 22.22 353 HIS C O 1
ATOM 10935 N N . ARG C 1 380 ? 90.992 67.440 38.419 1.00 21.44 354 ARG C N 1
ATOM 10936 C CA . ARG C 1 380 ? 89.856 67.142 37.532 1.00 13.61 354 ARG C CA 1
ATOM 10937 C C . ARG C 1 380 ? 90.160 67.527 36.099 1.00 21.55 354 ARG C C 1
ATOM 10938 O O . ARG C 1 380 ? 89.685 66.877 35.166 1.00 14.70 354 ARG C O 1
ATOM 10946 N N . TYR C 1 381 ? 90.968 68.572 35.893 1.00 19.21 355 TYR C N 1
ATOM 10947 C CA . TYR C 1 381 ? 91.362 68.895 34.526 1.00 13.54 355 TYR C CA 1
ATOM 10948 C C . TYR C 1 381 ? 92.439 67.942 34.021 1.00 13.19 355 TYR C C 1
ATOM 10949 O O . TYR C 1 381 ? 92.317 67.395 32.927 1.00 16.52 355 TYR C O 1
ATOM 10958 N N . ARG C 1 382 ? 93.501 67.731 34.811 1.00 15.25 356 ARG C N 1
ATOM 10959 C CA . ARG C 1 382 ? 94.680 67.022 34.320 1.00 13.55 356 ARG C CA 1
ATOM 10960 C C . ARG C 1 382 ? 94.401 65.534 34.142 1.00 25.17 356 ARG C C 1
ATOM 10961 O O . ARG C 1 382 ? 94.817 64.920 33.139 1.00 17.67 356 ARG C O 1
ATOM 10969 N N . LEU C 1 383 ? 93.671 64.950 35.099 1.00 24.52 357 LEU C N 1
ATOM 10970 C CA . LEU C 1 383 ? 93.429 63.517 35.127 1.00 15.05 357 LEU C CA 1
ATOM 10971 C C . LEU C 1 383 ? 92.036 63.079 34.715 1.00 21.88 357 LEU C C 1
ATOM 10972 O O . LEU C 1 383 ? 91.894 61.958 34.216 1.00 29.98 357 LEU C O 1
ATOM 10977 N N . GLY C 1 384 ? 91.022 63.897 34.943 1.00 24.89 358 GLY C N 1
ATOM 10978 C CA . GLY C 1 384 ? 89.662 63.516 34.644 1.00 28.16 358 GLY C CA 1
ATOM 10979 C C . GLY C 1 384 ? 88.832 63.582 35.896 1.00 23.40 358 GLY C C 1
ATOM 10980 O O . GLY C 1 384 ? 89.360 63.581 37.010 1.00 21.94 358 GLY C O 1
ATOM 10981 N N . PRO C 1 385 ? 87.517 63.716 35.748 1.00 25.64 359 PRO C N 1
ATOM 10982 C CA . PRO C 1 385 ? 86.656 63.824 36.936 1.00 19.01 359 PRO C CA 1
ATOM 10983 C C . PRO C 1 385 ? 86.654 62.637 37.885 1.00 22.43 359 PRO C C 1
ATOM 10984 O O . PRO C 1 385 ? 86.359 62.812 39.073 1.00 23.84 359 PRO C O 1
ATOM 10988 N N . ASN C 1 386 ? 86.883 61.418 37.402 1.00 25.12 360 ASN C N 1
ATOM 10989 C CA . ASN C 1 386 ? 86.893 60.246 38.268 1.00 19.78 360 ASN C CA 1
ATOM 10990 C C . ASN C 1 386 ? 88.322 59.764 38.595 1.00 20.86 360 ASN C C 1
ATOM 10991 O O . ASN C 1 386 ? 88.538 58.566 38.819 1.00 16.01 360 ASN C O 1
ATOM 10996 N N . TYR C 1 387 ? 89.255 60.707 38.719 1.00 13.81 361 TYR C N 1
ATOM 10997 C CA . TYR C 1 387 ? 90.665 60.398 38.949 1.00 13.40 361 TYR C CA 1
ATOM 10998 C C . TYR C 1 387 ? 90.907 59.621 40.232 1.00 19.59 361 TYR C C 1
ATOM 10999 O O . TYR C 1 387 ? 91.882 58.875 40.319 1.00 14.34 361 TYR C O 1
ATOM 11008 N N . SER C 1 388 ? 90.028 59.756 41.224 1.00 17.21 362 SER C N 1
ATOM 11009 C CA . SER C 1 388 ? 90.124 58.973 42.450 1.00 26.25 362 SER C CA 1
ATOM 11010 C C . SER C 1 388 ? 89.790 57.493 42.262 1.00 19.55 362 SER C C 1
ATOM 11011 O O . SER C 1 388 ? 89.924 56.721 43.215 1.00 17.27 362 SER C O 1
ATOM 11014 N N . GLN C 1 389 ? 89.329 57.081 41.086 1.00 19.56 363 GLN C N 1
ATOM 11015 C CA . GLN C 1 389 ? 89.163 55.674 40.802 1.00 20.70 363 GLN C CA 1
ATOM 11016 C C . GLN C 1 389 ? 90.437 55.071 40.219 1.00 20.46 363 GLN C C 1
ATOM 11017 O O . GLN C 1 389 ? 90.539 53.848 40.137 1.00 15.71 363 GLN C O 1
ATOM 11023 N N . ILE C 1 390 ? 91.419 55.894 39.859 1.00 26.03 364 ILE C N 1
ATOM 11024 C CA . ILE C 1 390 ? 92.743 55.371 39.456 1.00 13.60 364 ILE C CA 1
ATOM 11025 C C . ILE C 1 390 ? 93.380 54.685 40.669 1.00 14.59 364 ILE C C 1
ATOM 11026 O O . ILE C 1 390 ? 93.490 55.310 41.755 1.00 18.07 364 ILE C O 1
ATOM 11031 N N . PRO C 1 391 ? 93.850 53.437 40.544 1.00 13.98 365 PRO C N 1
ATOM 11032 C CA . PRO C 1 391 ? 94.275 52.673 41.731 1.00 15.93 365 PRO C CA 1
ATOM 11033 C C . PRO C 1 391 ? 95.182 53.415 42.677 1.00 30.21 365 PRO C C 1
ATOM 11034 O O . PRO C 1 391 ? 94.944 53.399 43.898 1.00 17.72 365 PRO C O 1
ATOM 11038 N N . VAL C 1 392 ? 96.232 54.061 42.164 1.00 19.60 366 VAL C N 1
ATOM 11039 C CA . VAL C 1 392 ? 97.132 54.761 43.070 1.00 22.77 366 VAL C CA 1
ATOM 11040 C C . VAL C 1 392 ? 96.386 55.815 43.869 1.00 20.24 366 VAL C C 1
ATOM 11041 O O . VAL C 1 392 ? 96.768 56.121 44.993 1.00 15.41 366 VAL C O 1
ATOM 11045 N N . ASN C 1 393 ? 95.329 56.391 43.328 1.00 13.81 367 ASN C N 1
ATOM 11046 C CA . ASN C 1 393 ? 94.613 57.419 44.080 1.00 15.14 367 ASN C CA 1
ATOM 11047 C C . ASN C 1 393 ? 93.446 56.850 44.921 1.00 18.06 367 ASN C C 1
ATOM 11048 O O . ASN C 1 393 ? 92.833 57.599 45.704 1.00 17.34 367 ASN C O 1
ATOM 11053 N N . CYS C 1 394 ? 93.176 55.533 44.827 1.00 25.64 368 CYS C N 1
ATOM 11054 C CA A CYS C 1 394 ? 91.987 54.955 45.477 0.64 23.07 368 CYS C CA 1
ATOM 11055 C CA B CYS C 1 394 ? 91.997 54.950 45.480 0.36 24.15 368 CYS C CA 1
ATOM 11056 C C . CYS C 1 394 ? 92.216 54.822 46.982 1.00 26.47 368 CYS C C 1
ATOM 11057 O O . CYS C 1 394 ? 93.269 54.345 47.400 1.00 25.89 368 CYS C O 1
ATOM 11062 N N . PRO C 1 395 ? 91.235 55.229 47.840 1.00 22.20 369 PRO C N 1
ATOM 11063 C CA . PRO C 1 395 ? 91.427 54.987 49.283 1.00 25.44 369 PRO C CA 1
ATOM 11064 C C . PRO C 1 395 ? 91.152 53.518 49.614 1.00 26.32 369 PRO C C 1
ATOM 11065 O O . PRO C 1 395 ? 90.142 53.132 50.185 1.00 28.53 369 PRO C O 1
ATOM 11069 N N . TYR C 1 396 ? 92.108 52.656 49.283 1.00 25.22 370 TYR C N 1
ATOM 11070 C CA . TYR C 1 396 ? 91.879 51.228 49.344 1.00 29.37 370 TYR C CA 1
ATOM 11071 C C . TYR C 1 396 ? 91.587 50.762 50.759 1.00 33.87 370 TYR C C 1
ATOM 11072 O O . TYR C 1 396 ? 90.998 49.710 50.931 1.00 24.25 370 TYR C O 1
ATOM 11081 N N . ALA C 1 397 ? 91.940 51.523 51.774 1.00 27.91 371 ALA C N 1
ATOM 11082 C CA . ALA C 1 397 ? 91.650 51.157 53.150 1.00 29.46 371 ALA C CA 1
ATOM 11083 C C . ALA C 1 397 ? 90.390 51.825 53.690 1.00 37.07 371 ALA C C 1
ATOM 11084 O O . ALA C 1 397 ? 90.044 51.627 54.854 1.00 25.24 371 ALA C O 1
ATOM 11086 N N . SER C 1 398 ? 89.729 52.648 52.894 1.00 30.13 372 SER C N 1
ATOM 11087 C CA . SER C 1 398 ? 88.492 53.306 53.297 1.00 27.11 372 SER C CA 1
ATOM 11088 C C . SER C 1 398 ? 87.726 53.624 52.032 1.00 23.41 372 SER C C 1
ATOM 11089 O O . SER C 1 398 ? 87.793 54.758 51.534 1.00 37.36 372 SER C O 1
ATOM 11092 N N . LYS C 1 399 ? 87.076 52.611 51.470 1.00 22.44 373 LYS C N 1
ATOM 11093 C CA . LYS C 1 399 ? 86.498 52.713 50.137 1.00 25.57 373 LYS C CA 1
ATOM 11094 C C . LYS C 1 399 ? 85.415 53.784 50.101 1.00 29.57 373 LYS C C 1
ATOM 11095 O O . LYS C 1 399 ? 84.798 54.110 51.103 1.00 18.99 373 LYS C O 1
ATOM 11101 N N . VAL C 1 400 ? 85.233 54.373 48.945 1.00 30.14 374 VAL C N 1
ATOM 11102 C CA . VAL C 1 400 ? 84.331 55.501 48.806 1.00 32.02 374 VAL C CA 1
ATOM 11103 C C . VAL C 1 400 ? 82.897 55.019 48.750 1.00 30.58 374 VAL C C 1
ATOM 11104 O O . VAL C 1 400 ? 82.570 54.138 47.955 1.00 17.93 374 VAL C O 1
ATOM 11108 N N . PHE C 1 401 ? 82.032 55.673 49.520 1.00 29.66 375 PHE C N 1
ATOM 11109 C CA . PHE C 1 401 ? 80.575 55.483 49.436 1.00 19.53 375 PHE C CA 1
ATOM 11110 C C . PHE C 1 401 ? 79.868 56.834 49.615 1.00 22.49 375 PHE C C 1
ATOM 11111 O O . PHE C 1 401 ? 79.712 57.334 50.728 1.00 29.98 375 PHE C O 1
ATOM 11119 N N . ASN C 1 402 ? 79.469 57.447 48.504 1.00 28.24 376 ASN C N 1
ATOM 11120 C CA . ASN C 1 402 ? 78.650 58.651 48.524 1.00 27.50 376 ASN C CA 1
ATOM 11121 C C . ASN C 1 402 ? 77.548 58.527 47.473 1.00 23.44 376 ASN C C 1
ATOM 11122 O O . ASN C 1 402 ? 77.826 58.557 46.270 1.00 21.07 376 ASN C O 1
ATOM 11127 N N . PRO C 1 403 ? 76.287 58.389 47.904 1.00 23.50 377 PRO C N 1
ATOM 11128 C CA . PRO C 1 403 ? 75.192 58.211 46.930 1.00 18.32 377 PRO C CA 1
ATOM 11129 C C . PRO C 1 403 ? 75.053 59.338 45.913 1.00 17.98 377 PRO C C 1
ATOM 11130 O O . PRO C 1 403 ? 74.626 59.090 44.780 1.00 26.89 377 PRO C O 1
ATOM 11134 N N . ALA C 1 404 ? 75.420 60.554 46.264 1.00 18.26 378 ALA C N 1
ATOM 11135 C CA . ALA C 1 404 ? 75.234 61.680 45.365 1.00 25.67 378 ALA C CA 1
ATOM 11136 C C . ALA C 1 404 ? 76.386 61.897 44.381 1.00 19.24 378 ALA C C 1
ATOM 11137 O O . ALA C 1 404 ? 76.293 62.766 43.512 1.00 23.41 378 ALA C O 1
ATOM 11139 N N . ILE C 1 405 ? 77.431 61.102 44.439 1.00 16.83 379 ILE C N 1
ATOM 11140 C CA . ILE C 1 405 ? 78.599 61.296 43.568 1.00 20.81 379 ILE C CA 1
ATOM 11141 C C . ILE C 1 405 ? 78.611 60.159 42.549 1.00 15.95 379 ILE C C 1
ATOM 11142 O O . ILE C 1 405 ? 79.049 59.043 42.844 1.00 29.15 379 ILE C O 1
ATOM 11147 N N . ARG C 1 406 ? 78.173 60.462 41.321 1.00 18.79 380 ARG C N 1
ATOM 11148 C CA . ARG C 1 406 ? 77.889 59.417 40.365 1.00 16.37 380 ARG C CA 1
ATOM 11149 C C . ARG C 1 406 ? 78.188 59.875 38.949 1.00 19.12 380 ARG C C 1
ATOM 11150 O O . ARG C 1 406 ? 78.345 61.065 38.660 1.00 22.60 380 ARG C O 1
ATOM 11158 N N . ASP C 1 407 ? 78.263 58.880 38.066 1.00 15.78 381 ASP C N 1
ATOM 11159 C CA . ASP C 1 407 ? 78.438 59.041 36.631 1.00 15.99 381 ASP C CA 1
ATOM 11160 C C . ASP C 1 407 ? 79.836 59.647 36.383 1.00 20.39 381 ASP C C 1
ATOM 11161 O O . ASP C 1 407 ? 80.787 59.346 37.105 1.00 16.24 381 ASP C O 1
ATOM 11166 N N . GLY C 1 408 ? 79.960 60.491 35.359 1.00 18.44 382 GLY C N 1
ATOM 11167 C CA . GLY C 1 408 ? 81.223 61.060 34.956 1.00 21.54 382 GLY C CA 1
ATOM 11168 C C . GLY C 1 408 ? 81.979 60.167 33.996 1.00 16.78 382 GLY C C 1
ATOM 11169 O O . GLY C 1 408 ? 81.852 58.935 34.023 1.00 16.51 382 GLY C O 1
ATOM 11170 N N . PRO C 1 409 ? 82.784 60.771 33.117 1.00 24.10 383 PRO C N 1
ATOM 11171 C CA . PRO C 1 409 ? 83.537 59.954 32.156 1.00 28.41 383 PRO C CA 1
ATOM 11172 C C . PRO C 1 409 ? 84.469 58.987 32.877 1.00 17.36 383 PRO C C 1
ATOM 11173 O O . PRO C 1 409 ? 84.974 59.257 33.962 1.00 17.04 383 PRO C O 1
ATOM 11177 N N . MET C 1 410 ? 84.648 57.822 32.270 1.00 23.68 384 MET C N 1
ATOM 11178 C CA . MET C 1 410 ? 85.516 56.760 32.765 1.00 23.82 384 MET C CA 1
ATOM 11179 C C . MET C 1 410 ? 85.171 56.394 34.193 1.00 16.66 384 MET C C 1
ATOM 11180 O O . MET C 1 410 ? 86.037 56.226 35.056 1.00 17.88 384 MET C O 1
ATOM 11185 N N . ASN C 1 411 ? 83.875 56.238 34.449 1.00 26.72 385 ASN C N 1
ATOM 11186 C CA . ASN C 1 411 ? 83.456 55.634 35.707 1.00 15.90 385 ASN C CA 1
ATOM 11187 C C . ASN C 1 411 ? 83.674 54.132 35.541 1.00 21.61 385 ASN C C 1
ATOM 11188 O O . ASN C 1 411 ? 83.019 53.493 34.709 1.00 25.76 385 ASN C O 1
ATOM 11193 N N . VAL C 1 412 ? 84.616 53.558 36.284 1.00 22.45 386 VAL C N 1
ATOM 11194 C CA . VAL C 1 412 ? 85.087 52.214 35.996 1.00 20.48 386 VAL C CA 1
ATOM 11195 C C . VAL C 1 412 ? 84.773 51.214 37.104 1.00 18.38 386 VAL C C 1
ATOM 11196 O O . VAL C 1 412 ? 85.135 50.050 36.991 1.00 24.70 386 VAL C O 1
ATOM 11200 N N . ASN C 1 413 ? 84.199 51.661 38.219 1.00 26.32 387 ASN C N 1
ATOM 11201 C CA . ASN C 1 413 ? 83.958 50.776 39.357 1.00 21.12 387 ASN C CA 1
ATOM 11202 C C . ASN C 1 413 ? 82.468 50.419 39.563 1.00 16.72 387 ASN C C 1
ATOM 11203 O O . ASN C 1 413 ? 82.078 50.043 40.675 1.00 32.40 387 ASN C O 1
ATOM 11208 N N . GLY C 1 414 ? 81.644 50.552 38.532 1.00 19.81 388 GLY C N 1
ATOM 11209 C CA . GLY C 1 414 ? 80.270 50.147 38.620 1.00 29.36 388 GLY C CA 1
ATOM 11210 C C . GLY C 1 414 ? 79.313 51.219 39.083 1.00 21.87 388 GLY C C 1
ATOM 11211 O O . GLY C 1 414 ? 78.081 51.009 39.010 1.00 28.39 388 GLY C O 1
ATOM 11212 N N . ASN C 1 415 ? 79.824 52.342 39.588 1.00 18.72 389 ASN C N 1
ATOM 11213 C CA . ASN C 1 415 ? 79.001 53.503 39.881 1.00 24.11 389 ASN C CA 1
ATOM 11214 C C . ASN C 1 415 ? 77.952 53.182 40.927 1.00 21.80 389 ASN C C 1
ATOM 11215 O O . ASN C 1 415 ? 76.847 53.730 40.914 1.00 20.09 389 ASN C O 1
ATOM 11220 N N . LEU C 1 416 ? 78.298 52.295 41.852 1.00 25.04 390 LEU C N 1
ATOM 11221 C CA . LEU C 1 416 ? 77.443 51.889 42.972 1.00 27.72 390 LEU C CA 1
ATOM 11222 C C . LEU C 1 416 ? 76.190 51.142 42.534 1.00 19.06 390 LEU C C 1
ATOM 11223 O O . LEU C 1 416 ? 75.283 50.907 43.345 1.00 27.52 390 LEU C O 1
ATOM 11228 N N . GLY C 1 417 ? 76.117 50.728 41.289 1.00 18.27 391 GLY C N 1
ATOM 11229 C CA . GLY C 1 417 ? 75.024 49.876 40.898 1.00 20.52 391 GLY C CA 1
ATOM 11230 C C . GLY C 1 417 ? 73.697 50.583 41.091 1.00 26.45 391 GLY C C 1
ATOM 11231 O O . GLY C 1 417 ? 73.495 51.711 40.642 1.00 20.87 391 GLY C O 1
ATOM 11232 N N . LYS C 1 418 ? 72.735 49.877 41.672 1.00 26.95 392 LYS C N 1
ATOM 11233 C CA . LYS C 1 418 ? 71.375 50.379 41.749 1.00 24.34 392 LYS C CA 1
ATOM 11234 C C . LYS C 1 418 ? 71.130 51.192 42.997 1.00 26.35 392 LYS C C 1
ATOM 11235 O O . LYS C 1 418 ? 69.995 51.581 43.241 1.00 26.69 392 LYS C O 1
ATOM 11241 N N . GLU C 1 419 ? 72.163 51.492 43.776 1.00 24.91 393 GLU C N 1
ATOM 11242 C CA . GLU C 1 419 ? 71.997 52.375 44.920 1.00 36.89 393 GLU C CA 1
ATOM 11243 C C . GLU C 1 419 ? 71.302 53.658 44.494 1.00 37.77 393 GLU C C 1
ATOM 11244 O O . GLU C 1 419 ? 71.735 54.282 43.525 1.00 19.78 393 GLU C O 1
ATOM 11250 N N . PRO C 1 420 ? 70.286 54.119 45.212 1.00 21.52 394 PRO C N 1
ATOM 11251 C CA . PRO C 1 420 ? 69.746 55.452 44.929 1.00 25.48 394 PRO C CA 1
ATOM 11252 C C . PRO C 1 420 ? 70.853 56.500 44.960 1.00 29.95 394 PRO C C 1
ATOM 11253 O O . PRO C 1 420 ? 71.877 56.362 45.641 1.00 22.53 394 PRO C O 1
ATOM 11257 N N . ASN C 1 421 ? 70.645 57.558 44.200 1.00 20.07 395 ASN C N 1
ATOM 11258 C CA . ASN C 1 421 ? 71.625 58.634 44.080 1.00 24.90 395 ASN C CA 1
ATOM 11259 C C . ASN C 1 421 ? 71.253 59.832 44.955 1.00 20.80 395 ASN C C 1
ATOM 11260 O O . ASN C 1 421 ? 71.624 60.970 44.654 1.00 24.05 395 ASN C O 1
ATOM 11265 N N . TYR C 1 422 ? 70.539 59.564 46.050 1.00 25.93 396 TYR C N 1
ATOM 11266 C CA . TYR C 1 422 ? 70.166 60.536 47.064 1.00 24.21 396 TYR C CA 1
ATOM 11267 C C . TYR C 1 422 ? 69.979 59.761 48.366 1.00 30.49 396 TYR C C 1
ATOM 11268 O O . TYR C 1 422 ? 70.206 58.549 48.414 1.00 30.73 396 TYR C O 1
ATOM 11277 N N . LEU C 1 423 ? 69.614 60.460 49.442 1.00 23.37 397 LEU C N 1
ATOM 11278 C CA . LEU C 1 423 ? 69.435 59.776 50.725 1.00 28.12 397 LEU C CA 1
ATOM 11279 C C . LEU C 1 423 ? 67.993 59.260 50.860 1.00 26.46 397 LEU C C 1
ATOM 11280 O O . LEU C 1 423 ? 67.126 59.873 51.484 1.00 41.81 397 LEU C O 1
ATOM 11285 N N . SER C 1 424 ? 67.764 58.077 50.291 1.00 27.92 398 SER C N 1
ATOM 11286 C CA . SER C 1 424 ? 66.455 57.450 50.343 1.00 35.66 398 SER C CA 1
ATOM 11287 C C . SER C 1 424 ? 66.109 57.038 51.765 1.00 39.34 398 SER C C 1
ATOM 11288 O O . SER C 1 424 ? 66.925 56.444 52.476 1.00 28.58 398 SER C O 1
ATOM 11291 N N . THR C 1 425 ? 64.874 57.330 52.177 1.00 41.18 399 THR C N 1
ATOM 11292 C CA . THR C 1 425 ? 64.468 56.935 53.520 1.00 42.32 399 THR C CA 1
ATOM 11293 C C . THR C 1 425 ? 64.217 55.435 53.636 1.00 33.97 399 THR C C 1
ATOM 11294 O O . THR C 1 425 ? 63.999 54.948 54.756 1.00 40.92 399 THR C O 1
ATOM 11298 N N . SER C 1 426 ? 64.283 54.693 52.527 1.00 47.27 400 SER C N 1
ATOM 11299 C CA . SER C 1 426 ? 64.188 53.243 52.554 1.00 44.70 400 SER C CA 1
ATOM 11300 C C . SER C 1 426 ? 65.529 52.554 52.766 1.00 48.85 400 SER C C 1
ATOM 11301 O O . SER C 1 426 ? 65.559 51.326 52.917 1.00 51.90 400 SER C O 1
ATOM 11304 N N . LYS C 1 427 ? 66.634 53.302 52.767 1.00 40.25 401 LYS C N 1
ATOM 11305 C CA . LYS C 1 427 ? 67.965 52.733 52.911 1.00 36.60 401 LYS C CA 1
ATOM 11306 C C . LYS C 1 427 ? 68.622 53.250 54.188 1.00 37.37 401 LYS C C 1
ATOM 11307 O O . LYS C 1 427 ? 68.187 54.252 54.766 1.00 34.28 401 LYS C O 1
ATOM 11313 N N . LYS C 1 428 ? 69.697 52.564 54.601 1.00 40.62 402 LYS C N 1
ATOM 11314 C CA . LYS C 1 428 ? 70.468 52.955 55.773 1.00 37.12 402 LYS C CA 1
ATOM 11315 C C . LYS C 1 428 ? 71.738 53.701 55.367 1.00 28.91 402 LYS C C 1
ATOM 11316 O O . LYS C 1 428 ? 72.393 53.356 54.371 1.00 26.45 402 LYS C O 1
ATOM 11322 N N . TYR C 1 429 ? 72.095 54.712 56.162 1.00 29.57 403 TYR C N 1
ATOM 11323 C CA . TYR C 1 429 ? 73.308 55.505 55.920 1.00 43.11 403 TYR C CA 1
ATOM 11324 C C . TYR C 1 429 ? 73.889 55.861 57.275 1.00 41.64 403 TYR C C 1
ATOM 11325 O O . TYR C 1 429 ? 73.181 56.379 58.141 1.00 48.66 403 TYR C O 1
ATOM 11334 N N . GLN C 1 430 ? 75.170 55.602 57.448 1.00 32.37 404 GLN C N 1
ATOM 11335 C CA . GLN C 1 430 ? 75.846 55.822 58.723 1.00 27.94 404 GLN C CA 1
ATOM 11336 C C . GLN C 1 430 ? 76.762 57.021 58.558 1.00 27.55 404 GLN C C 1
ATOM 11337 O O . GLN C 1 430 ? 77.606 57.034 57.658 1.00 29.32 404 GLN C O 1
ATOM 11343 N N . PHE C 1 431 ? 76.556 58.034 59.389 1.00 27.97 405 PHE C N 1
ATOM 11344 C CA . PHE C 1 431 ? 77.405 59.218 59.478 1.00 35.42 405 PHE C CA 1
ATOM 11345 C C . PHE C 1 431 ? 78.104 59.113 60.821 1.00 34.33 405 PHE C C 1
ATOM 11346 O O . PHE C 1 431 ? 77.475 59.309 61.867 1.00 41.58 405 PHE C O 1
ATOM 11354 N N . ILE C 1 432 ? 79.380 58.766 60.811 1.00 37.96 406 ILE C N 1
ATOM 11355 C CA . ILE C 1 432 ? 80.075 58.531 62.072 1.00 45.36 406 ILE C CA 1
ATOM 11356 C C . ILE C 1 432 ? 80.729 59.817 62.567 1.00 40.37 406 ILE C C 1
ATOM 11357 O O . ILE C 1 432 ? 80.897 60.794 61.819 1.00 32.31 406 ILE C O 1
ATOM 11362 N N . GLN C 1 433 ? 81.063 59.814 63.867 1.00 43.02 407 GLN C N 1
ATOM 11363 C CA . GLN C 1 433 ? 81.734 60.929 64.528 1.00 57.76 407 GLN C CA 1
ATOM 11364 C C . GLN C 1 433 ? 80.889 62.195 64.490 1.00 52.82 407 GLN C C 1
ATOM 11365 O O . GLN C 1 433 ? 81.401 63.296 64.311 1.00 46.31 407 GLN C O 1
ATOM 11371 N N . GLN C 1 434 ? 79.581 62.052 64.698 1.00 45.51 408 GLN C N 1
ATOM 11372 C CA . GLN C 1 434 ? 78.701 63.207 64.540 1.00 45.42 408 GLN C CA 1
ATOM 11373 C C . GLN C 1 434 ? 78.993 64.311 65.547 1.00 83.97 408 GLN C C 1
ATOM 11374 O O . GLN C 1 434 ? 78.831 65.491 65.221 1.00 74.68 408 GLN C O 1
ATOM 11380 N N . SER C 1 435 ? 79.450 63.962 66.746 1.00 78.05 409 SER C N 1
ATOM 11381 C CA . SER C 1 435 ? 79.762 64.929 67.796 1.00 63.18 409 SER C CA 1
ATOM 11382 C C . SER C 1 435 ? 81.237 65.361 67.800 1.00 64.21 409 SER C C 1
ATOM 11383 O O . SER C 1 435 ? 81.653 66.130 68.687 1.00 51.14 409 SER C O 1
ATOM 11386 N N . LYS C 1 436 ? 82.029 64.892 66.834 1.00 51.00 410 LYS C N 1
ATOM 11387 C CA . LYS C 1 436 ? 83.413 65.337 66.682 1.00 59.12 410 LYS C CA 1
ATOM 11388 C C . LYS C 1 436 ? 83.421 66.674 65.948 1.00 58.96 410 LYS C C 1
ATOM 11389 O O . LYS C 1 436 ? 83.007 66.724 64.779 1.00 49.66 410 LYS C O 1
ATOM 11395 N N . PRO C 1 437 ? 83.894 67.760 66.566 1.00 66.36 411 PRO C N 1
ATOM 11396 C CA . PRO C 1 437 ? 83.933 69.041 65.846 1.00 61.38 411 PRO C CA 1
ATOM 11397 C C . PRO C 1 437 ? 84.916 69.034 64.677 1.00 64.73 411 PRO C C 1
ATOM 11398 O O . PRO C 1 437 ? 85.896 68.281 64.639 1.00 80.38 411 PRO C O 1
ATOM 11402 N N . ILE C 1 438 ? 84.641 69.923 63.714 1.00 60.63 412 ILE C N 1
ATOM 11403 C CA . ILE C 1 438 ? 85.510 70.138 62.561 1.00 66.27 412 ILE C CA 1
ATOM 11404 C C . ILE C 1 438 ? 86.436 71.312 62.857 1.00 52.63 412 ILE C C 1
ATOM 11405 O O . ILE C 1 438 ? 87.646 71.126 63.045 1.00 39.37 412 ILE C O 1
ATOM 11410 N N . GLN C 1 439 ? 85.877 72.534 62.867 1.00 60.14 413 GLN C N 1
ATOM 11411 C CA . GLN C 1 439 ? 86.620 73.717 63.294 1.00 56.90 413 GLN C CA 1
ATOM 11412 C C . GLN C 1 439 ? 85.841 74.651 64.215 1.00 53.97 413 GLN C C 1
ATOM 11413 O O . GLN C 1 439 ? 86.358 75.716 64.564 1.00 62.68 413 GLN C O 1
ATOM 11419 N N . GLN C 1 440 ? 84.600 74.320 64.570 1.00 58.66 414 GLN C N 1
ATOM 11420 C CA . GLN C 1 440 ? 83.758 75.219 65.353 1.00 54.13 414 GLN C CA 1
ATOM 11421 C C . GLN C 1 440 ? 84.171 75.273 66.827 1.00 44.73 414 GLN C C 1
ATOM 11422 O O . GLN C 1 440 ? 83.630 76.086 67.585 1.00 42.82 414 GLN C O 1
ATOM 11428 N N . HIS C 1 441 ? 85.090 74.408 67.260 1.00 57.98 415 HIS C N 1
ATOM 11429 C CA . HIS C 1 441 ? 85.617 74.488 68.618 1.00 58.86 415 HIS C CA 1
ATOM 11430 C C . HIS C 1 441 ? 86.888 75.346 68.691 1.00 59.46 415 HIS C C 1
ATOM 11431 O O . HIS C 1 441 ? 87.438 75.530 69.787 1.00 62.36 415 HIS C O 1
ATOM 11438 N N . GLN C 1 442 ? 87.310 75.933 67.575 1.00 47.12 416 GLN C N 1
ATOM 11439 C CA . GLN C 1 442 ? 88.607 76.595 67.464 1.00 45.23 416 GLN C CA 1
ATOM 11440 C C . GLN C 1 442 ? 88.399 78.117 67.418 1.00 40.15 416 GLN C C 1
ATOM 11441 O O . GLN C 1 442 ? 87.694 78.639 68.293 1.00 40.33 416 GLN C O 1
ATOM 11447 N N . GLU C 1 443 ? 88.994 78.833 66.468 1.00 35.29 417 GLU C N 1
ATOM 11448 C CA . GLU C 1 443 ? 89.070 80.280 66.567 1.00 33.82 417 GLU C CA 1
ATOM 11449 C C . GLU C 1 443 ? 87.721 80.926 66.276 1.00 36.96 417 GLU C C 1
ATOM 11450 O O . GLU C 1 443 ? 86.916 80.418 65.487 1.00 43.85 417 GLU C O 1
ATOM 11456 N N . VAL C 1 444 ? 87.511 82.097 66.877 1.00 41.68 418 VAL C N 1
ATOM 11457 C CA . VAL C 1 444 ? 86.334 82.918 66.604 1.00 42.24 418 VAL C CA 1
ATOM 11458 C C . VAL C 1 444 ? 86.742 84.096 65.744 1.00 36.39 418 VAL C C 1
ATOM 11459 O O . VAL C 1 444 ? 87.526 84.939 66.181 1.00 52.96 418 VAL C O 1
ATOM 11463 N N . TRP C 1 445 ? 86.208 84.150 64.531 1.00 46.79 419 TRP C N 1
ATOM 11464 C CA . TRP C 1 445 ? 86.540 85.189 63.573 1.00 31.09 419 TRP C CA 1
ATOM 11465 C C . TRP C 1 445 ? 85.580 86.346 63.697 1.00 42.80 419 TRP C C 1
ATOM 11466 O O . TRP C 1 445 ? 84.482 86.222 64.205 1.00 38.46 419 TRP C O 1
ATOM 11477 N N . SER C 1 446 ? 86.024 87.500 63.250 1.00 46.94 420 SER C N 1
ATOM 11478 C CA . SER C 1 446 ? 85.164 88.666 63.362 1.00 43.25 420 SER C CA 1
ATOM 11479 C C . SER C 1 446 ? 85.579 89.693 62.324 1.00 38.11 420 SER C C 1
ATOM 11480 O O . SER C 1 446 ? 86.761 89.843 62.040 1.00 32.88 420 SER C O 1
ATOM 11483 N N . GLY C 1 447 ? 84.593 90.355 61.727 1.00 38.27 421 GLY C N 1
ATOM 11484 C CA . GLY C 1 447 ? 84.887 91.388 60.775 1.00 38.39 421 GLY C CA 1
ATOM 11485 C C . GLY C 1 447 ? 84.008 91.323 59.554 1.00 31.31 421 GLY C C 1
ATOM 11486 O O . GLY C 1 447 ? 83.226 90.389 59.365 1.00 36.74 421 GLY C O 1
ATOM 11487 N N . PRO C 1 448 ? 84.107 92.338 58.703 1.00 44.07 422 PRO C N 1
ATOM 11488 C CA . PRO C 1 448 ? 83.433 92.286 57.409 1.00 39.20 422 PRO C CA 1
ATOM 11489 C C . PRO C 1 448 ? 84.239 91.439 56.425 1.00 39.00 422 PRO C C 1
ATOM 11490 O O . PRO C 1 448 ? 85.342 90.961 56.721 1.00 40.17 422 PRO C O 1
ATOM 11494 N N . ALA C 1 449 ? 83.621 91.207 55.269 1.00 35.41 423 ALA C N 1
ATOM 11495 C CA . ALA C 1 449 ? 84.278 90.611 54.118 1.00 34.15 423 ALA C CA 1
ATOM 11496 C C . ALA C 1 449 ? 85.304 91.592 53.551 1.00 39.68 423 ALA C C 1
ATOM 11497 O O . ALA C 1 449 ? 84.964 92.581 52.907 1.00 37.58 423 ALA C O 1
ATOM 11499 N N . MET C 1 450 ? 86.575 91.323 53.776 1.00 39.74 424 MET C N 1
ATOM 11500 C CA . MET C 1 450 ? 87.604 92.326 53.567 1.00 33.21 424 MET C CA 1
ATOM 11501 C C . MET C 1 450 ? 88.558 91.857 52.487 1.00 37.25 424 MET C C 1
ATOM 11502 O O . MET C 1 450 ? 89.132 90.761 52.608 1.00 26.18 424 MET C O 1
ATOM 11507 N N . PRO C 1 451 ? 88.745 92.620 51.411 1.00 32.49 425 PRO C N 1
ATOM 11508 C CA . PRO C 1 451 ? 89.891 92.365 50.538 1.00 25.68 425 PRO C CA 1
ATOM 11509 C C . PRO C 1 451 ? 91.161 92.810 51.238 1.00 28.27 425 PRO C C 1
ATOM 11510 O O . PRO C 1 451 ? 91.230 93.929 51.745 1.00 31.57 425 PRO C O 1
ATOM 11514 N N . VAL C 1 452 ? 92.138 91.901 51.308 1.00 27.58 426 VAL C N 1
ATOM 11515 C CA . VAL C 1 452 ? 93.417 92.122 51.983 1.00 24.07 426 VAL C CA 1
ATOM 11516 C C . VAL C 1 452 ? 94.574 91.708 51.066 1.00 23.26 426 VAL C C 1
ATOM 11517 O O . VAL C 1 452 ? 94.563 90.606 50.494 1.00 24.35 426 VAL C O 1
ATOM 11521 N N . HIS C 1 453 ? 95.531 92.611 50.882 1.00 23.65 427 HIS C N 1
ATOM 11522 C CA . HIS C 1 453 ? 96.805 92.351 50.225 1.00 32.61 427 HIS C CA 1
ATOM 11523 C C . HIS C 1 453 ? 97.899 92.432 51.275 1.00 27.02 427 HIS C C 1
ATOM 11524 O O . HIS C 1 453 ? 98.282 93.524 51.698 1.00 24.58 427 HIS C O 1
ATOM 11531 N N . TRP C 1 454 ? 98.421 91.279 51.673 1.00 22.82 428 TRP C N 1
ATOM 11532 C CA . TRP C 1 454 ? 99.393 91.164 52.753 1.00 27.19 428 TRP C CA 1
ATOM 11533 C C . TRP C 1 454 ? 100.798 91.549 52.256 1.00 21.11 428 TRP C C 1
ATOM 11534 O O . TRP C 1 454 ? 101.738 90.754 52.258 1.00 20.65 428 TRP C O 1
ATOM 11545 N N . ALA C 1 455 ? 100.915 92.788 51.783 1.00 25.90 429 ALA C N 1
ATOM 11546 C CA . ALA C 1 455 ? 102.181 93.266 51.225 1.00 20.94 429 ALA C CA 1
ATOM 11547 C C . ALA C 1 455 ? 103.287 93.286 52.279 1.00 21.05 429 ALA C C 1
ATOM 11548 O O . ALA C 1 455 ? 103.050 93.206 53.487 1.00 21.21 429 ALA C O 1
ATOM 11550 N N . THR C 1 456 ? 104.530 93.307 51.791 1.00 26.03 430 THR C N 1
ATOM 11551 C CA . THR C 1 456 ? 105.694 93.368 52.673 1.00 22.17 430 THR C CA 1
ATOM 11552 C C . THR C 1 456 ? 105.564 94.454 53.735 1.00 21.09 430 THR C C 1
ATOM 11553 O O . THR C 1 456 ? 105.326 95.623 53.419 1.00 30.81 430 THR C O 1
ATOM 11557 N N . SER C 1 457 ? 105.832 94.080 54.983 1.00 21.25 431 SER C N 1
ATOM 11558 C CA . SER C 1 457 ? 105.654 94.986 56.097 1.00 21.88 431 SER C CA 1
ATOM 11559 C C . SER C 1 457 ? 106.746 96.053 56.092 1.00 24.03 431 SER C C 1
ATOM 11560 O O . SER C 1 457 ? 107.838 95.807 55.613 1.00 23.60 431 SER C O 1
ATOM 11563 N N . PRO C 1 458 ? 106.462 97.260 56.593 1.00 28.14 432 PRO C N 1
ATOM 11564 C CA . PRO C 1 458 ? 107.547 98.224 56.789 1.00 40.83 432 PRO C CA 1
ATOM 11565 C C . PRO C 1 458 ? 108.459 97.708 57.883 1.00 40.22 432 PRO C C 1
ATOM 11566 O O . PRO C 1 458 ? 108.088 96.825 58.670 1.00 33.03 432 PRO C O 1
ATOM 11570 N N . GLY C 1 459 ? 109.664 98.265 57.932 1.00 36.66 433 GLY C N 1
ATOM 11571 C CA . GLY C 1 459 ? 110.588 97.816 58.941 1.00 43.97 433 GLY C CA 1
ATOM 11572 C C . GLY C 1 459 ? 111.196 96.471 58.578 1.00 32.48 433 GLY C C 1
ATOM 11573 O O . GLY C 1 459 ? 111.285 96.086 57.395 1.00 25.82 433 GLY C O 1
ATOM 11574 N N . ASP C 1 460 ? 111.603 95.727 59.618 1.00 27.01 434 ASP C N 1
ATOM 11575 C CA . ASP C 1 460 ? 112.513 94.602 59.432 1.00 35.74 434 ASP C CA 1
ATOM 11576 C C . ASP C 1 460 ? 111.894 93.234 59.668 1.00 21.94 434 ASP C C 1
ATOM 11577 O O . ASP C 1 460 ? 112.592 92.224 59.541 1.00 31.92 434 ASP C O 1
ATOM 11582 N N . ILE C 1 461 ? 110.615 93.168 60.046 1.00 28.43 435 ILE C N 1
ATOM 11583 C CA . ILE C 1 461 ? 110.047 91.893 60.509 1.00 27.95 435 ILE C CA 1
ATOM 11584 C C . ILE C 1 461 ? 110.118 90.825 59.433 1.00 21.37 435 ILE C C 1
ATOM 11585 O O . ILE C 1 461 ? 110.286 89.637 59.739 1.00 21.26 435 ILE C O 1
ATOM 11590 N N . ASP C 1 462 ? 109.972 91.202 58.170 1.00 24.69 436 ASP C N 1
ATOM 11591 C CA . ASP C 1 462 ? 110.027 90.236 57.078 1.00 20.37 436 ASP C CA 1
ATOM 11592 C C . ASP C 1 462 ? 111.464 90.005 56.599 1.00 20.04 436 ASP C C 1
ATOM 11593 O O . ASP C 1 462 ? 111.687 89.306 55.617 1.00 22.38 436 ASP C O 1
ATOM 11598 N N . PHE C 1 463 ? 112.446 90.571 57.273 1.00 25.04 437 PHE C N 1
ATOM 11599 C CA . PHE C 1 463 ? 113.857 90.315 56.934 1.00 20.14 437 PHE C CA 1
ATOM 11600 C C . PHE C 1 463 ? 114.646 89.633 58.028 1.00 27.20 437 PHE C C 1
ATOM 11601 O O . PHE C 1 463 ? 115.727 89.078 57.736 1.00 20.20 437 PHE C O 1
ATOM 11609 N N . VAL C 1 464 ? 114.162 89.660 59.273 1.00 23.00 438 VAL C N 1
ATOM 11610 C CA . VAL C 1 464 ? 115.004 89.236 60.373 1.00 29.63 438 VAL C CA 1
ATOM 11611 C C . VAL C 1 464 ? 115.306 87.744 60.293 1.00 21.04 438 VAL C C 1
ATOM 11612 O O . VAL C 1 464 ? 116.448 87.338 60.533 1.00 21.13 438 VAL C O 1
ATOM 11616 N N . GLN C 1 465 ? 114.340 86.912 59.891 1.00 24.07 439 GLN C N 1
ATOM 11617 C CA . GLN C 1 465 ? 114.623 85.481 59.853 1.00 23.70 439 GLN C CA 1
ATOM 11618 C C . GLN C 1 465 ? 115.562 85.123 58.712 1.00 23.97 439 GLN C C 1
ATOM 11619 O O . GLN C 1 465 ? 116.332 84.164 58.832 1.00 22.67 439 GLN C O 1
ATOM 11625 N N . ALA C 1 466 ? 115.530 85.889 57.638 1.00 19.64 440 ALA C N 1
ATOM 11626 C CA . ALA C 1 466 ? 116.492 85.688 56.541 1.00 24.32 440 ALA C CA 1
ATOM 11627 C C . ALA C 1 466 ? 117.892 86.007 57.072 1.00 20.64 440 ALA C C 1
ATOM 11628 O O . ALA C 1 466 ? 118.824 85.302 56.774 1.00 25.77 440 ALA C O 1
ATOM 11630 N N . ARG C 1 467 ? 117.992 87.064 57.854 1.00 31.42 441 ARG C N 1
ATOM 11631 C CA . ARG C 1 467 ? 119.280 87.475 58.454 1.00 36.79 441 ARG C CA 1
ATOM 11632 C C . ARG C 1 467 ? 119.733 86.386 59.424 1.00 27.19 441 ARG C C 1
ATOM 11633 O O . ARG C 1 467 ? 120.902 86.114 59.451 1.00 26.61 441 ARG C O 1
ATOM 11641 N N . ASP C 1 468 ? 118.806 85.800 60.179 1.00 23.47 442 ASP C N 1
ATOM 11642 C CA . ASP C 1 468 ? 119.127 84.729 61.162 1.00 33.17 442 ASP C CA 1
ATOM 11643 C C . ASP C 1 468 ? 119.691 83.511 60.427 1.00 38.57 442 ASP C C 1
ATOM 11644 O O . ASP C 1 468 ? 120.601 82.869 60.945 1.00 25.17 442 ASP C O 1
ATOM 11649 N N . LEU C 1 469 ? 119.134 83.205 59.266 1.00 22.12 443 LEU C N 1
ATOM 11650 C CA . LEU C 1 469 ? 119.710 82.103 58.510 1.00 35.94 443 LEU C CA 1
ATOM 11651 C C . LEU C 1 469 ? 121.175 82.388 58.167 1.00 24.08 443 LEU C C 1
ATOM 11652 O O . LEU C 1 469 ? 122.055 81.540 58.374 1.00 26.56 443 LEU C O 1
ATOM 11657 N N . TYR C 1 470 ? 121.447 83.568 57.625 1.00 24.22 444 TYR C N 1
ATOM 11658 C CA . TYR C 1 470 ? 122.789 83.885 57.167 1.00 30.55 444 TYR C CA 1
ATOM 11659 C C . TYR C 1 470 ? 123.770 83.944 58.325 1.00 25.64 444 TYR C C 1
ATOM 11660 O O . TYR C 1 470 ? 124.854 83.356 58.253 1.00 25.06 444 TYR C O 1
ATOM 11669 N N . ASN C 1 471 ? 123.415 84.657 59.398 1.00 24.69 445 ASN C N 1
ATOM 11670 C CA . ASN C 1 471 ? 124.393 84.944 60.448 1.00 28.66 445 ASN C CA 1
ATOM 11671 C C . ASN C 1 471 ? 124.484 83.842 61.490 1.00 40.35 445 ASN C C 1
ATOM 11672 O O . ASN C 1 471 ? 125.536 83.685 62.119 1.00 29.43 445 ASN C O 1
ATOM 11677 N N . LYS C 1 472 ? 123.407 83.087 61.719 1.00 37.04 446 LYS C N 1
ATOM 11678 C CA . LYS C 1 472 ? 123.460 82.082 62.761 1.00 27.75 446 LYS C CA 1
ATOM 11679 C C . LYS C 1 472 ? 123.499 80.656 62.252 1.00 32.04 446 LYS C C 1
ATOM 11680 O O . LYS C 1 472 ? 123.868 79.758 63.016 1.00 25.06 446 LYS C O 1
ATOM 11686 N N . VAL C 1 473 ? 123.184 80.422 60.991 1.00 32.89 447 VAL C N 1
ATOM 11687 C CA . VAL C 1 473 ? 123.126 79.089 60.446 1.00 28.95 447 VAL C CA 1
ATOM 11688 C C . VAL C 1 473 ? 124.237 78.884 59.415 1.00 28.47 447 VAL C C 1
ATOM 11689 O O . VAL C 1 473 ? 125.137 78.068 59.618 1.00 26.45 447 VAL C O 1
ATOM 11693 N N . LEU C 1 474 ? 124.228 79.673 58.337 1.00 39.18 448 LEU C N 1
ATOM 11694 C CA . LEU C 1 474 ? 125.203 79.479 57.277 1.00 27.86 448 LEU C CA 1
ATOM 11695 C C . LEU C 1 474 ? 126.623 79.791 57.734 1.00 34.42 448 LEU C C 1
ATOM 11696 O O . LEU C 1 474 ? 127.578 79.310 57.128 1.00 26.98 448 LEU C O 1
ATOM 11701 N N . SER C 1 475 ? 126.776 80.662 58.733 1.00 24.78 449 SER C N 1
ATOM 11702 C CA . SER C 1 475 ? 128.095 81.019 59.245 1.00 34.00 449 SER C CA 1
ATOM 11703 C C . SER C 1 475 ? 128.816 79.824 59.848 1.00 40.26 449 SER C C 1
ATOM 11704 O O . SER C 1 475 ? 130.049 79.806 59.903 1.00 35.11 449 SER C O 1
ATOM 11707 N N . LYS C 1 476 ? 128.074 78.842 60.339 1.00 24.44 450 LYS C N 1
ATOM 11708 C CA . LYS C 1 476 ? 128.657 77.656 60.934 1.00 23.00 450 LYS C CA 1
ATOM 11709 C C . LYS C 1 476 ? 128.990 76.581 59.914 1.00 29.89 450 LYS C C 1
ATOM 11710 O O . LYS C 1 476 ? 129.501 75.516 60.302 1.00 30.73 450 LYS C O 1
ATOM 11716 N N . GLN C 1 477 ? 128.711 76.827 58.635 1.00 30.64 451 GLN C N 1
ATOM 11717 C CA . GLN C 1 477 ? 128.967 75.861 57.567 1.00 21.39 451 GLN C CA 1
ATOM 11718 C C . GLN C 1 477 ? 130.041 76.417 56.655 1.00 29.37 451 GLN C C 1
ATOM 11719 O O . GLN C 1 477 ? 129.741 77.292 55.825 1.00 22.72 451 GLN C O 1
ATOM 11725 N N . PRO C 1 478 ? 131.272 75.902 56.710 1.00 24.67 452 PRO C N 1
ATOM 11726 C CA . PRO C 1 478 ? 132.387 76.582 56.036 1.00 29.86 452 PRO C CA 1
ATOM 11727 C C . PRO C 1 478 ? 132.149 76.746 54.545 1.00 20.85 452 PRO C C 1
ATOM 11728 O O . PRO C 1 478 ? 131.811 75.794 53.846 1.00 32.26 452 PRO C O 1
ATOM 11732 N N . GLY C 1 479 ? 132.273 77.982 54.083 1.00 24.63 453 GLY C N 1
ATOM 11733 C CA . GLY C 1 479 ? 132.113 78.316 52.698 1.00 29.15 453 GLY C CA 1
ATOM 11734 C C . GLY C 1 479 ? 130.676 78.523 52.259 1.00 31.50 453 GLY C C 1
ATOM 11735 O O . GLY C 1 479 ? 130.444 78.906 51.100 1.00 29.79 453 GLY C O 1
ATOM 11736 N N . GLN C 1 480 ? 129.704 78.260 53.126 1.00 30.47 454 GLN C N 1
ATOM 11737 C CA . GLN C 1 480 ? 128.313 78.351 52.686 1.00 30.06 454 GLN C CA 1
ATOM 11738 C C . GLN C 1 480 ? 127.866 79.781 52.491 1.00 30.24 454 GLN C C 1
ATOM 11739 O O . GLN C 1 480 ? 127.014 80.027 51.632 1.00 25.92 454 GLN C O 1
ATOM 11745 N N . GLN C 1 481 ? 128.435 80.736 53.256 1.00 28.07 455 GLN C N 1
ATOM 11746 C CA . GLN C 1 481 ? 128.091 82.144 53.074 1.00 35.88 455 GLN C CA 1
ATOM 11747 C C . GLN C 1 481 ? 128.610 82.666 51.748 1.00 25.34 455 GLN C C 1
ATOM 11748 O O . GLN C 1 481 ? 127.916 83.425 51.057 1.00 32.26 455 GLN C O 1
ATOM 11754 N N . LYS C 1 482 ? 129.835 82.281 51.387 1.00 26.64 456 LYS C N 1
ATOM 11755 C CA . LYS C 1 482 ? 130.351 82.628 50.077 1.00 26.53 456 LYS C CA 1
ATOM 11756 C C . LYS C 1 482 ? 129.541 81.957 48.973 1.00 25.85 456 LYS C C 1
ATOM 11757 O O . LYS C 1 482 ? 129.235 82.586 47.956 1.00 28.55 456 LYS C O 1
ATOM 11763 N N . ALA C 1 483 ? 129.209 80.669 49.147 1.00 26.52 457 ALA C N 1
ATOM 11764 C CA . ALA C 1 483 ? 128.510 79.933 48.101 1.00 31.61 457 ALA C CA 1
ATOM 11765 C C . ALA C 1 483 ? 127.157 80.567 47.778 1.00 26.86 457 ALA C C 1
ATOM 11766 O O . ALA C 1 483 ? 126.768 80.644 46.610 1.00 24.44 457 ALA C O 1
ATOM 11768 N N . LEU C 1 484 ? 126.438 81.057 48.785 1.00 30.83 458 LEU C N 1
ATOM 11769 C CA . LEU C 1 484 ? 125.185 81.789 48.522 1.00 22.69 458 LEU C CA 1
ATOM 11770 C C . LEU C 1 484 ? 125.423 83.002 47.630 1.00 33.20 458 LEU C C 1
ATOM 11771 O O . LEU C 1 484 ? 124.753 83.170 46.605 1.00 21.43 458 LEU C O 1
ATOM 11776 N N . ALA C 1 485 ? 126.395 83.839 47.977 1.00 23.89 459 ALA C N 1
ATOM 11777 C CA . ALA C 1 485 ? 126.653 85.000 47.142 1.00 21.49 459 ALA C CA 1
ATOM 11778 C C . ALA C 1 485 ? 126.981 84.578 45.715 1.00 25.11 459 ALA C C 1
ATOM 11779 O O . ALA C 1 485 ? 126.459 85.147 44.751 1.00 35.42 459 ALA C O 1
ATOM 11781 N N . HIS C 1 486 ? 127.837 83.571 45.566 1.00 23.07 460 HIS C N 1
ATOM 11782 C CA . HIS C 1 486 ? 128.201 83.079 44.238 1.00 23.79 460 HIS C CA 1
ATOM 11783 C C . HIS C 1 486 ? 126.988 82.569 43.471 1.00 40.98 460 HIS C C 1
ATOM 11784 O O . HIS C 1 486 ? 126.878 82.736 42.250 1.00 23.57 460 HIS C O 1
ATOM 11791 N N . ASN C 1 487 ? 126.101 81.876 44.150 1.00 25.05 461 ASN C N 1
ATOM 11792 C CA . ASN C 1 487 ? 124.935 81.331 43.470 1.00 27.18 461 ASN C CA 1
ATOM 11793 C C . ASN C 1 487 ? 124.008 82.431 42.963 1.00 22.29 461 ASN C C 1
ATOM 11794 O O . ASN C 1 487 ? 123.469 82.312 41.860 1.00 22.63 461 ASN C O 1
ATOM 11799 N N . VAL C 1 488 ? 123.834 83.522 43.737 1.00 21.23 462 VAL C N 1
ATOM 11800 C CA . VAL C 1 488 ? 123.039 84.660 43.278 1.00 25.52 462 VAL C CA 1
ATOM 11801 C C . VAL C 1 488 ? 123.757 85.388 42.145 1.00 22.16 462 VAL C C 1
ATOM 11802 O O . VAL C 1 488 ? 123.163 85.636 41.080 1.00 20.69 462 VAL C O 1
ATOM 11806 N N . ALA C 1 489 ? 125.049 85.697 42.330 1.00 20.84 463 ALA C N 1
ATOM 11807 C CA . ALA C 1 489 ? 125.804 86.452 41.333 1.00 21.20 463 ALA C CA 1
ATOM 11808 C C . ALA C 1 489 ? 125.740 85.833 39.932 1.00 23.29 463 ALA C C 1
ATOM 11809 O O . ALA C 1 489 ? 125.601 86.538 38.929 1.00 22.12 463 ALA C O 1
ATOM 11811 N N . VAL C 1 490 ? 125.912 84.521 39.827 1.00 22.83 464 VAL C N 1
ATOM 11812 C CA . VAL C 1 490 ? 125.941 83.915 38.502 1.00 23.94 464 VAL C CA 1
ATOM 11813 C C . VAL C 1 490 ? 124.577 83.966 37.855 1.00 55.47 464 VAL C C 1
ATOM 11814 O O . VAL C 1 490 ? 124.471 83.923 36.640 1.00 24.63 464 VAL C O 1
ATOM 11818 N N . HIS C 1 491 ? 123.526 84.062 38.647 1.00 22.95 465 HIS C N 1
ATOM 11819 C CA . HIS C 1 491 ? 122.160 84.081 38.132 1.00 26.83 465 HIS C CA 1
ATOM 11820 C C . HIS C 1 491 ? 121.761 85.491 37.728 1.00 22.44 465 HIS C C 1
ATOM 11821 O O . HIS C 1 491 ? 121.279 85.722 36.618 1.00 32.47 465 HIS C O 1
ATOM 11828 N N . VAL C 1 492 ? 121.961 86.460 38.619 1.00 21.37 466 VAL C N 1
ATOM 11829 C CA . VAL C 1 492 ? 121.590 87.842 38.330 1.00 20.96 466 VAL C CA 1
ATOM 11830 C C . VAL C 1 492 ? 122.515 88.502 37.325 1.00 39.21 466 VAL C C 1
ATOM 11831 O O . VAL C 1 492 ? 122.191 89.574 36.827 1.00 23.53 466 VAL C O 1
ATOM 11835 N N . ALA C 1 493 ? 123.659 87.904 37.007 1.00 37.10 467 ALA C N 1
ATOM 11836 C CA . ALA C 1 493 ? 124.549 88.561 36.053 1.00 30.45 467 ALA C CA 1
ATOM 11837 C C . ALA C 1 493 ? 123.885 88.745 34.690 1.00 24.22 467 ALA C C 1
ATOM 11838 O O . ALA C 1 493 ? 124.298 89.642 33.932 1.00 31.95 467 ALA C O 1
ATOM 11840 N N . SER C 1 494 ? 122.853 87.914 34.371 1.00 30.41 468 SER C N 1
ATOM 11841 C CA . SER C 1 494 ? 122.091 88.060 33.125 1.00 27.39 468 SER C CA 1
ATOM 11842 C C . SER C 1 494 ? 121.066 89.189 33.166 1.00 26.20 468 SER C C 1
ATOM 11843 O O . SER C 1 494 ? 120.568 89.589 32.117 1.00 26.38 468 SER C O 1
ATOM 11846 N N . ALA C 1 495 ? 120.706 89.682 34.344 1.00 25.69 469 ALA C N 1
ATOM 11847 C CA . ALA C 1 495 ? 119.707 90.740 34.429 1.00 23.33 469 ALA C CA 1
ATOM 11848 C C . ALA C 1 495 ? 120.295 92.080 34.045 1.00 51.99 469 ALA C C 1
ATOM 11849 O O . ALA C 1 495 ? 121.500 92.303 34.164 1.00 33.33 469 ALA C O 1
ATOM 11851 N N A CYS C 1 496 ? 119.437 92.968 33.558 0.50 45.78 470 CYS C N 1
ATOM 11852 N N B CYS C 1 496 ? 119.418 92.971 33.570 0.50 46.33 470 CYS C N 1
ATOM 11853 C CA A CYS C 1 496 ? 119.862 94.310 33.207 0.50 43.45 470 CYS C CA 1
ATOM 11854 C CA B CYS C 1 496 ? 119.766 94.345 33.248 0.50 43.73 470 CYS C CA 1
ATOM 11855 C C A CYS C 1 496 ? 120.343 95.064 34.447 0.50 34.37 470 CYS C C 1
ATOM 11856 C C B CYS C 1 496 ? 120.333 95.070 34.467 0.50 34.37 470 CYS C C 1
ATOM 11857 O O A CYS C 1 496 ? 120.037 94.683 35.582 0.50 26.49 470 CYS C O 1
ATOM 11858 O O B CYS C 1 496 ? 120.081 94.677 35.612 0.50 26.12 470 CYS C O 1
ATOM 11863 N N . PRO C 1 497 ? 121.089 96.156 34.246 1.00 35.09 471 PRO C N 1
ATOM 11864 C CA . PRO C 1 497 ? 121.755 96.813 35.384 1.00 32.88 471 PRO C CA 1
ATOM 11865 C C . PRO C 1 497 ? 120.798 97.372 36.410 1.00 30.48 471 PRO C C 1
ATOM 11866 O O . PRO C 1 497 ? 121.108 97.365 37.617 1.00 26.45 471 PRO C O 1
ATOM 11870 N N . GLU C 1 498 ? 119.633 97.862 35.984 1.00 24.45 472 GLU C N 1
ATOM 11871 C CA . GLU C 1 498 ? 118.701 98.385 36.973 1.00 27.34 472 GLU C CA 1
ATOM 11872 C C . GLU C 1 498 ? 118.150 97.257 37.838 1.00 22.47 472 GLU C C 1
ATOM 11873 O O . GLU C 1 498 ? 118.090 97.386 39.078 1.00 30.16 472 GLU C O 1
ATOM 11879 N N . ILE C 1 499 ? 117.775 96.126 37.226 1.00 24.94 473 ILE C N 1
ATOM 11880 C CA . ILE C 1 499 ? 117.361 94.985 38.027 1.00 29.73 473 ILE C CA 1
ATOM 11881 C C . ILE C 1 499 ? 118.522 94.530 38.905 1.00 20.70 473 ILE C C 1
ATOM 11882 O O . ILE C 1 499 ? 118.350 94.254 40.093 1.00 22.87 473 ILE C O 1
ATOM 11887 N N . GLN C 1 500 ? 119.723 94.438 38.339 1.00 20.80 474 GLN C N 1
ATOM 11888 C CA . GLN C 1 500 ? 120.862 94.066 39.178 1.00 24.69 474 GLN C CA 1
ATOM 11889 C C . GLN C 1 500 ? 120.929 94.951 40.422 1.00 20.03 474 GLN C C 1
ATOM 11890 O O . GLN C 1 500 ? 121.043 94.461 41.559 1.00 19.46 474 GLN C O 1
ATOM 11896 N N . ASP C 1 501 ? 120.812 96.264 40.236 1.00 20.63 475 ASP C N 1
ATOM 11897 C CA . ASP C 1 501 ? 120.924 97.165 41.389 1.00 23.22 475 ASP C CA 1
ATOM 11898 C C . ASP C 1 501 ? 119.833 96.913 42.437 1.00 29.71 475 ASP C C 1
ATOM 11899 O O . ASP C 1 501 ? 120.084 97.025 43.650 1.00 24.14 475 ASP C O 1
ATOM 11904 N N . ARG C 1 502 ? 118.612 96.592 41.998 1.00 36.53 476 ARG C N 1
ATOM 11905 C CA . ARG C 1 502 ? 117.557 96.290 42.963 1.00 21.81 476 ARG C CA 1
ATOM 11906 C C . ARG C 1 502 ? 117.855 95.011 43.743 1.00 19.32 476 ARG C C 1
ATOM 11907 O O . ARG C 1 502 ? 117.565 94.931 44.956 1.00 19.67 476 ARG C O 1
ATOM 11915 N N . VAL C 1 503 ? 118.480 94.032 43.095 1.00 19.00 477 VAL C N 1
ATOM 11916 C CA . VAL C 1 503 ? 118.837 92.806 43.785 1.00 21.60 477 VAL C CA 1
ATOM 11917 C C . VAL C 1 503 ? 119.909 93.098 44.830 1.00 22.80 477 VAL C C 1
ATOM 11918 O O . VAL C 1 503 ? 119.779 92.735 46.011 1.00 21.08 477 VAL C O 1
ATOM 11922 N N . PHE C 1 504 ? 120.958 93.822 44.436 1.00 18.68 478 PHE C N 1
ATOM 11923 C CA . PHE C 1 504 ? 121.994 94.164 45.398 1.00 21.52 478 PHE C CA 1
ATOM 11924 C C . PHE C 1 504 ? 121.410 94.901 46.598 1.00 23.30 478 PHE C C 1
ATOM 11925 O O . PHE C 1 504 ? 121.805 94.672 47.751 1.00 31.09 478 PHE C O 1
ATOM 11933 N N . ALA C 1 505 ? 120.500 95.844 46.343 1.00 24.55 479 ALA C N 1
ATOM 11934 C CA . ALA C 1 505 ? 119.915 96.615 47.438 1.00 20.93 479 ALA C CA 1
ATOM 11935 C C . ALA C 1 505 ? 119.109 95.722 48.355 1.00 19.56 479 ALA C C 1
ATOM 11936 O O . ALA C 1 505 ? 119.118 95.896 49.577 1.00 19.94 479 ALA C O 1
ATOM 11938 N N . MET C 1 506 ? 118.399 94.767 47.782 1.00 23.14 480 MET C N 1
ATOM 11939 C CA . MET C 1 506 ? 117.573 93.880 48.588 1.00 19.05 480 MET C CA 1
ATOM 11940 C C . MET C 1 506 ? 118.420 92.988 49.490 1.00 18.74 480 MET C C 1
ATOM 11941 O O . MET C 1 506 ? 118.079 92.774 50.660 1.00 24.65 480 MET C O 1
ATOM 11946 N N . PHE C 1 507 ? 119.491 92.401 48.957 1.00 22.97 481 PHE C N 1
ATOM 11947 C CA . PHE C 1 507 ? 120.339 91.592 49.829 1.00 26.31 481 PHE C CA 1
ATOM 11948 C C . PHE C 1 507 ? 121.067 92.439 50.857 1.00 26.39 481 PHE C C 1
ATOM 11949 O O . PHE C 1 507 ? 121.370 91.943 51.951 1.00 26.54 481 PHE C O 1
ATOM 11957 N N . ALA C 1 508 ? 121.364 93.713 50.541 1.00 35.36 482 ALA C N 1
ATOM 11958 C CA . ALA C 1 508 ? 122.022 94.560 51.528 1.00 27.74 482 ALA C CA 1
ATOM 11959 C C . ALA C 1 508 ? 121.156 94.774 52.769 1.00 34.87 482 ALA C C 1
ATOM 11960 O O . ALA C 1 508 ? 121.695 95.000 53.859 1.00 21.85 482 ALA C O 1
ATOM 11962 N N . ARG C 1 509 ? 119.815 94.710 52.637 1.00 31.95 483 ARG C N 1
ATOM 11963 C CA . ARG C 1 509 ? 118.955 94.778 53.817 1.00 35.30 483 ARG C CA 1
ATOM 11964 C C . ARG C 1 509 ? 119.162 93.585 54.743 1.00 21.20 483 ARG C C 1
ATOM 11965 O O . ARG C 1 509 ? 118.925 93.677 55.957 1.00 32.43 483 ARG C O 1
ATOM 11973 N N . VAL C 1 510 ? 119.550 92.445 54.186 1.00 20.50 484 VAL C N 1
ATOM 11974 C CA . VAL C 1 510 ? 119.894 91.296 55.007 1.00 20.76 484 VAL C CA 1
ATOM 11975 C C . VAL C 1 510 ? 121.292 91.487 55.590 1.00 24.16 484 VAL C C 1
ATOM 11976 O O . VAL C 1 510 ? 121.486 91.485 56.817 1.00 22.44 484 VAL C O 1
ATOM 11980 N N . ASP C 1 511 ? 122.276 91.700 54.712 1.00 38.41 485 ASP C N 1
ATOM 11981 C CA . ASP C 1 511 ? 123.653 91.835 55.169 1.00 45.14 485 ASP C CA 1
ATOM 11982 C C . ASP C 1 511 ? 124.499 92.594 54.160 1.00 22.30 485 ASP C C 1
ATOM 11983 O O . ASP C 1 511 ? 124.441 92.324 52.966 1.00 23.04 485 ASP C O 1
ATOM 11988 N N . ARG C 1 512 ? 125.287 93.542 54.662 1.00 33.65 486 ARG C N 1
ATOM 11989 C CA . ARG C 1 512 ? 126.149 94.376 53.820 1.00 32.04 486 ARG C CA 1
ATOM 11990 C C . ARG C 1 512 ? 127.128 93.530 53.025 1.00 29.23 486 ARG C C 1
ATOM 11991 O O . ARG C 1 512 ? 127.179 93.616 51.793 1.00 32.00 486 ARG C O 1
ATOM 11999 N N . GLY C 1 513 ? 127.915 92.702 53.717 1.00 35.41 487 GLY C N 1
ATOM 12000 C CA . GLY C 1 513 ? 128.915 91.893 53.044 1.00 25.13 487 GLY C CA 1
ATOM 12001 C C . GLY C 1 513 ? 128.340 90.947 52.017 1.00 34.06 487 GLY C C 1
ATOM 12002 O O . GLY C 1 513 ? 128.849 90.852 50.908 1.00 23.64 487 GLY C O 1
ATOM 12003 N N . LEU C 1 514 ? 127.245 90.270 52.355 1.00 22.71 488 LEU C N 1
ATOM 12004 C CA . LEU C 1 514 ? 126.562 89.445 51.364 1.00 21.59 488 LEU C CA 1
ATOM 12005 C C . LEU C 1 514 ? 126.294 90.231 50.092 1.00 23.97 488 LEU C C 1
ATOM 12006 O O . LEU C 1 514 ? 126.595 89.754 48.992 1.00 23.52 488 LEU C O 1
ATOM 12011 N N A SER C 1 515 ? 125.732 91.435 50.233 0.57 26.80 489 SER C N 1
ATOM 12012 N N B SER C 1 515 ? 125.754 91.452 50.215 0.43 26.97 489 SER C N 1
ATOM 12013 C CA A SER C 1 515 ? 125.431 92.266 49.076 0.57 22.69 489 SER C CA 1
ATOM 12014 C CA B SER C 1 515 ? 125.429 92.216 49.016 0.43 22.88 489 SER C CA 1
ATOM 12015 C C A SER C 1 515 ? 126.695 92.586 48.290 0.57 25.69 489 SER C C 1
ATOM 12016 C C B SER C 1 515 ? 126.681 92.665 48.273 0.43 25.51 489 SER C C 1
ATOM 12017 O O A SER C 1 515 ? 126.719 92.501 47.059 0.57 26.35 489 SER C O 1
ATOM 12018 O O B SER C 1 515 ? 126.679 92.728 47.039 0.43 26.31 489 SER C O 1
ATOM 12023 N N . GLU C 1 516 ? 127.754 92.981 48.990 1.00 25.39 490 GLU C N 1
ATOM 12024 C CA . GLU C 1 516 ? 128.986 93.363 48.298 1.00 35.50 490 GLU C CA 1
ATOM 12025 C C . GLU C 1 516 ? 129.606 92.171 47.588 1.00 27.88 490 GLU C C 1
ATOM 12026 O O . GLU C 1 516 ? 130.079 92.305 46.455 1.00 24.94 490 GLU C O 1
ATOM 12032 N N . ASN C 1 517 ? 129.556 90.988 48.204 1.00 33.20 491 ASN C N 1
ATOM 12033 C CA . ASN C 1 517 ? 130.082 89.797 47.539 1.00 25.23 491 ASN C CA 1
ATOM 12034 C C . ASN C 1 517 ? 129.320 89.520 46.254 1.00 23.76 491 ASN C C 1
ATOM 12035 O O . ASN C 1 517 ? 129.904 89.278 45.187 1.00 23.24 491 ASN C O 1
ATOM 12040 N N . ILE C 1 518 ? 127.990 89.590 46.334 1.00 21.46 492 ILE C N 1
ATOM 12041 C CA . ILE C 1 518 ? 127.190 89.382 45.148 1.00 26.33 492 ILE C CA 1
ATOM 12042 C C . ILE C 1 518 ? 127.579 90.380 44.060 1.00 21.13 492 ILE C C 1
ATOM 12043 O O . ILE C 1 518 ? 127.704 90.021 42.871 1.00 21.37 492 ILE C O 1
ATOM 12048 N N . LYS C 1 519 ? 127.693 91.653 44.446 1.00 29.09 493 LYS C N 1
ATOM 12049 C CA . LYS C 1 519 ? 127.925 92.735 43.499 1.00 27.74 493 LYS C CA 1
ATOM 12050 C C . LYS C 1 519 ? 129.264 92.592 42.806 1.00 36.17 493 LYS C C 1
ATOM 12051 O O . LYS C 1 519 ? 129.354 92.736 41.588 1.00 27.90 493 LYS C O 1
ATOM 12057 N N . LYS C 1 520 ? 130.321 92.326 43.567 1.00 24.11 494 LYS C N 1
ATOM 12058 C CA . LYS C 1 520 ? 131.632 92.146 42.941 1.00 25.65 494 LYS C CA 1
ATOM 12059 C C . LYS C 1 520 ? 131.566 91.077 41.873 1.00 30.88 494 LYS C C 1
ATOM 12060 O O . LYS C 1 520 ? 131.933 91.323 40.723 1.00 31.45 494 LYS C O 1
ATOM 12066 N N . GLU C 1 521 ? 131.047 89.896 42.224 1.00 33.42 495 GLU C N 1
ATOM 12067 C CA . GLU C 1 521 ? 131.038 88.791 41.277 1.00 24.94 495 GLU C CA 1
ATOM 12068 C C . GLU C 1 521 ? 130.125 89.074 40.094 1.00 24.30 495 GLU C C 1
ATOM 12069 O O . GLU C 1 521 ? 130.489 88.795 38.957 1.00 25.15 495 GLU C O 1
ATOM 12075 N N . ALA C 1 522 ? 128.933 89.615 40.339 1.00 26.47 496 ALA C N 1
ATOM 12076 C CA . ALA C 1 522 ? 128.010 89.901 39.244 1.00 24.44 496 ALA C CA 1
ATOM 12077 C C . ALA C 1 522 ? 128.595 90.926 38.271 1.00 32.00 496 ALA C C 1
ATOM 12078 O O . ALA C 1 522 ? 128.439 90.791 37.050 1.00 28.31 496 ALA C O 1
ATOM 12080 N N . LEU C 1 523 ? 129.232 91.985 38.793 1.00 28.19 497 LEU C N 1
ATOM 12081 C CA . LEU C 1 523 ? 129.769 93.012 37.900 1.00 30.11 497 LEU C CA 1
ATOM 12082 C C . LEU C 1 523 ? 130.979 92.492 37.117 1.00 37.88 497 LEU C C 1
ATOM 12083 O O . LEU C 1 523 ? 131.177 92.871 35.958 1.00 47.35 497 LEU C O 1
ATOM 12088 N N . SER C 1 524 ? 131.782 91.611 37.713 1.00 31.69 498 SER C N 1
ATOM 12089 C CA . SER C 1 524 ? 132.881 91.016 36.965 1.00 45.86 498 SER C CA 1
ATOM 12090 C C . SER C 1 524 ? 132.374 90.192 35.788 1.00 45.50 498 SER C C 1
ATOM 12091 O O . SER C 1 524 ? 133.014 90.194 34.730 1.00 30.28 498 SER C O 1
ATOM 12094 N N . LEU C 1 525 ? 131.215 89.530 35.934 1.00 35.85 499 LEU C N 1
ATOM 12095 C CA . LEU C 1 525 ? 130.656 88.735 34.848 1.00 34.18 499 LEU C CA 1
ATOM 12096 C C . LEU C 1 525 ? 129.870 89.557 33.825 1.00 34.56 499 LEU C C 1
ATOM 12097 O O . LEU C 1 525 ? 129.631 89.064 32.716 1.00 38.38 499 LEU C O 1
ATOM 12102 N N . SER C 1 526 ? 129.478 90.791 34.155 1.00 30.45 500 SER C N 1
ATOM 12103 C CA . SER C 1 526 ? 128.711 91.635 33.239 1.00 49.54 500 SER C CA 1
ATOM 12104 C C . SER C 1 526 ? 129.128 93.079 33.438 1.00 37.11 500 SER C C 1
ATOM 12105 O O . SER C 1 526 ? 128.375 93.895 33.988 1.00 30.20 500 SER C O 1
ATOM 12108 N N . PRO C 1 527 ? 130.319 93.451 32.957 1.00 46.47 501 PRO C N 1
ATOM 12109 C CA . PRO C 1 527 ? 130.823 94.801 33.229 1.00 43.96 501 PRO C CA 1
ATOM 12110 C C . PRO C 1 527 ? 130.044 95.850 32.443 1.00 45.72 501 PRO C C 1
ATOM 12111 O O . PRO C 1 527 ? 129.523 95.587 31.354 1.00 49.27 501 PRO C O 1
ATOM 12115 N N . ARG C 1 528 ? 130.050 97.074 32.964 1.00 45.35 502 ARG C N 1
ATOM 12116 C CA . ARG C 1 528 ? 129.229 98.127 32.388 1.00 64.65 502 ARG C CA 1
ATOM 12117 C C . ARG C 1 528 ? 129.981 99.241 31.659 1.00 46.54 502 ARG C C 1
ATOM 12118 O O . ARG C 1 528 ? 131.034 99.689 32.100 1.00 49.57 502 ARG C O 1
ATOM 12126 N N . GLY D 1 28 ? 99.877 94.133 12.811 1.00 81.30 2 GLY D N 1
ATOM 12127 C CA . GLY D 1 28 ? 100.416 92.789 12.696 1.00 85.87 2 GLY D CA 1
ATOM 12128 C C . GLY D 1 28 ? 99.628 91.825 11.814 1.00 85.30 2 GLY D C 1
ATOM 12129 O O . GLY D 1 28 ? 98.443 92.013 11.537 1.00 37.74 2 GLY D O 1
ATOM 12130 N N . HIS D 1 29 ? 100.280 90.757 11.366 1.00 87.31 3 HIS D N 1
ATOM 12131 C CA . HIS D 1 29 ? 99.601 89.799 10.506 1.00 63.32 3 HIS D CA 1
ATOM 12132 C C . HIS D 1 29 ? 98.558 89.004 11.300 1.00 52.87 3 HIS D C 1
ATOM 12133 O O . HIS D 1 29 ? 98.750 88.699 12.474 1.00 47.33 3 HIS D O 1
ATOM 12140 N N . PRO D 1 30 ? 97.432 88.667 10.665 1.00 46.01 4 PRO D N 1
ATOM 12141 C CA . PRO D 1 30 ? 96.393 87.923 11.398 1.00 43.14 4 PRO D CA 1
ATOM 12142 C C . PRO D 1 30 ? 96.850 86.594 12.001 1.00 43.51 4 PRO D C 1
ATOM 12143 O O . PRO D 1 30 ? 96.272 86.171 13.013 1.00 44.60 4 PRO D O 1
ATOM 12147 N N . THR D 1 31 ? 97.823 85.893 11.398 1.00 35.92 5 THR D N 1
ATOM 12148 C CA . THR D 1 31 ? 98.305 84.655 12.002 1.00 34.88 5 THR D CA 1
ATOM 12149 C C . THR D 1 31 ? 99.214 84.900 13.207 1.00 43.79 5 THR D C 1
ATOM 12150 O O . THR D 1 31 ? 99.498 83.950 13.940 1.00 41.92 5 THR D O 1
ATOM 12154 N N . ASN D 1 32 ? 99.674 86.145 13.423 1.00 39.89 6 ASN D N 1
ATOM 12155 C CA . ASN D 1 32 ? 100.692 86.494 14.435 1.00 53.04 6 ASN D CA 1
ATOM 12156 C C . ASN D 1 32 ? 100.489 87.932 14.942 1.00 58.95 6 ASN D C 1
ATOM 12157 O O . ASN D 1 32 ? 101.246 88.854 14.607 1.00 51.57 6 ASN D O 1
ATOM 12162 N N . THR D 1 33 ? 99.450 88.131 15.764 1.00 54.12 7 THR D N 1
ATOM 12163 C CA . THR D 1 33 ? 99.162 89.439 16.363 1.00 59.32 7 THR D CA 1
ATOM 12164 C C . THR D 1 33 ? 98.327 89.227 17.626 1.00 63.58 7 THR D C 1
ATOM 12165 O O . THR D 1 33 ? 98.085 88.094 18.047 1.00 65.20 7 THR D O 1
ATOM 12169 N N . ALA D 1 34 ? 97.909 90.330 18.242 1.00 46.03 8 ALA D N 1
ATOM 12170 C CA . ALA D 1 34 ? 97.121 90.285 19.467 1.00 40.48 8 ALA D CA 1
ATOM 12171 C C . ALA D 1 34 ? 96.287 91.561 19.559 1.00 32.20 8 ALA D C 1
ATOM 12172 O O . ALA D 1 34 ? 96.375 92.444 18.704 1.00 41.96 8 ALA D O 1
ATOM 12174 N N . ASP D 1 35 ? 95.450 91.643 20.598 1.00 46.14 9 ASP D N 1
ATOM 12175 C CA . ASP D 1 35 ? 94.656 92.841 20.864 1.00 54.06 9 ASP D CA 1
ATOM 12176 C C . ASP D 1 35 ? 94.725 93.167 22.351 1.00 44.14 9 ASP D C 1
ATOM 12177 O O . ASP D 1 35 ? 94.163 92.441 23.179 1.00 35.72 9 ASP D O 1
ATOM 12182 N N . VAL D 1 36 ? 95.358 94.288 22.679 1.00 37.67 10 VAL D N 1
ATOM 12183 C CA . VAL D 1 36 ? 95.581 94.699 24.061 1.00 29.47 10 VAL D CA 1
ATOM 12184 C C . VAL D 1 36 ? 94.964 96.071 24.291 1.00 30.08 10 VAL D C 1
ATOM 12185 O O . VAL D 1 36 ? 95.251 97.014 23.548 1.00 55.02 10 VAL D O 1
ATOM 12189 N N . ARG D 1 37 ? 94.139 96.178 25.339 1.00 36.00 11 ARG D N 1
ATOM 12190 C CA . ARG D 1 37 ? 93.456 97.415 25.692 1.00 37.37 11 ARG D CA 1
ATOM 12191 C C . ARG D 1 37 ? 94.403 98.613 25.754 1.00 30.59 11 ARG D C 1
ATOM 12192 O O . ARG D 1 37 ? 95.350 98.638 26.545 1.00 41.11 11 ARG D O 1
ATOM 12200 N N . LYS D 1 38 ? 94.123 99.645 24.964 1.00 38.27 12 LYS D N 1
ATOM 12201 C CA . LYS D 1 38 ? 94.998 100.809 24.982 1.00 43.89 12 LYS D CA 1
ATOM 12202 C C . LYS D 1 38 ? 94.943 101.562 26.313 1.00 42.00 12 LYS D C 1
ATOM 12203 O O . LYS D 1 38 ? 95.905 102.253 26.648 1.00 38.18 12 LYS D O 1
ATOM 12209 N N . ASP D 1 39 ? 93.859 101.457 27.082 1.00 36.53 13 ASP D N 1
ATOM 12210 C CA . ASP D 1 39 ? 93.831 102.086 28.403 1.00 34.19 13 ASP D CA 1
ATOM 12211 C C . ASP D 1 39 ? 94.571 101.294 29.472 1.00 33.72 13 ASP D C 1
ATOM 12212 O O . ASP D 1 39 ? 94.784 101.831 30.567 1.00 43.41 13 ASP D O 1
ATOM 12217 N N . ARG D 1 40 ? 95.015 100.076 29.162 1.00 44.73 14 ARG D N 1
ATOM 12218 C CA . ARG D 1 40 ? 95.782 99.266 30.103 1.00 28.57 14 ARG D CA 1
ATOM 12219 C C . ARG D 1 40 ? 94.994 98.931 31.374 1.00 28.03 14 ARG D C 1
ATOM 12220 O O . ARG D 1 40 ? 95.588 98.646 32.424 1.00 27.45 14 ARG D O 1
ATOM 12228 N N . VAL D 1 41 ? 93.660 99.013 31.314 1.00 28.32 15 VAL D N 1
ATOM 12229 C CA . VAL D 1 41 ? 92.839 98.710 32.476 1.00 35.87 15 VAL D CA 1
ATOM 12230 C C . VAL D 1 41 ? 92.817 97.201 32.676 1.00 27.14 15 VAL D C 1
ATOM 12231 O O . VAL D 1 41 ? 92.439 96.439 31.789 1.00 28.48 15 VAL D O 1
ATOM 12235 N N . VAL D 1 42 ? 93.187 96.751 33.856 1.00 32.61 16 VAL D N 1
ATOM 12236 C CA . VAL D 1 42 ? 93.269 95.328 34.153 1.00 25.81 16 VAL D CA 1
ATOM 12237 C C . VAL D 1 42 ? 91.895 94.812 34.566 1.00 25.78 16 VAL D C 1
ATOM 12238 O O . VAL D 1 42 ? 91.235 95.366 35.456 1.00 28.08 16 VAL D O 1
ATOM 12242 N N . THR D 1 43 ? 91.484 93.708 33.963 1.00 31.38 17 THR D N 1
ATOM 12243 C CA . THR D 1 43 ? 90.159 93.175 34.195 1.00 34.21 17 THR D CA 1
ATOM 12244 C C . THR D 1 43 ? 90.248 91.694 34.525 1.00 35.29 17 THR D C 1
ATOM 12245 O O . THR D 1 43 ? 91.311 91.083 34.415 1.00 24.94 17 THR D O 1
ATOM 12249 N N . ASN D 1 44 ? 89.097 91.106 34.921 1.00 30.16 18 ASN D N 1
ATOM 12250 C CA . ASN D 1 44 ? 89.000 89.658 35.048 1.00 24.82 18 ASN D CA 1
ATOM 12251 C C . ASN D 1 44 ? 88.577 89.059 33.701 1.00 25.50 18 ASN D C 1
ATOM 12252 O O . ASN D 1 44 ? 88.441 89.762 32.701 1.00 32.57 18 ASN D O 1
ATOM 12257 N N . SER D 1 45 ? 88.366 87.745 33.655 1.00 24.99 19 SER D N 1
ATOM 12258 C CA . SER D 1 45 ? 88.089 87.110 32.371 1.00 32.34 19 SER D CA 1
ATOM 12259 C C . SER D 1 45 ? 86.720 87.482 31.786 1.00 33.45 19 SER D C 1
ATOM 12260 O O . SER D 1 45 ? 86.450 87.171 30.617 1.00 26.76 19 SER D O 1
ATOM 12263 N N . GLN D 1 46 ? 85.896 88.215 32.532 1.00 26.46 20 GLN D N 1
ATOM 12264 C CA . GLN D 1 46 ? 84.609 88.694 32.068 1.00 36.82 20 GLN D CA 1
ATOM 12265 C C . GLN D 1 46 ? 84.600 90.190 31.847 1.00 40.34 20 GLN D C 1
ATOM 12266 O O . GLN D 1 46 ? 83.538 90.760 31.623 1.00 32.09 20 GLN D O 1
ATOM 12272 N N . GLY D 1 47 ? 85.754 90.840 31.882 1.00 33.33 21 GLY D N 1
ATOM 12273 C CA . GLY D 1 47 ? 85.813 92.249 31.523 1.00 35.80 21 GLY D CA 1
ATOM 12274 C C . GLY D 1 47 ? 85.481 93.233 32.624 1.00 28.01 21 GLY D C 1
ATOM 12275 O O . GLY D 1 47 ? 85.394 94.428 32.342 1.00 31.96 21 GLY D O 1
ATOM 12276 N N . ALA D 1 48 ? 85.249 92.769 33.846 1.00 27.51 22 ALA D N 1
ATOM 12277 C CA . ALA D 1 48 ? 85.017 93.673 34.957 1.00 31.12 22 ALA D CA 1
ATOM 12278 C C . ALA D 1 48 ? 86.351 94.141 35.512 1.00 26.99 22 ALA D C 1
ATOM 12279 O O . ALA D 1 48 ? 87.263 93.321 35.687 1.00 26.32 22 ALA D O 1
ATOM 12281 N N . PRO D 1 49 ? 86.474 95.423 35.828 1.00 40.60 23 PRO D N 1
ATOM 12282 C CA . PRO D 1 49 ? 87.754 95.923 36.325 1.00 38.56 23 PRO D CA 1
ATOM 12283 C C . PRO D 1 49 ? 88.089 95.353 37.685 1.00 35.19 23 PRO D C 1
ATOM 12284 O O . PRO D 1 49 ? 87.220 95.162 38.534 1.00 32.35 23 PRO D O 1
ATOM 12288 N N . ILE D 1 50 ? 89.374 95.094 37.889 1.00 26.99 24 ILE D N 1
ATOM 12289 C CA . ILE D 1 50 ? 89.915 94.716 39.196 1.00 25.33 24 ILE D CA 1
ATOM 12290 C C . ILE D 1 50 ? 90.438 95.969 39.886 1.00 28.32 24 ILE D C 1
ATOM 12291 O O . ILE D 1 50 ? 91.206 96.736 39.301 1.00 33.04 24 ILE D O 1
ATOM 12296 N N . ASN D 1 51 ? 90.008 96.209 41.118 1.00 33.19 25 ASN D N 1
ATOM 12297 C CA . ASN D 1 51 ? 90.350 97.467 41.774 1.00 36.18 25 ASN D CA 1
ATOM 12298 C C . ASN D 1 51 ? 91.548 97.340 42.702 1.00 26.45 25 ASN D C 1
ATOM 12299 O O . ASN D 1 51 ? 91.995 98.349 43.251 1.00 27.63 25 ASN D O 1
ATOM 12304 N N . GLU D 1 52 ? 92.111 96.138 42.852 1.00 26.08 26 GLU D N 1
ATOM 12305 C CA . GLU D 1 52 ? 93.394 95.912 43.589 1.00 25.09 26 GLU D CA 1
ATOM 12306 C C . GLU D 1 52 ? 94.021 94.632 43.044 1.00 32.78 26 GLU D C 1
ATOM 12307 O O . GLU D 1 52 ? 93.372 93.582 43.055 1.00 34.67 26 GLU D O 1
ATOM 12313 N N . PRO D 1 53 ? 95.277 94.669 42.615 1.00 30.56 27 PRO D N 1
ATOM 12314 C CA . PRO D 1 53 ? 95.849 93.499 41.929 1.00 32.46 27 PRO D CA 1
ATOM 12315 C C . PRO D 1 53 ? 95.855 92.207 42.725 1.00 29.59 27 PRO D C 1
ATOM 12316 O O . PRO D 1 53 ? 95.676 91.134 42.124 1.00 32.68 27 PRO D O 1
ATOM 12320 N N . PHE D 1 54 ? 96.059 92.251 44.049 1.00 30.64 28 PHE D N 1
ATOM 12321 C CA . PHE D 1 54 ? 96.263 91.003 44.768 1.00 26.57 28 PHE D CA 1
ATOM 12322 C C . PHE D 1 54 ? 95.405 90.842 46.023 1.00 32.34 28 PHE D C 1
ATOM 12323 O O . PHE D 1 54 ? 95.473 89.788 46.675 1.00 30.13 28 PHE D O 1
ATOM 12331 N N . ALA D 1 55 ? 94.600 91.830 46.389 1.00 40.82 29 ALA D N 1
ATOM 12332 C CA . ALA D 1 55 ? 93.781 91.654 47.579 1.00 30.62 29 ALA D CA 1
ATOM 12333 C C . ALA D 1 55 ? 92.818 90.486 47.371 1.00 24.03 29 ALA D C 1
ATOM 12334 O O . ALA D 1 55 ? 92.239 90.311 46.292 1.00 26.67 29 ALA D O 1
ATOM 12336 N N . THR D 1 56 ? 92.692 89.655 48.396 1.00 25.54 30 THR D N 1
ATOM 12337 C CA . THR D 1 56 ? 91.760 88.540 48.401 1.00 36.08 30 THR D CA 1
ATOM 12338 C C . THR D 1 56 ? 90.863 88.668 49.622 1.00 33.39 30 THR D C 1
ATOM 12339 O O . THR D 1 56 ? 91.315 89.123 50.697 1.00 24.97 30 THR D O 1
ATOM 12343 N N . GLN D 1 57 ? 89.596 88.254 49.442 1.00 29.31 31 GLN D N 1
ATOM 12344 C CA . GLN D 1 57 ? 88.563 88.461 50.445 1.00 30.97 31 GLN D CA 1
ATOM 12345 C C . GLN D 1 57 ? 88.620 87.394 51.529 1.00 25.18 31 GLN D C 1
ATOM 12346 O O . GLN D 1 57 ? 88.717 86.200 51.244 1.00 24.93 31 GLN D O 1
ATOM 12352 N N . ARG D 1 58 ? 88.592 87.843 52.780 1.00 25.69 32 ARG D N 1
ATOM 12353 C CA . ARG D 1 58 ? 88.519 86.955 53.927 1.00 26.20 32 ARG D CA 1
ATOM 12354 C C . ARG D 1 58 ? 87.679 87.645 54.993 1.00 26.74 32 ARG D C 1
ATOM 12355 O O . ARG D 1 58 ? 87.284 88.799 54.843 1.00 31.79 32 ARG D O 1
ATOM 12363 N N . VAL D 1 59 ? 87.352 86.904 56.047 1.00 30.03 33 VAL D N 1
ATOM 12364 C CA . VAL D 1 59 ? 86.635 87.482 57.170 1.00 34.33 33 VAL D CA 1
ATOM 12365 C C . VAL D 1 59 ? 87.640 88.208 58.049 1.00 30.74 33 VAL D C 1
ATOM 12366 O O . VAL D 1 59 ? 88.588 87.608 58.577 1.00 39.09 33 VAL D O 1
ATOM 12370 N N . GLY D 1 60 ? 87.444 89.516 58.198 1.00 29.22 34 GLY D N 1
ATOM 12371 C CA . GLY D 1 60 ? 88.370 90.373 58.911 1.00 29.69 34 GLY D CA 1
ATOM 12372 C C . GLY D 1 60 ? 89.689 90.452 58.158 1.00 28.54 34 GLY D C 1
ATOM 12373 O O . GLY D 1 60 ? 89.768 90.229 56.952 1.00 36.87 34 GLY D O 1
ATOM 12374 N N . GLN D 1 61 ? 90.729 90.803 58.889 1.00 33.61 35 GLN D N 1
ATOM 12375 C CA . GLN D 1 61 ? 92.045 90.930 58.259 1.00 34.99 35 GLN D CA 1
ATOM 12376 C C . GLN D 1 61 ? 92.739 89.582 58.080 1.00 28.26 35 GLN D C 1
ATOM 12377 O O . GLN D 1 61 ? 93.412 89.384 57.068 1.00 35.63 35 GLN D O 1
ATOM 12383 N N . HIS D 1 62 ? 92.570 88.632 58.998 1.00 33.52 36 HIS D N 1
ATOM 12384 C CA . HIS D 1 62 ? 93.315 87.378 58.893 1.00 36.96 36 HIS D CA 1
ATOM 12385 C C . HIS D 1 62 ? 92.452 86.130 59.078 1.00 47.56 36 HIS D C 1
ATOM 12386 O O . HIS D 1 62 ? 92.995 85.043 59.300 1.00 46.41 36 HIS D O 1
ATOM 12393 N N . GLY D 1 63 ? 91.119 86.246 58.919 1.00 30.25 37 GLY D N 1
ATOM 12394 C CA . GLY D 1 63 ? 90.258 85.093 58.962 1.00 38.74 37 GLY D CA 1
ATOM 12395 C C . GLY D 1 63 ? 90.367 84.276 57.682 1.00 36.89 37 GLY D C 1
ATOM 12396 O O . GLY D 1 63 ? 91.161 84.596 56.781 1.00 27.29 37 GLY D O 1
ATOM 12397 N N . PRO D 1 64 ? 89.604 83.178 57.613 1.00 36.21 38 PRO D N 1
ATOM 12398 C CA . PRO D 1 64 ? 89.668 82.306 56.431 1.00 30.65 38 PRO D CA 1
ATOM 12399 C C . PRO D 1 64 ? 89.052 82.935 55.197 1.00 26.34 38 PRO D C 1
ATOM 12400 O O . PRO D 1 64 ? 88.160 83.790 55.271 1.00 26.77 38 PRO D O 1
ATOM 12404 N N . LEU D 1 65 ? 89.508 82.428 54.050 1.00 31.79 39 LEU D N 1
ATOM 12405 C CA . LEU D 1 65 ? 89.147 82.991 52.759 1.00 26.33 39 LEU D CA 1
ATOM 12406 C C . LEU D 1 65 ? 87.690 82.681 52.422 1.00 25.82 39 LEU D C 1
ATOM 12407 O O . LEU D 1 65 ? 87.143 81.615 52.746 1.00 26.76 39 LEU D O 1
ATOM 12412 N N . LEU D 1 66 ? 87.055 83.622 51.749 1.00 25.28 40 LEU D N 1
ATOM 12413 C CA . LEU D 1 66 ? 85.652 83.462 51.401 1.00 30.44 40 LEU D CA 1
ATOM 12414 C C . LEU D 1 66 ? 85.500 82.901 49.995 1.00 30.54 40 LEU D C 1
ATOM 12415 O O . LEU D 1 66 ? 86.166 83.350 49.056 1.00 24.71 40 LEU D O 1
ATOM 12420 N N . LEU D 1 67 ? 84.551 81.959 49.853 1.00 27.34 41 LEU D N 1
ATOM 12421 C CA . LEU D 1 67 ? 84.245 81.360 48.551 1.00 25.85 41 LEU D CA 1
ATOM 12422 C C . LEU D 1 67 ? 83.826 82.404 47.520 1.00 25.16 41 LEU D C 1
ATOM 12423 O O . LEU D 1 67 ? 83.940 82.164 46.316 1.00 25.88 41 LEU D O 1
ATOM 12428 N N . GLN D 1 68 ? 83.359 83.557 47.956 1.00 35.04 42 GLN D N 1
ATOM 12429 C CA . GLN D 1 68 ? 82.797 84.544 47.046 1.00 35.26 42 GLN D CA 1
ATOM 12430 C C . GLN D 1 68 ? 83.845 85.403 46.315 1.00 31.04 42 GLN D C 1
ATOM 12431 O O . GLN D 1 68 ? 83.460 86.320 45.578 1.00 29.09 42 GLN D O 1
ATOM 12437 N N . ASP D 1 69 ? 85.140 85.109 46.449 1.00 29.13 43 ASP D N 1
ATOM 12438 C CA . ASP D 1 69 ? 86.181 85.846 45.743 1.00 31.66 43 ASP D CA 1
ATOM 12439 C C . ASP D 1 69 ? 86.319 85.272 44.332 1.00 40.11 43 ASP D C 1
ATOM 12440 O O . ASP D 1 69 ? 87.157 84.417 44.036 1.00 26.91 43 ASP D O 1
ATOM 12445 N N . PHE D 1 70 ? 85.459 85.763 43.440 1.00 31.40 44 PHE D N 1
ATOM 12446 C CA . PHE D 1 70 ? 85.480 85.277 42.066 1.00 35.14 44 PHE D CA 1
ATOM 12447 C C . PHE D 1 70 ? 86.819 85.559 41.407 1.00 25.01 44 PHE D C 1
ATOM 12448 O O . PHE D 1 70 ? 87.287 84.764 40.607 1.00 22.99 44 PHE D O 1
ATOM 12456 N N . ASN D 1 71 ? 87.428 86.700 41.698 1.00 24.56 45 ASN D N 1
ATOM 12457 C CA . ASN D 1 71 ? 88.638 87.037 40.958 1.00 36.75 45 ASN D CA 1
ATOM 12458 C C . ASN D 1 71 ? 89.766 86.057 41.262 1.00 33.55 45 ASN D C 1
ATOM 12459 O O . ASN D 1 71 ? 90.504 85.659 40.346 1.00 29.10 45 ASN D O 1
ATOM 12464 N N . LEU D 1 72 ? 89.878 85.609 42.523 1.00 30.21 46 LEU D N 1
ATOM 12465 C CA . LEU D 1 72 ? 90.946 84.680 42.894 1.00 33.00 46 LEU D CA 1
ATOM 12466 C C . LEU D 1 72 ? 90.767 83.346 42.195 1.00 31.68 46 LEU D C 1
ATOM 12467 O O . LEU D 1 72 ? 91.681 82.836 41.530 1.00 27.77 46 LEU D O 1
ATOM 12472 N N . LEU D 1 73 ? 89.569 82.770 42.314 1.00 27.57 47 LEU D N 1
ATOM 12473 C CA . LEU D 1 73 ? 89.316 81.468 41.697 1.00 23.10 47 LEU D CA 1
ATOM 12474 C C . LEU D 1 73 ? 89.419 81.549 40.185 1.00 21.00 47 LEU D C 1
ATOM 12475 O O . LEU D 1 73 ? 89.898 80.600 39.521 1.00 21.93 47 LEU D O 1
ATOM 12480 N N . ASP D 1 74 ? 88.942 82.671 39.612 1.00 21.13 48 ASP D N 1
ATOM 12481 C CA . ASP D 1 74 ? 89.108 82.868 38.182 1.00 23.33 48 ASP D CA 1
ATOM 12482 C C . ASP D 1 74 ? 90.583 82.757 37.779 1.00 20.05 48 ASP D C 1
ATOM 12483 O O . ASP D 1 74 ? 90.930 82.088 36.797 1.00 19.28 48 ASP D O 1
ATOM 12488 N N . SER D 1 75 ? 91.466 83.440 38.504 1.00 24.05 49 SER D N 1
ATOM 12489 C CA . SER D 1 75 ? 92.876 83.377 38.133 1.00 31.59 49 SER D CA 1
ATOM 12490 C C . SER D 1 75 ? 93.439 81.980 38.375 1.00 19.52 49 SER D C 1
ATOM 12491 O O . SER D 1 75 ? 94.156 81.434 37.522 1.00 19.43 49 SER D O 1
ATOM 12494 N N . LEU D 1 76 ? 93.110 81.380 39.520 1.00 30.17 50 LEU D N 1
ATOM 12495 C CA . LEU D 1 76 ? 93.719 80.110 39.889 1.00 19.40 50 LEU D CA 1
ATOM 12496 C C . LEU D 1 76 ? 93.250 78.965 38.996 1.00 19.84 50 LEU D C 1
ATOM 12497 O O . LEU D 1 76 ? 94.064 78.161 38.530 1.00 18.02 50 LEU D O 1
ATOM 12502 N N . ALA D 1 77 ? 91.948 78.935 38.669 1.00 18.63 51 ALA D N 1
ATOM 12503 C CA . ALA D 1 77 ? 91.415 77.850 37.868 1.00 20.21 51 ALA D CA 1
ATOM 12504 C C . ALA D 1 77 ? 91.916 77.961 36.448 1.00 17.37 51 ALA D C 1
ATOM 12505 O O . ALA D 1 77 ? 92.116 76.947 35.783 1.00 21.80 51 ALA D O 1
ATOM 12507 N N . HIS D 1 78 ? 92.137 79.179 35.953 1.00 26.49 52 HIS D N 1
ATOM 12508 C CA . HIS D 1 78 ? 92.717 79.272 34.612 1.00 17.04 52 HIS D CA 1
ATOM 12509 C C . HIS D 1 78 ? 94.199 78.872 34.626 1.00 25.37 52 HIS D C 1
ATOM 12510 O O . HIS D 1 78 ? 94.703 78.286 33.660 1.00 16.11 52 HIS D O 1
ATOM 12517 N N . PHE D 1 79 ? 94.912 79.197 35.699 1.00 17.13 53 PHE D N 1
ATOM 12518 C CA . PHE D 1 79 ? 96.265 78.704 35.857 1.00 16.90 53 PHE D CA 1
ATOM 12519 C C . PHE D 1 79 ? 96.318 77.192 35.779 1.00 26.92 53 PHE D C 1
ATOM 12520 O O . PHE D 1 79 ? 97.171 76.626 35.101 1.00 18.26 53 PHE D O 1
ATOM 12528 N N . ASN D 1 80 ? 95.381 76.511 36.437 1.00 17.32 54 ASN D N 1
ATOM 12529 C CA . ASN D 1 80 ? 95.367 75.053 36.382 1.00 22.56 54 ASN D CA 1
ATOM 12530 C C . ASN D 1 80 ? 95.146 74.493 34.986 1.00 15.42 54 ASN D C 1
ATOM 12531 O O . ASN D 1 80 ? 95.374 73.305 34.785 1.00 18.78 54 ASN D O 1
ATOM 12536 N N . ARG D 1 81 ? 94.726 75.299 34.005 1.00 23.20 55 ARG D N 1
ATOM 12537 C CA . ARG D 1 81 ? 94.412 74.790 32.676 1.00 14.80 55 ARG D CA 1
ATOM 12538 C C . ARG D 1 81 ? 95.347 75.375 31.638 1.00 18.20 55 ARG D C 1
ATOM 12539 O O . ARG D 1 81 ? 95.096 75.261 30.456 1.00 15.60 55 ARG D O 1
ATOM 12547 N N . GLU D 1 82 ? 96.488 75.926 32.041 1.00 15.51 56 GLU D N 1
ATOM 12548 C CA . GLU D 1 82 ? 97.374 76.508 31.029 1.00 14.53 56 GLU D CA 1
ATOM 12549 C C . GLU D 1 82 ? 97.956 75.457 30.108 1.00 13.96 56 GLU D C 1
ATOM 12550 O O . GLU D 1 82 ? 98.228 75.717 28.930 1.00 14.20 56 GLU D O 1
ATOM 12556 N N . ARG D 1 83 ? 98.199 74.273 30.627 1.00 15.24 57 ARG D N 1
ATOM 12557 C CA . ARG D 1 83 ? 98.946 73.276 29.881 1.00 13.34 57 ARG D CA 1
ATOM 12558 C C . ARG D 1 83 ? 98.010 72.414 29.049 1.00 19.91 57 ARG D C 1
ATOM 12559 O O . ARG D 1 83 ? 96.900 72.081 29.478 1.00 22.99 57 ARG D O 1
ATOM 12567 N N . ILE D 1 84 ? 98.484 72.043 27.870 1.00 20.87 58 ILE D N 1
ATOM 12568 C CA . ILE D 1 84 ? 97.865 71.045 27.014 1.00 18.87 58 ILE D CA 1
ATOM 12569 C C . ILE D 1 84 ? 98.868 69.905 26.881 1.00 24.54 58 ILE D C 1
ATOM 12570 O O . ILE D 1 84 ? 100.043 70.063 27.259 1.00 14.87 58 ILE D O 1
ATOM 12575 N N . PRO D 1 85 ? 98.457 68.737 26.381 1.00 16.51 59 PRO D N 1
ATOM 12576 C CA . PRO D 1 85 ? 99.429 67.637 26.238 1.00 18.31 59 PRO D CA 1
ATOM 12577 C C . PRO D 1 85 ? 100.514 68.036 25.252 1.00 20.94 59 PRO D C 1
ATOM 12578 O O . PRO D 1 85 ? 100.229 68.725 24.278 1.00 19.58 59 PRO D O 1
ATOM 12582 N N . GLU D 1 86 ? 101.762 67.626 25.521 1.00 25.89 60 GLU D N 1
ATOM 12583 C CA . GLU D 1 86 ? 102.847 67.878 24.561 1.00 19.84 60 GLU D CA 1
ATOM 12584 C C . GLU D 1 86 ? 102.695 66.974 23.331 1.00 17.67 60 GLU D C 1
ATOM 12585 O O . GLU D 1 86 ? 102.137 65.886 23.397 1.00 15.80 60 GLU D O 1
ATOM 12591 N N . ARG D 1 87 ? 103.260 67.417 22.212 1.00 21.68 61 ARG D N 1
ATOM 12592 C CA . ARG D 1 87 ? 103.313 66.579 21.018 1.00 11.29 61 ARG D CA 1
ATOM 12593 C C . ARG D 1 87 ? 104.002 65.255 21.309 1.00 16.88 61 ARG D C 1
ATOM 12594 O O . ARG D 1 87 ? 104.977 65.182 22.063 1.00 15.73 61 ARG D O 1
ATOM 12602 N N . ASN D 1 88 ? 103.551 64.217 20.614 1.00 15.70 62 ASN D N 1
ATOM 12603 C CA . ASN D 1 88 ? 104.115 62.885 20.749 1.00 22.57 62 ASN D CA 1
ATOM 12604 C C . ASN D 1 88 ? 104.405 62.331 19.370 1.00 15.93 62 ASN D C 1
ATOM 12605 O O . ASN D 1 88 ? 103.497 61.820 18.715 1.00 17.11 62 ASN D O 1
ATOM 12610 N N . PRO D 1 89 ? 105.665 62.398 18.896 1.00 19.12 63 PRO D N 1
ATOM 12611 C CA . PRO D 1 89 ? 106.850 63.012 19.489 1.00 20.53 63 PRO D CA 1
ATOM 12612 C C . PRO D 1 89 ? 107.026 64.448 18.990 1.00 25.00 63 PRO D C 1
ATOM 12613 O O . PRO D 1 89 ? 106.054 65.078 18.578 1.00 13.72 63 PRO D O 1
ATOM 12617 N N . HIS D 1 90 ? 108.282 64.934 19.028 1.00 15.27 64 HIS D N 1
ATOM 12618 C CA . HIS D 1 90 ? 108.625 66.292 18.630 1.00 16.63 64 HIS D CA 1
ATOM 12619 C C . HIS D 1 90 ? 108.012 67.319 19.586 1.00 16.62 64 HIS D C 1
ATOM 12620 O O . HIS D 1 90 ? 107.546 68.353 19.152 1.00 13.88 64 HIS D O 1
ATOM 12627 N N . ALA D 1 91 ? 107.996 66.994 20.890 1.00 18.15 65 ALA D N 1
ATOM 12628 C CA . ALA D 1 91 ? 107.420 67.872 21.899 1.00 18.56 65 ALA D CA 1
ATOM 12629 C C . ALA D 1 91 ? 108.156 69.215 21.999 1.00 11.88 65 ALA D C 1
ATOM 12630 O O . ALA D 1 91 ? 107.514 70.250 22.202 1.00 12.04 65 ALA D O 1
ATOM 12632 N N . HIS D 1 92 ? 109.479 69.222 21.816 1.00 18.93 66 HIS D N 1
ATOM 12633 C CA . HIS D 1 92 ? 110.348 70.375 22.079 1.00 22.98 66 HIS D CA 1
ATOM 12634 C C . HIS D 1 92 ? 110.711 71.064 20.773 1.00 14.94 66 HIS D C 1
ATOM 12635 O O . HIS D 1 92 ? 111.190 70.415 19.831 1.00 19.25 66 HIS D O 1
ATOM 12642 N N . GLY D 1 93 ? 110.535 72.371 20.720 1.00 25.01 67 GLY D N 1
ATOM 12643 C CA . GLY D 1 93 ? 110.751 73.030 19.447 1.00 17.06 67 GLY D CA 1
ATOM 12644 C C . GLY D 1 93 ? 110.761 74.541 19.511 1.00 13.06 67 GLY D C 1
ATOM 12645 O O . GLY D 1 93 ? 110.745 75.146 20.577 1.00 20.75 67 GLY D O 1
ATOM 12646 N N . SER D 1 94 ? 110.862 75.127 18.321 1.00 17.05 68 SER D N 1
ATOM 12647 C CA . SER D 1 94 ? 110.992 76.543 18.070 1.00 13.65 68 SER D CA 1
ATOM 12648 C C . SER D 1 94 ? 110.345 76.857 16.731 1.00 15.33 68 SER D C 1
ATOM 12649 O O . SER D 1 94 ? 110.348 76.020 15.829 1.00 22.54 68 SER D O 1
ATOM 12652 N N . GLY D 1 95 ? 109.909 78.101 16.565 1.00 22.44 69 GLY D N 1
ATOM 12653 C CA . GLY D 1 95 ? 109.222 78.457 15.339 1.00 28.94 69 GLY D CA 1
ATOM 12654 C C . GLY D 1 95 ? 109.469 79.874 14.880 1.00 19.98 69 GLY D C 1
ATOM 12655 O O . GLY D 1 95 ? 109.805 80.756 15.666 1.00 23.93 69 GLY D O 1
ATOM 12656 N N . ALA D 1 96 ? 109.275 80.085 13.578 1.00 18.95 70 ALA D N 1
ATOM 12657 C CA . ALA D 1 96 ? 109.410 81.411 13.012 1.00 18.81 70 ALA D CA 1
ATOM 12658 C C . ALA D 1 96 ? 108.571 81.488 11.748 1.00 20.08 70 ALA D C 1
ATOM 12659 O O . ALA D 1 96 ? 108.329 80.475 11.094 1.00 22.52 70 ALA D O 1
ATOM 12661 N N . PHE D 1 97 ? 108.145 82.709 11.427 1.00 33.66 71 PHE D N 1
ATOM 12662 C CA . PHE D 1 97 ? 107.399 83.004 10.218 1.00 22.32 71 PHE D CA 1
ATOM 12663 C C . PHE D 1 97 ? 108.277 83.549 9.101 1.00 17.42 71 PHE D C 1
ATOM 12664 O O . PHE D 1 97 ? 109.323 84.151 9.352 1.00 25.62 71 PHE D O 1
ATOM 12672 N N . GLY D 1 98 ? 107.828 83.354 7.856 1.00 22.19 72 GLY D N 1
ATOM 12673 C CA . GLY D 1 98 ? 108.524 83.916 6.723 1.00 18.32 72 GLY D CA 1
ATOM 12674 C C . GLY D 1 98 ? 107.771 83.766 5.428 1.00 24.35 72 GLY D C 1
ATOM 12675 O O . GLY D 1 98 ? 106.550 83.635 5.420 1.00 19.06 72 GLY D O 1
ATOM 12676 N N . TYR D 1 99 ? 108.515 83.643 4.332 1.00 21.03 73 TYR D N 1
ATOM 12677 C CA . TYR D 1 99 ? 107.896 83.470 3.032 1.00 19.41 73 TYR D CA 1
ATOM 12678 C C . TYR D 1 99 ? 108.775 82.609 2.136 1.00 37.47 73 TYR D C 1
ATOM 12679 O O . TYR D 1 99 ? 109.990 82.466 2.342 1.00 26.77 73 TYR D O 1
ATOM 12688 N N . LEU D 1 100 ? 108.112 82.003 1.164 1.00 28.76 74 LEU D N 1
ATOM 12689 C CA . LEU D 1 100 ? 108.761 81.312 0.075 1.00 29.14 74 LEU D CA 1
ATOM 12690 C C . LEU D 1 100 ? 108.609 82.155 -1.177 1.00 25.21 74 LEU D C 1
ATOM 12691 O O . LEU D 1 100 ? 107.489 82.524 -1.531 1.00 23.34 74 LEU D O 1
ATOM 12696 N N . GLU D 1 101 ? 109.714 82.395 -1.880 1.00 21.34 75 GLU D N 1
ATOM 12697 C CA . GLU D 1 101 ? 109.665 83.066 -3.164 1.00 29.34 75 GLU D CA 1
ATOM 12698 C C . GLU D 1 101 ? 109.981 82.063 -4.267 1.00 34.67 75 GLU D C 1
ATOM 12699 O O . GLU D 1 101 ? 110.917 81.266 -4.137 1.00 34.83 75 GLU D O 1
ATOM 12705 N N . ILE D 1 102 ? 109.181 82.090 -5.328 1.00 25.98 76 ILE D N 1
ATOM 12706 C CA . ILE D 1 102 ? 109.426 81.265 -6.496 1.00 33.22 76 ILE D CA 1
ATOM 12707 C C . ILE D 1 102 ? 110.425 82.006 -7.372 1.00 33.39 76 ILE D C 1
ATOM 12708 O O . ILE D 1 102 ? 110.208 83.166 -7.743 1.00 49.01 76 ILE D O 1
ATOM 12713 N N . THR D 1 103 ? 111.518 81.343 -7.698 1.00 27.24 77 THR D N 1
ATOM 12714 C CA . THR D 1 103 ? 112.524 81.935 -8.556 1.00 38.85 77 THR D CA 1
ATOM 12715 C C . THR D 1 103 ? 112.690 81.195 -9.874 1.00 48.35 77 THR D C 1
ATOM 12716 O O . THR D 1 103 ? 113.430 81.671 -10.735 1.00 27.09 77 THR D O 1
ATOM 12720 N N . ASP D 1 104 ? 112.048 80.045 -10.046 1.00 53.94 78 ASP D N 1
ATOM 12721 C CA . ASP D 1 104 ? 112.179 79.255 -11.260 1.00 31.29 78 ASP D CA 1
ATOM 12722 C C . ASP D 1 104 ? 110.834 78.670 -11.651 1.00 37.01 78 ASP D C 1
ATOM 12723 O O . ASP D 1 104 ? 109.966 78.448 -10.800 1.00 37.56 78 ASP D O 1
ATOM 12728 N N . ASP D 1 105 ? 110.679 78.401 -12.940 1.00 30.53 79 ASP D N 1
ATOM 12729 C CA . ASP D 1 105 ? 109.415 77.899 -13.474 1.00 42.14 79 ASP D CA 1
ATOM 12730 C C . ASP D 1 105 ? 109.412 76.372 -13.438 1.00 39.10 79 ASP D C 1
ATOM 12731 O O . ASP D 1 105 ? 110.196 75.729 -14.141 1.00 27.17 79 ASP D O 1
ATOM 12736 N N . ILE D 1 106 ? 108.573 75.794 -12.583 1.00 34.13 80 ILE D N 1
ATOM 12737 C CA . ILE D 1 106 ? 108.363 74.357 -12.581 1.00 38.77 80 ILE D CA 1
ATOM 12738 C C . ILE D 1 106 ? 106.898 73.995 -12.873 1.00 37.88 80 ILE D C 1
ATOM 12739 O O . ILE D 1 106 ? 106.437 72.924 -12.490 1.00 38.80 80 ILE D O 1
ATOM 12744 N N . THR D 1 107 ? 106.152 74.866 -13.554 1.00 34.71 81 THR D N 1
ATOM 12745 C CA . THR D 1 107 ? 104.763 74.539 -13.850 1.00 39.54 81 THR D CA 1
ATOM 12746 C C . THR D 1 107 ? 104.680 73.328 -14.765 1.00 32.08 81 THR D C 1
ATOM 12747 O O . THR D 1 107 ? 103.612 72.730 -14.911 1.00 36.43 81 THR D O 1
ATOM 12751 N N . ASP D 1 108 ? 105.787 72.963 -15.406 1.00 30.82 82 ASP D N 1
ATOM 12752 C CA . ASP D 1 108 ? 105.820 71.720 -16.173 1.00 30.61 82 ASP D CA 1
ATOM 12753 C C . ASP D 1 108 ? 105.696 70.497 -15.257 1.00 27.17 82 ASP D C 1
ATOM 12754 O O . ASP D 1 108 ? 105.272 69.431 -15.713 1.00 30.67 82 ASP D O 1
ATOM 12759 N N . VAL D 1 109 ? 106.074 70.635 -13.990 1.00 30.18 83 VAL D N 1
ATOM 12760 C CA . VAL D 1 109 ? 106.017 69.548 -13.031 1.00 33.76 83 VAL D CA 1
ATOM 12761 C C . VAL D 1 109 ? 104.786 69.637 -12.137 1.00 28.41 83 VAL D C 1
ATOM 12762 O O . VAL D 1 109 ? 104.234 68.613 -11.746 1.00 30.64 83 VAL D O 1
ATOM 12766 N N . CYS D 1 110 ? 104.422 70.833 -11.704 1.00 38.46 84 CYS D N 1
ATOM 12767 C CA . CYS D 1 110 ? 103.422 70.980 -10.665 1.00 32.93 84 CYS D CA 1
ATOM 12768 C C . CYS D 1 110 ? 102.581 72.210 -10.956 1.00 31.67 84 CYS D C 1
ATOM 12769 O O . CYS D 1 110 ? 103.113 73.270 -11.292 1.00 36.24 84 CYS D O 1
ATOM 12772 N N . GLY D 1 111 ? 101.272 72.034 -10.882 1.00 28.17 85 GLY D N 1
ATOM 12773 C CA . GLY D 1 111 ? 100.314 73.074 -11.153 1.00 34.40 85 GLY D CA 1
ATOM 12774 C C . GLY D 1 111 ? 99.785 73.816 -9.948 1.00 23.69 85 GLY D C 1
ATOM 12775 O O . GLY D 1 111 ? 98.866 74.629 -10.108 1.00 28.51 85 GLY D O 1
ATOM 12776 N N . SER D 1 112 ? 100.306 73.557 -8.748 1.00 27.33 86 SER D N 1
ATOM 12777 C CA . SER D 1 112 ? 99.800 74.241 -7.562 1.00 34.91 86 SER D CA 1
ATOM 12778 C C . SER D 1 112 ? 99.923 75.758 -7.722 1.00 29.21 86 SER D C 1
ATOM 12779 O O . SER D 1 112 ? 100.864 76.267 -8.344 1.00 27.52 86 SER D O 1
ATOM 12782 N N . ALA D 1 113 ? 98.946 76.487 -7.165 1.00 27.49 87 ALA D N 1
ATOM 12783 C CA . ALA D 1 113 ? 98.949 77.941 -7.286 1.00 36.99 87 ALA D CA 1
ATOM 12784 C C . ALA D 1 113 ? 100.219 78.546 -6.691 1.00 24.13 87 ALA D C 1
ATOM 12785 O O . ALA D 1 113 ? 100.775 79.502 -7.239 1.00 23.82 87 ALA D O 1
ATOM 12787 N N . MET D 1 114 ? 100.709 77.990 -5.587 1.00 28.36 88 MET D N 1
ATOM 12788 C CA . MET D 1 114 ? 101.902 78.553 -4.967 1.00 39.26 88 MET D CA 1
ATOM 12789 C C . MET D 1 114 ? 103.133 78.547 -5.878 1.00 30.92 88 MET D C 1
ATOM 12790 O O . MET D 1 114 ? 104.121 79.211 -5.532 1.00 34.28 88 MET D O 1
ATOM 12795 N N . PHE D 1 115 ? 103.106 77.820 -7.010 1.00 28.77 89 PHE D N 1
ATOM 12796 C CA . PHE D 1 115 ? 104.236 77.793 -7.925 1.00 37.37 89 PHE D CA 1
ATOM 12797 C C . PHE D 1 115 ? 103.984 78.526 -9.238 1.00 34.99 89 PHE D C 1
ATOM 12798 O O . PHE D 1 115 ? 104.865 78.537 -10.100 1.00 34.86 89 PHE D O 1
ATOM 12806 N N . ASP D 1 116 ? 102.809 79.110 -9.440 1.00 26.58 90 ASP D N 1
ATOM 12807 C CA . ASP D 1 116 ? 102.393 79.428 -10.801 1.00 35.19 90 ASP D CA 1
ATOM 12808 C C . ASP D 1 116 ? 102.998 80.709 -11.372 1.00 46.07 90 ASP D C 1
ATOM 12809 O O . ASP D 1 116 ? 102.716 81.035 -12.534 1.00 54.59 90 ASP D O 1
ATOM 12814 N N . THR D 1 117 ? 103.797 81.451 -10.614 1.00 43.99 91 THR D N 1
ATOM 12815 C CA . THR D 1 117 ? 104.339 82.711 -11.123 1.00 47.90 91 THR D CA 1
ATOM 12816 C C . THR D 1 117 ? 105.698 82.963 -10.509 1.00 44.01 91 THR D C 1
ATOM 12817 O O . THR D 1 117 ? 105.810 83.042 -9.286 1.00 41.64 91 THR D O 1
ATOM 12821 N N . VAL D 1 118 ? 106.712 83.178 -11.342 1.00 42.75 92 VAL D N 1
ATOM 12822 C CA . VAL D 1 118 ? 108.025 83.489 -10.801 1.00 43.97 92 VAL D CA 1
ATOM 12823 C C . VAL D 1 118 ? 107.951 84.842 -10.118 1.00 48.36 92 VAL D C 1
ATOM 12824 O O . VAL D 1 118 ? 107.403 85.796 -10.668 1.00 39.72 92 VAL D O 1
ATOM 12828 N N . GLY D 1 119 ? 108.501 84.923 -8.928 1.00 35.30 93 GLY D N 1
ATOM 12829 C CA . GLY D 1 119 ? 108.424 86.098 -8.089 1.00 31.71 93 GLY D CA 1
ATOM 12830 C C . GLY D 1 119 ? 107.332 86.026 -7.046 1.00 36.88 93 GLY D C 1
ATOM 12831 O O . GLY D 1 119 ? 107.278 86.882 -6.151 1.00 40.05 93 GLY D O 1
ATOM 12832 N N . LYS D 1 120 ? 106.498 85.000 -7.105 1.00 26.31 94 LYS D N 1
ATOM 12833 C CA . LYS D 1 120 ? 105.355 84.907 -6.218 1.00 25.10 94 LYS D CA 1
ATOM 12834 C C . LYS D 1 120 ? 105.800 84.503 -4.835 1.00 32.10 94 LYS D C 1
ATOM 12835 O O . LYS D 1 120 ? 106.631 83.596 -4.676 1.00 27.90 94 LYS D O 1
ATOM 12841 N N . ARG D 1 121 ? 105.241 85.179 -3.833 1.00 32.50 95 ARG D N 1
ATOM 12842 C CA . ARG D 1 121 ? 105.553 84.916 -2.437 1.00 27.28 95 ARG D CA 1
ATOM 12843 C C . ARG D 1 121 ? 104.336 84.345 -1.745 1.00 41.84 95 ARG D C 1
ATOM 12844 O O . ARG D 1 121 ? 103.226 84.866 -1.887 1.00 33.75 95 ARG D O 1
ATOM 12852 N N . THR D 1 122 ? 104.558 83.281 -1.011 1.00 21.15 96 THR D N 1
ATOM 12853 C CA . THR D 1 122 ? 103.584 82.699 -0.116 1.00 23.22 96 THR D CA 1
ATOM 12854 C C . THR D 1 122 ? 104.150 82.783 1.292 1.00 19.75 96 THR D C 1
ATOM 12855 O O . THR D 1 122 ? 105.324 82.466 1.512 1.00 30.72 96 THR D O 1
ATOM 12859 N N . ARG D 1 123 ? 103.347 83.257 2.223 1.00 19.58 97 ARG D N 1
ATOM 12860 C CA . ARG D 1 123 ? 103.714 83.244 3.627 1.00 33.14 97 ARG D CA 1
ATOM 12861 C C . ARG D 1 123 ? 103.841 81.821 4.178 1.00 25.98 97 ARG D C 1
ATOM 12862 O O . ARG D 1 123 ? 103.147 80.876 3.749 1.00 27.89 97 ARG D O 1
ATOM 12870 N N . CYS D 1 124 ? 104.727 81.667 5.161 1.00 21.45 98 CYS D N 1
ATOM 12871 C CA . CYS D 1 124 ? 104.893 80.354 5.729 1.00 19.37 98 CYS D CA 1
ATOM 12872 C C . CYS D 1 124 ? 105.265 80.428 7.192 1.00 31.53 98 CYS D C 1
ATOM 12873 O O . CYS D 1 124 ? 105.717 81.462 7.687 1.00 29.24 98 CYS D O 1
ATOM 12876 N N . LEU D 1 125 ? 105.028 79.305 7.876 1.00 25.38 99 LEU D N 1
ATOM 12877 C CA . LEU D 1 125 ? 105.402 79.092 9.262 1.00 27.35 99 LEU D CA 1
ATOM 12878 C C . LEU D 1 125 ? 106.255 77.830 9.344 1.00 24.14 99 LEU D C 1
ATOM 12879 O O . LEU D 1 125 ? 105.929 76.811 8.723 1.00 19.91 99 LEU D O 1
ATOM 12884 N N . VAL D 1 126 ? 107.350 77.900 10.102 1.00 17.93 100 VAL D N 1
ATOM 12885 C CA . VAL D 1 126 ? 108.240 76.772 10.310 1.00 19.39 100 VAL D CA 1
ATOM 12886 C C . VAL D 1 126 ? 108.313 76.477 11.804 1.00 13.92 100 VAL D C 1
ATOM 12887 O O . VAL D 1 126 ? 108.440 77.401 12.624 1.00 17.69 100 VAL D O 1
ATOM 12891 N N . ARG D 1 127 ? 108.254 75.191 12.155 1.00 21.51 101 ARG D N 1
ATOM 12892 C CA . ARG D 1 127 ? 108.541 74.730 13.504 1.00 17.74 101 ARG D CA 1
ATOM 12893 C C . ARG D 1 127 ? 109.708 73.761 13.435 1.00 20.04 101 ARG D C 1
ATOM 12894 O O . ARG D 1 127 ? 109.650 72.763 12.697 1.00 14.10 101 ARG D O 1
ATOM 12902 N N . PHE D 1 128 ? 110.764 74.074 14.176 1.00 17.25 102 PHE D N 1
ATOM 12903 C CA . PHE D 1 128 ? 111.892 73.204 14.392 1.00 22.70 102 PHE D CA 1
ATOM 12904 C C . PHE D 1 128 ? 111.692 72.454 15.705 1.00 20.96 102 PHE D C 1
ATOM 12905 O O . PHE D 1 128 ? 111.150 72.997 16.670 1.00 28.01 102 PHE D O 1
ATOM 12913 N N . SER D 1 129 ? 112.195 71.235 15.766 1.00 14.91 103 SER D N 1
ATOM 12914 C CA . SER D 1 129 ? 112.049 70.442 16.980 1.00 16.14 103 SER D CA 1
ATOM 12915 C C . SER D 1 129 ? 113.101 69.350 17.017 1.00 18.44 103 SER D C 1
ATOM 12916 O O . SER D 1 129 ? 113.653 68.994 15.987 1.00 12.75 103 SER D O 1
ATOM 12919 N N . THR D 1 130 ? 113.311 68.782 18.221 1.00 12.58 104 THR D N 1
ATOM 12920 C CA . THR D 1 130 ? 113.911 67.454 18.373 1.00 26.27 104 THR D CA 1
ATOM 12921 C C . THR D 1 130 ? 112.820 66.380 18.288 1.00 22.46 104 THR D C 1
ATOM 12922 O O . THR D 1 130 ? 111.680 66.675 17.942 1.00 24.29 104 THR D O 1
ATOM 12926 N N . VAL D 1 131 ? 113.135 65.119 18.541 1.00 22.56 105 VAL D N 1
ATOM 12927 C CA . VAL D 1 131 ? 112.172 64.041 18.372 1.00 27.02 105 VAL D CA 1
ATOM 12928 C C . VAL D 1 131 ? 111.796 63.407 19.712 1.00 18.81 105 VAL D C 1
ATOM 12929 O O . VAL D 1 131 ? 110.628 63.406 20.112 1.00 15.06 105 VAL D O 1
ATOM 12933 N N . GLY D 1 132 ? 112.777 62.928 20.449 1.00 12.51 106 GLY D N 1
ATOM 12934 C CA . GLY D 1 132 ? 112.550 62.092 21.606 1.00 23.71 106 GLY D CA 1
ATOM 12935 C C . GLY D 1 132 ? 112.346 62.825 22.910 1.00 24.10 106 GLY D C 1
ATOM 12936 O O . GLY D 1 132 ? 111.587 62.358 23.770 1.00 30.29 106 GLY D O 1
ATOM 12937 N N . GLY D 1 133 ? 112.993 63.980 23.067 1.00 25.43 107 GLY D N 1
ATOM 12938 C CA . GLY D 1 133 ? 112.975 64.668 24.347 1.00 28.54 107 GLY D CA 1
ATOM 12939 C C . GLY D 1 133 ? 111.629 65.306 24.644 1.00 17.85 107 GLY D C 1
ATOM 12940 O O . GLY D 1 133 ? 110.871 65.658 23.747 1.00 19.06 107 GLY D O 1
ATOM 12941 N N . GLU D 1 134 ? 111.336 65.450 25.933 1.00 15.63 108 GLU D N 1
ATOM 12942 C CA . GLU D 1 134 ? 110.109 66.124 26.327 1.00 26.62 108 GLU D CA 1
ATOM 12943 C C . GLU D 1 134 ? 110.295 67.624 26.231 1.00 29.65 108 GLU D C 1
ATOM 12944 O O . GLU D 1 134 ? 111.371 68.110 25.896 1.00 25.39 108 GLU D O 1
ATOM 12950 N N . LYS D 1 135 ? 109.220 68.356 26.537 1.00 27.05 109 LYS D N 1
ATOM 12951 C CA . LYS D 1 135 ? 109.219 69.808 26.407 1.00 29.04 109 LYS D CA 1
ATOM 12952 C C . LYS D 1 135 ? 110.434 70.483 27.041 1.00 30.86 109 LYS D C 1
ATOM 12953 O O . LYS D 1 135 ? 110.976 71.440 26.490 1.00 45.23 109 LYS D O 1
ATOM 12959 N N . GLY D 1 136 ? 110.829 70.061 28.215 1.00 19.08 110 GLY D N 1
ATOM 12960 C CA . GLY D 1 136 ? 111.957 70.741 28.843 1.00 29.32 110 GLY D CA 1
ATOM 12961 C C . GLY D 1 136 ? 113.332 70.161 28.532 1.00 18.30 110 GLY D C 1
ATOM 12962 O O . GLY D 1 136 ? 114.297 70.471 29.247 1.00 25.48 110 GLY D O 1
ATOM 12963 N N . SER D 1 137 ? 113.449 69.288 27.520 1.00 13.73 111 SER D N 1
ATOM 12964 C CA . SER D 1 137 ? 114.725 68.688 27.194 1.00 21.53 111 SER D CA 1
ATOM 12965 C C . SER D 1 137 ? 115.602 69.728 26.505 1.00 29.82 111 SER D C 1
ATOM 12966 O O . SER D 1 137 ? 115.232 70.901 26.352 1.00 29.01 111 SER D O 1
ATOM 12969 N N . ALA D 1 138 ? 116.818 69.322 26.178 1.00 32.26 112 ALA D N 1
ATOM 12970 C CA . ALA D 1 138 ? 117.827 70.245 25.676 1.00 14.70 112 ALA D CA 1
ATOM 12971 C C . ALA D 1 138 ? 117.797 70.360 24.156 1.00 16.38 112 ALA D C 1
ATOM 12972 O O . ALA D 1 138 ? 117.637 69.371 23.429 1.00 24.97 112 ALA D O 1
ATOM 12974 N N . ASP D 1 139 ? 117.965 71.580 23.676 1.00 20.01 113 ASP D N 1
ATOM 12975 C CA . ASP D 1 139 ? 118.084 71.840 22.244 1.00 25.24 113 ASP D CA 1
ATOM 12976 C C . ASP D 1 139 ? 119.217 71.023 21.604 1.00 26.18 113 ASP D C 1
ATOM 12977 O O . ASP D 1 139 ? 119.153 70.687 20.424 1.00 27.85 113 ASP D O 1
ATOM 12982 N N . THR D 1 140 ? 120.287 70.745 22.333 1.00 18.29 114 THR D N 1
ATOM 12983 C CA . THR D 1 140 ? 121.464 70.146 21.705 1.00 24.95 114 THR D CA 1
ATOM 12984 C C . THR D 1 140 ? 121.518 68.626 21.875 1.00 18.54 114 THR D C 1
ATOM 12985 O O . THR D 1 140 ? 122.564 68.009 21.626 1.00 19.99 114 THR D O 1
ATOM 12989 N N . ALA D 1 141 ? 120.415 67.999 22.244 1.00 24.07 115 ALA D N 1
ATOM 12990 C CA . ALA D 1 141 ? 120.379 66.551 22.289 1.00 16.89 115 ALA D CA 1
ATOM 12991 C C . ALA D 1 141 ? 120.716 65.934 20.932 1.00 15.03 115 ALA D C 1
ATOM 12992 O O . ALA D 1 141 ? 120.413 66.492 19.873 1.00 31.56 115 ALA D O 1
ATOM 12994 N N . ARG D 1 142 ? 121.284 64.733 20.961 1.00 15.01 116 ARG D N 1
ATOM 12995 C CA . ARG D 1 142 ? 121.444 63.967 19.723 1.00 23.88 116 ARG D CA 1
ATOM 12996 C C . ARG D 1 142 ? 120.088 63.401 19.273 1.00 24.94 116 ARG D C 1
ATOM 12997 O O . ARG D 1 142 ? 119.407 62.702 20.025 1.00 20.05 116 ARG D O 1
ATOM 13005 N N . ASP D 1 143 ? 119.704 63.694 18.031 1.00 14.32 117 ASP D N 1
ATOM 13006 C CA . ASP D 1 143 ? 118.378 63.375 17.554 1.00 14.86 117 ASP D CA 1
ATOM 13007 C C . ASP D 1 143 ? 118.316 63.827 16.103 1.00 26.21 117 ASP D C 1
ATOM 13008 O O . ASP D 1 143 ? 119.117 64.674 15.681 1.00 22.99 117 ASP D O 1
ATOM 13013 N N . PRO D 1 144 ? 117.396 63.282 15.317 1.00 20.25 118 PRO D N 1
ATOM 13014 C CA . PRO D 1 144 ? 116.922 64.007 14.135 1.00 19.76 118 PRO D CA 1
ATOM 13015 C C . PRO D 1 144 ? 116.270 65.309 14.565 1.00 23.69 118 PRO D C 1
ATOM 13016 O O . PRO D 1 144 ? 115.870 65.477 15.720 1.00 21.22 118 PRO D O 1
ATOM 13020 N N . ARG D 1 145 ? 116.187 66.258 13.640 1.00 24.76 119 ARG D N 1
ATOM 13021 C CA . ARG D 1 145 ? 115.465 67.508 13.899 1.00 21.44 119 ARG D CA 1
ATOM 13022 C C . ARG D 1 145 ? 114.241 67.561 12.988 1.00 17.10 119 ARG D C 1
ATOM 13023 O O . ARG D 1 145 ? 114.338 67.274 11.790 1.00 14.13 119 ARG D O 1
ATOM 13031 N N . GLY D 1 146 ? 113.097 67.901 13.557 1.00 20.72 120 GLY D N 1
ATOM 13032 C CA . GLY D 1 146 ? 111.964 68.256 12.736 1.00 18.52 120 GLY D CA 1
ATOM 13033 C C . GLY D 1 146 ? 112.148 69.637 12.119 1.00 15.95 120 GLY D C 1
ATOM 13034 O O . GLY D 1 146 ? 112.717 70.566 12.719 1.00 19.57 120 GLY D O 1
ATOM 13035 N N . PHE D 1 147 ? 111.617 69.783 10.898 1.00 13.09 121 PHE D N 1
ATOM 13036 C CA . PHE D 1 147 ? 111.759 71.015 10.089 1.00 15.40 121 PHE D CA 1
ATOM 13037 C C . PHE D 1 147 ? 110.465 71.102 9.272 1.00 16.31 121 PHE D C 1
ATOM 13038 O O . PHE D 1 147 ? 110.437 70.878 8.072 1.00 24.35 121 PHE D O 1
ATOM 13046 N N . ALA D 1 148 ? 109.357 71.383 9.963 1.00 19.85 122 ALA D N 1
ATOM 13047 C CA . ALA D 1 148 ? 108.017 71.376 9.351 1.00 16.80 122 ALA D CA 1
ATOM 13048 C C . ALA D 1 148 ? 107.583 72.754 8.872 1.00 20.09 122 ALA D C 1
ATOM 13049 O O . ALA D 1 148 ? 107.738 73.761 9.574 1.00 24.87 122 ALA D O 1
ATOM 13051 N N . ILE D 1 149 ? 107.022 72.792 7.672 1.00 24.90 123 ILE D N 1
ATOM 13052 C CA . ILE D 1 149 ? 106.682 74.042 7.016 1.00 20.12 123 ILE D CA 1
ATOM 13053 C C . ILE D 1 149 ? 105.202 74.063 6.659 1.00 18.41 123 ILE D C 1
ATOM 13054 O O . ILE D 1 149 ? 104.699 73.183 5.959 1.00 25.52 123 ILE D O 1
ATOM 13059 N N . LYS D 1 150 ? 104.515 75.082 7.133 1.00 19.37 124 LYS D N 1
ATOM 13060 C CA . LYS D 1 150 ? 103.129 75.365 6.758 1.00 17.64 124 LYS D CA 1
ATOM 13061 C C . LYS D 1 150 ? 103.127 76.560 5.806 1.00 15.38 124 LYS D C 1
ATOM 13062 O O . LYS D 1 150 ? 103.668 77.629 6.128 1.00 25.90 124 LYS D O 1
ATOM 13068 N N . PHE D 1 151 ? 102.567 76.355 4.620 1.00 21.31 125 PHE D N 1
ATOM 13069 C CA . PHE D 1 151 ? 102.412 77.394 3.613 1.00 18.37 125 PHE D CA 1
ATOM 13070 C C . PHE D 1 151 ? 100.949 77.826 3.552 1.00 16.79 125 PHE D C 1
ATOM 13071 O O . PHE D 1 151 ? 100.061 76.972 3.461 1.00 26.00 125 PHE D O 1
ATOM 13079 N N . TYR D 1 152 ? 100.700 79.129 3.621 1.00 36.66 126 TYR D N 1
ATOM 13080 C CA . TYR D 1 152 ? 99.332 79.642 3.582 1.00 30.77 126 TYR D CA 1
ATOM 13081 C C . TYR D 1 152 ? 98.978 80.090 2.166 1.00 28.23 126 TYR D C 1
ATOM 13082 O O . TYR D 1 152 ? 99.141 81.251 1.819 1.00 26.17 126 TYR D O 1
ATOM 13091 N N . SER D 1 153 ? 98.480 79.177 1.346 1.00 31.43 127 SER D N 1
ATOM 13092 C CA . SER D 1 153 ? 98.244 79.525 -0.044 1.00 21.58 127 SER D CA 1
ATOM 13093 C C . SER D 1 153 ? 96.765 79.822 -0.342 1.00 29.67 127 SER D C 1
ATOM 13094 O O . SER D 1 153 ? 95.839 79.567 0.450 1.00 21.23 127 SER D O 1
ATOM 13097 N N . GLU D 1 154 ? 96.572 80.303 -1.563 1.00 30.08 128 GLU D N 1
ATOM 13098 C CA . GLU D 1 154 ? 95.279 80.673 -2.086 1.00 37.56 128 GLU D CA 1
ATOM 13099 C C . GLU D 1 154 ? 94.391 79.469 -2.326 1.00 38.34 128 GLU D C 1
ATOM 13100 O O . GLU D 1 154 ? 93.179 79.639 -2.485 1.00 25.42 128 GLU D O 1
ATOM 13106 N N . GLU D 1 155 ? 94.981 78.267 -2.410 1.00 29.91 129 GLU D N 1
ATOM 13107 C CA . GLU D 1 155 ? 94.256 77.017 -2.574 1.00 19.87 129 GLU D CA 1
ATOM 13108 C C . GLU D 1 155 ? 94.208 76.192 -1.284 1.00 18.80 129 GLU D C 1
ATOM 13109 O O . GLU D 1 155 ? 93.984 74.978 -1.341 1.00 29.72 129 GLU D O 1
ATOM 13115 N N . GLY D 1 156 ? 94.508 76.800 -0.142 1.00 25.27 130 GLY D N 1
ATOM 13116 C CA . GLY D 1 156 ? 94.494 76.107 1.129 1.00 21.09 130 GLY D CA 1
ATOM 13117 C C . GLY D 1 156 ? 95.877 76.058 1.741 1.00 19.72 130 GLY D C 1
ATOM 13118 O O . GLY D 1 156 ? 96.875 76.390 1.112 1.00 16.69 130 GLY D O 1
ATOM 13119 N N . ASN D 1 157 ? 95.896 75.651 2.999 1.00 16.67 131 ASN D N 1
ATOM 13120 C CA . ASN D 1 157 ? 97.170 75.484 3.697 1.00 31.23 131 ASN D CA 1
ATOM 13121 C C . ASN D 1 157 ? 97.815 74.137 3.360 1.00 28.50 131 ASN D C 1
ATOM 13122 O O . ASN D 1 157 ? 97.238 73.075 3.582 1.00 25.89 131 ASN D O 1
ATOM 13127 N N . VAL D 1 158 ? 99.024 74.153 2.835 1.00 27.82 132 VAL D N 1
ATOM 13128 C CA . VAL D 1 158 ? 99.757 72.928 2.545 1.00 27.08 132 VAL D CA 1
ATOM 13129 C C . VAL D 1 158 ? 100.973 72.813 3.459 1.00 19.89 132 VAL D C 1
ATOM 13130 O O . VAL D 1 158 ? 101.787 73.738 3.542 1.00 22.19 132 VAL D O 1
ATOM 13134 N N . ASP D 1 159 ? 101.120 71.659 4.107 1.00 22.16 133 ASP D N 1
ATOM 13135 C CA . ASP D 1 159 ? 102.193 71.427 5.068 1.00 13.55 133 ASP D CA 1
ATOM 13136 C C . ASP D 1 159 ? 103.204 70.442 4.480 1.00 24.29 133 ASP D C 1
ATOM 13137 O O . ASP D 1 159 ? 102.818 69.406 3.927 1.00 20.30 133 ASP D O 1
ATOM 13142 N N . TRP D 1 160 ? 104.487 70.767 4.609 1.00 18.59 134 TRP D N 1
ATOM 13143 C CA . TRP D 1 160 ? 105.579 69.878 4.280 1.00 13.85 134 TRP D CA 1
ATOM 13144 C C . TRP D 1 160 ? 106.203 69.481 5.614 1.00 13.18 134 TRP D C 1
ATOM 13145 O O . TRP D 1 160 ? 106.945 70.294 6.214 1.00 15.78 134 TRP D O 1
ATOM 13156 N N . VAL D 1 161 ? 105.904 68.270 6.090 1.00 12.69 135 VAL D N 1
ATOM 13157 C CA . VAL D 1 161 ? 106.253 67.883 7.455 1.00 17.48 135 VAL D CA 1
ATOM 13158 C C . VAL D 1 161 ? 107.531 67.055 7.325 1.00 23.80 135 VAL D C 1
ATOM 13159 O O . VAL D 1 161 ? 107.508 65.824 7.166 1.00 20.36 135 VAL D O 1
ATOM 13163 N N . ASN D 1 162 ? 108.662 67.731 7.404 1.00 21.10 136 ASN D N 1
ATOM 13164 C CA . ASN D 1 162 ? 109.955 67.168 7.031 1.00 13.67 136 ASN D CA 1
ATOM 13165 C C . ASN D 1 162 ? 110.804 67.062 8.271 1.00 17.16 136 ASN D C 1
ATOM 13166 O O . ASN D 1 162 ? 110.529 67.727 9.269 1.00 14.06 136 ASN D O 1
ATOM 13171 N N . ASN D 1 163 ? 111.829 66.200 8.185 1.00 24.93 137 ASN D N 1
ATOM 13172 C CA . ASN D 1 163 ? 112.953 66.150 9.117 1.00 27.14 137 ASN D CA 1
ATOM 13173 C C . ASN D 1 163 ? 114.191 66.716 8.422 1.00 24.37 137 ASN D C 1
ATOM 13174 O O . ASN D 1 163 ? 114.168 67.025 7.235 1.00 22.04 137 ASN D O 1
ATOM 13179 N N . ASN D 1 164 ? 115.288 66.807 9.157 1.00 21.09 138 ASN D N 1
ATOM 13180 C CA . ASN D 1 164 ? 116.547 67.308 8.618 1.00 27.17 138 ASN D CA 1
ATOM 13181 C C . ASN D 1 164 ? 117.403 66.198 8.041 1.00 29.27 138 ASN D C 1
ATOM 13182 O O . ASN D 1 164 ? 118.622 66.344 7.924 1.00 22.34 138 ASN D O 1
ATOM 13187 N N . THR D 1 165 ? 116.796 65.073 7.730 1.00 26.45 139 THR D N 1
ATOM 13188 C CA . THR D 1 165 ? 117.437 63.944 7.097 1.00 32.25 139 THR D CA 1
ATOM 13189 C C . THR D 1 165 ? 116.509 63.446 6.011 1.00 19.97 139 THR D C 1
ATOM 13190 O O . THR D 1 165 ? 115.272 63.516 6.152 1.00 16.20 139 THR D O 1
ATOM 13194 N N . PRO D 1 166 ? 117.078 62.911 4.933 1.00 17.73 140 PRO D N 1
ATOM 13195 C CA . PRO D 1 166 ? 116.280 62.392 3.819 1.00 24.35 140 PRO D CA 1
ATOM 13196 C C . PRO D 1 166 ? 115.774 60.979 4.005 1.00 18.06 140 PRO D C 1
ATOM 13197 O O . PRO D 1 166 ? 115.088 60.461 3.115 1.00 24.41 140 PRO D O 1
ATOM 13201 N N . VAL D 1 167 ? 116.062 60.347 5.134 1.00 20.42 141 VAL D N 1
ATOM 13202 C CA . VAL D 1 167 ? 115.584 59.000 5.356 1.00 16.45 141 VAL D CA 1
ATOM 13203 C C . VAL D 1 167 ? 115.044 58.910 6.774 1.00 18.13 141 VAL D C 1
ATOM 13204 O O . VAL D 1 167 ? 114.938 59.913 7.488 1.00 25.06 141 VAL D O 1
ATOM 13208 N N . PHE D 1 168 ? 114.715 57.699 7.202 1.00 19.62 142 PHE D N 1
ATOM 13209 C CA . PHE D 1 168 ? 114.174 57.484 8.526 1.00 22.44 142 PHE D CA 1
ATOM 13210 C C . PHE D 1 168 ? 114.450 56.051 8.949 1.00 13.04 142 PHE D C 1
ATOM 13211 O O . PHE D 1 168 ? 114.909 55.218 8.177 1.00 18.23 142 PHE D O 1
ATOM 13219 N N . PHE D 1 169 ? 114.091 55.762 10.194 1.00 12.70 143 PHE D N 1
ATOM 13220 C CA . PHE D 1 169 ? 114.445 54.496 10.777 1.00 16.24 143 PHE D CA 1
ATOM 13221 C C . PHE D 1 169 ? 113.581 53.351 10.284 1.00 25.66 143 PHE D C 1
ATOM 13222 O O . PHE D 1 169 ? 113.979 52.196 10.449 1.00 25.33 143 PHE D O 1
ATOM 13230 N N . ILE D 1 170 ? 112.382 53.619 9.737 1.00 21.93 144 ILE D N 1
ATOM 13231 C CA . ILE D 1 170 ? 111.439 52.546 9.446 1.00 20.00 144 ILE D CA 1
ATOM 13232 C C . ILE D 1 170 ? 110.798 52.686 8.081 1.00 13.19 144 ILE D C 1
ATOM 13233 O O . ILE D 1 170 ? 110.796 53.751 7.468 1.00 21.69 144 ILE D O 1
ATOM 13238 N N . ARG D 1 171 ? 110.331 51.546 7.568 1.00 23.73 145 ARG D N 1
ATOM 13239 C CA . ARG D 1 171 ? 109.476 51.536 6.391 1.00 18.57 145 ARG D CA 1
ATOM 13240 C C . ARG D 1 171 ? 108.191 50.753 6.619 1.00 13.28 145 ARG D C 1
ATOM 13241 O O . ARG D 1 171 ? 107.452 50.563 5.654 1.00 13.53 145 ARG D O 1
ATOM 13249 N N . ASP D 1 172 ? 107.923 50.289 7.857 1.00 13.27 146 ASP D N 1
ATOM 13250 C CA . ASP D 1 172 ? 106.620 49.724 8.276 1.00 29.10 146 ASP D CA 1
ATOM 13251 C C . ASP D 1 172 ? 105.969 50.638 9.293 1.00 32.08 146 ASP D C 1
ATOM 13252 O O . ASP D 1 172 ? 106.539 50.832 10.374 1.00 19.86 146 ASP D O 1
ATOM 13257 N N . PRO D 1 173 ? 104.784 51.194 9.029 1.00 16.42 147 PRO D N 1
ATOM 13258 C CA . PRO D 1 173 ? 104.215 52.155 9.986 1.00 11.56 147 PRO D CA 1
ATOM 13259 C C . PRO D 1 173 ? 103.827 51.549 11.325 1.00 11.46 147 PRO D C 1
ATOM 13260 O O . PRO D 1 173 ? 103.836 52.262 12.347 1.00 17.02 147 PRO D O 1
ATOM 13264 N N . SER D 1 174 ? 103.517 50.269 11.362 1.00 12.02 148 SER D N 1
ATOM 13265 C CA . SER D 1 174 ? 103.149 49.655 12.632 1.00 20.67 148 SER D CA 1
ATOM 13266 C C . SER D 1 174 ? 104.297 49.684 13.629 1.00 16.22 148 SER D C 1
ATOM 13267 O O . SER D 1 174 ? 104.079 49.575 14.846 1.00 13.15 148 SER D O 1
ATOM 13270 N N . LYS D 1 175 ? 105.537 49.795 13.123 1.00 16.04 149 LYS D N 1
ATOM 13271 C CA . LYS D 1 175 ? 106.689 49.845 14.019 1.00 13.08 149 LYS D CA 1
ATOM 13272 C C . LYS D 1 175 ? 106.908 51.175 14.690 1.00 11.49 149 LYS D C 1
ATOM 13273 O O . LYS D 1 175 ? 107.754 51.228 15.594 1.00 17.49 149 LYS D O 1
ATOM 13279 N N . PHE D 1 176 ? 106.174 52.232 14.310 1.00 12.09 150 PHE D N 1
ATOM 13280 C CA . PHE D 1 176 ? 106.467 53.550 14.863 1.00 13.19 150 PHE D CA 1
ATOM 13281 C C . PHE D 1 176 ? 106.251 53.632 16.363 1.00 10.98 150 PHE D C 1
ATOM 13282 O O . PHE D 1 176 ? 107.129 54.170 17.064 1.00 12.81 150 PHE D O 1
ATOM 13290 N N . PRO D 1 177 ? 105.149 53.151 16.936 1.00 14.20 151 PRO D N 1
ATOM 13291 C CA . PRO D 1 177 ? 105.017 53.269 18.411 1.00 15.19 151 PRO D CA 1
ATOM 13292 C C . PRO D 1 177 ? 106.119 52.514 19.150 1.00 13.33 151 PRO D C 1
ATOM 13293 O O . PRO D 1 177 ? 106.519 52.898 20.252 1.00 14.40 151 PRO D O 1
ATOM 13297 N N . HIS D 1 178 ? 106.503 51.364 18.603 1.00 11.39 152 HIS D N 1
ATOM 13298 C CA . HIS D 1 178 ? 107.541 50.558 19.202 1.00 16.06 152 HIS D CA 1
ATOM 13299 C C . HIS D 1 178 ? 108.841 51.323 19.158 1.00 13.30 152 HIS D C 1
ATOM 13300 O O . HIS D 1 178 ? 109.478 51.547 20.187 1.00 13.34 152 HIS D O 1
ATOM 13307 N N . PHE D 1 179 ? 109.201 51.796 17.972 1.00 11.61 153 PHE D N 1
ATOM 13308 C CA . PHE D 1 179 ? 110.460 52.527 17.814 1.00 15.06 153 PHE D CA 1
ATOM 13309 C C . PHE D 1 179 ? 110.531 53.764 18.716 1.00 15.08 153 PHE D C 1
ATOM 13310 O O . PHE D 1 179 ? 111.484 53.952 19.497 1.00 16.60 153 PHE D O 1
ATOM 13318 N N . ILE D 1 180 ? 109.512 54.620 18.630 1.00 15.56 154 ILE D N 1
ATOM 13319 C CA . ILE D 1 180 ? 109.488 55.810 19.450 1.00 11.16 154 ILE D CA 1
ATOM 13320 C C . ILE D 1 180 ? 109.537 55.454 20.927 1.00 11.36 154 ILE D C 1
ATOM 13321 O O . ILE D 1 180 ? 110.142 56.181 21.726 1.00 22.39 154 ILE D O 1
ATOM 13326 N N . HIS D 1 181 ? 108.848 54.379 21.344 1.00 16.44 155 HIS D N 1
ATOM 13327 C CA . HIS D 1 181 ? 108.951 54.010 22.759 1.00 20.50 155 HIS D CA 1
ATOM 13328 C C . HIS D 1 181 ? 110.421 53.720 23.124 1.00 13.52 155 HIS D C 1
ATOM 13329 O O . HIS D 1 181 ? 110.856 54.024 24.245 1.00 13.17 155 HIS D O 1
ATOM 13336 N N . THR D 1 182 ? 111.162 53.047 22.241 1.00 14.18 156 THR D N 1
ATOM 13337 C CA . THR D 1 182 ? 112.518 52.656 22.630 1.00 22.31 156 THR D CA 1
ATOM 13338 C C . THR D 1 182 ? 113.471 53.829 22.608 1.00 25.69 156 THR D C 1
ATOM 13339 O O . THR D 1 182 ? 114.545 53.751 23.225 1.00 25.93 156 THR D O 1
ATOM 13343 N N . GLN D 1 183 ? 113.066 54.911 21.957 1.00 20.90 157 GLN D N 1
ATOM 13344 C CA . GLN D 1 183 ? 113.863 56.158 21.903 1.00 25.22 157 GLN D CA 1
ATOM 13345 C C . GLN D 1 183 ? 113.542 57.008 23.138 1.00 20.00 157 GLN D C 1
ATOM 13346 O O . GLN D 1 183 ? 114.261 57.936 23.408 1.00 19.38 157 GLN D O 1
ATOM 13352 N N . LYS D 1 184 ? 112.495 56.652 23.870 1.00 16.41 158 LYS D N 1
ATOM 13353 C CA . LYS D 1 184 ? 112.068 57.480 25.018 1.00 20.90 158 LYS D CA 1
ATOM 13354 C C . LYS D 1 184 ? 112.441 56.820 26.347 1.00 25.90 158 LYS D C 1
ATOM 13355 O O . LYS D 1 184 ? 113.471 56.199 26.400 1.00 25.66 158 LYS D O 1
ATOM 13361 N N . ARG D 1 185 ? 111.607 56.982 27.368 1.00 13.15 159 ARG D N 1
ATOM 13362 C CA . ARG D 1 185 ? 111.899 56.460 28.723 1.00 15.31 159 ARG D CA 1
ATOM 13363 C C . ARG D 1 185 ? 111.397 55.027 28.963 1.00 23.40 159 ARG D C 1
ATOM 13364 O O . ARG D 1 185 ? 110.385 54.646 28.411 1.00 24.01 159 ARG D O 1
ATOM 13372 N N . ASN D 1 186 ? 112.148 54.273 29.762 1.00 22.43 160 ASN D N 1
ATOM 13373 C CA . ASN D 1 186 ? 111.774 52.949 30.189 1.00 27.64 160 ASN D CA 1
ATOM 13374 C C . ASN D 1 186 ? 110.506 53.015 31.027 1.00 17.15 160 ASN D C 1
ATOM 13375 O O . ASN D 1 186 ? 110.443 53.817 31.966 1.00 24.17 160 ASN D O 1
ATOM 13380 N N . PRO D 1 187 ? 109.526 52.142 30.771 1.00 24.48 161 PRO D N 1
ATOM 13381 C CA . PRO D 1 187 ? 108.225 52.293 31.432 1.00 20.92 161 PRO D CA 1
ATOM 13382 C C . PRO D 1 187 ? 108.247 52.048 32.915 1.00 22.38 161 PRO D C 1
ATOM 13383 O O . PRO D 1 187 ? 107.351 52.528 33.598 1.00 17.66 161 PRO D O 1
ATOM 13387 N N . GLU D 1 188 ? 109.230 51.316 33.448 1.00 18.59 162 GLU D N 1
ATOM 13388 C CA . GLU D 1 188 ? 109.416 51.141 34.881 1.00 18.48 162 GLU D CA 1
ATOM 13389 C C . GLU D 1 188 ? 110.332 52.204 35.504 1.00 22.55 162 GLU D C 1
ATOM 13390 O O . GLU D 1 188 ? 109.988 52.805 36.521 1.00 17.75 162 GLU D O 1
ATOM 13396 N N . THR D 1 189 ? 111.526 52.425 34.937 1.00 19.81 163 THR D N 1
ATOM 13397 C CA . THR D 1 189 ? 112.513 53.283 35.593 1.00 16.97 163 THR D CA 1
ATOM 13398 C C . THR D 1 189 ? 112.405 54.763 35.217 1.00 28.69 163 THR D C 1
ATOM 13399 O O . THR D 1 189 ? 113.013 55.618 35.884 1.00 27.07 163 THR D O 1
ATOM 13403 N N . ASN D 1 190 ? 111.670 55.072 34.161 1.00 18.75 164 ASN D N 1
ATOM 13404 C CA . ASN D 1 190 ? 111.503 56.422 33.653 1.00 26.54 164 ASN D CA 1
ATOM 13405 C C . ASN D 1 190 ? 112.823 57.044 33.214 1.00 27.03 164 ASN D C 1
ATOM 13406 O O . ASN D 1 190 ? 112.986 58.263 33.278 1.00 27.46 164 ASN D O 1
ATOM 13411 N N . MET D 1 191 ? 113.753 56.216 32.734 1.00 26.88 165 MET D N 1
ATOM 13412 C CA . MET D 1 191 ? 115.043 56.666 32.218 1.00 26.53 165 MET D CA 1
ATOM 13413 C C . MET D 1 191 ? 115.240 56.215 30.786 1.00 22.82 165 MET D C 1
ATOM 13414 O O . MET D 1 191 ? 114.677 55.196 30.355 1.00 17.99 165 MET D O 1
ATOM 13419 N N . LYS D 1 192 ? 115.992 57.025 30.027 1.00 20.60 166 LYS D N 1
ATOM 13420 C CA . LYS D 1 192 ? 116.478 56.569 28.730 1.00 26.81 166 LYS D CA 1
ATOM 13421 C C . LYS D 1 192 ? 117.194 55.249 28.950 1.00 21.76 166 LYS D C 1
ATOM 13422 O O . LYS D 1 192 ? 117.749 55.008 30.012 1.00 18.21 166 LYS D O 1
ATOM 13428 N N . ASP D 1 193 ? 117.161 54.367 27.966 1.00 26.33 167 ASP D N 1
ATOM 13429 C CA . ASP D 1 193 ? 117.604 52.996 28.192 1.00 29.33 167 ASP D CA 1
ATOM 13430 C C . ASP D 1 193 ? 118.249 52.524 26.901 1.00 27.49 167 ASP D C 1
ATOM 13431 O O . ASP D 1 193 ? 117.552 52.298 25.885 1.00 17.51 167 ASP D O 1
ATOM 13436 N N . ALA D 1 194 ? 119.595 52.449 26.927 1.00 18.92 168 ALA D N 1
ATOM 13437 C CA . ALA D 1 194 ? 120.350 52.031 25.750 1.00 33.24 168 ALA D CA 1
ATOM 13438 C C . ALA D 1 194 ? 120.088 50.571 25.374 1.00 15.60 168 ALA D C 1
ATOM 13439 O O . ALA D 1 194 ? 120.130 50.221 24.186 1.00 18.73 168 ALA D O 1
ATOM 13441 N N . ASP D 1 195 ? 119.789 49.706 26.342 1.00 19.58 169 ASP D N 1
ATOM 13442 C CA . ASP D 1 195 ? 119.456 48.336 25.983 1.00 29.37 169 ASP D CA 1
ATOM 13443 C C . ASP D 1 195 ? 118.228 48.309 25.073 1.00 16.26 169 ASP D C 1
ATOM 13444 O O . ASP D 1 195 ? 118.216 47.642 24.032 1.00 15.48 169 ASP D O 1
ATOM 13449 N N . MET D 1 196 ? 117.173 49.016 25.445 1.00 14.99 170 MET D N 1
ATOM 13450 C CA . MET D 1 196 ? 115.993 48.941 24.570 1.00 14.50 170 MET D CA 1
ATOM 13451 C C . MET D 1 196 ? 116.206 49.750 23.300 1.00 19.47 170 MET D C 1
ATOM 13452 O O . MET D 1 196 ? 115.725 49.355 22.229 1.00 17.73 170 MET D O 1
ATOM 13457 N N . PHE D 1 197 ? 116.934 50.868 23.408 1.00 14.46 171 PHE D N 1
ATOM 13458 C CA . PHE D 1 197 ? 117.337 51.639 22.241 1.00 16.12 171 PHE D CA 1
ATOM 13459 C C . PHE D 1 197 ? 117.940 50.719 21.202 1.00 23.36 171 PHE D C 1
ATOM 13460 O O . PHE D 1 197 ? 117.460 50.618 20.069 1.00 14.15 171 PHE D O 1
ATOM 13468 N N . TRP D 1 198 ? 118.985 49.993 21.579 1.00 21.05 172 TRP D N 1
ATOM 13469 C CA . TRP D 1 198 ? 119.672 49.167 20.591 1.00 15.18 172 TRP D CA 1
ATOM 13470 C C . TRP D 1 198 ? 119.039 47.782 20.376 1.00 15.36 172 TRP D C 1
ATOM 13471 O O . TRP D 1 198 ? 119.157 47.239 19.287 1.00 15.57 172 TRP D O 1
ATOM 13482 N N . ASP D 1 199 ? 118.348 47.220 21.368 1.00 15.36 173 ASP D N 1
ATOM 13483 C CA . ASP D 1 199 ? 117.592 45.991 21.167 1.00 17.02 173 ASP D CA 1
ATOM 13484 C C . ASP D 1 199 ? 116.683 46.096 19.956 1.00 15.16 173 ASP D C 1
ATOM 13485 O O . ASP D 1 199 ? 116.742 45.259 19.056 1.00 15.50 173 ASP D O 1
ATOM 13490 N N . PHE D 1 200 ? 115.898 47.166 19.877 1.00 29.28 174 PHE D N 1
ATOM 13491 C CA . PHE D 1 200 ? 114.950 47.319 18.779 1.00 19.34 174 PHE D CA 1
ATOM 13492 C C . PHE D 1 200 ? 115.664 47.473 17.451 1.00 20.11 174 PHE D C 1
ATOM 13493 O O . PHE D 1 200 ? 115.317 46.805 16.467 1.00 18.06 174 PHE D O 1
ATOM 13501 N N . LEU D 1 201 ? 116.697 48.333 17.418 1.00 16.50 175 LEU D N 1
ATOM 13502 C CA . LEU D 1 201 ? 117.411 48.616 16.165 1.00 19.12 175 LEU D CA 1
ATOM 13503 C C . LEU D 1 201 ? 118.248 47.433 15.669 1.00 20.49 175 LEU D C 1
ATOM 13504 O O . LEU D 1 201 ? 118.485 47.332 14.468 1.00 18.32 175 LEU D O 1
ATOM 13509 N N . THR D 1 202 ? 118.733 46.551 16.554 1.00 15.76 176 THR D N 1
ATOM 13510 C CA . THR D 1 202 ? 119.455 45.378 16.064 1.00 17.65 176 THR D CA 1
ATOM 13511 C C . THR D 1 202 ? 118.535 44.171 15.824 1.00 17.14 176 THR D C 1
ATOM 13512 O O . THR D 1 202 ? 118.981 43.129 15.304 1.00 17.53 176 THR D O 1
ATOM 13516 N N . THR D 1 203 ? 117.263 44.244 16.216 1.00 18.93 177 THR D N 1
ATOM 13517 C CA . THR D 1 203 ? 116.359 43.174 15.828 1.00 22.23 177 THR D CA 1
ATOM 13518 C C . THR D 1 203 ? 116.402 43.023 14.310 1.00 16.81 177 THR D C 1
ATOM 13519 O O . THR D 1 203 ? 116.357 44.013 13.570 1.00 19.76 177 THR D O 1
ATOM 13523 N N . GLU D 1 204 ? 116.532 41.778 13.850 1.00 18.70 178 GLU D N 1
ATOM 13524 C CA . GLU D 1 204 ? 116.937 41.531 12.464 1.00 18.16 178 GLU D CA 1
ATOM 13525 C C . GLU D 1 204 ? 115.953 42.129 11.459 1.00 27.68 178 GLU D C 1
ATO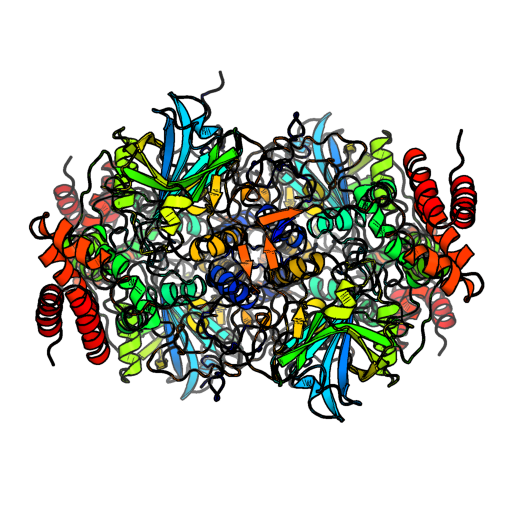M 13526 O O . GLU D 1 204 ? 116.363 42.678 10.432 1.00 29.71 178 GLU D O 1
ATOM 13532 N N . GLU D 1 205 ? 114.654 42.004 11.713 1.00 26.96 179 GLU D N 1
ATOM 13533 C CA . GLU D 1 205 ? 113.635 42.561 10.810 1.00 18.48 179 GLU D CA 1
ATOM 13534 C C . GLU D 1 205 ? 113.623 44.082 10.760 1.00 16.36 179 GLU D C 1
ATOM 13535 O O . GLU D 1 205 ? 113.015 44.665 9.831 1.00 17.31 179 GLU D O 1
ATOM 13541 N N . ASN D 1 206 ? 114.233 44.722 11.756 1.00 15.75 180 ASN D N 1
ATOM 13542 C CA . ASN D 1 206 ? 114.266 46.153 11.897 1.00 17.76 180 ASN D CA 1
ATOM 13543 C C . ASN D 1 206 ? 115.587 46.763 11.434 1.00 15.32 180 ASN D C 1
ATOM 13544 O O . ASN D 1 206 ? 115.749 47.972 11.513 1.00 15.00 180 ASN D O 1
ATOM 13549 N N . GLN D 1 207 ? 116.565 45.946 11.036 1.00 20.10 181 GLN D N 1
ATOM 13550 C CA . GLN D 1 207 ? 117.902 46.508 10.790 1.00 31.17 181 GLN D CA 1
ATOM 13551 C C . GLN D 1 207 ? 117.967 47.414 9.558 1.00 29.31 181 GLN D C 1
ATOM 13552 O O . GLN D 1 207 ? 119.015 48.053 9.319 1.00 27.07 181 GLN D O 1
ATOM 13558 N N . VAL D 1 208 ? 116.859 47.552 8.819 1.00 16.59 182 VAL D N 1
ATOM 13559 C CA . VAL D 1 208 ? 116.779 48.514 7.713 1.00 22.44 182 VAL D CA 1
ATOM 13560 C C . VAL D 1 208 ? 116.893 49.946 8.211 1.00 15.41 182 VAL D C 1
ATOM 13561 O O . VAL D 1 208 ? 117.039 50.889 7.423 1.00 19.84 182 VAL D O 1
ATOM 13565 N N . ALA D 1 209 ? 116.853 50.103 9.519 1.00 14.99 183 ALA D N 1
ATOM 13566 C CA . ALA D 1 209 ? 117.107 51.364 10.166 1.00 19.60 183 ALA D CA 1
ATOM 13567 C C . ALA D 1 209 ? 118.554 51.813 10.096 1.00 22.70 183 ALA D C 1
ATOM 13568 O O . ALA D 1 209 ? 118.843 52.866 10.647 1.00 14.74 183 ALA D O 1
ATOM 13570 N N . ILE D 1 210 ? 119.453 51.027 9.517 1.00 20.50 184 ILE D N 1
ATOM 13571 C CA . ILE D 1 210 ? 120.878 51.299 9.687 1.00 21.57 184 ILE D CA 1
ATOM 13572 C C . ILE D 1 210 ? 121.272 52.599 9.001 1.00 22.66 184 ILE D C 1
ATOM 13573 O O . ILE D 1 210 ? 122.163 53.309 9.465 1.00 18.54 184 ILE D O 1
ATOM 13578 N N . HIS D 1 211 ? 120.651 52.907 7.863 1.00 22.97 185 HIS D N 1
ATOM 13579 C CA . HIS D 1 211 ? 120.976 54.134 7.138 1.00 16.34 185 HIS D CA 1
ATOM 13580 C C . HIS D 1 211 ? 120.735 55.359 8.000 1.00 18.53 185 HIS D C 1
ATOM 13581 O O . HIS D 1 211 ? 121.615 56.210 8.129 1.00 23.18 185 HIS D O 1
ATOM 13588 N N . GLN D 1 212 ? 119.542 55.475 8.615 1.00 21.81 186 GLN D N 1
ATOM 13589 C CA . GLN D 1 212 ? 119.270 56.641 9.446 1.00 14.63 186 GLN D CA 1
ATOM 13590 C C . GLN D 1 212 ? 120.118 56.606 10.723 1.00 23.40 186 GLN D C 1
ATOM 13591 O O . GLN D 1 212 ? 120.471 57.657 11.256 1.00 18.50 186 GLN D O 1
ATOM 13597 N N . VAL D 1 213 ? 120.452 55.410 11.222 1.00 14.86 187 VAL D N 1
ATOM 13598 C CA . VAL D 1 213 ? 121.279 55.310 12.414 1.00 15.03 187 VAL D CA 1
ATOM 13599 C C . VAL D 1 213 ? 122.660 55.889 12.148 1.00 16.65 187 VAL D C 1
ATOM 13600 O O . VAL D 1 213 ? 123.206 56.604 12.982 1.00 16.12 187 VAL D O 1
ATOM 13604 N N . MET D 1 214 ? 123.252 55.570 10.990 1.00 20.99 188 MET D N 1
ATOM 13605 C CA . MET D 1 214 ? 124.532 56.158 10.607 1.00 24.37 188 MET D CA 1
ATOM 13606 C C . MET D 1 214 ? 124.472 57.680 10.597 1.00 26.12 188 MET D C 1
ATOM 13607 O O . MET D 1 214 ? 125.444 58.339 10.992 1.00 30.39 188 MET D O 1
ATOM 13612 N N . ILE D 1 215 ? 123.374 58.257 10.078 1.00 29.85 189 ILE D N 1
ATOM 13613 C CA . ILE D 1 215 ? 123.225 59.714 10.023 1.00 16.14 189 ILE D CA 1
ATOM 13614 C C . ILE D 1 215 ? 123.045 60.292 11.431 1.00 15.80 189 ILE D C 1
ATOM 13615 O O . ILE D 1 215 ? 123.638 61.329 11.792 1.00 21.92 189 ILE D O 1
ATOM 13620 N N . LEU D 1 216 ? 122.263 59.601 12.269 1.00 15.27 190 LEU D N 1
ATOM 13621 C CA . LEU D 1 216 ? 122.019 60.088 13.601 1.00 15.01 190 LEU D CA 1
ATOM 13622 C C . LEU D 1 216 ? 123.298 60.202 14.411 1.00 19.89 190 LEU D C 1
ATOM 13623 O O . LEU D 1 216 ? 123.454 61.140 15.208 1.00 17.84 190 LEU D O 1
ATOM 13628 N N . PHE D 1 217 ? 124.186 59.214 14.299 1.00 21.95 191 PHE D N 1
ATOM 13629 C CA . PHE D 1 217 ? 125.397 59.210 15.106 1.00 24.25 191 PHE D CA 1
ATOM 13630 C C . PHE D 1 217 ? 126.575 59.845 14.404 1.00 26.56 191 PHE D C 1
ATOM 13631 O O . PHE D 1 217 ? 127.670 59.905 14.977 1.00 25.58 191 PHE D O 1
ATOM 13639 N N . SER D 1 218 ? 126.383 60.365 13.204 1.00 20.63 192 SER D N 1
ATOM 13640 C CA . SER D 1 218 ? 127.320 61.336 12.708 1.00 22.51 192 SER D CA 1
ATOM 13641 C C . SER D 1 218 ? 127.117 62.631 13.489 1.00 32.80 192 SER D C 1
ATOM 13642 O O . SER D 1 218 ? 126.132 62.793 14.249 1.00 23.43 192 SER D O 1
ATOM 13645 N N . ASP D 1 219 ? 128.038 63.574 13.282 1.00 30.84 193 ASP D N 1
ATOM 13646 C CA . ASP D 1 219 ? 127.930 64.861 13.948 1.00 20.98 193 ASP D CA 1
ATOM 13647 C C . ASP D 1 219 ? 126.714 65.667 13.463 1.00 21.20 193 ASP D C 1
ATOM 13648 O O . ASP D 1 219 ? 126.364 66.637 14.137 1.00 20.64 193 ASP D O 1
ATOM 13653 N N . ARG D 1 220 ? 126.051 65.270 12.361 1.00 17.93 194 ARG D N 1
ATOM 13654 C CA . ARG D 1 220 ? 124.803 65.950 11.977 1.00 23.17 194 ARG D CA 1
ATOM 13655 C C . ARG D 1 220 ? 123.611 65.588 12.876 1.00 17.88 194 ARG D C 1
ATOM 13656 O O . ARG D 1 220 ? 122.576 66.257 12.812 1.00 20.83 194 ARG D O 1
ATOM 13664 N N . GLY D 1 221 ? 123.754 64.605 13.756 1.00 18.28 195 GLY D N 1
ATOM 13665 C CA . GLY D 1 221 ? 122.807 64.363 14.823 1.00 13.87 195 GLY D CA 1
ATOM 13666 C C . GLY D 1 221 ? 122.785 65.427 15.890 1.00 31.35 195 GLY D C 1
ATOM 13667 O O . GLY D 1 221 ? 121.946 65.369 16.799 1.00 23.50 195 GLY D O 1
ATOM 13668 N N . THR D 1 222 ? 123.709 66.369 15.824 1.00 22.08 196 THR D N 1
ATOM 13669 C CA . THR D 1 222 ? 123.773 67.491 16.754 1.00 19.07 196 THR D CA 1
ATOM 13670 C C . THR D 1 222 ? 124.102 68.761 15.976 1.00 28.72 196 THR D C 1
ATOM 13671 O O . THR D 1 222 ? 125.206 69.293 16.049 1.00 29.23 196 THR D O 1
ATOM 13675 N N . PRO D 1 223 ? 123.140 69.299 15.243 1.00 22.48 197 PRO D N 1
ATOM 13676 C CA . PRO D 1 223 ? 123.424 70.527 14.492 1.00 17.04 197 PRO D CA 1
ATOM 13677 C C . PRO D 1 223 ? 123.812 71.654 15.426 1.00 19.08 197 PRO D C 1
ATOM 13678 O O . PRO D 1 223 ? 123.410 71.695 16.598 1.00 17.09 197 PRO D O 1
ATOM 13682 N N . ALA D 1 224 ? 124.592 72.603 14.880 1.00 24.66 198 ALA D N 1
ATOM 13683 C CA . ALA D 1 224 ? 124.958 73.768 15.689 1.00 38.88 198 ALA D CA 1
ATOM 13684 C C . ALA D 1 224 ? 123.802 74.748 15.844 1.00 31.63 198 ALA D C 1
ATOM 13685 O O . ALA D 1 224 ? 123.749 75.478 16.834 1.00 34.40 198 ALA D O 1
ATOM 13687 N N . SER D 1 225 ? 122.875 74.789 14.890 1.00 31.12 199 SER D N 1
ATOM 13688 C CA . SER D 1 225 ? 121.666 75.607 15.039 1.00 22.76 199 SER D CA 1
ATOM 13689 C C . SER D 1 225 ? 120.681 75.217 13.945 1.00 29.30 199 SER D C 1
ATOM 13690 O O . SER D 1 225 ? 121.018 74.508 12.998 1.00 16.06 199 SER D O 1
ATOM 13693 N N . TYR D 1 226 ? 119.436 75.651 14.122 1.00 21.97 200 TYR D N 1
ATOM 13694 C CA . TYR D 1 226 ? 118.400 75.350 13.135 1.00 16.24 200 TYR D CA 1
ATOM 13695 C C . TYR D 1 226 ? 118.687 76.008 11.800 1.00 16.09 200 TYR D C 1
ATOM 13696 O O . TYR D 1 226 ? 118.289 75.477 10.750 1.00 22.00 200 TYR D O 1
ATOM 13705 N N . ARG D 1 227 ? 119.408 77.143 11.815 1.00 19.61 201 ARG D N 1
ATOM 13706 C CA . ARG D 1 227 ? 119.803 77.841 10.610 1.00 25.02 201 ARG D CA 1
ATOM 13707 C C . ARG D 1 227 ? 120.858 77.088 9.818 1.00 24.96 201 ARG D C 1
ATOM 13708 O O . ARG D 1 227 ? 121.059 77.391 8.635 1.00 21.54 201 ARG D O 1
ATOM 13716 N N . ASN D 1 228 ? 121.493 76.095 10.428 1.00 17.46 202 ASN D N 1
ATOM 13717 C CA . ASN D 1 228 ? 122.596 75.380 9.807 1.00 35.19 202 ASN D CA 1
ATOM 13718 C C . ASN D 1 228 ? 122.263 73.910 9.538 1.00 24.54 202 ASN D C 1
ATOM 13719 O O . ASN D 1 228 ? 123.107 73.000 9.731 1.00 35.81 202 ASN D O 1
ATOM 13724 N N . MET D 1 229 ? 121.030 73.633 9.107 1.00 23.46 203 MET D N 1
ATOM 13725 C CA . MET D 1 229 ? 120.650 72.292 8.714 1.00 15.60 203 MET D CA 1
ATOM 13726 C C . MET D 1 229 ? 119.696 72.377 7.539 1.00 20.57 203 MET D C 1
ATOM 13727 O O . MET D 1 229 ? 119.197 73.459 7.204 1.00 19.79 203 MET D O 1
ATOM 13732 N N . ASN D 1 230 ? 119.529 71.235 6.874 1.00 21.71 204 ASN D N 1
ATOM 13733 C CA . ASN D 1 230 ? 118.674 71.105 5.707 1.00 26.77 204 ASN D CA 1
ATOM 13734 C C . ASN D 1 230 ? 117.311 70.508 6.102 1.00 14.37 204 ASN D C 1
ATOM 13735 O O . ASN D 1 230 ? 117.088 70.080 7.234 1.00 25.13 204 ASN D O 1
ATOM 13740 N N . SER D 1 231 ? 116.401 70.493 5.139 1.00 21.65 205 SER D N 1
ATOM 13741 C CA . SER D 1 231 ? 115.076 69.873 5.282 1.00 21.08 205 SER D CA 1
ATOM 13742 C C . SER D 1 231 ? 114.811 69.003 4.053 1.00 25.33 205 SER D C 1
ATOM 13743 O O . SER D 1 231 ? 115.175 69.385 2.932 1.00 27.14 205 SER D O 1
ATOM 13746 N N . TYR D 1 232 ? 114.206 67.829 4.262 1.00 13.28 206 TYR D N 1
ATOM 13747 C CA . TYR D 1 232 ? 113.962 66.888 3.179 1.00 15.44 206 TYR D CA 1
ATOM 13748 C C . TYR D 1 232 ? 112.563 66.326 3.330 1.00 21.88 206 TYR D C 1
ATOM 13749 O O . TYR D 1 232 ? 112.129 66.085 4.448 1.00 15.16 206 TYR D O 1
ATOM 13758 N N . SER D 1 233 ? 111.864 66.112 2.212 1.00 15.51 207 SER D N 1
ATOM 13759 C CA . SER D 1 233 ? 110.592 65.414 2.252 1.00 21.29 207 SER D CA 1
ATOM 13760 C C . SER D 1 233 ? 110.750 64.010 2.807 1.00 24.19 207 SER D C 1
ATOM 13761 O O . SER D 1 233 ? 109.890 63.531 3.546 1.00 21.31 207 SER D O 1
ATOM 13764 N N . GLY D 1 234 ? 111.870 63.353 2.498 1.00 27.83 208 GLY D N 1
ATOM 13765 C CA . GLY D 1 234 ? 112.120 61.998 2.936 1.00 12.54 208 GLY D CA 1
ATOM 13766 C C . GLY D 1 234 ? 111.340 61.018 2.075 1.00 31.85 208 GLY D C 1
ATOM 13767 O O . GLY D 1 234 ? 111.911 60.148 1.394 1.00 19.28 208 GLY D O 1
ATOM 13768 N N . HIS D 1 235 ? 110.007 61.156 2.123 1.00 21.43 209 HIS D N 1
ATOM 13769 C CA . HIS D 1 235 ? 109.166 60.361 1.284 1.00 23.16 209 HIS D CA 1
ATOM 13770 C C . HIS D 1 235 ? 109.217 60.907 -0.122 1.00 21.15 209 HIS D C 1
ATOM 13771 O O . HIS D 1 235 ? 109.514 62.085 -0.344 1.00 18.74 209 HIS D O 1
ATOM 13778 N N . THR D 1 236 ? 108.864 60.036 -1.069 1.00 15.35 210 THR D N 1
ATOM 13779 C CA . THR D 1 236 ? 108.414 60.437 -2.393 1.00 16.94 210 THR D CA 1
ATOM 13780 C C . THR D 1 236 ? 106.981 60.960 -2.334 1.00 20.32 210 THR D C 1
ATOM 13781 O O . THR D 1 236 ? 106.145 60.388 -1.652 1.00 22.80 210 THR D O 1
ATOM 13785 N N . TYR D 1 237 ? 106.707 62.070 -3.010 1.00 17.82 211 TYR D N 1
ATOM 13786 C CA . TYR D 1 237 ? 105.363 62.577 -3.237 1.00 30.26 211 TYR D CA 1
ATOM 13787 C C . TYR D 1 237 ? 105.098 62.520 -4.730 1.00 24.86 211 TYR D C 1
ATOM 13788 O O . TYR D 1 237 ? 105.990 62.229 -5.522 1.00 21.34 211 TYR D O 1
ATOM 13797 N N . LYS D 1 238 ? 103.856 62.762 -5.128 1.00 20.61 212 LYS D N 1
ATOM 13798 C CA . LYS D 1 238 ? 103.481 62.764 -6.542 1.00 17.01 212 LYS D CA 1
ATOM 13799 C C . LYS D 1 238 ? 102.928 64.136 -6.884 1.00 28.70 212 LYS D C 1
ATOM 13800 O O . LYS D 1 238 ? 102.026 64.628 -6.209 1.00 19.89 212 LYS D O 1
ATOM 13806 N N . TRP D 1 239 ? 103.525 64.782 -7.883 1.00 18.24 213 TRP D N 1
ATOM 13807 C CA . TRP D 1 239 ? 103.118 66.110 -8.325 1.00 24.31 213 TRP D CA 1
ATOM 13808 C C . TRP D 1 239 ? 102.680 66.050 -9.776 1.00 23.81 213 TRP D C 1
ATOM 13809 O O . TRP D 1 239 ? 103.341 65.413 -10.609 1.00 23.94 213 TRP D O 1
ATOM 13820 N N . SER D 1 240 ? 101.582 66.753 -10.085 1.00 22.13 214 SER D N 1
ATOM 13821 C CA . SER D 1 240 ? 100.954 66.738 -11.406 1.00 23.01 214 SER D CA 1
ATOM 13822 C C . SER D 1 240 ? 100.931 68.155 -11.974 1.00 27.84 214 SER D C 1
ATOM 13823 O O . SER D 1 240 ? 100.938 69.141 -11.229 1.00 30.02 214 SER D O 1
ATOM 13826 N N . ASN D 1 241 ? 100.938 68.255 -13.301 1.00 23.85 215 ASN D N 1
ATOM 13827 C CA . ASN D 1 241 ? 100.821 69.546 -13.940 1.00 25.76 215 ASN D CA 1
ATOM 13828 C C . ASN D 1 241 ? 99.359 69.705 -14.412 1.00 33.69 215 ASN D C 1
ATOM 13829 O O . ASN D 1 241 ? 98.533 68.795 -14.270 1.00 34.04 215 ASN D O 1
ATOM 13834 N N . LYS D 1 242 ? 99.034 70.881 -14.947 1.00 36.52 216 LYS D N 1
ATOM 13835 C CA . LYS D 1 242 ? 97.657 71.138 -15.332 1.00 48.09 216 LYS D CA 1
ATOM 13836 C C . LYS D 1 242 ? 97.269 70.386 -16.586 1.00 41.96 216 LYS D C 1
ATOM 13837 O O . LYS D 1 242 ? 96.089 70.367 -16.929 1.00 46.50 216 LYS D O 1
ATOM 13843 N N . GLN D 1 243 ? 98.218 69.762 -17.264 1.00 53.71 217 GLN D N 1
ATOM 13844 C CA . GLN D 1 243 ? 97.894 68.935 -18.416 1.00 40.68 217 GLN D CA 1
ATOM 13845 C C . GLN D 1 243 ? 97.733 67.455 -18.036 1.00 37.28 217 GLN D C 1
ATOM 13846 O O . GLN D 1 243 ? 97.481 66.620 -18.906 1.00 33.25 217 GLN D O 1
ATOM 13852 N N . GLY D 1 244 ? 97.907 67.096 -16.761 1.00 38.28 218 GLY D N 1
ATOM 13853 C CA . GLY D 1 244 ? 97.665 65.747 -16.317 1.00 38.27 218 GLY D CA 1
ATOM 13854 C C . GLY D 1 244 ? 98.864 64.837 -16.260 1.00 34.23 218 GLY D C 1
ATOM 13855 O O . GLY D 1 244 ? 98.708 63.659 -15.915 1.00 43.84 218 GLY D O 1
ATOM 13856 N N . GLU D 1 245 ? 100.053 65.340 -16.542 1.00 42.89 219 GLU D N 1
ATOM 13857 C CA . GLU D 1 245 ? 101.261 64.551 -16.376 1.00 30.47 219 GLU D CA 1
ATOM 13858 C C . GLU D 1 245 ? 101.711 64.640 -14.930 1.00 25.86 219 GLU D C 1
ATOM 13859 O O . GLU D 1 245 ? 101.384 65.596 -14.217 1.00 33.83 219 GLU D O 1
ATOM 13865 N N . TRP D 1 246 ? 102.397 63.606 -14.468 1.00 30.79 220 TRP D N 1
ATOM 13866 C CA . TRP D 1 246 ? 102.820 63.597 -13.085 1.00 22.54 220 TRP D CA 1
ATOM 13867 C C . TRP D 1 246 ? 104.210 62.985 -12.972 1.00 22.39 220 TRP D C 1
ATOM 13868 O O . TRP D 1 246 ? 104.662 62.288 -13.871 1.00 23.23 220 TRP D O 1
ATOM 13879 N N . ARG D 1 247 ? 104.836 63.212 -11.815 1.00 21.85 221 ARG D N 1
ATOM 13880 C CA . ARG D 1 247 ? 106.182 62.744 -11.568 1.00 22.40 221 ARG D CA 1
ATOM 13881 C C . ARG D 1 247 ? 106.247 62.376 -10.102 1.00 20.46 221 ARG D C 1
ATOM 13882 O O . ARG D 1 247 ? 105.544 62.970 -9.280 1.00 19.35 221 ARG D O 1
ATOM 13890 N N . TYR D 1 248 ? 107.086 61.397 -9.775 1.00 19.99 222 TYR D N 1
ATOM 13891 C CA . TYR D 1 248 ? 107.504 61.217 -8.386 1.00 18.52 222 TYR D CA 1
ATOM 13892 C C . TYR D 1 248 ? 108.488 62.312 -8.034 1.00 26.75 222 TYR D C 1
ATOM 13893 O O . TYR D 1 248 ? 109.364 62.644 -8.848 1.00 20.86 222 TYR D O 1
ATOM 13902 N N . VAL D 1 249 ? 108.380 62.846 -6.822 1.00 19.25 223 VAL D N 1
ATOM 13903 C CA . VAL D 1 249 ? 109.134 64.040 -6.471 1.00 29.86 223 VAL D CA 1
ATOM 13904 C C . VAL D 1 249 ? 109.764 63.880 -5.098 1.00 31.04 223 VAL D C 1
ATOM 13905 O O . VAL D 1 249 ? 109.157 63.308 -4.187 1.00 30.21 223 VAL D O 1
ATOM 13909 N N . GLN D 1 250 ? 110.989 64.396 -4.955 1.00 29.41 224 GLN D N 1
ATOM 13910 C CA . GLN D 1 250 ? 111.649 64.559 -3.662 1.00 29.12 224 GLN D CA 1
ATOM 13911 C C . GLN D 1 250 ? 111.995 66.038 -3.503 1.00 18.35 224 GLN D C 1
ATOM 13912 O O . GLN D 1 250 ? 112.458 66.685 -4.455 1.00 23.38 224 GLN D O 1
ATOM 13918 N N . VAL D 1 251 ? 111.773 66.566 -2.304 1.00 20.00 225 VAL D N 1
ATOM 13919 C CA . VAL D 1 251 ? 112.015 67.964 -1.997 1.00 20.81 225 VAL D CA 1
ATOM 13920 C C . VAL D 1 251 ? 113.204 68.110 -1.060 1.00 19.60 225 VAL D C 1
ATOM 13921 O O . VAL D 1 251 ? 113.273 67.436 -0.013 1.00 19.46 225 VAL D O 1
ATOM 13925 N N . HIS D 1 252 ? 114.068 69.081 -1.390 1.00 26.09 226 HIS D N 1
ATOM 13926 C CA . HIS D 1 252 ? 115.308 69.373 -0.681 1.00 23.92 226 HIS D CA 1
ATOM 13927 C C . HIS D 1 252 ? 115.364 70.870 -0.400 1.00 29.96 226 HIS D C 1
ATOM 13928 O O . HIS D 1 252 ? 115.306 71.679 -1.328 1.00 21.85 226 HIS D O 1
ATOM 13935 N N . LEU D 1 253 ? 115.448 71.242 0.863 1.00 18.73 227 LEU D N 1
ATOM 13936 C CA . LEU D 1 253 ? 115.633 72.628 1.276 1.00 16.65 227 LEU D CA 1
ATOM 13937 C C . LEU D 1 253 ? 117.022 72.738 1.901 1.00 19.93 227 LEU D C 1
ATOM 13938 O O . LEU D 1 253 ? 117.233 72.285 3.034 1.00 19.35 227 LEU D O 1
ATOM 13943 N N . LYS D 1 254 ? 117.936 73.376 1.189 1.00 17.84 228 LYS D N 1
ATOM 13944 C CA . LYS D 1 254 ? 119.342 73.445 1.590 1.00 25.60 228 LYS D CA 1
ATOM 13945 C C . LYS D 1 254 ? 119.664 74.790 2.233 1.00 18.73 228 LYS D C 1
ATOM 13946 O O . LYS D 1 254 ? 119.355 75.845 1.661 1.00 33.11 228 LYS D O 1
ATOM 13952 N N . THR D 1 255 ? 120.343 74.753 3.384 1.00 21.64 229 THR D N 1
ATOM 13953 C CA . THR D 1 255 ? 120.635 75.984 4.112 1.00 18.95 229 THR D CA 1
ATOM 13954 C C . THR D 1 255 ? 121.614 76.876 3.361 1.00 20.56 229 THR D C 1
ATOM 13955 O O . THR D 1 255 ? 122.650 76.425 2.877 1.00 20.75 229 THR D O 1
ATOM 13959 N N . ASP D 1 256 ? 121.265 78.149 3.252 1.00 24.63 230 ASP D N 1
ATOM 13960 C CA . ASP D 1 256 ? 122.140 79.156 2.699 1.00 22.35 230 ASP D CA 1
ATOM 13961 C C . ASP D 1 256 ? 123.181 79.627 3.697 1.00 28.63 230 ASP D C 1
ATOM 13962 O O . ASP D 1 256 ? 124.092 80.352 3.308 1.00 41.17 230 ASP D O 1
ATOM 13967 N N . GLN D 1 257 ? 123.085 79.216 4.955 1.00 33.48 231 GLN D N 1
ATOM 13968 C CA . GLN D 1 257 ? 124.084 79.538 5.962 1.00 23.54 231 GLN D CA 1
ATOM 13969 C C . GLN D 1 257 ? 125.192 78.484 6.063 1.00 31.38 231 GLN D C 1
ATOM 13970 O O . GLN D 1 257 ? 126.230 78.741 6.689 1.00 28.39 231 GLN D O 1
ATOM 13976 N N . GLY D 1 258 ? 125.010 77.328 5.445 1.00 29.98 232 GLY D N 1
ATOM 13977 C CA . GLY D 1 258 ? 125.960 76.229 5.501 1.00 21.63 232 GLY D CA 1
ATOM 13978 C C . GLY D 1 258 ? 125.687 75.276 6.650 1.00 27.94 232 GLY D C 1
ATOM 13979 O O . GLY D 1 258 ? 125.164 75.648 7.700 1.00 21.83 232 GLY D O 1
ATOM 13980 N N . ILE D 1 259 ? 126.040 74.010 6.427 1.00 24.34 233 ILE D N 1
ATOM 13981 C CA . ILE D 1 259 ? 125.991 72.992 7.476 1.00 21.32 233 ILE D CA 1
ATOM 13982 C C . ILE D 1 259 ? 127.035 73.324 8.529 1.00 35.95 233 ILE D C 1
ATOM 13983 O O . ILE D 1 259 ? 128.163 73.684 8.188 1.00 23.98 233 ILE D O 1
ATOM 13988 N N . LYS D 1 260 ? 126.647 73.260 9.802 1.00 33.14 234 LYS D N 1
ATOM 13989 C CA . LYS D 1 260 ? 127.575 73.424 10.913 1.00 23.86 234 LYS D CA 1
ATOM 13990 C C . LYS D 1 260 ? 127.080 72.514 12.023 1.00 27.64 234 LYS D C 1
ATOM 13991 O O . LYS D 1 260 ? 125.884 72.497 12.320 1.00 24.82 234 LYS D O 1
ATOM 13997 N N . ASN D 1 261 ? 127.989 71.804 12.659 1.00 19.79 235 ASN D N 1
ATOM 13998 C CA . ASN D 1 261 ? 127.621 70.822 13.657 1.00 21.06 235 ASN D CA 1
ATOM 13999 C C . ASN D 1 261 ? 128.382 71.045 14.946 1.00 26.98 235 ASN D C 1
ATOM 14000 O O . ASN D 1 261 ? 129.478 71.628 14.950 1.00 21.30 235 ASN D O 1
ATOM 14005 N N . LEU D 1 262 ? 127.789 70.559 16.035 1.00 26.89 236 LEU D N 1
ATOM 14006 C CA . LEU D 1 262 ? 128.470 70.325 17.293 1.00 27.40 236 LEU D CA 1
ATOM 14007 C C . LEU D 1 262 ? 129.069 68.912 17.314 1.00 23.62 236 LEU D C 1
ATOM 14008 O O . LEU D 1 262 ? 128.662 68.020 16.563 1.00 32.25 236 LEU D O 1
ATOM 14013 N N . ASN D 1 263 ? 130.020 68.697 18.200 1.00 28.56 237 ASN D N 1
ATOM 14014 C CA . ASN D 1 263 ? 130.433 67.336 18.523 1.00 22.73 237 ASN D CA 1
ATOM 14015 C C . ASN D 1 263 ? 129.814 66.890 19.849 1.00 18.46 237 ASN D C 1
ATOM 14016 O O . ASN D 1 263 ? 129.268 67.685 20.624 1.00 23.14 237 ASN D O 1
ATOM 14021 N N . ASN D 1 264 ? 129.973 65.599 20.146 1.00 23.15 238 ASN D N 1
ATOM 14022 C CA . ASN D 1 264 ? 129.271 65.022 21.282 1.00 29.70 238 ASN D CA 1
ATOM 14023 C C . ASN D 1 264 ? 129.536 65.755 22.594 1.00 25.68 238 ASN D C 1
ATOM 14024 O O . ASN D 1 264 ? 128.620 65.952 23.416 1.00 19.59 238 ASN D O 1
ATOM 14029 N N . GLU D 1 265 ? 130.763 66.179 22.812 1.00 22.51 239 GLU D N 1
ATOM 14030 C CA . GLU D 1 265 ? 131.106 66.795 24.084 1.00 29.82 239 GLU D CA 1
ATOM 14031 C C . GLU D 1 265 ? 130.602 68.225 24.190 1.00 26.91 239 GLU D C 1
ATOM 14032 O O . GLU D 1 265 ? 130.232 68.663 25.283 1.00 26.18 239 GLU D O 1
ATOM 14038 N N . GLU D 1 266 ? 130.631 68.977 23.085 1.00 22.34 240 GLU D N 1
ATOM 14039 C CA . GLU D 1 266 ? 130.071 70.325 23.082 1.00 23.76 240 GLU D CA 1
ATOM 14040 C C . GLU D 1 266 ? 128.558 70.300 23.309 1.00 25.31 240 GLU D C 1
ATOM 14041 O O . GLU D 1 266 ? 128.008 71.137 24.044 1.00 21.02 240 GLU D O 1
ATOM 14047 N N . ALA D 1 267 ? 127.862 69.377 22.643 1.00 22.54 241 ALA D N 1
ATOM 14048 C CA . ALA D 1 267 ? 126.403 69.314 22.793 1.00 24.33 241 ALA D CA 1
ATOM 14049 C C . ALA D 1 267 ? 126.025 68.980 24.233 1.00 23.44 241 ALA D C 1
ATOM 14050 O O . ALA D 1 267 ? 125.059 69.529 24.780 1.00 22.19 241 ALA D O 1
ATOM 14052 N N . THR D 1 268 ? 126.802 68.100 24.873 1.00 27.33 242 THR D N 1
ATOM 14053 C CA . THR D 1 268 ? 126.500 67.695 26.237 1.00 27.74 242 THR D CA 1
ATOM 14054 C C . THR D 1 268 ? 126.696 68.859 27.186 1.00 35.53 242 THR D C 1
ATOM 14055 O O . THR D 1 268 ? 125.871 69.098 28.082 1.00 20.22 242 THR D O 1
ATOM 14059 N N . LYS D 1 269 ? 127.807 69.574 27.012 1.00 24.79 243 LYS D N 1
ATOM 14060 C CA . LYS D 1 269 ? 128.110 70.710 27.870 1.00 25.66 243 LYS D CA 1
ATOM 14061 C C . LYS D 1 269 ? 127.065 71.801 27.722 1.00 21.59 243 LYS D C 1
ATOM 14062 O O . LYS D 1 269 ? 126.619 72.369 28.719 1.00 27.38 243 LYS D O 1
ATOM 14068 N N . LEU D 1 270 ? 126.642 72.084 26.495 1.00 21.19 244 LEU D N 1
ATOM 14069 C CA . LEU D 1 270 ? 125.595 73.075 26.277 1.00 27.38 244 LEU D CA 1
ATOM 14070 C C . LEU D 1 270 ? 124.235 72.625 26.809 1.00 20.40 244 LEU D C 1
ATOM 14071 O O . LEU D 1 270 ? 123.423 73.457 27.226 1.00 20.48 244 LEU D O 1
ATOM 14076 N N . ALA D 1 271 ? 123.956 71.335 26.754 1.00 19.82 245 ALA D N 1
ATOM 14077 C CA . ALA D 1 271 ? 122.713 70.851 27.344 1.00 30.44 245 ALA D CA 1
ATOM 14078 C C . ALA D 1 271 ? 122.619 71.277 28.803 1.00 27.59 245 ALA D C 1
ATOM 14079 O O . ALA D 1 271 ? 121.529 71.569 29.318 1.00 24.64 245 ALA D O 1
ATOM 14081 N N . GLY D 1 272 ? 123.750 71.298 29.494 1.00 23.78 246 GLY D N 1
ATOM 14082 C CA . GLY D 1 272 ? 123.737 71.708 30.868 1.00 22.55 246 GLY D CA 1
ATOM 14083 C C . GLY D 1 272 ? 123.743 73.205 31.008 1.00 28.33 246 GLY D C 1
ATOM 14084 O O . GLY D 1 272 ? 123.046 73.746 31.854 1.00 27.15 246 GLY D O 1
ATOM 14085 N N . GLU D 1 273 ? 124.496 73.901 30.154 1.00 24.08 247 GLU D N 1
ATOM 14086 C CA . GLU D 1 273 ? 124.676 75.333 30.378 1.00 22.68 247 GLU D CA 1
ATOM 14087 C C . GLU D 1 273 ? 123.603 76.188 29.743 1.00 22.37 247 GLU D C 1
ATOM 14088 O O . GLU D 1 273 ? 123.304 77.259 30.269 1.00 28.18 247 GLU D O 1
ATOM 14094 N N . ASN D 1 274 ? 123.018 75.745 28.631 1.00 28.50 248 ASN D N 1
ATOM 14095 C CA . ASN D 1 274 ? 121.925 76.471 27.987 1.00 26.97 248 ASN D CA 1
ATOM 14096 C C . ASN D 1 274 ? 121.082 75.458 27.267 1.00 20.37 248 ASN D C 1
ATOM 14097 O O . ASN D 1 274 ? 121.355 75.128 26.103 1.00 24.26 248 ASN D O 1
ATOM 14102 N N . PRO D 1 275 ? 120.119 74.847 27.946 1.00 34.95 249 PRO D N 1
ATOM 14103 C CA . PRO D 1 275 ? 119.218 73.916 27.245 1.00 37.52 249 PRO D CA 1
ATOM 14104 C C . PRO D 1 275 ? 118.398 74.589 26.150 1.00 19.93 249 PRO D C 1
ATOM 14105 O O . PRO D 1 275 ? 117.762 73.886 25.364 1.00 29.40 249 PRO D O 1
ATOM 14109 N N . ASP D 1 276 ? 118.404 75.917 26.065 1.00 26.95 250 ASP D N 1
ATOM 14110 C CA . ASP D 1 276 ? 117.641 76.649 25.060 1.00 24.23 250 ASP D CA 1
ATOM 14111 C C . ASP D 1 276 ? 118.521 77.329 24.029 1.00 23.19 250 ASP D C 1
ATOM 14112 O O . ASP D 1 276 ? 118.129 78.316 23.413 1.00 29.54 250 ASP D O 1
ATOM 14117 N N . TYR D 1 277 ? 119.678 76.734 23.762 1.00 32.42 251 TYR D N 1
ATOM 14118 C CA . TYR D 1 277 ? 120.675 77.333 22.883 1.00 34.42 251 TYR D CA 1
ATOM 14119 C C . TYR D 1 277 ? 120.160 77.575 21.475 1.00 19.81 251 TYR D C 1
ATOM 14120 O O . TYR D 1 277 ? 120.474 78.615 20.877 1.00 26.10 251 TYR D O 1
ATOM 14129 N N . CYS D 1 278 ? 119.451 76.624 20.888 1.00 19.13 252 CYS D N 1
ATOM 14130 C CA . CYS D 1 278 ? 118.998 76.809 19.515 1.00 29.27 252 CYS D CA 1
ATOM 14131 C C . CYS D 1 278 ? 117.799 77.748 19.394 1.00 37.12 252 CYS D C 1
ATOM 14132 O O . CYS D 1 278 ? 117.649 78.411 18.370 1.00 25.56 252 CYS D O 1
ATOM 14135 N N . GLN D 1 279 ? 116.898 77.754 20.376 1.00 23.95 253 GLN D N 1
ATOM 14136 C CA . GLN D 1 279 ? 115.823 78.742 20.413 1.00 31.43 253 GLN D CA 1
ATOM 14137 C C . GLN D 1 279 ? 116.385 80.150 20.509 1.00 32.39 253 GLN D C 1
ATOM 14138 O O . GLN D 1 279 ? 115.971 81.067 19.779 1.00 19.85 253 GLN D O 1
ATOM 14144 N N . LYS D 1 280 ? 117.374 80.333 21.373 1.00 28.85 254 LYS D N 1
ATOM 14145 C CA . LYS D 1 280 ? 118.019 81.634 21.494 1.00 30.58 254 LYS D CA 1
ATOM 14146 C C . LYS D 1 280 ? 118.654 82.061 20.182 1.00 21.16 254 LYS D C 1
ATOM 14147 O O . LYS D 1 280 ? 118.497 83.199 19.743 1.00 23.58 254 LYS D O 1
ATOM 14153 N N . ASP D 1 281 ? 119.361 81.152 19.527 1.00 31.31 255 ASP D N 1
ATOM 14154 C CA . ASP D 1 281 ? 120.055 81.513 18.301 1.00 26.80 255 ASP D CA 1
ATOM 14155 C C . ASP D 1 281 ? 119.061 81.970 17.246 1.00 21.10 255 ASP D C 1
ATOM 14156 O O . ASP D 1 281 ? 119.261 82.987 16.576 1.00 22.09 255 ASP D O 1
ATOM 14161 N N . LEU D 1 282 ? 117.989 81.209 17.068 1.00 20.51 256 LEU D N 1
ATOM 14162 C CA . LEU D 1 282 ? 116.980 81.569 16.084 1.00 21.00 256 LEU D CA 1
ATOM 14163 C C . LEU D 1 282 ? 116.352 82.908 16.413 1.00 23.64 256 LEU D C 1
ATOM 14164 O O . LEU D 1 282 ? 116.210 83.758 15.542 1.00 21.05 256 LEU D O 1
ATOM 14169 N N . PHE D 1 283 ? 115.906 83.083 17.652 1.00 22.63 257 PHE D N 1
ATOM 14170 C CA . PHE D 1 283 ? 115.180 84.287 18.021 1.00 32.07 257 PHE D CA 1
ATOM 14171 C C . PHE D 1 283 ? 116.053 85.517 17.852 1.00 37.47 257 PHE D C 1
ATOM 14172 O O . PHE D 1 283 ? 115.636 86.516 17.270 1.00 40.49 257 PHE D O 1
ATOM 14180 N N . GLU D 1 284 ? 117.274 85.467 18.381 1.00 22.29 258 GLU D N 1
ATOM 14181 C CA . GLU D 1 284 ? 118.136 86.630 18.338 1.00 24.34 258 GLU D CA 1
ATOM 14182 C C . GLU D 1 284 ? 118.594 86.928 16.918 1.00 23.50 258 GLU D C 1
ATOM 14183 O O . GLU D 1 284 ? 118.710 88.097 16.532 1.00 32.92 258 GLU D O 1
ATOM 14189 N N . ASN D 1 285 ? 118.856 85.906 16.107 1.00 24.03 259 ASN D N 1
ATOM 14190 C CA . ASN D 1 285 ? 119.334 86.226 14.759 1.00 30.92 259 ASN D CA 1
ATOM 14191 C C . ASN D 1 285 ? 118.235 86.905 13.954 1.00 24.12 259 ASN D C 1
ATOM 14192 O O . ASN D 1 285 ? 118.486 87.872 13.219 1.00 27.45 259 ASN D O 1
ATOM 14197 N N . ILE D 1 286 ? 116.997 86.441 14.119 1.00 26.13 260 ILE D N 1
ATOM 14198 C CA . ILE D 1 286 ? 115.884 87.092 13.439 1.00 29.65 260 ILE D CA 1
ATOM 14199 C C . ILE D 1 286 ? 115.692 88.487 13.983 1.00 23.44 260 ILE D C 1
ATOM 14200 O O . ILE D 1 286 ? 115.504 89.434 13.228 1.00 23.97 260 ILE D O 1
ATOM 14205 N N . ALA D 1 287 ? 115.741 88.655 15.290 1.00 25.79 261 ALA D N 1
ATOM 14206 C CA . ALA D 1 287 ? 115.466 89.981 15.832 1.00 24.17 261 ALA D CA 1
ATOM 14207 C C . ALA D 1 287 ? 116.465 91.040 15.347 1.00 32.77 261 ALA D C 1
ATOM 14208 O O . ALA D 1 287 ? 116.151 92.233 15.356 1.00 25.79 261 ALA D O 1
ATOM 14210 N N . LYS D 1 288 ? 117.683 90.658 14.981 1.00 36.10 262 LYS D N 1
ATOM 14211 C CA . LYS D 1 288 ? 118.680 91.672 14.598 1.00 28.04 262 LYS D CA 1
ATOM 14212 C C . LYS D 1 288 ? 118.804 91.898 13.099 1.00 30.32 262 LYS D C 1
ATOM 14213 O O . LYS D 1 288 ? 119.601 92.740 12.677 1.00 39.05 262 LYS D O 1
ATOM 14219 N N . GLY D 1 289 ? 118.012 91.199 12.295 1.00 26.00 263 GLY D N 1
ATOM 14220 C CA . GLY D 1 289 ? 117.996 91.356 10.862 1.00 28.11 263 GLY D CA 1
ATOM 14221 C C . GLY D 1 289 ? 118.759 90.312 10.079 1.00 27.87 263 GLY D C 1
ATOM 14222 O O . GLY D 1 289 ? 118.733 90.354 8.845 1.00 41.02 263 GLY D O 1
ATOM 14223 N N . ASN D 1 290 ? 119.400 89.350 10.748 1.00 32.05 264 ASN D N 1
ATOM 14224 C CA . ASN D 1 290 ? 120.158 88.303 10.058 1.00 30.39 264 ASN D CA 1
ATOM 14225 C C . ASN D 1 290 ? 119.249 87.109 9.739 1.00 24.41 264 ASN D C 1
ATOM 14226 O O . ASN D 1 290 ? 119.352 86.023 10.315 1.00 23.76 264 ASN D O 1
ATOM 14231 N N . TYR D 1 291 ? 118.348 87.335 8.813 1.00 27.99 265 TYR D N 1
ATOM 14232 C CA . TYR D 1 291 ? 117.330 86.373 8.474 1.00 37.57 265 TYR D CA 1
ATOM 14233 C C . TYR D 1 291 ? 117.917 85.153 7.806 1.00 25.94 265 TYR D C 1
ATOM 14234 O O . TYR D 1 291 ? 118.581 85.291 6.772 1.00 27.96 265 TYR D O 1
ATOM 14243 N N . PRO D 1 292 ? 117.691 83.952 8.321 1.00 30.45 266 PRO D N 1
ATOM 14244 C CA . PRO D 1 292 ? 118.222 82.749 7.673 1.00 24.97 266 PRO D CA 1
ATOM 14245 C C . PRO D 1 292 ? 117.415 82.348 6.459 1.00 32.62 266 PRO D C 1
ATOM 14246 O O . PRO D 1 292 ? 116.216 82.596 6.365 1.00 21.82 266 PRO D O 1
ATOM 14250 N N . SER D 1 293 ? 118.091 81.722 5.509 1.00 22.80 267 SER D N 1
ATOM 14251 C CA . SER D 1 293 ? 117.366 81.281 4.319 1.00 30.61 267 SER D CA 1
ATOM 14252 C C . SER D 1 293 ? 117.813 79.914 3.817 1.00 30.65 267 SER D C 1
ATOM 14253 O O . SER D 1 293 ? 118.885 79.402 4.154 1.00 29.59 267 SER D O 1
ATOM 14256 N N . TRP D 1 294 ? 116.947 79.350 2.979 1.00 21.70 268 TRP D N 1
ATOM 14257 C CA . TRP D 1 294 ? 117.140 78.065 2.366 1.00 26.13 268 TRP D CA 1
ATOM 14258 C C . TRP D 1 294 ? 116.788 78.144 0.891 1.00 36.70 268 TRP D C 1
ATOM 14259 O O . TRP D 1 294 ? 115.913 78.900 0.470 1.00 25.52 268 TRP D O 1
ATOM 14270 N N . THR D 1 295 ? 117.472 77.332 0.114 1.00 28.21 269 THR D N 1
ATOM 14271 C CA . THR D 1 295 ? 117.195 77.209 -1.307 1.00 24.71 269 THR D CA 1
ATOM 14272 C C . THR D 1 295 ? 116.467 75.889 -1.549 1.00 36.20 269 THR D C 1
ATOM 14273 O O . THR D 1 295 ? 116.958 74.815 -1.174 1.00 23.99 269 THR D O 1
ATOM 14277 N N . LEU D 1 296 ? 115.311 75.981 -2.196 1.00 32.14 270 LEU D N 1
ATOM 14278 C CA . LEU D 1 296 ? 114.449 74.843 -2.445 1.00 21.88 270 LEU D CA 1
ATOM 14279 C C . LEU D 1 296 ? 114.797 74.203 -3.771 1.00 22.46 270 LEU D C 1
ATOM 14280 O O . LEU D 1 296 ? 114.856 74.891 -4.802 1.00 23.23 270 LEU D O 1
ATOM 14285 N N . TYR D 1 297 ? 115.039 72.899 -3.745 1.00 22.15 271 TYR D N 1
ATOM 14286 C CA . TYR D 1 297 ? 115.260 72.127 -4.962 1.00 24.78 271 TYR D CA 1
ATOM 14287 C C . TYR D 1 297 ? 114.319 70.929 -4.962 1.00 28.07 271 TYR D C 1
ATOM 14288 O O . TYR D 1 297 ? 113.782 70.552 -3.922 1.00 27.71 271 TYR D O 1
ATOM 14297 N N . ILE D 1 298 ? 114.159 70.302 -6.133 1.00 28.55 272 ILE D N 1
ATOM 14298 C CA . ILE D 1 298 ? 113.419 69.051 -6.221 1.00 33.86 272 ILE D CA 1
ATOM 14299 C C . ILE D 1 298 ? 114.161 68.074 -7.108 1.00 22.96 272 ILE D C 1
ATOM 14300 O O . ILE D 1 298 ? 114.863 68.468 -8.040 1.00 30.08 272 ILE D O 1
ATOM 14305 N N . GLN D 1 299 ? 113.977 66.781 -6.821 1.00 27.01 273 GLN D N 1
ATOM 14306 C CA . GLN D 1 299 ? 114.270 65.700 -7.753 1.00 28.29 273 GLN D CA 1
ATOM 14307 C C . GLN D 1 299 ? 112.956 65.200 -8.361 1.00 25.96 273 GLN D C 1
ATOM 14308 O O . GLN D 1 299 ? 111.913 65.182 -7.692 1.00 22.75 273 GLN D O 1
ATOM 14314 N N . THR D 1 300 ? 113.002 64.812 -9.623 1.00 24.10 274 THR D N 1
ATOM 14315 C CA . THR D 1 300 ? 111.836 64.223 -10.253 1.00 25.61 274 THR D CA 1
ATOM 14316 C C . THR D 1 300 ? 112.240 62.923 -10.926 1.00 31.97 274 THR D C 1
ATOM 14317 O O . THR D 1 300 ? 113.403 62.752 -11.313 1.00 34.47 274 THR D O 1
ATOM 14321 N N . MET D 1 301 ? 111.253 62.033 -11.101 1.00 36.24 275 MET D N 1
ATOM 14322 C CA . MET D 1 301 ? 111.463 60.710 -11.682 1.00 32.38 275 MET D CA 1
ATOM 14323 C C . MET D 1 301 ? 110.164 60.246 -12.336 1.00 33.53 275 MET D C 1
ATOM 14324 O O . MET D 1 301 ? 109.085 60.359 -11.747 1.00 25.42 275 MET D O 1
ATOM 14329 N N . THR D 1 302 ? 110.274 59.663 -13.523 1.00 39.23 276 THR D N 1
ATOM 14330 C CA . THR D 1 302 ? 109.090 59.161 -14.189 1.00 37.62 276 THR D CA 1
ATOM 14331 C C . THR D 1 302 ? 108.767 57.757 -13.692 1.00 34.15 276 THR D C 1
ATOM 14332 O O . THR D 1 302 ? 109.564 57.114 -13.002 1.00 34.10 276 THR D O 1
ATOM 14336 N N . GLU D 1 303 ? 107.551 57.295 -14.003 1.00 43.48 277 GLU D N 1
ATOM 14337 C CA . GLU D 1 303 ? 107.152 55.942 -13.619 1.00 54.83 277 GLU D CA 1
ATOM 14338 C C . GLU D 1 303 ? 108.040 54.883 -14.251 1.00 47.55 277 GLU D C 1
ATOM 14339 O O . GLU D 1 303 ? 108.316 53.851 -13.634 1.00 32.38 277 GLU D O 1
ATOM 14345 N N . GLU D 1 304 ? 108.505 55.116 -15.471 1.00 40.25 278 GLU D N 1
ATOM 14346 C CA . GLU D 1 304 ? 109.395 54.159 -16.125 1.00 37.04 278 GLU D CA 1
ATOM 14347 C C . GLU D 1 304 ? 110.711 54.028 -15.366 1.00 42.73 278 GLU D C 1
ATOM 14348 O O . GLU D 1 304 ? 111.207 52.921 -15.138 1.00 54.52 278 GLU D O 1
ATOM 14354 N N . GLU D 1 305 ? 111.298 55.164 -14.967 1.00 35.63 279 GLU D N 1
ATOM 14355 C CA . GLU D 1 305 ? 112.561 55.136 -14.218 1.00 32.47 279 GLU D CA 1
ATOM 14356 C C . GLU D 1 305 ? 112.417 54.394 -12.880 1.00 37.31 279 GLU D C 1
ATOM 14357 O O . GLU D 1 305 ? 113.375 53.771 -12.411 1.00 32.62 279 GLU D O 1
ATOM 14363 N N . ALA D 1 306 ? 111.259 54.495 -12.223 1.00 39.25 280 ALA D N 1
ATOM 14364 C CA . ALA D 1 306 ? 111.081 53.831 -10.939 1.00 40.93 280 ALA D CA 1
ATOM 14365 C C . ALA D 1 306 ? 110.985 52.315 -11.063 1.00 47.74 280 ALA D C 1
ATOM 14366 O O . ALA D 1 306 ? 111.394 51.600 -10.139 1.00 40.50 280 ALA D O 1
ATOM 14368 N N . GLU D 1 307 ? 110.414 51.815 -12.159 1.00 31.05 281 GLU D N 1
ATOM 14369 C CA . GLU D 1 307 ? 110.439 50.383 -12.428 1.00 33.08 281 GLU D CA 1
ATOM 14370 C C . GLU D 1 307 ? 111.855 49.831 -12.467 1.00 38.02 281 GLU D C 1
ATOM 14371 O O . GLU D 1 307 ? 112.070 48.673 -12.091 1.00 49.17 281 GLU D O 1
ATOM 14377 N N . LYS D 1 308 ? 112.820 50.628 -12.923 1.00 35.82 282 LYS D N 1
ATOM 14378 C CA . LYS D 1 308 ? 114.165 50.126 -13.158 1.00 32.27 282 LYS D CA 1
ATOM 14379 C C . LYS D 1 308 ? 115.090 50.269 -11.950 1.00 44.10 282 LYS D C 1
ATOM 14380 O O . LYS D 1 308 ? 116.221 49.776 -11.990 1.00 62.56 282 LYS D O 1
ATOM 14386 N N . LEU D 1 309 ? 114.660 50.964 -10.895 1.00 37.21 283 LEU D N 1
ATOM 14387 C CA . LEU D 1 309 ? 115.530 51.145 -9.746 1.00 42.66 283 LEU D CA 1
ATOM 14388 C C . LEU D 1 309 ? 115.739 49.824 -9.004 1.00 34.89 283 LEU D C 1
ATOM 14389 O O . LEU D 1 309 ? 114.817 49.004 -8.899 1.00 45.20 283 LEU D O 1
ATOM 14394 N N . PRO D 1 310 ? 116.927 49.626 -8.432 1.00 41.47 284 PRO D N 1
ATOM 14395 C CA . PRO D 1 310 ? 117.184 48.451 -7.585 1.00 40.89 284 PRO D CA 1
ATOM 14396 C C . PRO D 1 310 ? 116.561 48.544 -6.201 1.00 33.37 284 PRO D C 1
ATOM 14397 O O . PRO D 1 310 ? 116.753 47.640 -5.379 1.00 30.98 284 PRO D O 1
ATOM 14401 N N . PHE D 1 311 ? 115.878 49.639 -5.894 1.00 26.91 285 PHE D N 1
ATOM 14402 C CA . PHE D 1 311 ? 115.118 49.765 -4.665 1.00 24.20 285 PHE D CA 1
ATOM 14403 C C . PHE D 1 311 ? 113.781 50.425 -5.002 1.00 26.27 285 PHE D C 1
ATOM 14404 O O . PHE D 1 311 ? 113.487 50.747 -6.172 1.00 36.17 285 PHE D O 1
ATOM 14412 N N . SER D 1 312 ? 112.961 50.642 -3.971 1.00 22.88 286 SER D N 1
ATOM 14413 C CA . SER D 1 312 ? 111.626 51.185 -4.168 1.00 18.24 286 SER D CA 1
ATOM 14414 C C . SER D 1 312 ? 111.534 52.674 -3.871 1.00 17.12 286 SER D C 1
ATOM 14415 O O . SER D 1 312 ? 111.923 53.121 -2.777 1.00 20.98 286 SER D O 1
ATOM 14418 N N . VAL D 1 313 ? 110.890 53.428 -4.781 1.00 21.23 287 VAL D N 1
ATOM 14419 C CA . VAL D 1 313 ? 110.594 54.820 -4.444 1.00 21.13 287 VAL D CA 1
ATOM 14420 C C . VAL D 1 313 ? 109.655 54.925 -3.253 1.00 21.37 287 VAL D C 1
ATOM 14421 O O . VAL D 1 313 ? 109.587 55.976 -2.609 1.00 29.21 287 VAL D O 1
ATOM 14425 N N . PHE D 1 314 ? 109.019 53.829 -2.875 1.00 16.95 288 PHE D N 1
ATOM 14426 C CA . PHE D 1 314 ? 108.111 53.837 -1.705 1.00 19.81 288 PHE D CA 1
ATOM 14427 C C . PHE D 1 314 ? 108.895 53.541 -0.425 1.00 18.64 288 PHE D C 1
ATOM 14428 O O . PHE D 1 314 ? 108.291 53.484 0.614 1.00 17.90 288 PHE D O 1
ATOM 14436 N N . ASP D 1 315 ? 110.209 53.370 -0.538 1.00 19.26 289 ASP D N 1
ATOM 14437 C CA . ASP D 1 315 ? 111.046 53.005 0.631 1.00 30.34 289 ASP D CA 1
ATOM 14438 C C . ASP D 1 315 ? 111.693 54.255 1.233 1.00 22.88 289 ASP D C 1
ATOM 14439 O O . ASP D 1 315 ? 112.579 54.814 0.633 1.00 24.82 289 ASP D O 1
ATOM 14444 N N . LEU D 1 316 ? 111.279 54.583 2.442 1.00 20.55 290 LEU D N 1
ATOM 14445 C CA . LEU D 1 316 ? 111.735 55.784 3.180 1.00 20.46 290 LEU D CA 1
ATOM 14446 C C . LEU D 1 316 ? 113.207 55.682 3.600 1.00 15.15 290 LEU D C 1
ATOM 14447 O O . LEU D 1 316 ? 113.757 56.693 3.944 1.00 22.23 290 LEU D O 1
ATOM 14452 N N . THR D 1 317 ? 113.781 54.490 3.628 1.00 19.71 291 THR D N 1
ATOM 14453 C CA . THR D 1 317 ? 115.162 54.319 4.084 1.00 23.78 291 THR D CA 1
ATOM 14454 C C . THR D 1 317 ? 116.166 54.442 2.940 1.00 24.71 291 THR D C 1
ATOM 14455 O O . THR D 1 317 ? 117.353 54.114 3.122 1.00 28.28 291 THR D O 1
ATOM 14459 N N . LYS D 1 318 ? 115.695 54.841 1.752 1.00 24.23 292 LYS D N 1
ATOM 14460 C CA . LYS D 1 318 ? 116.506 54.941 0.548 1.00 18.64 292 LYS D CA 1
ATOM 14461 C C . LYS D 1 318 ? 116.481 56.379 0.085 1.00 16.57 292 LYS D C 1
ATOM 14462 O O . LYS D 1 318 ? 115.500 57.075 0.294 1.00 28.71 292 LYS D O 1
ATOM 14468 N N . VAL D 1 319 ? 117.570 56.831 -0.525 1.00 24.43 293 VAL D N 1
ATOM 14469 C CA . VAL D 1 319 ? 117.630 58.146 -1.144 1.00 17.63 293 VAL D CA 1
ATOM 14470 C C . VAL D 1 319 ? 117.817 57.964 -2.641 1.00 24.54 293 VAL D C 1
ATOM 14471 O O . VAL D 1 319 ? 118.186 56.890 -3.117 1.00 21.00 293 VAL D O 1
ATOM 14475 N N . TRP D 1 320 ? 117.588 59.034 -3.385 1.00 26.55 294 TRP D N 1
ATOM 14476 C CA . TRP D 1 320 ? 117.827 59.007 -4.816 1.00 22.55 294 TRP D CA 1
ATOM 14477 C C . TRP D 1 320 ? 119.188 59.596 -5.105 1.00 31.77 294 TRP D C 1
ATOM 14478 O O . TRP D 1 320 ? 119.353 60.828 -4.982 1.00 24.02 294 TRP D O 1
ATOM 14489 N N . PRO D 1 321 ? 120.156 58.798 -5.558 1.00 21.92 295 PRO D N 1
ATOM 14490 C CA . PRO D 1 321 ? 121.503 59.345 -5.793 1.00 33.71 295 PRO D CA 1
ATOM 14491 C C . PRO D 1 321 ? 121.480 60.525 -6.753 1.00 25.22 295 PRO D C 1
ATOM 14492 O O . PRO D 1 321 ? 120.844 60.471 -7.815 1.00 24.65 295 PRO D O 1
ATOM 14496 N N . HIS D 1 322 ? 122.233 61.583 -6.378 1.00 25.97 296 HIS D N 1
ATOM 14497 C CA . HIS D 1 322 ? 122.193 62.847 -7.102 1.00 26.89 296 HIS D CA 1
ATOM 14498 C C . HIS D 1 322 ? 122.598 62.682 -8.557 1.00 28.47 296 HIS D C 1
ATOM 14499 O O . HIS D 1 322 ? 122.041 63.337 -9.445 1.00 28.70 296 HIS D O 1
ATOM 14506 N N . LYS D 1 323 ? 123.574 61.819 -8.830 1.00 29.95 297 LYS D N 1
ATOM 14507 C CA . LYS D 1 323 ? 124.080 61.724 -10.197 1.00 33.40 297 LYS D CA 1
ATOM 14508 C C . LYS D 1 323 ? 122.980 61.319 -11.176 1.00 38.46 297 LYS D C 1
ATOM 14509 O O . LYS D 1 323 ? 122.802 61.951 -12.222 1.00 32.44 297 LYS D O 1
ATOM 14515 N N . GLN D 1 324 ? 122.186 60.318 -10.834 1.00 34.40 298 GLN D N 1
ATOM 14516 C CA . GLN D 1 324 ? 121.129 59.914 -11.757 1.00 45.09 298 GLN D CA 1
ATOM 14517 C C . GLN D 1 324 ? 119.944 60.873 -11.701 1.00 28.08 298 GLN D C 1
ATOM 14518 O O . GLN D 1 324 ? 119.276 61.068 -12.714 1.00 46.66 298 GLN D O 1
ATOM 14524 N N . PHE D 1 325 ? 119.695 61.510 -10.540 1.00 26.30 299 PHE D N 1
ATOM 14525 C CA . PHE D 1 325 ? 118.546 62.396 -10.353 1.00 34.18 299 PHE D CA 1
ATOM 14526 C C . PHE D 1 325 ? 119.008 63.729 -9.803 1.00 25.62 299 PHE D C 1
ATOM 14527 O O . PHE D 1 325 ? 118.942 63.971 -8.595 1.00 30.63 299 PHE D O 1
ATOM 14535 N N . PRO D 1 326 ? 119.470 64.633 -10.658 1.00 30.10 300 PRO D N 1
ATOM 14536 C CA . PRO D 1 326 ? 120.002 65.899 -10.148 1.00 28.83 300 PRO D CA 1
ATOM 14537 C C . PRO D 1 326 ? 118.924 66.788 -9.553 1.00 27.35 300 PRO D C 1
ATOM 14538 O O . PRO D 1 326 ? 117.732 66.654 -9.830 1.00 31.48 300 PRO D O 1
ATOM 14542 N N . LEU D 1 327 ? 119.365 67.673 -8.677 1.00 28.50 301 LEU D N 1
ATOM 14543 C CA . LEU D 1 327 ? 118.481 68.662 -8.111 1.00 31.18 301 LEU D CA 1
ATOM 14544 C C . LEU D 1 327 ? 118.167 69.755 -9.128 1.00 29.29 301 LEU D C 1
ATOM 14545 O O . LEU D 1 327 ? 119.010 70.175 -9.930 1.00 31.20 301 LEU D O 1
ATOM 14550 N N . ARG D 1 328 ? 116.944 70.251 -9.051 1.00 30.07 302 ARG D N 1
ATOM 14551 C CA . ARG D 1 328 ? 116.436 71.321 -9.901 1.00 32.63 302 ARG D CA 1
ATOM 14552 C C . ARG D 1 328 ? 115.956 72.452 -8.989 1.00 34.19 302 ARG D C 1
ATOM 14553 O O . ARG D 1 328 ? 115.205 72.217 -8.036 1.00 27.71 302 ARG D O 1
ATOM 14561 N N . ARG D 1 329 ? 116.415 73.676 -9.242 1.00 28.94 303 ARG D N 1
ATOM 14562 C CA . ARG D 1 329 ? 116.063 74.747 -8.327 1.00 39.55 303 ARG D CA 1
ATOM 14563 C C . ARG D 1 329 ? 114.636 75.246 -8.531 1.00 28.04 303 ARG D C 1
ATOM 14564 O O . ARG D 1 329 ? 114.098 75.219 -9.633 1.00 28.90 303 ARG D O 1
ATOM 14572 N N . VAL D 1 330 ? 114.029 75.712 -7.439 1.00 28.40 304 VAL D N 1
ATOM 14573 C CA . VAL D 1 330 ? 112.636 76.149 -7.453 1.00 33.25 304 VAL D CA 1
ATOM 14574 C C . VAL D 1 330 ? 112.459 77.557 -6.877 1.00 26.73 304 VAL D C 1
ATOM 14575 O O . VAL D 1 330 ? 111.718 78.372 -7.435 1.00 31.26 304 VAL D O 1
ATOM 14579 N N . GLY D 1 331 ? 113.053 77.822 -5.720 1.00 33.75 305 GLY D N 1
ATOM 14580 C CA . GLY D 1 331 ? 112.891 79.117 -5.079 1.00 32.44 305 GLY D CA 1
ATOM 14581 C C . GLY D 1 331 ? 113.702 79.207 -3.812 1.00 60.85 305 GLY D C 1
ATOM 14582 O O . GLY D 1 331 ? 114.568 78.382 -3.556 1.00 25.77 305 GLY D O 1
ATOM 14583 N N . LYS D 1 332 ? 113.384 80.209 -3.009 1.00 42.04 306 LYS D N 1
ATOM 14584 C CA . LYS D 1 332 ? 114.133 80.492 -1.797 1.00 41.69 306 LYS D CA 1
ATOM 14585 C C . LYS D 1 332 ? 113.162 80.746 -0.661 1.00 36.56 306 LYS D C 1
ATOM 14586 O O . LYS D 1 332 ? 112.158 81.428 -0.838 1.00 32.94 306 LYS D O 1
ATOM 14592 N N . MET D 1 333 ? 113.456 80.184 0.497 1.00 32.18 307 MET D N 1
ATOM 14593 C CA . MET D 1 333 ? 112.671 80.427 1.697 1.00 29.28 307 MET D CA 1
ATOM 14594 C C . MET D 1 333 ? 113.448 81.306 2.674 1.00 31.62 307 MET D C 1
ATOM 14595 O O . MET D 1 333 ? 114.606 81.013 2.990 1.00 39.07 307 MET D O 1
ATOM 14600 N N . VAL D 1 334 ? 112.762 82.314 3.227 1.00 25.21 308 VAL D N 1
ATOM 14601 C CA . VAL D 1 334 ? 113.355 83.244 4.184 1.00 31.17 308 VAL D CA 1
ATOM 14602 C C . VAL D 1 334 ? 112.490 83.273 5.435 1.00 33.61 308 VAL D C 1
ATOM 14603 O O . VAL D 1 334 ? 111.267 83.430 5.335 1.00 29.64 308 VAL D O 1
ATOM 14607 N N . LEU D 1 335 ? 113.116 83.168 6.606 1.00 30.77 309 LEU D N 1
ATOM 14608 C CA . LEU D 1 335 ? 112.421 83.342 7.878 1.00 21.30 309 LEU D CA 1
ATOM 14609 C C . LEU D 1 335 ? 112.832 84.684 8.476 1.00 30.17 309 LEU D C 1
ATOM 14610 O O . LEU D 1 335 ? 114.019 84.922 8.758 1.00 22.76 309 LEU D O 1
ATOM 14615 N N . ASN D 1 336 ? 111.856 85.560 8.667 1.00 22.13 310 ASN D N 1
ATOM 14616 C CA . ASN D 1 336 ? 112.153 86.939 9.023 1.00 27.14 310 ASN D CA 1
ATOM 14617 C C . ASN D 1 336 ? 111.248 87.513 10.112 1.00 27.07 310 ASN D C 1
ATOM 14618 O O . ASN D 1 336 ? 111.251 88.737 10.309 1.00 38.15 310 ASN D O 1
ATOM 14623 N N . GLU D 1 337 ? 110.503 86.691 10.836 1.00 27.50 311 GLU D N 1
ATOM 14624 C CA . GLU D 1 337 ? 109.513 87.208 11.776 1.00 27.65 311 GLU D CA 1
ATOM 14625 C C . GLU D 1 337 ? 109.368 86.256 12.955 1.00 20.47 311 GLU D C 1
ATOM 14626 O O . GLU D 1 337 ? 108.964 85.094 12.787 1.00 25.74 311 GLU D O 1
ATOM 14632 N N . ASN D 1 338 ? 109.694 86.765 14.169 1.00 20.36 312 ASN D N 1
ATOM 14633 C CA . ASN D 1 338 ? 109.508 85.949 15.345 1.00 19.51 312 ASN D CA 1
ATOM 14634 C C . ASN D 1 338 ? 108.030 85.892 15.752 1.00 28.64 312 ASN D C 1
ATOM 14635 O O . ASN D 1 338 ? 107.242 86.778 15.436 1.00 23.08 312 ASN D O 1
ATOM 14640 N N . PRO D 1 339 ? 107.625 84.834 16.422 1.00 29.53 313 PRO D N 1
ATOM 14641 C CA . PRO D 1 339 ? 106.266 84.809 16.983 1.00 28.91 313 PRO D CA 1
ATOM 14642 C C . PRO D 1 339 ? 106.124 85.879 18.054 1.00 30.02 313 PRO D C 1
ATOM 14643 O O . PRO D 1 339 ? 107.074 86.208 18.779 1.00 27.11 313 PRO D O 1
ATOM 14647 N N . GLU D 1 340 ? 104.925 86.442 18.150 1.00 18.55 314 GLU D N 1
ATOM 14648 C CA . GLU D 1 340 ? 104.679 87.359 19.262 1.00 21.74 314 GLU D CA 1
ATOM 14649 C C . GLU D 1 340 ? 104.454 86.592 20.558 1.00 28.12 314 GLU D C 1
ATOM 14650 O O . GLU D 1 340 ? 104.870 87.064 21.626 1.00 29.43 314 GLU D O 1
ATOM 14656 N N . ASN D 1 341 ? 103.828 85.407 20.471 1.00 23.83 315 ASN D N 1
ATOM 14657 C CA . ASN D 1 341 ? 103.502 84.587 21.637 1.00 17.80 315 ASN D CA 1
ATOM 14658 C C . ASN D 1 341 ? 103.789 83.127 21.313 1.00 23.52 315 ASN D C 1
ATOM 14659 O O . ASN D 1 341 ? 103.141 82.529 20.443 1.00 27.52 315 ASN D O 1
ATOM 14664 N N . TYR D 1 342 ? 104.760 82.549 22.030 1.00 25.35 316 TYR D N 1
ATOM 14665 C CA . TYR D 1 342 ? 105.171 81.178 21.762 1.00 20.63 316 TYR D CA 1
ATOM 14666 C C . TYR D 1 342 ? 104.013 80.204 21.892 1.00 18.26 316 TYR D C 1
ATOM 14667 O O . TYR D 1 342 ? 103.782 79.363 21.022 1.00 17.72 316 TYR D O 1
ATOM 14676 N N . PHE D 1 343 ? 103.297 80.253 22.993 1.00 18.03 317 PHE D N 1
ATOM 14677 C CA . PHE D 1 343 ? 102.207 79.295 23.122 1.00 25.26 317 PHE D CA 1
ATOM 14678 C C . PHE D 1 343 ? 101.193 79.426 21.972 1.00 13.64 317 PHE D C 1
ATOM 14679 O O . PHE D 1 343 ? 100.880 78.440 21.297 1.00 20.88 317 PHE D O 1
ATOM 14687 N N . ALA D 1 344 ? 100.736 80.661 21.676 1.00 14.11 318 ALA D N 1
ATOM 14688 C CA . ALA D 1 344 ? 99.610 80.809 20.751 1.00 32.38 318 ALA D CA 1
ATOM 14689 C C . ALA D 1 344 ? 99.953 80.398 19.325 1.00 33.10 318 ALA D C 1
ATOM 14690 O O . ALA D 1 344 ? 99.091 79.852 18.622 1.00 26.09 318 ALA D O 1
ATOM 14692 N N . GLN D 1 345 ? 101.184 80.671 18.867 1.00 16.51 319 GLN D N 1
ATOM 14693 C CA . GLN D 1 345 ? 101.578 80.430 17.483 1.00 27.09 319 GLN D CA 1
ATOM 14694 C C . GLN D 1 345 ? 102.479 79.217 17.306 1.00 32.08 319 GLN D C 1
ATOM 14695 O O . GLN D 1 345 ? 102.436 78.578 16.253 1.00 24.80 319 GLN D O 1
ATOM 14701 N N . VAL D 1 346 ? 103.295 78.875 18.302 1.00 26.51 320 VAL D N 1
ATOM 14702 C CA . VAL D 1 346 ? 104.189 77.724 18.162 1.00 27.47 320 VAL D CA 1
ATOM 14703 C C . VAL D 1 346 ? 103.620 76.463 18.815 1.00 12.89 320 VAL D C 1
ATOM 14704 O O . VAL D 1 346 ? 103.515 75.403 18.177 1.00 22.06 320 VAL D O 1
ATOM 14708 N N . GLU D 1 347 ? 103.272 76.545 20.100 1.00 13.82 321 GLU D N 1
ATOM 14709 C CA . GLU D 1 347 ? 102.795 75.339 20.758 1.00 12.88 321 GLU D CA 1
ATOM 14710 C C . GLU D 1 347 ? 101.488 74.830 20.106 1.00 12.09 321 GLU D C 1
ATOM 14711 O O . GLU D 1 347 ? 101.304 73.615 19.953 1.00 26.96 321 GLU D O 1
ATOM 14717 N N . GLN D 1 348 ? 100.608 75.750 19.671 1.00 24.89 322 GLN D N 1
ATOM 14718 C CA . GLN D 1 348 ? 99.314 75.384 19.084 1.00 22.47 322 GLN D CA 1
ATOM 14719 C C . GLN D 1 348 ? 99.374 75.143 17.573 1.00 24.02 322 GLN D C 1
ATOM 14720 O O . GLN D 1 348 ? 98.338 74.913 16.958 1.00 20.40 322 GLN D O 1
ATOM 14726 N N . ALA D 1 349 ? 100.532 75.321 16.933 1.00 20.16 323 ALA D N 1
ATOM 14727 C CA . ALA D 1 349 ? 100.615 75.057 15.494 1.00 21.46 323 ALA D CA 1
ATOM 14728 C C . ALA D 1 349 ? 100.310 73.584 15.210 1.00 11.96 323 ALA D C 1
ATOM 14729 O O . ALA D 1 349 ? 100.744 72.700 15.951 1.00 21.87 323 ALA D O 1
ATOM 14731 N N . ALA D 1 350 ? 99.565 73.319 14.123 1.00 19.80 324 ALA D N 1
ATOM 14732 C CA . ALA D 1 350 ? 99.178 71.958 13.761 1.00 13.43 324 ALA D CA 1
ATOM 14733 C C . ALA D 1 350 ? 99.611 71.628 12.335 1.00 22.47 324 ALA D C 1
ATOM 14734 O O . ALA D 1 350 ? 99.088 72.191 11.373 1.00 18.48 324 ALA D O 1
ATOM 14736 N N . PHE D 1 351 ? 100.536 70.678 12.200 1.00 18.37 325 PHE D N 1
ATOM 14737 C CA . PHE D 1 351 ? 101.021 70.304 10.880 1.00 21.22 325 PHE D CA 1
ATOM 14738 C C . PHE D 1 351 ? 100.609 68.874 10.547 1.00 15.42 325 PHE D C 1
ATOM 14739 O O . PHE D 1 351 ? 100.570 68.017 11.417 1.00 17.34 325 PHE D O 1
ATOM 14747 N N . SER D 1 352 ? 100.288 68.629 9.273 1.00 13.50 326 SER D N 1
ATOM 14748 C CA . SER D 1 352 ? 100.017 67.298 8.808 1.00 14.64 326 SER D CA 1
ATOM 14749 C C . SER D 1 352 ? 100.398 67.127 7.348 1.00 15.81 326 SER D C 1
ATOM 14750 O O . SER D 1 352 ? 100.094 68.010 6.543 1.00 23.51 326 SER D O 1
ATOM 14753 N N . PRO D 1 353 ? 101.003 65.997 6.972 1.00 14.91 327 PRO D N 1
ATOM 14754 C CA . PRO D 1 353 ? 101.235 65.761 5.540 1.00 13.07 327 PRO D CA 1
ATOM 14755 C C . PRO D 1 353 ? 99.942 65.634 4.755 1.00 18.48 327 PRO D C 1
ATOM 14756 O O . PRO D 1 353 ? 99.988 65.731 3.531 1.00 17.79 327 PRO D O 1
ATOM 14760 N N . SER D 1 354 ? 98.811 65.343 5.404 1.00 16.40 328 SER D N 1
ATOM 14761 C CA . SER D 1 354 ? 97.556 65.238 4.654 1.00 18.41 328 SER D CA 1
ATOM 14762 C C . SER D 1 354 ? 96.918 66.602 4.382 1.00 22.07 328 SER D C 1
ATOM 14763 O O . SER D 1 354 ? 95.917 66.648 3.649 1.00 22.41 328 SER D O 1
ATOM 14766 N N . HIS D 1 355 ? 97.477 67.692 4.941 1.00 21.25 329 HIS D N 1
ATOM 14767 C CA . HIS D 1 355 ? 97.129 69.061 4.545 1.00 24.13 329 HIS D CA 1
ATOM 14768 C C . HIS D 1 355 ? 97.844 69.391 3.247 1.00 32.69 329 HIS D C 1
ATOM 14769 O O . HIS D 1 355 ? 99.005 69.783 3.249 1.00 21.74 329 HIS D O 1
ATOM 14776 N N . THR D 1 356 ? 97.150 69.272 2.126 1.00 32.21 330 THR D N 1
ATOM 14777 C CA . THR D 1 356 ? 97.790 69.470 0.832 1.00 42.28 330 THR D CA 1
ATOM 14778 C C . THR D 1 356 ? 96.896 70.317 -0.058 1.00 27.94 330 THR D C 1
ATOM 14779 O O . THR D 1 356 ? 95.771 70.647 0.294 1.00 29.46 330 THR D O 1
ATOM 14783 N N . VAL D 1 357 ? 97.417 70.649 -1.234 1.00 31.44 331 VAL D N 1
ATOM 14784 C CA . VAL D 1 357 ? 96.740 71.529 -2.175 1.00 35.03 331 VAL D CA 1
ATOM 14785 C C . VAL D 1 357 ? 96.569 70.736 -3.465 1.00 41.57 331 VAL D C 1
ATOM 14786 O O . VAL D 1 357 ? 97.232 69.686 -3.642 1.00 20.80 331 VAL D O 1
ATOM 14790 N N . PRO D 1 358 ? 95.729 71.209 -4.392 1.00 44.15 332 PRO D N 1
ATOM 14791 C CA . PRO D 1 358 ? 95.662 70.582 -5.718 1.00 34.90 332 PRO D CA 1
ATOM 14792 C C . PRO D 1 358 ? 97.030 70.427 -6.351 1.00 38.26 332 PRO D C 1
ATOM 14793 O O . PRO D 1 358 ? 97.852 71.340 -6.304 1.00 39.12 332 PRO D O 1
ATOM 14797 N N . TYR D 1 359 ? 97.235 69.273 -6.989 1.00 20.55 333 TYR D N 1
ATOM 14798 C CA . TYR D 1 359 ? 98.389 68.885 -7.805 1.00 33.78 333 TYR D CA 1
ATOM 14799 C C . TYR D 1 359 ? 99.535 68.340 -6.966 1.00 35.60 333 TYR D C 1
ATOM 14800 O O . TYR D 1 359 ? 100.539 67.965 -7.524 1.00 33.24 333 TYR D O 1
ATOM 14809 N N . GLN D 1 360 ? 99.394 68.264 -5.648 1.00 29.62 334 GLN D N 1
ATOM 14810 C CA . GLN D 1 360 ? 100.353 67.609 -4.767 1.00 26.81 334 GLN D CA 1
ATOM 14811 C C . GLN D 1 360 ? 99.653 66.475 -4.014 1.00 30.47 334 GLN D C 1
ATOM 14812 O O . GLN D 1 360 ? 98.686 66.716 -3.279 1.00 26.91 334 GLN D O 1
ATOM 14818 N N . GLU D 1 361 ? 100.154 65.255 -4.168 1.00 31.46 335 GLU D N 1
ATOM 14819 C CA . GLU D 1 361 ? 99.557 64.088 -3.541 1.00 33.79 335 GLU D CA 1
ATOM 14820 C C . GLU D 1 361 ? 100.654 63.221 -2.946 1.00 33.95 335 GLU D C 1
ATOM 14821 O O . GLU D 1 361 ? 101.834 63.333 -3.298 1.00 30.17 335 GLU D O 1
ATOM 14827 N N . ALA D 1 362 ? 100.258 62.377 -2.001 1.00 23.46 336 ALA D N 1
ATOM 14828 C CA . ALA D 1 362 ? 101.184 61.411 -1.409 1.00 25.38 336 ALA D CA 1
ATOM 14829 C C . ALA D 1 362 ? 101.347 60.139 -2.227 1.00 24.42 336 ALA D C 1
ATOM 14830 O O . ALA D 1 362 ? 100.441 59.721 -2.946 1.00 25.16 336 ALA D O 1
ATOM 14832 N N . SER D 1 363 ? 102.508 59.510 -2.082 1.00 29.51 337 SER D N 1
ATOM 14833 C CA . SER D 1 363 ? 102.770 58.230 -2.704 1.00 26.93 337 SER D CA 1
ATOM 14834 C C . SER D 1 363 ? 102.270 57.084 -1.831 1.00 16.67 337 SER D C 1
ATOM 14835 O O . SER D 1 363 ? 101.739 57.268 -0.711 1.00 16.67 337 SER D O 1
ATOM 14838 N N . ALA D 1 364 ? 102.436 55.864 -2.353 1.00 23.31 338 ALA D N 1
ATOM 14839 C CA . ALA D 1 364 ? 102.063 54.681 -1.601 1.00 21.64 338 ALA D CA 1
ATOM 14840 C C . ALA D 1 364 ? 103.118 54.282 -0.561 1.00 16.61 338 ALA D C 1
ATOM 14841 O O . ALA D 1 364 ? 102.991 53.197 0.056 1.00 19.79 338 ALA D O 1
ATOM 14843 N N . ASP D 1 365 ? 104.127 55.123 -0.329 1.00 28.60 339 ASP D N 1
ATOM 14844 C CA . ASP D 1 365 ? 105.040 54.903 0.779 1.00 23.69 339 ASP D CA 1
ATOM 14845 C C . ASP D 1 365 ? 104.212 54.613 2.035 1.00 15.53 339 ASP D C 1
ATOM 14846 O O . ASP D 1 365 ? 103.449 55.490 2.482 1.00 27.51 339 ASP D O 1
ATOM 14851 N N . PRO D 1 366 ? 104.303 53.410 2.600 1.00 19.72 340 PRO D N 1
ATOM 14852 C CA . PRO D 1 366 ? 103.370 53.030 3.668 1.00 15.18 340 PRO D CA 1
ATOM 14853 C C . PRO D 1 366 ? 103.531 53.845 4.918 1.00 28.90 340 PRO D C 1
ATOM 14854 O O . PRO D 1 366 ? 102.552 54.003 5.661 1.00 14.17 340 PRO D O 1
ATOM 14858 N N . VAL D 1 367 ? 104.744 54.331 5.204 1.00 17.82 341 VAL D N 1
ATOM 14859 C CA . VAL D 1 367 ? 104.921 55.200 6.363 1.00 16.57 341 VAL D CA 1
ATOM 14860 C C . VAL D 1 367 ? 104.147 56.482 6.150 1.00 16.78 341 VAL D C 1
ATOM 14861 O O . VAL D 1 367 ? 103.352 56.906 6.999 1.00 16.37 341 VAL D O 1
ATOM 14865 N N . LEU D 1 368 ? 104.321 57.076 4.971 1.00 13.98 342 LEU D N 1
ATOM 14866 C CA . LEU D 1 368 ? 103.623 58.302 4.641 1.00 19.49 342 LEU D CA 1
ATOM 14867 C C . LEU D 1 368 ? 102.111 58.081 4.675 1.00 18.96 342 LEU D C 1
ATOM 14868 O O . LEU D 1 368 ? 101.352 58.879 5.277 1.00 17.98 342 LEU D O 1
ATOM 14873 N N . GLN D 1 369 ? 101.658 56.975 4.081 1.00 22.82 343 GLN D N 1
ATOM 14874 C CA . GLN D 1 369 ? 100.227 56.669 4.082 1.00 24.65 343 GLN D CA 1
ATOM 14875 C C . GLN D 1 369 ? 99.635 56.733 5.488 1.00 19.31 343 GLN D C 1
ATOM 14876 O O . GLN D 1 369 ? 98.553 57.300 5.688 1.00 20.12 343 GLN D O 1
ATOM 14882 N N . ALA D 1 370 ? 100.348 56.165 6.476 1.00 13.29 344 ALA D N 1
ATOM 14883 C CA . ALA D 1 370 ? 99.881 56.147 7.855 1.00 16.75 344 ALA D CA 1
ATOM 14884 C C . ALA D 1 370 ? 99.881 57.532 8.485 1.00 27.24 344 ALA D C 1
ATOM 14885 O O . ALA D 1 370 ? 99.005 57.857 9.304 1.00 12.77 344 ALA D O 1
ATOM 14887 N N . ARG D 1 371 ? 100.863 58.368 8.126 1.00 13.40 345 ARG D N 1
ATOM 14888 C CA . ARG D 1 371 ? 100.905 59.725 8.624 1.00 18.79 345 ARG D CA 1
ATOM 14889 C C . ARG D 1 371 ? 99.694 60.514 8.161 1.00 25.40 345 ARG D C 1
ATOM 14890 O O . ARG D 1 371 ? 99.212 61.377 8.882 1.00 16.39 345 ARG D O 1
ATOM 14898 N N . LEU D 1 372 ? 99.164 60.232 6.979 1.00 18.50 346 LEU D N 1
ATOM 14899 C CA . LEU D 1 372 ? 97.972 60.956 6.559 1.00 13.15 346 LEU D CA 1
ATOM 14900 C C . LEU D 1 372 ? 96.843 60.840 7.580 1.00 12.41 346 LEU D C 1
ATOM 14901 O O . LEU D 1 372 ? 96.071 61.784 7.755 1.00 21.28 346 LEU D O 1
ATOM 14906 N N . PHE D 1 373 ? 96.737 59.722 8.264 1.00 22.49 347 PHE D N 1
ATOM 14907 C CA . PHE D 1 373 ? 95.746 59.554 9.317 1.00 30.78 347 PHE D CA 1
ATOM 14908 C C . PHE D 1 373 ? 96.203 60.088 10.671 1.00 27.47 347 PHE D C 1
ATOM 14909 O O . PHE D 1 373 ? 95.421 60.723 11.378 1.00 20.98 347 PHE D O 1
ATOM 14917 N N . SER D 1 374 ? 97.454 59.838 11.063 1.00 29.81 348 SER D N 1
ATOM 14918 C CA . SER D 1 374 ? 97.863 60.049 12.458 1.00 18.99 348 SER D CA 1
ATOM 14919 C C . SER D 1 374 ? 97.814 61.503 12.911 1.00 11.19 348 SER D C 1
ATOM 14920 O O . SER D 1 374 ? 97.465 61.755 14.073 1.00 15.26 348 SER D O 1
ATOM 14923 N N . TYR D 1 375 ? 98.234 62.465 12.049 1.00 11.23 349 TYR D N 1
ATOM 14924 C CA . TYR D 1 375 ? 98.446 63.844 12.490 1.00 11.11 349 TYR D CA 1
ATOM 14925 C C . TYR D 1 375 ? 97.099 64.516 12.751 1.00 13.70 349 TYR D C 1
ATOM 14926 O O . TYR D 1 375 ? 96.906 65.083 13.843 1.00 15.20 349 TYR D O 1
ATOM 14935 N N . PRO D 1 376 ? 96.115 64.468 11.846 1.00 16.62 350 PRO D N 1
ATOM 14936 C CA . PRO D 1 376 ? 94.797 65.078 12.181 1.00 13.53 350 PRO D CA 1
ATOM 14937 C C . PRO D 1 376 ? 94.180 64.472 13.427 1.00 13.37 350 PRO D C 1
ATOM 14938 O O . PRO D 1 376 ? 93.598 65.191 14.248 1.00 16.11 350 PRO D O 1
ATOM 14942 N N . ASP D 1 377 ? 94.346 63.159 13.604 1.00 13.81 351 ASP D N 1
ATOM 14943 C CA . ASP D 1 377 ? 93.866 62.499 14.802 1.00 11.35 351 ASP D CA 1
ATOM 14944 C C . ASP D 1 377 ? 94.595 63.016 16.036 1.00 11.11 351 ASP D C 1
ATOM 14945 O O . ASP D 1 377 ? 93.987 63.256 17.092 1.00 11.16 351 ASP D O 1
ATOM 14950 N N . ALA D 1 378 ? 95.906 63.200 15.930 1.00 10.94 352 ALA D N 1
ATOM 14951 C CA . ALA D 1 378 ? 96.623 63.775 17.059 1.00 14.20 352 ALA D CA 1
ATOM 14952 C C . ALA D 1 378 ? 96.146 65.195 17.339 1.00 10.80 352 ALA D C 1
ATOM 14953 O O . ALA D 1 378 ? 95.934 65.555 18.500 1.00 15.71 352 ALA D O 1
ATOM 14955 N N . HIS D 1 379 ? 95.984 66.018 16.280 1.00 14.71 353 HIS D N 1
ATOM 14956 C CA . HIS D 1 379 ? 95.602 67.412 16.485 1.00 16.66 353 HIS D CA 1
ATOM 14957 C C . HIS D 1 379 ? 94.273 67.515 17.240 1.00 16.34 353 HIS D C 1
ATOM 14958 O O . HIS D 1 379 ? 94.119 68.298 18.182 1.00 14.30 353 HIS D O 1
ATOM 14965 N N . ARG D 1 380 ? 93.303 66.699 16.830 1.00 22.85 354 ARG D N 1
ATOM 14966 C CA . ARG D 1 380 ? 91.976 66.744 17.444 1.00 17.49 354 ARG D CA 1
ATOM 14967 C C . ARG D 1 380 ? 92.057 66.385 18.918 1.00 17.75 354 ARG D C 1
ATOM 14968 O O . ARG D 1 380 ? 91.273 66.885 19.725 1.00 15.39 354 ARG D O 1
ATOM 14976 N N . TYR D 1 381 ? 93.030 65.550 19.306 1.00 22.27 355 TYR D N 1
ATOM 14977 C CA . TYR D 1 381 ? 93.169 65.262 20.734 1.00 17.09 355 TYR D CA 1
ATOM 14978 C C . TYR D 1 381 ? 93.911 66.378 21.471 1.00 16.24 355 TYR D C 1
ATOM 14979 O O . TYR D 1 381 ? 93.479 66.839 22.542 1.00 13.11 355 TYR D O 1
ATOM 14988 N N . ARG D 1 382 ? 95.056 66.807 20.915 1.00 15.25 356 ARG D N 1
ATOM 14989 C CA . ARG D 1 382 ? 95.976 67.690 21.613 1.00 14.72 356 ARG D CA 1
ATOM 14990 C C . ARG D 1 382 ? 95.433 69.115 21.728 1.00 16.08 356 ARG D C 1
ATOM 14991 O O . ARG D 1 382 ? 95.538 69.729 22.795 1.00 16.74 356 ARG D O 1
ATOM 14999 N N . LEU D 1 383 ? 94.827 69.636 20.650 1.00 11.23 357 LEU D N 1
ATOM 15000 C CA . LEU D 1 383 ? 94.325 70.991 20.506 1.00 26.29 357 LEU D CA 1
ATOM 15001 C C . LEU D 1 383 ? 92.809 71.143 20.550 1.00 29.31 357 LEU D C 1
ATOM 15002 O O . LEU D 1 383 ? 92.335 72.197 20.967 1.00 27.67 357 LEU D O 1
ATOM 15007 N N . GLY D 1 384 ? 92.042 70.156 20.096 1.00 32.30 358 GLY D N 1
ATOM 15008 C CA . GLY D 1 384 ? 90.609 70.255 20.069 1.00 27.85 358 GLY D CA 1
ATOM 15009 C C . GLY D 1 384 ? 90.046 70.034 18.679 1.00 13.51 358 GLY D C 1
ATOM 15010 O O . GLY D 1 384 ? 90.740 70.199 17.652 1.00 21.39 358 GLY D O 1
ATOM 15011 N N . PRO D 1 385 ? 88.775 69.638 18.594 1.00 27.39 359 PRO D N 1
ATOM 15012 C CA . PRO D 1 385 ? 88.212 69.401 17.262 1.00 13.73 359 PRO D CA 1
ATOM 15013 C C . PRO D 1 385 ? 88.225 70.597 16.371 1.00 15.88 359 PRO D C 1
ATOM 15014 O O . PRO D 1 385 ? 88.313 70.425 15.160 1.00 18.13 359 PRO D O 1
ATOM 15018 N N . ASN D 1 386 ? 88.145 71.816 16.910 1.00 18.08 360 ASN D N 1
ATOM 15019 C CA . ASN D 1 386 ? 88.082 72.995 16.065 1.00 14.57 360 ASN D CA 1
ATOM 15020 C C . ASN D 1 386 ? 89.421 73.701 15.983 1.00 18.66 360 ASN D C 1
ATOM 15021 O O . ASN D 1 386 ? 89.479 74.916 15.754 1.00 19.57 360 ASN D O 1
ATOM 15026 N N . TYR D 1 387 ? 90.508 72.923 16.029 1.00 15.78 361 TYR D N 1
ATOM 15027 C CA . TYR D 1 387 ? 91.843 73.540 16.017 1.00 21.76 361 TYR D CA 1
ATOM 15028 C C . TYR D 1 387 ? 92.149 74.349 14.765 1.00 13.31 361 TYR D C 1
ATOM 15029 O O . TYR D 1 387 ? 93.048 75.207 14.800 1.00 21.89 361 TYR D O 1
ATOM 15038 N N . SER D 1 388 ? 91.485 74.066 13.645 1.00 18.57 362 SER D N 1
ATOM 15039 C CA . SER D 1 388 ? 91.720 74.834 12.432 1.00 19.70 362 SER D CA 1
ATOM 15040 C C . SER D 1 388 ? 91.187 76.266 12.514 1.00 33.09 362 SER D C 1
ATOM 15041 O O . SER D 1 388 ? 91.400 77.029 11.572 1.00 24.72 362 SER D O 1
ATOM 15044 N N . GLN D 1 389 ? 90.464 76.630 13.580 1.00 20.37 363 GLN D N 1
ATOM 15045 C CA . GLN D 1 389 ? 90.061 78.005 13.852 1.00 29.08 363 GLN D CA 1
ATOM 15046 C C . GLN D 1 389 ? 91.058 78.775 14.712 1.00 27.18 363 GLN D C 1
ATOM 15047 O O . GLN D 1 389 ? 90.916 79.991 14.845 1.00 25.98 363 GLN D O 1
ATOM 15053 N N . ILE D 1 390 ? 92.063 78.121 15.281 1.00 21.58 364 ILE D N 1
ATOM 15054 C CA . ILE D 1 390 ? 93.169 78.847 15.934 1.00 18.73 364 ILE D CA 1
ATOM 15055 C C . ILE D 1 390 ? 93.906 79.652 14.870 1.00 22.79 364 ILE D C 1
ATOM 15056 O O . ILE D 1 390 ? 94.293 79.079 13.822 1.00 16.46 364 ILE D O 1
ATOM 15061 N N . PRO D 1 391 ? 94.146 80.959 15.089 1.00 17.14 365 PRO D N 1
ATOM 15062 C CA . PRO D 1 391 ? 94.683 81.798 14.003 1.00 22.75 365 PRO D CA 1
ATOM 15063 C C . PRO D 1 391 ? 95.874 81.215 13.278 1.00 24.94 365 PRO D C 1
ATOM 15064 O O . PRO D 1 391 ? 95.898 81.236 12.054 1.00 25.76 365 PRO D O 1
ATOM 15068 N N . VAL D 1 392 ? 96.884 80.721 13.988 1.00 29.12 366 VAL D N 1
ATOM 15069 C CA . VAL D 1 392 ? 98.065 80.204 13.294 1.00 24.26 366 VAL D CA 1
ATOM 15070 C C . VAL D 1 392 ? 97.701 79.031 12.374 1.00 14.31 366 VAL D C 1
ATOM 15071 O O . VAL D 1 392 ? 98.371 78.784 11.373 1.00 16.05 366 VAL D O 1
ATOM 15075 N N . ASN D 1 393 ? 96.655 78.291 12.677 1.00 13.98 367 ASN D N 1
ATOM 15076 C CA . ASN D 1 393 ? 96.250 77.199 11.797 1.00 13.78 367 ASN D CA 1
ATOM 15077 C C . ASN D 1 393 ? 95.155 77.546 10.792 1.00 22.37 367 ASN D C 1
ATOM 15078 O O . ASN D 1 393 ? 94.765 76.657 10.022 1.00 26.11 367 ASN D O 1
ATOM 15083 N N . CYS D 1 394 ? 94.635 78.768 10.805 1.00 27.26 368 CYS D N 1
ATOM 15084 C CA A CYS D 1 394 ? 93.565 79.127 9.872 0.72 28.74 368 CYS D CA 1
ATOM 15085 C CA B CYS D 1 394 ? 93.569 79.155 9.877 0.28 27.77 368 CYS D CA 1
ATOM 15086 C C . CYS D 1 394 ? 94.115 79.344 8.455 1.00 25.80 368 CYS D C 1
ATOM 15087 O O . CYS D 1 394 ? 95.196 79.891 8.275 1.00 25.70 368 CYS D O 1
ATOM 15092 N N . PRO D 1 395 ? 93.369 78.922 7.418 1.00 24.07 369 PRO D N 1
ATOM 15093 C CA . PRO D 1 395 ? 93.781 79.335 6.039 1.00 29.04 369 PRO D CA 1
ATOM 15094 C C . PRO D 1 395 ? 93.267 80.698 5.581 1.00 44.67 369 PRO D C 1
ATOM 15095 O O . PRO D 1 395 ? 92.314 80.839 4.813 1.00 36.41 369 PRO D O 1
ATOM 15099 N N . TYR D 1 396 ? 93.952 81.753 6.034 1.00 29.61 370 TYR D N 1
ATOM 15100 C CA . TYR D 1 396 ? 93.481 83.120 5.822 1.00 28.85 370 TYR D CA 1
ATOM 15101 C C . TYR D 1 396 ? 93.413 83.502 4.352 1.00 24.34 370 TYR D C 1
ATOM 15102 O O . TYR D 1 396 ? 92.621 84.381 3.986 1.00 34.00 370 TYR D O 1
ATOM 15111 N N . ALA D 1 397 ? 94.140 82.800 3.491 1.00 26.54 371 ALA D N 1
ATOM 15112 C CA . ALA D 1 397 ? 94.135 83.100 2.060 1.00 28.42 371 ALA D CA 1
ATOM 15113 C C . ALA D 1 397 ? 93.142 82.233 1.294 1.00 32.44 371 ALA D C 1
ATOM 15114 O O . ALA D 1 397 ? 93.027 82.383 0.073 1.00 39.96 371 ALA D O 1
ATOM 15116 N N . SER D 1 398 ? 92.441 81.330 1.986 1.00 34.47 372 SER D N 1
ATOM 15117 C CA . SER D 1 398 ? 91.442 80.460 1.394 1.00 41.13 372 SER D CA 1
ATOM 15118 C C . SER D 1 398 ? 90.435 80.053 2.451 1.00 31.28 372 SER D C 1
ATOM 15119 O O . SER D 1 398 ? 90.487 78.905 2.932 1.00 21.26 372 SER D O 1
ATOM 15122 N N . LYS D 1 399 ? 89.575 80.969 2.884 1.00 30.65 373 LYS D N 1
ATOM 15123 C CA . LYS D 1 399 ? 88.682 80.696 4.006 1.00 32.45 373 LYS D CA 1
ATOM 15124 C C . LYS D 1 399 ? 87.939 79.382 3.830 1.00 21.74 373 LYS D C 1
ATOM 15125 O O . LYS D 1 399 ? 87.551 79.010 2.726 1.00 21.03 373 LYS D O 1
ATOM 15131 N N . VAL D 1 400 ? 87.750 78.672 4.936 1.00 22.69 374 VAL D N 1
ATOM 15132 C CA . VAL D 1 400 ? 87.047 77.392 4.909 1.00 21.45 374 VAL D CA 1
ATOM 15133 C C . VAL D 1 400 ? 85.558 77.651 4.717 1.00 23.04 374 VAL D C 1
ATOM 15134 O O . VAL D 1 400 ? 85.005 78.554 5.363 1.00 20.48 374 VAL D O 1
ATOM 15138 N N . PHE D 1 401 ? 84.918 76.861 3.815 1.00 24.63 375 PHE D N 1
ATOM 15139 C CA . PHE D 1 401 ? 83.468 76.845 3.635 1.00 22.02 375 PHE D CA 1
ATOM 15140 C C . PHE D 1 401 ? 83.024 75.406 3.380 1.00 22.31 375 PHE D C 1
ATOM 15141 O O . PHE D 1 401 ? 83.136 74.889 2.263 1.00 24.51 375 PHE D O 1
ATOM 15149 N N . ASN D 1 402 ? 82.522 74.766 4.419 1.00 27.08 376 ASN D N 1
ATOM 15150 C CA . ASN D 1 402 ? 81.941 73.443 4.283 1.00 25.59 376 ASN D CA 1
ATOM 15151 C C . ASN D 1 402 ? 80.637 73.348 5.074 1.00 17.32 376 ASN D C 1
ATOM 15152 O O . ASN D 1 402 ? 80.676 73.388 6.315 1.00 25.12 376 ASN D O 1
ATOM 15157 N N . PRO D 1 403 ? 79.483 73.232 4.408 1.00 22.79 377 PRO D N 1
ATOM 15158 C CA . PRO D 1 403 ? 78.208 73.269 5.151 1.00 23.27 377 PRO D CA 1
ATOM 15159 C C . PRO D 1 403 ? 78.051 72.162 6.194 1.00 16.97 377 PRO D C 1
ATOM 15160 O O . PRO D 1 403 ? 77.386 72.383 7.215 1.00 26.97 377 PRO D O 1
ATOM 15164 N N . ALA D 1 404 ? 78.666 71.007 5.973 1.00 24.26 378 ALA D N 1
ATOM 15165 C CA . ALA D 1 404 ? 78.489 69.835 6.818 1.00 16.24 378 ALA D CA 1
ATOM 15166 C C . ALA D 1 404 ? 79.487 69.739 7.949 1.00 22.28 378 ALA D C 1
ATOM 15167 O O . ALA D 1 404 ? 79.431 68.788 8.718 1.00 20.65 378 ALA D O 1
ATOM 15169 N N . ILE D 1 405 ? 80.412 70.683 8.056 1.00 22.58 379 ILE D N 1
ATOM 15170 C CA . ILE D 1 405 ? 81.393 70.680 9.124 1.00 28.75 379 ILE D CA 1
ATOM 15171 C C . ILE D 1 405 ? 80.990 71.789 10.081 1.00 20.46 379 ILE D C 1
ATOM 15172 O O . ILE D 1 405 ? 81.215 72.970 9.808 1.00 28.07 379 ILE D O 1
ATOM 15177 N N . ARG D 1 406 ? 80.392 71.410 11.210 1.00 23.65 380 ARG D N 1
ATOM 15178 C CA . ARG D 1 406 ? 79.742 72.383 12.074 1.00 19.02 380 ARG D CA 1
ATOM 15179 C C . ARG D 1 406 ? 79.813 71.961 13.529 1.00 14.60 380 ARG D C 1
ATOM 15180 O O . ARG D 1 406 ? 79.998 70.786 13.843 1.00 27.57 380 ARG D O 1
ATOM 15188 N N . ASP D 1 407 ? 79.626 72.951 14.407 1.00 14.78 381 ASP D N 1
ATOM 15189 C CA . ASP D 1 407 ? 79.516 72.829 15.854 1.00 14.83 381 ASP D CA 1
ATOM 15190 C C . ASP D 1 407 ? 80.855 72.371 16.447 1.00 20.53 381 ASP D C 1
ATOM 15191 O O . ASP D 1 407 ? 81.909 72.757 15.948 1.00 18.02 381 ASP D O 1
ATOM 15196 N N . GLY D 1 408 ? 80.807 71.577 17.502 1.00 17.09 382 GLY D N 1
ATOM 15197 C CA . GLY D 1 408 ? 82.005 71.182 18.199 1.00 14.88 382 GLY D CA 1
ATOM 15198 C C . GLY D 1 408 ? 82.417 72.162 19.254 1.00 21.08 382 GLY D C 1
ATOM 15199 O O . GLY D 1 408 ? 82.217 73.387 19.145 1.00 25.27 382 GLY D O 1
ATOM 15200 N N . PRO D 1 409 ? 83.077 71.653 20.281 1.00 18.37 383 PRO D N 1
ATOM 15201 C CA . PRO D 1 409 ? 83.519 72.551 21.360 1.00 20.02 383 PRO D CA 1
ATOM 15202 C C . PRO D 1 409 ? 84.393 73.681 20.818 1.00 20.81 383 PRO D C 1
ATOM 15203 O O . PRO D 1 409 ? 85.111 73.513 19.837 1.00 15.78 383 PRO D O 1
ATOM 15207 N N . MET D 1 410 ? 84.261 74.857 21.439 1.00 16.55 384 MET D N 1
ATOM 15208 C CA . MET D 1 410 ? 84.985 76.074 21.095 1.00 23.48 384 MET D CA 1
ATOM 15209 C C . MET D 1 410 ? 84.865 76.421 19.607 1.00 21.81 384 MET D C 1
ATOM 15210 O O . MET D 1 410 ? 85.874 76.675 18.907 1.00 29.59 384 MET D O 1
ATOM 15215 N N . ASN D 1 411 ? 83.640 76.416 19.106 1.00 18.86 385 ASN D N 1
ATOM 15216 C CA . ASN D 1 411 ? 83.379 76.970 17.781 1.00 23.19 385 ASN D CA 1
ATOM 15217 C C . ASN D 1 411 ? 83.316 78.482 17.960 1.00 23.42 385 ASN D C 1
ATOM 15218 O O . ASN D 1 411 ? 82.410 79.005 18.635 1.00 20.22 385 ASN D O 1
ATOM 15223 N N . VAL D 1 412 ? 84.301 79.180 17.398 1.00 17.19 386 VAL D N 1
ATOM 15224 C CA . VAL D 1 412 ? 84.553 80.583 17.704 1.00 17.92 386 VAL D CA 1
ATOM 15225 C C . VAL D 1 412 ? 84.404 81.491 16.494 1.00 18.38 386 VAL D C 1
ATOM 15226 O O . VAL D 1 412 ? 84.468 82.721 16.650 1.00 26.55 386 VAL D O 1
ATOM 15230 N N . ASN D 1 413 ? 84.166 80.938 15.300 1.00 20.66 387 ASN D N 1
ATOM 15231 C CA . ASN D 1 413 ? 84.098 81.740 14.077 1.00 26.19 387 ASN D CA 1
ATOM 15232 C C . ASN D 1 413 ? 82.668 81.958 13.594 1.00 22.21 387 ASN D C 1
ATOM 15233 O O . ASN D 1 413 ? 82.464 82.305 12.430 1.00 30.11 387 ASN D O 1
ATOM 15238 N N . GLY D 1 414 ? 81.673 81.760 14.459 1.00 25.85 388 GLY D N 1
ATOM 15239 C CA . GLY D 1 414 ? 80.303 81.988 14.072 1.00 20.30 388 GLY D CA 1
ATOM 15240 C C . GLY D 1 414 ? 79.594 80.795 13.471 1.00 24.95 388 GLY D C 1
ATOM 15241 O O . GLY D 1 414 ? 78.356 80.859 13.278 1.00 24.00 388 GLY D O 1
ATOM 15242 N N . ASN D 1 415 ? 80.341 79.750 13.076 1.00 28.25 389 ASN D N 1
ATOM 15243 C CA . ASN D 1 415 ? 79.782 78.442 12.671 1.00 17.21 389 ASN D CA 1
ATOM 15244 C C . ASN D 1 415 ? 78.896 78.548 11.440 1.00 22.22 389 ASN D C 1
ATOM 15245 O O . ASN D 1 415 ? 77.893 77.861 11.333 1.00 17.45 389 ASN D O 1
ATOM 15250 N N . LEU D 1 416 ? 79.259 79.426 10.520 1.00 29.38 390 LEU D N 1
ATOM 15251 C CA . LEU D 1 416 ? 78.528 79.676 9.279 1.00 25.73 390 LEU D CA 1
ATOM 15252 C C . LEU D 1 416 ? 77.129 80.268 9.490 1.00 27.73 390 LEU D C 1
ATOM 15253 O O . LEU D 1 416 ? 76.368 80.400 8.527 1.00 24.49 390 LEU D O 1
ATOM 15258 N N . GLY D 1 417 ? 76.782 80.687 10.699 1.00 32.98 391 GLY D N 1
ATOM 15259 C CA . GLY D 1 417 ? 75.525 81.390 10.862 1.00 40.71 391 GLY D CA 1
ATOM 15260 C C . GLY D 1 417 ? 74.363 80.506 10.486 1.00 22.18 391 GLY D C 1
ATOM 15261 O O . GLY D 1 417 ? 74.304 79.352 10.880 1.00 22.59 391 GLY D O 1
ATOM 15262 N N . LYS D 1 418 ? 73.408 81.051 9.718 1.00 30.61 392 LYS D N 1
ATOM 15263 C CA . LYS D 1 418 ? 72.218 80.281 9.380 1.00 27.33 392 LYS D CA 1
ATOM 15264 C C . LYS D 1 418 ? 72.370 79.417 8.121 1.00 26.11 392 LYS D C 1
ATOM 15265 O O . LYS D 1 418 ? 71.378 78.867 7.627 1.00 22.56 392 LYS D O 1
ATOM 15271 N N . GLU D 1 419 ? 73.553 79.314 7.565 1.00 28.46 393 GLU D N 1
ATOM 15272 C CA . GLU D 1 419 ? 73.763 78.409 6.439 1.00 25.78 393 GLU D CA 1
ATOM 15273 C C . GLU D 1 419 ? 73.228 77.008 6.721 1.00 32.05 393 GLU D C 1
ATOM 15274 O O . GLU D 1 419 ? 73.427 76.471 7.827 1.00 19.70 393 GLU D O 1
ATOM 15280 N N . PRO D 1 420 ? 72.523 76.395 5.769 1.00 21.23 394 PRO D N 1
ATOM 15281 C CA . PRO D 1 420 ? 72.189 74.968 5.898 1.00 23.48 394 PRO D CA 1
ATOM 15282 C C . PRO D 1 420 ? 73.436 74.123 6.082 1.00 35.33 394 PRO D C 1
ATOM 15283 O O . PRO D 1 420 ? 74.526 74.476 5.627 1.00 25.11 394 PRO D O 1
ATOM 15287 N N . ASN D 1 421 ? 73.259 72.999 6.784 1.00 26.68 395 ASN D N 1
ATOM 15288 C CA . ASN D 1 421 ? 74.328 72.063 7.139 1.00 24.39 395 ASN D CA 1
ATOM 15289 C C . ASN D 1 421 ? 74.282 70.828 6.255 1.00 17.96 395 ASN D C 1
ATOM 15290 O O . ASN D 1 421 ? 74.660 69.724 6.673 1.00 28.63 395 ASN D O 1
ATOM 15295 N N . TYR D 1 422 ? 73.804 71.002 5.037 1.00 18.86 396 TYR D N 1
ATOM 15296 C CA . TYR D 1 422 ? 73.807 69.985 3.994 1.00 19.31 396 TYR D CA 1
ATOM 15297 C C . TYR D 1 422 ? 73.770 70.779 2.697 1.00 20.35 396 TYR D C 1
ATOM 15298 O O . TYR D 1 422 ? 73.777 72.008 2.722 1.00 31.76 396 TYR D O 1
ATOM 15307 N N . LEU D 1 423 ? 73.761 70.091 1.564 1.00 25.31 397 LEU D N 1
ATOM 15308 C CA . LEU D 1 423 ? 73.719 70.789 0.281 1.00 22.29 397 LEU D CA 1
ATOM 15309 C C . LEU D 1 423 ? 72.264 71.077 -0.092 1.00 30.52 397 LEU D C 1
ATOM 15310 O O . LEU D 1 423 ? 71.626 70.361 -0.868 1.00 28.20 397 LEU D O 1
ATOM 15315 N N . SER D 1 424 ? 71.752 72.181 0.443 1.00 34.98 398 SER D N 1
ATOM 15316 C CA . SER D 1 424 ? 70.391 72.575 0.125 1.00 32.15 398 SER D CA 1
ATOM 15317 C C . SER D 1 424 ? 70.262 72.892 -1.358 1.00 41.40 398 SER D C 1
ATOM 15318 O O . SER D 1 424 ? 71.101 73.574 -1.951 1.00 26.86 398 SER D O 1
ATOM 15321 N N . THR D 1 425 ? 69.189 72.404 -1.960 1.00 31.57 399 THR D N 1
ATOM 15322 C CA . THR D 1 425 ? 68.948 72.722 -3.354 1.00 38.44 399 THR D CA 1
ATOM 15323 C C . THR D 1 425 ? 68.503 74.171 -3.516 1.00 34.00 399 THR D C 1
ATOM 15324 O O . THR D 1 425 ? 68.460 74.677 -4.643 1.00 36.60 399 THR D O 1
ATOM 15328 N N . SER D 1 426 ? 68.279 74.882 -2.423 1.00 43.98 400 SER D N 1
ATOM 15329 C CA . SER D 1 426 ? 67.927 76.294 -2.508 1.00 51.10 400 SER D CA 1
ATOM 15330 C C . SER D 1 426 ? 69.129 77.240 -2.536 1.00 39.99 400 SER D C 1
ATOM 15331 O O . SER D 1 426 ? 68.944 78.423 -2.844 1.00 36.50 400 SER D O 1
ATOM 15334 N N . LYS D 1 427 ? 70.346 76.739 -2.327 1.00 29.62 401 LYS D N 1
ATOM 15335 C CA . LYS D 1 427 ? 71.540 77.568 -2.258 1.00 31.97 401 LYS D CA 1
ATOM 15336 C C . LYS D 1 427 ? 72.504 77.232 -3.395 1.00 30.19 401 LYS D C 1
ATOM 15337 O O . LYS D 1 427 ? 72.324 76.262 -4.137 1.00 47.10 401 LYS D O 1
ATOM 15343 N N . LYS D 1 428 ? 73.525 78.070 -3.531 1.00 37.44 402 LYS D N 1
ATOM 15344 C CA . LYS D 1 428 ? 74.551 77.905 -4.557 1.00 34.48 402 LYS D CA 1
ATOM 15345 C C . LYS D 1 428 ? 75.805 77.340 -3.903 1.00 28.47 402 LYS D C 1
ATOM 15346 O O . LYS D 1 428 ? 76.221 77.816 -2.849 1.00 27.43 402 LYS D O 1
ATOM 15352 N N . TYR D 1 429 ? 76.368 76.293 -4.493 1.00 29.98 403 TYR D N 1
ATOM 15353 C CA . TYR D 1 429 ? 77.641 75.729 -4.020 1.00 28.23 403 TYR D CA 1
ATOM 15354 C C . TYR D 1 429 ? 78.532 75.513 -5.238 1.00 29.21 403 TYR D C 1
ATOM 15355 O O . TYR D 1 429 ? 78.100 74.920 -6.230 1.00 45.59 403 TYR D O 1
ATOM 15364 N N . GLN D 1 430 ? 79.767 75.970 -5.153 1.00 50.69 404 GLN D N 1
ATOM 15365 C CA . GLN D 1 430 ? 80.709 75.886 -6.261 1.00 35.53 404 GLN D CA 1
ATOM 15366 C C . GLN D 1 430 ? 81.765 74.838 -5.930 1.00 33.83 404 GLN D C 1
ATOM 15367 O O . GLN D 1 430 ? 82.466 74.940 -4.905 1.00 34.47 404 GLN D O 1
ATOM 15373 N N . PHE D 1 431 ? 81.872 73.827 -6.791 1.00 39.47 405 PHE D N 1
ATOM 15374 C CA . PHE D 1 431 ? 82.941 72.835 -6.706 1.00 36.26 405 PHE D CA 1
ATOM 15375 C C . PHE D 1 431 ? 83.868 73.035 -7.915 1.00 28.89 405 PHE D C 1
ATOM 15376 O O . PHE D 1 431 ? 83.501 72.707 -9.056 1.00 30.35 405 PHE D O 1
ATOM 15384 N N . ILE D 1 432 ? 85.033 73.565 -7.684 1.00 28.70 406 ILE D N 1
ATOM 15385 C CA . ILE D 1 432 ? 85.952 73.880 -8.758 1.00 42.04 406 ILE D CA 1
ATOM 15386 C C . ILE D 1 432 ? 86.861 72.685 -9.019 1.00 41.31 406 ILE D C 1
ATOM 15387 O O . ILE D 1 432 ? 86.969 71.751 -8.230 1.00 32.01 406 ILE D O 1
ATOM 15392 N N . GLN D 1 433 ? 87.521 72.731 -10.180 1.00 33.46 407 GLN D N 1
ATOM 15393 C CA . GLN D 1 433 ? 88.517 71.731 -10.582 1.00 37.32 407 GLN D CA 1
ATOM 15394 C C . GLN D 1 433 ? 87.889 70.350 -10.684 1.00 50.95 407 GLN D C 1
ATOM 15395 O O . GLN D 1 433 ? 88.489 69.339 -10.319 1.00 40.37 407 GLN D O 1
ATOM 15401 N N . GLN D 1 434 ? 86.659 70.303 -11.184 1.00 45.49 408 GLN D N 1
ATOM 15402 C CA . GLN D 1 434 ? 85.967 69.026 -11.236 1.00 44.49 408 GLN D CA 1
ATOM 15403 C C . GLN D 1 434 ? 86.669 68.055 -12.176 1.00 52.89 408 GLN D C 1
ATOM 15404 O O . GLN D 1 434 ? 86.628 66.844 -11.949 1.00 39.20 408 GLN D O 1
ATOM 15410 N N . SER D 1 435 ? 87.328 68.561 -13.219 1.00 52.06 409 SER D N 1
ATOM 15411 C CA . SER D 1 435 ? 88.015 67.718 -14.199 1.00 52.19 409 SER D CA 1
ATOM 15412 C C . SER D 1 435 ? 89.495 67.478 -13.874 1.00 44.71 409 SER D C 1
ATOM 15413 O O . SER D 1 435 ? 90.212 66.892 -14.693 1.00 61.43 409 SER D O 1
ATOM 15416 N N . LYS D 1 436 ? 89.982 67.961 -12.748 1.00 33.52 410 LYS D N 1
ATOM 15417 C CA . LYS D 1 436 ? 91.348 67.664 -12.323 1.00 47.45 410 LYS D CA 1
ATOM 15418 C C . LYS D 1 436 ? 91.373 66.346 -11.553 1.00 43.85 410 LYS D C 1
ATOM 15419 O O . LYS D 1 436 ? 90.727 66.242 -10.504 1.00 48.25 410 LYS D O 1
ATOM 15425 N N . PRO D 1 437 ? 92.100 65.339 -12.009 1.00 50.06 411 PRO D N 1
ATOM 15426 C CA . PRO D 1 437 ? 92.183 64.107 -11.218 1.00 35.03 411 PRO D CA 1
ATOM 15427 C C . PRO D 1 437 ? 92.894 64.346 -9.885 1.00 38.93 411 PRO D C 1
ATOM 15428 O O . PRO D 1 437 ? 93.669 65.305 -9.690 1.00 33.17 411 PRO D O 1
ATOM 15432 N N . ILE D 1 438 ? 92.620 63.426 -8.955 1.00 27.37 412 ILE D N 1
ATOM 15433 C CA . ILE D 1 438 ? 93.296 63.378 -7.662 1.00 31.52 412 ILE D CA 1
ATOM 15434 C C . ILE D 1 438 ? 94.469 62.411 -7.799 1.00 43.35 412 ILE D C 1
ATOM 15435 O O . ILE D 1 438 ? 95.628 62.829 -7.831 1.00 30.64 412 ILE D O 1
ATOM 15440 N N . GLN D 1 439 ? 94.167 61.112 -7.898 1.00 42.66 413 GLN D N 1
ATOM 15441 C CA . GLN D 1 439 ? 95.185 60.101 -8.170 1.00 30.32 413 GLN D CA 1
ATOM 15442 C C . GLN D 1 439 ? 94.771 59.081 -9.224 1.00 31.55 413 GLN D C 1
ATOM 15443 O O . GLN D 1 439 ? 95.571 58.173 -9.538 1.00 25.58 413 GLN D O 1
ATOM 15449 N N . GLN D 1 440 ? 93.579 59.205 -9.808 1.00 30.30 414 GLN D N 1
ATOM 15450 C CA . GLN D 1 440 ? 93.120 58.145 -10.686 1.00 35.25 414 GLN D CA 1
ATOM 15451 C C . GLN D 1 440 ? 93.865 58.116 -12.007 1.00 36.38 414 GLN D C 1
ATOM 15452 O O . GLN D 1 440 ? 93.646 57.190 -12.795 1.00 28.05 414 GLN D O 1
ATOM 15458 N N . HIS D 1 441 ? 94.709 59.107 -12.278 1.00 44.17 415 HIS D N 1
ATOM 15459 C CA . HIS D 1 441 ? 95.521 59.167 -13.486 1.00 36.67 415 HIS D CA 1
ATOM 15460 C C . HIS D 1 441 ? 96.913 58.564 -13.304 1.00 37.59 415 HIS D C 1
ATOM 15461 O O . HIS D 1 441 ? 97.710 58.593 -14.249 1.00 37.07 415 HIS D O 1
ATOM 15468 N N . GLN D 1 442 ? 97.218 58.004 -12.137 1.00 30.84 416 GLN D N 1
ATOM 15469 C CA . GLN D 1 442 ? 98.565 57.580 -11.795 1.00 36.56 416 GLN D CA 1
ATOM 15470 C C . GLN D 1 442 ? 98.603 56.024 -11.738 1.00 27.23 416 GLN D C 1
ATOM 15471 O O . GLN D 1 442 ? 98.181 55.407 -12.716 1.00 32.08 416 GLN D O 1
ATOM 15477 N N . GLU D 1 443 ? 99.084 55.429 -10.672 1.00 32.37 417 GLU D N 1
ATOM 15478 C CA . GLU D 1 443 ? 99.405 54.017 -10.738 1.00 24.12 417 GLU D CA 1
ATOM 15479 C C . GLU D 1 443 ? 98.169 53.142 -10.748 1.00 23.83 417 GLU D C 1
ATOM 15480 O O . GLU D 1 443 ? 97.104 53.506 -10.226 1.00 27.17 417 GLU D O 1
ATOM 15486 N N . VAL D 1 444 ? 98.314 51.968 -11.350 1.00 26.91 418 VAL D N 1
ATOM 15487 C CA . VAL D 1 444 ? 97.258 50.953 -11.336 1.00 34.35 418 VAL D CA 1
ATOM 15488 C C . VAL D 1 444 ? 97.680 49.844 -10.381 1.00 36.07 418 VAL D C 1
ATOM 15489 O O . VAL D 1 444 ? 98.725 49.210 -10.572 1.00 34.42 418 VAL D O 1
ATOM 15493 N N . TRP D 1 445 ? 96.918 49.666 -9.320 1.00 22.44 419 TRP D N 1
ATOM 15494 C CA . TRP D 1 445 ? 97.211 48.681 -8.293 1.00 39.81 419 TRP D CA 1
ATOM 15495 C C . TRP D 1 445 ? 96.473 47.379 -8.607 1.00 26.18 419 TRP D C 1
ATOM 15496 O O . TRP D 1 445 ? 95.484 47.350 -9.343 1.00 24.17 419 TRP D O 1
ATOM 15507 N N . SER D 1 446 ? 96.982 46.283 -8.067 1.00 30.06 420 SER D N 1
ATOM 15508 C CA . SER D 1 446 ? 96.391 44.986 -8.352 1.00 30.66 420 SER D CA 1
ATOM 15509 C C . SER D 1 446 ? 96.760 44.004 -7.249 1.00 29.75 420 SER D C 1
ATOM 15510 O O . SER D 1 446 ? 97.901 43.976 -6.805 1.00 38.07 420 SER D O 1
ATOM 15513 N N . GLY D 1 447 ? 95.804 43.176 -6.844 1.00 24.31 421 GLY D N 1
ATOM 15514 C CA . GLY D 1 447 ? 96.051 42.178 -5.829 1.00 35.00 421 GLY D CA 1
ATOM 15515 C C . GLY D 1 447 ? 94.946 42.085 -4.799 1.00 27.44 421 GLY D C 1
ATOM 15516 O O . GLY D 1 447 ? 93.996 42.873 -4.803 1.00 31.68 421 GLY D O 1
ATOM 15517 N N . PRO D 1 448 ? 95.036 41.104 -3.900 1.00 23.89 422 PRO D N 1
ATOM 15518 C CA . PRO D 1 448 ? 94.110 41.063 -2.763 1.00 25.76 422 PRO D CA 1
ATOM 15519 C C . PRO D 1 448 ? 94.548 42.024 -1.669 1.00 20.76 422 PRO D C 1
ATOM 15520 O O . PRO D 1 448 ? 95.643 42.589 -1.695 1.00 24.21 422 PRO D O 1
ATOM 15524 N N . ALA D 1 449 ? 93.649 42.225 -0.711 1.00 20.54 423 ALA D N 1
ATOM 15525 C CA . ALA D 1 449 ? 94.002 42.929 0.507 1.00 20.08 423 ALA D CA 1
ATOM 15526 C C . ALA D 1 449 ? 95.014 42.104 1.291 1.00 29.86 423 ALA D C 1
ATOM 15527 O O . ALA D 1 449 ? 94.665 41.085 1.901 1.00 25.38 423 ALA D O 1
ATOM 15529 N N . MET D 1 450 ? 96.263 42.533 1.283 1.00 28.00 424 MET D N 1
ATOM 15530 C CA . MET D 1 450 ? 97.370 41.670 1.675 1.00 30.50 424 MET D CA 1
ATOM 15531 C C . MET D 1 450 ? 97.986 42.266 2.932 1.00 21.40 424 MET D C 1
ATOM 15532 O O . MET D 1 450 ? 98.376 43.447 2.918 1.00 18.98 424 MET D O 1
ATOM 15537 N N . PRO D 1 451 ? 98.116 41.512 4.039 1.00 26.40 425 PRO D N 1
ATOM 15538 C CA . PRO D 1 451 ? 98.918 42.017 5.160 1.00 19.24 425 PRO D CA 1
ATOM 15539 C C . PRO D 1 451 ? 100.405 41.813 4.864 1.00 19.14 425 PRO D C 1
ATOM 15540 O O . PRO D 1 451 ? 100.840 40.706 4.533 1.00 26.41 425 PRO D O 1
ATOM 15544 N N . VAL D 1 452 ? 101.175 42.891 4.952 1.00 18.65 426 VAL D N 1
ATOM 15545 C CA . VAL D 1 452 ? 102.603 42.838 4.620 1.00 21.01 426 VAL D CA 1
ATOM 15546 C C . VAL D 1 452 ? 103.463 43.433 5.739 1.00 19.78 426 VAL D C 1
ATOM 15547 O O . VAL D 1 452 ? 103.253 44.577 6.167 1.00 27.18 426 VAL D O 1
ATOM 15551 N N . HIS D 1 453 ? 104.466 42.673 6.165 1.00 22.33 427 HIS D N 1
ATOM 15552 C CA . HIS D 1 453 ? 105.534 43.142 7.058 1.00 18.08 427 HIS D CA 1
ATOM 15553 C C . HIS D 1 453 ? 106.817 43.294 6.224 1.00 18.06 427 HIS D C 1
ATOM 15554 O O . HIS D 1 453 ? 107.490 42.311 5.888 1.00 18.45 427 HIS D O 1
ATOM 15561 N N . TRP D 1 454 ? 107.169 44.542 5.923 1.00 18.57 428 TRP D N 1
ATOM 15562 C CA . TRP D 1 454 ? 108.269 44.879 5.029 1.00 24.73 428 TRP D CA 1
ATOM 15563 C C . TRP D 1 454 ? 109.628 44.776 5.741 1.00 17.71 428 TRP D C 1
ATOM 15564 O O . TRP D 1 454 ? 110.401 45.734 5.828 1.00 21.24 428 TRP D O 1
ATOM 15575 N N . ALA D 1 455 ? 109.909 43.599 6.267 1.00 21.32 429 ALA D N 1
ATOM 15576 C CA . ALA D 1 455 ? 111.113 43.427 7.055 1.00 17.98 429 ALA D CA 1
ATOM 15577 C C . ALA D 1 455 ? 112.383 43.652 6.232 1.00 23.38 429 ALA D C 1
ATOM 15578 O O . ALA D 1 455 ? 112.406 43.550 5.003 1.00 18.44 429 ALA D O 1
ATOM 15580 N N . THR D 1 456 ? 113.471 43.924 6.957 1.00 21.30 430 THR D N 1
ATOM 15581 C CA . THR D 1 456 ? 114.792 44.077 6.341 1.00 28.48 430 THR D CA 1
ATOM 15582 C C . THR D 1 456 ? 115.002 43.004 5.283 1.00 23.20 430 THR D C 1
ATOM 15583 O O . THR D 1 456 ? 114.768 41.826 5.542 1.00 19.24 430 THR D O 1
ATOM 15587 N N . SER D 1 457 ? 115.426 43.406 4.110 1.00 19.16 431 SER D N 1
ATOM 15588 C CA . SER D 1 457 ? 115.596 42.427 3.032 1.00 25.28 431 SER D CA 1
ATOM 15589 C C . SER D 1 457 ? 116.871 41.619 3.244 1.00 24.61 431 SER D C 1
ATOM 15590 O O . SER D 1 457 ? 117.859 42.145 3.773 1.00 20.67 431 SER D O 1
ATOM 15593 N N . PRO D 1 458 ? 116.882 40.352 2.805 1.00 21.11 432 PRO D N 1
ATOM 15594 C CA . PRO D 1 458 ? 118.132 39.572 2.809 1.00 28.07 432 PRO D CA 1
ATOM 15595 C C . PRO D 1 458 ? 119.121 40.151 1.809 1.00 32.81 432 PRO D C 1
ATOM 15596 O O . PRO D 1 458 ? 118.771 40.936 0.932 1.00 25.24 432 PRO D O 1
ATOM 15600 N N . GLY D 1 459 ? 120.377 39.743 1.931 1.00 28.43 433 GLY D N 1
ATOM 15601 C CA . GLY D 1 459 ? 121.398 40.308 1.058 1.00 34.10 433 GLY D CA 1
ATOM 15602 C C . GLY D 1 459 ? 121.801 41.690 1.549 1.00 32.57 433 GLY D C 1
ATOM 15603 O O . GLY D 1 459 ? 121.707 41.996 2.734 1.00 28.20 433 GLY D O 1
ATOM 15604 N N . ASP D 1 460 ? 122.262 42.526 0.624 1.00 29.49 434 ASP D N 1
ATOM 15605 C CA . ASP D 1 460 ? 122.958 43.745 1.015 1.00 27.37 434 ASP D CA 1
ATOM 15606 C C . ASP D 1 460 ? 122.243 45.045 0.667 1.00 26.39 434 ASP D C 1
ATOM 15607 O O . ASP D 1 460 ? 122.771 46.137 0.987 1.00 21.74 434 ASP D O 1
ATOM 15612 N N . ILE D 1 461 ? 121.039 44.971 0.077 1.00 27.30 435 ILE D N 1
ATOM 15613 C CA . ILE D 1 461 ? 120.394 46.168 -0.460 1.00 21.73 435 ILE D CA 1
ATOM 15614 C C . ILE D 1 461 ? 120.102 47.216 0.611 1.00 24.06 435 ILE D C 1
ATOM 15615 O O . ILE D 1 461 ? 120.108 48.424 0.329 1.00 39.70 435 ILE D O 1
ATOM 15620 N N . ASP D 1 462 ? 119.779 46.797 1.823 1.00 20.23 436 ASP D N 1
ATOM 15621 C CA . ASP D 1 462 ? 119.433 47.749 2.866 1.00 21.43 436 ASP D CA 1
ATOM 15622 C C . ASP D 1 462 ? 120.651 48.219 3.640 1.00 23.84 436 ASP D C 1
ATOM 15623 O O . ASP D 1 462 ? 120.525 48.945 4.630 1.00 24.34 436 ASP D O 1
ATOM 15628 N N . PHE D 1 463 ? 121.835 47.821 3.222 1.00 26.09 437 PHE D N 1
ATOM 15629 C CA . PHE D 1 463 ? 123.054 48.295 3.869 1.00 24.27 437 PHE D CA 1
ATOM 15630 C C . PHE D 1 463 ? 123.931 49.121 2.960 1.00 20.69 437 PHE D C 1
ATOM 15631 O O . PHE D 1 463 ? 124.786 49.870 3.459 1.00 28.71 437 PHE D O 1
ATOM 15639 N N . VAL D 1 464 ? 123.719 49.043 1.653 1.00 21.33 438 VAL D N 1
ATOM 15640 C CA . VAL D 1 464 ? 124.692 49.582 0.736 1.00 29.39 438 VAL D CA 1
ATOM 15641 C C . VAL D 1 464 ? 124.724 51.101 0.779 1.00 36.04 438 VAL D C 1
ATOM 15642 O O . VAL D 1 464 ? 125.784 51.695 0.619 1.00 27.84 438 VAL D O 1
ATOM 15646 N N . GLN D 1 465 ? 123.576 51.754 0.959 1.00 21.95 439 GLN D N 1
ATOM 15647 C CA . GLN D 1 465 ? 123.551 53.216 0.996 1.00 25.41 439 GLN D CA 1
ATOM 15648 C C . GLN D 1 465 ? 124.185 53.764 2.270 1.00 26.32 439 GLN D C 1
ATOM 15649 O O . GLN D 1 465 ? 124.819 54.822 2.242 1.00 24.45 439 GLN D O 1
ATOM 15655 N N . ALA D 1 466 ? 124.063 53.040 3.374 1.00 20.55 440 ALA D N 1
ATOM 15656 C CA . ALA D 1 466 ? 124.782 53.398 4.584 1.00 20.21 440 ALA D CA 1
ATOM 15657 C C . ALA D 1 466 ? 126.296 53.261 4.376 1.00 20.83 440 ALA D C 1
ATOM 15658 O O . ALA D 1 466 ? 127.081 54.062 4.898 1.00 35.19 440 ALA D O 1
ATOM 15660 N N . ARG D 1 467 ? 126.720 52.253 3.617 1.00 23.02 441 ARG D N 1
ATOM 15661 C CA . ARG D 1 467 ? 128.130 52.109 3.311 1.00 26.54 441 ARG D CA 1
ATOM 15662 C C . ARG D 1 467 ? 128.606 53.245 2.417 1.00 27.19 441 ARG D C 1
ATOM 15663 O O . ARG D 1 467 ? 129.730 53.770 2.592 1.00 24.48 441 ARG D O 1
ATOM 15671 N N . ASP D 1 468 ? 127.770 53.650 1.456 1.00 23.20 442 ASP D N 1
ATOM 15672 C CA . ASP D 1 468 ? 128.132 54.766 0.592 1.00 31.74 442 ASP D CA 1
ATOM 15673 C C . ASP D 1 468 ? 128.290 56.042 1.404 1.00 35.18 442 ASP D C 1
ATOM 15674 O O . ASP D 1 468 ? 129.142 56.888 1.104 1.00 27.65 442 ASP D O 1
ATOM 15679 N N . LEU D 1 469 ? 127.461 56.222 2.421 1.00 26.67 443 LEU D N 1
ATOM 15680 C CA . LEU D 1 469 ? 127.648 57.377 3.283 1.00 22.76 443 LEU D CA 1
ATOM 15681 C C . LEU D 1 469 ? 129.040 57.354 3.921 1.00 27.57 443 LEU D C 1
ATOM 15682 O O . LEU D 1 469 ? 129.826 58.302 3.772 1.00 26.14 443 LEU D O 1
ATOM 15687 N N . TYR D 1 470 ? 129.408 56.221 4.521 1.00 22.59 444 TYR D N 1
ATOM 15688 C CA . TYR D 1 470 ? 130.682 56.128 5.225 1.00 26.40 444 TYR D CA 1
ATOM 15689 C C . TYR D 1 470 ? 131.846 56.318 4.266 1.00 32.67 444 TYR D C 1
ATOM 15690 O O . TYR D 1 470 ? 132.730 57.149 4.492 1.00 24.19 444 TYR D O 1
ATOM 15699 N N . ASN D 1 471 ? 131.822 55.605 3.148 1.00 25.76 445 ASN D N 1
ATOM 15700 C CA . ASN D 1 471 ? 132.985 55.563 2.278 1.00 28.42 445 ASN D CA 1
ATOM 15701 C C . ASN D 1 471 ? 133.069 56.694 1.276 1.00 33.30 445 ASN D C 1
ATOM 15702 O O . ASN D 1 471 ? 134.189 57.083 0.907 1.00 27.50 445 ASN D O 1
ATOM 15707 N N . LYS D 1 472 ? 131.938 57.250 0.845 1.00 36.79 446 LYS D N 1
ATOM 15708 C CA . LYS D 1 472 ? 131.942 58.268 -0.201 1.00 27.53 446 LYS D CA 1
ATOM 15709 C C . LYS D 1 472 ? 131.659 59.677 0.286 1.00 33.03 446 LYS D C 1
ATOM 15710 O O . LYS D 1 472 ? 131.962 60.636 -0.442 1.00 32.42 446 LYS D O 1
ATOM 15716 N N . VAL D 1 473 ? 131.118 59.828 1.490 1.00 26.38 447 VAL D N 1
ATOM 15717 C CA . VAL D 1 473 ? 130.668 61.131 1.954 1.00 29.41 447 VAL D CA 1
ATOM 15718 C C . VAL D 1 473 ? 131.431 61.557 3.194 1.00 26.06 447 VAL D C 1
ATOM 15719 O O . VAL D 1 473 ? 132.076 62.618 3.197 1.00 28.25 447 VAL D O 1
ATOM 15723 N N . LEU D 1 474 ? 131.322 60.756 4.259 1.00 28.43 448 LEU D N 1
ATOM 15724 C CA . LEU D 1 474 ? 132.002 61.083 5.511 1.00 32.19 448 LEU D CA 1
ATOM 15725 C C . LEU D 1 474 ? 133.531 61.065 5.332 1.00 25.39 448 LEU D C 1
ATOM 15726 O O . LEU D 1 474 ? 134.268 61.706 6.086 1.00 25.55 448 LEU D O 1
ATOM 15731 N N . SER D 1 475 ? 134.013 60.282 4.380 1.00 25.94 449 SER D N 1
ATOM 15732 C CA . SER D 1 475 ? 135.442 60.240 4.105 1.00 30.50 449 SER D CA 1
ATOM 15733 C C . SER D 1 475 ? 135.958 61.572 3.650 1.00 55.77 449 SER D C 1
ATOM 15734 O O . SER D 1 475 ? 137.136 61.843 3.813 1.00 28.71 449 SER D O 1
ATOM 15737 N N . LYS D 1 476 ? 135.108 62.400 3.074 1.00 28.42 450 LYS D N 1
ATOM 15738 C CA . LYS D 1 476 ? 135.565 63.683 2.568 1.00 37.85 450 LYS D CA 1
ATOM 15739 C C . LYS D 1 476 ? 135.648 64.739 3.650 1.00 36.63 450 LYS D C 1
ATOM 15740 O O . LYS D 1 476 ? 136.199 65.802 3.399 1.00 30.74 450 LYS D O 1
ATOM 15746 N N . GLN D 1 477 ? 135.161 64.418 4.835 1.00 28.26 451 GLN D N 1
ATOM 15747 C CA . GLN D 1 477 ? 135.150 65.338 5.952 1.00 33.87 451 GLN D CA 1
ATOM 15748 C C . GLN D 1 477 ? 136.169 64.839 6.971 1.00 27.55 451 GLN D C 1
ATOM 15749 O O . GLN D 1 477 ? 135.938 63.852 7.615 1.00 32.62 451 GLN D O 1
ATOM 15755 N N . PRO D 1 478 ? 137.264 65.583 7.185 1.00 31.06 452 PRO D N 1
ATOM 15756 C CA . PRO D 1 478 ? 138.294 65.004 8.058 1.00 28.62 452 PRO D CA 1
ATOM 15757 C C . PRO D 1 478 ? 137.885 64.698 9.489 1.00 26.80 452 PRO D C 1
ATOM 15758 O O . PRO D 1 478 ? 137.390 65.571 10.128 1.00 41.34 452 PRO D O 1
ATOM 15762 N N . GLY D 1 479 ? 138.119 63.491 9.974 1.00 26.01 453 GLY D N 1
ATOM 15763 C CA . GLY D 1 479 ? 137.775 63.101 11.319 1.00 24.92 453 GLY D CA 1
ATOM 15764 C C . GLY D 1 479 ? 136.338 62.623 11.525 1.00 30.17 453 GLY D C 1
ATOM 15765 O O . GLY D 1 479 ? 136.016 62.096 12.557 1.00 23.07 453 GLY D O 1
ATOM 15766 N N . GLN D 1 480 ? 135.502 62.753 10.515 1.00 20.00 454 GLN D N 1
ATOM 15767 C CA . GLN D 1 480 ? 134.104 62.341 10.618 1.00 20.00 454 GLN D CA 1
ATOM 15768 C C . GLN D 1 480 ? 133.878 60.846 10.795 1.00 20.00 454 GLN D C 1
ATOM 15769 O O . GLN D 1 480 ? 133.027 60.438 11.556 1.00 20.00 454 GLN D O 1
ATOM 15775 N N . GLN D 1 481 ? 134.656 60.041 10.093 1.00 28.57 455 GLN D N 1
ATOM 15776 C CA . GLN D 1 481 ? 134.534 58.616 10.212 1.00 22.23 455 GLN D CA 1
ATOM 15777 C C . GLN D 1 481 ? 134.824 58.163 11.634 1.00 25.49 455 GLN D C 1
ATOM 15778 O O . GLN D 1 481 ? 134.168 57.298 12.138 1.00 22.48 455 GLN D O 1
ATOM 15784 N N . LYS D 1 482 ? 135.827 58.748 12.274 1.00 38.73 456 LYS D N 1
ATOM 15785 C CA . LYS D 1 482 ? 136.123 58.407 13.653 1.00 23.91 456 LYS D CA 1
ATOM 15786 C C . LYS D 1 482 ? 135.104 59.015 14.610 1.00 28.20 456 LYS D C 1
ATOM 15787 O O . LYS D 1 482 ? 134.818 58.426 15.656 1.00 24.91 456 LYS D O 1
ATOM 15793 N N . ALA D 1 483 ? 134.589 60.209 14.295 1.00 24.83 457 ALA D N 1
ATOM 15794 C CA . ALA D 1 483 ? 133.617 60.876 15.167 1.00 30.15 457 ALA D CA 1
ATOM 15795 C C . ALA D 1 483 ? 132.326 60.066 15.275 1.00 31.08 457 ALA D C 1
ATOM 15796 O O . ALA D 1 483 ? 131.731 59.973 16.357 1.00 21.21 457 ALA D O 1
ATOM 15798 N N . LEU D 1 484 ? 131.892 59.466 14.160 1.00 19.18 458 LEU D N 1
ATOM 15799 C CA . LEU D 1 484 ? 130.785 58.529 14.159 1.00 19.29 458 LEU D CA 1
ATOM 15800 C C . LEU D 1 484 ? 131.042 57.336 15.066 1.00 26.78 458 LEU D C 1
ATOM 15801 O O . LEU D 1 484 ? 130.183 56.980 15.880 1.00 21.77 458 LEU D O 1
ATOM 15806 N N . ALA D 1 485 ? 132.214 56.676 14.936 1.00 17.38 459 ALA D N 1
ATOM 15807 C CA . ALA D 1 485 ? 132.493 55.542 15.810 1.00 28.01 459 ALA D CA 1
ATOM 15808 C C . ALA D 1 485 ? 132.434 55.978 17.278 1.00 16.80 459 ALA D C 1
ATOM 15809 O O . ALA D 1 485 ? 131.863 55.309 18.134 1.00 24.51 459 ALA D O 1
ATOM 15811 N N . HIS D 1 486 ? 133.058 57.095 17.592 1.00 23.24 460 HIS D N 1
ATOM 15812 C CA . HIS D 1 486 ? 133.030 57.587 18.961 1.00 18.66 460 HIS D CA 1
ATOM 15813 C C . HIS D 1 486 ? 131.589 57.848 19.420 1.00 19.45 460 HIS D C 1
ATOM 15814 O O . HIS D 1 486 ? 131.223 57.574 20.567 1.00 17.36 460 HIS D O 1
ATOM 15821 N N . ASN D 1 487 ? 130.773 58.452 18.567 1.00 22.46 461 ASN D N 1
ATOM 15822 C CA . ASN D 1 487 ? 129.445 58.836 19.043 1.00 25.10 461 ASN D CA 1
ATOM 15823 C C . ASN D 1 487 ? 128.623 57.604 19.370 1.00 16.57 461 ASN D C 1
ATOM 15824 O O . ASN D 1 487 ? 127.881 57.591 20.355 1.00 19.74 461 ASN D O 1
ATOM 15829 N N . VAL D 1 488 ? 128.768 56.536 18.582 1.00 15.70 462 VAL D N 1
ATOM 15830 C CA . VAL D 1 488 ? 128.101 55.273 18.893 1.00 16.87 462 VAL D CA 1
ATOM 15831 C C . VAL D 1 488 ? 128.689 54.647 20.148 1.00 20.54 462 VAL D C 1
ATOM 15832 O O . VAL D 1 488 ? 127.971 54.153 21.021 1.00 17.27 462 VAL D O 1
ATOM 15836 N N . ALA D 1 489 ? 130.023 54.605 20.233 1.00 17.72 463 ALA D N 1
ATOM 15837 C CA . ALA D 1 489 ? 130.657 53.919 21.355 1.00 18.07 463 ALA D CA 1
ATOM 15838 C C . ALA D 1 489 ? 130.193 54.466 22.699 1.00 15.82 463 ALA D C 1
ATOM 15839 O O . ALA D 1 489 ? 129.977 53.689 23.652 1.00 19.10 463 ALA D O 1
ATOM 15841 N N . VAL D 1 490 ? 130.147 55.795 22.838 1.00 18.56 464 VAL D N 1
ATOM 15842 C CA . VAL D 1 490 ? 129.839 56.374 24.137 1.00 17.64 464 VAL D CA 1
ATOM 15843 C C . VAL D 1 490 ? 128.383 56.067 24.491 1.00 25.10 464 VAL D C 1
ATOM 15844 O O . VAL D 1 490 ? 128.017 55.998 25.667 1.00 17.83 464 VAL D O 1
ATOM 15848 N N . HIS D 1 491 ? 127.562 55.823 23.490 1.00 16.93 465 HIS D N 1
ATOM 15849 C CA . HIS D 1 491 ? 126.122 55.583 23.710 1.00 26.36 465 HIS D CA 1
ATOM 15850 C C . HIS D 1 491 ? 125.871 54.116 24.065 1.00 24.20 465 HIS D C 1
ATOM 15851 O O . HIS D 1 491 ? 125.325 53.803 25.122 1.00 22.17 465 HIS D O 1
ATOM 15858 N N . VAL D 1 492 ? 126.378 53.195 23.249 1.00 24.15 466 VAL D N 1
ATOM 15859 C CA . VAL D 1 492 ? 126.201 51.775 23.484 1.00 19.13 466 VAL D CA 1
ATOM 15860 C C . VAL D 1 492 ? 127.005 51.252 24.662 1.00 24.96 466 VAL D C 1
ATOM 15861 O O . VAL D 1 492 ? 126.780 50.119 25.082 1.00 21.35 466 VAL D O 1
ATOM 15865 N N . ALA D 1 493 ? 127.942 52.023 25.203 1.00 30.83 467 ALA D N 1
ATOM 15866 C CA . ALA D 1 493 ? 128.701 51.499 26.334 1.00 24.96 467 ALA D CA 1
ATOM 15867 C C . ALA D 1 493 ? 127.835 51.229 27.543 1.00 28.92 467 ALA D C 1
ATOM 15868 O O . ALA D 1 493 ? 128.229 50.424 28.401 1.00 33.28 467 ALA D O 1
ATOM 15870 N N . SER D 1 494 ? 126.665 51.887 27.632 1.00 27.55 468 SER D N 1
ATOM 15871 C CA . SER D 1 494 ? 125.729 51.660 28.724 1.00 24.19 468 SER D CA 1
ATOM 15872 C C . SER D 1 494 ? 124.954 50.357 28.571 1.00 29.79 468 SER D C 1
ATOM 15873 O O . SER D 1 494 ? 124.407 49.847 29.560 1.00 24.16 468 SER D O 1
ATOM 15876 N N . ALA D 1 495 ? 124.933 49.801 27.366 1.00 34.30 469 ALA D N 1
ATOM 15877 C CA . ALA D 1 495 ? 124.207 48.576 27.088 1.00 21.86 469 ALA D CA 1
ATOM 15878 C C . ALA D 1 495 ? 124.930 47.339 27.623 1.00 36.17 469 ALA D C 1
ATOM 15879 O O . ALA D 1 495 ? 126.158 47.332 27.803 1.00 29.90 469 ALA D O 1
ATOM 15881 N N . CYS D 1 496 ? 124.140 46.285 27.878 1.00 28.63 470 CYS D N 1
ATOM 15882 C CA . CYS D 1 496 ? 124.660 45.014 28.347 1.00 33.73 470 CYS D CA 1
ATOM 15883 C C . CYS D 1 496 ? 125.500 44.361 27.257 1.00 23.95 470 CYS D C 1
ATOM 15884 O O . CYS D 1 496 ? 125.377 44.699 26.073 1.00 22.86 470 CYS D O 1
ATOM 15887 N N . PRO D 1 497 ? 126.401 43.435 27.633 1.00 27.61 471 PRO D N 1
ATOM 15888 C CA . PRO D 1 497 ? 127.314 42.870 26.621 1.00 22.21 471 PRO D CA 1
ATOM 15889 C C . PRO D 1 497 ? 126.640 42.120 25.485 1.00 27.76 471 PRO D C 1
ATOM 15890 O O . PRO D 1 497 ? 127.105 42.211 24.328 1.00 22.69 471 PRO D O 1
ATOM 15894 N N . GLU D 1 498 ? 125.547 41.399 25.770 1.00 23.46 472 GLU D N 1
ATOM 15895 C CA . GLU D 1 498 ? 124.843 40.720 24.691 1.00 23.70 472 GLU D CA 1
ATOM 15896 C C . GLU D 1 498 ? 124.369 41.702 23.652 1.00 24.08 472 GLU D C 1
ATOM 15897 O O . GLU D 1 498 ? 124.475 41.418 22.453 1.00 26.11 472 GLU D O 1
ATOM 15903 N N . ILE D 1 499 ? 123.895 42.878 24.088 1.00 25.14 473 ILE D N 1
ATOM 15904 C CA . ILE D 1 499 ? 123.388 43.876 23.155 1.00 18.91 473 ILE D CA 1
ATOM 15905 C C . ILE D 1 499 ? 124.528 44.585 22.440 1.00 17.56 473 ILE D C 1
ATOM 15906 O O . ILE D 1 499 ? 124.455 44.864 21.230 1.00 17.32 473 ILE D O 1
ATOM 15911 N N . GLN D 1 500 ? 125.564 44.964 23.190 1.00 23.65 474 GLN D N 1
ATOM 15912 C CA . GLN D 1 500 ? 126.752 45.546 22.565 1.00 16.68 474 GLN D CA 1
ATOM 15913 C C . GLN D 1 500 ? 127.238 44.685 21.395 1.00 17.31 474 GLN D C 1
ATOM 15914 O O . GLN D 1 500 ? 127.484 45.197 20.293 1.00 23.26 474 GLN D O 1
ATOM 15920 N N . ASP D 1 501 ? 127.351 43.364 21.599 1.00 22.68 475 ASP D N 1
ATOM 15921 C CA . ASP D 1 501 ? 127.854 42.503 20.527 1.00 27.44 475 ASP D CA 1
ATOM 15922 C C . ASP D 1 501 ? 126.949 42.538 19.302 1.00 32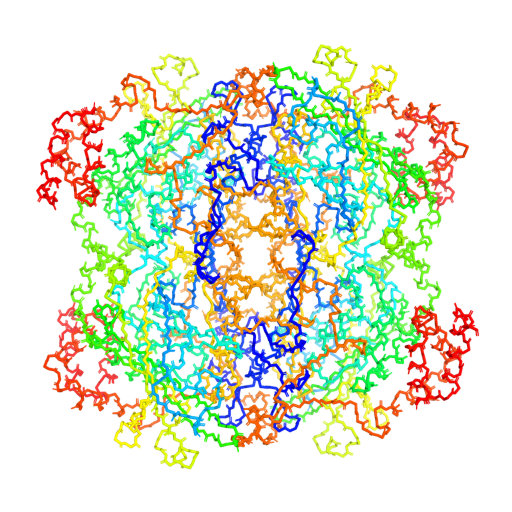.60 475 ASP D C 1
ATOM 15923 O O . ASP D 1 501 ? 127.425 42.475 18.165 1.00 20.19 475 ASP D O 1
ATOM 15928 N N A ARG D 1 502 ? 125.633 42.609 19.509 0.44 25.62 476 ARG D N 1
ATOM 15929 N N B ARG D 1 502 ? 125.633 42.604 19.511 0.56 25.65 476 ARG D N 1
ATOM 15930 C CA A ARG D 1 502 ? 124.725 42.701 18.372 0.44 24.90 476 ARG D CA 1
ATOM 15931 C CA B ARG D 1 502 ? 124.725 42.704 18.379 0.56 24.88 476 ARG D CA 1
ATOM 15932 C C A ARG D 1 502 ? 124.965 43.981 17.584 0.44 17.98 476 ARG D C 1
ATOM 15933 C C B ARG D 1 502 ? 124.979 43.975 17.584 0.56 17.98 476 ARG D C 1
ATOM 15934 O O A ARG D 1 502 ? 124.925 43.982 16.347 0.44 29.16 476 ARG D O 1
ATOM 15935 O O B ARG D 1 502 ? 124.955 43.968 16.346 0.56 29.57 476 ARG D O 1
ATOM 15950 N N . VAL D 1 503 ? 125.208 45.083 18.298 1.00 16.51 477 VAL D N 1
ATOM 15951 C CA . VAL D 1 503 ? 125.503 46.371 17.669 1.00 16.86 477 VAL D CA 1
ATOM 15952 C C . VAL D 1 503 ? 126.815 46.330 16.891 1.00 24.19 477 VAL D C 1
ATOM 15953 O O . VAL D 1 503 ? 126.903 46.833 15.758 1.00 15.54 477 VAL D O 1
ATOM 15957 N N . PHE D 1 504 ? 127.868 45.776 17.496 1.00 16.59 478 PHE D N 1
ATOM 15958 C CA . PHE D 1 504 ? 129.132 45.641 16.760 1.00 17.21 478 PHE D CA 1
ATOM 15959 C C . PHE D 1 504 ? 128.916 44.859 15.469 1.00 18.47 478 PHE D C 1
ATOM 15960 O O . PHE D 1 504 ? 129.335 45.277 14.396 1.00 19.04 478 PHE D O 1
ATOM 15968 N N . ALA D 1 505 ? 128.174 43.750 15.542 1.00 26.92 479 ALA D N 1
ATOM 15969 C CA . ALA D 1 505 ? 127.954 42.929 14.350 1.00 21.28 479 ALA D CA 1
ATOM 15970 C C . ALA D 1 505 ? 127.175 43.695 13.277 1.00 22.56 479 ALA D C 1
ATOM 15971 O O . ALA D 1 505 ? 127.455 43.562 12.084 1.00 22.35 479 ALA D O 1
ATOM 15973 N N . MET D 1 506 ? 126.190 44.500 13.677 1.00 19.13 480 MET D N 1
ATOM 15974 C CA . MET D 1 506 ? 125.405 45.223 12.683 1.00 25.01 480 MET D CA 1
ATOM 15975 C C . MET D 1 506 ? 126.258 46.266 11.950 1.00 18.41 480 MET D C 1
ATOM 15976 O O . MET D 1 506 ? 126.198 46.384 10.723 1.00 26.56 480 MET D O 1
ATOM 15981 N N . PHE D 1 507 ? 127.052 47.046 12.683 1.00 17.14 481 PHE D N 1
ATOM 15982 C CA . PHE D 1 507 ? 127.927 48.002 12.005 1.00 30.14 481 PHE D CA 1
ATOM 15983 C C . PHE D 1 507 ? 129.003 47.279 11.181 1.00 25.21 481 PHE D C 1
ATOM 15984 O O . PHE D 1 507 ? 129.422 47.784 10.133 1.00 21.43 481 PHE D O 1
ATOM 15992 N N . ALA D 1 508 ? 129.419 46.086 11.601 1.00 19.96 482 ALA D N 1
ATOM 15993 C CA . ALA D 1 508 ? 130.379 45.329 10.797 1.00 26.73 482 ALA D CA 1
ATOM 15994 C C . ALA D 1 508 ? 129.802 44.996 9.437 1.00 29.08 482 ALA D C 1
ATOM 15995 O O . ALA D 1 508 ? 130.562 44.838 8.481 1.00 28.59 482 ALA D O 1
ATOM 15997 N N . ARG D 1 509 ? 128.472 44.878 9.324 1.00 23.33 483 ARG D N 1
ATOM 15998 C CA . ARG D 1 509 ? 127.891 44.715 7.995 1.00 25.03 483 ARG D CA 1
ATOM 15999 C C . ARG D 1 509 ? 128.129 45.952 7.143 1.00 24.69 483 ARG D C 1
ATOM 16000 O O . ARG D 1 509 ? 128.250 45.839 5.925 1.00 28.48 483 ARG D O 1
ATOM 16008 N N . VAL D 1 510 ? 128.218 47.130 7.766 1.00 22.53 484 VAL D N 1
ATOM 16009 C CA . VAL D 1 510 ? 128.496 48.348 7.016 1.00 27.26 484 VAL D CA 1
ATOM 16010 C C . VAL D 1 510 ? 129.989 48.467 6.683 1.00 23.67 484 VAL D C 1
ATOM 16011 O O . VAL D 1 510 ? 130.357 48.669 5.522 1.00 25.48 484 VAL D O 1
ATOM 16015 N N . ASP D 1 511 ? 130.853 48.397 7.703 1.00 31.93 485 ASP D N 1
ATOM 16016 C CA . ASP D 1 511 ? 132.312 48.501 7.556 1.00 24.96 485 ASP D CA 1
ATOM 16017 C C . ASP D 1 511 ? 133.010 47.878 8.766 1.00 24.22 485 ASP D C 1
ATOM 16018 O O . ASP D 1 511 ? 132.699 48.216 9.907 1.00 22.31 485 ASP D O 1
ATOM 16023 N N . ARG D 1 512 ? 134.006 47.025 8.513 1.00 30.80 486 ARG D N 1
ATOM 16024 C CA . ARG D 1 512 ? 134.585 46.257 9.609 1.00 33.69 486 ARG D CA 1
ATOM 16025 C C . ARG D 1 512 ? 135.460 47.142 10.473 1.00 35.84 486 ARG D C 1
ATOM 16026 O O . ARG D 1 512 ? 135.401 47.039 11.698 1.00 25.34 486 ARG D O 1
ATOM 16034 N N . GLY D 1 513 ? 136.216 48.060 9.858 1.00 27.43 487 GLY D N 1
ATOM 16035 C CA . GLY D 1 513 ? 137.005 49.011 10.636 1.00 27.28 487 GLY D CA 1
ATOM 16036 C C . GLY D 1 513 ? 136.146 49.893 11.528 1.00 24.44 487 GLY D C 1
ATOM 16037 O O . GLY D 1 513 ? 136.471 50.136 12.690 1.00 26.26 487 GLY D O 1
ATOM 16038 N N . LEU D 1 514 ? 135.020 50.387 10.993 1.00 22.83 488 LEU D N 1
ATOM 16039 C CA . LEU D 1 514 ? 134.067 51.114 11.816 1.00 20.51 488 LEU D CA 1
ATOM 16040 C C . LEU D 1 514 ? 133.644 50.293 13.023 1.00 24.97 488 LEU D C 1
ATOM 16041 O O . LEU D 1 514 ? 133.659 50.772 14.158 1.00 23.87 488 LEU D O 1
ATOM 16046 N N . SER D 1 515 ? 133.222 49.058 12.782 1.00 26.33 489 SER D N 1
ATOM 16047 C CA . SER D 1 515 ? 132.863 48.156 13.867 1.00 29.38 489 SER D CA 1
ATOM 16048 C C . SER D 1 515 ? 134.023 47.940 14.838 1.00 22.43 489 SER D C 1
ATOM 16049 O O . SER D 1 515 ? 133.835 47.980 16.065 1.00 24.83 489 SER D O 1
ATOM 16052 N N . GLU D 1 516 ? 135.243 47.749 14.317 1.00 22.67 490 GLU D N 1
ATOM 16053 C CA . GLU D 1 516 ? 136.371 47.605 15.229 1.00 24.57 490 GLU D CA 1
ATOM 16054 C C . GLU D 1 516 ? 136.579 48.874 16.053 1.00 23.50 490 GLU D C 1
ATOM 16055 O O . GLU D 1 516 ? 136.875 48.797 17.259 1.00 23.71 490 GLU D O 1
ATOM 16061 N N . ASN D 1 517 ? 136.413 50.042 15.434 1.00 22.63 491 ASN D N 1
ATOM 16062 C CA . ASN D 1 517 ? 136.587 51.299 16.171 1.00 28.10 491 ASN D CA 1
ATOM 16063 C C . ASN D 1 517 ? 135.542 51.451 17.268 1.00 20.32 491 ASN D C 1
ATOM 16064 O O . ASN D 1 517 ? 135.871 51.810 18.400 1.00 26.40 491 ASN D O 1
ATOM 16069 N N . ILE D 1 518 ? 134.258 51.149 16.963 1.00 18.52 492 ILE D N 1
ATOM 16070 C CA . ILE D 1 518 ? 133.219 51.236 17.992 1.00 17.07 492 ILE D CA 1
ATOM 16071 C C . ILE D 1 518 ? 133.518 50.273 19.129 1.00 17.77 492 ILE D C 1
ATOM 16072 O O . ILE D 1 518 ? 133.481 50.627 20.318 1.00 18.64 492 ILE D O 1
ATOM 16077 N N . LYS D 1 519 ? 133.833 49.038 18.773 1.00 26.54 493 LYS D N 1
ATOM 16078 C CA . LYS D 1 519 ? 134.077 48.014 19.775 1.00 23.47 493 LYS D CA 1
ATOM 16079 C C . LYS D 1 519 ? 135.218 48.422 20.683 1.00 29.93 493 LYS D C 1
ATOM 16080 O O . LYS D 1 519 ? 135.091 48.388 21.911 1.00 25.37 493 LYS D O 1
ATOM 16086 N N . LYS D 1 520 ? 136.339 48.841 20.099 1.00 22.83 494 LYS D N 1
ATOM 16087 C CA . LYS D 1 520 ? 137.486 49.199 20.909 1.00 35.30 494 LYS D CA 1
ATOM 16088 C C . LYS D 1 520 ? 137.125 50.257 21.950 1.00 24.26 494 LYS D C 1
ATOM 16089 O O . LYS D 1 520 ? 137.473 50.122 23.128 1.00 31.24 494 LYS D O 1
ATOM 16095 N N . GLU D 1 521 ? 136.440 51.330 21.548 1.00 25.73 495 GLU D N 1
ATOM 16096 C CA . GLU D 1 521 ? 136.171 52.374 22.530 1.00 24.01 495 GLU D CA 1
ATOM 16097 C C . GLU D 1 521 ? 135.100 51.923 23.526 1.00 21.70 495 GLU D C 1
ATOM 16098 O O . GLU D 1 521 ? 135.243 52.123 24.737 1.00 28.33 495 GLU D O 1
ATOM 16104 N N . ALA D 1 522 ? 134.035 51.262 23.053 1.00 29.37 496 ALA D N 1
ATOM 16105 C CA . ALA D 1 522 ? 133.013 50.833 24.001 1.00 22.79 496 ALA D CA 1
ATOM 16106 C C . ALA D 1 522 ? 133.586 49.887 25.059 1.00 24.69 496 ALA D C 1
ATOM 16107 O O . ALA D 1 522 ? 133.318 50.049 26.264 1.00 25.75 496 ALA D O 1
ATOM 16109 N N . LEU D 1 523 ? 134.442 48.941 24.646 1.00 34.02 497 LEU D N 1
ATOM 16110 C CA . LEU D 1 523 ? 134.954 47.976 25.615 1.00 28.91 497 LEU D CA 1
ATOM 16111 C C . LEU D 1 523 ? 135.854 48.676 26.634 1.00 33.66 497 LEU D C 1
ATOM 16112 O O . LEU D 1 523 ? 135.947 48.234 27.784 1.00 30.39 497 LEU D O 1
ATOM 16117 N N . SER D 1 524 ? 136.539 49.759 26.242 1.00 40.94 498 SER D N 1
ATOM 16118 C CA . SER D 1 524 ? 137.307 50.536 27.222 1.00 41.94 498 SER D CA 1
ATOM 16119 C C . SER D 1 524 ? 136.393 51.247 28.218 1.00 44.02 498 SER D C 1
ATOM 16120 O O . SER D 1 524 ? 136.765 51.449 29.376 1.00 34.90 498 SER D O 1
ATOM 16123 N N . LEU D 1 525 ? 135.207 51.663 27.787 1.00 37.23 499 LEU D N 1
ATOM 16124 C CA . LEU D 1 525 ? 134.284 52.316 28.713 1.00 34.93 499 LEU D CA 1
ATOM 16125 C C . LEU D 1 525 ? 133.499 51.323 29.572 1.00 28.92 499 LEU D C 1
ATOM 16126 O O . LEU D 1 525 ? 132.913 51.739 30.581 1.00 38.60 499 LEU D O 1
ATOM 16131 N N . SER D 1 526 ? 133.483 50.042 29.204 1.00 25.56 500 SER D N 1
ATOM 16132 C CA . SER D 1 526 ? 132.710 49.024 29.920 1.00 32.12 500 SER D CA 1
ATOM 16133 C C . SER D 1 526 ? 133.428 47.677 29.820 1.00 29.44 500 SER D C 1
ATOM 16134 O O . SER D 1 526 ? 133.005 46.770 29.081 1.00 40.20 500 SER D O 1
ATOM 16137 N N . PRO D 1 527 ? 134.514 47.497 30.584 1.00 37.28 501 PRO D N 1
ATOM 16138 C CA . PRO D 1 527 ? 135.328 46.287 30.421 1.00 43.21 501 PRO D CA 1
ATOM 16139 C C . PRO D 1 527 ? 134.592 45.056 30.919 1.00 33.77 501 PRO D C 1
ATOM 16140 O O . PRO D 1 527 ? 133.650 45.136 31.713 1.00 54.16 501 PRO D O 1
ATOM 16144 N N . ARG D 1 528 ? 135.032 43.898 30.422 1.00 43.05 502 ARG D N 1
ATOM 16145 C CA . ARG D 1 528 ? 134.378 42.644 30.733 1.00 39.66 502 ARG D CA 1
ATOM 16146 C C . ARG D 1 528 ? 135.276 41.721 31.538 1.00 45.36 502 ARG D C 1
ATOM 16147 O O . ARG D 1 528 ? 136.451 42.005 31.771 1.00 55.00 502 ARG D O 1
ATOM 16155 N N . LYS D 1 529 ? 134.698 40.580 31.919 1.00 54.45 503 LYS D N 1
ATOM 16156 C CA . LYS D 1 529 ? 135.268 39.631 32.864 1.00 56.02 503 LYS D CA 1
ATOM 16157 C C . LYS D 1 529 ? 136.701 39.205 32.570 1.00 46.96 503 LYS D C 1
ATOM 16158 O O . LYS D 1 529 ? 137.022 38.812 31.455 1.00 67.81 503 LYS D O 1
#

Radius of gyration: 35.79 Å; Cα contacts (8 Å, |Δi|>4): 4841; chains: 4; bounding box: 99×84×92 Å

Foldseek 3Di:
DDDDADDLLFHDDDDPVNFDDAPVRHGDPDDDDFDAPPDDHDGDPPRCRVCSVVVVVVVPDFDADQWQRAWFKFKWKWAWADQPLQAAAFPCRHDHGDIWIKMWIKGFTQDHHQFFPQDQGWIWTKMWTLDLQFIAILTWTLDLFAQDLAQVCVVVQSVQSAADPPPRHRDLASNLVQCLPQQRVLRVLVLLCSLFQLSGFPAPLQTKIKSLAWWWFAHPVLDIWTKIKIWAWPVYTHGDFPVRSVVCSVPPRCNRNVVQVVCLVVPVKTKTWMWMWTHHPVVQVVDPDHSLHSSDDDDCVVTPIDTTTMIIGRGHHPDCCLAPRLDAGANLRRGPRIGGDPSVNNVVRNPPRLVVNCRRPNPVSCPRSSNDSVSHHDDQLQPADGPPPPPCRCPPRHSDPDPVDDDDDPPPVRDDPPSDDDDDDDDDDSNTDDPDCPSQVVSLCCLPVPQVPPPCRLLSSLVSLLVSCLSHDPVSLVSVLVSCVSSPPVSSVSNVVSSCVSPPD/DDLLFDDDDDPVNFDAAPVRHGDPDDDDFDADPDDHDGDPPRVRVCSVVVVVVVPDFDADQWFRAKFKFKWKWAWQDAPLQAAAFPCRHDHGDIWIKMWIKGFTQDHHQFFPQDQGWIWTKMWTLDLQFIAILGWTLDLFAQDLAQVCVVQQSVQSAADPVPRHRDLASNLVQCLPQQRVLRVLVLLVSLFQVSGWPAPLQTKTKSLAWKKFAHPVGDIWTKIKIWHWPVYHGGDFPVVSVVCRVVPRCNRNCVQVVCLVVPVKIKTWMWMWTDDPVRQVPDPDHSLHSSDDDDCVVTPIDTTTMIIGRGHHPDCCLQPRLDAGANLRRGARIGGDPSVNNVVRNPPRLVVNCRRPNDVSCPRSNNDSVSHHDDQLQDADGPPPPPCRNPPRHSDPDPVDDDDDPPPVRDDPPSDDDDDDDDDDDSSTDDPDCPSQVSVLCCLVPPLVVPPCRLLSSLVSLLVSCLSHDDVSLVSVLVSVVSNPNVSSVSNVVSSCVSHPD/DLLFDDDDDPVNFDAAPVPHGDPDPDDFDADPDDHDGDPPRCRVCSVVVVVVVVDFDADQWQREKFKFKWKWAWQDQPLQAAADPQQHDHGDIWIKMWIKGFTQDHYPFFPQDQGWIWTKMWTLDLQFIAILGWTLDLFAQDLAQVCVVVQSVQQAADPPPRHNDLASNLVQCLPQQRVLRVQVLLVSLFQVSGWPEPLQTKIKSLAWWWFAHPVGDIWTKIKIWHWPVYTHGDFPVRSVVCSVVPSCNHNVVQVVCLVVPVKTKTWMKMWTHHPVRQVPDPDHSLHSSDDDDCVVTPIDTTTMIITRGGHPDCCLQPRLDAGANLRRGPRIGGDPSVNNVVRNPPRLVVNCRRPNNVSCVRSNNDSVSHHDDQLQDADGPPPPPCRPPPPHSDPDPVDDDDDPPPVRDDPPSDDDDDDDDDDDSSTDDPDCPSQVVSLCCLPPPQVVPPCRLLSSLVSLLVSCLSHDVVSLVSVLVSVVSSPVVSSVSNVVSSCVSRPD/DDLLFDDDDDPVNFDDAPVRHGDPDDDDFDADPDDHDGDPPRVRVCSVVVVVVVPDFDADQWQRAKFKFKWKWAWQDAPLVAAAFPQQHDHGDIWIKMWIKGFTQDHHLFFLQDQGWIWTKMWTQDLQFIAILGWILDLFAQDLAQVCVVQQSVQCYADPPPRHNDLQSNLVQCLPQQRVLSVQVLLVSLFQVSGWPEPLQTKIKSLAWWWFAHPVGDIWTKIKIWHWPVYTHGDFPVVSVVCSVVPSCNHNVVQVVCLVVPNKIKTWMWMWTHHPVRQVPDPDHSLHSSDDDDCVVTPIDTTTMIIGRGHHPDCCLQPRLDAGANLRRGPRIGGDPSVNNVVRNPPRLVSNCRRPNPVSCPRSNNDSPSHHDDALQDADGPPPPPCGPPPRHSDPDPVDDDDDPPPVRDDPPSDDDDDDDPDDDSNTDDPDCPSQVVSLCCLPPPLVVPPPRLLSSLVSLLVSCLSHDPVSLVSVLVSVVSSPNVSSVSNVVSSCVSHPDD

B-factor: mean 31.37, std 14.33, range [5.0, 168.81]

InterPro domains:
  IPR002226 Catalase haem-binding site [PS00437] (345-353)
  IPR010582 Catalase immune-responsive domain [PF06628] (436-494)
  IPR011614 Catalase core domain [PF00199] (17-400)
  IPR011614 Catalase core domain [SM01060] (17-405)
  IPR018028 Catalase, mono-functional, haem-containing [PR00067] (30-53)
  IPR018028 Catalase, mono-functional, haem-containing [PR00067] (93-111)
  IPR018028 Catalase, mono-functional, haem-containing [PR00067] (114-131)
  IPR018028 Catalase, mono-functional, haem-containing [PR00067] (133-151)
  IPR018028 Catalase, mono-functional, haem-containi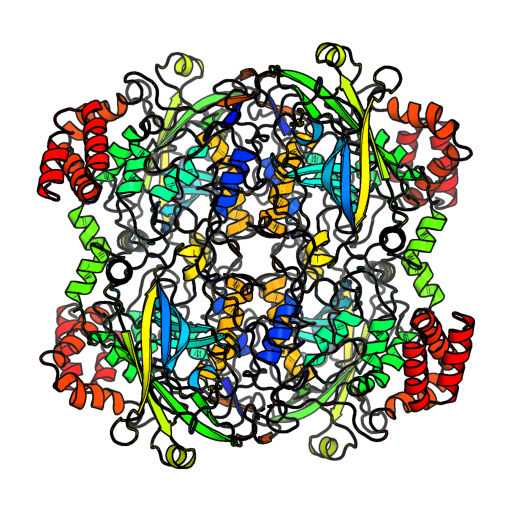ng [PR00067] (300-327)
  IPR018028 Catalase, mono-functional, haem-containing [PR00067] (332-358)
  IPR018028 Catalase, mono-functional, haem-containing [PS51402] (13-502)
  IPR018028 Catalase, mono-functional, haem-containing [PTHR11465] (6-495)
  IPR020835 Catalase superfamily [SSF56634] (12-494)
  IPR024708 Catalase active site [PS00438] (53-69)
  IPR024711 Catalase, mono-functional, haem-containing, clades 1 and 3 [PIRSF038928] (13-495)

Solvent-accessible surface area: 63973 Å² total; per-residue (Å²): 261,171,58,113,134,31,49,70,2,4,30,34,80,40,48,199,67,45,10,6,1,11,14,1,0,9,24,21,24,59,45,15,24,2,14,2,2,5,100,67,4,3,2,2,3,16,8,28,56,6,12,8,19,6,0,14,4,17,5,5,46,14,14,22,22,22,18,42,0,8,4,1,4,0,0,4,43,2,48,2,52,42,84,0,56,81,9,0,4,0,11,2,2,63,70,82,43,48,136,7,32,0,1,0,12,0,2,2,9,6,9,14,30,7,15,18,1,1,41,46,13,8,2,4,0,11,0,0,0,5,2,86,24,0,0,2,4,19,19,6,29,23,3,26,3,20,4,4,6,2,3,15,5,47,0,16,2,1,10,2,24,11,32,28,20,36,24,17,32,102,41,17,50,8,19,0,4,8,0,8,35,130,71,8,26,5,1,0,12,1,0,0,26,6,1,6,13,99,3,2,5,18,4,2,34,7,5,6,0,24,7,6,6,1,28,4,3,8,5,130,135,33,101,32,85,6,0,15,5,16,0,67,17,66,49,30,59,119,54,16,59,30,100,83,7,41,130,36,17,13,104,40,48,11,72,3,14,89,30,2,26,80,14,7,71,154,41,75,107,1,16,0,16,0,53,0,3,43,0,32,61,110,70,14,143,167,37,103,26,33,10,20,7,9,3,9,46,9,59,105,180,107,16,92,52,88,120,0,1,83,0,19,0,48,49,26,9,44,1,15,21,6,5,1,12,0,0,1,14,0,6,7,2,38,5,11,32,6,38,10,0,5,1,6,11,0,0,5,38,13,6,17,63,6,2,25,7,22,57,19,4,13,16,6,15,20,32,1,42,1,1,33,2,68,41,7,92,48,0,17,1,4,27,6,26,0,26,7,5,21,86,8,4,22,1,118,16,27,14,11,38,11,70,102,87,140,30,78,30,59,54,131,114,32,36,33,7,59,51,12,10,106,30,72,10,41,5,39,23,42,31,30,26,31,126,50,60,54,8,0,48,22,1,60,50,31,15,66,119,65,9,57,159,59,136,48,32,51,166,20,0,3,52,2,0,0,47,54,0,18,92,6,55,71,112,12,3,67,78,0,10,63,4,0,44,110,4,39,190,36,0,8,82,60,0,80,136,47,0,52,84,92,28,114,155,101,47,85,2,5,46,32,92,27,46,182,64,34,12,6,1,10,16,2,0,7,21,21,24,61,46,15,26,1,12,2,2,16,120,76,3,2,1,2,2,11,9,27,54,6,11,10,17,6,0,15,7,17,4,5,48,13,14,25,26,24,19,42,0,7,4,1,6,0,0,5,43,1,47,2,50,38,88,0,54,85,6,0,4,0,13,3,1,57,78,85,44,50,148,8,35,0,2,0,12,0,4,1,6,5,8,11,35,6,14,18,1,3,40,46,12,6,2,4,0,11,0,1,1,5,6,114,26,0,1,2,4,15,17,7,30,21,3,28,3,21,3,4,6,1,3,13,5,48,0,15,2,1,8,2,22,10,35,30,21,41,23,15,32,105,36,16,53,8,20,0,5,7,2,9,36,134,70,11,22,6,1,1,14,2,1,0,28,6,0,6,10,95,2,1,6,17,4,1,30,13,5,6,0,22,7,7,6,1,24,3,3,9,5,132,140,30,110,27,86,6,0,14,3,6,0,68,16,65,54,33,61,134,54,16,63,28,94,84,6,43,133,39,18,14,103,41,50,12,71,3,14,89,27,2,28,81,15,7,72,152,36,74,102,0,18,0,18,0,57,1,1,42,1,33,80,119,75,15,142,158,34,106,28,31,12,19,9,9,2,9,43,5,57,102,191,119,17,92,54,85,118,0,1,93,0,22,0,52,49,27,8,45,2,13,21,6,5,2,10,0,0,1,14,0,7,6,2,37,4,12,32,5,37,9,0,6,1,8,11,0,0,4,38,18,7,18,60,5,2,26,7,20,55,18,2,13,20,6,11,19,34,0,37,1,2,44,1,77,26,3,95,48,0,17,1,4,25,8,26,0,24,9,4,19,80,8,4,19,1,111,15,25,13,11,39,9,78,94,88,122,29,71,30,62,50,135,111,25,40,36,6,65,52,13,13,106,32,70,10,21,1,43,33,16,43,32,32,27,34,126,52,66,50,7,0,51,22,1,58,50,30,13,70,126,58,9,60,164,58,137,54,35,54,116,20,0,0,49,2,0,0,46,58,0,16,88,6,44,63,103,12,3,66,100,0,11,63,5,0,37,114,3,37,194,39,0,8,97,60,0,79,154,36,0,54,81,99,28,115,153,82,88,2,6,64,32,96,35,46,198,70,39,9,6,0,10,18,3,0,7,21,20,25,62,47,15,24,2,12,2,2,6,100,74,2,3,2,2,2,11,8,26,56,7,10,11,19,7,0,15,7,16,5,4,46,13,14,23,22,22,18,42,0,7,2,1,5,0,0,6,43,1,42,1,54,39,88,0,50,78,6,0,3,0,12,3,1,54,75,86,40,52,148,10,35,0,2,0,10,0,4,1,8,7,10,14,33,8,17,17,0,2,41,48,12,7,2,4,0,11,0,0,0,6,6,118,26,0,0,2,5,18,17,7,30,23,4,29,2,22,4,4,7,1,3,13,5,47,0,17,2,0,10,1,24,13,30,29,19,40,23,19,33,98,40,15,53,8,20,0,5,8,1,6,32,104,78,8,13,7,1,1,12,2,0,0,26,7,1,6,13,96,2,1,6,17,5,2,32,7,6,6,0,23,7,7,5,1,27,2,3,9,4,128,138,28,81,29,74,5,0,12,5,13,2,67,15,72,47,32,59,114,52,17,60,32,96,84,7,45,134,35,18,15,103,41,47,9,71,2,13,86,28,2,29,81,15,8,72,153,38,76,109,1,17,0,25,0,55,0,4,41,2,30,62,114,78,13,134,172,37,107,32,33,11,21,9,9,3,8,40,10,60,106,183,126,17,91,56,86,123,0,1,91,0,12,0,55,50,24,9,40,2,14,23,6,5,2,12,0,0,0,15,0,8,6,2,42,6,12,30,6,38,11,0,5,1,5,10,0,0,4,35,14,8,17,65,5,1,24,7,20,54,18,3,14,16,5,10,18,35,0,40,1,1,40,0,65,39,5,105,49,0,18,1,4,24,6,25,0,23,6,5,19,77,7,4,20,1,115,13,27,13,10,38,10,71,90,86,156,40,92,28,60,57,127,115,31,38,36,7,64,55,13,10,104,28,71,10,24,1,39,30,14,42,35,33,22,33,130,50,61,58,9,0,51,22,1,59,48,30,14,69,127,64,8,57,165,59,136,50,32,51,104,21,0,0,47,2,0,0,50,60,0,16,91,5,40,63,109,11,4,65,74,0,10,63,3,0,48,93,5,37,203,34,0,6,74,42,0,77,139,42,0,51,81,100,30,112,159,97,52,82,4,5,48,32,106,24,22,183,64,40,10,7,1,10,14,3,0,8,21,20,23,63,44,16,25,2,15,2,2,5,110,75,4,2,2,3,2,12,9,28,55,9,12,10,19,6,0,15,6,16,5,4,45,14,14,23,24,23,20,41,0,8,4,0,6,0,0,4,48,2,46,2,51,39,88,0,56,83,10,0,4,0,11,2,2,54,78,87,40,38,147,9,35,0,2,0,11,0,3,1,9,6,8,15,35,7,14,16,1,2,37,48,14,8,2,4,0,10,0,1,1,5,5,98,27,0,0,2,6,18,20,7,31,23,3,31,3,21,4,4,7,2,3,14,6,44,0,17,2,0,8,2,26,12,35,29,21,42,22,16,32,103,39,17,54,9,20,0,5,5,1,9,34,136,80,9,24,6,1,0,12,2,0,0,28,6,1,5,14,97,3,2,6,19,5,2,33,7,6,6,0,23,8,7,6,1,28,2,3,9,4,128,141,30,105,29,86,6,0,13,5,13,2,65,16,72,51,31,57,118,58,16,63,30,97,84,6,44,128,36,17,14,98,37,50,9,74,2,13,84,30,2,28,83,14,7,71,152,42,76,104,1,13,0,20,1,58,0,3,43,1,40,76,120,72,19,139,164,34,105,27,33,9,23,8,8,2,8,44,10,54,100,184,117,16,94,53,88,121,0,1,95,0,17,0,51,52,25,8,41,1,13,21,7,5,2,12,0,1,1,15,0,7,6,2,37,4,12,30,6,37,10,0,4,1,5,9,0,0,5,35,16,6,16,64,5,1,26,7,20,56,19,3,14,18,7,12,20,30,0,39,1,0,31,0,63,40,4,93,47,0,16,1,3,28,7,27,0,26,8,5,21,84,7,4,20,1,119,12,28,13,12,37,9,65,100,94,138,39,75,28,62,53,132,115,29,37,40,8,75,52,15,12,105,28,72,10,21,1,44,30,16,43,33,30,20,32,128,52,63,56,8,0,48,23,0,61,50,29,14,72,140,64,8,58,158,62,135,52,29,50,131,22,0,4,50,2,0,0,50,58,0,16,91,6,52,72,98,11,3,60,78,0,10,63,4,0,36,105,4,38,197,38,0,8,96,48,0,79,154,55,0,50,81,97,29,113,104,258

Secondary structure (DSSP, 8-state):
---PPPPTTS-----TT-B-B-TTSPBPSSSS-EEEETTTSPBBTT-HHHHHHHHHHTT---PPPSS--SEEEEEEEEEE-S--TTT---GGGSSTT-EEEEEEEEE-SS--TTS-TTSSS--EEEEEEEETTEEEEEEEESSS--S-S-GGGHHHHHHHHSB-TTT-SB-HHHHHHHHHSGGGGGGHHHHHHHTSGGGSBS-GGG--EE--S-EEEE-TTS-EEEEEEEEEETT---B--HHHHHHHHHH-TTHHHHHHHHHHHTT---EEEEEEEEE-HHHHHHSSS-TT-TT----TTTS--EEEEEEEEEE--S-HIIIIIT----TT---TTEEE-S-HHHHHHHHHHHHHHHHHT-TTGGGSGGGS-TTS----TT----TT--S-TTTT--SS--TTS--B---TTS-SSTTS-EEEE---B-----SSSHHHHHHHHIIIIIGGGSTTHHHHHHHHHHHHHTTS-HHHHHHHHHHHHHH-HHHHHHHHHHHHHHS--/-BTTB-----TT-B-B-TTSPBPSSSS-B-BSTTTSPBBTT-HHHHHHHHHHTTS--PPPSS--SEEEEEEEEEE-S--TTT---GGGSSTT-EEEEEEEEE-SS--TTS-TTSSS--EEEEEEEETTEEEEEEEESSS--S-S-GGGHHHHHHHHSB-TTT-SB-HHHHHHHHHSGGGGGGHHHHHHHHSGGGSBS-GGG--EE--S-EEEE-TTS-EEEEEEEEEETT---B--HHHHHHHHHH-TTHHHHHHHHHHHTT---EEEEEEEEE-HHHHHHSSS-TT-TT----TTTS--EEEEEEEEEE--S-HIIIIIT----TT---TTEEE-S-HHHHHHHHHHHHHHHHHT-TTGGGSGGGS-TTS----TT----TT--S-TTTT--SS--TTS--B---TTS-SSTTS-EEEEEEEEE-----STTHHHHHHHHIIIIIGGGSTTHHHHHHHHHHHHHTTS-HHHHHHHHHHHHHH-HHHHHHHHHHHHHHS--/-TTS-----TT-B-B-TTSPBPSSSS-EEEETTTSPBBTT-HHHHHHHHHHTT---PPPSS--SEEEEEEEEEE-S--TTT---GGGSSTT-EEEEEEEEE-SS--TTS-TT-SS--EEEEEEEETTEEEEEEEESSS--S-S-GGGHHHHHHHHSB-TTT-SB-HHHHHHHHHSGGGGGGHHHHHHHHSGGGSBS-GGG--EE--S-EEEE-TTS-EEEEEEEEEETT---B--HHHHHHHHHH-TTHHHHHHHHHHHTT---EEEEEEEEE-HHHHHTSSS-TT-TT----TTTS--EEEEEEEEEE--S-HIIIIIT----TT---TTEEE-S-HHHHHHHHHHHHHHHHHT-TTGGGSGGGS-TTS----TT----TT--SGGGTT--SS--TTS--B---TTS-SSTTS-EEEEEEEEE--PPPSTTTTTHHHHHIIIIIGGGSTTHHHHHHHHHHHHHTTS-HHHHHHHHHHHHHH-HHHHHHHHHHHHHHS--/-BTTB-----TT-B-B-TTSPBPSSSS-EEEETTTSPBBTT-HHHHHHHHHHTT---PPPSS--SEEEEEEEEEE-S--TTT---GGGSSTT-EEEEEEEEE-SSS-TTS-TT-SS--EEEEEEEETTEEEEEEEESSS--S-S-GGGHHHHHHHHSB-TTT-SB-HHHHHHHHHSGGGGGGHHHHHHHTSGGGSBS-GGG--EE--S-EEEE-TTS-EEEEEEEEEESS---B--HHHHHHHHHH-TTHHHHHHHHHHHTT---EEEEEEEEE-HHHHHTSSS-TT-TT----TTTS--EEEEEEEEEE--S-IIIIIIT----TT---TTEEE-S-HHHHHHHHHHHHHHHHHT-TTGGGSGGGS-TTS----TT----TT--S-TTTT--SS--TTS--B---TTS-SSTTS--EEEEEEEE-----SSSTTTHHHHHIIIIIGGGSTTHHHHHHHHHHHHHTTS-HHHHHHHHHHHHHH-HHHHHHHHHHHHHHS---

CATH classification: 2.40.180.10

Nearest PDB structures (foldseek):
  6rjr-assembly1_B  TM=1.002E+00  e=2.774E-93  Kluyveromyces lactis
  2xq1-assembly1_O  TM=9.640E-01  e=3.253E-65  Ogataea angusta
  2xq1-assembly1_P  TM=9.543E-01  e=3.609E-65  Ogataea angusta
  2xq1-assembly1_M  TM=9.588E-01  e=1.074E-64  Ogataea angusta
  2xq1-assembly1_N  TM=9.590E-01  e=2.342E-64  Ogataea angusta

Organism: Kluyveromyces lactis (strain ATCC 8585 / CBS 2359 / DSM 70799 / NBRC 1267 / NRRL Y-1140 / WM37) (NCBI:txid284590)